Protein AF-0000000066033214 (afdb_homodimer)

Solvent-accessible surface area (backbone atoms only — not comparable to full-atom values): 78840 Å² total; per-residue (Å²): 128,80,29,61,28,39,61,48,60,82,53,61,70,78,45,40,53,41,79,67,79,58,69,64,45,51,25,54,78,68,70,62,54,50,35,68,89,70,60,80,60,87,76,46,29,15,47,36,67,36,50,36,89,42,14,23,22,37,51,79,41,75,44,51,63,64,22,57,67,35,85,60,42,78,45,71,40,45,26,82,71,43,48,89,58,37,84,34,53,70,30,59,45,70,48,73,56,42,49,69,41,69,38,54,61,28,38,65,56,50,42,35,12,32,39,43,42,37,33,43,27,30,9,65,33,57,67,52,10,50,55,29,42,71,45,44,42,77,40,72,47,78,46,82,73,37,80,52,36,82,55,23,53,75,27,71,79,56,35,36,87,91,28,64,52,12,55,42,21,40,27,40,37,55,21,65,62,39,67,59,25,56,71,67,34,69,37,75,49,71,46,38,28,33,43,44,32,36,67,63,76,40,86,52,60,53,40,35,37,13,39,30,42,76,60,72,65,30,38,39,34,40,34,55,50,28,25,42,47,55,52,40,50,46,40,25,77,46,62,64,45,54,56,46,37,43,35,27,32,24,54,54,27,50,50,37,50,34,50,24,53,49,67,53,44,68,69,56,47,32,50,53,50,5,53,75,68,60,33,26,26,33,37,66,55,54,70,47,52,40,63,36,55,38,47,26,27,72,28,32,45,33,34,41,36,41,14,14,38,88,86,56,41,48,42,14,37,42,30,36,18,36,19,54,13,10,47,39,54,33,29,65,54,20,30,49,44,37,15,42,33,19,22,74,64,29,72,53,60,58,36,59,39,63,9,37,33,27,31,24,32,19,12,29,17,15,35,50,29,14,31,48,31,66,25,60,16,40,25,61,19,38,26,46,50,39,40,48,49,44,52,49,12,60,75,67,70,49,50,68,65,52,46,47,62,68,28,41,42,84,65,65,66,35,64,49,51,83,66,45,57,40,70,63,82,58,58,55,58,38,55,52,47,52,44,59,73,63,34,53,72,60,44,55,52,49,34,54,55,31,47,75,69,74,37,30,45,12,62,8,56,19,66,44,58,42,69,21,26,58,16,31,26,36,29,44,62,72,66,27,64,56,51,34,54,35,24,12,28,28,33,47,42,50,74,45,25,24,34,34,20,30,27,47,35,53,37,77,71,50,50,55,36,51,48,29,28,52,39,20,30,52,51,12,36,58,55,86,46,42,36,60,50,50,22,42,52,67,46,43,42,44,23,74,30,52,50,58,28,14,52,72,33,36,52,37,40,4,36,45,42,11,31,40,56,40,37,52,51,49,34,44,32,42,14,53,70,67,72,50,56,51,89,39,48,44,59,47,85,36,27,37,25,37,70,98,36,75,81,53,56,46,44,42,31,57,43,32,31,31,56,64,48,29,70,89,40,50,48,89,57,51,57,63,73,40,61,34,67,24,41,14,35,49,72,48,55,45,64,16,38,32,34,33,37,30,35,30,41,44,39,76,83,70,16,48,72,47,64,63,37,39,40,39,34,42,28,30,13,38,51,51,37,53,61,54,52,51,48,40,42,52,54,23,31,50,52,10,49,22,44,26,45,52,29,41,59,44,63,48,97,70,34,44,72,69,34,58,43,64,82,62,22,36,69,72,54,78,86,69,58,54,57,75,47,79,47,81,46,70,61,58,36,92,72,38,46,70,6,40,36,15,60,70,35,51,19,32,22,26,28,31,19,8,46,52,34,8,50,31,46,30,33,44,89,49,74,29,77,80,50,52,32,36,53,29,33,66,56,42,32,36,25,63,70,65,46,73,85,76,65,75,55,75,64,61,69,60,58,60,58,67,44,70,49,78,55,52,75,73,66,83,73,78,85,118,131,82,28,62,28,40,62,48,58,81,50,61,70,78,45,39,52,41,79,69,80,59,70,64,45,51,26,55,77,68,71,61,54,48,36,67,89,73,62,81,61,86,76,44,29,16,46,35,66,36,49,35,90,43,14,25,24,37,51,78,41,76,44,51,64,63,23,58,68,35,85,58,43,77,44,73,40,43,28,82,70,42,49,85,58,37,85,34,53,71,28,61,46,71,47,72,55,41,48,69,42,68,37,55,60,27,38,64,56,52,43,35,12,31,38,44,43,36,32,44,26,30,9,65,34,58,68,52,10,50,56,30,42,73,44,43,44,78,38,69,48,78,46,81,74,37,78,54,37,83,54,23,54,75,26,73,78,57,33,34,87,91,29,63,51,13,56,42,21,40,26,41,36,53,24,65,61,37,66,58,24,54,72,67,35,69,38,74,51,72,45,38,28,34,43,44,32,34,66,62,75,39,86,51,63,54,40,35,36,14,39,30,43,75,60,71,63,29,37,40,34,39,32,50,50,29,27,40,49,56,52,42,51,46,41,25,77,46,62,64,44,54,54,47,37,43,37,26,32,25,54,53,28,50,50,38,50,33,48,24,53,49,67,54,44,68,70,56,47,32,49,52,50,5,53,74,68,59,34,26,26,34,36,68,55,53,70,45,50,42,64,36,55,37,48,25,27,72,29,31,45,33,32,43,34,41,15,14,38,88,86,57,40,47,42,14,39,41,30,36,18,39,19,53,13,10,47,39,53,32,32,67,54,21,30,49,45,37,14,41,34,20,23,74,64,30,73,53,60,60,37,61,39,63,10,37,32,29,31,24,30,18,12,29,17,15,35,52,29,15,32,46,30,65,25,60,16,40,23,61,19,38,26,46,51,40,40,48,48,42,51,49,12,60,75,67,70,48,52,68,64,54,45,47,62,68,26,40,44,87,65,65,68,35,65,49,49,82,67,47,58,39,71,62,83,56,57,54,58,39,56,53,48,52,43,59,73,64,34,55,72,60,44,54,53,49,34,54,55,31,47,76,70,75,37,30,47,11,61,8,54,17,66,43,58,43,69,21,26,57,17,34,25,37,30,43,62,72,68,27,65,58,52,34,53,35,24,12,27,28,33,48,42,51,74,45,25,24,33,34,20,30,27,49,36,53,39,78,70,50,50,55,36,50,47,28,28,52,39,19,30,52,51,12,37,58,53,87,46,43,36,61,49,49,22,42,52,68,47,42,41,43,24,73,29,52,51,56,30,14,52,72,32,35,53,37,40,4,38,46,42,12,30,39,56,40,35,54,52,49,35,44,33,42,13,53,70,66,72,50,55,50,89,40,47,44,59,48,85,36,26,36,26,35,70,99,36,76,83,54,55,47,45,41,33,58,44,33,32,30,55,64,48,30,71,90,40,51,46,90,56,52,58,63,73,39,60,34,66,24,42,14,33,66,64,43,53,46,65,14,38,32,34,33,35,30,36,30,41,44,38,74,84,69,16,48,71,45,65,63,36,39,40,37,35,41,28,28,13,37,53,51,34,52,60,55,54,51,50,42,41,53,54,23,31,50,53,10,49,22,44,26,45,51,27,41,56,46,64,50,97,72,35,43,70,67,34,57,42,63,81,61,22,36,68,73,54,77,86,70,60,53,57,76,47,79,46,81,46,69,59,58,38,92,60,38,44,68,6,41,38,14,60,68,36,51,19,34,22,23,28,32,19,7,45,51,33,8,52,31,45,32,33,44,90,50,75,28,77,80,51,52,32,38,50,28,33,66,56,43,32,36,24,63,71,63,46,74,85,75,66,74,55,75,62,62,68,60,57,61,56,65,42,70,49,78,55,49,74,73,65,83,74,80,84,121

Secondary structure (DSSP, 8-state):
---GGG-------SSTT--PPPTTHHHHHTT----GGG---TT-EEEEEEE-S-SSEEEEEEE-HHHHHSTTEEEEE-HHHHTTT---EEE--SSTTPPPEEE-SS--SEE-STT-EEEEEEESSHHHHHHHHHT-EEEEEE------HHHHTT-SS-S-TT-TT-EEEEEEEEES-HHHHHHT-SEEEEEEEEEPPEE---SS--EEEEEEETTTTEEEEEE--S-HHHHHHHIIIII---GGGEEEE--S----TTGGGS--HHHHHHHHHHHHHTS-EEEE--HHHHHHHS-EE--EEEEEEEEE-TTS-EEEEEEEEEEEEESS--TTTTTHHHHHIIIIISSSTTB--S-EEEEEEEEE-SSPPB---TTTTHHHHHHHHHHHHHHHHHHHT--HHHHHHHHB--SSSEE-TTS-EE----HHHHHHHHHHHHTHHHHHHHHHHHHHTT-EEEEEEEEEEEESS--HHHHHHTT------EEEEEEE-TTS-EEEEESPPPSSS-HHHHHHHHHHHHHT--GGGEEEEESBTTSS---S-S-TT-IIIIIHHHHHHHHHHHHHHHHHHHHHHTT--GGGEEEETTEEEETTEEEEEEEHHHHHHHHHH-GGGPPTTPPP--EEEEEE--SS--EEEEEEEEEEEE-TTT--EEEEEEEEEEE-BS-S-HHHHHHHHHHHHHHHHHHHHT----B-TTS-BS--SHHHHTPPPGGGPPPEEEEE-----SSSSS-B---TTHHHHHHHHHHHHHHHHHHGGGT----EES--HHHHHHHHTT---SPPPPPHHHHHHHH-SPPB--------/---GGG-------SSTT--PPPTTHHHHHTT----GGG---TT-EEEEEEE-S-SSEEEEEEE-HHHHHSTTEEEEE-HHHHTTT---EEE--SSTTPPPEEEPSS--SEE-STT-EEEEEEESSHHHHHHHHHT-EEEEEE------HHHHTT-SS-S-TT-TT-EEEEEEEEES-HHHHHHT-SEEEEEEEEEPPEE---SS--EEEEEEETTTTEEEEEE--S-HHHHHHHIIIII---GGGEEEE--S----TTGGGS--HHHHHHHHHHHHHTS-EEEE--HHHHHHHS-EE--EEEEEEEEE-TTS-EEEEEEEEEEEEESS--TTTTTHHHHHIIIIISSSTTB--S-EEEEEEEEE-SSPPB---TTTTHHHHHHHHHHHHHHHHHHHT--HHHHHHHHB--SSSEE-TTS-EE----HHHHHHHHHHHHTHHHHHHHHHHHHHTT-EEEEEEEEEEEESS--HHHHHHTT------EEEEEEE-TTS-EEEEESPPPSSS-HHHHHHHHHHHHHT--GGGEEEEESBTTSS---S-S-TT-IIIIIHHHHHHHHHHHHHHHHHHHHHHTT--GGGEEEETTEEEETTEEEEEEEHHHHHHHHHH-GGGPPTTPPP--EEEEEE--SS--EEEEEEEEEEEE-TTT--EEEEEEEEEEE-BS-S-HHHHHHHHHHHHHHHHHHHHT----B-TTS-BS--SHHHHTPPPGGGPPPEEEEE-----SSSSS-B---TTHHHHHHHHHHHHHHHHHHGGGT----EES--HHHHHHHHTT---SPPPPPHHHHHHHH-SPPEE-------

Sequence (1632 aa):
MDNPHYYSPPITRNVIGKRVPRTEDARLLTGRGKYLNDINVDGQLHACFVRSPAAHAQITGIDTSAASEMPGVHLVWTSADIEQYCAGIEAQYTAEGCEAMTMPLLAKDVVRYVGEPVVLVVAESRAAAEDACDLVGLELEHLEVVLDPRKSIQGGPVANGERPDNVGIRGRASFGDVDEAFSNAEHVVSALYHPGRVAAAPMETRGCLADYEWTEDRLKLWVSTQMPHYVKMCLSLFLGFDESRSEVISPDTGGGFGQKAHVFPEEMLMPLASKHLKTPVKWVEDRRENLLAGSHAHEQFVTIQYAANAEGRITGVRTHALVDGGAYHMPPQTMAVECWATAAVTPTGVYDIPAAEYVYEGAVTNKCPMGAFRGVGYTAGTLARESLMDDLARKMKVSPFEIRRRNVVREFPWTNPQGVVYEEGSFLEVIDALEEMVDYPAFLRRQDEARKAGKYLGLGISVFVESSGESTGMMQAHGATDVFHDTATVKMDSTGSVTITSGLNSQGQGHQTTLAQVAADVLGIPFESISVDAGTSTKGAYGSGTIGSRAAVIAGGCVNRAAYAIRQKLVAVAANMLESSEEDIVLEDGFASVIGAAESRVSIADVAMAVYWDSSKWPAGFEPGLEFTKAWDTSRPMFSNGGHALIVELDPVTGFVKVEKVYSVEDCGVIINPTIVEGQIRGGVVQGIGMGLFEQLAYDNAGNLSTTSFLDYQTPTMDVSPPFEIRHIETPSVMTASGVKGMGESGLISAPAAVLNAVNDALSPFGSVLYELPATPEKVVRATKGIIDLQGPQDWSELWERAGVPALDRGPMDREMDNPHYYSPPITRNVIGKRVPRTEDARLLTGRGKYLNDINVDGQLHACFVRSPAAHAQITGIDTSAASEMPGVHLVWTSADIEQYCAGIEAQYTAEGCEAMTMPLLAKDVVRYVGEPVVLVVAESRAAAEDACDLVGLELEHLEVVLDPRKSIQGGPVANGERPDNVGIRGRASFGDVDEAFSNAEHVVSALYHPGRVAAAPMETRGCLADYEWTEDRLKLWVSTQMPHYVKMCLSLFLGFDESRSEVISPDTGGGFGQKAHVFPEEMLMPLASKHLKTPVKWVEDRRENLLAGSHAHEQFVTIQYAANAEGRITGVRTHALVDGGAYHMPPQTMAVECWATAAVTPTGVYDIPAAEYVYEGAVTNKCPMGAFRGVGYTAGTLARESLMDDLARKMKVSPFEIRRRNVVREFPWTNPQGVVYEEGSFLEVIDALEEMVDYPAFLRRQDEARKAGKYLGLGISVFVESSGESTGMMQAHGATDVFHDTATVKMDSTGSVTITSGLNSQGQGHQTTLAQVAADVLGIPFESISVDAGTSTKGAYGSGTIGSRAAVIAGGCVNRAAYAIRQKLVAVAANMLESSEEDIVLEDGFASVIGAAESRVSIADVAMAVYWDSSKWPAGFEPGLEFTKAWDTSRPMFSNGGHALIVELDPVTGFVKVEKVYSVEDCGVIINPTIVEGQIRGGVVQGIGMGLFEQLAYDNAGNLSTTSFLDYQTPTMDVSPPFEIRHIETPSVMTASGVKGMGESGLISAPAAVLNAVNDALSPFGSVLYELPATPEKVVRATKGIIDLQGPQDWSELWERAGVPALDRGPMDRE

Nearest PDB structures (foldseek):
  1t3q-assembly1_B  TM=9.828E-01  e=0.000E+00  Pseudomonas putida
  8uem-assembly1_D  TM=9.370E-01  e=8.032E-95  Mycolicibacterium smegmatis MC2 155
  1ffv-assembly1_B  TM=9.420E-01  e=5.180E-92  Hydrogenophaga pseudoflava
  1n63-assembly1_E  TM=9.326E-01  e=9.628E-90  Afipia carboxidovorans OM5
  1zxi-assembly1_B  TM=9.287E-01  e=2.448E-89  Afipia carboxidovorans OM5

Structure (mmCIF, N/CA/C/O backbone):
data_AF-0000000066033214-model_v1
#
loop_
_entity.id
_entity.type
_entity.pdbx_description
1 polymer 'Nicotine 6-hydroxylase large subunit'
#
loop_
_atom_site.group_PDB
_atom_site.id
_atom_site.type_symbol
_atom_site.label_atom_id
_atom_site.label_alt_id
_atom_site.label_comp_id
_atom_site.label_asym_id
_atom_site.label_entity_id
_atom_site.label_seq_id
_atom_site.pdbx_PDB_ins_code
_atom_site.Cartn_x
_atom_site.Cartn_y
_atom_site.Cartn_z
_atom_site.occupancy
_atom_site.B_iso_or_equiv
_atom_site.auth_seq_id
_atom_site.auth_comp_id
_atom_site.auth_asym_id
_atom_site.auth_atom_id
_atom_site.pdbx_PDB_model_num
ATOM 1 N N . MET A 1 1 ? 6.09 7.277 31.469 1 45.91 1 MET A N 1
ATOM 2 C CA . MET A 1 1 ? 5.414 6.176 30.781 1 45.91 1 MET A CA 1
ATOM 3 C C . MET A 1 1 ? 6.293 5.594 29.688 1 45.91 1 MET A C 1
ATOM 5 O O . MET A 1 1 ? 6.742 6.32 28.797 1 45.91 1 MET A O 1
ATOM 9 N N . ASP A 1 2 ? 7.012 4.59 30.062 1 63.16 2 ASP A N 1
ATOM 10 C CA . ASP A 1 2 ? 8.008 3.898 29.266 1 63.16 2 ASP A CA 1
ATOM 11 C C . ASP A 1 2 ? 7.352 3.053 28.172 1 63.16 2 ASP A C 1
ATOM 13 O O . ASP A 1 2 ? 7.258 1.83 28.297 1 63.16 2 ASP A O 1
ATOM 17 N N . ASN A 1 3 ? 6.629 3.812 27.234 1 77.31 3 ASN A N 1
ATOM 18 C CA . ASN A 1 3 ? 6.051 3.068 26.125 1 77.31 3 ASN A CA 1
ATOM 19 C C . ASN A 1 3 ? 7.082 2.811 25.031 1 77.31 3 ASN A C 1
ATOM 21 O O . ASN A 1 3 ? 7.949 3.648 24.781 1 77.31 3 ASN A O 1
ATOM 25 N N . PRO A 1 4 ? 7.008 1.651 24.516 1 77.88 4 PRO A N 1
ATOM 26 C CA . PRO A 1 4 ? 8 1.267 23.5 1 77.88 4 PRO A CA 1
ATOM 27 C C . PRO A 1 4 ? 8.094 2.268 22.359 1 77.88 4 PRO A C 1
ATOM 29 O O . PRO A 1 4 ? 9.148 2.402 21.734 1 77.88 4 PRO A O 1
ATOM 32 N N . HIS A 1 5 ? 7 2.908 22.125 1 82.88 5 HIS A N 1
ATOM 33 C CA . HIS A 1 5 ? 6.984 3.812 20.969 1 82.88 5 HIS A CA 1
ATOM 34 C C . HIS A 1 5 ? 7.699 5.121 21.297 1 82.88 5 HIS A C 1
ATOM 36 O O . HIS A 1 5 ? 7.816 5.996 20.438 1 82.88 5 HIS A O 1
ATOM 42 N N . TYR A 1 6 ? 8.297 5.242 22.469 1 83.94 6 TYR A N 1
ATOM 43 C CA . TYR A 1 6 ? 9.094 6.402 22.844 1 83.94 6 TYR A CA 1
ATOM 44 C C . TYR A 1 6 ? 10.57 6.156 22.578 1 83.94 6 TYR A C 1
ATOM 46 O O . TYR A 1 6 ? 11.367 7.098 22.531 1 83.94 6 TYR A O 1
ATOM 54 N N . TYR A 1 7 ? 10.844 4.941 22.344 1 86.88 7 TYR A N 1
ATOM 55 C CA . TYR A 1 7 ? 12.25 4.602 22.125 1 86.88 7 TYR A CA 1
ATOM 56 C C . TYR A 1 7 ? 12.711 5.066 20.75 1 86.88 7 TYR A C 1
ATOM 58 O O . TYR A 1 7 ? 12.016 4.867 19.75 1 86.88 7 TYR A O 1
ATOM 66 N N . SER A 1 8 ? 13.789 5.727 20.703 1 89.69 8 SER A N 1
ATOM 67 C CA . SER A 1 8 ? 14.445 6.164 19.469 1 89.69 8 SER A CA 1
ATOM 68 C C . SER A 1 8 ? 15.844 5.578 19.359 1 89.69 8 SER A C 1
ATOM 70 O O . SER A 1 8 ? 16.766 6.031 20.031 1 89.69 8 SER A O 1
ATOM 72 N N . PRO A 1 9 ? 16 4.688 18.422 1 93.5 9 PRO A N 1
ATOM 73 C CA . PRO A 1 9 ? 17.328 4.09 18.266 1 93.5 9 PRO A CA 1
ATOM 74 C C . PRO A 1 9 ? 18.375 5.098 17.812 1 93.5 9 PRO A C 1
ATOM 76 O O . PRO A 1 9 ? 18.047 6.066 17.125 1 93.5 9 PRO A O 1
ATOM 79 N N . PRO A 1 10 ? 19.625 4.82 18.234 1 92.19 10 PRO A N 1
ATOM 80 C CA . PRO A 1 10 ? 20.688 5.727 17.781 1 92.19 10 PRO A CA 1
ATOM 81 C C . PRO A 1 10 ? 20.828 5.758 16.266 1 92.19 10 PRO A C 1
ATOM 83 O O . PRO A 1 10 ? 20.531 4.77 15.586 1 92.19 10 PRO A O 1
ATOM 86 N N . ILE A 1 11 ? 21.266 6.84 15.781 1 93.94 11 ILE A N 1
ATOM 87 C CA . ILE A 1 11 ? 21.406 7.035 14.344 1 93.94 11 ILE A CA 1
ATOM 88 C C . ILE A 1 11 ? 22.688 7.812 14.055 1 93.94 11 ILE A C 1
ATOM 90 O O . ILE A 1 11 ? 23.078 8.688 14.828 1 93.94 11 ILE A O 1
ATOM 94 N N . THR A 1 12 ? 23.344 7.48 12.969 1 90.94 12 THR A N 1
ATOM 95 C CA . THR A 1 12 ? 24.516 8.219 12.531 1 90.94 12 THR A CA 1
ATOM 96 C C . THR A 1 12 ? 24.109 9.453 11.727 1 90.94 12 THR A C 1
ATOM 98 O O . THR A 1 12 ? 22.953 9.586 11.32 1 90.94 12 THR A O 1
ATOM 101 N N . ARG A 1 13 ? 25.031 10.383 11.523 1 93.94 13 ARG A N 1
ATOM 102 C CA . ARG A 1 13 ? 24.781 11.609 10.758 1 93.94 13 ARG A CA 1
ATOM 103 C C . ARG A 1 13 ? 25.703 11.703 9.555 1 93.94 13 ARG A C 1
ATOM 105 O O . ARG A 1 13 ? 26.547 12.609 9.484 1 93.94 13 ARG A O 1
ATOM 112 N N . ASN A 1 14 ? 25.5 10.852 8.641 1 95.38 14 ASN A N 1
ATOM 113 C CA . ASN A 1 14 ? 26.297 10.875 7.422 1 95.38 14 ASN A CA 1
ATOM 114 C C . ASN A 1 14 ? 25.609 11.688 6.32 1 95.38 14 ASN A C 1
ATOM 116 O O . ASN A 1 14 ? 26.281 12.438 5.605 1 95.38 14 ASN A O 1
ATOM 120 N N . VAL A 1 15 ? 24.328 11.43 6.215 1 96.88 15 VAL A N 1
ATOM 121 C CA . VAL A 1 15 ? 23.562 12.125 5.195 1 96.88 15 VAL A CA 1
ATOM 122 C C . VAL A 1 15 ? 22.75 13.25 5.84 1 96.88 15 VAL A C 1
ATOM 124 O O . VAL A 1 15 ? 22.531 14.297 5.227 1 96.88 15 VAL A O 1
ATOM 127 N N . ILE A 1 16 ? 22.328 13.031 7.062 1 97.19 16 ILE A N 1
ATOM 128 C CA . ILE A 1 16 ? 21.672 14.086 7.832 1 97.19 16 ILE A CA 1
ATOM 129 C C . ILE A 1 16 ? 22.609 15.289 7.945 1 97.19 16 ILE A C 1
ATOM 131 O O . ILE A 1 16 ? 23.797 15.133 8.25 1 97.19 16 ILE A O 1
ATOM 135 N N . GLY A 1 17 ? 22.125 16.469 7.676 1 96.81 17 GLY A N 1
ATOM 136 C CA . GLY A 1 17 ? 22.922 17.672 7.758 1 96.81 17 GLY A CA 1
ATOM 137 C C . GLY A 1 17 ? 23.422 18.156 6.402 1 96.81 17 GLY A C 1
ATOM 138 O O . GLY A 1 17 ? 23.859 19.297 6.27 1 96.81 17 GLY A O 1
ATOM 139 N N . LYS A 1 18 ? 23.25 17.328 5.391 1 97.19 18 LYS A N 1
ATOM 140 C CA . LYS A 1 18 ? 23.766 17.672 4.066 1 97.19 18 LYS A CA 1
ATOM 141 C C . LYS A 1 18 ? 22.703 18.375 3.232 1 97.19 18 LYS A C 1
ATOM 143 O O . LYS A 1 18 ? 21.5 18.094 3.383 1 97.19 18 LYS A O 1
ATOM 148 N N . ARG A 1 19 ? 23.203 19.281 2.336 1 97.38 19 ARG A N 1
ATOM 149 C CA . ARG A 1 19 ? 22.344 19.953 1.36 1 97.38 19 ARG A CA 1
ATOM 150 C C . ARG A 1 19 ? 22.156 19.094 0.12 1 97.38 19 ARG A C 1
ATOM 152 O O . ARG A 1 19 ? 22.719 19.375 -0.938 1 97.38 19 ARG A O 1
ATOM 159 N N . VAL A 1 20 ? 21.297 18.078 0.229 1 95.94 20 VAL A N 1
ATOM 160 C CA . VAL A 1 20 ? 20.984 17.266 -0.943 1 95.94 20 VAL A CA 1
ATOM 161 C C . VAL A 1 20 ? 19.828 17.906 -1.724 1 95.94 20 VAL A C 1
ATOM 163 O O . VAL A 1 20 ? 18.953 18.547 -1.142 1 95.94 20 VAL A O 1
ATOM 166 N N . PRO A 1 21 ? 19.859 17.766 -3.055 1 94.25 21 PRO A N 1
ATOM 167 C CA . PRO A 1 21 ? 18.688 18.219 -3.797 1 94.25 21 PRO A CA 1
ATOM 168 C C . PRO A 1 21 ? 17.406 17.484 -3.389 1 94.25 21 PRO A C 1
ATOM 170 O O . PRO A 1 21 ? 17.453 16.281 -3.129 1 94.25 21 PRO A O 1
ATOM 173 N N . ARG A 1 22 ? 16.328 18.188 -3.461 1 94.62 22 ARG A N 1
ATOM 174 C CA . ARG A 1 22 ? 15.062 17.547 -3.119 1 94.62 22 ARG A CA 1
ATOM 175 C C . ARG A 1 22 ? 14.664 16.531 -4.184 1 94.62 22 ARG A C 1
ATOM 177 O O . ARG A 1 22 ? 14.711 16.828 -5.379 1 94.62 22 ARG A O 1
ATOM 184 N N . THR A 1 23 ? 14.234 15.383 -3.738 1 93.19 23 THR A N 1
ATOM 185 C CA . THR A 1 23 ? 13.805 14.32 -4.645 1 93.19 23 THR A CA 1
ATOM 186 C C . THR A 1 23 ? 12.523 14.719 -5.363 1 93.19 23 THR A C 1
ATOM 188 O O . THR A 1 23 ? 12.25 14.234 -6.465 1 93.19 23 THR A O 1
ATOM 191 N N . GLU A 1 24 ? 11.797 15.648 -4.82 1 92.75 24 GLU A N 1
ATOM 192 C CA . GLU A 1 24 ? 10.492 16.062 -5.324 1 92.75 24 GLU A CA 1
ATOM 193 C C . GLU A 1 24 ? 10.633 17.078 -6.457 1 92.75 24 GLU A C 1
ATOM 195 O O . GLU A 1 24 ? 9.688 17.297 -7.219 1 92.75 24 GLU A O 1
ATOM 200 N N . ASP A 1 25 ? 11.711 17.688 -6.621 1 93.81 25 ASP A N 1
ATOM 201 C CA . ASP A 1 25 ? 11.852 18.922 -7.402 1 93.81 25 ASP A CA 1
ATOM 202 C C . ASP A 1 25 ? 11.68 18.641 -8.898 1 93.81 25 ASP A C 1
ATOM 204 O O . ASP A 1 25 ? 11.047 19.422 -9.609 1 93.81 25 ASP A O 1
ATOM 208 N N . ALA A 1 26 ? 12.164 17.516 -9.375 1 93.56 26 ALA A N 1
ATOM 209 C CA . ALA A 1 26 ? 12.156 17.297 -10.812 1 93.56 26 ALA A CA 1
ATOM 210 C C . ALA A 1 26 ? 10.734 17.297 -11.367 1 93.56 26 ALA A C 1
ATOM 212 O O . ALA A 1 26 ? 10.453 17.953 -12.375 1 93.56 26 ALA A O 1
ATOM 213 N N . ARG A 1 27 ? 9.805 16.562 -10.711 1 93.5 27 ARG A N 1
ATOM 214 C CA . ARG A 1 27 ? 8.438 16.5 -11.211 1 93.5 27 ARG A CA 1
ATOM 215 C C . ARG A 1 27 ? 7.738 17.844 -11.047 1 93.5 27 ARG A C 1
ATOM 217 O O . ARG A 1 27 ? 6.996 18.281 -11.938 1 93.5 27 ARG A O 1
ATOM 224 N N . LEU A 1 28 ? 8.023 18.547 -9.992 1 93.75 28 LEU A N 1
ATOM 225 C CA . LEU A 1 28 ? 7.348 19.812 -9.719 1 93.75 28 LEU A CA 1
ATOM 226 C C . LEU A 1 28 ? 7.867 20.906 -10.641 1 93.75 28 LEU A C 1
ATOM 228 O O . LEU A 1 28 ? 7.09 21.719 -11.148 1 93.75 28 LEU A O 1
ATOM 232 N N . LEU A 1 29 ? 9.195 20.938 -10.938 1 94.69 29 LEU A N 1
ATOM 233 C CA . LEU A 1 29 ? 9.828 22.016 -11.688 1 94.69 29 LEU A CA 1
ATOM 234 C C . LEU A 1 29 ? 9.609 21.828 -13.188 1 94.69 29 LEU A C 1
ATOM 236 O O . LEU A 1 29 ? 9.781 22.766 -13.969 1 94.69 29 LEU A O 1
ATOM 240 N N . THR A 1 30 ? 9.172 20.625 -13.602 1 94.25 30 THR A N 1
ATOM 241 C CA . THR A 1 30 ? 9 20.375 -15.031 1 94.25 30 THR A CA 1
ATOM 242 C C . THR A 1 30 ? 7.516 20.312 -15.391 1 94.25 30 THR A C 1
ATOM 244 O O . THR A 1 30 ? 7.152 19.922 -16.5 1 94.25 30 THR A O 1
ATOM 247 N N . GLY A 1 31 ? 6.688 20.703 -14.492 1 92.06 31 GLY A N 1
ATOM 248 C CA . GLY A 1 31 ? 5.254 20.75 -14.742 1 92.06 31 GLY A CA 1
ATOM 249 C C . GLY A 1 31 ? 4.613 19.375 -14.766 1 92.06 31 GLY A C 1
ATOM 250 O O . GLY A 1 31 ? 3.521 19.203 -15.305 1 92.06 31 GLY A O 1
ATOM 251 N N . ARG A 1 32 ? 5.297 18.422 -14.188 1 91.5 32 ARG A N 1
ATOM 252 C CA . ARG A 1 32 ? 4.797 17.047 -14.195 1 91.5 32 ARG A CA 1
ATOM 253 C C . ARG A 1 32 ? 4.133 16.688 -12.875 1 91.5 32 ARG A C 1
ATOM 255 O O . ARG A 1 32 ? 3.604 15.594 -12.711 1 91.5 32 ARG A O 1
ATOM 262 N N . GLY A 1 33 ? 4.195 17.641 -11.938 1 92 33 GLY A N 1
ATOM 263 C CA . GLY A 1 33 ? 3.428 17.422 -10.719 1 92 33 GLY A CA 1
ATOM 264 C C . GLY A 1 33 ? 1.942 17.25 -10.977 1 92 33 GLY A C 1
ATOM 265 O O . GLY A 1 33 ? 1.389 17.859 -11.891 1 92 33 GLY A O 1
ATOM 266 N N . LYS A 1 34 ? 1.31 16.391 -10.203 1 93.25 34 LYS A N 1
ATOM 267 C CA . LYS A 1 34 ? -0.122 16.141 -10.344 1 93.25 34 LYS A CA 1
ATOM 268 C C . LYS A 1 34 ? -0.887 16.609 -9.109 1 93.25 34 LYS A C 1
ATOM 270 O O . LYS A 1 34 ? -1.054 15.867 -8.148 1 93.25 34 LYS A O 1
ATOM 275 N N . TYR A 1 35 ? -1.398 17.797 -9.266 1 95.88 35 TYR A N 1
ATOM 276 C CA . TYR A 1 35 ? -2.291 18.312 -8.234 1 95.88 35 TYR A CA 1
ATOM 277 C C . TYR A 1 35 ? -3.723 17.844 -8.461 1 95.88 35 TYR A C 1
ATOM 279 O O . TYR A 1 35 ? -4.016 17.203 -9.477 1 95.88 35 TYR A O 1
ATOM 287 N N . LEU A 1 36 ? -4.602 18.094 -7.547 1 96.19 36 LEU A N 1
ATOM 288 C CA . LEU A 1 36 ? -5.969 17.594 -7.598 1 96.19 36 LEU A CA 1
ATOM 289 C C . LEU A 1 36 ? -6.633 17.938 -8.93 1 96.19 36 LEU A C 1
ATOM 291 O O . LEU A 1 36 ? -7.273 17.094 -9.547 1 96.19 36 LEU A O 1
ATOM 295 N N . ASN A 1 37 ? -6.477 19.172 -9.367 1 95.56 37 ASN A N 1
ATOM 296 C CA . ASN A 1 37 ? -7.156 19.609 -10.578 1 95.56 37 ASN A CA 1
ATOM 297 C C . ASN A 1 37 ? -6.609 18.906 -11.82 1 95.56 37 ASN A C 1
ATOM 299 O O . ASN A 1 37 ? -7.277 18.844 -12.852 1 95.56 37 ASN A O 1
ATOM 303 N N . ASP A 1 38 ? -5.391 18.359 -11.766 1 94.56 38 ASP A N 1
ATOM 304 C CA . ASP A 1 38 ? -4.762 17.656 -12.875 1 94.56 38 ASP A CA 1
ATOM 305 C C . ASP A 1 38 ? -5.289 16.219 -12.992 1 94.56 38 ASP A C 1
ATOM 307 O O . ASP A 1 38 ? -5.07 15.555 -14.008 1 94.56 38 ASP A O 1
ATOM 311 N N . ILE A 1 39 ? -5.961 15.727 -12.023 1 95.5 39 ILE A N 1
ATOM 312 C CA . ILE A 1 39 ? -6.438 14.344 -11.984 1 95.5 39 ILE A CA 1
ATOM 313 C C . ILE A 1 39 ? -7.855 14.273 -12.555 1 95.5 39 ILE A C 1
ATOM 315 O O . ILE A 1 39 ? -8.75 14.984 -12.094 1 95.5 39 ILE A O 1
ATOM 319 N N . ASN A 1 40 ? -8.055 13.445 -13.539 1 94.5 40 ASN A N 1
ATOM 320 C CA . ASN A 1 40 ? -9.352 13.219 -14.164 1 94.5 40 ASN A CA 1
ATOM 321 C C . ASN A 1 40 ? -9.656 11.734 -14.312 1 94.5 40 ASN A C 1
ATOM 323 O O . ASN A 1 40 ? -8.742 10.93 -14.516 1 94.5 40 ASN A O 1
ATOM 327 N N . VAL A 1 41 ? -10.82 11.336 -14.07 1 93.5 41 VAL A N 1
ATOM 328 C CA . VAL A 1 41 ? -11.273 9.953 -14.227 1 93.5 41 VAL A CA 1
ATOM 329 C C . VAL A 1 41 ? -12.383 9.883 -15.273 1 93.5 41 VAL A C 1
ATOM 331 O O . VAL A 1 41 ? -13.117 10.852 -15.477 1 93.5 41 VAL A O 1
ATOM 334 N N . ASP A 1 42 ? -12.469 8.766 -15.953 1 90.12 42 ASP A N 1
ATOM 335 C CA . ASP A 1 42 ? -13.469 8.578 -17 1 90.12 42 ASP A CA 1
ATOM 336 C C . ASP A 1 42 ? -14.883 8.719 -16.438 1 90.12 42 ASP A C 1
ATOM 338 O O . ASP A 1 42 ? -15.188 8.18 -15.367 1 90.12 42 ASP A O 1
ATOM 342 N N . GLY A 1 43 ? -15.711 9.461 -17.094 1 94.06 43 GLY A N 1
ATOM 343 C CA . GLY A 1 43 ? -17.109 9.594 -16.719 1 94.06 43 GLY A CA 1
ATOM 344 C C . GLY A 1 43 ? -17.328 10.617 -15.625 1 94.06 43 GLY A C 1
ATOM 345 O O . GLY A 1 43 ? -18.453 10.766 -15.125 1 94.06 43 GLY A O 1
ATOM 346 N N . GLN A 1 44 ? -16.344 11.297 -15.344 1 96.5 44 GLN A N 1
ATOM 347 C CA . GLN A 1 44 ? -16.359 12.25 -14.234 1 96.5 44 GLN A CA 1
ATOM 348 C C . GLN A 1 44 ? -17.359 13.375 -14.492 1 96.5 44 GLN A C 1
ATOM 350 O O . GLN A 1 44 ? -17.438 13.891 -15.609 1 96.5 44 GLN A O 1
ATOM 355 N N . LEU A 1 45 ? -18.234 13.742 -13.492 1 98.69 45 LEU A N 1
ATOM 356 C CA . LEU A 1 45 ? -19.094 14.922 -13.453 1 98.69 45 LEU A CA 1
ATOM 357 C C . LEU A 1 45 ? -18.469 16.016 -12.594 1 98.69 45 LEU A C 1
ATOM 359 O O . LEU A 1 45 ? -17.438 15.797 -11.953 1 98.69 45 LEU A O 1
ATOM 363 N N . HIS A 1 46 ? -19.062 17.188 -12.609 1 98.75 46 HIS A N 1
ATOM 364 C CA . HIS A 1 46 ? -18.516 18.344 -11.906 1 98.75 46 HIS A CA 1
ATOM 365 C C . HIS A 1 46 ? -19.531 18.953 -10.953 1 98.75 46 HIS A C 1
ATOM 367 O O . HIS A 1 46 ? -20.719 19.031 -11.289 1 98.75 46 HIS A O 1
ATOM 373 N N . ALA A 1 47 ? -19.047 19.375 -9.773 1 98.81 47 ALA A N 1
ATOM 374 C CA . ALA A 1 47 ? -19.938 19.906 -8.75 1 98.81 47 ALA A CA 1
ATOM 375 C C . ALA A 1 47 ? -19.672 21.406 -8.523 1 98.81 47 ALA A C 1
ATOM 377 O O . ALA A 1 47 ? -18.531 21.859 -8.617 1 98.81 47 ALA A O 1
ATOM 378 N N . CYS A 1 48 ? -20.75 22.156 -8.25 1 98.62 48 CYS A N 1
ATOM 379 C CA . CYS A 1 48 ? -20.734 23.531 -7.789 1 98.62 48 CYS A CA 1
ATOM 380 C C . CYS A 1 48 ? -21.766 23.75 -6.688 1 98.62 48 CYS A C 1
ATOM 382 O O . CYS A 1 48 ? -22.625 22.906 -6.461 1 98.62 48 CYS A O 1
ATOM 384 N N . PHE A 1 49 ? -21.625 24.844 -5.977 1 98.69 49 PHE A N 1
ATOM 385 C CA . PHE A 1 49 ? -22.5 25.125 -4.848 1 98.69 49 PHE A CA 1
ATOM 386 C C . PHE A 1 49 ? -23.188 26.469 -5.008 1 98.69 49 PHE A C 1
ATOM 388 O O . PHE A 1 49 ? -22.578 27.438 -5.48 1 98.69 49 PHE A O 1
ATOM 395 N N . VAL A 1 50 ? -24.484 26.516 -4.668 1 98.56 50 VAL A N 1
ATOM 396 C CA . VAL A 1 50 ? -25.094 27.781 -4.281 1 98.56 50 VAL A CA 1
ATOM 397 C C . VAL A 1 50 ? -24.75 28.094 -2.83 1 98.56 50 VAL A C 1
ATOM 399 O O . VAL A 1 50 ? -25.062 27.312 -1.926 1 98.56 50 VAL A O 1
ATOM 402 N N . ARG A 1 51 ? -24.125 29.219 -2.584 1 98.12 51 ARG A N 1
ATOM 403 C CA . ARG A 1 51 ? -23.688 29.609 -1.248 1 98.12 51 ARG A CA 1
ATOM 404 C C . ARG A 1 51 ? -24.469 30.844 -0.771 1 98.12 51 ARG A C 1
ATOM 406 O O . ARG A 1 51 ? -24.906 31.656 -1.583 1 98.12 51 ARG A O 1
ATOM 413 N N . SER A 1 52 ? -24.609 30.984 0.471 1 98.44 52 SER A N 1
ATOM 414 C CA . SER A 1 52 ? -25.422 32.031 1.056 1 98.44 52 SER A CA 1
ATOM 415 C C . SER A 1 52 ? -24.844 33.406 0.736 1 98.44 52 SER A C 1
ATOM 417 O O . SER A 1 52 ? -23.656 33.656 0.938 1 98.44 52 SER A O 1
ATOM 419 N N . PRO A 1 53 ? -25.672 34.312 0.28 1 97.19 53 PRO A N 1
ATOM 420 C CA . PRO A 1 53 ? -25.266 35.719 0.128 1 97.19 53 PRO A CA 1
ATOM 421 C C . PRO A 1 53 ? -25.469 36.531 1.402 1 97.19 53 PRO A C 1
ATOM 423 O O . PRO A 1 53 ? -25.094 37.688 1.456 1 97.19 53 PRO A O 1
ATOM 426 N N . ALA A 1 54 ? -26.094 35.906 2.457 1 98 54 ALA A N 1
ATOM 427 C CA . ALA A 1 54 ? -26.406 36.594 3.709 1 98 54 ALA A CA 1
ATOM 428 C C . ALA A 1 54 ? -25.578 36.031 4.863 1 98 54 ALA A C 1
ATOM 430 O O . ALA A 1 54 ? -25.344 34.812 4.93 1 98 54 ALA A O 1
ATOM 431 N N . ALA A 1 55 ? -25.25 36.906 5.781 1 98.38 55 ALA A N 1
ATOM 432 C CA . ALA A 1 55 ? -24.484 36.5 6.953 1 98.38 55 ALA A CA 1
ATOM 433 C C . ALA A 1 55 ? -25.359 35.75 7.957 1 98.38 55 ALA A C 1
ATOM 435 O O . ALA A 1 55 ? -24.859 34.906 8.703 1 98.38 55 ALA A O 1
ATOM 436 N N . HIS A 1 56 ? -26.625 36.125 8.023 1 98.56 56 HIS A N 1
ATOM 437 C CA . HIS A 1 56 ? -27.578 35.531 8.961 1 98.56 56 HIS A CA 1
ATOM 438 C C . HIS A 1 56 ? -29 35.688 8.461 1 98.56 56 HIS A C 1
ATOM 440 O O . HIS A 1 56 ? -29.5 36.812 8.312 1 98.56 56 HIS A O 1
ATOM 446 N N . ALA A 1 57 ? -29.578 34.562 8.141 1 98.56 57 ALA A N 1
ATOM 447 C CA . ALA A 1 57 ? -30.938 34.625 7.586 1 98.56 57 ALA A CA 1
ATOM 448 C C . ALA A 1 57 ? -31.656 33.281 7.727 1 98.56 57 ALA A C 1
ATOM 450 O O . ALA A 1 57 ? -31.016 32.219 7.723 1 98.56 57 ALA A O 1
ATOM 451 N N . GLN A 1 58 ? -32.938 33.281 7.84 1 98.38 58 GLN A N 1
ATOM 452 C CA . GLN A 1 58 ? -33.781 32.094 7.723 1 98.38 58 GLN A CA 1
ATOM 453 C C . GLN A 1 58 ? -34.031 31.766 6.258 1 98.38 58 GLN A C 1
ATOM 455 O O . GLN A 1 58 ? -34.375 32.625 5.465 1 98.38 58 GLN A O 1
ATOM 460 N N . ILE A 1 59 ? -33.844 30.531 5.93 1 98.38 59 ILE A N 1
ATOM 461 C CA . ILE A 1 59 ? -34.188 30.078 4.594 1 98.38 59 ILE A CA 1
ATOM 462 C C . ILE A 1 59 ? -35.688 29.781 4.535 1 98.38 59 ILE A C 1
ATOM 464 O O . ILE A 1 59 ? -36.188 28.797 5.098 1 98.38 59 ILE A O 1
ATOM 468 N N . THR A 1 60 ? -36.469 30.531 3.771 1 97.81 60 THR A N 1
ATOM 469 C CA . THR A 1 60 ? -37.906 30.375 3.723 1 97.81 60 THR A CA 1
ATOM 470 C C . THR A 1 60 ? -38.312 29.594 2.484 1 97.81 60 THR A C 1
ATOM 472 O O . THR A 1 60 ? -39.438 29.094 2.408 1 97.81 60 THR A O 1
ATOM 475 N N . GLY A 1 61 ? -37.344 29.5 1.58 1 97.5 61 GLY A N 1
ATOM 476 C CA . GLY A 1 61 ? -37.656 28.719 0.393 1 97.5 61 GLY A CA 1
ATOM 477 C C . GLY A 1 61 ? -36.469 28.5 -0.507 1 97.5 61 GLY A C 1
ATOM 478 O O . GLY A 1 61 ? -35.625 29.406 -0.657 1 97.5 61 GLY A O 1
ATOM 479 N N . ILE A 1 62 ? -36.375 27.359 -1.046 1 98.31 62 ILE A N 1
ATOM 480 C CA . ILE A 1 62 ? -35.406 27.016 -2.074 1 98.31 62 ILE A CA 1
ATOM 481 C C . ILE A 1 62 ? -36.125 26.422 -3.289 1 98.31 62 ILE A C 1
ATOM 483 O O . ILE A 1 62 ? -36.781 25.406 -3.18 1 98.31 62 ILE A O 1
ATOM 487 N N . ASP A 1 63 ? -36.062 27.062 -4.434 1 98.25 63 ASP A N 1
ATOM 488 C CA . ASP A 1 63 ? -36.625 26.531 -5.68 1 98.25 63 ASP A CA 1
ATOM 489 C C . ASP A 1 63 ? -35.5 26.016 -6.598 1 98.25 63 ASP A C 1
ATOM 491 O O . ASP A 1 63 ? -34.719 26.812 -7.148 1 98.25 63 ASP A O 1
ATOM 495 N N . THR A 1 64 ? -35.438 24.734 -6.734 1 98.5 64 THR A N 1
ATOM 496 C CA . THR A 1 64 ? -34.375 24.109 -7.535 1 98.5 64 THR A CA 1
ATOM 497 C C . THR A 1 64 ? -34.938 23.641 -8.883 1 98.5 64 THR A C 1
ATOM 499 O O . THR A 1 64 ? -34.219 23 -9.656 1 98.5 64 THR A O 1
ATOM 502 N N . SER A 1 65 ? -36.125 23.922 -9.266 1 98.25 65 SER A N 1
ATOM 503 C CA . SER A 1 65 ? -36.812 23.344 -10.414 1 98.25 65 SER A CA 1
ATOM 504 C C . SER A 1 65 ? -36.094 23.672 -11.719 1 98.25 65 SER A C 1
ATOM 506 O O . SER A 1 65 ? -35.781 22.781 -12.508 1 98.25 65 SER A O 1
ATOM 508 N N . ALA A 1 66 ? -35.812 24.922 -11.922 1 98.31 66 ALA A N 1
ATOM 509 C CA . ALA A 1 66 ? -35.156 25.344 -13.148 1 98.31 66 ALA A CA 1
ATOM 510 C C . ALA A 1 66 ? -33.781 24.703 -13.273 1 98.31 66 ALA A C 1
ATOM 512 O O . ALA A 1 66 ? -33.344 24.312 -14.375 1 98.31 66 ALA A O 1
ATOM 513 N N . ALA A 1 67 ? -33.031 24.625 -12.188 1 98.62 67 ALA A N 1
ATOM 514 C CA . ALA A 1 67 ? -31.703 24.016 -12.188 1 98.62 67 ALA A CA 1
ATOM 515 C C . ALA A 1 67 ? -31.781 22.531 -12.516 1 98.62 67 ALA A C 1
ATOM 517 O O . ALA A 1 67 ? -30.969 22.031 -13.297 1 98.62 67 ALA A O 1
ATOM 518 N N . SER A 1 68 ? -32.719 21.844 -11.922 1 98.31 68 SER A N 1
ATOM 519 C CA . SER A 1 68 ? -32.875 20.406 -12.086 1 98.31 68 SER A CA 1
ATOM 520 C C . SER A 1 68 ? -33.25 20.047 -13.523 1 98.31 68 SER A C 1
ATOM 522 O O . SER A 1 68 ? -32.906 18.969 -14.008 1 98.31 68 SER A O 1
ATOM 524 N N . GLU A 1 69 ? -33.906 20.938 -14.227 1 97.75 69 GLU A N 1
ATOM 525 C CA . GLU A 1 69 ? -34.375 20.672 -15.578 1 97.75 69 GLU A CA 1
ATOM 526 C C . GLU A 1 69 ? -33.344 21.062 -16.625 1 97.75 69 GLU A C 1
ATOM 528 O O . GLU A 1 69 ? -33.469 20.734 -17.797 1 97.75 69 GLU A O 1
ATOM 533 N N . MET A 1 70 ? -32.344 21.688 -16.203 1 98.19 70 MET A N 1
ATOM 534 C CA . MET A 1 70 ? -31.328 22.156 -17.141 1 98.19 70 MET A CA 1
ATOM 535 C C . MET A 1 70 ? -30.578 20.984 -17.766 1 98.19 70 MET A C 1
ATOM 537 O O . MET A 1 70 ? -30.141 20.078 -17.047 1 98.19 70 MET A O 1
ATOM 541 N N . PRO A 1 71 ? -30.438 21 -19.109 1 97.75 71 PRO A N 1
ATOM 542 C CA . PRO A 1 71 ? -29.688 19.922 -19.75 1 97.75 71 PRO A CA 1
ATOM 543 C C . PRO A 1 71 ? -28.266 19.781 -19.203 1 97.75 71 PRO A C 1
ATOM 545 O O . PRO A 1 71 ? -27.578 20.781 -19.016 1 97.75 71 PRO A O 1
ATOM 548 N N . GLY A 1 72 ? -27.906 18.547 -18.922 1 97.88 72 GLY A N 1
ATOM 549 C CA . GLY A 1 72 ? -26.547 18.266 -18.453 1 97.88 72 GLY A CA 1
ATOM 550 C C . GLY A 1 72 ? -26.438 18.203 -16.938 1 97.88 72 GLY A C 1
ATOM 551 O O . GLY A 1 72 ? -25.422 17.766 -16.406 1 97.88 72 GLY A O 1
ATOM 552 N N . VAL A 1 73 ? -27.484 18.641 -16.234 1 98.75 73 VAL A N 1
ATOM 553 C CA . VAL A 1 73 ? -27.516 18.562 -14.781 1 98.75 73 VAL A CA 1
ATOM 554 C C . VAL A 1 73 ? -27.969 17.172 -14.352 1 98.75 73 VAL A C 1
ATOM 556 O O . VAL A 1 73 ? -28.969 16.656 -14.852 1 98.75 73 VAL A O 1
ATOM 559 N N . HIS A 1 74 ? -27.203 16.562 -13.43 1 98.69 74 HIS A N 1
ATOM 560 C CA . HIS A 1 74 ? -27.484 15.195 -13.016 1 98.69 74 HIS A CA 1
ATOM 561 C C . HIS A 1 74 ? -28.016 15.156 -11.578 1 98.69 74 HIS A C 1
ATOM 563 O O . HIS A 1 74 ? -28.641 14.18 -11.18 1 98.69 74 HIS A O 1
ATOM 569 N N . LEU A 1 75 ? -27.719 16.156 -10.828 1 98.5 75 LEU A N 1
ATOM 570 C CA . LEU A 1 75 ? -28.094 16.141 -9.422 1 98.5 75 LEU A CA 1
ATOM 571 C C . LEU A 1 75 ? -28.234 17.547 -8.875 1 98.5 75 LEU A C 1
ATOM 573 O O . LEU A 1 75 ? -27.406 18.422 -9.18 1 98.5 75 LEU A O 1
ATOM 577 N N . VAL A 1 76 ? -29.281 17.891 -8.141 1 98.81 76 VAL A N 1
ATOM 578 C CA . VAL A 1 76 ? -29.453 19.078 -7.32 1 98.81 76 VAL A CA 1
ATOM 579 C C . VAL A 1 76 ? -29.922 18.688 -5.922 1 98.81 76 VAL A C 1
ATOM 581 O O . VAL A 1 76 ? -31.031 18.172 -5.75 1 98.81 76 VAL A O 1
ATOM 584 N N . TRP A 1 77 ? -29 18.875 -4.914 1 98.62 77 TRP A N 1
ATOM 585 C CA . TRP A 1 77 ? -29.297 18.453 -3.547 1 98.62 77 TRP A CA 1
ATOM 586 C C . TRP A 1 77 ? -29.406 19.656 -2.621 1 98.62 77 TRP A C 1
ATOM 588 O O . TRP A 1 77 ? -28.641 20.609 -2.744 1 98.62 77 TRP A O 1
ATOM 598 N N . THR A 1 78 ? -30.406 19.672 -1.801 1 98.25 78 THR A N 1
ATOM 599 C CA . THR A 1 78 ? -30.531 20.547 -0.634 1 98.25 78 THR A CA 1
ATOM 600 C C . THR A 1 78 ? -30.328 19.75 0.653 1 98.25 78 THR A C 1
ATOM 602 O O . THR A 1 78 ? -30.031 18.547 0.61 1 98.25 78 THR A O 1
ATOM 605 N N . SER A 1 79 ? -30.422 20.484 1.756 1 97.62 79 SER A N 1
ATOM 606 C CA . SER A 1 79 ? -30.266 19.812 3.041 1 97.62 79 SER A CA 1
ATOM 607 C C . SER A 1 79 ? -31.281 18.688 3.201 1 97.62 79 SER A C 1
ATOM 609 O O . SER A 1 79 ? -31 17.672 3.836 1 97.62 79 SER A O 1
ATOM 611 N N . ALA A 1 80 ? -32.406 18.766 2.625 1 96.19 80 ALA A N 1
ATOM 612 C CA . ALA A 1 80 ? -33.469 17.781 2.732 1 96.19 80 ALA A CA 1
ATOM 613 C C . ALA A 1 80 ? -33.062 16.453 2.104 1 96.19 80 ALA A C 1
ATOM 615 O O . ALA A 1 80 ? -33.5 15.383 2.549 1 96.19 80 ALA A O 1
ATOM 616 N N . ASP A 1 81 ? -32.25 16.531 1.142 1 96.31 81 ASP A N 1
ATOM 617 C CA . ASP A 1 81 ? -31.812 15.336 0.422 1 96.31 81 ASP A CA 1
ATOM 618 C C . ASP A 1 81 ? -30.703 14.602 1.18 1 96.31 81 ASP A C 1
ATOM 620 O O . ASP A 1 81 ? -30.5 13.406 0.986 1 96.31 81 ASP A O 1
ATOM 624 N N . ILE A 1 82 ? -29.953 15.258 2.014 1 95.69 82 ILE A N 1
ATOM 625 C CA . ILE A 1 82 ? -28.734 14.688 2.582 1 95.69 82 ILE A CA 1
ATOM 626 C C . ILE A 1 82 ? -28.984 14.312 4.043 1 95.69 82 ILE A C 1
ATOM 628 O O . ILE A 1 82 ? -28.203 13.547 4.625 1 95.69 82 ILE A O 1
ATOM 632 N N . GLU A 1 83 ? -30 14.852 4.699 1 92.62 83 GLU A N 1
ATOM 633 C CA . GLU A 1 83 ? -30.234 14.711 6.133 1 92.62 83 GLU A CA 1
ATOM 634 C C . GLU A 1 83 ? -30.359 13.242 6.531 1 92.62 83 GLU A C 1
ATOM 636 O O . GLU A 1 83 ? -29.969 12.859 7.637 1 92.62 83 GLU A O 1
ATOM 641 N N . GLN A 1 84 ? -30.812 12.422 5.645 1 92.19 84 GLN A N 1
ATOM 642 C CA . GLN A 1 84 ? -30.969 11 5.938 1 92.19 84 GLN A CA 1
ATOM 643 C C . GLN A 1 84 ? -29.609 10.305 6.012 1 92.19 84 GLN A C 1
ATOM 645 O O . GLN A 1 84 ? -29.484 9.242 6.625 1 92.19 84 GLN A O 1
ATOM 650 N N . TYR A 1 85 ? -28.656 10.914 5.395 1 93.31 85 TYR A N 1
ATOM 651 C CA . TYR A 1 85 ? -27.344 10.281 5.324 1 93.31 85 TYR A CA 1
ATOM 652 C C . TYR A 1 85 ? -26.422 10.82 6.414 1 93.31 85 TYR A C 1
ATOM 654 O O . TYR A 1 85 ? -25.547 10.109 6.902 1 93.31 85 TYR A O 1
ATOM 662 N N . CYS A 1 86 ? -26.594 12.047 6.762 1 94.12 86 CYS A N 1
ATOM 663 C CA . CYS A 1 86 ? -25.656 12.727 7.656 1 94.12 86 CYS A CA 1
ATOM 664 C C . CYS A 1 86 ? -26.328 13.898 8.359 1 94.12 86 CYS A C 1
ATOM 666 O O . CYS A 1 86 ? -26.859 14.789 7.707 1 94.12 86 CYS A O 1
ATOM 668 N N . ALA A 1 87 ? -26.25 13.961 9.617 1 91.44 87 ALA A N 1
ATOM 669 C CA . ALA A 1 87 ? -26.844 15.047 10.391 1 91.44 87 ALA A CA 1
ATOM 670 C C . ALA A 1 87 ? -25.938 16.266 10.422 1 91.44 87 ALA A C 1
ATOM 672 O O . ALA A 1 87 ? -26.375 17.375 10.758 1 91.44 87 ALA A O 1
ATOM 673 N N . GLY A 1 88 ? -24.734 16.125 10.008 1 94.81 88 GLY A N 1
ATOM 674 C CA . GLY A 1 88 ? -23.703 17.156 10.086 1 94.81 88 GLY A CA 1
ATOM 675 C C . GLY A 1 88 ? -22.406 16.641 10.664 1 94.81 88 GLY A C 1
ATOM 676 O O . GLY A 1 88 ? -22.297 15.484 11.055 1 94.81 88 GLY A O 1
ATOM 677 N N . ILE A 1 89 ? -21.406 17.469 10.617 1 95.38 89 ILE A N 1
ATOM 678 C CA . ILE A 1 89 ? -20.109 17.141 11.18 1 95.38 89 ILE A CA 1
ATOM 679 C C . ILE A 1 89 ? -19.984 17.719 12.586 1 95.38 89 ILE A C 1
ATOM 681 O O . ILE A 1 89 ? -19.953 18.938 12.766 1 95.38 89 ILE A O 1
ATOM 685 N N . GLU A 1 90 ? -19.922 16.891 13.523 1 92.88 90 GLU A N 1
ATOM 686 C CA . GLU A 1 90 ? -19.781 17.328 14.898 1 92.88 90 GLU A CA 1
ATOM 687 C C . GLU A 1 90 ? -18.297 17.422 15.297 1 92.88 90 GLU A C 1
ATOM 689 O O . GLU A 1 90 ? -17.516 16.531 14.969 1 92.88 90 GLU A O 1
ATOM 694 N N . ALA A 1 91 ? -17.938 18.484 15.961 1 90.31 91 ALA A N 1
ATOM 695 C CA . ALA A 1 91 ? -16.547 18.641 16.422 1 90.31 91 ALA A CA 1
ATOM 696 C C . ALA A 1 91 ? -16.516 19.234 17.828 1 90.31 91 ALA A C 1
ATOM 698 O O . ALA A 1 91 ? -17.391 20.016 18.203 1 90.31 91 ALA A O 1
ATOM 699 N N . GLN A 1 92 ? -15.547 18.719 18.547 1 84.19 92 GLN A N 1
ATOM 700 C CA . GLN A 1 92 ? -15.203 19.219 19.875 1 84.19 92 GLN A CA 1
ATOM 701 C C . GLN A 1 92 ? -13.711 19.078 20.141 1 84.19 92 GLN A C 1
ATOM 703 O O . GLN A 1 92 ? -13.086 18.094 19.719 1 84.19 92 GLN A O 1
ATOM 708 N N . TYR A 1 93 ? -13.203 20.031 20.688 1 85.38 93 TYR A N 1
ATOM 709 C CA . TYR A 1 93 ? -11.82 19.984 21.141 1 85.38 93 TYR A CA 1
ATOM 710 C C . TYR A 1 93 ? -11.734 19.453 22.562 1 85.38 93 TYR A C 1
ATOM 712 O O . TYR A 1 93 ? -12.641 19.688 23.375 1 85.38 93 TYR A O 1
ATOM 720 N N . THR A 1 94 ? -10.656 18.766 22.938 1 82.5 94 THR A N 1
ATOM 721 C CA . THR A 1 94 ? -10.594 18.078 24.234 1 82.5 94 THR A CA 1
ATOM 722 C C . THR A 1 94 ? -10.211 19.031 25.344 1 82.5 94 THR A C 1
ATOM 724 O O . THR A 1 94 ? -10.25 18.672 26.516 1 82.5 94 THR A O 1
ATOM 727 N N . ALA A 1 95 ? -10 20.281 25.062 1 84.56 95 ALA A N 1
ATOM 728 C CA . ALA A 1 95 ? -9.727 21.25 26.109 1 84.56 95 ALA A CA 1
ATOM 729 C C . ALA A 1 95 ? -10.961 21.5 26.969 1 84.56 95 ALA A C 1
ATOM 731 O O . ALA A 1 95 ? -12.086 21.453 26.469 1 84.56 95 ALA A O 1
ATOM 732 N N . GLU A 1 96 ? -10.727 21.797 28.188 1 84.38 96 GLU A N 1
ATOM 733 C CA . GLU A 1 96 ? -11.812 22.016 29.141 1 84.38 96 GLU A CA 1
ATOM 734 C C . GLU A 1 96 ? -12.719 23.156 28.688 1 84.38 96 GLU A C 1
ATOM 736 O O . GLU A 1 96 ? -12.234 24.203 28.266 1 84.38 96 GLU A O 1
ATOM 741 N N . GLY A 1 97 ? -13.953 22.922 28.75 1 89.38 97 GLY A N 1
ATOM 742 C CA . GLY A 1 97 ? -14.938 23.969 28.516 1 89.38 97 GLY A CA 1
ATOM 743 C C . GLY A 1 97 ? -15.336 24.094 27.047 1 89.38 97 GLY A C 1
ATOM 744 O O . GLY A 1 97 ? -16.125 24.953 26.688 1 89.38 97 GLY A O 1
ATOM 745 N N . CYS A 1 98 ? -14.797 23.281 26.203 1 92.38 98 CYS A N 1
ATOM 746 C CA . CYS A 1 98 ? -15.195 23.328 24.812 1 92.38 98 CYS A CA 1
ATOM 747 C C . CYS A 1 98 ? -16.531 22.609 24.609 1 92.38 98 CYS A C 1
ATOM 749 O O . CYS A 1 98 ? -16.703 21.469 25.031 1 92.38 98 CYS A O 1
ATOM 751 N N . GLU A 1 99 ? -17.438 23.266 23.938 1 92.62 99 GLU A N 1
ATOM 752 C CA . GLU A 1 99 ? -18.75 22.703 23.672 1 92.62 99 GLU A CA 1
ATOM 753 C C . GLU A 1 99 ? -18.859 22.203 22.219 1 92.62 99 GLU A C 1
ATOM 755 O O . GLU A 1 99 ? -18.359 22.859 21.297 1 92.62 99 GLU A O 1
ATOM 760 N N . ALA A 1 100 ? -19.5 21.078 22.047 1 92.69 100 ALA A N 1
ATOM 761 C CA . ALA A 1 100 ? -19.656 20.516 20.703 1 92.69 100 ALA A CA 1
ATOM 762 C C . ALA A 1 100 ? -20.594 21.359 19.859 1 92.69 100 ALA A C 1
ATOM 764 O O . ALA A 1 100 ? -21.516 22 20.375 1 92.69 100 ALA A O 1
ATOM 765 N N . MET A 1 101 ? -20.375 21.422 18.656 1 93.81 101 MET A N 1
ATOM 766 C CA . MET A 1 101 ? -21.234 22.062 17.656 1 93.81 101 MET A CA 1
ATOM 767 C C . MET A 1 101 ? -21.312 21.219 16.391 1 93.81 101 MET A C 1
ATOM 769 O O . MET A 1 101 ? -20.328 20.578 16 1 93.81 101 MET A O 1
ATOM 773 N N . THR A 1 102 ? -22.453 21.188 15.781 1 95.25 102 THR A N 1
ATOM 774 C CA . THR A 1 102 ? -22.656 20.438 14.547 1 95.25 102 THR A CA 1
ATOM 775 C C . THR A 1 102 ? -22.703 21.359 13.344 1 95.25 102 THR A C 1
ATOM 777 O O . THR A 1 102 ? -23.484 22.312 13.305 1 95.25 102 THR A O 1
ATOM 780 N N . MET A 1 103 ? -21.844 21.188 12.477 1 95.75 103 MET A N 1
ATOM 781 C CA . MET A 1 103 ? -21.859 21.906 11.203 1 95.75 103 MET A CA 1
ATOM 782 C C . MET A 1 103 ? -22.594 21.125 10.133 1 95.75 103 MET A C 1
ATOM 784 O O . MET A 1 103 ? -22.219 20 9.812 1 95.75 103 MET A O 1
ATOM 788 N N . PRO A 1 104 ? -23.688 21.672 9.633 1 96.56 104 PRO A N 1
ATOM 789 C CA . PRO A 1 104 ? -24.391 20.938 8.57 1 96.56 104 PRO A CA 1
ATOM 790 C C . PRO A 1 104 ? -23.594 20.859 7.277 1 96.56 104 PRO A C 1
ATOM 792 O O . PRO A 1 104 ? -22.719 21.688 7.031 1 96.56 104 PRO A O 1
ATOM 795 N N . LEU A 1 105 ? -23.891 19.844 6.461 1 97.75 105 LEU A N 1
ATOM 796 C CA . LEU A 1 105 ? -23.234 19.766 5.156 1 97.75 105 LEU A CA 1
ATOM 797 C C . LEU A 1 105 ? -23.797 20.812 4.199 1 97.75 105 LEU A C 1
ATOM 799 O O . LEU A 1 105 ? -23.078 21.344 3.363 1 97.75 105 LEU A O 1
ATOM 803 N N . LEU A 1 106 ? -25.062 20.984 4.219 1 98.44 106 LEU A N 1
ATOM 804 C CA . LEU A 1 106 ? -25.812 22.062 3.576 1 98.44 106 LEU A CA 1
ATOM 805 C C . LEU A 1 106 ? -26.734 22.75 4.574 1 98.44 106 LEU A C 1
ATOM 807 O O . LEU A 1 106 ? -27.359 22.094 5.41 1 98.44 106 LEU A O 1
ATOM 811 N N . ALA A 1 107 ? -26.75 24.078 4.473 1 97.81 107 ALA A N 1
ATOM 812 C CA . ALA A 1 107 ? -27.594 24.812 5.395 1 97.81 107 ALA A CA 1
ATOM 813 C C . ALA A 1 107 ? -29.062 24.391 5.25 1 97.81 107 ALA A C 1
ATOM 815 O O . ALA A 1 107 ? -29.562 24.234 4.133 1 97.81 107 ALA A O 1
ATOM 816 N N . LYS A 1 108 ? -29.688 24.156 6.312 1 93.12 108 LYS A N 1
ATOM 817 C CA . LYS A 1 108 ? -31.062 23.641 6.301 1 93.12 108 LYS A CA 1
ATOM 818 C C . LYS A 1 108 ? -32.062 24.766 6.547 1 93.12 108 LYS A C 1
ATOM 820 O O . LYS A 1 108 ? -32.688 25.266 5.609 1 93.12 108 LYS A O 1
ATOM 825 N N . ASP A 1 109 ? -32.125 25.328 7.727 1 94.62 109 ASP A N 1
ATOM 826 C CA . ASP A 1 109 ? -33.125 26.297 8.125 1 94.62 109 ASP A CA 1
ATOM 827 C C . ASP A 1 109 ? -32.562 27.703 8.18 1 94.62 109 ASP A C 1
ATOM 829 O O . ASP A 1 109 ? -33.25 28.688 7.922 1 94.62 109 ASP A O 1
ATOM 833 N N . VAL A 1 110 ? -31.328 27.781 8.555 1 97.81 110 VAL A N 1
ATOM 834 C CA . VAL A 1 110 ? -30.688 29.062 8.789 1 97.81 110 VAL A CA 1
ATOM 835 C C . VAL A 1 110 ? -29.281 29.062 8.156 1 97.81 110 VAL A C 1
ATOM 837 O O . VAL A 1 110 ? -28.562 28.078 8.242 1 97.81 110 VAL A O 1
ATOM 840 N N . VAL A 1 111 ? -29.031 30.125 7.387 1 98.38 111 VAL A N 1
ATOM 841 C CA . VAL A 1 111 ? -27.641 30.375 7.008 1 98.38 111 VAL A CA 1
ATOM 842 C C . VAL A 1 111 ? -26.969 31.234 8.07 1 98.38 111 VAL A C 1
ATOM 844 O O . VAL A 1 111 ? -27.578 32.125 8.648 1 98.38 111 VAL A O 1
ATOM 847 N N . ARG A 1 112 ? -25.672 31.016 8.289 1 98.38 112 ARG A N 1
ATOM 848 C CA . ARG A 1 112 ? -25.031 31.594 9.461 1 98.38 112 ARG A CA 1
ATOM 849 C C . ARG A 1 112 ? -23.781 32.375 9.07 1 98.38 112 ARG A C 1
ATOM 851 O O . ARG A 1 112 ? -23.094 32.938 9.93 1 98.38 112 ARG A O 1
ATOM 858 N N . TYR A 1 113 ? -23.375 32.438 7.902 1 98.19 113 TYR A N 1
ATOM 859 C CA . TYR A 1 113 ? -22.312 33.312 7.359 1 98.19 113 TYR A CA 1
ATOM 860 C C . TYR A 1 113 ? -22.406 33.375 5.84 1 98.19 113 TYR A C 1
ATOM 862 O O . TYR A 1 113 ? -22.984 32.5 5.199 1 98.19 113 TYR A O 1
ATOM 870 N N . VAL A 1 114 ? -21.891 34.438 5.258 1 98.12 114 VAL A N 1
ATOM 871 C CA . VAL A 1 114 ? -21.812 34.531 3.805 1 98.12 114 VAL A CA 1
ATOM 872 C C . VAL A 1 114 ? -20.859 33.469 3.26 1 98.12 114 VAL A C 1
ATOM 874 O O . VAL A 1 114 ? -19.734 33.344 3.738 1 98.12 114 VAL A O 1
ATOM 877 N N . GLY A 1 115 ? -21.281 32.656 2.318 1 97.56 115 GLY A N 1
ATOM 878 C CA . GLY A 1 115 ? -20.453 31.609 1.748 1 97.56 115 GLY A CA 1
ATOM 879 C C . GLY A 1 115 ? -20.844 30.219 2.209 1 97.56 115 GLY A C 1
ATOM 880 O O . GLY A 1 115 ? -20.344 29.219 1.68 1 97.56 115 GLY A O 1
ATOM 881 N N . GLU A 1 116 ? -21.734 30.078 3.209 1 98.19 116 GLU A N 1
ATOM 882 C CA . GLU A 1 116 ? -22.203 28.781 3.662 1 98.19 116 GLU A CA 1
ATOM 883 C C . GLU A 1 116 ? -22.938 28.031 2.543 1 98.19 116 GLU A C 1
ATOM 885 O O . GLU A 1 116 ? -23.781 28.609 1.852 1 98.19 116 GLU A O 1
ATOM 890 N N . PRO A 1 117 ? -22.562 26.781 2.285 1 98.38 117 PRO A N 1
ATOM 891 C CA . PRO A 1 117 ? -23.219 26.062 1.188 1 98.38 117 PRO A CA 1
ATOM 892 C C . PRO A 1 117 ? -24.688 25.75 1.479 1 98.38 117 PRO A C 1
ATOM 894 O O . PRO A 1 117 ? -25.031 25.328 2.586 1 98.38 117 PRO A O 1
ATOM 897 N N . VAL A 1 118 ? -25.562 25.938 0.426 1 98.69 118 VAL A N 1
ATOM 898 C CA . VAL A 1 118 ? -27 25.766 0.586 1 98.69 118 VAL A CA 1
ATOM 899 C C . VAL A 1 118 ? -27.484 24.672 -0.37 1 98.69 118 VAL A C 1
ATOM 901 O O . VAL A 1 118 ? -28.312 23.844 0.004 1 98.69 118 VAL A O 1
ATOM 904 N N . VAL A 1 119 ? -27.047 24.688 -1.612 1 98.75 119 VAL A N 1
ATOM 905 C CA . VAL A 1 119 ? -27.469 23.734 -2.633 1 98.75 119 VAL A CA 1
ATOM 906 C C . VAL A 1 119 ? -26.25 23.172 -3.357 1 98.75 119 VAL A C 1
ATOM 908 O O . VAL A 1 119 ? -25.312 23.922 -3.682 1 98.75 119 VAL A O 1
ATOM 911 N N . LEU A 1 120 ? -26.188 21.859 -3.52 1 98.75 120 LEU A N 1
ATOM 912 C CA . LEU A 1 120 ? -25.203 21.188 -4.348 1 98.75 120 LEU A CA 1
ATOM 913 C C . LEU A 1 120 ? -25.75 20.891 -5.738 1 98.75 120 LEU A C 1
ATOM 915 O O . LEU A 1 120 ? -26.844 20.328 -5.871 1 98.75 120 LEU A O 1
ATOM 919 N N . VAL A 1 121 ? -25.031 21.312 -6.781 1 98.88 121 VAL A N 1
ATOM 920 C CA . VAL A 1 121 ? -25.406 21 -8.164 1 98.88 121 VAL A CA 1
ATOM 921 C C . VAL A 1 121 ? -24.281 20.203 -8.82 1 98.88 121 VAL A C 1
ATOM 923 O O . VAL A 1 121 ? -23.109 20.562 -8.742 1 98.88 121 VAL A O 1
ATOM 926 N N . VAL A 1 122 ? -24.562 19.078 -9.422 1 98.88 122 VAL A N 1
ATOM 927 C CA . VAL A 1 122 ? -23.625 18.25 -10.164 1 98.88 122 VAL A CA 1
ATOM 928 C C . VAL A 1 122 ? -24.047 18.172 -11.625 1 98.88 122 VAL A C 1
ATOM 930 O O . VAL A 1 122 ? -25.188 17.844 -11.938 1 98.88 122 VAL A O 1
ATOM 933 N N . ALA A 1 123 ? -23.109 18.469 -12.539 1 98.88 123 ALA A N 1
ATOM 934 C CA . ALA A 1 123 ? -23.422 18.5 -13.969 1 98.88 123 ALA A CA 1
ATOM 935 C C . ALA A 1 123 ? -22.266 17.938 -14.789 1 98.88 123 ALA A C 1
ATOM 937 O O . ALA A 1 123 ? -21.234 17.531 -14.242 1 98.88 123 ALA A O 1
ATOM 938 N N . GLU A 1 124 ? -22.391 17.938 -16.094 1 98.44 124 GLU A N 1
ATOM 939 C CA . GLU A 1 124 ? -21.453 17.328 -17.031 1 98.44 124 GLU A CA 1
ATOM 940 C C . GLU A 1 124 ? -20.188 18.156 -17.156 1 98.44 124 GLU A C 1
ATOM 942 O O . GLU A 1 124 ? -19.125 17.625 -17.516 1 98.44 124 GLU A O 1
ATOM 947 N N . SER A 1 125 ? -20.359 19.391 -16.891 1 97.88 125 SER A N 1
ATOM 948 C CA . SER A 1 125 ? -19.219 20.297 -16.906 1 97.88 125 SER A CA 1
ATOM 949 C C . SER A 1 125 ? -19.312 21.312 -15.773 1 97.88 125 SER A C 1
ATOM 951 O O . SER A 1 125 ? -20.406 21.562 -15.242 1 97.88 125 SER A O 1
ATOM 953 N N . ARG A 1 126 ? -18.203 21.844 -15.445 1 97.25 126 ARG A N 1
ATOM 954 C CA . ARG A 1 126 ? -18.203 22.875 -14.422 1 97.25 126 ARG A CA 1
ATOM 955 C C . ARG A 1 126 ? -19.062 24.062 -14.852 1 97.25 126 ARG A C 1
ATOM 957 O O . ARG A 1 126 ? -19.797 24.641 -14.039 1 97.25 126 ARG A O 1
ATOM 964 N N . ALA A 1 127 ? -18.969 24.438 -16.141 1 97.88 127 ALA A N 1
ATOM 965 C CA . ALA A 1 127 ? -19.75 25.562 -16.672 1 97.88 127 ALA A CA 1
ATOM 966 C C . ALA A 1 127 ? -21.234 25.297 -16.547 1 97.88 127 ALA A C 1
ATOM 968 O O . ALA A 1 127 ? -22 26.188 -16.156 1 97.88 127 ALA A O 1
ATOM 969 N N . ALA A 1 128 ? -21.609 24.109 -16.828 1 98.31 128 ALA A N 1
ATOM 970 C CA . ALA A 1 128 ? -23.031 23.75 -16.719 1 98.31 128 ALA A CA 1
ATOM 971 C C . ALA A 1 128 ? -23.484 23.781 -15.266 1 98.31 128 ALA A C 1
ATOM 973 O O . ALA A 1 128 ? -24.609 24.219 -14.977 1 98.31 128 ALA A O 1
ATOM 974 N N . ALA A 1 129 ? -22.688 23.281 -14.383 1 98.62 129 ALA A N 1
ATOM 975 C CA . ALA A 1 129 ? -23.016 23.297 -12.961 1 98.62 129 ALA A CA 1
ATOM 976 C C . ALA A 1 129 ? -23.156 24.719 -12.453 1 98.62 129 ALA A C 1
ATOM 978 O O . ALA A 1 129 ? -24.078 25.031 -11.688 1 98.62 129 ALA A O 1
ATOM 979 N N . GLU A 1 130 ? -22.266 25.594 -12.859 1 98.25 130 GLU A N 1
ATOM 980 C CA . GLU A 1 130 ? -22.312 27 -12.453 1 98.25 130 GLU A CA 1
ATOM 981 C C . GLU A 1 130 ? -23.562 27.688 -12.992 1 98.25 130 GLU A C 1
ATOM 983 O O . GLU A 1 130 ? -24.219 28.438 -12.273 1 98.25 130 GLU A O 1
ATOM 988 N N . ASP A 1 131 ? -23.859 27.422 -14.266 1 98.44 131 ASP A N 1
ATOM 989 C CA . ASP A 1 131 ? -25.062 27.969 -14.859 1 98.44 131 ASP A CA 1
ATOM 990 C C . ASP A 1 131 ? -26.312 27.5 -14.094 1 98.44 131 ASP A C 1
ATOM 992 O O . ASP A 1 131 ? -27.219 28.297 -13.852 1 98.44 131 ASP A O 1
ATOM 996 N N . ALA A 1 132 ? -26.328 26.281 -13.742 1 98.81 132 ALA A N 1
ATOM 997 C CA . ALA A 1 132 ? -27.469 25.734 -13.008 1 98.81 132 ALA A CA 1
ATOM 998 C C . ALA A 1 132 ? -27.578 26.359 -11.625 1 98.81 132 ALA A C 1
ATOM 1000 O O . ALA A 1 132 ? -28.688 26.578 -11.133 1 98.81 132 ALA A O 1
ATOM 1001 N N . CYS A 1 133 ? -26.531 26.609 -10.992 1 98.62 133 CYS A N 1
ATOM 1002 C CA . CYS A 1 133 ? -26.547 27.281 -9.695 1 98.62 133 CYS A CA 1
ATOM 1003 C C . CYS A 1 133 ? -27.234 28.641 -9.797 1 98.62 133 CYS A C 1
ATOM 1005 O O . CYS A 1 133 ? -27.969 29.031 -8.891 1 98.62 133 CYS A O 1
ATOM 1007 N N . ASP A 1 134 ? -27.078 29.344 -10.891 1 98.06 134 ASP A N 1
ATOM 1008 C CA . ASP A 1 134 ? -27.656 30.656 -11.094 1 98.06 134 ASP A CA 1
ATOM 1009 C C . ASP A 1 134 ? -29.172 30.578 -11.25 1 98.06 134 ASP A C 1
ATOM 1011 O O . ASP A 1 134 ? -29.859 31.594 -11.102 1 98.06 134 ASP A O 1
ATOM 1015 N N . LEU A 1 135 ? -29.609 29.406 -11.508 1 98.5 135 LEU A N 1
ATOM 1016 C CA . LEU A 1 135 ? -31.047 29.219 -11.742 1 98.5 135 LEU A CA 1
ATOM 1017 C C . LEU A 1 135 ? -31.766 28.844 -10.461 1 98.5 135 LEU A C 1
ATOM 1019 O O . LEU A 1 135 ? -33 28.766 -10.43 1 98.5 135 LEU A O 1
ATOM 1023 N N . VAL A 1 136 ? -31.062 28.609 -9.383 1 98.62 136 VAL A N 1
ATOM 1024 C CA . VAL A 1 136 ? -31.688 28.25 -8.117 1 98.62 136 VAL A CA 1
ATOM 1025 C C . VAL A 1 136 ? -32.25 29.484 -7.441 1 98.62 136 VAL A C 1
ATOM 1027 O O . VAL A 1 136 ? -31.578 30.5 -7.305 1 98.62 136 VAL A O 1
ATOM 1030 N N . GLY A 1 137 ? -33.5 29.422 -7.082 1 98.06 137 GLY A N 1
ATOM 1031 C CA . GLY A 1 137 ? -34.125 30.5 -6.309 1 98.06 137 GLY A CA 1
ATOM 1032 C C . GLY A 1 137 ? -33.969 30.297 -4.812 1 98.06 137 GLY A C 1
ATOM 1033 O O . GLY A 1 137 ? -34.406 29.281 -4.273 1 98.06 137 GLY A O 1
ATOM 1034 N N . LEU A 1 138 ? -33.375 31.281 -4.125 1 97.31 138 LEU A N 1
ATOM 1035 C CA . LEU A 1 138 ? -33.219 31.266 -2.674 1 97.31 138 LEU A CA 1
ATOM 1036 C C . LEU A 1 138 ? -34 32.406 -2.025 1 97.31 138 LEU A C 1
ATOM 1038 O O . LEU A 1 138 ? -33.781 33.562 -2.342 1 97.31 138 LEU A O 1
ATOM 1042 N N . GLU A 1 139 ? -34.938 32.031 -1.191 1 97.94 139 GLU A N 1
ATOM 1043 C CA . GLU A 1 139 ? -35.688 33 -0.408 1 97.94 139 GLU A CA 1
ATOM 1044 C C . GLU A 1 139 ? -35.188 33.062 1.028 1 97.94 139 GLU A C 1
ATOM 1046 O O . GLU A 1 139 ? -35.219 32.062 1.753 1 97.94 139 GLU A O 1
ATOM 1051 N N . LEU A 1 140 ? -34.75 34.344 1.432 1 98.19 140 LEU A N 1
ATOM 1052 C CA . LEU A 1 140 ? -34.094 34.531 2.734 1 98.19 140 LEU A CA 1
ATOM 1053 C C . LEU A 1 140 ? -34.812 35.625 3.523 1 98.19 140 LEU A C 1
ATOM 1055 O O . LEU A 1 140 ? -35.188 36.656 2.955 1 98.19 140 LEU A O 1
ATOM 1059 N N . GLU A 1 141 ? -35.062 35.375 4.762 1 98.38 141 GLU A N 1
ATOM 1060 C CA . GLU A 1 141 ? -35.469 36.406 5.727 1 98.38 141 GLU A CA 1
ATOM 1061 C C . GLU A 1 141 ? -34.281 36.781 6.645 1 98.38 141 GLU A C 1
ATOM 1063 O O . GLU A 1 141 ? -33.906 35.969 7.508 1 98.38 141 GLU A O 1
ATOM 1068 N N . HIS A 1 142 ? -33.844 37.938 6.523 1 97.62 142 HIS A N 1
ATOM 1069 C CA . HIS A 1 142 ? -32.625 38.344 7.227 1 97.62 142 HIS A CA 1
ATOM 1070 C C . HIS A 1 142 ? -32.844 38.375 8.734 1 97.62 142 HIS A C 1
ATOM 1072 O O . HIS A 1 142 ? -33.938 38.75 9.203 1 97.62 142 HIS A O 1
ATOM 1078 N N . LEU A 1 143 ? -31.891 37.906 9.445 1 97.75 143 LEU A N 1
ATOM 1079 C CA . LEU A 1 143 ? -31.844 37.938 10.906 1 97.75 143 LEU A CA 1
ATOM 1080 C C . LEU A 1 143 ? -30.766 38.906 11.406 1 97.75 143 LEU A C 1
ATOM 1082 O O . LEU A 1 143 ? -29.953 39.375 10.617 1 97.75 143 LEU A O 1
ATOM 1086 N N . GLU A 1 144 ? -30.859 39.188 12.711 1 96.75 144 GLU A N 1
ATOM 1087 C CA . GLU A 1 144 ? -29.828 40.062 13.289 1 96.75 144 GLU A CA 1
ATOM 1088 C C . GLU A 1 144 ? -28.438 39.438 13.148 1 96.75 144 GLU A C 1
ATOM 1090 O O . GLU A 1 144 ? -28.25 38.25 13.43 1 96.75 144 GLU A O 1
ATOM 1095 N N . VAL A 1 145 ? -27.5 40.219 12.688 1 97.69 145 VAL A N 1
ATOM 1096 C CA . VAL A 1 145 ? -26.141 39.75 12.43 1 97.69 145 VAL A CA 1
ATOM 1097 C C . VAL A 1 145 ? -25.266 40.062 13.641 1 97.69 145 VAL A C 1
ATOM 1099 O O . VAL A 1 145 ? -25.297 41.156 14.188 1 97.69 145 VAL A O 1
ATOM 1102 N N . VAL A 1 146 ? -24.516 39.062 14.133 1 98.06 146 VAL A N 1
ATOM 1103 C CA . VAL A 1 146 ? -23.578 39.188 15.234 1 98.06 146 VAL A CA 1
ATOM 1104 C C . VAL A 1 146 ? -22.141 39.125 14.695 1 98.06 146 VAL A C 1
ATOM 1106 O O . VAL A 1 146 ? -21.703 38.094 14.195 1 98.06 146 VAL A O 1
ATOM 1109 N N . LEU A 1 147 ? -21.391 40.25 14.82 1 97.56 147 LEU A N 1
ATOM 1110 C CA . LEU A 1 147 ? -20.094 40.281 14.133 1 97.56 147 LEU A CA 1
ATOM 1111 C C . LEU A 1 147 ? -18.969 40.562 15.125 1 97.56 147 LEU A C 1
ATOM 1113 O O . LEU A 1 147 ? -17.812 40.188 14.867 1 97.56 147 LEU A O 1
ATOM 1117 N N . ASP A 1 148 ? -19.234 41.188 16.25 1 96.38 148 ASP A N 1
ATOM 1118 C CA . ASP A 1 148 ? -18.219 41.562 17.234 1 96.38 148 ASP A CA 1
ATOM 1119 C C . ASP A 1 148 ? -18.094 40.5 18.312 1 96.38 148 ASP A C 1
ATOM 1121 O O . ASP A 1 148 ? -19.016 40.312 19.125 1 96.38 148 ASP A O 1
ATOM 1125 N N . PRO A 1 149 ? -17 39.812 18.375 1 97.25 149 PRO A N 1
ATOM 1126 C CA . PRO A 1 149 ? -16.875 38.75 19.375 1 97.25 149 PRO A CA 1
ATOM 1127 C C . PRO A 1 149 ? -16.906 39.281 20.797 1 97.25 149 PRO A C 1
ATOM 1129 O O . PRO A 1 149 ? -17.297 38.562 21.719 1 97.25 149 PRO A O 1
ATOM 1132 N N . ARG A 1 150 ? -16.453 40.469 21.094 1 95.62 150 ARG A N 1
ATOM 1133 C CA . ARG A 1 150 ? -16.453 41.062 22.438 1 95.62 150 ARG A CA 1
ATOM 1134 C C . ARG A 1 150 ? -17.875 41.25 22.953 1 95.62 150 ARG A C 1
ATOM 1136 O O . ARG A 1 150 ? -18.125 41.156 24.141 1 95.62 150 ARG A O 1
ATOM 1143 N N . LYS A 1 151 ? -18.703 41.562 22 1 95.06 151 LYS A N 1
ATOM 1144 C CA . LYS A 1 151 ? -20.125 41.688 22.359 1 95.06 151 LYS A CA 1
ATOM 1145 C C . LYS A 1 151 ? -20.797 40.312 22.375 1 95.06 151 LYS A C 1
ATOM 1147 O O . LYS A 1 151 ? -21.625 40.031 23.25 1 95.06 151 LYS A O 1
ATOM 1152 N N . SER A 1 152 ? -20.484 39.531 21.406 1 96.94 152 SER A N 1
ATOM 1153 C CA . SER A 1 152 ? -21.094 38.219 21.25 1 96.94 152 SER A CA 1
ATOM 1154 C C . SER A 1 152 ? -20.906 37.375 22.516 1 96.94 152 SER A C 1
ATOM 1156 O O . SER A 1 152 ? -21.844 36.75 22.984 1 96.94 152 SER A O 1
ATOM 1158 N N . ILE A 1 153 ? -19.719 37.344 23.062 1 95.44 153 ILE A N 1
ATOM 1159 C CA . ILE A 1 153 ? -19.344 36.469 24.172 1 95.44 153 ILE A CA 1
ATOM 1160 C C . ILE A 1 153 ? -20.141 36.844 25.422 1 95.44 153 ILE A C 1
ATOM 1162 O O . ILE A 1 153 ? -20.188 36.062 26.375 1 95.44 153 ILE A O 1
ATOM 1166 N N . GLN A 1 154 ? -20.734 38 25.422 1 92.56 154 GLN A N 1
ATOM 1167 C CA . GLN A 1 154 ? -21.516 38.5 26.547 1 92.56 154 GLN A CA 1
ATOM 1168 C C . GLN A 1 154 ? -22.984 38.094 26.422 1 92.56 154 GLN A C 1
ATOM 1170 O O . GLN A 1 154 ? -23.781 38.312 27.328 1 92.56 154 GLN A O 1
ATOM 1175 N N . GLY A 1 155 ? -23.281 37.438 25.297 1 91.62 155 GLY A N 1
ATOM 1176 C CA . GLY A 1 155 ? -24.656 37.031 25.016 1 91.62 155 GLY A CA 1
ATOM 1177 C C . GLY A 1 155 ? -25.391 38 24.109 1 91.62 155 GLY A C 1
ATOM 1178 O O . GLY A 1 155 ? -24.781 38.688 23.297 1 91.62 155 GLY A O 1
ATOM 1179 N N . GLY A 1 156 ? -26.734 38 24.125 1 94.06 156 GLY A N 1
ATOM 1180 C CA . GLY A 1 156 ? -27.547 38.812 23.219 1 94.06 156 GLY A CA 1
ATOM 1181 C C . GLY A 1 156 ? -28.047 38.031 22.016 1 94.06 156 GLY A C 1
ATOM 1182 O O . GLY A 1 156 ? -28.516 36.906 22.172 1 94.06 156 GLY A O 1
ATOM 1183 N N . PRO A 1 157 ? -27.969 38.75 20.891 1 95.94 157 PRO A N 1
ATOM 1184 C CA . PRO A 1 157 ? -28.422 38 19.703 1 95.94 157 PRO A CA 1
ATOM 1185 C C . PRO A 1 157 ? -27.641 36.719 19.469 1 95.94 157 PRO A C 1
ATOM 1187 O O . PRO A 1 157 ? -26.422 36.688 19.656 1 95.94 157 PRO A O 1
ATOM 1190 N N . VAL A 1 158 ? -28.391 35.75 19.062 1 97.06 158 VAL A N 1
ATOM 1191 C CA . VAL A 1 158 ? -27.797 34.406 18.922 1 97.06 158 VAL A CA 1
ATOM 1192 C C . VAL A 1 158 ? -27.25 34.219 17.5 1 97.06 158 VAL A C 1
ATOM 1194 O O . VAL A 1 158 ? -27.984 34.344 16.531 1 97.06 158 VAL A O 1
ATOM 1197 N N . ALA A 1 159 ? -26.016 33.938 17.406 1 97.5 159 ALA A N 1
ATOM 1198 C CA . ALA A 1 159 ? -25.359 33.75 16.125 1 97.5 159 ALA A CA 1
ATOM 1199 C C . ALA A 1 159 ? -25.609 32.312 15.594 1 97.5 159 ALA A C 1
ATOM 1201 O O . ALA A 1 159 ? -25.75 32.125 14.383 1 97.5 159 ALA A O 1
ATOM 1202 N N . ASN A 1 160 ? -25.578 31.328 16.438 1 96.19 160 ASN A N 1
ATOM 1203 C CA . ASN A 1 160 ? -25.812 29.906 16.156 1 96.19 160 ASN A CA 1
ATOM 1204 C C . ASN A 1 160 ? -26.75 29.281 17.172 1 96.19 160 ASN A C 1
ATOM 1206 O O . ASN A 1 160 ? -26.453 29.25 18.359 1 96.19 160 ASN A O 1
ATOM 1210 N N . GLY A 1 161 ? -27.812 28.656 16.75 1 94.25 161 GLY A N 1
ATOM 1211 C CA . GLY A 1 161 ? -28.859 28.125 17.594 1 94.25 161 GLY A CA 1
ATOM 1212 C C . GLY A 1 161 ? -28.391 27.016 18.516 1 94.25 161 GLY A C 1
ATOM 1213 O O . GLY A 1 161 ? -28.953 26.797 19.578 1 94.25 161 GLY A O 1
ATOM 1214 N N . GLU A 1 162 ? -27.359 26.312 18.203 1 93.94 162 GLU A N 1
ATOM 1215 C CA . GLU A 1 162 ? -26.812 25.25 19.047 1 93.94 162 GLU A CA 1
ATOM 1216 C C . GLU A 1 162 ? -26.078 25.828 20.25 1 93.94 162 GLU A C 1
ATOM 1218 O O . GLU A 1 162 ? -25.828 25.109 21.234 1 93.94 162 GLU A O 1
ATOM 1223 N N . ARG A 1 163 ? -25.734 27.078 20.141 1 94.94 163 ARG A N 1
ATOM 1224 C CA . ARG A 1 163 ? -25.047 27.797 21.203 1 94.94 163 ARG A CA 1
ATOM 1225 C C . ARG A 1 163 ? -25.766 29.078 21.562 1 94.94 163 ARG A C 1
ATOM 1227 O O . ARG A 1 163 ? -25.312 30.172 21.219 1 94.94 163 ARG A O 1
ATOM 1234 N N . PRO A 1 164 ? -26.734 29 22.375 1 95 164 PRO A N 1
ATOM 1235 C CA . PRO A 1 164 ? -27.578 30.172 22.656 1 95 164 PRO A CA 1
ATOM 1236 C C . PRO A 1 164 ? -26.812 31.266 23.422 1 95 164 PRO A C 1
ATOM 1238 O O . PRO A 1 164 ? -27.219 32.438 23.406 1 95 164 PRO A O 1
ATOM 1241 N N . ASP A 1 165 ? -25.734 30.906 24.047 1 95.06 165 ASP A N 1
ATOM 1242 C CA . ASP A 1 165 ? -24.938 31.891 24.766 1 95.06 165 ASP A CA 1
ATOM 1243 C C . ASP A 1 165 ? -23.766 32.375 23.906 1 95.06 165 ASP A C 1
ATOM 1245 O O . ASP A 1 165 ? -22.953 33.188 24.375 1 95.06 165 ASP A O 1
ATOM 1249 N N . ASN A 1 166 ? -23.625 31.875 22.672 1 97 166 ASN A N 1
ATOM 1250 C CA . ASN A 1 166 ? -22.609 32.219 21.688 1 97 166 ASN A CA 1
ATOM 1251 C C . ASN A 1 166 ? -21.219 31.844 22.172 1 97 166 ASN A C 1
ATOM 1253 O O . ASN A 1 166 ? -20.219 32.469 21.797 1 97 166 ASN A O 1
ATOM 1257 N N . VAL A 1 167 ? -21.125 30.844 23.125 1 95.81 167 VAL A N 1
ATOM 1258 C CA . VAL A 1 167 ? -19.828 30.406 23.656 1 95.81 167 VAL A CA 1
ATOM 1259 C C . VAL A 1 167 ? -19.422 29.078 23.016 1 95.81 167 VAL A C 1
ATOM 1261 O O . VAL A 1 167 ? -20.125 28.078 23.156 1 95.81 167 VAL A O 1
ATOM 1264 N N . GLY A 1 168 ? -18.359 29.125 22.312 1 95.44 168 GLY A N 1
ATOM 1265 C CA . GLY A 1 168 ? -17.781 27.906 21.797 1 95.44 168 GLY A CA 1
ATOM 1266 C C . GLY A 1 168 ? -16.844 27.219 22.766 1 95.44 168 GLY A C 1
ATOM 1267 O O . GLY A 1 168 ? -16.75 26 22.797 1 95.44 168 GLY A O 1
ATOM 1268 N N . ILE A 1 169 ? -16.125 27.969 23.547 1 94.5 169 ILE A N 1
ATOM 1269 C CA . ILE A 1 169 ? -15.227 27.453 24.578 1 94.5 169 ILE A CA 1
ATOM 1270 C C . ILE A 1 169 ? -14.992 28.531 25.625 1 94.5 169 ILE A C 1
ATOM 1272 O O . ILE A 1 169 ? -15.047 29.734 25.328 1 94.5 169 ILE A O 1
ATOM 1276 N N . ARG A 1 170 ? -14.766 28.109 26.875 1 93.88 170 ARG A N 1
ATOM 1277 C CA . ARG A 1 170 ? -14.391 29.016 27.953 1 93.88 170 ARG A CA 1
ATOM 1278 C C . ARG A 1 170 ? -13.641 28.266 29.047 1 93.88 170 ARG A C 1
ATOM 1280 O O . ARG A 1 170 ? -13.984 27.125 29.375 1 93.88 170 ARG A O 1
ATOM 1287 N N . GLY A 1 171 ? -12.57 28.875 29.516 1 92.56 171 GLY A N 1
ATOM 1288 C CA . GLY A 1 171 ? -11.82 28.281 30.609 1 92.56 171 GLY A CA 1
ATOM 1289 C C . GLY A 1 171 ? -10.812 29.219 31.234 1 92.56 171 GLY A C 1
ATOM 1290 O O . GLY A 1 171 ? -10.664 30.359 30.781 1 92.56 171 GLY A O 1
ATOM 1291 N N . ARG A 1 172 ? -10.258 28.875 32.375 1 93.56 172 ARG A N 1
ATOM 1292 C CA . ARG A 1 172 ? -9.258 29.688 33.062 1 93.56 172 ARG A CA 1
ATOM 1293 C C . ARG A 1 172 ? -8.422 28.828 34.031 1 93.56 172 ARG A C 1
ATOM 1295 O O . ARG A 1 172 ? -8.828 27.719 34.375 1 93.56 172 ARG A O 1
ATOM 1302 N N . ALA A 1 173 ? -7.316 29.281 34.344 1 92.75 173 ALA A N 1
ATOM 1303 C CA . ALA A 1 173 ? -6.445 28.641 35.312 1 92.75 173 ALA A CA 1
ATOM 1304 C C . ALA A 1 173 ? -5.469 29.625 35.938 1 92.75 173 ALA A C 1
ATOM 1306 O O . ALA A 1 173 ? -5.254 30.719 35.406 1 92.75 173 ALA A O 1
ATOM 1307 N N . SER A 1 174 ? -4.949 29.312 37.094 1 93.31 174 SER A N 1
ATOM 1308 C CA . SER A 1 174 ? -3.959 30.125 37.812 1 93.31 174 SER A CA 1
ATOM 1309 C C . SER A 1 174 ? -2.857 29.25 38.406 1 93.31 174 SER A C 1
ATOM 1311 O O . SER A 1 174 ? -3.131 28.172 38.938 1 93.31 174 SER A O 1
ATOM 1313 N N . PHE A 1 175 ? -1.649 29.703 38.219 1 93.69 175 PHE A N 1
ATOM 1314 C CA . PHE A 1 175 ? -0.466 29 38.688 1 93.69 175 PHE A CA 1
ATOM 1315 C C . PHE A 1 175 ? 0.472 29.938 39.438 1 93.69 175 PHE A C 1
ATOM 1317 O O . PHE A 1 175 ? 0.769 31.031 38.938 1 93.69 175 PHE A O 1
ATOM 1324 N N . GLY A 1 176 ? 1.007 29.578 40.562 1 93.75 176 GLY A N 1
ATOM 1325 C CA . GLY A 1 176 ? 1.79 30.469 41.375 1 93.75 176 GLY A CA 1
ATOM 1326 C C . GLY A 1 176 ? 0.95 31.531 42.062 1 93.75 176 GLY A C 1
ATOM 1327 O O . GLY A 1 176 ? -0.281 31.484 42 1 93.75 176 GLY A O 1
ATOM 1328 N N . ASP A 1 177 ? 1.637 32.5 42.781 1 94.44 177 ASP A N 1
ATOM 1329 C CA . ASP A 1 177 ? 0.925 33.562 43.5 1 94.44 177 ASP A CA 1
ATOM 1330 C C . ASP A 1 177 ? 0.843 34.844 42.656 1 94.44 177 ASP A C 1
ATOM 1332 O O . ASP A 1 177 ? 1.544 35.812 42.906 1 94.44 177 ASP A O 1
ATOM 1336 N N . VAL A 1 178 ? -0.018 34.812 41.75 1 96.06 178 VAL A N 1
ATOM 1337 C CA . VAL A 1 178 ? -0.167 35.906 40.812 1 96.06 178 VAL A CA 1
ATOM 1338 C C . VAL A 1 178 ? -0.599 37.188 41.531 1 96.06 178 VAL A C 1
ATOM 1340 O O . VAL A 1 178 ? -0.142 38.281 41.219 1 96.06 178 VAL A O 1
ATOM 1343 N N . ASP A 1 179 ? -1.432 37.094 42.531 1 94.5 179 ASP A N 1
ATOM 1344 C CA . ASP A 1 179 ? -1.903 38.25 43.281 1 94.5 179 ASP A CA 1
ATOM 1345 C C . ASP A 1 179 ? -0.749 38.906 44.031 1 94.5 179 ASP A C 1
ATOM 1347 O O . ASP A 1 179 ? -0.659 40.156 44.031 1 94.5 179 ASP A O 1
ATOM 1351 N N . GLU A 1 180 ? 0.036 38.156 44.594 1 96.31 180 GLU A N 1
ATOM 1352 C CA . GLU A 1 180 ? 1.211 38.688 45.25 1 96.31 180 GLU A CA 1
ATOM 1353 C C . GLU A 1 180 ? 2.139 39.406 44.281 1 96.31 180 GLU A C 1
ATOM 1355 O O . GLU A 1 180 ? 2.717 40.438 44.562 1 96.31 180 GLU A O 1
ATOM 1360 N N . ALA A 1 181 ? 2.348 38.781 43.125 1 97.19 181 ALA A N 1
ATOM 1361 C CA . ALA A 1 181 ? 3.205 39.375 42.125 1 97.19 181 ALA A CA 1
ATOM 1362 C C . ALA A 1 181 ? 2.715 40.781 41.719 1 97.19 181 ALA A C 1
ATOM 1364 O O . ALA A 1 181 ? 3.508 41.688 41.594 1 97.19 181 ALA A O 1
ATOM 1365 N N . PHE A 1 182 ? 1.443 40.938 41.531 1 97.06 182 PHE A N 1
ATOM 1366 C CA . PHE A 1 182 ? 0.894 42.188 41.062 1 97.06 182 PHE A CA 1
ATOM 1367 C C . PHE A 1 182 ? 0.808 43.188 42.219 1 97.06 182 PHE A C 1
ATOM 1369 O O . PHE A 1 182 ? 0.979 44.406 42.031 1 97.06 182 PHE A O 1
ATOM 1376 N N . SER A 1 183 ? 0.601 42.719 43.438 1 97 183 SER A N 1
ATOM 1377 C CA . SER A 1 183 ? 0.522 43.594 44.625 1 97 183 SER A CA 1
ATOM 1378 C C . SER A 1 183 ? 1.886 44.188 44.938 1 97 183 SER A C 1
ATOM 1380 O O . SER A 1 183 ? 1.975 45.344 45.406 1 97 183 SER A O 1
ATOM 1382 N N . ASN A 1 184 ? 2.881 43.531 44.688 1 97.12 184 ASN A N 1
ATOM 1383 C CA . ASN A 1 184 ? 4.227 43.938 45.031 1 97.12 184 ASN A CA 1
ATOM 1384 C C . ASN A 1 184 ? 4.961 44.562 43.844 1 97.12 184 ASN A C 1
ATOM 1386 O O . ASN A 1 184 ? 6.145 44.875 43.938 1 97.12 184 ASN A O 1
ATOM 1390 N N . ALA A 1 185 ? 4.355 44.719 42.75 1 97.69 185 ALA A N 1
ATOM 1391 C CA . ALA A 1 185 ? 5.008 45.156 41.531 1 97.69 185 ALA A CA 1
ATOM 1392 C C . ALA A 1 185 ? 5.43 46.625 41.625 1 97.69 185 ALA A C 1
ATOM 1394 O O . ALA A 1 185 ? 4.66 47.469 42.062 1 97.69 185 ALA A O 1
ATOM 1395 N N . GLU A 1 186 ? 6.656 46.938 41.188 1 97.56 186 GLU A N 1
ATOM 1396 C CA . GLU A 1 186 ? 7.098 48.312 41 1 97.56 186 GLU A CA 1
ATOM 1397 C C . GLU A 1 186 ? 6.609 48.875 39.656 1 97.56 186 GLU A C 1
ATOM 1399 O O . GLU A 1 186 ? 6.43 50.094 39.531 1 97.56 186 GLU A O 1
ATOM 1404 N N . HIS A 1 187 ? 6.57 48 38.656 1 97 187 HIS A N 1
ATOM 1405 C CA . HIS A 1 187 ? 6.066 48.375 37.344 1 97 187 HIS A CA 1
ATOM 1406 C C . HIS A 1 187 ? 4.992 47.406 36.875 1 97 187 HIS A C 1
ATOM 1408 O O . HIS A 1 187 ? 5.109 46.188 37.094 1 97 187 HIS A O 1
ATOM 1414 N N . VAL A 1 188 ? 3.879 47.938 36.406 1 97.06 188 VAL A N 1
ATOM 1415 C CA . VAL A 1 188 ? 2.857 47.125 35.719 1 97.06 188 VAL A CA 1
ATOM 1416 C C . VAL A 1 188 ? 2.623 47.688 34.312 1 97.06 188 VAL A C 1
ATOM 1418 O O . VAL A 1 188 ? 2.432 48.875 34.125 1 97.06 188 VAL A O 1
ATOM 1421 N N . VAL A 1 189 ? 2.783 46.875 33.312 1 96.75 189 VAL A N 1
ATOM 1422 C CA . VAL A 1 189 ? 2.426 47.219 31.922 1 96.75 189 VAL A CA 1
ATOM 1423 C C . VAL A 1 189 ? 1.305 46.312 31.438 1 96.75 189 VAL A C 1
ATOM 1425 O O . VAL A 1 189 ? 1.238 45.156 31.812 1 96.75 189 VAL A O 1
ATOM 1428 N N . SER A 1 190 ? 0.36 46.844 30.719 1 96.62 190 SER A N 1
ATOM 1429 C CA . SER A 1 190 ? -0.8 46.125 30.203 1 96.62 190 SER A CA 1
ATOM 1430 C C . SER A 1 190 ? -1.251 46.688 28.859 1 96.62 190 SER A C 1
ATOM 1432 O O . SER A 1 190 ? -1.145 47.875 28.609 1 96.62 190 SER A O 1
ATOM 1434 N N . ALA A 1 191 ? -1.687 45.812 27.969 1 96.5 191 ALA A N 1
ATOM 1435 C CA . ALA A 1 191 ? -2.232 46.25 26.688 1 96.5 191 ALA A CA 1
ATOM 1436 C C . ALA A 1 191 ? -3.215 45.219 26.125 1 96.5 191 ALA A C 1
ATOM 1438 O O . ALA A 1 191 ? -3.234 44.062 26.562 1 96.5 191 ALA A O 1
ATOM 1439 N N . LEU A 1 192 ? -4.09 45.688 25.266 1 97.44 192 LEU A N 1
ATOM 1440 C CA . LEU A 1 192 ? -4.934 44.844 24.422 1 97.44 192 LEU A CA 1
ATOM 1441 C C . LEU A 1 192 ? -4.395 44.812 23 1 97.44 192 LEU A C 1
ATOM 1443 O O . LEU A 1 192 ? -4.16 45.844 22.375 1 97.44 192 LEU A O 1
ATOM 1447 N N . TYR A 1 193 ? -4.07 43.625 22.531 1 97.06 193 TYR A N 1
ATOM 1448 C CA . TYR A 1 193 ? -3.615 43.438 21.156 1 97.06 193 TYR A CA 1
ATOM 1449 C C . TYR A 1 193 ? -4.707 42.812 20.297 1 97.06 193 TYR A C 1
ATOM 1451 O O . TYR A 1 193 ? -5.477 41.969 20.781 1 97.06 193 TYR A O 1
ATOM 1459 N N . HIS A 1 194 ? -4.762 43.188 19.016 1 97.25 194 HIS A N 1
ATOM 1460 C CA . HIS A 1 194 ? -5.754 42.656 18.094 1 97.25 194 HIS A CA 1
ATOM 1461 C C . HIS A 1 194 ? -5.121 42.281 16.75 1 97.25 194 HIS A C 1
ATOM 1463 O O . HIS A 1 194 ? -5.121 43.094 15.82 1 97.25 194 HIS A O 1
ATOM 1469 N N . PRO A 1 195 ? -4.574 41.094 16.625 1 96.25 195 PRO A N 1
ATOM 1470 C CA . PRO A 1 195 ? -4.293 40.625 15.266 1 96.25 195 PRO A CA 1
ATOM 1471 C C . PRO A 1 195 ? -5.562 40.406 14.445 1 96.25 195 PRO A C 1
ATOM 1473 O O . PRO A 1 195 ? -6.492 39.75 14.922 1 96.25 195 PRO A O 1
ATOM 1476 N N . GLY A 1 196 ? -5.586 40.906 13.25 1 94.5 196 GLY A N 1
ATOM 1477 C CA . GLY A 1 196 ? -6.758 40.812 12.398 1 94.5 196 GLY A CA 1
ATOM 1478 C C . GLY A 1 196 ? -6.949 39.438 11.805 1 94.5 196 GLY A C 1
ATOM 1479 O O . GLY A 1 196 ? -6.066 38.594 11.914 1 94.5 196 GLY A O 1
ATOM 1480 N N . ARG A 1 197 ? -8.133 39.281 11.188 1 96.38 197 ARG A N 1
ATOM 1481 C CA . ARG A 1 197 ? -8.5 38.031 10.547 1 96.38 197 ARG A CA 1
ATOM 1482 C C . ARG A 1 197 ? -7.75 37.844 9.227 1 96.38 197 ARG A C 1
ATOM 1484 O O . ARG A 1 197 ? -7.621 38.781 8.445 1 96.38 197 ARG A O 1
ATOM 1491 N N . VAL A 1 198 ? -7.211 36.656 9.055 1 96.25 198 VAL A N 1
ATOM 1492 C CA . VAL A 1 198 ? -6.449 36.375 7.836 1 96.25 198 VAL A CA 1
ATOM 1493 C C . VAL A 1 198 ? -6.887 35.062 7.223 1 96.25 198 VAL A C 1
ATOM 1495 O O . VAL A 1 198 ? -7.68 34.312 7.82 1 96.25 198 VAL A O 1
ATOM 1498 N N . ALA A 1 199 ? -6.453 34.812 5.996 1 95.44 199 ALA A N 1
ATOM 1499 C CA . ALA A 1 199 ? -6.66 33.562 5.289 1 95.44 199 ALA A CA 1
ATOM 1500 C C . ALA A 1 199 ? -5.328 32.875 4.938 1 95.44 199 ALA A C 1
ATOM 1502 O O . ALA A 1 199 ? -4.352 33.562 4.629 1 95.44 199 ALA A O 1
ATOM 1503 N N . ALA A 1 200 ? -5.285 31.562 4.973 1 93.31 200 ALA A N 1
ATOM 1504 C CA . ALA A 1 200 ? -4.086 30.844 4.547 1 93.31 200 ALA A CA 1
ATOM 1505 C C . ALA A 1 200 ? -3.787 31.109 3.072 1 93.31 200 ALA A C 1
ATOM 1507 O O . ALA A 1 200 ? -2.623 31.188 2.674 1 93.31 200 ALA A O 1
ATOM 1508 N N . ALA A 1 201 ? -4.863 31.172 2.27 1 92.5 201 ALA A N 1
ATOM 1509 C CA . ALA A 1 201 ? -4.816 31.531 0.856 1 92.5 201 ALA A CA 1
ATOM 1510 C C . ALA A 1 201 ? -3.785 30.703 0.104 1 92.5 201 ALA A C 1
ATOM 1512 O O . ALA A 1 201 ? -2.93 31.25 -0.599 1 92.5 201 ALA A O 1
ATOM 1513 N N . PRO A 1 202 ? -3.857 29.375 0.211 1 93.44 202 PRO A N 1
ATOM 1514 C CA . PRO A 1 202 ? -2.928 28.562 -0.574 1 93.44 202 PRO A CA 1
ATOM 1515 C C . PRO A 1 202 ? -3.051 28.812 -2.076 1 93.44 202 PRO A C 1
ATOM 1517 O O . PRO A 1 202 ? -4.152 29.047 -2.578 1 93.44 202 PRO A O 1
ATOM 1520 N N . MET A 1 203 ? -1.946 28.672 -2.783 1 91.62 203 MET A N 1
ATOM 1521 C CA . MET A 1 203 ? -1.997 28.859 -4.23 1 91.62 203 MET A CA 1
ATOM 1522 C C . MET A 1 203 ? -2.887 27.812 -4.887 1 91.62 203 MET A C 1
ATOM 1524 O O . MET A 1 203 ? -3.686 28.141 -5.766 1 91.62 203 MET A O 1
ATOM 1528 N N . GLU A 1 204 ? -2.629 26.594 -4.512 1 94.25 204 GLU A N 1
ATOM 1529 C CA . GLU A 1 204 ? -3.57 25.547 -4.91 1 94.25 204 GLU A CA 1
ATOM 1530 C C . GLU A 1 204 ? -4.789 25.531 -3.994 1 94.25 204 GLU A C 1
ATOM 1532 O O . GLU A 1 204 ? -4.668 25.234 -2.801 1 94.25 204 GLU A O 1
ATOM 1537 N N . THR A 1 205 ? -5.918 25.797 -4.531 1 95.06 205 THR A N 1
ATOM 1538 C CA . THR A 1 205 ? -7.121 25.828 -3.709 1 95.06 205 THR A CA 1
ATOM 1539 C C . THR A 1 205 ? -7.562 24.422 -3.332 1 95.06 205 THR A C 1
ATOM 1541 O O . THR A 1 205 ? -6.914 23.438 -3.707 1 95.06 205 THR A O 1
ATOM 1544 N N . ARG A 1 206 ? -8.586 24.328 -2.516 1 95.88 206 ARG A N 1
ATOM 1545 C CA . ARG A 1 206 ? -9.102 23.031 -2.068 1 95.88 206 ARG A CA 1
ATOM 1546 C C . ARG A 1 206 ? -9.891 22.344 -3.176 1 95.88 206 ARG A C 1
ATOM 1548 O O . ARG A 1 206 ? -10.406 23 -4.082 1 95.88 206 ARG A O 1
ATOM 1555 N N . GLY A 1 207 ? -9.953 21.078 -3.062 1 96.88 207 GLY A N 1
ATOM 1556 C CA . GLY A 1 207 ? -10.773 20.281 -3.963 1 96.88 207 GLY A CA 1
ATOM 1557 C C . GLY A 1 207 ? -10.836 18.812 -3.578 1 96.88 207 GLY A C 1
ATOM 1558 O O . GLY A 1 207 ? -10.109 18.375 -2.686 1 96.88 207 GLY A O 1
ATOM 1559 N N . CYS A 1 208 ? -11.75 18.078 -4.203 1 97.38 208 CYS A N 1
ATOM 1560 C CA . CYS A 1 208 ? -11.812 16.641 -4.031 1 97.38 208 CYS A CA 1
ATOM 1561 C C . CYS A 1 208 ? -12.484 15.977 -5.227 1 97.38 208 CYS A C 1
ATOM 1563 O O . CYS A 1 208 ? -13.273 16.609 -5.93 1 97.38 208 CYS A O 1
ATOM 1565 N N . LEU A 1 209 ? -12.07 14.844 -5.57 1 98.69 209 LEU A N 1
ATOM 1566 C CA . LEU A 1 209 ? -12.617 13.953 -6.59 1 98.69 209 LEU A CA 1
ATOM 1567 C C . LEU A 1 209 ? -12.992 12.602 -5.98 1 98.69 209 LEU A C 1
ATOM 1569 O O . LEU A 1 209 ? -12.125 11.891 -5.457 1 98.69 209 LEU A O 1
ATOM 1573 N N . ALA A 1 210 ? -14.289 12.234 -5.98 1 98.75 210 ALA A N 1
ATOM 1574 C CA . ALA A 1 210 ? -14.781 10.969 -5.441 1 98.75 210 ALA A CA 1
ATOM 1575 C C . ALA A 1 210 ? -15.156 10 -6.562 1 98.75 210 ALA A C 1
ATOM 1577 O O . ALA A 1 210 ? -15.789 10.398 -7.543 1 98.75 210 ALA A O 1
ATOM 1578 N N . ASP A 1 211 ? -14.734 8.859 -6.48 1 98.25 211 ASP A N 1
ATOM 1579 C CA . ASP A 1 211 ? -15.07 7.77 -7.398 1 98.25 211 ASP A CA 1
ATOM 1580 C C . ASP A 1 211 ? -15.562 6.543 -6.633 1 98.25 211 ASP A C 1
ATOM 1582 O O . ASP A 1 211 ? -14.758 5.793 -6.07 1 98.25 211 ASP A O 1
ATOM 1586 N N . TYR A 1 212 ? -16.859 6.301 -6.613 1 97.44 212 TYR A N 1
ATOM 1587 C CA . TYR A 1 212 ? -17.484 5.176 -5.918 1 97.44 212 TYR A CA 1
ATOM 1588 C C . TYR A 1 212 ? -17.812 4.043 -6.887 1 97.44 212 TYR A C 1
ATOM 1590 O O . TYR A 1 212 ? -18.516 4.246 -7.871 1 97.44 212 TYR A O 1
ATOM 1598 N N . GLU A 1 213 ? -17.234 2.902 -6.605 1 94.94 213 GLU A N 1
ATOM 1599 C CA . GLU A 1 213 ? -17.531 1.696 -7.371 1 94.94 213 GLU A CA 1
ATOM 1600 C C . GLU A 1 213 ? -18.547 0.821 -6.641 1 94.94 213 GLU A C 1
ATOM 1602 O O . GLU A 1 213 ? -18.188 0.108 -5.699 1 94.94 213 GLU A O 1
ATOM 1607 N N . TRP A 1 214 ? -19.703 0.701 -7.09 1 93.06 214 TRP A N 1
ATOM 1608 C CA . TRP A 1 214 ? -20.828 0.096 -6.367 1 93.06 214 TRP A CA 1
ATOM 1609 C C . TRP A 1 214 ? -20.688 -1.421 -6.32 1 93.06 214 TRP A C 1
ATOM 1611 O O . TRP A 1 214 ? -21.172 -2.066 -5.387 1 93.06 214 TRP A O 1
ATOM 1621 N N . THR A 1 215 ? -20.062 -2.055 -7.301 1 92.31 215 THR A N 1
ATOM 1622 C CA . THR A 1 215 ? -19.984 -3.512 -7.34 1 92.31 215 THR A CA 1
ATOM 1623 C C . THR A 1 215 ? -19.062 -4.023 -6.234 1 92.31 215 THR A C 1
ATOM 1625 O O . THR A 1 215 ? -19.125 -5.199 -5.863 1 92.31 215 THR A O 1
ATOM 1628 N N . GLU A 1 216 ? -18.234 -3.18 -5.695 1 91.56 216 GLU A N 1
ATOM 1629 C CA . GLU A 1 216 ? -17.312 -3.564 -4.633 1 91.56 216 GLU A CA 1
ATOM 1630 C C . GLU A 1 216 ? -17.562 -2.752 -3.365 1 91.56 216 GLU A C 1
ATOM 1632 O O . GLU A 1 216 ? -16.859 -2.934 -2.361 1 91.56 216 GLU A O 1
ATOM 1637 N N . ASP A 1 217 ? -18.469 -1.848 -3.434 1 93.94 217 ASP A N 1
ATOM 1638 C CA . ASP A 1 217 ? -18.719 -0.922 -2.332 1 93.94 217 ASP A CA 1
ATOM 1639 C C . ASP A 1 217 ? -17.438 -0.225 -1.898 1 93.94 217 ASP A C 1
ATOM 1641 O O . ASP A 1 217 ? -17.094 -0.229 -0.715 1 93.94 217 ASP A O 1
ATOM 1645 N N . ARG A 1 218 ? -16.703 0.251 -2.887 1 95.44 218 ARG A N 1
ATOM 1646 C CA . ARG A 1 218 ? -15.406 0.855 -2.627 1 95.44 218 ARG A CA 1
ATOM 1647 C C . ARG A 1 218 ? -15.383 2.316 -3.062 1 95.44 218 ARG A C 1
ATOM 1649 O O . ARG A 1 218 ? -15.906 2.66 -4.125 1 95.44 218 ARG A O 1
ATOM 1656 N N . LEU A 1 219 ? -14.781 3.15 -2.215 1 97.81 219 LEU A N 1
ATOM 1657 C CA . LEU A 1 219 ? -14.633 4.574 -2.496 1 97.81 219 LEU A CA 1
ATOM 1658 C C . LEU A 1 219 ? -13.172 4.941 -2.684 1 97.81 219 LEU A C 1
ATOM 1660 O O . LEU A 1 219 ? -12.32 4.547 -1.886 1 97.81 219 LEU A O 1
ATOM 1664 N N . LYS A 1 220 ? -12.875 5.566 -3.752 1 97.44 220 LYS A N 1
ATOM 1665 C CA . LYS A 1 220 ? -11.609 6.285 -3.914 1 97.44 220 LYS A CA 1
ATOM 1666 C C . LYS A 1 220 ? -11.828 7.797 -3.852 1 97.44 220 LYS A C 1
ATOM 1668 O O . LYS A 1 220 ? -12.641 8.344 -4.602 1 97.44 220 LYS A O 1
ATOM 1673 N N . LEU A 1 221 ? -11.203 8.461 -2.961 1 98.44 221 LEU A N 1
ATOM 1674 C CA . LEU A 1 221 ? -11.328 9.906 -2.789 1 98.44 221 LEU A CA 1
ATOM 1675 C C . LEU A 1 221 ? -9.969 10.586 -2.922 1 98.44 221 LEU A C 1
ATOM 1677 O O . LEU A 1 221 ? -9.078 10.367 -2.094 1 98.44 221 LEU A O 1
ATOM 1681 N N . TRP A 1 222 ? -9.773 11.352 -4 1 98.25 222 TRP A N 1
ATOM 1682 C CA . TRP A 1 222 ? -8.656 12.281 -4.066 1 98.25 222 TRP A CA 1
ATOM 1683 C C . TRP A 1 222 ? -8.992 13.594 -3.365 1 98.25 222 TRP A C 1
ATOM 1685 O O . TRP A 1 222 ? -10.039 14.188 -3.627 1 98.25 222 TRP A O 1
ATOM 1695 N N . VAL A 1 223 ? -8.156 14.031 -2.457 1 97.5 223 VAL A N 1
ATOM 1696 C CA . VAL A 1 223 ? -8.422 15.281 -1.74 1 97.5 223 VAL A CA 1
ATOM 1697 C C . VAL A 1 223 ? -7.102 15.969 -1.399 1 97.5 223 VAL A C 1
ATOM 1699 O O . VAL A 1 223 ? -6.125 15.305 -1.038 1 97.5 223 VAL A O 1
ATOM 1702 N N . SER A 1 224 ? -7.02 17.297 -1.654 1 95.94 224 SER A N 1
ATOM 1703 C CA . SER A 1 224 ? -5.859 18.078 -1.229 1 95.94 224 SER A CA 1
ATOM 1704 C C . SER A 1 224 ? -5.906 18.359 0.267 1 95.94 224 SER A C 1
ATOM 1706 O O . SER A 1 224 ? -6.371 19.438 0.685 1 95.94 224 SER A O 1
ATOM 1708 N N . THR A 1 225 ? -5.418 17.406 1.061 1 96.06 225 THR A N 1
ATOM 1709 C CA . THR A 1 225 ? -5.566 17.484 2.51 1 96.06 225 THR A CA 1
ATOM 1710 C C . THR A 1 225 ? -4.234 17.219 3.203 1 96.06 225 THR A C 1
ATOM 1712 O O . THR A 1 225 ? -3.332 16.625 2.615 1 96.06 225 THR A O 1
ATOM 1715 N N . GLN A 1 226 ? -4.141 17.781 4.398 1 95.38 226 GLN A N 1
ATOM 1716 C CA . GLN A 1 226 ? -3.006 17.516 5.277 1 95.38 226 GLN A CA 1
ATOM 1717 C C . GLN A 1 226 ? -3.234 16.25 6.105 1 95.38 226 GLN A C 1
ATOM 1719 O O . GLN A 1 226 ? -2.312 15.75 6.75 1 95.38 226 GLN A O 1
ATOM 1724 N N . MET A 1 227 ? -4.496 15.719 6.059 1 95.25 227 MET A N 1
ATOM 1725 C CA . MET A 1 227 ? -4.84 14.656 6.996 1 95.25 227 MET A CA 1
ATOM 1726 C C . MET A 1 227 ? -5.656 13.57 6.312 1 95.25 227 MET A C 1
ATOM 1728 O O . MET A 1 227 ? -6.816 13.344 6.66 1 95.25 227 MET A O 1
ATOM 1732 N N . PRO A 1 228 ? -5.059 12.812 5.453 1 95.56 228 PRO A N 1
ATOM 1733 C CA . PRO A 1 228 ? -5.824 11.82 4.691 1 95.56 228 PRO A CA 1
ATOM 1734 C C . PRO A 1 228 ? -6.469 10.766 5.586 1 95.56 228 PRO A C 1
ATOM 1736 O O . PRO A 1 228 ? -7.609 10.359 5.344 1 95.56 228 PRO A O 1
ATOM 1739 N N . HIS A 1 229 ? -5.809 10.289 6.641 1 95.25 229 HIS A N 1
ATOM 1740 C CA . HIS A 1 229 ? -6.352 9.242 7.5 1 95.25 229 HIS A CA 1
ATOM 1741 C C . HIS A 1 229 ? -7.516 9.773 8.336 1 95.25 229 HIS A C 1
ATOM 1743 O O . HIS A 1 229 ? -8.461 9.031 8.617 1 95.25 229 HIS A O 1
ATOM 1749 N N . TYR A 1 230 ? -7.477 11 8.758 1 95.06 230 TYR A N 1
ATOM 1750 C CA . TYR A 1 230 ? -8.586 11.602 9.492 1 95.06 230 TYR A CA 1
ATOM 1751 C C . TYR A 1 230 ? -9.82 11.742 8.602 1 95.06 230 TYR A C 1
ATOM 1753 O O . TYR A 1 230 ? -10.938 11.453 9.031 1 95.06 230 TYR A O 1
ATOM 1761 N N . VAL A 1 231 ? -9.594 12.211 7.363 1 96.62 231 VAL A N 1
ATOM 1762 C CA . VAL A 1 231 ? -10.688 12.312 6.41 1 96.62 231 VAL A CA 1
ATOM 1763 C C . VAL A 1 231 ? -11.336 10.945 6.219 1 96.62 231 VAL A C 1
ATOM 1765 O O . VAL A 1 231 ? -12.562 10.828 6.219 1 96.62 231 VAL A O 1
ATOM 1768 N N . LYS A 1 232 ? -10.484 9.953 6.062 1 96.56 232 LYS A N 1
ATOM 1769 C CA . LYS A 1 232 ? -10.977 8.586 5.891 1 96.56 232 LYS A CA 1
ATOM 1770 C C . LYS A 1 232 ? -11.852 8.164 7.062 1 96.56 232 LYS A C 1
ATOM 1772 O O . LYS A 1 232 ? -12.93 7.586 6.867 1 96.56 232 LYS A O 1
ATOM 1777 N N . MET A 1 233 ? -11.422 8.367 8.273 1 95.56 233 MET A N 1
ATOM 1778 C CA . MET A 1 233 ? -12.195 8.039 9.461 1 95.56 233 MET A CA 1
ATOM 1779 C C . MET A 1 233 ? -13.523 8.781 9.469 1 95.56 233 MET A C 1
ATOM 1781 O O . MET A 1 233 ? -14.562 8.203 9.805 1 95.56 233 MET A O 1
ATOM 1785 N N . CYS A 1 234 ? -13.508 10.055 9.07 1 96.06 234 CYS A N 1
ATOM 1786 C CA . CYS A 1 234 ? -14.719 10.875 9.078 1 96.06 234 CYS A CA 1
ATOM 1787 C C . CYS A 1 234 ? -15.734 10.352 8.07 1 96.06 234 CYS A C 1
ATOM 1789 O O . CYS A 1 234 ? -16.938 10.422 8.305 1 96.06 234 CYS A O 1
ATOM 1791 N N . LEU A 1 235 ? -15.242 9.859 6.91 1 97.19 235 LEU A N 1
ATOM 1792 C CA . LEU A 1 235 ? -16.141 9.25 5.938 1 97.19 235 LEU A CA 1
ATOM 1793 C C . LEU A 1 235 ? -16.938 8.117 6.57 1 97.19 235 LEU A C 1
ATOM 1795 O O . LEU A 1 235 ? -18.141 7.961 6.285 1 97.19 235 LEU A O 1
ATOM 1799 N N . SER A 1 236 ? -16.25 7.387 7.398 1 95.75 236 SER A N 1
ATOM 1800 C CA . SER A 1 236 ? -16.906 6.273 8.07 1 95.75 236 SER A CA 1
ATOM 1801 C C . SER A 1 236 ? -17.844 6.766 9.172 1 95.75 236 SER A C 1
ATOM 1803 O O . SER A 1 236 ? -19.016 6.367 9.227 1 95.75 236 SER A O 1
ATOM 1805 N N . LEU A 1 237 ? -17.422 7.641 10.016 1 94.19 237 LEU A N 1
ATOM 1806 C CA . LEU A 1 237 ? -18.156 8.094 11.195 1 94.19 237 LEU A CA 1
ATOM 1807 C C . LEU A 1 237 ? -19.406 8.859 10.781 1 94.19 237 LEU A C 1
ATOM 1809 O O . LEU A 1 237 ? -20.469 8.711 11.414 1 94.19 237 LEU A O 1
ATOM 1813 N N . PHE A 1 238 ? -19.281 9.633 9.719 1 95.44 238 PHE A N 1
ATOM 1814 C CA . PHE A 1 238 ? -20.375 10.555 9.43 1 95.44 238 PHE A CA 1
ATOM 1815 C C . PHE A 1 238 ? -21.219 10.031 8.273 1 95.44 238 PHE A C 1
ATOM 1817 O O . PHE A 1 238 ? -22.406 10.344 8.188 1 95.44 238 PHE A O 1
ATOM 1824 N N . LEU A 1 239 ? -20.594 9.281 7.359 1 96.62 239 LEU A N 1
ATOM 1825 C CA . LEU A 1 239 ? -21.328 8.906 6.156 1 96.62 239 LEU A CA 1
ATOM 1826 C C . LEU A 1 239 ? -21.531 7.395 6.09 1 96.62 239 LEU A C 1
ATOM 1828 O O . LEU A 1 239 ? -22.312 6.898 5.27 1 96.62 239 LEU A O 1
ATOM 1832 N N . GLY A 1 240 ? -20.812 6.633 6.863 1 95.06 240 GLY A N 1
ATOM 1833 C CA . GLY A 1 240 ? -21.016 5.195 6.922 1 95.06 240 GLY A CA 1
ATOM 1834 C C . GLY A 1 240 ? -20.172 4.426 5.922 1 95.06 240 GLY A C 1
ATOM 1835 O O . GLY A 1 240 ? -20.359 3.219 5.75 1 95.06 240 GLY A O 1
ATOM 1836 N N . PHE A 1 241 ? -19.266 5.086 5.25 1 96.5 241 PHE A N 1
ATOM 1837 C CA . PHE A 1 241 ? -18.344 4.363 4.383 1 96.5 241 PHE A CA 1
ATOM 1838 C C . PHE A 1 241 ? -17.391 3.506 5.207 1 96.5 241 PHE A C 1
ATOM 1840 O O . PHE A 1 241 ? -16.875 3.949 6.234 1 96.5 241 PHE A O 1
ATOM 1847 N N . ASP A 1 242 ? -17.156 2.281 4.805 1 95 242 ASP A N 1
ATOM 1848 C CA . ASP A 1 242 ? -16.219 1.415 5.496 1 95 242 ASP A CA 1
ATOM 1849 C C . ASP A 1 242 ? -14.773 1.871 5.258 1 95 242 ASP A C 1
ATOM 1851 O O . ASP A 1 242 ? -14.367 2.092 4.113 1 95 242 ASP A O 1
ATOM 1855 N N . GLU A 1 243 ? -13.984 2 6.32 1 95.94 243 GLU A N 1
ATOM 1856 C CA . GLU A 1 243 ? -12.609 2.471 6.156 1 95.94 243 GLU A CA 1
ATOM 1857 C C . GLU A 1 243 ? -11.805 1.516 5.285 1 95.94 243 GLU A C 1
ATOM 1859 O O . GLU A 1 243 ? -10.984 1.95 4.469 1 95.94 243 GLU A O 1
ATOM 1864 N N . SER A 1 244 ? -12.023 0.253 5.473 1 94.69 244 SER A N 1
ATOM 1865 C CA . SER A 1 244 ? -11.25 -0.743 4.734 1 94.69 244 SER A CA 1
ATOM 1866 C C . SER A 1 244 ? -11.609 -0.729 3.25 1 94.69 244 SER A C 1
ATOM 1868 O O . SER A 1 244 ? -10.883 -1.286 2.426 1 94.69 244 SER A O 1
ATOM 1870 N N . ARG A 1 245 ? -12.711 -0.138 2.871 1 96.19 245 ARG A N 1
ATOM 1871 C CA . ARG A 1 245 ? -13.148 -0.058 1.483 1 96.19 245 ARG A CA 1
ATOM 1872 C C . ARG A 1 245 ? -13.078 1.374 0.965 1 96.19 245 ARG A C 1
ATOM 1874 O O . ARG A 1 245 ? -13.641 1.691 -0.083 1 96.19 245 ARG A O 1
ATOM 1881 N N . SER A 1 246 ? -12.43 2.223 1.727 1 97.06 246 SER A N 1
ATOM 1882 C CA . SER A 1 246 ? -12.203 3.607 1.324 1 97.06 246 SER A CA 1
ATOM 1883 C C . SER A 1 246 ? -10.719 3.902 1.169 1 97.06 246 SER A C 1
ATOM 1885 O O . SER A 1 246 ? -9.914 3.561 2.041 1 97.06 246 SER A O 1
ATOM 1887 N N . GLU A 1 247 ? -10.367 4.406 0.07 1 96.5 247 GLU A N 1
ATOM 1888 C CA . GLU A 1 247 ? -9.008 4.883 -0.168 1 96.5 247 GLU A CA 1
ATOM 1889 C C . GLU A 1 247 ? -8.977 6.402 -0.324 1 96.5 247 GLU A C 1
ATOM 1891 O O . GLU A 1 247 ? -9.648 6.953 -1.197 1 96.5 247 GLU A O 1
ATOM 1896 N N . VAL A 1 248 ? -8.32 7.043 0.535 1 97.38 248 VAL A N 1
ATOM 1897 C CA . VAL A 1 248 ? -8.109 8.484 0.433 1 97.38 248 VAL A CA 1
ATOM 1898 C C . VAL A 1 248 ? -6.703 8.773 -0.085 1 97.38 248 VAL A C 1
ATOM 1900 O O . VAL A 1 248 ? -5.719 8.281 0.47 1 97.38 248 VAL A O 1
ATOM 1903 N N . ILE A 1 249 ? -6.57 9.555 -1.143 1 96.62 249 ILE A N 1
ATOM 1904 C CA . ILE A 1 249 ? -5.309 9.867 -1.806 1 96.62 249 ILE A CA 1
ATOM 1905 C C . ILE A 1 249 ? -5.074 11.375 -1.784 1 96.62 249 ILE A C 1
ATOM 1907 O O . ILE A 1 249 ? -5.887 12.141 -2.303 1 96.62 249 ILE A O 1
ATOM 1911 N N . SER A 1 250 ? -4.09 11.797 -1.09 1 96.12 250 SER A N 1
ATOM 1912 C CA . SER A 1 250 ? -3.594 13.164 -1.228 1 96.12 250 SER A CA 1
ATOM 1913 C C . SER A 1 250 ? -2.49 13.25 -2.277 1 96.12 250 SER A C 1
ATOM 1915 O O . SER A 1 250 ? -1.325 12.977 -1.983 1 96.12 250 SER A O 1
ATOM 1917 N N . PRO A 1 251 ? -2.861 13.711 -3.49 1 94.75 251 PRO A N 1
ATOM 1918 C CA . PRO A 1 251 ? -1.81 13.844 -4.5 1 94.75 251 PRO A CA 1
ATOM 1919 C C . PRO A 1 251 ? -0.809 14.945 -4.164 1 94.75 251 PRO A C 1
ATOM 1921 O O . PRO A 1 251 ? -0.588 15.25 -2.988 1 94.75 251 PRO A O 1
ATOM 1924 N N . ASP A 1 252 ? -0.068 15.438 -5.207 1 94.75 252 ASP A N 1
ATOM 1925 C CA . ASP A 1 252 ? 0.707 16.641 -4.914 1 94.75 252 ASP A CA 1
ATOM 1926 C C . ASP A 1 252 ? -0.18 17.734 -4.332 1 94.75 252 ASP A C 1
ATOM 1928 O O . ASP A 1 252 ? -1.227 18.062 -4.895 1 94.75 252 ASP A O 1
ATOM 1932 N N . THR A 1 253 ? 0.19 18.141 -3.168 1 94.81 253 THR A N 1
ATOM 1933 C CA . THR A 1 253 ? -0.593 19.141 -2.449 1 94.81 253 THR A CA 1
ATOM 1934 C C . THR A 1 253 ? 0.221 20.406 -2.232 1 94.81 253 THR A C 1
ATOM 1936 O O . THR A 1 253 ? 1.337 20.359 -1.712 1 94.81 253 THR A O 1
ATOM 1939 N N . GLY A 1 254 ? -0.363 21.516 -2.736 1 92.56 254 GLY A N 1
ATOM 1940 C CA . GLY A 1 254 ? 0.271 22.781 -2.447 1 92.56 254 GLY A CA 1
ATOM 1941 C C . GLY A 1 254 ? 0.207 23.172 -0.98 1 92.56 254 GLY A C 1
ATOM 1942 O O . GLY A 1 254 ? -0.235 22.375 -0.147 1 92.56 254 GLY A O 1
ATOM 1943 N N . GLY A 1 255 ? 0.666 24.359 -0.649 1 92.62 255 GLY A N 1
ATOM 1944 C CA . GLY A 1 255 ? 0.646 24.812 0.729 1 92.62 255 GLY A CA 1
ATOM 1945 C C . GLY A 1 255 ? -0.69 24.609 1.413 1 92.62 255 GLY A C 1
ATOM 1946 O O . GLY A 1 255 ? -1.742 24.891 0.836 1 92.62 255 GLY A O 1
ATOM 1947 N N . GLY A 1 256 ? -0.663 23.906 2.555 1 92.5 256 GLY A N 1
ATOM 1948 C CA . GLY A 1 256 ? -1.859 23.75 3.365 1 92.5 256 GLY A CA 1
ATOM 1949 C C . GLY A 1 256 ? -2.01 24.812 4.43 1 92.5 256 GLY A C 1
ATOM 1950 O O . GLY A 1 256 ? -3.096 25.375 4.609 1 92.5 256 GLY A O 1
ATOM 1951 N N . PHE A 1 257 ? -0.895 25.094 5.098 1 91.94 257 PHE A N 1
ATOM 1952 C CA . PHE A 1 257 ? -0.733 26.156 6.086 1 91.94 257 PHE A CA 1
ATOM 1953 C C . PHE A 1 257 ? -1.747 26.016 7.211 1 91.94 257 PHE A C 1
ATOM 1955 O O . PHE A 1 257 ? -2.111 27 7.863 1 91.94 257 PHE A O 1
ATOM 1962 N N . GLY A 1 258 ? -2.373 24.844 7.301 1 93.38 258 GLY A N 1
ATOM 1963 C CA . GLY A 1 258 ? -3.355 24.609 8.344 1 93.38 258 GLY A CA 1
ATOM 1964 C C . GLY A 1 258 ? -4.777 24.516 7.816 1 93.38 258 GLY A C 1
ATOM 1965 O O . GLY A 1 258 ? -5.586 23.75 8.328 1 93.38 258 GLY A O 1
ATOM 1966 N N . GLN A 1 259 ? -5.051 25.266 6.801 1 95.38 259 GLN A N 1
ATOM 1967 C CA . GLN A 1 259 ? -6.395 25.25 6.238 1 95.38 259 GLN A CA 1
ATOM 1968 C C . GLN A 1 259 ? -6.773 23.859 5.742 1 95.38 259 GLN A C 1
ATOM 1970 O O . GLN A 1 259 ? -7.934 23.453 5.84 1 95.38 259 GLN A O 1
ATOM 1975 N N . LYS A 1 260 ? -5.809 23.141 5.184 1 96 260 LYS A N 1
ATOM 1976 C CA . LYS A 1 260 ? -6.082 21.828 4.629 1 96 260 LYS A CA 1
ATOM 1977 C C . LYS A 1 260 ? -5.953 20.734 5.695 1 96 260 LYS A C 1
ATOM 1979 O O . LYS A 1 260 ? -5.859 19.547 5.371 1 96 260 LYS A O 1
ATOM 1984 N N . ALA A 1 261 ? -5.895 21.156 6.965 1 95 261 ALA A N 1
ATOM 1985 C CA . ALA A 1 261 ? -5.887 20.219 8.094 1 95 261 ALA A CA 1
ATOM 1986 C C . ALA A 1 261 ? -7.273 20.125 8.727 1 95 261 ALA A C 1
ATOM 1988 O O . ALA A 1 261 ? -7.395 19.859 9.922 1 95 261 ALA A O 1
ATOM 1989 N N . HIS A 1 262 ? -8.328 20.375 7.945 1 95.44 262 HIS A N 1
ATOM 1990 C CA . HIS A 1 262 ? -9.711 20.297 8.391 1 95.44 262 HIS A CA 1
ATOM 1991 C C . HIS A 1 262 ? -10.547 19.422 7.441 1 95.44 262 HIS A C 1
ATOM 1993 O O . HIS A 1 262 ? -10.078 19.062 6.359 1 95.44 262 HIS A O 1
ATOM 1999 N N . VAL A 1 263 ? -11.695 19.078 7.957 1 95.56 263 VAL A N 1
ATOM 2000 C CA . VAL A 1 263 ? -12.695 18.422 7.129 1 95.56 263 VAL A CA 1
ATOM 2001 C C . VAL A 1 263 ? -13.828 19.391 6.812 1 95.56 263 VAL A C 1
ATOM 2003 O O . VAL A 1 263 ? -14.406 19.984 7.719 1 95.56 263 VAL A O 1
ATOM 2006 N N . PHE A 1 264 ? -14.102 19.531 5.574 1 96.25 264 PHE A N 1
ATOM 2007 C CA . PHE A 1 264 ? -15.125 20.469 5.109 1 96.25 264 PHE A CA 1
ATOM 2008 C C . PHE A 1 264 ? -16.344 19.703 4.598 1 96.25 264 PHE A C 1
ATOM 2010 O O . PHE A 1 264 ? -16.25 18.547 4.223 1 96.25 264 PHE A O 1
ATOM 2017 N N . PRO A 1 265 ? -17.516 20.375 4.578 1 96.75 265 PRO A N 1
ATOM 2018 C CA . PRO A 1 265 ? -18.734 19.75 4.043 1 96.75 265 PRO A CA 1
ATOM 2019 C C . PRO A 1 265 ? -18.562 19.25 2.609 1 96.75 265 PRO A C 1
ATOM 2021 O O . PRO A 1 265 ? -19.094 18.219 2.242 1 96.75 265 PRO A O 1
ATOM 2024 N N . GLU A 1 266 ? -17.828 20.016 1.785 1 97.5 266 GLU A N 1
ATOM 2025 C CA . GLU A 1 266 ? -17.641 19.656 0.382 1 97.5 266 GLU A CA 1
ATOM 2026 C C . GLU A 1 266 ? -17 18.281 0.241 1 97.5 266 GLU A C 1
ATOM 2028 O O . GLU A 1 266 ? -17.375 17.5 -0.632 1 97.5 266 GLU A O 1
ATOM 2033 N N . GLU A 1 267 ? -16.062 17.969 1.142 1 96.81 267 GLU A N 1
ATOM 2034 C CA . GLU A 1 267 ? -15.297 16.734 1.104 1 96.81 267 GLU A CA 1
ATOM 2035 C C . GLU A 1 267 ? -16.156 15.547 1.547 1 96.81 267 GLU A C 1
ATOM 2037 O O . GLU A 1 267 ? -15.82 14.398 1.262 1 96.81 267 GLU A O 1
ATOM 2042 N N . MET A 1 268 ? -17.219 15.789 2.266 1 97.56 268 MET A N 1
ATOM 2043 C CA . MET A 1 268 ? -18.188 14.758 2.656 1 97.56 268 MET A CA 1
ATOM 2044 C C . MET A 1 268 ? -19.25 14.578 1.583 1 97.56 268 MET A C 1
ATOM 2046 O O . MET A 1 268 ? -19.703 13.461 1.33 1 97.56 268 MET A O 1
ATOM 2050 N N . LEU A 1 269 ? -19.609 15.641 0.875 1 98.44 269 LEU A N 1
ATOM 2051 C CA . LEU A 1 269 ? -20.719 15.633 -0.069 1 98.44 269 LEU A CA 1
ATOM 2052 C C . LEU A 1 269 ? -20.312 14.938 -1.37 1 98.44 269 LEU A C 1
ATOM 2054 O O . LEU A 1 269 ? -21.156 14.289 -2.01 1 98.44 269 LEU A O 1
ATOM 2058 N N . MET A 1 270 ? -19.031 15.023 -1.796 1 98.5 270 MET A N 1
ATOM 2059 C CA . MET A 1 270 ? -18.625 14.43 -3.064 1 98.5 270 MET A CA 1
ATOM 2060 C C . MET A 1 270 ? -18.719 12.914 -3.016 1 98.5 270 MET A C 1
ATOM 2062 O O . MET A 1 270 ? -19.25 12.289 -3.939 1 98.5 270 MET A O 1
ATOM 2066 N N . PRO A 1 271 ? -18.234 12.25 -1.956 1 98.44 271 PRO A N 1
ATOM 2067 C CA . PRO A 1 271 ? -18.422 10.805 -1.849 1 98.44 271 PRO A CA 1
ATOM 2068 C C . PRO A 1 271 ? -19.891 10.398 -1.868 1 98.44 271 PRO A C 1
ATOM 2070 O O . PRO A 1 271 ? -20.25 9.414 -2.514 1 98.44 271 PRO A O 1
ATOM 2073 N N . LEU A 1 272 ? -20.75 11.133 -1.192 1 98 272 LEU A N 1
ATOM 2074 C CA . LEU A 1 272 ? -22.188 10.836 -1.175 1 98 272 LEU A CA 1
ATOM 2075 C C . LEU A 1 272 ? -22.781 10.977 -2.568 1 98 272 LEU A C 1
ATOM 2077 O O . LEU A 1 272 ? -23.578 10.133 -2.996 1 98 272 LEU A O 1
ATOM 2081 N N . ALA A 1 273 ? -22.422 12.086 -3.23 1 98.5 273 ALA A N 1
ATOM 2082 C CA . ALA A 1 273 ? -22.938 12.32 -4.578 1 98.5 273 ALA A CA 1
ATOM 2083 C C . ALA A 1 273 ? -22.469 11.234 -5.543 1 98.5 273 ALA A C 1
ATOM 2085 O O . ALA A 1 273 ? -23.25 10.742 -6.359 1 98.5 273 ALA A O 1
ATOM 2086 N N . SER A 1 274 ? -21.188 10.906 -5.469 1 98.5 274 SER A N 1
ATOM 2087 C CA . SER A 1 274 ? -20.641 9.852 -6.316 1 98.5 274 SER A CA 1
ATOM 2088 C C . SER A 1 274 ? -21.359 8.531 -6.082 1 98.5 274 SER A C 1
ATOM 2090 O O . SER A 1 274 ? -21.672 7.812 -7.035 1 98.5 274 SER A O 1
ATOM 2092 N N . LYS A 1 275 ? -21.578 8.141 -4.836 1 97.81 275 LYS A N 1
ATOM 2093 C CA . LYS A 1 275 ? -22.281 6.914 -4.484 1 97.81 275 LYS A CA 1
ATOM 2094 C C . LYS A 1 275 ? -23.703 6.922 -5.035 1 97.81 275 LYS A C 1
ATOM 2096 O O . LYS A 1 275 ? -24.172 5.922 -5.586 1 97.81 275 LYS A O 1
ATOM 2101 N N . HIS A 1 276 ? -24.406 8.055 -4.918 1 97.44 276 HIS A N 1
ATOM 2102 C CA . HIS A 1 276 ? -25.781 8.188 -5.383 1 97.44 276 HIS A CA 1
ATOM 2103 C C . HIS A 1 276 ? -25.859 8.07 -6.902 1 97.44 276 HIS A C 1
ATOM 2105 O O . HIS A 1 276 ? -26.75 7.395 -7.43 1 97.44 276 HIS A O 1
ATOM 2111 N N . LEU A 1 277 ? -24.938 8.734 -7.586 1 97.69 277 LEU A N 1
ATOM 2112 C CA . LEU A 1 277 ? -24.969 8.812 -9.047 1 97.69 277 LEU A CA 1
ATOM 2113 C C . LEU A 1 277 ? -24.234 7.617 -9.664 1 97.69 277 LEU A C 1
ATOM 2115 O O . LEU A 1 277 ? -24.375 7.355 -10.859 1 97.69 277 LEU A O 1
ATOM 2119 N N . LYS A 1 278 ? -23.438 6.887 -8.859 1 95.94 278 LYS A N 1
ATOM 2120 C CA . LYS A 1 278 ? -22.641 5.75 -9.305 1 95.94 278 LYS A CA 1
ATOM 2121 C C . LYS A 1 278 ? -21.672 6.16 -10.414 1 95.94 278 LYS A C 1
ATOM 2123 O O . LYS A 1 278 ? -21.562 5.465 -11.43 1 95.94 278 LYS A O 1
ATOM 2128 N N . THR A 1 279 ? -21.156 7.355 -10.344 1 96.69 279 THR A N 1
ATOM 2129 C CA . THR A 1 279 ? -20.141 7.906 -11.234 1 96.69 279 THR A CA 1
ATOM 2130 C C . THR A 1 279 ? -19.219 8.867 -10.477 1 96.69 279 THR A C 1
ATOM 2132 O O . THR A 1 279 ? -19.562 9.32 -9.383 1 96.69 279 THR A O 1
ATOM 2135 N N . PRO A 1 280 ? -17.969 9.07 -10.945 1 98 280 PRO A N 1
ATOM 2136 C CA . PRO A 1 280 ? -17.078 10 -10.25 1 98 280 PRO A CA 1
ATOM 2137 C C . PRO A 1 280 ? -17.594 11.438 -10.266 1 98 280 PRO A C 1
ATOM 2139 O O . PRO A 1 280 ? -18.203 11.867 -11.242 1 98 280 PRO A O 1
ATOM 2142 N N . VAL A 1 281 ? -17.391 12.18 -9.242 1 98.81 281 VAL A N 1
ATOM 2143 C CA . VAL A 1 281 ? -17.781 13.586 -9.125 1 98.81 281 VAL A CA 1
ATOM 2144 C C . VAL A 1 281 ? -16.594 14.406 -8.625 1 98.81 281 VAL A C 1
ATOM 2146 O O . VAL A 1 281 ? -15.969 14.062 -7.613 1 98.81 281 VAL A O 1
ATOM 2149 N N . LYS A 1 282 ? -16.25 15.492 -9.367 1 98.44 282 LYS A N 1
ATOM 2150 C CA . LYS A 1 282 ? -15.133 16.359 -9.031 1 98.44 282 LYS A CA 1
ATOM 2151 C C . LYS A 1 282 ? -15.602 17.75 -8.648 1 98.44 282 LYS A C 1
ATOM 2153 O O . LYS A 1 282 ? -16.5 18.312 -9.297 1 98.44 282 LYS A O 1
ATOM 2158 N N . TRP A 1 283 ? -14.992 18.312 -7.508 1 98.56 283 TRP A N 1
ATOM 2159 C CA . TRP A 1 283 ? -15.18 19.688 -7.086 1 98.56 283 TRP A CA 1
ATOM 2160 C C . TRP A 1 283 ? -13.836 20.359 -6.832 1 98.56 283 TRP A C 1
ATOM 2162 O O . TRP A 1 283 ? -12.977 19.812 -6.145 1 98.56 283 TRP A O 1
ATOM 2172 N N . VAL A 1 284 ? -13.617 21.547 -7.371 1 97.56 284 VAL A N 1
ATOM 2173 C CA . VAL A 1 284 ? -12.469 22.406 -7.102 1 97.56 284 VAL A CA 1
ATOM 2174 C C . VAL A 1 284 ? -12.945 23.828 -6.836 1 97.56 284 VAL A C 1
ATOM 2176 O O . VAL A 1 284 ? -13.656 24.422 -7.656 1 97.56 284 VAL A O 1
ATOM 2179 N N . GLU A 1 285 ? -12.625 24.359 -5.723 1 95.81 285 GLU A N 1
ATOM 2180 C CA . GLU A 1 285 ? -13.094 25.703 -5.422 1 95.81 285 GLU A CA 1
ATOM 2181 C C . GLU A 1 285 ? -12.297 26.75 -6.203 1 95.81 285 GLU A C 1
ATOM 2183 O O . GLU A 1 285 ? -11.172 26.484 -6.633 1 95.81 285 GLU A O 1
ATOM 2188 N N . ASP A 1 286 ? -12.875 27.844 -6.508 1 95 286 ASP A N 1
ATOM 2189 C CA . ASP A 1 286 ? -12.125 28.984 -7.047 1 95 286 ASP A CA 1
ATOM 2190 C C . ASP A 1 286 ? -11.648 29.906 -5.93 1 95 286 ASP A C 1
ATOM 2192 O O . ASP A 1 286 ? -11.883 29.625 -4.75 1 95 286 ASP A O 1
ATOM 2196 N N . ARG A 1 287 ? -10.938 30.906 -6.25 1 95.19 287 ARG A N 1
ATOM 2197 C CA . ARG A 1 287 ? -10.281 31.766 -5.258 1 95.19 287 ARG A CA 1
ATOM 2198 C C . ARG A 1 287 ? -11.312 32.5 -4.41 1 95.19 287 ARG A C 1
ATOM 2200 O O . ARG A 1 287 ? -11.133 32.656 -3.199 1 95.19 287 ARG A O 1
ATOM 2207 N N . ARG A 1 288 ? -12.32 33 -4.992 1 95.19 288 ARG A N 1
ATOM 2208 C CA . ARG A 1 288 ? -13.367 33.688 -4.246 1 95.19 288 ARG A CA 1
ATOM 2209 C C . ARG A 1 288 ? -14.016 32.781 -3.219 1 95.19 288 ARG A C 1
ATOM 2211 O O . ARG A 1 288 ? -14.203 33.156 -2.062 1 95.19 288 ARG A O 1
ATOM 2218 N N . GLU A 1 289 ? -14.352 31.594 -3.672 1 95.31 289 GLU A N 1
ATOM 2219 C CA . GLU A 1 289 ? -14.914 30.594 -2.76 1 95.31 289 GLU A CA 1
ATOM 2220 C C . GLU A 1 289 ? -13.953 30.297 -1.608 1 95.31 289 GLU A C 1
ATOM 2222 O O . GLU A 1 289 ? -14.383 30.141 -0.465 1 95.31 289 GLU A O 1
ATOM 2227 N N . ASN A 1 290 ? -12.711 30.234 -1.949 1 96.06 290 ASN A N 1
ATOM 2228 C CA . ASN A 1 290 ? -11.719 29.953 -0.92 1 96.06 290 ASN A CA 1
ATOM 2229 C C . ASN A 1 290 ? -11.688 31.047 0.143 1 96.06 290 ASN A C 1
ATOM 2231 O O . ASN A 1 290 ? -11.586 30.75 1.336 1 96.06 290 ASN A O 1
ATOM 2235 N N . LEU A 1 291 ? -11.742 32.281 -0.25 1 96.25 291 LEU A N 1
ATOM 2236 C CA . LEU A 1 291 ? -11.703 33.406 0.683 1 96.25 291 LEU A CA 1
ATOM 2237 C C . LEU A 1 291 ? -13 33.469 1.491 1 96.25 291 LEU A C 1
ATOM 2239 O O . LEU A 1 291 ? -12.977 33.875 2.662 1 96.25 291 LEU A O 1
ATOM 2243 N N . LEU A 1 292 ? -14.109 33 0.88 1 95.5 292 LEU A N 1
ATOM 2244 C CA . LEU A 1 292 ? -15.414 33.125 1.517 1 95.5 292 LEU A CA 1
ATOM 2245 C C . LEU A 1 292 ? -15.648 31.953 2.473 1 95.5 292 LEU A C 1
ATOM 2247 O O . LEU A 1 292 ? -16.281 32.125 3.516 1 95.5 292 LEU A O 1
ATOM 2251 N N . ALA A 1 293 ? -15.148 30.812 1.996 1 94.75 293 ALA A N 1
ATOM 2252 C CA . ALA A 1 293 ? -15.656 29.625 2.658 1 94.75 293 ALA A CA 1
ATOM 2253 C C . ALA A 1 293 ? -14.516 28.734 3.141 1 94.75 293 ALA A C 1
ATOM 2255 O O . ALA A 1 293 ? -14.75 27.734 3.826 1 94.75 293 ALA A O 1
ATOM 2256 N N . GLY A 1 294 ? -13.328 29.094 2.768 1 94.94 294 GLY A N 1
ATOM 2257 C CA . GLY A 1 294 ? -12.203 28.438 3.414 1 94.94 294 GLY A CA 1
ATOM 2258 C C . GLY A 1 294 ? -11.945 28.953 4.82 1 94.94 294 GLY A C 1
ATOM 2259 O O . GLY A 1 294 ? -12.156 30.125 5.109 1 94.94 294 GLY A O 1
ATOM 2260 N N . SER A 1 295 ? -11.633 28.125 5.762 1 95.12 295 SER A N 1
ATOM 2261 C CA . SER A 1 295 ? -11.453 28.516 7.152 1 95.12 295 SER A CA 1
ATOM 2262 C C . SER A 1 295 ? -10.539 29.734 7.27 1 95.12 295 SER A C 1
ATOM 2264 O O . SER A 1 295 ? -9.547 29.828 6.547 1 95.12 295 SER A O 1
ATOM 2266 N N . HIS A 1 296 ? -10.938 30.719 8.07 1 96.62 296 HIS A N 1
ATOM 2267 C CA . HIS A 1 296 ? -10.117 31.859 8.422 1 96.62 296 HIS A CA 1
ATOM 2268 C C . HIS A 1 296 ? -9.281 31.578 9.672 1 96.62 296 HIS A C 1
ATOM 2270 O O . HIS A 1 296 ? -9.328 30.484 10.219 1 96.62 296 HIS A O 1
ATOM 2276 N N . ALA A 1 297 ? -8.438 32.688 10.094 1 95.38 297 ALA A N 1
ATOM 2277 C CA . ALA A 1 297 ? -7.586 32.406 11.25 1 95.38 297 ALA A CA 1
ATOM 2278 C C . ALA A 1 297 ? -7.145 33.688 11.938 1 95.38 297 ALA A C 1
ATOM 2280 O O . ALA A 1 297 ? -7.301 34.781 11.391 1 95.38 297 ALA A O 1
ATOM 2281 N N . HIS A 1 298 ? -6.668 33.531 13.227 1 93.5 298 HIS A N 1
ATOM 2282 C CA . HIS A 1 298 ? -5.785 34.406 14.008 1 93.5 298 HIS A CA 1
ATOM 2283 C C . HIS A 1 298 ? -6.551 35.562 14.609 1 93.5 298 HIS A C 1
ATOM 2285 O O . HIS A 1 298 ? -6.023 36.281 15.461 1 93.5 298 HIS A O 1
ATOM 2291 N N . GLU A 1 299 ? -7.758 35.844 14.25 1 96.94 299 GLU A N 1
ATOM 2292 C CA . GLU A 1 299 ? -8.414 37.031 14.82 1 96.94 299 GLU A CA 1
ATOM 2293 C C . GLU A 1 299 ? -8.719 36.812 16.297 1 96.94 299 GLU A C 1
ATOM 2295 O O . GLU A 1 299 ? -9.539 35.969 16.656 1 96.94 299 GLU A O 1
ATOM 2300 N N . GLN A 1 300 ? -8.047 37.625 17.062 1 97 300 GLN A N 1
ATOM 2301 C CA . GLN A 1 300 ? -8.18 37.531 18.516 1 97 300 GLN A CA 1
ATOM 2302 C C . GLN A 1 300 ? -8.031 38.906 19.172 1 97 300 GLN A C 1
ATOM 2304 O O . GLN A 1 300 ? -7.484 39.812 18.562 1 97 300 GLN A O 1
ATOM 2309 N N . PHE A 1 301 ? -8.609 38.969 20.312 1 97.19 301 PHE A N 1
ATOM 2310 C CA . PHE A 1 301 ? -8.32 40.031 21.266 1 97.19 301 PHE A CA 1
ATOM 2311 C C . PHE A 1 301 ? -7.555 39.5 22.469 1 97.19 301 PHE A C 1
ATOM 2313 O O . PHE A 1 301 ? -8.086 38.688 23.234 1 97.19 301 PHE A O 1
ATOM 2320 N N . VAL A 1 302 ? -6.328 39.906 22.578 1 97.44 302 VAL A N 1
ATOM 2321 C CA . VAL A 1 302 ? -5.461 39.375 23.625 1 97.44 302 VAL A CA 1
ATOM 2322 C C . VAL A 1 302 ? -5.078 40.469 24.609 1 97.44 302 VAL A C 1
ATOM 2324 O O . VAL A 1 302 ? -4.355 41.406 24.25 1 97.44 302 VAL A O 1
ATOM 2327 N N . THR A 1 303 ? -5.543 40.344 25.781 1 97.12 303 THR A N 1
ATOM 2328 C CA . THR A 1 303 ? -5.102 41.219 26.875 1 97.12 303 THR A CA 1
ATOM 2329 C C . THR A 1 303 ? -3.973 40.562 27.656 1 97.12 303 THR A C 1
ATOM 2331 O O . THR A 1 303 ? -4.102 39.406 28.094 1 97.12 303 THR A O 1
ATOM 2334 N N . ILE A 1 304 ? -2.93 41.25 27.844 1 97.25 304 ILE A N 1
ATOM 2335 C CA . ILE A 1 304 ? -1.815 40.719 28.625 1 97.25 304 ILE A CA 1
ATOM 2336 C C . ILE A 1 304 ? -1.313 41.781 29.594 1 97.25 304 ILE A C 1
ATOM 2338 O O . ILE A 1 304 ? -1.339 42.969 29.281 1 97.25 304 ILE A O 1
ATOM 2342 N N . GLN A 1 305 ? -0.918 41.375 30.812 1 97.69 305 GLN A N 1
ATOM 2343 C CA . GLN A 1 305 ? -0.366 42.219 31.844 1 97.69 305 GLN A CA 1
ATOM 2344 C C . GLN A 1 305 ? 0.876 41.594 32.469 1 97.69 305 GLN A C 1
ATOM 2346 O O . GLN A 1 305 ? 0.888 40.406 32.781 1 97.69 305 GLN A O 1
ATOM 2351 N N . TYR A 1 306 ? 1.937 42.438 32.625 1 97.75 306 TYR A N 1
ATOM 2352 C CA . TYR A 1 306 ? 3.135 42.031 33.344 1 97.75 306 TYR A CA 1
ATOM 2353 C C . TYR A 1 306 ? 3.277 42.781 34.656 1 97.75 306 TYR A C 1
ATOM 2355 O O . TYR A 1 306 ? 3.1 44 34.688 1 97.75 306 TYR A O 1
ATOM 2363 N N . ALA A 1 307 ? 3.512 42.125 35.75 1 98.31 307 ALA A N 1
ATOM 2364 C CA . ALA A 1 307 ? 4.055 42.688 36.969 1 98.31 307 ALA A CA 1
ATOM 2365 C C . ALA A 1 307 ? 5.574 42.562 37.031 1 98.31 307 ALA A C 1
ATOM 2367 O O . ALA A 1 307 ? 6.117 41.469 36.781 1 98.31 307 ALA A O 1
ATOM 2368 N N . ALA A 1 308 ? 6.277 43.656 37.219 1 98.38 308 ALA A N 1
ATOM 2369 C CA . ALA A 1 308 ? 7.738 43.625 37.25 1 98.38 308 ALA A CA 1
ATOM 2370 C C . ALA A 1 308 ? 8.273 44.375 38.469 1 98.38 308 ALA A C 1
ATOM 2372 O O . ALA A 1 308 ? 7.641 45.312 38.938 1 98.38 308 ALA A O 1
ATOM 2373 N N . ASN A 1 309 ? 9.438 44 38.938 1 97.88 309 ASN A N 1
ATOM 2374 C CA . ASN A 1 309 ? 10.094 44.688 40.031 1 97.88 309 ASN A CA 1
ATOM 2375 C C . ASN A 1 309 ? 10.898 45.906 39.531 1 97.88 309 ASN A C 1
ATOM 2377 O O . ASN A 1 309 ? 10.805 46.25 38.344 1 97.88 309 ASN A O 1
ATOM 2381 N N . ALA A 1 310 ? 11.664 46.469 40.375 1 96.75 310 ALA A N 1
ATOM 2382 C CA . ALA A 1 310 ? 12.367 47.688 40.094 1 96.75 310 ALA A CA 1
ATOM 2383 C C . ALA A 1 310 ? 13.445 47.469 39.031 1 96.75 310 ALA A C 1
ATOM 2385 O O . ALA A 1 310 ? 13.766 48.375 38.25 1 96.75 310 ALA A O 1
ATOM 2386 N N . GLU A 1 311 ? 13.914 46.281 38.938 1 96.31 311 GLU A N 1
ATOM 2387 C CA . GLU A 1 311 ? 14.984 45.938 37.969 1 96.31 311 GLU A CA 1
ATOM 2388 C C . GLU A 1 311 ? 14.414 45.5 36.625 1 96.31 311 GLU A C 1
ATOM 2390 O O . GLU A 1 311 ? 15.164 45.25 35.688 1 96.31 311 GLU A O 1
ATOM 2395 N N . GLY A 1 312 ? 13.148 45.438 36.531 1 97.06 312 GLY A N 1
ATOM 2396 C CA . GLY A 1 312 ? 12.523 45.031 35.281 1 97.06 312 GLY A CA 1
ATOM 2397 C C . GLY A 1 312 ? 12.352 43.531 35.156 1 97.06 312 GLY A C 1
ATOM 2398 O O . GLY A 1 312 ? 12.07 43.031 34.062 1 97.06 312 GLY A O 1
ATOM 2399 N N . ARG A 1 313 ? 12.555 42.844 36.219 1 97.81 313 ARG A N 1
ATOM 2400 C CA . ARG A 1 313 ? 12.289 41.406 36.219 1 97.81 313 ARG A CA 1
ATOM 2401 C C . ARG A 1 313 ? 10.797 41.125 36.406 1 97.81 313 ARG A C 1
ATOM 2403 O O . ARG A 1 313 ? 10.172 41.594 37.344 1 97.81 313 ARG A O 1
ATOM 2410 N N . ILE A 1 314 ? 10.25 40.406 35.531 1 98.44 314 ILE A N 1
ATOM 2411 C CA . ILE A 1 314 ? 8.82 40.094 35.531 1 98.44 314 ILE A CA 1
ATOM 2412 C C . ILE A 1 314 ? 8.523 39.031 36.594 1 98.44 314 ILE A C 1
ATOM 2414 O O . ILE A 1 314 ? 9.156 37.969 36.594 1 98.44 314 ILE A O 1
ATOM 2418 N N . THR A 1 315 ? 7.512 39.25 37.438 1 98 315 THR A N 1
ATOM 2419 C CA . THR A 1 315 ? 7.203 38.375 38.562 1 98 315 THR A CA 1
ATOM 2420 C C . THR A 1 315 ? 5.871 37.656 38.312 1 98 315 THR A C 1
ATOM 2422 O O . THR A 1 315 ? 5.574 36.656 38.969 1 98 315 THR A O 1
ATOM 2425 N N . GLY A 1 316 ? 5.102 38.125 37.438 1 97.81 316 GLY A N 1
ATOM 2426 C CA . GLY A 1 316 ? 3.816 37.531 37.156 1 97.81 316 GLY A CA 1
ATOM 2427 C C . GLY A 1 316 ? 3.227 38 35.812 1 97.81 316 GLY A C 1
ATOM 2428 O O . GLY A 1 316 ? 3.52 39.094 35.375 1 97.81 316 GLY A O 1
ATOM 2429 N N . VAL A 1 317 ? 2.35 37.125 35.25 1 98 317 VAL A N 1
ATOM 2430 C CA . VAL A 1 317 ? 1.706 37.469 34 1 98 317 VAL A CA 1
ATOM 2431 C C . VAL A 1 317 ? 0.241 37.031 34.031 1 98 317 VAL A C 1
ATOM 2433 O O . VAL A 1 317 ? -0.09 36 34.562 1 98 317 VAL A O 1
ATOM 2436 N N . ARG A 1 318 ? -0.674 37.906 33.562 1 97.25 318 ARG A N 1
ATOM 2437 C CA . ARG A 1 318 ? -2.076 37.625 33.281 1 97.25 318 ARG A CA 1
ATOM 2438 C C . ARG A 1 318 ? -2.379 37.719 31.797 1 97.25 318 ARG A C 1
ATOM 2440 O O . ARG A 1 318 ? -2.023 38.719 31.156 1 97.25 318 ARG A O 1
ATOM 2447 N N . THR A 1 319 ? -2.99 36.656 31.266 1 97.44 319 THR A N 1
ATOM 2448 C CA . THR A 1 319 ? -3.305 36.688 29.844 1 97.44 319 THR A CA 1
ATOM 2449 C C . THR A 1 319 ? -4.762 36.312 29.609 1 97.44 319 THR A C 1
ATOM 2451 O O . THR A 1 319 ? -5.234 35.281 30.094 1 97.44 319 THR A O 1
ATOM 2454 N N . HIS A 1 320 ? -5.527 37.094 28.922 1 97.25 320 HIS A N 1
ATOM 2455 C CA . HIS A 1 320 ? -6.863 36.812 28.406 1 97.25 320 HIS A CA 1
ATOM 2456 C C . HIS A 1 320 ? -6.871 36.75 26.891 1 97.25 320 HIS A C 1
ATOM 2458 O O . HIS A 1 320 ? -6.371 37.656 26.219 1 97.25 320 HIS A O 1
ATOM 2464 N N . ALA A 1 321 ? -7.336 35.656 26.344 1 97.44 321 ALA A N 1
ATOM 2465 C CA . ALA A 1 321 ? -7.434 35.5 24.891 1 97.44 321 ALA A CA 1
ATOM 2466 C C . ALA A 1 321 ? -8.875 35.219 24.469 1 97.44 321 ALA A C 1
ATOM 2468 O O . ALA A 1 321 ? -9.484 34.25 24.906 1 97.44 321 ALA A O 1
ATOM 2469 N N . LEU A 1 322 ? -9.445 36.094 23.656 1 97.12 322 LEU A N 1
ATOM 2470 C CA . LEU A 1 322 ? -10.766 35.938 23.062 1 97.12 322 LEU A CA 1
ATOM 2471 C C . LEU A 1 322 ? -10.672 35.781 21.547 1 97.12 322 LEU A C 1
ATOM 2473 O O . LEU A 1 322 ? -10.172 36.688 20.844 1 97.12 322 LEU A O 1
ATOM 2477 N N . VAL A 1 323 ? -11.125 34.656 21.047 1 97.38 323 VAL A N 1
ATOM 2478 C CA . VAL A 1 323 ? -11.078 34.406 19.609 1 97.38 323 VAL A CA 1
ATOM 2479 C C . VAL A 1 323 ? -12.445 34.688 19 1 97.38 323 VAL A C 1
ATOM 2481 O O . VAL A 1 323 ? -13.477 34.406 19.625 1 97.38 323 VAL A O 1
ATOM 2484 N N . ASP A 1 324 ? -12.43 35.281 17.797 1 97.56 324 ASP A N 1
ATOM 2485 C CA . ASP A 1 324 ? -13.625 35.281 16.953 1 97.56 324 ASP A CA 1
ATOM 2486 C C . ASP A 1 324 ? -13.742 34 16.172 1 97.56 324 ASP A C 1
ATOM 2488 O O . ASP A 1 324 ? -13.18 33.844 15.078 1 97.56 324 ASP A O 1
ATOM 2492 N N . GLY A 1 325 ? -14.57 33.125 16.641 1 96.69 325 GLY A N 1
ATOM 2493 C CA . GLY A 1 325 ? -14.578 31.75 16.141 1 96.69 325 GLY A CA 1
ATOM 2494 C C . GLY A 1 325 ? -15.367 31.594 14.852 1 96.69 325 GLY A C 1
ATOM 2495 O O . GLY A 1 325 ? -15.18 30.625 14.117 1 96.69 325 GLY A O 1
ATOM 2496 N N . GLY A 1 326 ? -16.219 32.5 14.531 1 97.38 326 GLY A N 1
ATOM 2497 C CA . GLY A 1 326 ? -17.125 32.344 13.406 1 97.38 326 GLY A CA 1
ATOM 2498 C C . GLY A 1 326 ? -18.312 31.438 13.734 1 97.38 326 GLY A C 1
ATOM 2499 O O . GLY A 1 326 ? -18.672 31.281 14.898 1 97.38 326 GLY A O 1
ATOM 2500 N N . ALA A 1 327 ? -18.875 30.891 12.727 1 97.25 327 ALA A N 1
ATOM 2501 C CA . ALA A 1 327 ? -20.219 30.297 12.836 1 97.25 327 ALA A CA 1
ATOM 2502 C C . ALA A 1 327 ? -20.156 28.906 13.445 1 97.25 327 ALA A C 1
ATOM 2504 O O . ALA A 1 327 ? -21.109 28.438 14.07 1 97.25 327 ALA A O 1
ATOM 2505 N N . TYR A 1 328 ? -19.047 28.188 13.203 1 96.31 328 TYR A N 1
ATOM 2506 C CA . TYR A 1 328 ? -18.953 26.781 13.602 1 96.31 328 TYR A CA 1
ATOM 2507 C C . TYR A 1 328 ? -17.531 26.438 14.023 1 96.31 328 TYR A C 1
ATOM 2509 O O . TYR A 1 328 ? -16.594 27.203 13.797 1 96.31 328 TYR A O 1
ATOM 2517 N N . HIS A 1 329 ? -17.422 25.25 14.742 1 95.31 329 HIS A N 1
ATOM 2518 C CA . HIS A 1 329 ? -16.109 24.609 14.859 1 95.31 329 HIS A CA 1
ATOM 2519 C C . HIS A 1 329 ? -15.672 24.016 13.523 1 95.31 329 HIS A C 1
ATOM 2521 O O . HIS A 1 329 ? -16.5 23.469 12.781 1 95.31 329 HIS A O 1
ATOM 2527 N N . MET A 1 330 ? -14.43 24.172 13.227 1 93.25 330 MET A N 1
ATOM 2528 C CA . MET A 1 330 ? -13.836 23.469 12.102 1 93.25 330 MET A CA 1
ATOM 2529 C C . MET A 1 330 ? -13.125 22.203 12.57 1 93.25 330 MET A C 1
ATOM 2531 O O . MET A 1 330 ? -12.086 22.281 13.227 1 93.25 330 MET A O 1
ATOM 2535 N N . PRO A 1 331 ? -13.633 21 12.32 1 90.25 331 PRO A N 1
ATOM 2536 C CA . PRO A 1 331 ? -12.961 19.797 12.797 1 90.25 331 PRO A CA 1
ATOM 2537 C C . PRO A 1 331 ? -11.602 19.562 12.133 1 90.25 331 PRO A C 1
ATOM 2539 O O . PRO A 1 331 ? -11.438 19.859 10.945 1 90.25 331 PRO A O 1
ATOM 2542 N N . PRO A 1 332 ? -10.492 19.047 12.797 1 83.94 332 PRO A N 1
ATOM 2543 C CA . PRO A 1 332 ? -10.523 18.625 14.203 1 83.94 332 PRO A CA 1
ATOM 2544 C C . PRO A 1 332 ? -10.164 19.766 15.164 1 83.94 332 PRO A C 1
ATOM 2546 O O . PRO A 1 332 ? -10.422 19.656 16.359 1 83.94 332 PRO A O 1
ATOM 2549 N N . GLN A 1 333 ? -9.438 20.859 14.82 1 67.94 333 GLN A N 1
ATOM 2550 C CA . GLN A 1 333 ? -8.797 21.859 15.672 1 67.94 333 GLN A CA 1
ATOM 2551 C C . GLN A 1 333 ? -9.789 22.922 16.109 1 67.94 333 GLN A C 1
ATOM 2553 O O . GLN A 1 333 ? -9.68 23.469 17.203 1 67.94 333 GLN A O 1
ATOM 2558 N N . THR A 1 334 ? -10.875 23.062 15.836 1 74.88 334 THR A N 1
ATOM 2559 C CA . THR A 1 334 ? -11.992 23.922 16.203 1 74.88 334 THR A CA 1
ATOM 2560 C C . THR A 1 334 ? -11.516 25.344 16.484 1 74.88 334 THR A C 1
ATOM 2562 O O . THR A 1 334 ? -10.32 25.625 16.438 1 74.88 334 THR A O 1
ATOM 2565 N N . MET A 1 335 ? -12.43 26.328 16.625 1 88.31 335 MET A N 1
ATOM 2566 C CA . MET A 1 335 ? -12.164 27.703 17.047 1 88.31 335 MET A CA 1
ATOM 2567 C C . MET A 1 335 ? -11.469 27.734 18.406 1 88.31 335 MET A C 1
ATOM 2569 O O . MET A 1 335 ? -10.812 28.719 18.75 1 88.31 335 MET A O 1
ATOM 2573 N N . ALA A 1 336 ? -11.422 26.578 19.062 1 87.5 336 ALA A N 1
ATOM 2574 C CA . ALA A 1 336 ? -10.953 26.469 20.453 1 87.5 336 ALA A CA 1
ATOM 2575 C C . ALA A 1 336 ? -9.43 26.5 20.516 1 87.5 336 ALA A C 1
ATOM 2577 O O . ALA A 1 336 ? -8.859 27.047 21.453 1 87.5 336 ALA A O 1
ATOM 2578 N N . VAL A 1 337 ? -8.781 26.031 19.516 1 89.94 337 VAL A N 1
ATOM 2579 C CA . VAL A 1 337 ? -7.344 25.812 19.594 1 89.94 337 VAL A CA 1
ATOM 2580 C C . VAL A 1 337 ? -6.613 27.141 19.672 1 89.94 337 VAL A C 1
ATOM 2582 O O . VAL A 1 337 ? -5.629 27.281 20.406 1 89.94 337 VAL A O 1
ATOM 2585 N N . GLU A 1 338 ? -7.086 28.141 19 1 92.69 338 GLU A N 1
ATOM 2586 C CA . GLU A 1 338 ? -6.387 29.422 18.906 1 92.69 338 GLU A CA 1
ATOM 2587 C C . GLU A 1 338 ? -6.324 30.125 20.266 1 92.69 338 GLU A C 1
ATOM 2589 O O . GLU A 1 338 ? -5.242 30.469 20.75 1 92.69 338 GLU A O 1
ATOM 2594 N N . CYS A 1 339 ? -7.484 30.297 20.875 1 94.19 339 CYS A N 1
ATOM 2595 C CA . CYS A 1 339 ? -7.5 31.031 22.125 1 94.19 339 CYS A CA 1
ATOM 2596 C C . CYS A 1 339 ? -6.871 30.203 23.25 1 94.19 339 CYS A C 1
ATOM 2598 O O . CYS A 1 339 ? -6.207 30.75 24.125 1 94.19 339 CYS A O 1
ATOM 2600 N N . TRP A 1 340 ? -7.074 28.906 23.188 1 93.25 340 TRP A N 1
ATOM 2601 C CA . TRP A 1 340 ? -6.469 28.031 24.172 1 93.25 340 TRP A CA 1
ATOM 2602 C C . TRP A 1 340 ? -4.949 28.078 24.109 1 93.25 340 TRP A C 1
ATOM 2604 O O . TRP A 1 340 ? -4.277 28.281 25.125 1 93.25 340 TRP A O 1
ATOM 2614 N N . ALA A 1 341 ? -4.379 27.922 22.938 1 92.56 341 ALA A N 1
ATOM 2615 C CA . ALA A 1 341 ? -2.928 27.953 22.781 1 92.56 341 ALA A CA 1
ATOM 2616 C C . ALA A 1 341 ? -2.363 29.312 23.188 1 92.56 341 ALA A C 1
ATOM 2618 O O . ALA A 1 341 ? -1.31 29.391 23.812 1 92.56 341 ALA A O 1
ATOM 2619 N N . THR A 1 342 ? -3.027 30.344 22.797 1 95.44 342 THR A N 1
ATOM 2620 C CA . THR A 1 342 ? -2.582 31.703 23.125 1 95.44 342 THR A CA 1
ATOM 2621 C C . THR A 1 342 ? -2.521 31.906 24.625 1 95.44 342 THR A C 1
ATOM 2623 O O . THR A 1 342 ? -1.529 32.406 25.156 1 95.44 342 THR A O 1
ATOM 2626 N N . ALA A 1 343 ? -3.533 31.469 25.312 1 94.75 343 ALA A N 1
ATOM 2627 C CA . ALA A 1 343 ? -3.656 31.766 26.734 1 94.75 343 ALA A CA 1
ATOM 2628 C C . ALA A 1 343 ? -2.918 30.734 27.578 1 94.75 343 ALA A C 1
ATOM 2630 O O . ALA A 1 343 ? -2.252 31.078 28.562 1 94.75 343 ALA A O 1
ATOM 2631 N N . ALA A 1 344 ? -3.008 29.516 27.203 1 91.12 344 ALA A N 1
ATOM 2632 C CA . ALA A 1 344 ? -2.551 28.438 28.062 1 91.12 344 ALA A CA 1
ATOM 2633 C C . ALA A 1 344 ? -1.118 28.031 27.734 1 91.12 344 ALA A C 1
ATOM 2635 O O . ALA A 1 344 ? -0.378 27.578 28.609 1 91.12 344 ALA A O 1
ATOM 2636 N N . VAL A 1 345 ? -0.718 28.328 26.531 1 89.25 345 VAL A N 1
ATOM 2637 C CA . VAL A 1 345 ? 0.532 27.719 26.094 1 89.25 345 VAL A CA 1
ATOM 2638 C C . VAL A 1 345 ? 1.627 28.781 26.016 1 89.25 345 VAL A C 1
ATOM 2640 O O . VAL A 1 345 ? 2.795 28.5 26.297 1 89.25 345 VAL A O 1
ATOM 2643 N N . THR A 1 346 ? 1.337 30.031 25.75 1 91.19 346 THR A N 1
ATOM 2644 C CA . THR A 1 346 ? 2.359 30.969 25.281 1 91.19 346 THR A CA 1
ATOM 2645 C C . THR A 1 346 ? 2.703 31.984 26.359 1 91.19 346 THR A C 1
ATOM 2647 O O . THR A 1 346 ? 3.625 32.781 26.203 1 91.19 346 THR A O 1
ATOM 2650 N N . PRO A 1 347 ? 2.021 32.094 27.484 1 86.94 347 PRO A N 1
ATOM 2651 C CA . PRO A 1 347 ? 2.158 33.312 28.328 1 86.94 347 PRO A CA 1
ATOM 2652 C C . PRO A 1 347 ? 3.588 33.531 28.812 1 86.94 347 PRO A C 1
ATOM 2654 O O . PRO A 1 347 ? 4.059 34.656 28.859 1 86.94 347 PRO A O 1
ATOM 2657 N N . THR A 1 348 ? 4.355 32.406 29.125 1 93 348 THR A N 1
ATOM 2658 C CA . THR A 1 348 ? 5.699 32.625 29.641 1 93 348 THR A CA 1
ATOM 2659 C C . THR A 1 348 ? 6.719 32.656 28.516 1 93 348 THR A C 1
ATOM 2661 O O . THR A 1 348 ? 7.711 33.406 28.578 1 93 348 THR A O 1
ATOM 2664 N N . GLY A 1 349 ? 6.441 31.828 27.5 1 95.19 349 GLY A N 1
ATOM 2665 C CA . GLY A 1 349 ? 7.371 31.75 26.375 1 95.19 349 GLY A CA 1
ATOM 2666 C C . GLY A 1 349 ? 8.773 31.344 26.797 1 95.19 349 GLY A C 1
ATOM 2667 O O . GLY A 1 349 ? 8.961 30.328 27.469 1 95.19 349 GLY A O 1
ATOM 2668 N N . VAL A 1 350 ? 9.75 32.281 26.516 1 97.44 350 VAL A N 1
ATOM 2669 C CA . VAL A 1 350 ? 11.156 31.984 26.797 1 97.44 350 VAL A CA 1
ATOM 2670 C C . VAL A 1 350 ? 11.57 32.625 28.109 1 97.44 350 VAL A C 1
ATOM 2672 O O . VAL A 1 350 ? 12.734 32.562 28.516 1 97.44 350 VAL A O 1
ATOM 2675 N N . TYR A 1 351 ? 10.688 33.188 28.828 1 98.25 351 TYR A N 1
ATOM 2676 C CA . TYR A 1 351 ? 11.023 34.031 29.984 1 98.25 351 TYR A CA 1
ATOM 2677 C C . TYR A 1 351 ? 10.742 33.281 31.297 1 98.25 351 TYR A C 1
ATOM 2679 O O . TYR A 1 351 ? 9.773 32.531 31.391 1 98.25 351 TYR A O 1
ATOM 2687 N N . ASP A 1 352 ? 11.586 33.562 32.25 1 97.75 352 ASP A N 1
ATOM 2688 C CA . ASP A 1 352 ? 11.484 32.969 33.562 1 97.75 352 ASP A CA 1
ATOM 2689 C C . ASP A 1 352 ? 10.484 33.719 34.438 1 97.75 352 ASP A C 1
ATOM 2691 O O . ASP A 1 352 ? 10.875 34.562 35.25 1 97.75 352 ASP A O 1
ATOM 2695 N N . ILE A 1 353 ? 9.25 33.469 34.312 1 97.81 353 ILE A N 1
ATOM 2696 C CA . ILE A 1 353 ? 8.164 34.094 35.062 1 97.81 353 ILE A CA 1
ATOM 2697 C C . ILE A 1 353 ? 7.539 33.094 36.031 1 97.81 353 ILE A C 1
ATOM 2699 O O . ILE A 1 353 ? 6.973 32.094 35.594 1 97.81 353 ILE A O 1
ATOM 2703 N N . PRO A 1 354 ? 7.527 33.312 37.25 1 96.06 354 PRO A N 1
ATOM 2704 C CA . PRO A 1 354 ? 7.18 32.281 38.25 1 96.06 354 PRO A CA 1
ATOM 2705 C C . PRO A 1 354 ? 5.672 32.125 38.438 1 96.06 354 PRO A C 1
ATOM 2707 O O . PRO A 1 354 ? 5.211 31.109 38.969 1 96.06 354 PRO A O 1
ATOM 2710 N N . ALA A 1 355 ? 4.859 33.156 38.062 1 96.5 355 ALA A N 1
ATOM 2711 C CA . ALA A 1 355 ? 3.414 33.125 38.281 1 96.5 355 ALA A CA 1
ATOM 2712 C C . ALA A 1 355 ? 2.658 33.469 37 1 96.5 355 ALA A C 1
ATOM 2714 O O . ALA A 1 355 ? 3.016 34.438 36.312 1 96.5 355 ALA A O 1
ATOM 2715 N N . ALA A 1 356 ? 1.667 32.656 36.719 1 96.38 356 ALA A N 1
ATOM 2716 C CA . ALA A 1 356 ? 0.889 32.906 35.531 1 96.38 356 ALA A CA 1
ATOM 2717 C C . ALA A 1 356 ? -0.588 32.594 35.75 1 96.38 356 ALA A C 1
ATOM 2719 O O . ALA A 1 356 ? -0.928 31.625 36.438 1 96.38 356 ALA A O 1
ATOM 2720 N N . GLU A 1 357 ? -1.421 33.438 35.25 1 95.19 357 GLU A N 1
ATOM 2721 C CA . GLU A 1 357 ? -2.871 33.281 35.25 1 95.19 357 GLU A CA 1
ATOM 2722 C C . GLU A 1 357 ? -3.449 33.562 33.875 1 95.19 357 GLU A C 1
ATOM 2724 O O . GLU A 1 357 ? -2.969 34.469 33.156 1 95.19 357 GLU A O 1
ATOM 2729 N N . TYR A 1 358 ? -4.48 32.75 33.438 1 95.62 358 TYR A N 1
ATOM 2730 C CA . TYR A 1 358 ? -4.996 33.031 32.094 1 95.62 358 TYR A CA 1
ATOM 2731 C C . TYR A 1 358 ? -6.492 32.719 32.031 1 95.62 358 TYR A C 1
ATOM 2733 O O . TYR A 1 358 ? -7.031 32 32.844 1 95.62 358 TYR A O 1
ATOM 2741 N N . VAL A 1 359 ? -7.18 33.312 31.062 1 95.44 359 VAL A N 1
ATOM 2742 C CA . VAL A 1 359 ? -8.555 33.062 30.641 1 95.44 359 VAL A CA 1
ATOM 2743 C C . VAL A 1 359 ? -8.594 32.906 29.109 1 95.44 359 VAL A C 1
ATOM 2745 O O . VAL A 1 359 ? -7.965 33.688 28.391 1 95.44 359 VAL A O 1
ATOM 2748 N N . TYR A 1 360 ? -9.211 31.875 28.625 1 95.44 360 TYR A N 1
ATOM 2749 C CA . TYR A 1 360 ? -9.445 31.75 27.203 1 95.44 360 TYR A CA 1
ATOM 2750 C C . TYR A 1 360 ? -10.938 31.625 26.906 1 95.44 360 TYR A C 1
ATOM 2752 O O . TYR A 1 360 ? -11.68 31 27.672 1 95.44 360 TYR A O 1
ATOM 2760 N N . GLU A 1 361 ? -11.375 32.281 25.844 1 95.81 361 GLU A N 1
ATOM 2761 C CA . GLU A 1 361 ? -12.758 32.281 25.391 1 95.81 361 GLU A CA 1
ATOM 2762 C C . GLU A 1 361 ? -12.836 32.219 23.875 1 95.81 361 GLU A C 1
ATOM 2764 O O . GLU A 1 361 ? -12.023 32.812 23.172 1 95.81 361 GLU A O 1
ATOM 2769 N N . GLY A 1 362 ? -13.797 31.469 23.391 1 96.19 362 GLY A N 1
ATOM 2770 C CA . GLY A 1 362 ? -14.164 31.484 21.984 1 96.19 362 GLY A CA 1
ATOM 2771 C C . GLY A 1 362 ? -15.609 31.875 21.75 1 96.19 362 GLY A C 1
ATOM 2772 O O . GLY A 1 362 ? -16.531 31.25 22.281 1 96.19 362 GLY A O 1
ATOM 2773 N N . ALA A 1 363 ? -15.805 32.906 20.922 1 97.25 363 ALA A N 1
ATOM 2774 C CA . ALA A 1 363 ? -17.141 33.406 20.641 1 97.25 363 ALA A CA 1
ATOM 2775 C C . ALA A 1 363 ? -17.641 32.938 19.297 1 97.25 363 ALA A C 1
ATOM 2777 O O . ALA A 1 363 ? -16.875 32.875 18.328 1 97.25 363 ALA A O 1
ATOM 2778 N N . VAL A 1 364 ? -18.922 32.594 19.234 1 97.56 364 VAL A N 1
ATOM 2779 C CA . VAL A 1 364 ? -19.594 32.281 17.984 1 97.56 364 VAL A CA 1
ATOM 2780 C C . VAL A 1 364 ? -20.109 33.594 17.344 1 97.56 364 VAL A C 1
ATOM 2782 O O . VAL A 1 364 ? -20.688 34.438 18.016 1 97.56 364 VAL A O 1
ATOM 2785 N N . THR A 1 365 ? -19.812 33.781 16.094 1 98.25 365 THR A N 1
ATOM 2786 C CA . THR A 1 365 ? -20.266 34.938 15.328 1 98.25 365 THR A CA 1
ATOM 2787 C C . THR A 1 365 ? -20.781 34.531 13.953 1 98.25 365 THR A C 1
ATOM 2789 O O . THR A 1 365 ? -20.75 33.344 13.617 1 98.25 365 THR A O 1
ATOM 2792 N N . ASN A 1 366 ? -21.344 35.469 13.188 1 98.44 366 ASN A N 1
ATOM 2793 C CA . ASN A 1 366 ? -21.828 35.219 11.844 1 98.44 366 ASN A CA 1
ATOM 2794 C C . ASN A 1 366 ? -20.781 35.5 10.781 1 98.44 366 ASN A C 1
ATOM 2796 O O . ASN A 1 366 ? -21.047 36.219 9.812 1 98.44 366 ASN A O 1
ATOM 2800 N N . LYS A 1 367 ? -19.594 35.062 10.992 1 98.06 367 LYS A N 1
ATOM 2801 C CA . LYS A 1 367 ? -18.469 35.062 10.055 1 98.06 367 LYS A CA 1
ATOM 2802 C C . LYS A 1 367 ? -18.062 33.656 9.664 1 98.06 367 LYS A C 1
ATOM 2804 O O . LYS A 1 367 ? -18.516 32.688 10.273 1 98.06 367 LYS A O 1
ATOM 2809 N N . CYS A 1 368 ? -17.297 33.594 8.586 1 97.56 368 CYS A N 1
ATOM 2810 C CA . CYS A 1 368 ? -16.719 32.312 8.203 1 97.56 368 CYS A CA 1
ATOM 2811 C C . CYS A 1 368 ? -15.977 31.672 9.383 1 97.56 368 CYS A C 1
ATOM 2813 O O . CYS A 1 368 ? -15.289 32.375 10.133 1 97.56 368 CYS A O 1
ATOM 2815 N N . PRO A 1 369 ? -16.109 30.359 9.602 1 96.69 369 PRO A N 1
ATOM 2816 C CA . PRO A 1 369 ? -15.477 29.688 10.734 1 96.69 369 PRO A CA 1
ATOM 2817 C C . PRO A 1 369 ? -13.953 29.812 10.727 1 96.69 369 PRO A C 1
ATOM 2819 O O . PRO A 1 369 ? -13.352 29.891 9.656 1 96.69 369 PRO A O 1
ATOM 2822 N N . MET A 1 370 ? -13.422 29.797 11.914 1 95.38 370 MET A N 1
ATOM 2823 C CA . MET A 1 370 ? -11.977 29.875 12.086 1 95.38 370 MET A CA 1
ATOM 2824 C C . MET A 1 370 ? -11.367 28.484 12.258 1 95.38 370 MET A C 1
ATOM 2826 O O . MET A 1 370 ? -11.953 27.641 12.922 1 95.38 370 MET A O 1
ATOM 2830 N N . GLY A 1 371 ? -10.258 28.281 11.586 1 93.88 371 GLY A N 1
ATOM 2831 C CA . GLY A 1 371 ? -9.5 27.047 11.727 1 93.88 371 GLY A CA 1
ATOM 2832 C C . GLY A 1 371 ? -8.016 27.266 11.922 1 93.88 371 GLY A C 1
ATOM 2833 O O . GLY A 1 371 ? -7.594 28.359 12.305 1 93.88 371 GLY A O 1
ATOM 2834 N N . ALA A 1 372 ? -7.254 26.234 11.734 1 93.31 372 ALA A N 1
ATOM 2835 C CA . ALA A 1 372 ? -5.809 26.266 11.938 1 93.31 372 ALA A CA 1
ATOM 2836 C C . ALA A 1 372 ? -5.113 27 10.797 1 93.31 372 ALA A C 1
ATOM 2838 O O . ALA A 1 372 ? -5.508 26.875 9.633 1 93.31 372 ALA A O 1
ATOM 2839 N N . PHE A 1 373 ? -4.215 27.781 11.148 1 93.69 373 PHE A N 1
ATOM 2840 C CA . PHE A 1 373 ? -3.24 28.422 10.266 1 93.69 373 PHE A CA 1
ATOM 2841 C C . PHE A 1 373 ? -1.855 28.422 10.898 1 93.69 373 PHE A C 1
ATOM 2843 O O . PHE A 1 373 ? -1.729 28.359 12.125 1 93.69 373 PHE A O 1
ATOM 2850 N N . ARG A 1 374 ? -0.861 28.359 10.023 1 93 374 ARG A N 1
ATOM 2851 C CA . ARG A 1 374 ? 0.52 28.328 10.5 1 93 374 ARG A CA 1
ATOM 2852 C C . ARG A 1 374 ? 0.686 29.172 11.758 1 93 374 ARG A C 1
ATOM 2854 O O . ARG A 1 374 ? 0.281 30.344 11.789 1 93 374 ARG A O 1
ATOM 2861 N N . GLY A 1 375 ? 1.313 28.516 12.82 1 93.19 375 GLY A N 1
ATOM 2862 C CA . GLY A 1 375 ? 1.514 29.203 14.086 1 93.19 375 GLY A CA 1
ATOM 2863 C C . GLY A 1 375 ? 0.246 29.312 14.914 1 93.19 375 GLY A C 1
ATOM 2864 O O . GLY A 1 375 ? 0.091 30.25 15.695 1 93.19 375 GLY A O 1
ATOM 2865 N N . VAL A 1 376 ? -0.604 28.375 14.852 1 89.31 376 VAL A N 1
ATOM 2866 C CA . VAL A 1 376 ? -1.929 28.406 15.461 1 89.31 376 VAL A CA 1
ATOM 2867 C C . VAL A 1 376 ? -1.805 28.75 16.953 1 89.31 376 VAL A C 1
ATOM 2869 O O . VAL A 1 376 ? -1.167 28.016 17.703 1 89.31 376 VAL A O 1
ATOM 2872 N N . GLY A 1 377 ? -2.363 29.828 17.266 1 89.88 377 GLY A N 1
ATOM 2873 C CA . GLY A 1 377 ? -2.4 30.297 18.641 1 89.88 377 GLY A CA 1
ATOM 2874 C C . GLY A 1 377 ? -1.077 30.875 19.109 1 89.88 377 GLY A C 1
ATOM 2875 O O . GLY A 1 377 ? -1.05 31.781 19.938 1 89.88 377 GLY A O 1
ATOM 2876 N N . TYR A 1 378 ? 0.002 30.391 18.625 1 94.56 378 TYR A N 1
ATOM 2877 C CA . TYR A 1 378 ? 1.322 30.859 19.031 1 94.56 378 TYR A CA 1
ATOM 2878 C C . TYR A 1 378 ? 1.589 32.25 18.516 1 94.56 378 TYR A C 1
ATOM 2880 O O . TYR A 1 378 ? 2.25 33.062 19.188 1 94.56 378 TYR A O 1
ATOM 2888 N N . THR A 1 379 ? 1.08 32.5 17.391 1 96.25 379 THR A N 1
ATOM 2889 C CA . THR A 1 379 ? 1.342 33.812 16.766 1 96.25 379 THR A CA 1
ATOM 2890 C C . THR A 1 379 ? 0.746 34.938 17.594 1 96.25 379 THR A C 1
ATOM 2892 O O . THR A 1 379 ? 1.438 35.906 17.922 1 96.25 379 THR A O 1
ATOM 2895 N N . ALA A 1 380 ? -0.502 34.844 17.969 1 96.62 380 ALA A N 1
ATOM 2896 C CA . ALA A 1 380 ? -1.172 35.875 18.734 1 96.62 380 ALA A CA 1
ATOM 2897 C C . ALA A 1 380 ? -0.547 36 20.125 1 96.62 380 ALA A C 1
ATOM 2899 O O . ALA A 1 380 ? -0.399 37.125 20.641 1 96.62 380 ALA A O 1
ATOM 2900 N N . GLY A 1 381 ? -0.244 34.875 20.703 1 96.81 381 GLY A N 1
ATOM 2901 C CA . GLY A 1 381 ? 0.393 34.875 22 1 96.81 381 GLY A CA 1
ATOM 2902 C C . GLY A 1 381 ? 1.77 35.531 21.984 1 96.81 381 GLY A C 1
ATOM 2903 O O . GLY A 1 381 ? 2.117 36.281 22.875 1 96.81 381 GLY A O 1
ATOM 2904 N N . THR A 1 382 ? 2.562 35.188 21.016 1 97.69 382 THR A N 1
ATOM 2905 C CA . THR A 1 382 ? 3.896 35.75 20.875 1 97.69 382 THR A CA 1
ATOM 2906 C C . THR A 1 382 ? 3.818 37.25 20.562 1 97.69 382 THR A C 1
ATOM 2908 O O . THR A 1 382 ? 4.613 38.031 21.094 1 97.69 382 THR A O 1
ATOM 2911 N N . LEU A 1 383 ? 2.879 37.625 19.719 1 97.75 383 LEU A N 1
ATOM 2912 C CA . LEU A 1 383 ? 2.674 39.031 19.406 1 97.75 383 LEU A CA 1
ATOM 2913 C C . LEU A 1 383 ? 2.455 39.844 20.688 1 97.75 383 LEU A C 1
ATOM 2915 O O . LEU A 1 383 ? 3.139 40.844 20.906 1 97.75 383 LEU A O 1
ATOM 2919 N N . ALA A 1 384 ? 1.514 39.375 21.516 1 97.44 384 ALA A N 1
ATOM 2920 C CA . ALA A 1 384 ? 1.173 40.094 22.75 1 97.44 384 ALA A CA 1
ATOM 2921 C C . ALA A 1 384 ? 2.355 40.125 23.703 1 97.44 384 ALA A C 1
ATOM 2923 O O . ALA A 1 384 ? 2.695 41.188 24.25 1 97.44 384 ALA A O 1
ATOM 2924 N N . ARG A 1 385 ? 2.977 39 23.891 1 97.88 385 ARG A N 1
ATOM 2925 C CA . ARG A 1 385 ? 4.074 38.875 24.828 1 97.88 385 ARG A CA 1
ATOM 2926 C C . ARG A 1 385 ? 5.266 39.75 24.422 1 97.88 385 ARG A C 1
ATOM 2928 O O . ARG A 1 385 ? 5.746 40.562 25.203 1 97.88 385 ARG A O 1
ATOM 2935 N N . GLU A 1 386 ? 5.719 39.625 23.219 1 98.38 386 GLU A N 1
ATOM 2936 C CA . GLU A 1 386 ? 6.945 40.281 22.766 1 98.38 386 GLU A CA 1
ATOM 2937 C C . GLU A 1 386 ? 6.746 41.781 22.562 1 98.38 386 GLU A C 1
ATOM 2939 O O . GLU A 1 386 ? 7.664 42.562 22.781 1 98.38 386 GLU A O 1
ATOM 2944 N N . SER A 1 387 ? 5.566 42.188 22.156 1 97.69 387 SER A N 1
ATOM 2945 C CA . SER A 1 387 ? 5.293 43.625 22.031 1 97.69 387 SER A CA 1
ATOM 2946 C C . SER A 1 387 ? 5.23 44.281 23.391 1 97.69 387 SER A C 1
ATOM 2948 O O . SER A 1 387 ? 5.715 45.406 23.562 1 97.69 387 SER A O 1
ATOM 2950 N N . LEU A 1 388 ? 4.582 43.562 24.344 1 97.56 388 LEU A N 1
ATOM 2951 C CA . LEU A 1 388 ? 4.508 44.156 25.672 1 97.56 388 LEU A CA 1
ATOM 2952 C C . LEU A 1 388 ? 5.891 44.219 26.312 1 97.56 388 LEU A C 1
ATOM 2954 O O . LEU A 1 388 ? 6.172 45.156 27.094 1 97.56 388 LEU A O 1
ATOM 2958 N N . MET A 1 389 ? 6.754 43.312 26.047 1 97.94 389 MET A N 1
ATOM 2959 C CA . MET A 1 389 ? 8.141 43.344 26.5 1 97.94 389 MET A CA 1
ATOM 2960 C C . MET A 1 389 ? 8.805 44.656 26.062 1 97.94 389 MET A C 1
ATOM 2962 O O . MET A 1 389 ? 9.562 45.25 26.812 1 97.94 389 MET A O 1
ATOM 2966 N N . ASP A 1 390 ? 8.578 45.031 24.812 1 97.88 390 ASP A N 1
ATOM 2967 C CA . ASP A 1 390 ? 9.125 46.312 24.312 1 97.88 390 ASP A CA 1
ATOM 2968 C C . ASP A 1 390 ? 8.531 47.5 25.078 1 97.88 390 ASP A C 1
ATOM 2970 O O . ASP A 1 390 ? 9.219 48.5 25.312 1 97.88 390 ASP A O 1
ATOM 2974 N N . ASP A 1 391 ? 7.246 47.406 25.422 1 96.75 391 ASP A N 1
ATOM 2975 C CA . ASP A 1 391 ? 6.637 48.469 26.219 1 96.75 391 ASP A CA 1
ATOM 2976 C C . ASP A 1 391 ? 7.336 48.594 27.578 1 96.75 391 ASP A C 1
ATOM 2978 O O . ASP A 1 391 ? 7.582 49.688 28.047 1 96.75 391 ASP A O 1
ATOM 2982 N N . LEU A 1 392 ? 7.562 47.469 28.172 1 97.88 392 LEU A N 1
ATOM 2983 C CA . LEU A 1 392 ? 8.273 47.469 29.453 1 97.88 392 LEU A CA 1
ATOM 2984 C C . LEU A 1 392 ? 9.672 48.062 29.281 1 97.88 392 LEU A C 1
ATOM 2986 O O . LEU A 1 392 ? 10.125 48.844 30.141 1 97.88 392 LEU A O 1
ATOM 2990 N N . ALA A 1 393 ? 10.359 47.719 28.234 1 97.94 393 ALA A N 1
ATOM 2991 C CA . ALA A 1 393 ? 11.688 48.25 27.953 1 97.94 393 ALA A CA 1
ATOM 2992 C C . ALA A 1 393 ? 11.648 49.781 27.844 1 97.94 393 ALA A C 1
ATOM 2994 O O . ALA A 1 393 ? 12.516 50.469 28.391 1 97.94 393 ALA A O 1
ATOM 2995 N N . ARG A 1 394 ? 10.719 50.281 27.109 1 94.88 394 ARG A N 1
ATOM 2996 C CA . ARG A 1 394 ? 10.57 51.75 26.953 1 94.88 394 ARG A CA 1
ATOM 2997 C C . ARG A 1 394 ? 10.312 52.406 28.297 1 94.88 394 ARG A C 1
ATOM 2999 O O . ARG A 1 394 ? 10.891 53.469 28.594 1 94.88 394 ARG A O 1
ATOM 3006 N N . LYS A 1 395 ? 9.43 51.781 29.047 1 94.94 395 LYS A N 1
ATOM 3007 C CA . LYS A 1 395 ? 9.109 52.312 30.359 1 94.94 395 LYS A CA 1
ATOM 3008 C C . LYS A 1 395 ? 10.344 52.375 31.25 1 94.94 395 LYS A C 1
ATOM 3010 O O . LYS A 1 395 ? 10.555 53.344 31.984 1 94.94 395 LYS A O 1
ATOM 3015 N N . MET A 1 396 ? 11.133 51.375 31.125 1 96.19 396 MET A N 1
ATOM 3016 C CA . MET A 1 396 ? 12.32 51.25 31.969 1 96.19 396 MET A CA 1
ATOM 3017 C C . MET A 1 396 ? 13.516 51.969 31.344 1 96.19 396 MET A C 1
ATOM 3019 O O . MET A 1 396 ? 14.555 52.094 31.984 1 96.19 396 MET A O 1
ATOM 3023 N N . LYS A 1 397 ? 13.391 52.375 30.141 1 95.12 397 LYS A N 1
ATOM 3024 C CA . LYS A 1 397 ? 14.445 53.062 29.375 1 95.12 397 LYS A CA 1
ATOM 3025 C C . LYS A 1 397 ? 15.672 52.156 29.234 1 95.12 397 LYS A C 1
ATOM 3027 O O . LYS A 1 397 ? 16.797 52.594 29.5 1 95.12 397 LYS A O 1
ATOM 3032 N N . VAL A 1 398 ? 15.43 50.938 28.906 1 96.75 398 VAL A N 1
ATOM 3033 C CA . VAL A 1 398 ? 16.484 50 28.547 1 96.75 398 VAL A CA 1
ATOM 3034 C C . VAL A 1 398 ? 16.266 49.469 27.141 1 96.75 398 VAL A C 1
ATOM 3036 O O . VAL A 1 398 ? 15.188 49.688 26.547 1 96.75 398 VAL A O 1
ATOM 3039 N N . SER A 1 399 ? 17.312 48.875 26.531 1 97.31 399 SER A N 1
ATOM 3040 C CA . SER A 1 399 ? 17.188 48.375 25.172 1 97.31 399 SER A CA 1
ATOM 3041 C C . SER A 1 399 ? 16.234 47.188 25.094 1 97.31 399 SER A C 1
ATOM 3043 O O . SER A 1 399 ? 16.031 46.5 26.094 1 97.31 399 SER A O 1
ATOM 3045 N N . PRO A 1 400 ? 15.648 47.031 23.906 1 98.19 400 PRO A N 1
ATOM 3046 C CA . PRO A 1 400 ? 14.781 45.875 23.75 1 98.19 400 PRO A CA 1
ATOM 3047 C C . PRO A 1 400 ? 15.523 44.562 23.938 1 98.19 400 PRO A C 1
ATOM 3049 O O . PRO A 1 400 ? 14.914 43.531 24.312 1 98.19 400 PRO A O 1
ATOM 3052 N N . PHE A 1 401 ? 16.812 44.438 23.734 1 98.56 401 PHE A N 1
ATOM 3053 C CA . PHE A 1 401 ? 17.609 43.25 23.953 1 98.56 401 PHE A CA 1
ATOM 3054 C C . PHE A 1 401 ? 17.859 43.031 25.453 1 98.56 401 PHE A C 1
ATOM 3056 O O . PHE A 1 401 ? 17.75 41.906 25.953 1 98.56 401 PHE A O 1
ATOM 3063 N N . GLU A 1 402 ? 18.125 44.094 26.125 1 98.12 402 GLU A N 1
ATOM 3064 C CA . GLU A 1 402 ? 18.484 44 27.547 1 98.12 402 GLU A CA 1
ATOM 3065 C C . GLU A 1 402 ? 17.312 43.562 28.391 1 98.12 402 GLU A C 1
ATOM 3067 O O . GLU A 1 402 ? 17.469 42.75 29.312 1 98.12 402 GLU A O 1
ATOM 3072 N N . ILE A 1 403 ? 16.109 44.125 28.188 1 98.38 403 ILE A N 1
ATOM 3073 C CA . ILE A 1 403 ? 14.938 43.719 28.969 1 98.38 403 ILE A CA 1
ATOM 3074 C C . ILE A 1 403 ? 14.688 42.219 28.812 1 98.38 403 ILE A C 1
ATOM 3076 O O . ILE A 1 403 ? 14.266 41.562 29.766 1 98.38 403 ILE A O 1
ATOM 3080 N N . ARG A 1 404 ? 14.844 41.719 27.594 1 98.62 404 ARG A N 1
ATOM 3081 C CA . ARG A 1 404 ? 14.68 40.312 27.344 1 98.62 404 ARG A CA 1
ATOM 3082 C C . ARG A 1 404 ? 15.781 39.5 28.031 1 98.62 404 ARG A C 1
ATOM 3084 O O . ARG A 1 404 ? 15.508 38.438 28.609 1 98.62 404 ARG A O 1
ATOM 3091 N N . ARG A 1 405 ? 17 39.906 27.938 1 98 405 ARG A N 1
ATOM 3092 C CA . ARG A 1 405 ? 18.141 39.25 28.594 1 98 405 ARG A CA 1
ATOM 3093 C C . ARG A 1 405 ? 17.906 39.125 30.094 1 98 405 ARG A C 1
ATOM 3095 O O . ARG A 1 405 ? 18.25 38.125 30.688 1 98 405 ARG A O 1
ATOM 3102 N N . ARG A 1 406 ? 17.344 40.125 30.703 1 97.5 406 ARG A N 1
ATOM 3103 C CA . ARG A 1 406 ? 17.094 40.156 32.156 1 97.5 406 ARG A CA 1
ATOM 3104 C C . ARG A 1 406 ? 16.078 39.094 32.531 1 97.5 406 ARG A C 1
ATOM 3106 O O . ARG A 1 406 ? 16.094 38.594 33.688 1 97.5 406 ARG A O 1
ATOM 3113 N N . ASN A 1 407 ? 15.273 38.719 31.656 1 98.38 407 ASN A N 1
ATOM 3114 C CA . ASN A 1 407 ? 14.117 37.906 32.031 1 98.38 407 ASN A CA 1
ATOM 3115 C C . ASN A 1 407 ? 14.195 36.5 31.438 1 98.38 407 ASN A C 1
ATOM 3117 O O . ASN A 1 407 ? 13.445 35.625 31.844 1 98.38 407 ASN A O 1
ATOM 3121 N N . VAL A 1 408 ? 15.07 36.219 30.547 1 98.06 408 VAL A N 1
ATOM 3122 C CA . VAL A 1 408 ? 15.094 34.969 29.781 1 98.06 408 VAL A CA 1
ATOM 3123 C C . VAL A 1 408 ? 15.555 33.812 30.672 1 98.06 408 VAL A C 1
ATOM 3125 O O . VAL A 1 408 ? 16.359 34.031 31.578 1 98.06 408 VAL A O 1
ATOM 3128 N N . VAL A 1 409 ? 15.055 32.625 30.391 1 97.75 409 VAL A N 1
ATOM 3129 C CA . VAL A 1 409 ? 15.5 31.391 31.031 1 97.75 409 VAL A CA 1
ATOM 3130 C C . VAL A 1 409 ? 16.922 31.062 30.609 1 97.75 409 VAL A C 1
ATOM 3132 O O . VAL A 1 409 ? 17.25 31.141 29.406 1 97.75 409 VAL A O 1
ATOM 3135 N N . ARG A 1 410 ? 17.797 30.609 31.516 1 96 410 ARG A N 1
ATOM 3136 C CA . ARG A 1 410 ? 19.203 30.438 31.188 1 96 410 ARG A CA 1
ATOM 3137 C C . ARG A 1 410 ? 19.656 29.016 31.469 1 96 410 ARG A C 1
ATOM 3139 O O . ARG A 1 410 ? 20.641 28.547 30.891 1 96 410 ARG A O 1
ATOM 3146 N N . GLU A 1 411 ? 19 28.344 32.344 1 96.56 411 GLU A N 1
ATOM 3147 C CA . GLU A 1 411 ? 19.391 27 32.75 1 96.56 411 GLU A CA 1
ATOM 3148 C C . GLU A 1 411 ? 18.297 25.984 32.438 1 96.56 411 GLU A C 1
ATOM 3150 O O . GLU A 1 411 ? 17.109 26.281 32.594 1 96.56 411 GLU A O 1
ATOM 3155 N N . PHE A 1 412 ? 18.75 24.875 31.969 1 96.06 412 PHE A N 1
ATOM 3156 C CA . PHE A 1 412 ? 17.844 23.797 31.594 1 96.06 412 PHE A CA 1
ATOM 3157 C C . PHE A 1 412 ? 18.234 22.484 32.281 1 96.06 412 PHE A C 1
ATOM 3159 O O . PHE A 1 412 ? 19.422 22.266 32.562 1 96.06 412 PHE A O 1
ATOM 3166 N N . PRO A 1 413 ? 17.359 21.594 32.562 1 95.69 413 PRO A N 1
ATOM 3167 C CA . PRO A 1 413 ? 15.93 21.719 32.281 1 95.69 413 PRO A CA 1
ATOM 3168 C C . PRO A 1 413 ? 15.25 22.781 33.125 1 95.69 413 PRO A C 1
ATOM 3170 O O . PRO A 1 413 ? 15.68 23.031 34.25 1 95.69 413 PRO A O 1
ATOM 3173 N N . TRP A 1 414 ? 14.25 23.422 32.531 1 95.88 414 TRP A N 1
ATOM 3174 C CA . TRP A 1 414 ? 13.453 24.438 33.219 1 95.88 414 TRP A CA 1
ATOM 3175 C C . TRP A 1 414 ? 11.969 24.109 33.156 1 95.88 414 TRP A C 1
ATOM 3177 O O . TRP A 1 414 ? 11.477 23.656 32.125 1 95.88 414 TRP A O 1
ATOM 3187 N N . THR A 1 415 ? 11.281 24.312 34.281 1 95.12 415 THR A N 1
ATOM 3188 C CA . THR A 1 415 ? 9.844 24.047 34.344 1 95.12 415 THR A CA 1
ATOM 3189 C C . THR A 1 415 ? 9.07 25.359 34.5 1 95.12 415 THR A C 1
ATOM 3191 O O . THR A 1 415 ? 9.336 26.141 35.406 1 95.12 415 THR A O 1
ATOM 3194 N N . ASN A 1 416 ? 8.164 25.672 33.656 1 93.38 416 ASN A N 1
ATOM 3195 C CA . ASN A 1 416 ? 7.34 26.875 33.812 1 93.38 416 ASN A CA 1
ATOM 3196 C C . ASN A 1 416 ? 6.289 26.719 34.906 1 93.38 416 ASN A C 1
ATOM 3198 O O . ASN A 1 416 ? 6.18 25.641 35.5 1 93.38 416 ASN A O 1
ATOM 3202 N N . PRO A 1 417 ? 5.535 27.75 35.219 1 92.12 417 PRO A N 1
ATOM 3203 C CA . PRO A 1 417 ? 4.578 27.672 36.312 1 92.12 417 PRO A CA 1
ATOM 3204 C C . PRO A 1 417 ? 3.498 26.609 36.094 1 92.12 417 PRO A C 1
ATOM 3206 O O . PRO A 1 417 ? 2.953 26.062 37.031 1 92.12 417 PRO A O 1
ATOM 3209 N N . GLN A 1 418 ? 3.229 26.297 34.875 1 89.56 418 GLN A N 1
ATOM 3210 C CA . GLN A 1 418 ? 2.201 25.312 34.531 1 89.56 418 GLN A CA 1
ATOM 3211 C C . GLN A 1 418 ? 2.725 23.891 34.688 1 89.56 418 GLN A C 1
ATOM 3213 O O . GLN A 1 418 ? 1.962 22.938 34.594 1 89.56 418 GLN A O 1
ATOM 3218 N N . GLY A 1 419 ? 3.936 23.703 34.875 1 90.56 419 GLY A N 1
ATOM 3219 C CA . GLY A 1 419 ? 4.52 22.391 35.062 1 90.56 419 GLY A CA 1
ATOM 3220 C C . GLY A 1 419 ? 5.098 21.797 33.781 1 90.56 419 GLY A C 1
ATOM 3221 O O . GLY A 1 419 ? 5.473 20.625 33.75 1 90.56 419 GLY A O 1
ATOM 3222 N N . VAL A 1 420 ? 5.223 22.547 32.781 1 92.12 420 VAL A N 1
ATOM 3223 C CA . VAL A 1 420 ? 5.777 22.078 31.516 1 92.12 420 VAL A CA 1
ATOM 3224 C C . VAL A 1 420 ? 7.297 22.234 31.531 1 92.12 420 VAL A C 1
ATOM 3226 O O . VAL A 1 420 ? 7.816 23.312 31.812 1 92.12 420 VAL A O 1
ATOM 3229 N N . VAL A 1 421 ? 7.992 21.188 31.141 1 93.12 421 VAL A N 1
ATOM 3230 C CA . VAL A 1 421 ? 9.445 21.156 31.25 1 93.12 421 VAL A CA 1
ATOM 3231 C C . VAL A 1 421 ? 10.062 21.5 29.891 1 93.12 421 VAL A C 1
ATOM 3233 O O . VAL A 1 421 ? 9.695 20.906 28.875 1 93.12 421 VAL A O 1
ATOM 3236 N N . TYR A 1 422 ? 10.906 22.484 29.844 1 94.81 422 TYR A N 1
ATOM 3237 C CA . TYR A 1 422 ? 11.844 22.688 28.75 1 94.81 422 TYR A CA 1
ATOM 3238 C C . TYR A 1 422 ? 13.156 21.969 29 1 94.81 422 TYR A C 1
ATOM 3240 O O . TYR A 1 422 ? 13.969 22.406 29.828 1 94.81 422 TYR A O 1
ATOM 3248 N N . GLU A 1 423 ? 13.422 20.953 28.25 1 93.88 423 GLU A N 1
ATOM 3249 C CA . GLU A 1 423 ? 14.586 20.094 28.484 1 93.88 423 GLU A CA 1
ATOM 3250 C C . GLU A 1 423 ? 15.875 20.781 28.047 1 93.88 423 GLU A C 1
ATOM 3252 O O . GLU A 1 423 ? 16.938 20.562 28.641 1 93.88 423 GLU A O 1
ATOM 3257 N N . GLU A 1 424 ? 15.781 21.516 27.078 1 95.06 424 GLU A N 1
ATOM 3258 C CA . GLU A 1 424 ? 16.906 22.219 26.484 1 95.06 424 GLU A CA 1
ATOM 3259 C C . GLU A 1 424 ? 16.453 23.516 25.828 1 95.06 424 GLU A C 1
ATOM 3261 O O . GLU A 1 424 ? 15.258 23.703 25.562 1 95.06 424 GLU A O 1
ATOM 3266 N N . GLY A 1 425 ? 17.438 24.422 25.609 1 95.62 425 GLY A N 1
ATOM 3267 C CA . GLY A 1 425 ? 17.141 25.672 24.938 1 95.62 425 GLY A CA 1
ATOM 3268 C C . GLY A 1 425 ? 18.359 26.562 24.781 1 95.62 425 GLY A C 1
ATOM 3269 O O . GLY A 1 425 ? 19.391 26.344 25.406 1 95.62 425 GLY A O 1
ATOM 3270 N N . SER A 1 426 ? 18.219 27.453 23.844 1 98 426 SER A N 1
ATOM 3271 C CA . SER A 1 426 ? 19.266 28.438 23.562 1 98 426 SER A CA 1
ATOM 3272 C C . SER A 1 426 ? 18.703 29.859 23.547 1 98 426 SER A C 1
ATOM 3274 O O . SER A 1 426 ? 19 30.641 22.641 1 98 426 SER A O 1
ATOM 3276 N N . PHE A 1 427 ? 17.938 30.172 24.562 1 98.12 427 PHE A N 1
ATOM 3277 C CA . PHE A 1 427 ? 17.156 31.406 24.562 1 98.12 427 PHE A CA 1
ATOM 3278 C C . PHE A 1 427 ? 18.062 32.625 24.625 1 98.12 427 PHE A C 1
ATOM 3280 O O . PHE A 1 427 ? 17.922 33.562 23.828 1 98.12 427 PHE A O 1
ATOM 3287 N N . LEU A 1 428 ? 18.984 32.625 25.562 1 98.38 428 LEU A N 1
ATOM 3288 C CA . LEU A 1 428 ? 19.922 33.75 25.703 1 98.38 428 LEU A CA 1
ATOM 3289 C C . LEU A 1 428 ? 20.828 33.844 24.484 1 98.38 428 LEU A C 1
ATOM 3291 O O . LEU A 1 428 ? 21.094 34.969 24 1 98.38 428 LEU A O 1
ATOM 3295 N N . GLU A 1 429 ? 21.25 32.719 23.969 1 98.44 429 GLU A N 1
ATOM 3296 C CA . GLU A 1 429 ? 22.109 32.688 22.797 1 98.44 429 GLU A CA 1
ATOM 3297 C C . GLU A 1 429 ? 21.422 33.312 21.594 1 98.44 429 GLU A C 1
ATOM 3299 O O . GLU A 1 429 ? 22.062 33.969 20.766 1 98.44 429 GLU A O 1
ATOM 3304 N N . VAL A 1 430 ? 20.172 33.062 21.5 1 98.5 430 VAL A N 1
ATOM 3305 C CA . VAL A 1 430 ? 19.391 33.625 20.391 1 98.5 430 VAL A CA 1
ATOM 3306 C C . VAL A 1 430 ? 19.344 35.125 20.484 1 98.5 430 VAL A C 1
ATOM 3308 O O . VAL A 1 430 ? 19.562 35.844 19.484 1 98.5 430 VAL A O 1
ATOM 3311 N N . ILE A 1 431 ? 19.062 35.656 21.656 1 98.56 431 ILE A N 1
ATOM 3312 C CA . ILE A 1 431 ? 18.984 37.094 21.875 1 98.56 431 ILE A CA 1
ATOM 3313 C C . ILE A 1 431 ? 20.328 37.75 21.578 1 98.56 431 ILE A C 1
ATOM 3315 O O . ILE A 1 431 ? 20.391 38.75 20.875 1 98.56 431 ILE A O 1
ATOM 3319 N N . ASP A 1 432 ? 21.375 37.125 22.062 1 98.62 432 ASP A N 1
ATOM 3320 C CA . ASP A 1 432 ? 22.719 37.656 21.844 1 98.62 432 ASP A CA 1
ATOM 3321 C C . ASP A 1 432 ? 23.094 37.625 20.359 1 98.62 432 ASP A C 1
ATOM 3323 O O . ASP A 1 432 ? 23.688 38.562 19.844 1 98.62 432 ASP A O 1
ATOM 3327 N N . ALA A 1 433 ? 22.75 36.562 19.734 1 98.69 433 ALA A N 1
ATOM 3328 C CA . ALA A 1 433 ? 23.047 36.406 18.312 1 98.69 433 ALA A CA 1
ATOM 3329 C C . ALA A 1 433 ? 22.328 37.5 17.484 1 98.69 433 ALA A C 1
ATOM 3331 O O . ALA A 1 433 ? 22.906 38.062 16.562 1 98.69 433 ALA A O 1
ATOM 3332 N N . LEU A 1 434 ? 21.078 37.719 17.766 1 98.69 434 LEU A N 1
ATOM 3333 C CA . LEU A 1 434 ? 20.312 38.719 17.047 1 98.69 434 LEU A CA 1
ATOM 3334 C C . LEU A 1 434 ? 20.906 40.094 17.25 1 98.69 434 LEU A C 1
ATOM 3336 O O . LEU A 1 434 ? 20.984 40.875 16.297 1 98.69 434 LEU A O 1
ATOM 3340 N N . GLU A 1 435 ? 21.281 40.406 18.453 1 98.75 435 GLU A N 1
ATOM 3341 C CA . GLU A 1 435 ? 21.891 41.719 18.734 1 98.75 435 GLU A CA 1
ATOM 3342 C C . GLU A 1 435 ? 23.188 41.875 17.938 1 98.75 435 GLU A C 1
ATOM 3344 O O . GLU A 1 435 ? 23.438 42.969 17.391 1 98.75 435 GLU A O 1
ATOM 3349 N N . GLU A 1 436 ? 23.953 40.844 17.938 1 98.62 436 GLU A N 1
ATOM 3350 C CA . GLU A 1 436 ? 25.203 40.844 17.188 1 98.62 436 GLU A CA 1
ATOM 3351 C C . GLU A 1 436 ? 24.953 41.031 15.688 1 98.62 436 GLU A C 1
ATOM 3353 O O . GLU A 1 436 ? 25.594 41.844 15.031 1 98.62 436 GLU A O 1
ATOM 3358 N N . MET A 1 437 ? 24.031 40.281 15.172 1 98.62 437 MET A N 1
ATOM 3359 C CA . MET A 1 437 ? 23.734 40.312 13.742 1 98.62 437 MET A CA 1
ATOM 3360 C C . MET A 1 437 ? 23.234 41.688 13.32 1 98.62 437 MET A C 1
ATOM 3362 O O . MET A 1 437 ? 23.578 42.188 12.25 1 98.62 437 MET A O 1
ATOM 3366 N N . VAL A 1 438 ? 22.406 42.312 14.133 1 98.38 438 VAL A N 1
ATOM 3367 C CA . VAL A 1 438 ? 21.844 43.625 13.859 1 98.38 438 VAL A CA 1
ATOM 3368 C C . VAL A 1 438 ? 22.922 44.688 14 1 98.38 438 VAL A C 1
ATOM 3370 O O . VAL A 1 438 ? 22.891 45.719 13.328 1 98.38 438 VAL A O 1
ATOM 3373 N N . ASP A 1 439 ? 23.953 44.406 14.789 1 98.38 439 ASP A N 1
ATOM 3374 C CA . ASP A 1 439 ? 24.859 45.469 15.25 1 98.38 439 ASP A CA 1
ATOM 3375 C C . ASP A 1 439 ? 24.094 46.656 15.82 1 98.38 439 ASP A C 1
ATOM 3377 O O . ASP A 1 439 ? 24.094 47.75 15.242 1 98.38 439 ASP A O 1
ATOM 3381 N N . TYR A 1 440 ? 23.609 46.469 17.062 1 97.88 440 TYR A N 1
ATOM 3382 C CA . TYR A 1 440 ? 22.625 47.375 17.656 1 97.88 440 TYR A CA 1
ATOM 3383 C C . TYR A 1 440 ? 23.203 48.75 17.828 1 97.88 440 TYR A C 1
ATOM 3385 O O . TYR A 1 440 ? 22.562 49.75 17.469 1 97.88 440 TYR A O 1
ATOM 3393 N N . PRO A 1 441 ? 24.453 48.906 18.25 1 97.88 441 PRO A N 1
ATOM 3394 C CA . PRO A 1 441 ? 25 50.281 18.344 1 97.88 441 PRO A CA 1
ATOM 3395 C C . PRO A 1 441 ? 25.078 50.969 16.984 1 97.88 441 PRO A C 1
ATOM 3397 O O . PRO A 1 441 ? 24.766 52.156 16.875 1 97.88 441 PRO A O 1
ATOM 3400 N N . ALA A 1 442 ? 25.453 50.188 16.094 1 98.25 442 ALA A N 1
ATOM 3401 C CA . ALA A 1 442 ? 25.516 50.781 14.75 1 98.25 442 ALA A CA 1
ATOM 3402 C C . ALA A 1 442 ? 24.125 51.188 14.25 1 98.25 442 ALA A C 1
ATOM 3404 O O . ALA A 1 442 ? 23.969 52.188 13.555 1 98.25 442 ALA A O 1
ATOM 3405 N N . PHE A 1 443 ? 23.203 50.438 14.508 1 97.88 443 PHE A N 1
ATOM 3406 C CA . PHE A 1 443 ? 21.828 50.719 14.102 1 97.88 443 PHE A CA 1
ATOM 3407 C C . PHE A 1 443 ? 21.344 52.031 14.766 1 97.88 443 PHE A C 1
ATOM 3409 O O . PHE A 1 443 ? 20.719 52.844 14.117 1 97.88 443 PHE A O 1
ATOM 3416 N N . LEU A 1 444 ? 21.625 52.188 16.094 1 97.88 444 LEU A N 1
ATOM 3417 C CA . LEU A 1 444 ? 21.188 53.406 16.812 1 97.88 444 LEU A CA 1
ATOM 3418 C C . LEU A 1 444 ? 21.766 54.656 16.156 1 97.88 444 LEU A C 1
ATOM 3420 O O . LEU A 1 444 ? 21.062 55.656 16.047 1 97.88 444 LEU A O 1
ATOM 3424 N N . ARG A 1 445 ? 22.984 54.562 15.711 1 98.12 445 ARG A N 1
ATOM 3425 C CA . ARG A 1 445 ? 23.594 55.688 15.023 1 98.12 445 ARG A CA 1
ATOM 3426 C C . ARG A 1 445 ? 22.906 55.969 13.688 1 98.12 445 ARG A C 1
ATOM 3428 O O . ARG A 1 445 ? 22.625 57.094 13.352 1 98.12 445 ARG A O 1
ATOM 3435 N N . ARG A 1 446 ? 22.672 54.906 13.109 1 98.25 446 ARG A N 1
ATOM 3436 C CA . ARG A 1 446 ? 22 55 11.82 1 98.25 446 ARG A CA 1
ATOM 3437 C C . ARG A 1 446 ? 20.609 55.594 11.977 1 98.25 446 ARG A C 1
ATOM 3439 O O . ARG A 1 446 ? 20.172 56.406 11.172 1 98.25 446 ARG A O 1
ATOM 3446 N N . GLN A 1 447 ? 19.906 55.188 12.914 1 98.12 447 GLN A N 1
ATOM 3447 C CA . GLN A 1 447 ? 18.547 55.656 13.188 1 98.12 447 GLN A CA 1
ATOM 3448 C C . GLN A 1 447 ? 18.547 57.156 13.5 1 98.12 447 GLN A C 1
ATOM 3450 O O . GLN A 1 447 ? 17.672 57.875 13.023 1 98.12 447 GLN A O 1
ATOM 3455 N N . ASP A 1 448 ? 19.516 57.594 14.273 1 97.19 448 ASP A N 1
ATOM 3456 C CA . ASP A 1 448 ? 19.625 59 14.641 1 97.19 448 ASP A CA 1
ATOM 3457 C C . ASP A 1 448 ? 19.922 59.875 13.414 1 97.19 448 ASP A C 1
ATOM 3459 O O . ASP A 1 448 ? 19.312 60.938 13.234 1 97.19 448 ASP A O 1
ATOM 3463 N N . GLU A 1 449 ? 20.797 59.344 12.633 1 97.81 449 GLU A N 1
ATOM 3464 C CA . GLU A 1 449 ? 21.156 60.062 11.414 1 97.81 449 GLU A CA 1
ATOM 3465 C C . GLU A 1 449 ? 19.969 60.125 10.445 1 97.81 449 GLU A C 1
ATOM 3467 O O . GLU A 1 449 ? 19.734 61.156 9.82 1 97.81 449 GLU A O 1
ATOM 3472 N N . ALA A 1 450 ? 19.297 59.094 10.367 1 97.12 450 ALA A N 1
ATOM 3473 C CA . ALA A 1 450 ? 18.125 59.031 9.492 1 97.12 450 ALA A CA 1
ATOM 3474 C C . ALA A 1 450 ? 17.047 60 9.953 1 97.12 450 ALA A C 1
ATOM 3476 O O . ALA A 1 450 ? 16.422 60.688 9.133 1 97.12 450 ALA A O 1
ATOM 3477 N N . ARG A 1 451 ? 16.812 60.094 11.211 1 95.5 451 ARG A N 1
ATOM 3478 C CA . ARG A 1 451 ? 15.805 60.969 11.773 1 95.5 451 ARG A CA 1
ATOM 3479 C C . ARG A 1 451 ? 16.109 62.438 11.445 1 95.5 451 ARG A C 1
ATOM 3481 O O . ARG A 1 451 ? 15.211 63.219 11.141 1 95.5 451 ARG A O 1
ATOM 3488 N N . LYS A 1 452 ? 17.344 62.75 11.477 1 95.56 452 LYS A N 1
ATOM 3489 C CA . LYS A 1 452 ? 17.781 64.125 11.133 1 95.56 452 LYS A CA 1
ATOM 3490 C C . LYS A 1 452 ? 17.5 64.438 9.664 1 95.56 452 LYS A C 1
ATOM 3492 O O . LYS A 1 452 ? 17.266 65.562 9.305 1 95.56 452 LYS A O 1
ATOM 3497 N N . ALA A 1 453 ? 17.516 63.406 8.922 1 95.12 453 ALA A N 1
ATOM 3498 C CA . ALA A 1 453 ? 17.281 63.562 7.492 1 95.12 453 ALA A CA 1
ATOM 3499 C C . ALA A 1 453 ? 15.805 63.406 7.152 1 95.12 453 ALA A C 1
ATOM 3501 O O . ALA A 1 453 ? 15.43 63.406 5.98 1 95.12 453 ALA A O 1
ATOM 3502 N N . GLY A 1 454 ? 14.953 63.188 8.062 1 91.81 454 GLY A N 1
ATOM 3503 C CA . GLY A 1 454 ? 13.516 63.094 7.867 1 91.81 454 GLY A CA 1
ATOM 3504 C C . GLY A 1 454 ? 13.07 61.656 7.543 1 91.81 454 GLY A C 1
ATOM 3505 O O . GLY A 1 454 ? 11.961 61.469 7.062 1 91.81 454 GLY A O 1
ATOM 3506 N N . LYS A 1 455 ? 13.945 60.781 7.742 1 95.75 455 LYS A N 1
ATOM 3507 C CA . LYS A 1 455 ? 13.633 59.375 7.559 1 95.75 455 LYS A CA 1
ATOM 3508 C C . LYS A 1 455 ? 13.453 58.656 8.898 1 95.75 455 LYS A C 1
ATOM 3510 O O . LYS A 1 455 ? 14.164 58.969 9.859 1 95.75 455 LYS A O 1
ATOM 3515 N N . TYR A 1 456 ? 12.508 57.719 8.977 1 98 456 TYR A N 1
ATOM 3516 C CA . TYR A 1 456 ? 12.195 57.094 10.25 1 98 456 TYR A CA 1
ATOM 3517 C C . TYR A 1 456 ? 12.43 55.594 10.188 1 98 456 TYR A C 1
ATOM 3519 O O . TYR A 1 456 ? 11.586 54.844 9.695 1 98 456 TYR A O 1
ATOM 3527 N N . LEU A 1 457 ? 13.555 55.219 10.688 1 98.38 457 LEU A N 1
ATOM 3528 C CA . LEU A 1 457 ? 13.922 53.812 10.781 1 98.38 457 LEU A CA 1
ATOM 3529 C C . LEU A 1 457 ? 13.469 53.219 12.109 1 98.38 457 LEU A C 1
ATOM 3531 O O . LEU A 1 457 ? 13.484 53.906 13.133 1 98.38 457 LEU A O 1
ATOM 3535 N N . GLY A 1 458 ? 13 51.969 12.023 1 98.56 458 GLY A N 1
ATOM 3536 C CA . GLY A 1 458 ? 12.633 51.25 13.234 1 98.56 458 GLY A CA 1
ATOM 3537 C C . GLY A 1 458 ? 13.203 49.844 13.281 1 98.56 458 GLY A C 1
ATOM 3538 O O . GLY A 1 458 ? 13.328 49.188 12.25 1 98.56 458 GLY A O 1
ATOM 3539 N N . LEU A 1 459 ? 13.578 49.438 14.477 1 98.69 459 LEU A N 1
ATOM 3540 C CA . LEU A 1 459 ? 14.023 48.062 14.758 1 98.69 459 LEU A CA 1
ATOM 3541 C C . LEU A 1 459 ? 13 47.312 15.609 1 98.69 459 LEU A C 1
ATOM 3543 O O . LEU A 1 459 ? 12.492 47.875 16.594 1 98.69 459 LEU A O 1
ATOM 3547 N N . GLY A 1 460 ? 12.648 46.156 15.133 1 98.62 460 GLY A N 1
ATOM 3548 C CA . GLY A 1 460 ? 11.797 45.281 15.922 1 98.62 460 GLY A CA 1
ATOM 3549 C C . GLY A 1 460 ? 12.383 43.906 16.125 1 98.62 460 GLY A C 1
ATOM 3550 O O . GLY A 1 460 ? 13 43.344 15.227 1 98.62 460 GLY A O 1
ATOM 3551 N N . ILE A 1 461 ? 12.25 43.375 17.359 1 98.06 461 ILE A N 1
ATOM 3552 C CA . ILE A 1 461 ? 12.766 42.062 17.688 1 98.06 461 ILE A CA 1
ATOM 3553 C C . ILE A 1 461 ? 11.664 41.219 18.328 1 98.06 461 ILE A C 1
ATOM 3555 O O . ILE A 1 461 ? 10.781 41.75 19 1 98.06 461 ILE A O 1
ATOM 3559 N N . SER A 1 462 ? 11.664 39.938 18.062 1 98.25 462 SER A N 1
ATOM 3560 C CA . SER A 1 462 ? 10.789 38.969 18.703 1 98.25 462 SER A CA 1
ATOM 3561 C C . SER A 1 462 ? 11.5 37.625 18.859 1 98.25 462 SER A C 1
ATOM 3563 O O . SER A 1 462 ? 12.219 37.188 17.953 1 98.25 462 SER A O 1
ATOM 3565 N N . VAL A 1 463 ? 11.406 37.031 20.016 1 98.12 463 VAL A N 1
ATOM 3566 C CA . VAL A 1 463 ? 11.93 35.688 20.281 1 98.12 463 VAL A CA 1
ATOM 3567 C C . VAL A 1 463 ? 10.773 34.75 20.609 1 98.12 463 VAL A C 1
ATOM 3569 O O . VAL A 1 463 ? 9.703 35.188 21.016 1 98.12 463 VAL A O 1
ATOM 3572 N N . PHE A 1 464 ? 10.992 33.5 20.359 1 96.38 464 PHE A N 1
ATOM 3573 C CA . PHE A 1 464 ? 9.867 32.594 20.5 1 96.38 464 PHE A CA 1
ATOM 3574 C C . PHE A 1 464 ? 10.344 31.203 20.906 1 96.38 464 PHE A C 1
ATOM 3576 O O . PHE A 1 464 ? 11.539 30.891 20.797 1 96.38 464 PHE A O 1
ATOM 3583 N N . VAL A 1 465 ? 9.438 30.453 21.469 1 94.62 465 VAL A N 1
ATOM 3584 C CA . VAL A 1 465 ? 9.484 29 21.578 1 94.62 465 VAL A CA 1
ATOM 3585 C C . VAL A 1 465 ? 8.266 28.375 20.891 1 94.62 465 VAL A C 1
ATOM 3587 O O . VAL A 1 465 ? 7.199 29 20.828 1 94.62 465 VAL A O 1
ATOM 3590 N N . GLU A 1 466 ? 8.406 27.344 20.281 1 92.62 466 GLU A N 1
ATOM 3591 C CA . GLU A 1 466 ? 7.293 26.641 19.641 1 92.62 466 GLU A CA 1
ATOM 3592 C C . GLU A 1 466 ? 7.297 25.156 20 1 92.62 466 GLU A C 1
ATOM 3594 O O . GLU A 1 466 ? 8.352 24.578 20.297 1 92.62 466 GLU A O 1
ATOM 3599 N N . SER A 1 467 ? 6.09 24.609 20.031 1 89 467 SER A N 1
ATOM 3600 C CA . SER A 1 467 ? 5.992 23.156 20.141 1 89 467 SER A CA 1
ATOM 3601 C C . SER A 1 467 ? 6.699 22.469 18.984 1 89 467 SER A C 1
ATOM 3603 O O . SER A 1 467 ? 6.434 22.766 17.812 1 89 467 SER A O 1
ATOM 3605 N N . SER A 1 468 ? 7.719 21.641 19.328 1 89.5 468 SER A N 1
ATOM 3606 C CA . SER A 1 468 ? 8.469 20.906 18.312 1 89.5 468 SER A CA 1
ATOM 3607 C C . SER A 1 468 ? 7.945 19.484 18.172 1 89.5 468 SER A C 1
ATOM 3609 O O . SER A 1 468 ? 8.453 18.562 18.812 1 89.5 468 SER A O 1
ATOM 3611 N N . GLY A 1 469 ? 6.844 19.312 17.266 1 88.06 469 GLY A N 1
ATOM 3612 C CA . GLY A 1 469 ? 6.293 17.984 17.109 1 88.06 469 GLY A CA 1
ATOM 3613 C C . GLY A 1 469 ? 5.043 17.75 17.938 1 88.06 469 GLY A C 1
ATOM 3614 O O . GLY A 1 469 ? 5.078 17.031 18.938 1 88.06 469 GLY A O 1
ATOM 3615 N N . GLU A 1 470 ? 4.008 18.25 17.531 1 87.06 470 GLU A N 1
ATOM 3616 C CA . GLU A 1 470 ? 2.744 17.984 18.219 1 87.06 470 GLU A CA 1
ATOM 3617 C C . GLU A 1 470 ? 2.521 16.484 18.391 1 87.06 470 GLU A C 1
ATOM 3619 O O . GLU A 1 470 ? 2.535 15.719 17.422 1 87.06 470 GLU A O 1
ATOM 3624 N N . SER A 1 471 ? 2.512 16.062 19.688 1 88.94 471 SER A N 1
ATOM 3625 C CA . SER A 1 471 ? 2.459 14.656 20.062 1 88.94 471 SER A CA 1
ATOM 3626 C C . SER A 1 471 ? 1.465 14.43 21.203 1 88.94 471 SER A C 1
ATOM 3628 O O . SER A 1 471 ? 0.928 15.383 21.766 1 88.94 471 SER A O 1
ATOM 3630 N N . THR A 1 472 ? 1.303 13.172 21.531 1 88.44 472 THR A N 1
ATOM 3631 C CA . THR A 1 472 ? 0.459 12.805 22.656 1 88.44 472 THR A CA 1
ATOM 3632 C C . THR A 1 472 ? 1.011 13.391 23.953 1 88.44 472 THR A C 1
ATOM 3634 O O . THR A 1 472 ? 0.257 13.93 24.781 1 88.44 472 THR A O 1
ATOM 3637 N N . GLY A 1 473 ? 2.309 13.336 24.094 1 84.06 473 GLY A N 1
ATOM 3638 C CA . GLY A 1 473 ? 2.941 13.891 25.281 1 84.06 473 GLY A CA 1
ATOM 3639 C C . GLY A 1 473 ? 2.773 15.391 25.406 1 84.06 473 GLY A C 1
ATOM 3640 O O . GLY A 1 473 ? 2.588 15.914 26.5 1 84.06 473 GLY A O 1
ATOM 3641 N N . MET A 1 474 ? 2.846 16.062 24.266 1 87 474 MET A N 1
ATOM 3642 C CA . MET A 1 474 ? 2.654 17.516 24.266 1 87 474 MET A CA 1
ATOM 3643 C C . MET A 1 474 ? 1.234 17.875 24.688 1 87 474 MET A C 1
ATOM 3645 O O . MET A 1 474 ? 1.039 18.766 25.516 1 87 474 MET A O 1
ATOM 3649 N N . MET A 1 475 ? 0.319 17.141 24.172 1 85.5 475 MET A N 1
ATOM 3650 C CA . MET A 1 475 ? -1.082 17.391 24.484 1 85.5 475 MET A CA 1
ATOM 3651 C C . MET A 1 475 ? -1.362 17.109 25.953 1 85.5 475 MET A C 1
ATOM 3653 O O . MET A 1 475 ? -2.012 17.906 26.641 1 85.5 475 MET A O 1
ATOM 3657 N N . GLN A 1 476 ? -0.851 16.125 26.453 1 83.88 476 GLN A N 1
ATOM 3658 C CA . GLN A 1 476 ? -1.066 15.734 27.828 1 83.88 476 GLN A CA 1
ATOM 3659 C C . GLN A 1 476 ? -0.43 16.734 28.797 1 83.88 476 GLN A C 1
ATOM 3661 O O . GLN A 1 476 ? -0.998 17.047 29.844 1 83.88 476 GLN A O 1
ATOM 3666 N N . ALA A 1 477 ? 0.657 17.219 28.391 1 84.31 477 ALA A N 1
ATOM 3667 C CA . ALA A 1 477 ? 1.356 18.203 29.219 1 84.31 477 ALA A CA 1
ATOM 3668 C C . ALA A 1 477 ? 0.533 19.469 29.391 1 84.31 477 ALA A C 1
ATOM 3670 O O . ALA A 1 477 ? 0.623 20.156 30.406 1 84.31 477 ALA A O 1
ATOM 3671 N N . HIS A 1 478 ? -0.266 19.719 28.453 1 81 478 HIS A N 1
ATOM 3672 C CA . HIS A 1 478 ? -1.056 20.953 28.5 1 81 478 HIS A CA 1
ATOM 3673 C C . HIS A 1 478 ? -2.488 20.672 28.938 1 81 478 HIS A C 1
ATOM 3675 O O . HIS A 1 478 ? -3.363 21.516 28.797 1 81 478 HIS A O 1
ATOM 3681 N N . GLY A 1 479 ? -2.719 19.484 29.344 1 77.31 479 GLY A N 1
ATOM 3682 C CA . GLY A 1 479 ? -4 19.141 29.938 1 77.31 479 GLY A CA 1
ATOM 3683 C C . GLY A 1 479 ? -5.023 18.656 28.938 1 77.31 479 GLY A C 1
ATOM 3684 O O . GLY A 1 479 ? -6.211 18.547 29.25 1 77.31 479 GLY A O 1
ATOM 3685 N N . ALA A 1 480 ? -4.637 18.422 27.75 1 81.12 480 ALA A N 1
ATOM 3686 C CA . ALA A 1 480 ? -5.512 17.844 26.734 1 81.12 480 ALA A CA 1
ATOM 3687 C C . ALA A 1 480 ? -5.312 16.344 26.625 1 81.12 480 ALA A C 1
ATOM 3689 O O . ALA A 1 480 ? -4.363 15.789 27.188 1 81.12 480 ALA A O 1
ATOM 3690 N N . THR A 1 481 ? -6.227 15.578 26 1 80.62 481 THR A N 1
ATOM 3691 C CA . THR A 1 481 ? -6.18 14.117 25.984 1 80.62 481 THR A CA 1
ATOM 3692 C C . THR A 1 481 ? -6.086 13.594 24.547 1 80.62 481 THR A C 1
ATOM 3694 O O . THR A 1 481 ? -6.168 12.391 24.312 1 80.62 481 THR A O 1
ATOM 3697 N N . ASP A 1 482 ? -5.883 14.469 23.594 1 84.69 482 ASP A N 1
ATOM 3698 C CA . ASP A 1 482 ? -5.777 14.062 22.203 1 84.69 482 ASP A CA 1
ATOM 3699 C C . ASP A 1 482 ? -4.551 13.18 21.984 1 84.69 482 ASP A C 1
ATOM 3701 O O . ASP A 1 482 ? -3.531 13.352 22.656 1 84.69 482 ASP A O 1
ATOM 3705 N N . VAL A 1 483 ? -4.66 12.188 21.141 1 88 483 VAL A N 1
ATOM 3706 C CA . VAL A 1 483 ? -3.57 11.289 20.781 1 88 483 VAL A CA 1
ATOM 3707 C C . VAL A 1 483 ? -3.053 11.648 19.391 1 88 483 VAL A C 1
ATOM 3709 O O . VAL A 1 483 ? -3.828 11.742 18.438 1 88 483 VAL A O 1
ATOM 3712 N N . PHE A 1 484 ? -1.715 11.914 19.297 1 89.25 484 PHE A N 1
ATOM 3713 C CA . PHE A 1 484 ? -1.105 12.273 18.031 1 89.25 484 PHE A CA 1
ATOM 3714 C C . PHE A 1 484 ? 0.129 11.422 17.75 1 89.25 484 PHE A C 1
ATOM 3716 O O . PHE A 1 484 ? 1.234 11.953 17.609 1 89.25 484 PHE A O 1
ATOM 3723 N N . HIS A 1 485 ? -0.008 10.148 17.609 1 89.5 485 HIS A N 1
ATOM 3724 C CA . HIS A 1 485 ? 1.083 9.289 17.172 1 89.5 485 HIS A CA 1
ATOM 3725 C C . HIS A 1 485 ? 0.988 8.992 15.68 1 89.5 485 HIS A C 1
ATOM 3727 O O . HIS A 1 485 ? -0.062 9.203 15.07 1 89.5 485 HIS A O 1
ATOM 3733 N N . ASP A 1 486 ? 2.094 8.625 15.055 1 94.12 486 ASP A N 1
ATOM 3734 C CA . ASP A 1 486 ? 2.137 8.18 13.664 1 94.12 486 ASP A CA 1
ATOM 3735 C C . ASP A 1 486 ? 2.848 6.832 13.539 1 94.12 486 ASP A C 1
ATOM 3737 O O . ASP A 1 486 ? 3.383 6.312 14.523 1 94.12 486 ASP A O 1
ATOM 3741 N N . THR A 1 487 ? 2.707 6.219 12.461 1 95.62 487 THR A N 1
ATOM 3742 C CA . THR A 1 487 ? 3.529 5.074 12.086 1 95.62 487 THR A CA 1
ATOM 3743 C C . THR A 1 487 ? 4.188 5.297 10.727 1 95.62 487 THR A C 1
ATOM 3745 O O . THR A 1 487 ? 3.791 6.191 9.984 1 95.62 487 THR A O 1
ATOM 3748 N N . ALA A 1 488 ? 5.234 4.605 10.477 1 96.25 488 ALA A N 1
ATOM 3749 C CA . ALA A 1 488 ? 5.84 4.473 9.156 1 96.25 488 ALA A CA 1
ATOM 3750 C C . ALA A 1 488 ? 6.176 3.014 8.852 1 96.25 488 ALA A C 1
ATOM 3752 O O . ALA A 1 488 ? 6.426 2.225 9.766 1 96.25 488 ALA A O 1
ATOM 3753 N N . THR A 1 489 ? 6.055 2.643 7.625 1 97 489 THR A N 1
ATOM 3754 C CA . THR A 1 489 ? 6.516 1.343 7.156 1 97 489 THR A CA 1
ATOM 3755 C C . THR A 1 489 ? 7.773 1.493 6.305 1 97 489 THR A C 1
ATOM 3757 O O . THR A 1 489 ? 7.824 2.332 5.402 1 97 489 THR A O 1
ATOM 3760 N N . VAL A 1 490 ? 8.805 0.79 6.66 1 97.75 490 VAL A N 1
ATOM 3761 C CA . VAL A 1 490 ? 10.008 0.707 5.84 1 97.75 490 VAL A CA 1
ATOM 3762 C C . VAL A 1 490 ? 10.156 -0.706 5.277 1 97.75 490 VAL A C 1
ATOM 3764 O O . VAL A 1 490 ? 10.031 -1.688 6.012 1 97.75 490 VAL A O 1
ATOM 3767 N N . LYS A 1 491 ? 10.312 -0.793 3.994 1 97.38 491 LYS A N 1
ATOM 3768 C CA . LYS A 1 491 ? 10.484 -2.068 3.307 1 97.38 491 LYS A CA 1
ATOM 3769 C C . LYS A 1 491 ? 11.75 -2.064 2.451 1 97.38 491 LYS A C 1
ATOM 3771 O O . LYS A 1 491 ? 11.961 -1.153 1.648 1 97.38 491 LYS A O 1
ATOM 3776 N N . MET A 1 492 ? 12.578 -2.992 2.67 1 97.81 492 MET A N 1
ATOM 3777 C CA . MET A 1 492 ? 13.703 -3.225 1.769 1 97.81 492 MET A CA 1
ATOM 3778 C C . MET A 1 492 ? 13.422 -4.398 0.835 1 97.81 492 MET A C 1
ATOM 3780 O O . MET A 1 492 ? 13.086 -5.488 1.291 1 97.81 492 MET A O 1
ATOM 3784 N N . ASP A 1 493 ? 13.516 -4.152 -0.454 1 96.5 493 ASP A N 1
ATOM 3785 C CA . ASP A 1 493 ? 13.305 -5.191 -1.46 1 96.5 493 ASP A CA 1
ATOM 3786 C C . ASP A 1 493 ? 14.531 -6.094 -1.586 1 96.5 493 ASP A C 1
ATOM 3788 O O . ASP A 1 493 ? 15.562 -5.832 -0.969 1 96.5 493 ASP A O 1
ATOM 3792 N N . SER A 1 494 ? 14.383 -7.148 -2.354 1 95.12 494 SER A N 1
ATOM 3793 C CA . SER A 1 494 ? 15.414 -8.18 -2.459 1 95.12 494 SER A CA 1
ATOM 3794 C C . SER A 1 494 ? 16.703 -7.625 -3.059 1 95.12 494 SER A C 1
ATOM 3796 O O . SER A 1 494 ? 17.781 -8.148 -2.807 1 95.12 494 SER A O 1
ATOM 3798 N N . THR A 1 495 ? 16.609 -6.531 -3.791 1 95.44 495 THR A N 1
ATOM 3799 C CA . THR A 1 495 ? 17.797 -5.973 -4.434 1 95.44 495 THR A CA 1
ATOM 3800 C C . THR A 1 495 ? 18.422 -4.898 -3.561 1 95.44 495 THR A C 1
ATOM 3802 O O . THR A 1 495 ? 19.391 -4.242 -3.975 1 95.44 495 THR A O 1
ATOM 3805 N N . GLY A 1 496 ? 17.859 -4.645 -2.428 1 96.62 496 GLY A N 1
ATOM 3806 C CA . GLY A 1 496 ? 18.453 -3.732 -1.469 1 96.62 496 GLY A CA 1
ATOM 3807 C C . GLY A 1 496 ? 17.859 -2.34 -1.513 1 96.62 496 GLY A C 1
ATOM 3808 O O . GLY A 1 496 ? 18.188 -1.491 -0.679 1 96.62 496 GLY A O 1
ATOM 3809 N N . SER A 1 497 ? 17 -2.072 -2.43 1 96.44 497 SER A N 1
ATOM 3810 C CA . SER A 1 497 ? 16.344 -0.767 -2.477 1 96.44 497 SER A CA 1
ATOM 3811 C C . SER A 1 497 ? 15.227 -0.669 -1.444 1 96.44 497 SER A C 1
ATOM 3813 O O . SER A 1 497 ? 14.695 -1.688 -1.002 1 96.44 497 SER A O 1
ATOM 3815 N N . VAL A 1 498 ? 14.898 0.579 -1.031 1 97.75 498 VAL A N 1
ATOM 3816 C CA . VAL A 1 498 ? 14.039 0.756 0.131 1 97.75 498 VAL A CA 1
ATOM 3817 C C . VAL A 1 498 ? 12.867 1.673 -0.227 1 97.75 498 VAL A C 1
ATOM 3819 O O . VAL A 1 498 ? 13.047 2.674 -0.925 1 97.75 498 VAL A O 1
ATOM 3822 N N . THR A 1 499 ? 11.672 1.3 0.179 1 96.94 499 THR A N 1
ATOM 3823 C CA . THR A 1 499 ? 10.477 2.133 0.121 1 96.94 499 THR A CA 1
ATOM 3824 C C . THR A 1 499 ? 10 2.494 1.525 1 96.94 499 THR A C 1
ATOM 3826 O O . THR A 1 499 ? 9.875 1.623 2.387 1 96.94 499 THR A O 1
ATOM 3829 N N . ILE A 1 500 ? 9.812 3.75 1.753 1 97.25 500 ILE A N 1
ATOM 3830 C CA . ILE A 1 500 ? 9.242 4.254 2.996 1 97.25 500 ILE A CA 1
ATOM 3831 C C . ILE A 1 500 ? 7.809 4.723 2.754 1 97.25 500 ILE A C 1
ATOM 3833 O O . ILE A 1 500 ? 7.547 5.488 1.825 1 97.25 500 ILE A O 1
ATOM 3837 N N . THR A 1 501 ? 6.895 4.199 3.529 1 95.81 501 THR A N 1
ATOM 3838 C CA . THR A 1 501 ? 5.535 4.727 3.547 1 95.81 501 THR A CA 1
ATOM 3839 C C . THR A 1 501 ? 5.262 5.469 4.852 1 95.81 501 THR A C 1
ATOM 3841 O O . THR A 1 501 ? 5.547 4.957 5.938 1 95.81 501 THR A O 1
ATOM 3844 N N . SER A 1 502 ? 4.785 6.641 4.711 1 93.56 502 SER A N 1
ATOM 3845 C CA . SER A 1 502 ? 4.484 7.469 5.871 1 93.56 502 SER A CA 1
ATOM 3846 C C . SER A 1 502 ? 3.035 7.938 5.855 1 93.56 502 SER A C 1
ATOM 3848 O O . SER A 1 502 ? 2.471 8.195 4.789 1 93.56 502 SER A O 1
ATOM 3850 N N . GLY A 1 503 ? 2.447 8.039 7.074 1 88 503 GLY A N 1
ATOM 3851 C CA . GLY A 1 503 ? 1.105 8.586 7.203 1 88 503 GLY A CA 1
ATOM 3852 C C . GLY A 1 503 ? 1.061 10.094 7.074 1 88 503 GLY A C 1
ATOM 3853 O O . GLY A 1 503 ? -0.02 10.688 7.02 1 88 503 GLY A O 1
ATOM 3854 N N . LEU A 1 504 ? 2.189 10.75 7 1 90.75 504 LEU A N 1
ATOM 3855 C CA . LEU A 1 504 ? 2.283 12.195 6.84 1 90.75 504 LEU A CA 1
ATOM 3856 C C . LEU A 1 504 ? 2.633 12.562 5.402 1 90.75 504 LEU A C 1
ATOM 3858 O O . LEU A 1 504 ? 3.553 11.984 4.816 1 90.75 504 LEU A O 1
ATOM 3862 N N . ASN A 1 505 ? 1.798 13.383 4.852 1 88.69 505 ASN A N 1
ATOM 3863 C CA . ASN A 1 505 ? 2.055 13.797 3.475 1 88.69 505 ASN A CA 1
ATOM 3864 C C . ASN A 1 505 ? 2.639 15.211 3.416 1 88.69 505 ASN A C 1
ATOM 3866 O O . ASN A 1 505 ? 2.461 16 4.344 1 88.69 505 ASN A O 1
ATOM 3870 N N . SER A 1 506 ? 3.289 15.43 2.33 1 90.06 506 SER A N 1
ATOM 3871 C CA . SER A 1 506 ? 3.961 16.703 2.129 1 90.06 506 SER A CA 1
ATOM 3872 C C . SER A 1 506 ? 3.047 17.703 1.426 1 90.06 506 SER A C 1
ATOM 3874 O O . SER A 1 506 ? 2.211 17.328 0.607 1 90.06 506 SER A O 1
ATOM 3876 N N . GLN A 1 507 ? 3.195 18.938 1.816 1 91.5 507 GLN A N 1
ATOM 3877 C CA . GLN A 1 507 ? 2.58 20.062 1.129 1 91.5 507 GLN A CA 1
ATOM 3878 C C . GLN A 1 507 ? 3.625 21.109 0.741 1 91.5 507 GLN A C 1
ATOM 3880 O O . GLN A 1 507 ? 3.406 22.312 0.916 1 91.5 507 GLN A O 1
ATOM 3885 N N . GLY A 1 508 ? 4.785 20.641 0.408 1 87.38 508 GLY A N 1
ATOM 3886 C CA . GLY A 1 508 ? 5.871 21.516 -0.011 1 87.38 508 GLY A CA 1
ATOM 3887 C C . GLY A 1 508 ? 7.055 21.484 0.936 1 87.38 508 GLY A C 1
ATOM 3888 O O . GLY A 1 508 ? 8.094 22.094 0.656 1 87.38 508 GLY A O 1
ATOM 3889 N N . GLN A 1 509 ? 7.047 20.688 1.966 1 90.44 509 GLN A N 1
ATOM 3890 C CA . GLN A 1 509 ? 8.062 20.734 3.014 1 90.44 509 GLN A CA 1
ATOM 3891 C C . GLN A 1 509 ? 9.242 19.844 2.674 1 90.44 509 GLN A C 1
ATOM 3893 O O . GLN A 1 509 ? 10.219 19.781 3.424 1 90.44 509 GLN A O 1
ATOM 3898 N N . GLY A 1 510 ? 9.156 19.078 1.618 1 93.31 510 GLY A N 1
ATOM 3899 C CA . GLY A 1 510 ? 10.281 18.25 1.228 1 93.31 510 GLY A CA 1
ATOM 3900 C C . GLY A 1 510 ? 10.43 17.016 2.086 1 93.31 510 GLY A C 1
ATOM 3901 O O . GLY A 1 510 ? 11.555 16.578 2.371 1 93.31 510 GLY A O 1
ATOM 3902 N N . HIS A 1 511 ? 9.336 16.391 2.512 1 94.06 511 HIS A N 1
ATOM 3903 C CA . HIS A 1 511 ? 9.359 15.266 3.432 1 94.06 511 HIS A CA 1
ATOM 3904 C C . HIS A 1 511 ? 9.938 14.023 2.76 1 94.06 511 HIS A C 1
ATOM 3906 O O . HIS A 1 511 ? 10.555 13.188 3.42 1 94.06 511 HIS A O 1
ATOM 3912 N N . GLN A 1 512 ? 9.742 13.906 1.445 1 95.31 512 GLN A N 1
ATOM 3913 C CA . GLN A 1 512 ? 10.32 12.758 0.762 1 95.31 512 GLN A CA 1
ATOM 3914 C C . GLN A 1 512 ? 11.844 12.766 0.866 1 95.31 512 GLN A C 1
ATOM 3916 O O . GLN A 1 512 ? 12.469 11.719 1.039 1 95.31 512 GLN A O 1
ATOM 3921 N N . THR A 1 513 ? 12.391 13.93 0.808 1 96.88 513 THR A N 1
ATOM 3922 C CA . THR A 1 513 ? 13.844 14.094 0.873 1 96.88 513 THR A CA 1
ATOM 3923 C C . THR A 1 513 ? 14.352 13.852 2.291 1 96.88 513 THR A C 1
ATOM 3925 O O . THR A 1 513 ? 15.273 13.055 2.496 1 96.88 513 THR A O 1
ATOM 3928 N N . THR A 1 514 ? 13.75 14.469 3.277 1 96.88 514 THR A N 1
ATOM 3929 C CA . THR A 1 514 ? 14.273 14.422 4.637 1 96.88 514 THR A CA 1
ATOM 3930 C C . THR A 1 514 ? 14.102 13.031 5.238 1 96.88 514 THR A C 1
ATOM 3932 O O . THR A 1 514 ? 14.984 12.539 5.945 1 96.88 514 THR A O 1
ATOM 3935 N N . LEU A 1 515 ? 12.984 12.336 5.02 1 97.19 515 LEU A N 1
ATOM 3936 C CA . LEU A 1 515 ? 12.781 10.984 5.535 1 97.19 515 LEU A CA 1
ATOM 3937 C C . LEU A 1 515 ? 13.758 10.008 4.887 1 97.19 515 LEU A C 1
ATOM 3939 O O . LEU A 1 515 ? 14.227 9.07 5.535 1 97.19 515 LEU A O 1
ATOM 3943 N N . ALA A 1 516 ? 14 10.242 3.578 1 97.88 516 ALA A N 1
ATOM 3944 C CA . ALA A 1 516 ? 14.984 9.406 2.904 1 97.88 516 ALA A CA 1
ATOM 3945 C C . ALA A 1 516 ? 16.375 9.594 3.52 1 97.88 516 ALA A C 1
ATOM 3947 O O . ALA A 1 516 ? 17.141 8.633 3.645 1 97.88 516 ALA A O 1
ATOM 3948 N N . GLN A 1 517 ? 16.734 10.844 3.893 1 98.06 517 GLN A N 1
ATOM 3949 C CA . GLN A 1 517 ? 18.016 11.102 4.539 1 98.06 517 GLN A CA 1
ATOM 3950 C C . GLN A 1 517 ? 18.125 10.352 5.863 1 98.06 517 GLN A C 1
ATOM 3952 O O . GLN A 1 517 ? 19.188 9.789 6.18 1 98.06 517 GLN A O 1
ATOM 3957 N N . VAL A 1 518 ? 17.047 10.336 6.633 1 97.75 518 VAL A N 1
ATOM 3958 C CA . VAL A 1 518 ? 17.031 9.625 7.91 1 97.75 518 VAL A CA 1
ATOM 3959 C C . VAL A 1 518 ? 17.234 8.133 7.676 1 97.75 518 VAL A C 1
ATOM 3961 O O . VAL A 1 518 ? 18.109 7.516 8.305 1 97.75 518 VAL A O 1
ATOM 3964 N N . ALA A 1 519 ? 16.5 7.547 6.773 1 98.12 519 ALA A N 1
ATOM 3965 C CA . ALA A 1 519 ? 16.594 6.113 6.512 1 98.12 519 ALA A CA 1
ATOM 3966 C C . ALA A 1 519 ? 17.969 5.734 5.977 1 98.12 519 ALA A C 1
ATOM 3968 O O . ALA A 1 519 ? 18.484 4.66 6.285 1 98.12 519 ALA A O 1
ATOM 3969 N N . ALA A 1 520 ? 18.516 6.574 5.078 1 98.31 520 ALA A N 1
ATOM 3970 C CA . ALA A 1 520 ? 19.844 6.324 4.52 1 98.31 520 ALA A CA 1
ATOM 3971 C C . ALA A 1 520 ? 20.891 6.164 5.625 1 98.31 520 ALA A C 1
ATOM 3973 O O . ALA A 1 520 ? 21.719 5.258 5.578 1 98.31 520 ALA A O 1
ATOM 3974 N N . ASP A 1 521 ? 20.828 7.039 6.629 1 98.06 521 ASP A N 1
ATOM 3975 C CA . ASP A 1 521 ? 21.797 7.016 7.723 1 98.06 521 ASP A CA 1
ATOM 3976 C C . ASP A 1 521 ? 21.578 5.801 8.617 1 98.06 521 ASP A C 1
ATOM 3978 O O . ASP A 1 521 ? 22.531 5.23 9.141 1 98.06 521 ASP A O 1
ATOM 3982 N N . VAL A 1 522 ? 20.312 5.375 8.836 1 97.94 522 VAL A N 1
ATOM 3983 C CA . VAL A 1 522 ? 20.016 4.223 9.68 1 97.94 522 VAL A CA 1
ATOM 3984 C C . VAL A 1 522 ? 20.5 2.945 8.992 1 97.94 522 VAL A C 1
ATOM 3986 O O . VAL A 1 522 ? 21.109 2.08 9.633 1 97.94 522 VAL A O 1
ATOM 3989 N N . LEU A 1 523 ? 20.266 2.789 7.672 1 98.38 523 LEU A N 1
ATOM 3990 C CA . LEU A 1 523 ? 20.438 1.53 6.957 1 98.38 523 LEU A CA 1
ATOM 3991 C C . LEU A 1 523 ? 21.828 1.455 6.332 1 98.38 523 LEU A C 1
ATOM 3993 O O . LEU A 1 523 ? 22.266 0.38 5.922 1 98.38 523 LEU A O 1
ATOM 3997 N N . GLY A 1 524 ? 22.547 2.592 6.262 1 97.88 524 GLY A N 1
ATOM 3998 C CA . GLY A 1 524 ? 23.875 2.621 5.652 1 97.88 524 GLY A CA 1
ATOM 3999 C C . GLY A 1 524 ? 23.844 2.398 4.152 1 97.88 524 GLY A C 1
ATOM 4000 O O . GLY A 1 524 ? 24.719 1.731 3.604 1 97.88 524 GLY A O 1
ATOM 4001 N N . ILE A 1 525 ? 22.812 2.848 3.498 1 97.69 525 ILE A N 1
ATOM 4002 C CA . ILE A 1 525 ? 22.703 2.703 2.051 1 97.69 525 ILE A CA 1
ATOM 4003 C C . ILE A 1 525 ? 22.625 4.082 1.398 1 97.69 525 ILE A C 1
ATOM 4005 O O . ILE A 1 525 ? 22.391 5.086 2.078 1 97.69 525 ILE A O 1
ATOM 4009 N N . PRO A 1 526 ? 22.844 4.184 0.1 1 96.5 526 PRO A N 1
ATOM 4010 C CA . PRO A 1 526 ? 22.781 5.477 -0.583 1 96.5 526 PRO A CA 1
ATOM 4011 C C . PRO A 1 526 ? 21.391 6.102 -0.54 1 96.5 526 PRO A C 1
ATOM 4013 O O . PRO A 1 526 ? 20.391 5.395 -0.659 1 96.5 526 PRO A O 1
ATOM 4016 N N . PHE A 1 527 ? 21.391 7.441 -0.429 1 95.25 527 PHE A N 1
ATOM 4017 C CA . PHE A 1 527 ? 20.188 8.258 -0.406 1 95.25 527 PHE A CA 1
ATOM 4018 C C . PHE A 1 527 ? 19.344 8 -1.644 1 95.25 527 PHE A C 1
ATOM 4020 O O . PHE A 1 527 ? 18.109 7.953 -1.558 1 95.25 527 PHE A O 1
ATOM 4027 N N . GLU A 1 528 ? 19.906 7.719 -2.744 1 94.62 528 GLU A N 1
ATOM 4028 C CA . GLU A 1 528 ? 19.25 7.582 -4.035 1 94.62 528 GLU A CA 1
ATOM 4029 C C . GLU A 1 528 ? 18.484 6.262 -4.125 1 94.62 528 GLU A C 1
ATOM 4031 O O . GLU A 1 528 ? 17.625 6.094 -4.996 1 94.62 528 GLU A O 1
ATOM 4036 N N . SER A 1 529 ? 18.781 5.285 -3.248 1 95.25 529 SER A N 1
ATOM 4037 C CA . SER A 1 529 ? 18.156 3.971 -3.283 1 95.25 529 SER A CA 1
ATOM 4038 C C . SER A 1 529 ? 16.859 3.955 -2.467 1 95.25 529 SER A C 1
ATOM 4040 O O . SER A 1 529 ? 16.234 2.908 -2.322 1 95.25 529 SER A O 1
ATOM 4042 N N . ILE A 1 530 ? 16.469 5.109 -1.98 1 97.06 530 ILE A N 1
ATOM 4043 C CA . ILE A 1 530 ? 15.328 5.172 -1.07 1 97.06 530 ILE A CA 1
ATOM 4044 C C . ILE A 1 530 ? 14.211 5.992 -1.701 1 97.06 530 ILE A C 1
ATOM 4046 O O . ILE A 1 530 ? 14.438 7.113 -2.166 1 97.06 530 ILE A O 1
ATOM 4050 N N . SER A 1 531 ? 13.062 5.387 -1.776 1 95.94 531 SER A N 1
ATOM 4051 C CA . SER A 1 531 ? 11.852 6.07 -2.223 1 95.94 531 SER A CA 1
ATOM 4052 C C . SER A 1 531 ? 10.875 6.266 -1.07 1 95.94 531 SER A C 1
ATOM 4054 O O . SER A 1 531 ? 10.75 5.406 -0.198 1 95.94 531 SER A O 1
ATOM 4056 N N . VAL A 1 532 ? 10.219 7.406 -1.075 1 95.88 532 VAL A N 1
ATOM 4057 C CA . VAL A 1 532 ? 9.227 7.707 -0.046 1 95.88 532 VAL A CA 1
ATOM 4058 C C . VAL A 1 532 ? 7.852 7.891 -0.688 1 95.88 532 VAL A C 1
ATOM 4060 O O . VAL A 1 532 ? 7.707 8.648 -1.651 1 95.88 532 VAL A O 1
ATOM 4063 N N . ASP A 1 533 ? 6.93 7.09 -0.18 1 92.38 533 ASP A N 1
ATOM 4064 C CA . ASP A 1 533 ? 5.539 7.129 -0.62 1 92.38 533 ASP A CA 1
ATOM 4065 C C . ASP A 1 533 ? 4.617 7.582 0.51 1 92.38 533 ASP A C 1
ATOM 4067 O O . ASP A 1 533 ? 4.512 6.91 1.538 1 92.38 533 ASP A O 1
ATOM 4071 N N . ALA A 1 534 ? 3.986 8.75 0.333 1 89.88 534 ALA A N 1
ATOM 4072 C CA . ALA A 1 534 ? 3.078 9.297 1.337 1 89.88 534 ALA A CA 1
ATOM 4073 C C . ALA A 1 534 ? 1.806 9.836 0.689 1 89.88 534 ALA A C 1
ATOM 4075 O O . ALA A 1 534 ? 1.766 10.055 -0.523 1 89.88 534 ALA A O 1
ATOM 4076 N N . GLY A 1 535 ? 0.763 9.906 1.473 1 88.81 535 GLY A N 1
ATOM 4077 C CA . GLY A 1 535 ? -0.439 10.586 1.011 1 88.81 535 GLY A CA 1
ATOM 4078 C C . GLY A 1 535 ? -1.55 9.625 0.623 1 88.81 535 GLY A C 1
ATOM 4079 O O . GLY A 1 535 ? -2.646 10.055 0.257 1 88.81 535 GLY A O 1
ATOM 4080 N N . THR A 1 536 ? -1.279 8.336 0.67 1 91.25 536 THR A N 1
ATOM 4081 C CA . THR A 1 536 ? -2.303 7.352 0.35 1 91.25 536 THR A CA 1
ATOM 4082 C C . THR A 1 536 ? -2.648 6.512 1.578 1 91.25 536 THR A C 1
ATOM 4084 O O . THR A 1 536 ? -1.781 5.844 2.145 1 91.25 536 THR A O 1
ATOM 4087 N N . SER A 1 537 ? -3.873 6.426 1.856 1 92.19 537 SER A N 1
ATOM 4088 C CA . SER A 1 537 ? -4.32 5.887 3.137 1 92.19 537 SER A CA 1
ATOM 4089 C C . SER A 1 537 ? -4.254 4.363 3.148 1 92.19 537 SER A C 1
ATOM 4091 O O . SER A 1 537 ? -4.379 3.738 4.203 1 92.19 537 SER A O 1
ATOM 4093 N N . THR A 1 538 ? -3.992 3.727 1.992 1 88.56 538 THR A N 1
ATOM 4094 C CA . THR A 1 538 ? -4.07 2.271 1.924 1 88.56 538 THR A CA 1
ATOM 4095 C C . THR A 1 538 ? -2.686 1.664 1.71 1 88.56 538 THR A C 1
ATOM 4097 O O . THR A 1 538 ? -2.557 0.458 1.493 1 88.56 538 THR A O 1
ATOM 4100 N N . LYS A 1 539 ? -1.606 2.402 1.608 1 86 539 LYS A N 1
ATOM 4101 C CA . LYS A 1 539 ? -0.268 1.883 1.343 1 86 539 LYS A CA 1
ATOM 4102 C C . LYS A 1 539 ? 0.507 1.672 2.641 1 86 539 LYS A C 1
ATOM 4104 O O . LYS A 1 539 ? 1.734 1.554 2.625 1 86 539 LYS A O 1
ATOM 4109 N N . GLY A 1 540 ? -0.168 1.562 3.654 1 85.88 540 GLY A N 1
ATOM 4110 C CA . GLY A 1 540 ? 0.52 1.314 4.91 1 85.88 540 GLY A CA 1
ATOM 4111 C C . GLY A 1 540 ? 0.74 2.572 5.73 1 85.88 540 GLY A C 1
ATOM 4112 O O . GLY A 1 540 ? 0.603 3.686 5.215 1 85.88 540 GLY A O 1
ATOM 4113 N N . ALA A 1 541 ? 0.987 2.355 6.949 1 91 541 ALA A N 1
ATOM 4114 C CA . ALA A 1 541 ? 1.267 3.434 7.895 1 91 541 ALA A CA 1
ATOM 4115 C C . ALA A 1 541 ? -0.001 4.215 8.227 1 91 541 ALA A C 1
ATOM 4117 O O . ALA A 1 541 ? -1.003 4.117 7.516 1 91 541 ALA A O 1
ATOM 4118 N N . TYR A 1 542 ? -0.053 4.777 9.289 1 93 542 TYR A N 1
ATOM 4119 C CA . TYR A 1 542 ? -1.071 5.676 9.82 1 93 542 TYR A CA 1
ATOM 4120 C C . TYR A 1 542 ? -0.458 7.008 10.234 1 93 542 TYR A C 1
ATOM 4122 O O . TYR A 1 542 ? 0.689 7.055 10.688 1 93 542 TYR A O 1
ATOM 4130 N N . GLY A 1 543 ? -1.241 8.062 10.008 1 93.06 543 GLY A N 1
ATOM 4131 C CA . GLY A 1 543 ? -0.764 9.359 10.469 1 93.06 543 GLY A CA 1
ATOM 4132 C C . GLY A 1 543 ? -1.881 10.273 10.922 1 93.06 543 GLY A C 1
ATOM 4133 O O . GLY A 1 543 ? -2.965 10.281 10.336 1 93.06 543 GLY A O 1
ATOM 4134 N N . SER A 1 544 ? -1.533 11.062 11.914 1 91.94 544 SER A N 1
ATOM 4135 C CA . SER A 1 544 ? -2.473 12.047 12.453 1 91.94 544 SER A CA 1
ATOM 4136 C C . SER A 1 544 ? -2.486 13.32 11.609 1 91.94 544 SER A C 1
ATOM 4138 O O . SER A 1 544 ? -3.199 14.273 11.93 1 91.94 544 SER A O 1
ATOM 4140 N N . GLY A 1 545 ? -1.709 13.359 10.57 1 92.12 545 GLY A N 1
ATOM 4141 C CA . GLY A 1 545 ? -1.682 14.516 9.688 1 92.12 545 GLY A CA 1
ATOM 4142 C C . GLY A 1 545 ? -0.409 15.328 9.812 1 92.12 545 GLY A C 1
ATOM 4143 O O . GLY A 1 545 ? 0.324 15.203 10.797 1 92.12 545 GLY A O 1
ATOM 4144 N N . THR A 1 546 ? -0.081 16.031 8.789 1 93.5 546 THR A N 1
ATOM 4145 C CA . THR A 1 546 ? 1.046 16.953 8.805 1 93.5 546 THR A CA 1
ATOM 4146 C C . THR A 1 546 ? 0.641 18.297 9.414 1 93.5 546 THR A C 1
ATOM 4148 O O . THR A 1 546 ? 0.167 19.188 8.711 1 93.5 546 THR A O 1
ATOM 4151 N N . ILE A 1 547 ? 0.843 18.422 10.727 1 91.5 547 ILE A N 1
ATOM 4152 C CA . ILE A 1 547 ? 0.433 19.562 11.523 1 91.5 547 ILE A CA 1
ATOM 4153 C C . ILE A 1 547 ? 1.445 19.812 12.641 1 91.5 547 ILE A C 1
ATOM 4155 O O . ILE A 1 547 ? 2.215 18.906 12.992 1 91.5 547 ILE A O 1
ATOM 4159 N N . GLY A 1 548 ? 1.536 20.984 13.078 1 90 548 GLY A N 1
ATOM 4160 C CA . GLY A 1 548 ? 2.23 21.281 14.32 1 90 548 GLY A CA 1
ATOM 4161 C C . GLY A 1 548 ? 3.705 20.922 14.273 1 90 548 GLY A C 1
ATOM 4162 O O . GLY A 1 548 ? 4.246 20.375 15.234 1 90 548 GLY A O 1
ATOM 4163 N N . SER A 1 549 ? 4.355 21.109 13.188 1 91.38 549 SER A N 1
ATOM 4164 C CA . SER A 1 549 ? 5.789 20.891 13.039 1 91.38 549 SER A CA 1
ATOM 4165 C C . SER A 1 549 ? 6.176 19.484 13.477 1 91.38 549 SER A C 1
ATOM 4167 O O . SER A 1 549 ? 7.199 19.297 14.141 1 91.38 549 SER A O 1
ATOM 4169 N N . ARG A 1 550 ? 5.449 18.516 13.078 1 91.75 550 ARG A N 1
ATOM 4170 C CA . ARG A 1 550 ? 5.656 17.203 13.664 1 91.75 550 ARG A CA 1
ATOM 4171 C C . ARG A 1 550 ? 6.336 16.266 12.672 1 91.75 550 ARG A C 1
ATOM 4173 O O . ARG A 1 550 ? 6.867 15.219 13.055 1 91.75 550 ARG A O 1
ATOM 4180 N N . ALA A 1 551 ? 6.422 16.594 11.375 1 92.06 551 ALA A N 1
ATOM 4181 C CA . ALA A 1 551 ? 6.816 15.602 10.375 1 92.06 551 ALA A CA 1
ATOM 4182 C C . ALA A 1 551 ? 8.266 15.164 10.578 1 92.06 551 ALA A C 1
ATOM 4184 O O . ALA A 1 551 ? 8.547 13.969 10.703 1 92.06 551 ALA A O 1
ATOM 4185 N N . ALA A 1 552 ? 9.18 16.094 10.688 1 93 552 ALA A N 1
ATOM 4186 C CA . ALA A 1 552 ? 10.586 15.727 10.844 1 93 552 ALA A CA 1
ATOM 4187 C C . ALA A 1 552 ? 10.812 14.969 12.156 1 93 552 ALA A C 1
ATOM 4189 O O . ALA A 1 552 ? 11.664 14.078 12.227 1 93 552 ALA A O 1
ATOM 4190 N N . VAL A 1 553 ? 10.023 15.305 13.133 1 94.38 553 VAL A N 1
ATOM 4191 C CA . VAL A 1 553 ? 10.219 14.734 14.461 1 94.38 553 VAL A CA 1
ATOM 4192 C C . VAL A 1 553 ? 9.516 13.383 14.547 1 94.38 553 VAL A C 1
ATOM 4194 O O . VAL A 1 553 ? 10.164 12.352 14.742 1 94.38 553 VAL A O 1
ATOM 4197 N N . ILE A 1 554 ? 8.195 13.391 14.367 1 94.56 554 ILE A N 1
ATOM 4198 C CA . ILE A 1 554 ? 7.398 12.203 14.609 1 94.56 554 ILE A CA 1
ATOM 4199 C C . ILE A 1 554 ? 7.625 11.188 13.492 1 94.56 554 ILE A C 1
ATOM 4201 O O . ILE A 1 554 ? 7.98 10.031 13.75 1 94.56 554 ILE A O 1
ATOM 4205 N N . ALA A 1 555 ? 7.469 11.594 12.227 1 95.06 555 ALA A N 1
ATOM 4206 C CA . ALA A 1 555 ? 7.695 10.68 11.109 1 95.06 555 ALA A CA 1
ATOM 4207 C C . ALA A 1 555 ? 9.156 10.234 11.055 1 95.06 555 ALA A C 1
ATOM 4209 O O . ALA A 1 555 ? 9.445 9.094 10.711 1 95.06 555 ALA A O 1
ATOM 4210 N N . GLY A 1 556 ? 10.062 11.203 11.352 1 95.5 556 GLY A N 1
ATOM 4211 C CA . GLY A 1 556 ? 11.461 10.82 11.43 1 95.5 556 GLY A CA 1
ATOM 4212 C C . GLY A 1 556 ? 11.734 9.734 12.445 1 95.5 556 GLY A C 1
ATOM 4213 O O . GLY A 1 556 ? 12.531 8.828 12.203 1 95.5 556 GLY A O 1
ATOM 4214 N N . GLY A 1 557 ? 11.07 9.875 13.609 1 95.44 557 GLY A N 1
ATOM 4215 C CA . GLY A 1 557 ? 11.195 8.859 14.633 1 95.44 557 GLY A CA 1
ATOM 4216 C C . GLY A 1 557 ? 10.617 7.516 14.219 1 95.44 557 GLY A C 1
ATOM 4217 O O . GLY A 1 557 ? 11.195 6.469 14.516 1 95.44 557 GLY A O 1
ATOM 4218 N N . CYS A 1 558 ? 9.461 7.492 13.562 1 96.25 558 CYS A N 1
ATOM 4219 C CA . CYS A 1 558 ? 8.852 6.266 13.062 1 96.25 558 CYS A CA 1
ATOM 4220 C C . CYS A 1 558 ? 9.766 5.562 12.07 1 96.25 558 CYS A C 1
ATOM 4222 O O . CYS A 1 558 ? 9.969 4.352 12.156 1 96.25 558 CYS A O 1
ATOM 4224 N N . VAL A 1 559 ? 10.312 6.324 11.102 1 97.31 559 VAL A N 1
ATOM 4225 C CA . VAL A 1 559 ? 11.203 5.789 10.07 1 97.31 559 VAL A CA 1
ATOM 4226 C C . VAL A 1 559 ? 12.461 5.227 10.719 1 97.31 559 VAL A C 1
ATOM 4228 O O . VAL A 1 559 ? 12.938 4.152 10.336 1 97.31 559 VAL A O 1
ATOM 4231 N N . ASN A 1 560 ? 13.008 5.961 11.688 1 97.5 560 ASN A N 1
ATOM 4232 C CA . ASN A 1 560 ? 14.195 5.488 12.406 1 97.5 560 ASN A CA 1
ATOM 4233 C C . ASN A 1 560 ? 13.953 4.129 13.055 1 97.5 560 ASN A C 1
ATOM 4235 O O . ASN A 1 560 ? 14.758 3.211 12.898 1 97.5 560 ASN A O 1
ATOM 4239 N N . ARG A 1 561 ? 12.852 4.004 13.703 1 97 561 ARG A N 1
ATOM 4240 C CA . ARG A 1 561 ? 12.547 2.756 14.398 1 97 561 ARG A CA 1
ATOM 4241 C C . ARG A 1 561 ? 12.328 1.617 13.406 1 97 561 ARG A C 1
ATOM 4243 O O . ARG A 1 561 ? 12.844 0.515 13.594 1 97 561 ARG A O 1
ATOM 4250 N N . ALA A 1 562 ? 11.531 1.863 12.398 1 97.31 562 ALA A N 1
ATOM 4251 C CA . ALA A 1 562 ? 11.234 0.833 11.406 1 97.31 562 ALA A CA 1
ATOM 4252 C C . ALA A 1 562 ? 12.492 0.419 10.648 1 97.31 562 ALA A C 1
ATOM 4254 O O . ALA A 1 562 ? 12.734 -0.771 10.43 1 97.31 562 ALA A O 1
ATOM 4255 N N . ALA A 1 563 ? 13.266 1.396 10.188 1 98.25 563 ALA A N 1
ATOM 4256 C CA . ALA A 1 563 ? 14.516 1.112 9.484 1 98.25 563 ALA A CA 1
ATOM 4257 C C . ALA A 1 563 ? 15.5 0.382 10.391 1 98.25 563 ALA A C 1
ATOM 4259 O O . ALA A 1 563 ? 16.266 -0.467 9.93 1 98.25 563 ALA A O 1
ATOM 4260 N N . TYR A 1 564 ? 15.508 0.77 11.641 1 98 564 TYR A N 1
ATOM 4261 C CA . TYR A 1 564 ? 16.406 0.118 12.586 1 98 564 TYR A CA 1
ATOM 4262 C C . TYR A 1 564 ? 16.078 -1.363 12.727 1 98 564 TYR A C 1
ATOM 4264 O O . TYR A 1 564 ? 16.969 -2.197 12.859 1 98 564 TYR A O 1
ATOM 4272 N N . ALA A 1 565 ? 14.812 -1.703 12.758 1 97.44 565 ALA A N 1
ATOM 4273 C CA . ALA A 1 565 ? 14.414 -3.107 12.781 1 97.44 565 ALA A CA 1
ATOM 4274 C C . ALA A 1 565 ? 14.984 -3.861 11.586 1 97.44 565 ALA A C 1
ATOM 4276 O O . ALA A 1 565 ? 15.43 -5.004 11.719 1 97.44 565 ALA A O 1
ATOM 4277 N N . ILE A 1 566 ? 14.938 -3.264 10.406 1 98.31 566 ILE A N 1
ATOM 4278 C CA . ILE A 1 566 ? 15.531 -3.855 9.211 1 98.31 566 ILE A CA 1
ATOM 4279 C C . ILE A 1 566 ? 17.047 -3.992 9.406 1 98.31 566 ILE A C 1
ATOM 4281 O O . ILE A 1 566 ? 17.625 -5.027 9.07 1 98.31 566 ILE A O 1
ATOM 4285 N N . ARG A 1 567 ? 17.656 -2.906 9.922 1 98.31 567 ARG A N 1
ATOM 4286 C CA . ARG A 1 567 ? 19.094 -2.908 10.172 1 98.31 567 ARG A CA 1
ATOM 4287 C C . ARG A 1 567 ? 19.5 -4.113 11.016 1 98.31 567 ARG A C 1
ATOM 4289 O O . ARG A 1 567 ? 20.5 -4.777 10.719 1 98.31 567 ARG A O 1
ATOM 4296 N N . GLN A 1 568 ? 18.781 -4.402 12.047 1 97.94 568 GLN A N 1
ATOM 4297 C CA . GLN A 1 568 ? 19.078 -5.52 12.93 1 97.94 568 GLN A CA 1
ATOM 4298 C C . GLN A 1 568 ? 19.062 -6.844 12.18 1 97.94 568 GLN A C 1
ATOM 4300 O O . GLN A 1 568 ? 19.906 -7.707 12.398 1 97.94 568 GLN A O 1
ATOM 4305 N N . LYS A 1 569 ? 18.125 -7.02 11.328 1 97.88 569 LYS A N 1
ATOM 4306 C CA . LYS A 1 569 ? 18.031 -8.242 10.531 1 97.88 569 LYS A CA 1
ATOM 4307 C C . LYS A 1 569 ? 19.188 -8.344 9.539 1 97.88 569 LYS A C 1
ATOM 4309 O O . LYS A 1 569 ? 19.734 -9.422 9.328 1 97.88 569 LYS A O 1
ATOM 4314 N N . LEU A 1 570 ? 19.484 -7.199 8.852 1 98.5 570 LEU A N 1
ATOM 4315 C CA . LEU A 1 570 ? 20.625 -7.18 7.93 1 98.5 570 LEU A CA 1
ATOM 4316 C C . LEU A 1 570 ? 21.906 -7.559 8.641 1 98.5 570 LEU A C 1
ATOM 4318 O O . LEU A 1 570 ? 22.719 -8.336 8.109 1 98.5 570 LEU A O 1
ATOM 4322 N N . VAL A 1 571 ? 22.078 -6.98 9.852 1 98.44 571 VAL A N 1
ATOM 4323 C CA . VAL A 1 571 ? 23.281 -7.246 10.641 1 98.44 571 VAL A CA 1
ATOM 4324 C C . VAL A 1 571 ? 23.344 -8.734 10.984 1 98.44 571 VAL A C 1
ATOM 4326 O O . VAL A 1 571 ? 24.406 -9.352 10.867 1 98.44 571 VAL A O 1
ATOM 4329 N N . ALA A 1 572 ? 22.25 -9.352 11.398 1 98.06 572 ALA A N 1
ATOM 4330 C CA . ALA A 1 572 ? 22.203 -10.766 11.773 1 98.06 572 ALA A CA 1
ATOM 4331 C C . ALA A 1 572 ? 22.578 -11.656 10.602 1 98.06 572 ALA A C 1
ATOM 4333 O O . ALA A 1 572 ? 23.391 -12.578 10.75 1 98.06 572 ALA A O 1
ATOM 4334 N N . VAL A 1 573 ? 22.031 -11.43 9.438 1 98.06 573 VAL A N 1
ATOM 4335 C CA . VAL A 1 573 ? 22.297 -12.25 8.258 1 98.06 573 VAL A CA 1
ATOM 4336 C C . VAL A 1 573 ? 23.719 -12.016 7.762 1 98.06 573 VAL A C 1
ATOM 4338 O O . VAL A 1 573 ? 24.422 -12.961 7.395 1 98.06 573 VAL A O 1
ATOM 4341 N N . ALA A 1 574 ? 24.141 -10.734 7.742 1 98.56 574 ALA A N 1
ATOM 4342 C CA . ALA A 1 574 ? 25.5 -10.422 7.332 1 98.56 574 ALA A CA 1
ATOM 4343 C C . ALA A 1 574 ? 26.531 -11.094 8.242 1 98.56 574 ALA A C 1
ATOM 4345 O O . ALA A 1 574 ? 27.562 -11.578 7.777 1 98.56 574 ALA A O 1
ATOM 4346 N N . ALA A 1 575 ? 26.25 -11.047 9.547 1 98.19 575 ALA A N 1
ATOM 4347 C CA . ALA A 1 575 ? 27.141 -11.695 10.508 1 98.19 575 ALA A CA 1
ATOM 4348 C C . ALA A 1 575 ? 27.312 -13.18 10.18 1 98.19 575 ALA A C 1
ATOM 4350 O O . ALA A 1 575 ? 28.422 -13.719 10.227 1 98.19 575 ALA A O 1
ATOM 4351 N N . ASN A 1 576 ? 26.203 -13.844 9.891 1 97.25 576 ASN A N 1
ATOM 4352 C CA . ASN A 1 576 ? 26.25 -15.25 9.516 1 97.25 576 ASN A CA 1
ATOM 4353 C C . ASN A 1 576 ? 27.016 -15.469 8.219 1 97.25 576 ASN A C 1
ATOM 4355 O O . ASN A 1 576 ? 27.797 -16.406 8.102 1 97.25 576 ASN A O 1
ATOM 4359 N N . MET A 1 577 ? 26.844 -14.625 7.203 1 97.31 577 MET A N 1
ATOM 4360 C CA . MET A 1 577 ? 27.5 -14.719 5.902 1 97.31 577 MET A CA 1
ATOM 4361 C C . MET A 1 577 ? 29 -14.523 6.043 1 97.31 577 MET A C 1
ATOM 4363 O O . MET A 1 577 ? 29.781 -15.141 5.312 1 97.31 577 MET A O 1
ATOM 4367 N N . LEU A 1 578 ? 29.359 -13.625 6.953 1 97.44 578 LEU A N 1
ATOM 4368 C CA . LEU A 1 578 ? 30.766 -13.258 7.109 1 97.44 578 LEU A CA 1
ATOM 4369 C C . LEU A 1 578 ? 31.406 -14.039 8.258 1 97.44 578 LEU A C 1
ATOM 4371 O O . LEU A 1 578 ? 32.562 -13.797 8.602 1 97.44 578 LEU A O 1
ATOM 4375 N N . GLU A 1 579 ? 30.641 -14.914 8.883 1 95.56 579 GLU A N 1
ATOM 4376 C CA . GLU A 1 579 ? 31.109 -15.727 9.992 1 95.56 579 GLU A CA 1
ATOM 4377 C C . GLU A 1 579 ? 31.703 -14.859 11.102 1 95.56 579 GLU A C 1
ATOM 4379 O O . GLU A 1 579 ? 32.844 -15.086 11.523 1 95.56 579 GLU A O 1
ATOM 4384 N N . SER A 1 580 ? 30.953 -13.891 11.484 1 96.5 580 SER A N 1
ATOM 4385 C CA . SER A 1 580 ? 31.344 -12.945 12.531 1 96.5 580 SER A CA 1
ATOM 4386 C C . SER A 1 580 ? 30.203 -12.75 13.531 1 96.5 580 SER A C 1
ATOM 4388 O O . SER A 1 580 ? 29.125 -13.344 13.391 1 96.5 580 SER A O 1
ATOM 4390 N N . SER A 1 581 ? 30.516 -12.023 14.594 1 96.56 581 SER A N 1
ATOM 4391 C CA . SER A 1 581 ? 29.469 -11.672 15.547 1 96.56 581 SER A CA 1
ATOM 4392 C C . SER A 1 581 ? 28.672 -10.461 15.078 1 96.56 581 SER A C 1
ATOM 4394 O O . SER A 1 581 ? 29.203 -9.609 14.359 1 96.56 581 SER A O 1
ATOM 4396 N N . GLU A 1 582 ? 27.422 -10.398 15.492 1 97.25 582 GLU A N 1
ATOM 4397 C CA . GLU A 1 582 ? 26.562 -9.281 15.117 1 97.25 582 GLU A CA 1
ATOM 4398 C C . GLU A 1 582 ? 27.141 -7.953 15.594 1 97.25 582 GLU A C 1
ATOM 4400 O O . GLU A 1 582 ? 27.031 -6.941 14.898 1 97.25 582 GLU A O 1
ATOM 4405 N N . GLU A 1 583 ? 27.75 -7.887 16.719 1 96.94 583 GLU A N 1
ATOM 4406 C CA . GLU A 1 583 ? 28.281 -6.668 17.328 1 96.94 583 GLU A CA 1
ATOM 4407 C C . GLU A 1 583 ? 29.453 -6.113 16.5 1 96.94 583 GLU A C 1
ATOM 4409 O O . GLU A 1 583 ? 29.797 -4.938 16.625 1 96.94 583 GLU A O 1
ATOM 4414 N N . ASP A 1 584 ? 30.016 -6.93 15.672 1 97.31 584 ASP A N 1
ATOM 4415 C CA . ASP A 1 584 ? 31.188 -6.535 14.906 1 97.31 584 ASP A CA 1
ATOM 4416 C C . ASP A 1 584 ? 30.797 -6.062 13.508 1 97.31 584 ASP A C 1
ATOM 4418 O O . ASP A 1 584 ? 31.656 -5.727 12.695 1 97.31 584 ASP A O 1
ATOM 4422 N N . ILE A 1 585 ? 29.5 -6.02 13.211 1 97.94 585 ILE A N 1
ATOM 4423 C CA . ILE A 1 585 ? 29.062 -5.668 11.867 1 97.94 585 ILE A CA 1
ATOM 4424 C C . ILE A 1 585 ? 28.688 -4.184 11.82 1 97.94 585 ILE A C 1
ATOM 4426 O O . ILE A 1 585 ? 27.969 -3.688 12.68 1 97.94 585 ILE A O 1
ATOM 4430 N N . VAL A 1 586 ? 29.203 -3.494 10.812 1 96.44 586 VAL A N 1
ATOM 4431 C CA . VAL A 1 586 ? 28.844 -2.104 10.57 1 96.44 586 VAL A CA 1
ATOM 4432 C C . VAL A 1 586 ? 28.234 -1.963 9.172 1 96.44 586 VAL A C 1
ATOM 4434 O O . VAL A 1 586 ? 28.719 -2.586 8.219 1 96.44 586 VAL A O 1
ATOM 4437 N N . LEU A 1 587 ? 27.172 -1.256 9.047 1 97.31 587 LEU A N 1
ATOM 4438 C CA . LEU A 1 587 ? 26.562 -0.927 7.766 1 97.31 587 LEU A CA 1
ATOM 4439 C C . LEU A 1 587 ? 26.953 0.482 7.324 1 97.31 587 LEU A C 1
ATOM 4441 O O . LEU A 1 587 ? 26.594 1.461 7.984 1 97.31 587 LEU A O 1
ATOM 4445 N N . GLU A 1 588 ? 27.609 0.627 6.211 1 95.12 588 GLU A N 1
ATOM 4446 C CA . GLU A 1 588 ? 28.047 1.927 5.707 1 95.12 588 GLU A CA 1
ATOM 4447 C C . GLU A 1 588 ? 28.297 1.884 4.203 1 95.12 588 GLU A C 1
ATOM 4449 O O . GLU A 1 588 ? 28.844 0.909 3.682 1 95.12 588 GLU A O 1
ATOM 4454 N N . ASP A 1 589 ? 27.812 2.865 3.541 1 94.44 589 ASP A N 1
ATOM 4455 C CA . ASP A 1 589 ? 28.078 3.094 2.123 1 94.44 589 ASP A CA 1
ATOM 4456 C C . ASP A 1 589 ? 27.656 1.891 1.284 1 94.44 589 ASP A C 1
ATOM 4458 O O . ASP A 1 589 ? 28.375 1.479 0.373 1 94.44 589 ASP A O 1
ATOM 4462 N N . GLY A 1 590 ? 26.594 1.264 1.674 1 96.88 590 GLY A N 1
ATOM 4463 C CA . GLY A 1 590 ? 26.016 0.184 0.891 1 96.88 590 GLY A CA 1
ATOM 4464 C C . GLY A 1 590 ? 26.609 -1.171 1.2 1 96.88 590 GLY A C 1
ATOM 4465 O O . GLY A 1 590 ? 26.312 -2.16 0.528 1 96.88 590 GLY A O 1
ATOM 4466 N N . PHE A 1 591 ? 27.484 -1.249 2.256 1 97.81 591 PHE A N 1
ATOM 4467 C CA . PHE A 1 591 ? 28.156 -2.502 2.58 1 97.81 591 PHE A CA 1
ATOM 4468 C C . PHE A 1 591 ? 27.984 -2.838 4.059 1 97.81 591 PHE A C 1
ATOM 4470 O O . PHE A 1 591 ? 27.859 -1.939 4.891 1 97.81 591 PHE A O 1
ATOM 4477 N N . ALA A 1 592 ? 27.875 -4.082 4.367 1 98.25 592 ALA A N 1
ATOM 4478 C CA . ALA A 1 592 ? 28.094 -4.633 5.699 1 98.25 592 ALA A CA 1
ATOM 4479 C C . ALA A 1 592 ? 29.531 -5.141 5.844 1 98.25 592 ALA A C 1
ATOM 4481 O O . ALA A 1 592 ? 29.984 -5.973 5.055 1 98.25 592 ALA A O 1
ATOM 4482 N N . SER A 1 593 ? 30.25 -4.621 6.801 1 97.88 593 SER A N 1
ATOM 4483 C CA . SER A 1 593 ? 31.641 -4.992 6.969 1 97.88 593 SER A CA 1
ATOM 4484 C C . SER A 1 593 ? 31.953 -5.336 8.422 1 97.88 593 SER A C 1
ATOM 4486 O O . SER A 1 593 ? 31.234 -4.926 9.328 1 97.88 593 SER A O 1
ATOM 4488 N N . VAL A 1 594 ? 32.969 -6.117 8.617 1 97.69 594 VAL A N 1
ATOM 4489 C CA . VAL A 1 594 ? 33.438 -6.461 9.953 1 97.69 594 VAL A CA 1
ATOM 4490 C C . VAL A 1 594 ? 34.375 -5.355 10.477 1 97.69 594 VAL A C 1
ATOM 4492 O O . VAL A 1 594 ? 35.312 -4.938 9.789 1 97.69 594 VAL A O 1
ATOM 4495 N N . ILE A 1 595 ? 34.062 -4.91 11.641 1 95.44 595 ILE A N 1
ATOM 4496 C CA . ILE A 1 595 ? 34.875 -3.863 12.266 1 95.44 595 ILE A CA 1
ATOM 4497 C C . ILE A 1 595 ? 36.344 -4.301 12.328 1 95.44 595 ILE A C 1
ATOM 4499 O O . ILE A 1 595 ? 36.656 -5.41 12.773 1 95.44 595 ILE A O 1
ATOM 4503 N N . GLY A 1 596 ? 37.281 -3.48 11.914 1 92.69 596 GLY A N 1
ATOM 4504 C CA . GLY A 1 596 ? 38.688 -3.775 11.969 1 92.69 596 GLY A CA 1
ATOM 4505 C C . GLY A 1 596 ? 39.156 -4.617 10.797 1 92.69 596 GLY A C 1
ATOM 4506 O O . GLY A 1 596 ? 40.375 -4.863 10.648 1 92.69 596 GLY A O 1
ATOM 4507 N N . ALA A 1 597 ? 38.281 -5.141 9.93 1 92.31 597 ALA A N 1
ATOM 4508 C CA . ALA A 1 597 ? 38.625 -5.934 8.75 1 92.31 597 ALA A CA 1
ATOM 4509 C C . ALA A 1 597 ? 37.781 -5.504 7.551 1 92.31 597 ALA A C 1
ATOM 4511 O O . ALA A 1 597 ? 36.938 -6.262 7.074 1 92.31 597 ALA A O 1
ATOM 4512 N N . ALA A 1 598 ? 38.125 -4.484 6.941 1 85.25 598 ALA A N 1
ATOM 4513 C CA . ALA A 1 598 ? 37.312 -3.834 5.922 1 85.25 598 ALA A CA 1
ATOM 4514 C C . ALA A 1 598 ? 37.219 -4.703 4.668 1 85.25 598 ALA A C 1
ATOM 4516 O O . ALA A 1 598 ? 36.25 -4.59 3.908 1 85.25 598 ALA A O 1
ATOM 4517 N N . GLU A 1 599 ? 38.094 -5.617 4.535 1 91.06 599 GLU A N 1
ATOM 4518 C CA . GLU A 1 599 ? 38.062 -6.48 3.359 1 91.06 599 GLU A CA 1
ATOM 4519 C C . GLU A 1 599 ? 37 -7.582 3.504 1 91.06 599 GLU A C 1
ATOM 4521 O O . GLU A 1 599 ? 36.562 -8.156 2.508 1 91.06 599 GLU A O 1
ATOM 4526 N N . SER A 1 600 ? 36.75 -7.816 4.664 1 95.88 600 SER A N 1
ATOM 4527 C CA . SER A 1 600 ? 35.656 -8.758 4.938 1 95.88 600 SER A CA 1
ATOM 4528 C C . SER A 1 600 ? 34.312 -8.062 4.898 1 95.88 600 SER A C 1
ATOM 4530 O O . SER A 1 600 ? 33.812 -7.617 5.93 1 95.88 600 SER A O 1
ATOM 4532 N N . ARG A 1 601 ? 33.719 -7.973 3.674 1 97.44 601 ARG A N 1
ATOM 4533 C CA . ARG A 1 601 ? 32.469 -7.23 3.525 1 97.44 601 ARG A CA 1
ATOM 4534 C C . ARG A 1 601 ? 31.578 -7.871 2.477 1 97.44 601 ARG A C 1
ATOM 4536 O O . ARG A 1 601 ? 32.031 -8.664 1.653 1 97.44 601 ARG A O 1
ATOM 4543 N N . VAL A 1 602 ? 30.344 -7.723 2.529 1 98.19 602 VAL A N 1
ATOM 4544 C CA . VAL A 1 602 ? 29.297 -8.102 1.585 1 98.19 602 VAL A CA 1
ATOM 4545 C C . VAL A 1 602 ? 28.375 -6.914 1.328 1 98.19 602 VAL A C 1
ATOM 4547 O O . VAL A 1 602 ? 28.203 -6.055 2.197 1 98.19 602 VAL A O 1
ATOM 4550 N N . SER A 1 603 ? 27.891 -6.758 0.142 1 98.19 603 SER A N 1
ATOM 4551 C CA . SER A 1 603 ? 26.984 -5.645 -0.122 1 98.19 603 SER A CA 1
ATOM 4552 C C . SER A 1 603 ? 25.656 -5.828 0.612 1 98.19 603 SER A C 1
ATOM 4554 O O . SER A 1 603 ? 25.203 -6.957 0.815 1 98.19 603 SER A O 1
ATOM 4556 N N . ILE A 1 604 ? 25.078 -4.758 1.021 1 98.31 604 ILE A N 1
ATOM 4557 C CA . ILE A 1 604 ? 23.766 -4.812 1.673 1 98.31 604 ILE A CA 1
ATOM 4558 C C . ILE A 1 604 ? 22.734 -5.406 0.717 1 98.31 604 ILE A C 1
ATOM 4560 O O . ILE A 1 604 ? 21.844 -6.148 1.139 1 98.31 604 ILE A O 1
ATOM 4564 N N . ALA A 1 605 ? 22.906 -5.184 -0.59 1 97.56 605 ALA A N 1
ATOM 4565 C CA . ALA A 1 605 ? 22.047 -5.785 -1.604 1 97.56 605 ALA A CA 1
ATOM 4566 C C . ALA A 1 605 ? 22.141 -7.309 -1.568 1 97.56 605 ALA A C 1
ATOM 4568 O O . ALA A 1 605 ? 21.109 -8 -1.671 1 97.56 605 ALA A O 1
ATOM 4569 N N . ASP A 1 606 ? 23.344 -7.859 -1.428 1 97.88 606 ASP A N 1
ATOM 4570 C CA . ASP A 1 606 ? 23.531 -9.305 -1.353 1 97.88 606 ASP A CA 1
ATOM 4571 C C . ASP A 1 606 ? 22.906 -9.875 -0.085 1 97.88 606 ASP A C 1
ATOM 4573 O O . ASP A 1 606 ? 22.359 -10.984 -0.1 1 97.88 606 ASP A O 1
ATOM 4577 N N . VAL A 1 607 ? 23.047 -9.125 0.982 1 98.38 607 VAL A N 1
ATOM 4578 C CA . VAL A 1 607 ? 22.453 -9.547 2.24 1 98.38 607 VAL A CA 1
ATOM 4579 C C . VAL A 1 607 ? 20.922 -9.586 2.094 1 98.38 607 VAL A C 1
ATOM 4581 O O . VAL A 1 607 ? 20.281 -10.547 2.523 1 98.38 607 VAL A O 1
ATOM 4584 N N . ALA A 1 608 ? 20.328 -8.523 1.516 1 97.81 608 ALA A N 1
ATOM 4585 C CA . ALA A 1 608 ? 18.891 -8.484 1.281 1 97.81 608 ALA A CA 1
ATOM 4586 C C . ALA A 1 608 ? 18.438 -9.656 0.412 1 97.81 608 ALA A C 1
ATOM 4588 O O . ALA A 1 608 ? 17.422 -10.289 0.693 1 97.81 608 ALA A O 1
ATOM 4589 N N . MET A 1 609 ? 19.203 -9.961 -0.618 1 96.62 609 MET A N 1
ATOM 4590 C CA . MET A 1 609 ? 18.906 -11.086 -1.495 1 96.62 609 MET A CA 1
ATOM 4591 C C . MET A 1 609 ? 18.875 -12.398 -0.708 1 96.62 609 MET A C 1
ATOM 4593 O O . MET A 1 609 ? 18 -13.227 -0.916 1 96.62 609 MET A O 1
ATOM 4597 N N . ALA A 1 610 ? 19.812 -12.562 0.155 1 96.19 610 ALA A N 1
ATOM 4598 C CA . ALA A 1 610 ? 19.891 -13.781 0.959 1 96.19 610 ALA A CA 1
ATOM 4599 C C . ALA A 1 610 ? 18.672 -13.914 1.876 1 96.19 610 ALA A C 1
ATOM 4601 O O . ALA A 1 610 ? 18.156 -15.016 2.08 1 96.19 610 ALA A O 1
ATOM 4602 N N . VAL A 1 611 ? 18.203 -12.828 2.426 1 95.5 611 VAL A N 1
ATOM 4603 C CA . VAL A 1 611 ? 17.047 -12.844 3.312 1 95.5 611 VAL A CA 1
ATOM 4604 C C . VAL A 1 611 ? 15.844 -13.414 2.576 1 95.5 611 VAL A C 1
ATOM 4606 O O . VAL A 1 611 ? 15.078 -14.203 3.139 1 95.5 611 VAL A O 1
ATOM 4609 N N . TYR A 1 612 ? 15.719 -13.094 1.315 1 93.69 612 TYR A N 1
ATOM 4610 C CA . TYR A 1 612 ? 14.508 -13.461 0.581 1 93.69 612 TYR A CA 1
ATOM 4611 C C . TYR A 1 612 ? 14.68 -14.805 -0.111 1 93.69 612 TYR A C 1
ATOM 4613 O O . TYR A 1 612 ? 13.703 -15.531 -0.312 1 93.69 612 TYR A O 1
ATOM 4621 N N . TRP A 1 613 ? 15.953 -15.172 -0.41 1 91.62 613 TRP A N 1
ATOM 4622 C CA . TRP A 1 613 ? 16.047 -16.234 -1.41 1 91.62 613 TRP A CA 1
ATOM 4623 C C . TRP A 1 613 ? 17.031 -17.297 -0.976 1 91.62 613 TRP A C 1
ATOM 4625 O O . TRP A 1 613 ? 17.219 -18.312 -1.664 1 91.62 613 TRP A O 1
ATOM 4635 N N . ASP A 1 614 ? 17.734 -17.141 0.155 1 91.88 614 ASP A N 1
ATOM 4636 C CA . ASP A 1 614 ? 18.75 -18.109 0.533 1 91.88 614 ASP A CA 1
ATOM 4637 C C . ASP A 1 614 ? 18.703 -18.422 2.027 1 91.88 614 ASP A C 1
ATOM 4639 O O . ASP A 1 614 ? 19.422 -17.828 2.818 1 91.88 614 ASP A O 1
ATOM 4643 N N . SER A 1 615 ? 17.969 -19.422 2.371 1 90 615 SER A N 1
ATOM 4644 C CA . SER A 1 615 ? 17.75 -19.766 3.773 1 90 615 SER A CA 1
ATOM 4645 C C . SER A 1 615 ? 19.016 -20.312 4.414 1 90 615 SER A C 1
ATOM 4647 O O . SER A 1 615 ? 19.141 -20.344 5.641 1 90 615 SER A O 1
ATOM 4649 N N . SER A 1 616 ? 20.016 -20.719 3.627 1 89.19 616 SER A N 1
ATOM 4650 C CA . SER A 1 616 ? 21.266 -21.234 4.168 1 89.19 616 SER A CA 1
ATOM 4651 C C . SER A 1 616 ? 22.062 -20.141 4.863 1 89.19 616 SER A C 1
ATOM 4653 O O . SER A 1 616 ? 22.969 -20.422 5.652 1 89.19 616 SER A O 1
ATOM 4655 N N . LYS A 1 617 ? 21.656 -18.875 4.578 1 94.19 617 LYS A N 1
ATOM 4656 C CA . LYS A 1 617 ? 22.391 -17.734 5.152 1 94.19 617 LYS A CA 1
ATOM 4657 C C . LYS A 1 617 ? 21.656 -17.188 6.375 1 94.19 617 LYS A C 1
ATOM 4659 O O . LYS A 1 617 ? 22.156 -16.266 7.039 1 94.19 617 LYS A O 1
ATOM 4664 N N . TRP A 1 618 ? 20.516 -17.75 6.703 1 92.75 618 TRP A N 1
ATOM 4665 C CA . TRP A 1 618 ? 19.75 -17.281 7.848 1 92.75 618 TRP A CA 1
ATOM 4666 C C . TRP A 1 618 ? 20.359 -17.766 9.156 1 92.75 618 TRP A C 1
ATOM 4668 O O . TRP A 1 618 ? 20.828 -18.906 9.242 1 92.75 618 TRP A O 1
ATOM 4678 N N . PRO A 1 619 ? 20.422 -16.891 10.141 1 93.38 619 PRO A N 1
ATOM 4679 C CA . PRO A 1 619 ? 20.719 -17.422 11.477 1 93.38 619 PRO A CA 1
ATOM 4680 C C . PRO A 1 619 ? 19.578 -18.25 12.055 1 93.38 619 PRO A C 1
ATOM 4682 O O . PRO A 1 619 ? 18.469 -18.234 11.516 1 93.38 619 PRO A O 1
ATOM 4685 N N . ALA A 1 620 ? 19.828 -19 13.109 1 88.56 620 ALA A N 1
ATOM 4686 C CA . ALA A 1 620 ? 18.812 -19.797 13.781 1 88.56 620 ALA A CA 1
ATOM 4687 C C . ALA A 1 620 ? 17.672 -18.922 14.289 1 88.56 620 ALA A C 1
ATOM 4689 O O . ALA A 1 620 ? 17.906 -17.844 14.828 1 88.56 620 ALA A O 1
ATOM 4690 N N . GLY A 1 621 ? 16.547 -19.344 14.008 1 88.75 621 GLY A N 1
ATOM 4691 C CA . GLY A 1 621 ? 15.391 -18.641 14.516 1 88.75 621 GLY A CA 1
ATOM 4692 C C . GLY A 1 621 ? 15.039 -17.406 13.703 1 88.75 621 GLY A C 1
ATOM 4693 O O . GLY A 1 621 ? 14.219 -16.578 14.125 1 88.75 621 GLY A O 1
ATOM 4694 N N . PHE A 1 622 ? 15.57 -17.312 12.531 1 91.88 622 PHE A N 1
ATOM 4695 C CA . PHE A 1 622 ? 15.391 -16.125 11.703 1 91.88 622 PHE A CA 1
ATOM 4696 C C . PHE A 1 622 ? 14.016 -16.125 11.055 1 91.88 622 PHE A C 1
ATOM 4698 O O . PHE A 1 622 ? 13.562 -17.156 10.539 1 91.88 622 PHE A O 1
ATOM 4705 N N . GLU A 1 623 ? 13.273 -15.039 11.133 1 90.75 623 GLU A N 1
ATOM 4706 C CA . GLU A 1 623 ? 12.047 -14.812 10.383 1 90.75 623 GLU A CA 1
ATOM 4707 C C . GLU A 1 623 ? 12.312 -13.984 9.133 1 90.75 623 GLU A C 1
ATOM 4709 O O . GLU A 1 623 ? 12.734 -12.828 9.227 1 90.75 623 GLU A O 1
ATOM 4714 N N . PRO A 1 624 ? 12.047 -14.555 8.023 1 91.06 624 PRO A N 1
ATOM 4715 C CA . PRO A 1 624 ? 12.359 -13.805 6.801 1 91.06 624 PRO A CA 1
ATOM 4716 C C . PRO A 1 624 ? 11.469 -12.578 6.617 1 91.06 624 PRO A C 1
ATOM 4718 O O . PRO A 1 624 ? 10.414 -12.484 7.25 1 91.06 624 PRO A O 1
ATOM 4721 N N . GLY A 1 625 ? 11.93 -11.648 5.703 1 92.19 625 GLY A N 1
ATOM 4722 C CA . GLY A 1 625 ? 11.227 -10.414 5.406 1 92.19 625 GLY A CA 1
ATOM 4723 C C . GLY A 1 625 ? 11.938 -9.18 5.934 1 92.19 625 GLY A C 1
ATOM 4724 O O . GLY A 1 625 ? 12.562 -9.227 6.992 1 92.19 625 GLY A O 1
ATOM 4725 N N . LEU A 1 626 ? 11.898 -8.109 5.223 1 97.44 626 LEU A N 1
ATOM 4726 C CA . LEU A 1 626 ? 12.516 -6.832 5.574 1 97.44 626 LEU A CA 1
ATOM 4727 C C . LEU A 1 626 ? 11.508 -5.691 5.465 1 97.44 626 LEU A C 1
ATOM 4729 O O . LEU A 1 626 ? 11.781 -4.672 4.828 1 97.44 626 LEU A O 1
ATOM 4733 N N . GLU A 1 627 ? 10.344 -5.859 6.105 1 96.56 627 GLU A N 1
ATOM 4734 C CA . GLU A 1 627 ? 9.273 -4.867 6.148 1 96.56 627 GLU A CA 1
ATOM 4735 C C . GLU A 1 627 ? 8.734 -4.695 7.566 1 96.56 627 GLU A C 1
ATOM 4737 O O . GLU A 1 627 ? 8.266 -5.656 8.18 1 96.56 627 GLU A O 1
ATOM 4742 N N . PHE A 1 628 ? 8.82 -3.484 8.07 1 97 628 PHE A N 1
ATOM 4743 C CA . PHE A 1 628 ? 8.383 -3.215 9.438 1 97 628 PHE A CA 1
ATOM 4744 C C . PHE A 1 628 ? 7.574 -1.926 9.5 1 97 628 PHE A C 1
ATOM 4746 O O . PHE A 1 628 ? 7.895 -0.949 8.82 1 97 628 PHE A O 1
ATOM 4753 N N . THR A 1 629 ? 6.48 -1.943 10.234 1 96.25 629 THR A N 1
ATOM 4754 C CA . THR A 1 629 ? 5.711 -0.765 10.625 1 96.25 629 THR A CA 1
ATOM 4755 C C . THR A 1 629 ? 5.922 -0.444 12.102 1 96.25 629 THR A C 1
ATOM 4757 O O . THR A 1 629 ? 5.707 -1.298 12.961 1 96.25 629 THR A O 1
ATOM 4760 N N . LYS A 1 630 ? 6.375 0.744 12.383 1 96.56 630 LYS A N 1
ATOM 4761 C CA . LYS A 1 630 ? 6.629 1.13 13.773 1 96.56 630 LYS A CA 1
ATOM 4762 C C . LYS A 1 630 ? 6 2.484 14.086 1 96.56 630 LYS A C 1
ATOM 4764 O O . LYS A 1 630 ? 5.953 3.369 13.227 1 96.56 630 LYS A O 1
ATOM 4769 N N . ALA A 1 631 ? 5.496 2.617 15.297 1 95.19 631 ALA A N 1
ATOM 4770 C CA . ALA A 1 631 ? 4.965 3.875 15.812 1 95.19 631 ALA A CA 1
ATOM 4771 C C . ALA A 1 631 ? 6.027 4.641 16.594 1 95.19 631 ALA A C 1
ATOM 4773 O O . ALA A 1 631 ? 6.977 4.043 17.109 1 95.19 631 ALA A O 1
ATOM 4774 N N . TRP A 1 632 ? 5.883 5.898 16.625 1 92.88 632 TRP A N 1
ATOM 4775 C CA . TRP A 1 632 ? 6.734 6.719 17.484 1 92.88 632 TRP A CA 1
ATOM 4776 C C . TRP A 1 632 ? 6 7.98 17.922 1 92.88 632 TRP A C 1
ATOM 4778 O O . TRP A 1 632 ? 5.172 8.516 17.188 1 92.88 632 TRP A O 1
ATOM 4788 N N . ASP A 1 633 ? 6.156 8.398 19.062 1 88.56 633 ASP A N 1
ATOM 4789 C CA . ASP A 1 633 ? 5.699 9.633 19.672 1 88.56 633 ASP A CA 1
ATOM 4790 C C . ASP A 1 633 ? 6.762 10.211 20.609 1 88.56 633 ASP A C 1
ATOM 4792 O O . ASP A 1 633 ? 7.625 9.477 21.094 1 88.56 633 ASP A O 1
ATOM 4796 N N . THR A 1 634 ? 6.496 11.578 20.797 1 85.19 634 THR A N 1
ATOM 4797 C CA . THR A 1 634 ? 7.453 12.148 21.75 1 85.19 634 THR A CA 1
ATOM 4798 C C . THR A 1 634 ? 7.09 11.758 23.172 1 85.19 634 THR A C 1
ATOM 4800 O O . THR A 1 634 ? 5.926 11.492 23.484 1 85.19 634 THR A O 1
ATOM 4803 N N . SER A 1 635 ? 7.719 11.016 23.906 1 79.06 635 SER A N 1
ATOM 4804 C CA . SER A 1 635 ? 7.461 10.617 25.281 1 79.06 635 SER A CA 1
ATOM 4805 C C . SER A 1 635 ? 7.16 11.82 26.172 1 79.06 635 SER A C 1
ATOM 4807 O O . SER A 1 635 ? 6.559 11.68 27.234 1 79.06 635 SER A O 1
ATOM 4809 N N . ARG A 1 636 ? 7.477 13.086 25.781 1 86.38 636 ARG A N 1
ATOM 4810 C CA . ARG A 1 636 ? 7.402 14.32 26.562 1 86.38 636 ARG A CA 1
ATOM 4811 C C . ARG A 1 636 ? 7.258 15.539 25.641 1 86.38 636 ARG A C 1
ATOM 4813 O O . ARG A 1 636 ? 7.402 15.43 24.422 1 86.38 636 ARG A O 1
ATOM 4820 N N . PRO A 1 637 ? 6.84 16.703 26.297 1 90.75 637 PRO A N 1
ATOM 4821 C CA . PRO A 1 637 ? 6.82 17.922 25.484 1 90.75 637 PRO A CA 1
ATOM 4822 C C . PRO A 1 637 ? 8.203 18.312 24.984 1 90.75 637 PRO A C 1
ATOM 4824 O O . PRO A 1 637 ? 9.195 18.172 25.703 1 90.75 637 PRO A O 1
ATOM 4827 N N . MET A 1 638 ? 8.25 18.703 23.75 1 92.19 638 MET A N 1
ATOM 4828 C CA . MET A 1 638 ? 9.492 19.172 23.125 1 92.19 638 MET A CA 1
ATOM 4829 C C . MET A 1 638 ? 9.297 20.516 22.453 1 92.19 638 MET A C 1
ATOM 4831 O O . MET A 1 638 ? 8.219 20.812 21.922 1 92.19 638 MET A O 1
ATOM 4835 N N . PHE A 1 639 ? 10.406 21.312 22.484 1 94.25 639 PHE A N 1
ATOM 4836 C CA . PHE A 1 639 ? 10.266 22.688 22 1 94.25 639 PHE A CA 1
ATOM 4837 C C . PHE A 1 639 ? 11.469 23.078 21.141 1 94.25 639 PHE A C 1
ATOM 4839 O O . PHE A 1 639 ? 12.594 22.672 21.422 1 94.25 639 PHE A O 1
ATOM 4846 N N . SER A 1 640 ? 11.211 23.812 20.094 1 96 640 SER A N 1
ATOM 4847 C CA . SER A 1 640 ? 12.211 24.578 19.375 1 96 640 SER A CA 1
ATOM 4848 C C . SER A 1 640 ? 12.094 26.062 19.672 1 96 640 SER A C 1
ATOM 4850 O O . SER A 1 640 ? 11.133 26.5 20.312 1 96 640 SER A O 1
ATOM 4852 N N . ASN A 1 641 ? 13.172 26.781 19.359 1 97.5 641 ASN A N 1
ATOM 4853 C CA . ASN A 1 641 ? 13.141 28.203 19.672 1 97.5 641 ASN A CA 1
ATOM 4854 C C . ASN A 1 641 ? 13.945 29.016 18.656 1 97.5 641 ASN A C 1
ATOM 4856 O O . ASN A 1 641 ? 14.609 28.453 17.781 1 97.5 641 ASN A O 1
ATOM 4860 N N . GLY A 1 642 ? 13.789 30.266 18.734 1 97.88 642 GLY A N 1
ATOM 4861 C CA . GLY A 1 642 ? 14.477 31.203 17.844 1 97.88 642 GLY A CA 1
ATOM 4862 C C . GLY A 1 642 ? 14.016 32.625 18.016 1 97.88 642 GLY A C 1
ATOM 4863 O O . GLY A 1 642 ? 13.469 33 19.062 1 97.88 642 GLY A O 1
ATOM 4864 N N . GLY A 1 643 ? 14.391 33.406 17 1 98.12 643 GLY A N 1
ATOM 4865 C CA . GLY A 1 643 ? 13.992 34.812 17 1 98.12 643 GLY A CA 1
ATOM 4866 C C . GLY A 1 643 ? 14.266 35.531 15.688 1 98.12 643 GLY A C 1
ATOM 4867 O O . GLY A 1 643 ? 15.023 35 14.859 1 98.12 643 GLY A O 1
ATOM 4868 N N . HIS A 1 644 ? 13.594 36.625 15.57 1 98.5 644 HIS A N 1
ATOM 4869 C CA . HIS A 1 644 ? 13.742 37.469 14.383 1 98.5 644 HIS A CA 1
ATOM 4870 C C . HIS A 1 644 ? 13.914 38.938 14.758 1 98.5 644 HIS A C 1
ATOM 4872 O O . HIS A 1 644 ? 13.336 39.406 15.742 1 98.5 644 HIS A O 1
ATOM 4878 N N . ALA A 1 645 ? 14.727 39.594 14.008 1 98.69 645 ALA A N 1
ATOM 4879 C CA . ALA A 1 645 ? 14.852 41.031 14.023 1 98.69 645 ALA A CA 1
ATOM 4880 C C . ALA A 1 645 ? 14.625 41.625 12.641 1 98.69 645 ALA A C 1
ATOM 4882 O O . ALA A 1 645 ? 15.07 41.062 11.633 1 98.69 645 ALA A O 1
ATOM 4883 N N . LEU A 1 646 ? 13.867 42.75 12.672 1 98.19 646 LEU A N 1
ATOM 4884 C CA . LEU A 1 646 ? 13.57 43.406 11.414 1 98.19 646 LEU A CA 1
ATOM 4885 C C . LEU A 1 646 ? 13.891 44.906 11.508 1 98.19 646 LEU A C 1
ATOM 4887 O O . LEU A 1 646 ? 13.641 45.531 12.539 1 98.19 646 LEU A O 1
ATOM 4891 N N . ILE A 1 647 ? 14.438 45.375 10.383 1 98.62 647 ILE A N 1
ATOM 4892 C CA . ILE A 1 647 ? 14.586 46.812 10.219 1 98.62 647 ILE A CA 1
ATOM 4893 C C . ILE A 1 647 ? 13.594 47.344 9.172 1 98.62 647 ILE A C 1
ATOM 4895 O O . ILE A 1 647 ? 13.516 46.781 8.07 1 98.62 647 ILE A O 1
ATOM 4899 N N . VAL A 1 648 ? 12.859 48.406 9.594 1 98.19 648 VAL A N 1
ATOM 4900 C CA . VAL A 1 648 ? 11.891 48.938 8.656 1 98.19 648 VAL A CA 1
ATOM 4901 C C . VAL A 1 648 ? 12.156 50.438 8.461 1 98.19 648 VAL A C 1
ATOM 4903 O O . VAL A 1 648 ? 12.859 51.062 9.258 1 98.19 648 VAL A O 1
ATOM 4906 N N . GLU A 1 649 ? 11.703 50.906 7.32 1 97.88 649 GLU A N 1
ATOM 4907 C CA . GLU A 1 649 ? 11.594 52.344 7.074 1 97.88 649 GLU A CA 1
ATOM 4908 C C . GLU A 1 649 ? 10.133 52.781 6.93 1 97.88 649 GLU A C 1
ATOM 4910 O O . GLU A 1 649 ? 9.383 52.188 6.145 1 97.88 649 GLU A O 1
ATOM 4915 N N . LEU A 1 650 ? 9.797 53.75 7.828 1 97.31 650 LEU A N 1
ATOM 4916 C CA . LEU A 1 650 ? 8.422 54.25 7.848 1 97.31 650 LEU A CA 1
ATOM 4917 C C . LEU A 1 650 ? 8.336 55.625 7.199 1 97.31 650 LEU A C 1
ATOM 4919 O O . LEU A 1 650 ? 9.125 56.5 7.516 1 97.31 650 LEU A O 1
ATOM 4923 N N . ASP A 1 651 ? 7.418 55.781 6.188 1 95.94 651 ASP A N 1
ATOM 4924 C CA . ASP A 1 651 ? 7.09 57.094 5.625 1 95.94 651 ASP A CA 1
ATOM 4925 C C . ASP A 1 651 ? 5.902 57.719 6.355 1 95.94 651 ASP A C 1
ATOM 4927 O O . ASP A 1 651 ? 4.766 57.281 6.195 1 95.94 651 ASP A O 1
ATOM 4931 N N . PRO A 1 652 ? 6.133 58.75 7.055 1 93.94 652 PRO A N 1
ATOM 4932 C CA . PRO A 1 652 ? 5.062 59.281 7.895 1 93.94 652 PRO A CA 1
ATOM 4933 C C . PRO A 1 652 ? 3.971 59.969 7.09 1 93.94 652 PRO A C 1
ATOM 4935 O O . PRO A 1 652 ? 2.883 60.25 7.609 1 93.94 652 PRO A O 1
ATOM 4938 N N . VAL A 1 653 ? 4.238 60.312 5.844 1 94.88 653 VAL A N 1
ATOM 4939 C CA . VAL A 1 653 ? 3.27 61 5.008 1 94.88 653 VAL A CA 1
ATOM 4940 C C . VAL A 1 653 ? 2.301 60 4.387 1 94.88 653 VAL A C 1
ATOM 4942 O O . VAL A 1 653 ? 1.084 60.188 4.41 1 94.88 653 VAL A O 1
ATOM 4945 N N . THR A 1 654 ? 2.818 58.969 3.926 1 95.69 654 THR A N 1
ATOM 4946 C CA . THR A 1 654 ? 1.994 58 3.223 1 95.69 654 THR A CA 1
ATOM 4947 C C . THR A 1 654 ? 1.577 56.875 4.156 1 95.69 654 THR A C 1
ATOM 4949 O O . THR A 1 654 ? 0.623 56.156 3.875 1 95.69 654 THR A O 1
ATOM 4952 N N . GLY A 1 655 ? 2.303 56.688 5.199 1 95.56 655 GLY A N 1
ATOM 4953 C CA . GLY A 1 655 ? 2.051 55.594 6.133 1 95.56 655 GLY A CA 1
ATOM 4954 C C . GLY A 1 655 ? 2.639 54.281 5.684 1 95.56 655 GLY A C 1
ATOM 4955 O O . GLY A 1 655 ? 2.539 53.281 6.395 1 95.56 655 GLY A O 1
ATOM 4956 N N . PHE A 1 656 ? 3.342 54.281 4.508 1 95.25 656 PHE A N 1
ATOM 4957 C CA . PHE A 1 656 ? 3.918 53.031 3.994 1 95.25 656 PHE A CA 1
ATOM 4958 C C . PHE A 1 656 ? 5.133 52.625 4.812 1 95.25 656 PHE A C 1
ATOM 4960 O O . PHE A 1 656 ? 5.926 53.469 5.23 1 95.25 656 PHE A O 1
ATOM 4967 N N . VAL A 1 657 ? 5.207 51.312 5.059 1 96.44 657 VAL A N 1
ATOM 4968 C CA . VAL A 1 657 ? 6.336 50.75 5.77 1 96.44 657 VAL A CA 1
ATOM 4969 C C . VAL A 1 657 ? 7.09 49.781 4.848 1 96.44 657 VAL A C 1
ATOM 4971 O O . VAL A 1 657 ? 6.496 48.875 4.258 1 96.44 657 VAL A O 1
ATOM 4974 N N . LYS A 1 658 ? 8.344 49.969 4.621 1 95.62 658 LYS A N 1
ATOM 4975 C CA . LYS A 1 658 ? 9.219 49.094 3.852 1 95.62 658 LYS A CA 1
ATOM 4976 C C . LYS A 1 658 ? 10.141 48.281 4.77 1 95.62 658 LYS A C 1
ATOM 4978 O O . LYS A 1 658 ? 10.836 48.875 5.613 1 95.62 658 LYS A O 1
ATOM 4983 N N . VAL A 1 659 ? 10.125 46.969 4.633 1 97.12 659 VAL A N 1
ATOM 4984 C CA . VAL A 1 659 ? 11.062 46.125 5.375 1 97.12 659 VAL A CA 1
ATOM 4985 C C . VAL A 1 659 ? 12.414 46.125 4.664 1 97.12 659 VAL A C 1
ATOM 4987 O O . VAL A 1 659 ? 12.516 45.625 3.533 1 97.12 659 VAL A O 1
ATOM 4990 N N . GLU A 1 660 ? 13.414 46.531 5.301 1 96.81 660 GLU A N 1
ATOM 4991 C CA . GLU A 1 660 ? 14.742 46.656 4.707 1 96.81 660 GLU A CA 1
ATOM 4992 C C . GLU A 1 660 ? 15.531 45.375 4.836 1 96.81 660 GLU A C 1
ATOM 4994 O O . GLU A 1 660 ? 16.25 44.969 3.908 1 96.81 660 GLU A O 1
ATOM 4999 N N . LYS A 1 661 ? 15.469 44.781 5.945 1 97.5 661 LYS A N 1
ATOM 5000 C CA . LYS A 1 661 ? 16.312 43.625 6.234 1 97.5 661 LYS A CA 1
ATOM 5001 C C . LYS A 1 661 ? 15.695 42.781 7.328 1 97.5 661 LYS A C 1
ATOM 5003 O O . LYS A 1 661 ? 15.031 43.281 8.227 1 97.5 661 LYS A O 1
ATOM 5008 N N . VAL A 1 662 ? 15.891 41.438 7.152 1 98.19 662 VAL A N 1
ATOM 5009 C CA . VAL A 1 662 ? 15.445 40.469 8.156 1 98.19 662 VAL A CA 1
ATOM 5010 C C . VAL A 1 662 ? 16.641 39.688 8.688 1 98.19 662 VAL A C 1
ATOM 5012 O O . VAL A 1 662 ? 17.484 39.219 7.91 1 98.19 662 VAL A O 1
ATOM 5015 N N . TYR A 1 663 ? 16.781 39.625 9.969 1 98.69 663 TYR A N 1
ATOM 5016 C CA . TYR A 1 663 ? 17.719 38.75 10.664 1 98.69 663 TYR A CA 1
ATOM 5017 C C . TYR A 1 663 ? 16.969 37.625 11.375 1 98.69 663 TYR A C 1
ATOM 5019 O O . TYR A 1 663 ? 16 37.844 12.102 1 98.69 663 TYR A O 1
ATOM 5027 N N . SER A 1 664 ? 17.344 36.375 11.055 1 98.38 664 SER A N 1
ATOM 5028 C CA . SER A 1 664 ? 16.688 35.219 11.664 1 98.38 664 SER A CA 1
ATOM 5029 C C . SER A 1 664 ? 17.703 34.312 12.328 1 98.38 664 SER A C 1
ATOM 5031 O O . SER A 1 664 ? 18.75 34 11.75 1 98.38 664 SER A O 1
ATOM 5033 N N . VAL A 1 665 ? 17.438 33.938 13.578 1 98.31 665 VAL A N 1
ATOM 5034 C CA . VAL A 1 665 ? 18.172 32.906 14.305 1 98.31 665 VAL A CA 1
ATOM 5035 C C . VAL A 1 665 ? 17.234 31.781 14.719 1 98.31 665 VAL A C 1
ATOM 5037 O O . VAL A 1 665 ? 16.188 32.031 15.344 1 98.31 665 VAL A O 1
ATOM 5040 N N . GLU A 1 666 ? 17.531 30.609 14.336 1 96.81 666 GLU A N 1
ATOM 5041 C CA . GLU A 1 666 ? 16.656 29.484 14.625 1 96.81 666 GLU A CA 1
ATOM 5042 C C . GLU A 1 666 ? 17.438 28.328 15.25 1 96.81 666 GLU A C 1
ATOM 5044 O O . GLU A 1 666 ? 18.578 28.062 14.875 1 96.81 666 GLU A O 1
ATOM 5049 N N . ASP A 1 667 ? 16.844 27.656 16.234 1 97.75 667 ASP A N 1
ATOM 5050 C CA . ASP A 1 667 ? 17.359 26.453 16.859 1 97.75 667 ASP A CA 1
ATOM 5051 C C . ASP A 1 667 ? 16.359 25.297 16.766 1 97.75 667 ASP A C 1
ATOM 5053 O O . ASP A 1 667 ? 15.531 25.125 17.672 1 97.75 667 ASP A O 1
ATOM 5057 N N . CYS A 1 668 ? 16.5 24.562 15.695 1 96.38 668 CYS A N 1
ATOM 5058 C CA . CYS A 1 668 ? 15.641 23.391 15.531 1 96.38 668 CYS A CA 1
ATOM 5059 C C . CYS A 1 668 ? 16.438 22.109 15.773 1 96.38 668 CYS A C 1
ATOM 5061 O O . CYS A 1 668 ? 16.188 21.094 15.109 1 96.38 668 CYS A O 1
ATOM 5063 N N . GLY A 1 669 ? 17.312 22.141 16.703 1 96.69 669 GLY A N 1
ATOM 5064 C CA . GLY A 1 669 ? 18.156 20.984 16.906 1 96.69 669 GLY A CA 1
ATOM 5065 C C . GLY A 1 669 ? 19 20.625 15.695 1 96.69 669 GLY A C 1
ATOM 5066 O O . GLY A 1 669 ? 19.438 21.516 14.961 1 96.69 669 GLY A O 1
ATOM 5067 N N . VAL A 1 670 ? 19.25 19.359 15.57 1 96.5 670 VAL A N 1
ATOM 5068 C CA . VAL A 1 670 ? 20.016 18.891 14.414 1 96.5 670 VAL A CA 1
ATOM 5069 C C . VAL A 1 670 ? 19.203 19.125 13.141 1 96.5 670 VAL A C 1
ATOM 5071 O O . VAL A 1 670 ? 18.031 18.75 13.062 1 96.5 670 VAL A O 1
ATOM 5074 N N . ILE A 1 671 ? 19.844 19.781 12.203 1 97 671 ILE A N 1
ATOM 5075 C CA . ILE A 1 671 ? 19.188 20.078 10.93 1 97 671 ILE A CA 1
ATOM 5076 C C . ILE A 1 671 ? 19.344 18.891 9.977 1 97 671 ILE A C 1
ATOM 5078 O O . ILE A 1 671 ? 20.469 18.484 9.664 1 97 671 ILE A O 1
ATOM 5082 N N . ILE A 1 672 ? 18.219 18.391 9.492 1 97.06 672 ILE A N 1
ATOM 5083 C CA . ILE A 1 672 ? 18.297 17.281 8.562 1 97.06 672 ILE A CA 1
ATOM 5084 C C . ILE A 1 672 ? 18.75 17.766 7.188 1 97.06 672 ILE A C 1
ATOM 5086 O O . ILE A 1 672 ? 19.641 17.172 6.57 1 97.06 672 ILE A O 1
ATOM 5090 N N . ASN A 1 673 ? 18.172 18.844 6.754 1 97.31 673 ASN A N 1
ATOM 5091 C CA . ASN A 1 673 ? 18.484 19.453 5.469 1 97.31 673 ASN A CA 1
ATOM 5092 C C . ASN A 1 673 ? 18.438 20.984 5.555 1 97.31 673 ASN A C 1
ATOM 5094 O O . ASN A 1 673 ? 17.375 21.578 5.578 1 97.31 673 ASN A O 1
ATOM 5098 N N . PRO A 1 674 ? 19.578 21.609 5.52 1 97.12 674 PRO A N 1
ATOM 5099 C CA . PRO A 1 674 ? 19.641 23.062 5.719 1 97.12 674 PRO A CA 1
ATOM 5100 C C . PRO A 1 674 ? 18.859 23.844 4.656 1 97.12 674 PRO A C 1
ATOM 5102 O O . PRO A 1 674 ? 18.234 24.859 4.965 1 97.12 674 PRO A O 1
ATOM 5105 N N . THR A 1 675 ? 18.875 23.359 3.432 1 96.31 675 THR A N 1
ATOM 5106 C CA . THR A 1 675 ? 18.156 24.047 2.363 1 96.31 675 THR A CA 1
ATOM 5107 C C . THR A 1 675 ? 16.656 24.109 2.662 1 96.31 675 THR A C 1
ATOM 5109 O O . THR A 1 675 ? 16.031 25.156 2.482 1 96.31 675 THR A O 1
ATOM 5112 N N . ILE A 1 676 ? 16.172 23.078 3.1 1 95.81 676 ILE A N 1
ATOM 5113 C CA . ILE A 1 676 ? 14.742 22.969 3.385 1 95.81 676 ILE A CA 1
ATOM 5114 C C . ILE A 1 676 ? 14.391 23.844 4.594 1 95.81 676 ILE A C 1
ATOM 5116 O O . ILE A 1 676 ? 13.398 24.562 4.582 1 95.81 676 ILE A O 1
ATOM 5120 N N . VAL A 1 677 ? 15.219 23.812 5.625 1 96.69 677 VAL A N 1
ATOM 5121 C CA . VAL A 1 677 ? 14.992 24.594 6.832 1 96.69 677 VAL A CA 1
ATOM 5122 C C . VAL A 1 677 ? 15.008 26.078 6.488 1 96.69 677 VAL A C 1
ATOM 5124 O O . VAL A 1 677 ? 14.125 26.828 6.906 1 96.69 677 VAL A O 1
ATOM 5127 N N . GLU A 1 678 ? 15.938 26.516 5.715 1 96.88 678 GLU A N 1
ATOM 5128 C CA . GLU A 1 678 ? 16.062 27.922 5.328 1 96.88 678 GLU A CA 1
ATOM 5129 C C . GLU A 1 678 ? 14.875 28.359 4.484 1 96.88 678 GLU A C 1
ATOM 5131 O O . GLU A 1 678 ? 14.398 29.5 4.613 1 96.88 678 GLU A O 1
ATOM 5136 N N . GLY A 1 679 ? 14.492 27.438 3.619 1 94.81 679 GLY A N 1
ATOM 5137 C CA . GLY A 1 679 ? 13.289 27.734 2.85 1 94.81 679 GLY A CA 1
ATOM 5138 C C . GLY A 1 679 ? 12.062 27.953 3.715 1 94.81 679 GLY A C 1
ATOM 5139 O O . GLY A 1 679 ? 11.258 28.844 3.453 1 94.81 679 GLY A O 1
ATOM 5140 N N . GLN A 1 680 ? 11.906 27.172 4.723 1 94.81 680 GLN A N 1
ATOM 5141 C CA . GLN A 1 680 ? 10.773 27.281 5.641 1 94.81 680 GLN A CA 1
ATOM 5142 C C . GLN A 1 680 ? 10.836 28.578 6.434 1 94.81 680 GLN A C 1
ATOM 5144 O O . GLN A 1 680 ? 9.805 29.219 6.668 1 94.81 680 GLN A O 1
ATOM 5149 N N . ILE A 1 681 ? 12.008 28.953 6.848 1 95.94 681 ILE A N 1
ATOM 5150 C CA . ILE A 1 681 ? 12.195 30.203 7.594 1 95.94 681 ILE A CA 1
ATOM 5151 C C . ILE A 1 681 ? 11.805 31.391 6.723 1 95.94 681 ILE A C 1
ATOM 5153 O O . ILE A 1 681 ? 10.992 32.219 7.133 1 95.94 681 ILE A O 1
ATOM 5157 N N . ARG A 1 682 ? 12.297 31.453 5.508 1 95.56 682 ARG A N 1
ATOM 5158 C CA . ARG A 1 682 ? 12.023 32.562 4.598 1 95.56 682 ARG A CA 1
ATOM 5159 C C . ARG A 1 682 ? 10.531 32.656 4.293 1 95.56 682 ARG A C 1
ATOM 5161 O O . ARG A 1 682 ? 9.953 33.75 4.363 1 95.56 682 ARG A O 1
ATOM 5168 N N . GLY A 1 683 ? 10.008 31.516 3.957 1 93.62 683 GLY A N 1
ATOM 5169 C CA . GLY A 1 683 ? 8.586 31.516 3.645 1 93.62 683 GLY A CA 1
ATOM 5170 C C . GLY A 1 683 ? 7.719 31.953 4.809 1 93.62 683 GLY A C 1
ATOM 5171 O O . GLY A 1 683 ? 6.773 32.719 4.633 1 93.62 683 GLY A O 1
ATOM 5172 N N . GLY A 1 684 ? 8.031 31.422 6.016 1 94.69 684 GLY A N 1
ATOM 5173 C CA . GLY A 1 684 ? 7.262 31.781 7.199 1 94.69 684 GLY A CA 1
ATOM 5174 C C . GLY A 1 684 ? 7.379 33.25 7.582 1 94.69 684 GLY A C 1
ATOM 5175 O O . GLY A 1 684 ? 6.395 33.875 7.984 1 94.69 684 GLY A O 1
ATOM 5176 N N . VAL A 1 685 ? 8.562 33.812 7.469 1 96.5 685 VAL A N 1
ATOM 5177 C CA . VAL A 1 685 ? 8.797 35.188 7.844 1 96.5 685 VAL A CA 1
ATOM 5178 C C . VAL A 1 685 ? 8.07 36.125 6.863 1 96.5 685 VAL A C 1
ATOM 5180 O O . VAL A 1 685 ? 7.469 37.125 7.27 1 96.5 685 VAL A O 1
ATOM 5183 N N . VAL A 1 686 ? 8.109 35.781 5.582 1 96 686 VAL A N 1
ATOM 5184 C CA . VAL A 1 686 ? 7.43 36.594 4.582 1 96 686 VAL A CA 1
ATOM 5185 C C . VAL A 1 686 ? 5.922 36.562 4.824 1 96 686 VAL A C 1
ATOM 5187 O O . VAL A 1 686 ? 5.242 37.594 4.684 1 96 686 VAL A O 1
ATOM 5190 N N . GLN A 1 687 ? 5.422 35.469 5.152 1 94.62 687 GLN A N 1
ATOM 5191 C CA . GLN A 1 687 ? 4.016 35.344 5.527 1 94.62 687 GLN A CA 1
ATOM 5192 C C . GLN A 1 687 ? 3.705 36.25 6.73 1 94.62 687 GLN A C 1
ATOM 5194 O O . GLN A 1 687 ? 2.619 36.812 6.82 1 94.62 687 GLN A O 1
ATOM 5199 N N . GLY A 1 688 ? 4.645 36.25 7.684 1 95.75 688 GLY A N 1
ATOM 5200 C CA . GLY A 1 688 ? 4.484 37.094 8.852 1 95.75 688 GLY A CA 1
ATOM 5201 C C . GLY A 1 688 ? 4.504 38.562 8.516 1 95.75 688 GLY A C 1
ATOM 5202 O O . GLY A 1 688 ? 3.775 39.375 9.125 1 95.75 688 GLY A O 1
ATOM 5203 N N . ILE A 1 689 ? 5.363 38.969 7.598 1 96.38 689 ILE A N 1
ATOM 5204 C CA . ILE A 1 689 ? 5.398 40.344 7.121 1 96.38 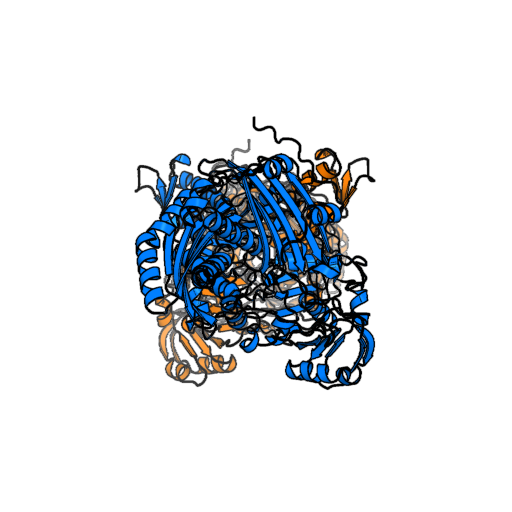689 ILE A CA 1
ATOM 5205 C C . ILE A 1 689 ? 4.062 40.688 6.473 1 96.38 689 ILE A C 1
ATOM 5207 O O . ILE A 1 689 ? 3.516 41.781 6.715 1 96.38 689 ILE A O 1
ATOM 5211 N N . GLY A 1 690 ? 3.533 39.781 5.691 1 95.19 690 GLY A N 1
ATOM 5212 C CA . GLY A 1 690 ? 2.23 39.969 5.078 1 95.19 690 GLY A CA 1
ATOM 5213 C C . GLY A 1 690 ? 1.122 40.188 6.094 1 95.19 690 GLY A C 1
ATOM 5214 O O . GLY A 1 690 ? 0.333 41.125 5.965 1 95.19 690 GLY A O 1
ATOM 5215 N N . MET A 1 691 ? 1.088 39.406 7.094 1 95.69 691 MET A N 1
ATOM 5216 C CA . MET A 1 691 ? 0.1 39.5 8.164 1 95.69 691 MET A CA 1
ATOM 5217 C C . MET A 1 691 ? 0.275 40.812 8.93 1 95.69 691 MET A C 1
ATOM 5219 O O . MET A 1 691 ? -0.704 41.406 9.391 1 95.69 691 MET A O 1
ATOM 5223 N N . GLY A 1 692 ? 1.462 41.25 9.055 1 96.56 692 GLY A N 1
ATOM 5224 C CA . GLY A 1 692 ? 1.798 42.438 9.859 1 96.56 692 GLY A CA 1
ATOM 5225 C C . GLY A 1 692 ? 1.487 43.75 9.164 1 96.56 692 GLY A C 1
ATOM 5226 O O . GLY A 1 692 ? 1.194 44.75 9.82 1 96.56 692 GLY A O 1
ATOM 5227 N N . LEU A 1 693 ? 1.502 43.719 7.801 1 95.69 693 LEU A N 1
ATOM 5228 C CA . LEU A 1 693 ? 1.472 45 7.133 1 95.69 693 LEU A CA 1
ATOM 5229 C C . LEU A 1 693 ? 0.338 45.062 6.117 1 95.69 693 LEU A C 1
ATOM 5231 O O . LEU A 1 693 ? -0.11 46.156 5.746 1 95.69 693 LEU A O 1
ATOM 5235 N N . PHE A 1 694 ? -0.095 43.875 5.578 1 91.88 694 PHE A N 1
ATOM 5236 C CA . PHE A 1 694 ? -0.909 43.938 4.367 1 91.88 694 PHE A CA 1
ATOM 5237 C C . PHE A 1 694 ? -2.223 43.188 4.562 1 91.88 694 PHE A C 1
ATOM 5239 O O . PHE A 1 694 ? -3.299 43.75 4.344 1 91.88 694 PHE A O 1
ATOM 5246 N N . GLU A 1 695 ? -2.178 42 5.008 1 94.44 695 GLU A N 1
ATOM 5247 C CA . GLU A 1 695 ? -3.244 41.031 4.859 1 94.44 695 GLU A CA 1
ATOM 5248 C C . GLU A 1 695 ? -4.344 41.25 5.895 1 94.44 695 GLU A C 1
ATOM 5250 O O . GLU A 1 695 ? -4.066 41.281 7.098 1 94.44 695 GLU A O 1
ATOM 5255 N N . GLN A 1 696 ? -5.551 41.25 5.426 1 94.56 696 GLN A N 1
ATOM 5256 C CA . GLN A 1 696 ? -6.695 41.344 6.32 1 94.56 696 GLN A CA 1
ATOM 5257 C C . GLN A 1 696 ? -7.984 40.938 5.605 1 94.56 696 GLN A C 1
ATOM 5259 O O . GLN A 1 696 ? -8.211 41.344 4.461 1 94.56 696 GLN A O 1
ATOM 5264 N N . LEU A 1 697 ? -8.734 40.125 6.234 1 96.38 697 LEU A N 1
ATOM 5265 C CA . LEU A 1 697 ? -10.117 39.875 5.828 1 96.38 697 LEU A CA 1
ATOM 5266 C C . LEU A 1 697 ? -11.062 40.844 6.512 1 96.38 697 LEU A C 1
ATOM 5268 O O . LEU A 1 697 ? -11.289 40.781 7.723 1 96.38 697 LEU A O 1
ATOM 5272 N N . ALA A 1 698 ? -11.641 41.688 5.727 1 95.12 698 ALA A N 1
ATOM 5273 C CA . ALA A 1 698 ? -12.484 42.75 6.27 1 95.12 698 ALA A CA 1
ATOM 5274 C C . ALA A 1 698 ? -13.961 42.469 6.008 1 95.12 698 ALA A C 1
ATOM 5276 O O . ALA A 1 698 ? -14.336 42.062 4.906 1 95.12 698 ALA A O 1
ATOM 5277 N N . TYR A 1 699 ? -14.75 42.625 7.066 1 96.44 699 TYR A N 1
ATOM 5278 C CA . TYR A 1 699 ? -16.188 42.469 6.98 1 96.44 699 TYR A CA 1
ATOM 5279 C C . TYR A 1 699 ? -16.906 43.812 7.094 1 96.44 699 TYR A C 1
ATOM 5281 O O . TYR A 1 699 ? -16.484 44.656 7.867 1 96.44 699 TYR A O 1
ATOM 5289 N N . ASP A 1 700 ? -17.984 43.969 6.352 1 96.19 700 ASP A N 1
ATOM 5290 C CA . ASP A 1 700 ? -18.797 45.156 6.523 1 96.19 700 ASP A CA 1
ATOM 5291 C C . ASP A 1 700 ? -19.844 44.969 7.621 1 96.19 700 ASP A C 1
ATOM 5293 O O . ASP A 1 700 ? -19.875 43.906 8.266 1 96.19 700 ASP A O 1
ATOM 5297 N N . ASN A 1 701 ? -20.656 45.938 7.824 1 95 701 ASN A N 1
ATOM 5298 C CA . ASN A 1 701 ? -21.578 45.938 8.945 1 95 701 ASN A CA 1
ATOM 5299 C C . ASN A 1 701 ? -22.719 44.938 8.727 1 95 701 ASN A C 1
ATOM 5301 O O . ASN A 1 701 ? -23.422 44.562 9.672 1 95 701 ASN A O 1
ATOM 5305 N N . ALA A 1 702 ? -22.828 44.469 7.508 1 96 702 ALA A N 1
ATOM 5306 C CA . ALA A 1 702 ? -23.859 43.5 7.191 1 96 702 ALA A CA 1
ATOM 5307 C C . ALA A 1 702 ? -23.297 42.062 7.238 1 96 702 ALA A C 1
ATOM 5309 O O . ALA A 1 702 ? -24.047 41.125 7.043 1 96 702 ALA A O 1
ATOM 5310 N N . GLY A 1 703 ? -22.078 41.969 7.547 1 96.62 703 GLY A N 1
ATOM 5311 C CA . GLY A 1 703 ? -21.453 40.656 7.656 1 96.62 703 GLY A CA 1
ATOM 5312 C C . GLY A 1 703 ? -20.922 40.125 6.332 1 96.62 703 GLY A C 1
ATOM 5313 O O . GLY A 1 703 ? -20.547 38.969 6.223 1 96.62 703 GLY A O 1
ATOM 5314 N N . ASN A 1 704 ? -20.891 41 5.344 1 96.38 704 ASN A N 1
ATOM 5315 C CA . ASN A 1 704 ? -20.297 40.625 4.066 1 96.38 704 ASN A CA 1
ATOM 5316 C C . ASN A 1 704 ? -18.781 40.781 4.086 1 96.38 704 ASN A C 1
ATOM 5318 O O . ASN A 1 704 ? -18.266 41.781 4.605 1 96.38 704 ASN A O 1
ATOM 5322 N N . LEU A 1 705 ? -18.109 39.781 3.58 1 95.81 705 LEU A N 1
ATOM 5323 C CA . LEU A 1 705 ? -16.672 39.906 3.402 1 95.81 705 LEU A CA 1
ATOM 5324 C C . LEU A 1 705 ? -16.344 40.875 2.266 1 95.81 705 LEU A C 1
ATOM 5326 O O . LEU A 1 705 ? -16.75 40.656 1.123 1 95.81 705 LEU A O 1
ATOM 5330 N N . SER A 1 706 ? -15.609 41.844 2.529 1 93.19 706 SER A N 1
ATOM 5331 C CA . SER A 1 706 ? -15.281 42.844 1.522 1 93.19 706 SER A CA 1
ATOM 5332 C C . SER A 1 706 ? -14 42.5 0.778 1 93.19 706 SER A C 1
ATOM 5334 O O . SER A 1 706 ? -13.75 43 -0.319 1 93.19 706 SER A O 1
ATOM 5336 N N . THR A 1 707 ? -13.164 41.719 1.279 1 92.75 707 THR A N 1
ATOM 5337 C CA . THR A 1 707 ? -11.914 41.281 0.682 1 92.75 707 THR A CA 1
ATOM 5338 C C . THR A 1 707 ? -12.094 39.938 -0.02 1 92.75 707 THR A C 1
ATOM 5340 O O . THR A 1 707 ? -11.727 38.906 0.522 1 92.75 707 THR A O 1
ATOM 5343 N N . THR A 1 708 ? -12.539 39.938 -1.271 1 92.19 708 THR A N 1
ATOM 5344 C CA . THR A 1 708 ? -12.93 38.688 -1.927 1 92.19 708 THR A CA 1
ATOM 5345 C C . THR A 1 708 ? -12.008 38.406 -3.104 1 92.19 708 THR A C 1
ATOM 5347 O O . THR A 1 708 ? -12.305 37.531 -3.93 1 92.19 708 THR A O 1
ATOM 5350 N N . SER A 1 709 ? -10.875 39.188 -3.203 1 92.12 709 SER A N 1
ATOM 5351 C CA . SER A 1 709 ? -9.836 38.938 -4.203 1 92.12 709 SER A CA 1
ATOM 5352 C C . SER A 1 709 ? -8.453 39.219 -3.629 1 92.12 709 SER A C 1
ATOM 5354 O O . SER A 1 709 ? -8.312 39.812 -2.568 1 92.12 709 SER A O 1
ATOM 5356 N N . PHE A 1 710 ? -7.48 38.75 -4.406 1 90.75 710 PHE A N 1
ATOM 5357 C CA . PHE A 1 710 ? -6.109 38.969 -3.963 1 90.75 710 PHE A CA 1
ATOM 5358 C C . PHE A 1 710 ? -5.73 40.438 -4.09 1 90.75 710 PHE A C 1
ATOM 5360 O O . PHE A 1 710 ? -4.777 40.906 -3.457 1 90.75 710 PHE A O 1
ATOM 5367 N N . LEU A 1 711 ? -6.434 41.125 -4.887 1 86.56 711 LEU A N 1
ATOM 5368 C CA . LEU A 1 711 ? -6.219 42.562 -4.973 1 86.56 711 LEU A CA 1
ATOM 5369 C C . LEU A 1 711 ? -6.602 43.25 -3.668 1 86.56 711 LEU A C 1
ATOM 5371 O O . LEU A 1 711 ? -5.891 44.125 -3.201 1 86.56 711 LEU A O 1
ATOM 5375 N N . ASP A 1 712 ? -7.703 42.781 -3.113 1 87.81 712 ASP A N 1
ATOM 5376 C CA . ASP A 1 712 ? -8.195 43.375 -1.869 1 87.81 712 ASP A CA 1
ATOM 5377 C C . ASP A 1 712 ? -7.453 42.812 -0.664 1 87.81 712 ASP A C 1
ATOM 5379 O O . ASP A 1 712 ? -7.172 43.531 0.3 1 87.81 712 ASP A O 1
ATOM 5383 N N . TYR A 1 713 ? -7.16 41.594 -0.668 1 89.12 713 TYR A N 1
ATOM 5384 C CA . TYR A 1 713 ? -6.523 40.906 0.443 1 89.12 713 TYR A CA 1
ATOM 5385 C C . TYR A 1 713 ? -5.039 41.25 0.525 1 89.12 713 TYR A C 1
ATOM 5387 O O . TYR A 1 713 ? -4.453 41.25 1.61 1 89.12 713 TYR A O 1
ATOM 5395 N N . GLN A 1 714 ? -4.383 41.5 -0.555 1 86.81 714 GLN A N 1
ATOM 5396 C CA . GLN A 1 714 ? -3.01 41.969 -0.699 1 86.81 714 GLN A CA 1
ATOM 5397 C C . GLN A 1 714 ? -2.012 40.938 -0.185 1 86.81 714 GLN A C 1
ATOM 5399 O O . GLN A 1 714 ? -1.145 41.281 0.632 1 86.81 714 GLN A O 1
ATOM 5404 N N . THR A 1 715 ? -2.045 39.781 -0.713 1 84.62 715 THR A N 1
ATOM 5405 C CA . THR A 1 715 ? -1.019 38.781 -0.421 1 84.62 715 THR A CA 1
ATOM 5406 C C . THR A 1 715 ? 0.347 39.25 -0.913 1 84.62 715 THR A C 1
ATOM 5408 O O . THR A 1 715 ? 0.476 39.719 -2.043 1 84.62 715 THR A O 1
ATOM 5411 N N . PRO A 1 716 ? 1.304 39.062 -0.055 1 83.88 716 PRO A N 1
ATOM 5412 C CA . PRO A 1 716 ? 2.625 39.531 -0.481 1 83.88 716 PRO A CA 1
ATOM 5413 C C . PRO A 1 716 ? 3.119 38.812 -1.743 1 83.88 716 PRO A C 1
ATOM 5415 O O . PRO A 1 716 ? 2.918 37.625 -1.901 1 83.88 716 PRO A O 1
ATOM 5418 N N . THR A 1 717 ? 3.699 39.594 -2.607 1 81 717 THR A N 1
ATOM 5419 C CA . THR A 1 717 ? 4.379 39.062 -3.785 1 81 717 THR A CA 1
ATOM 5420 C C . THR A 1 717 ? 5.895 39.062 -3.592 1 81 717 THR A C 1
ATOM 5422 O O . THR A 1 717 ? 6.387 39.594 -2.586 1 81 717 THR A O 1
ATOM 5425 N N . MET A 1 718 ? 6.562 38.469 -4.449 1 78.19 718 MET A N 1
ATOM 5426 C CA . MET A 1 718 ? 8.008 38.281 -4.316 1 78.19 718 MET A CA 1
ATOM 5427 C C . MET A 1 718 ? 8.727 39.625 -4.254 1 78.19 718 MET A C 1
ATOM 5429 O O . MET A 1 718 ? 9.812 39.719 -3.689 1 78.19 718 MET A O 1
ATOM 5433 N N . ASP A 1 719 ? 8.172 40.594 -4.688 1 76.75 719 ASP A N 1
ATOM 5434 C CA . ASP A 1 719 ? 8.82 41.906 -4.734 1 76.75 719 ASP A CA 1
ATOM 5435 C C . ASP A 1 719 ? 8.914 42.5 -3.342 1 76.75 719 ASP A C 1
ATOM 5437 O O . ASP A 1 719 ? 9.719 43.406 -3.107 1 76.75 719 ASP A O 1
ATOM 5441 N N . VAL A 1 720 ? 8.164 42 -2.473 1 79.5 720 VAL A N 1
ATOM 5442 C CA . VAL A 1 720 ? 8.18 42.594 -1.134 1 79.5 720 VAL A CA 1
ATOM 5443 C C . VAL A 1 720 ? 9.102 41.781 -0.23 1 79.5 720 VAL A C 1
ATOM 5445 O O . VAL A 1 720 ? 9.359 42.156 0.914 1 79.5 720 VAL A O 1
ATOM 5448 N N . SER A 1 721 ? 9.633 40.75 -0.756 1 86.31 721 SER A N 1
ATOM 5449 C CA . SER A 1 721 ? 10.516 39.906 0.073 1 86.31 721 SER A CA 1
ATOM 5450 C C . SER A 1 721 ? 11.859 40.594 0.293 1 86.31 721 SER A C 1
ATOM 5452 O O . SER A 1 721 ? 12.578 40.906 -0.666 1 86.31 721 SER A O 1
ATOM 5454 N N . PRO A 1 722 ? 12.203 40.75 1.508 1 93.88 722 PRO A N 1
ATOM 5455 C CA . PRO A 1 722 ? 13.453 41.438 1.824 1 93.88 722 PRO A CA 1
ATOM 5456 C C . PRO A 1 722 ? 14.656 40.5 1.869 1 93.88 722 PRO A C 1
ATOM 5458 O O . PRO A 1 722 ? 14.492 39.25 1.811 1 93.88 722 PRO A O 1
ATOM 5461 N N . PRO A 1 723 ? 15.891 41.062 1.886 1 96.06 723 PRO A N 1
ATOM 5462 C CA . PRO A 1 723 ? 17.078 40.219 2.115 1 96.06 723 PRO A CA 1
ATOM 5463 C C . PRO A 1 723 ? 17.094 39.594 3.514 1 96.06 723 PRO A C 1
ATOM 5465 O O . PRO A 1 723 ? 16.703 40.25 4.484 1 96.06 723 PRO A O 1
ATOM 5468 N N . PHE A 1 724 ? 17.562 38.344 3.562 1 97.12 724 PHE A N 1
ATOM 5469 C CA . PHE A 1 724 ? 17.641 37.594 4.816 1 97.12 724 PHE A CA 1
ATOM 5470 C C . PHE A 1 724 ? 19.078 37.344 5.219 1 97.12 724 PHE A C 1
ATOM 5472 O O . PHE A 1 724 ? 19.938 37.094 4.363 1 97.12 724 PHE A O 1
ATOM 5479 N N . GLU A 1 725 ? 19.406 37.469 6.418 1 98.19 725 GLU A N 1
ATOM 5480 C CA . GLU A 1 725 ? 20.547 36.844 7.062 1 98.19 725 GLU A CA 1
ATOM 5481 C C . GLU A 1 725 ? 20.094 35.812 8.094 1 98.19 725 GLU A C 1
ATOM 5483 O O . GLU A 1 725 ? 19.344 36.125 9.016 1 98.19 725 GLU A O 1
ATOM 5488 N N . ILE A 1 726 ? 20.422 34.531 7.855 1 98.19 726 ILE A N 1
ATOM 5489 C CA . ILE A 1 726 ? 19.953 33.438 8.703 1 98.19 726 ILE A CA 1
ATOM 5490 C C . ILE A 1 726 ? 21.141 32.781 9.422 1 98.19 726 ILE A C 1
ATOM 5492 O O . ILE A 1 726 ? 22.156 32.469 8.805 1 98.19 726 ILE A O 1
ATOM 5496 N N . ARG A 1 727 ? 21.062 32.688 10.703 1 98.06 727 ARG A N 1
ATOM 5497 C CA . ARG A 1 727 ? 22.016 31.938 11.523 1 98.06 727 ARG A CA 1
ATOM 5498 C C . ARG A 1 727 ? 21.344 30.781 12.242 1 98.06 727 ARG A C 1
ATOM 5500 O O . ARG A 1 727 ? 20.219 30.906 12.727 1 98.06 727 ARG A O 1
ATOM 5507 N N . HIS A 1 728 ? 22.047 29.641 12.219 1 97.5 728 HIS A N 1
ATOM 5508 C CA . HIS A 1 728 ? 21.516 28.453 12.883 1 97.5 728 HIS A CA 1
ATOM 5509 C C . HIS A 1 728 ? 22.25 28.172 14.188 1 97.5 728 HIS A C 1
ATOM 5511 O O . HIS A 1 728 ? 23.469 28.344 14.258 1 97.5 728 HIS A O 1
ATOM 5517 N N . ILE A 1 729 ? 21.516 27.859 15.219 1 97.44 729 ILE A N 1
ATOM 5518 C CA . ILE A 1 729 ? 22.016 27.281 16.453 1 97.44 729 ILE A CA 1
ATOM 5519 C C . ILE A 1 729 ? 21.5 25.844 16.594 1 97.44 729 ILE A C 1
ATOM 5521 O O . ILE A 1 729 ? 20.344 25.578 16.297 1 97.44 729 ILE A O 1
ATOM 5525 N N . GLU A 1 730 ? 22.328 24.922 16.953 1 96.5 730 GLU A N 1
ATOM 5526 C CA . GLU A 1 730 ? 21.906 23.531 17.125 1 96.5 730 GLU A CA 1
ATOM 5527 C C . GLU A 1 730 ? 22.016 23.109 18.594 1 96.5 730 GLU A C 1
ATOM 5529 O O . GLU A 1 730 ? 23.125 22.906 19.094 1 96.5 730 GLU A O 1
ATOM 5534 N N . THR A 1 731 ? 20.953 23.016 19.203 1 97.25 731 THR A N 1
ATOM 5535 C CA . THR A 1 731 ? 20.812 22.328 20.5 1 97.25 731 THR A CA 1
ATOM 5536 C C . THR A 1 731 ? 20.078 21.016 20.328 1 97.25 731 THR A C 1
ATOM 5538 O O . THR A 1 731 ? 18.844 20.984 20.391 1 97.25 731 THR A O 1
ATOM 5541 N N . PRO A 1 732 ? 20.812 19.906 20.172 1 95.94 732 PRO A N 1
ATOM 5542 C CA . PRO A 1 732 ? 20.156 18.609 19.891 1 95.94 732 PRO A CA 1
ATOM 5543 C C . PRO A 1 732 ? 19.141 18.219 20.953 1 95.94 732 PRO A C 1
ATOM 5545 O O . PRO A 1 732 ? 19.391 18.391 22.141 1 95.94 732 PRO A O 1
ATOM 5548 N N . SER A 1 733 ? 18.016 17.734 20.531 1 94.81 733 SER A N 1
ATOM 5549 C CA . SER A 1 733 ? 17.016 17.219 21.469 1 94.81 733 SER A CA 1
ATOM 5550 C C . SER A 1 733 ? 17.484 15.93 22.125 1 94.81 733 SER A C 1
ATOM 5552 O O . SER A 1 733 ? 18.094 15.07 21.484 1 94.81 733 SER A O 1
ATOM 5554 N N . VAL A 1 734 ? 17.141 15.727 23.391 1 91.12 734 VAL A N 1
ATOM 5555 C CA . VAL A 1 734 ? 17.516 14.516 24.109 1 91.12 734 VAL A CA 1
ATOM 5556 C C . VAL A 1 734 ? 16.484 13.414 23.828 1 91.12 734 VAL A C 1
ATOM 5558 O O . VAL A 1 734 ? 16.75 12.234 24.078 1 91.12 734 VAL A O 1
ATOM 5561 N N . MET A 1 735 ? 15.398 13.773 23.172 1 89.88 735 MET A N 1
ATOM 5562 C CA . MET A 1 735 ? 14.305 12.828 22.984 1 89.88 735 MET A CA 1
ATOM 5563 C C . MET A 1 735 ? 14.422 12.125 21.641 1 89.88 735 MET A C 1
ATOM 5565 O O . MET A 1 735 ? 14.008 10.969 21.5 1 89.88 735 MET A O 1
ATOM 5569 N N . THR A 1 736 ? 14.953 12.781 20.641 1 91.62 736 THR A N 1
ATOM 5570 C CA . THR A 1 736 ? 15.039 12.227 19.297 1 91.62 736 THR A CA 1
ATOM 5571 C C . THR A 1 736 ? 16.438 11.68 19.016 1 91.62 736 THR A C 1
ATOM 5573 O O . THR A 1 736 ? 17.422 12.188 19.547 1 91.62 736 THR A O 1
ATOM 5576 N N . ALA A 1 737 ? 16.531 10.68 18.219 1 82.81 737 ALA A N 1
ATOM 5577 C CA . ALA A 1 737 ? 17.812 10 18.016 1 82.81 737 ALA A CA 1
ATOM 5578 C C . ALA A 1 737 ? 18.828 10.938 17.375 1 82.81 737 ALA A C 1
ATOM 5580 O O . ALA A 1 737 ? 20.016 10.898 17.734 1 82.81 737 ALA A O 1
ATOM 5581 N N . SER A 1 738 ? 18.453 11.719 16.438 1 86.25 738 SER A N 1
ATOM 5582 C CA . SER A 1 738 ? 19.406 12.609 15.789 1 86.25 738 SER A CA 1
ATOM 5583 C C . SER A 1 738 ? 19.406 13.992 16.438 1 86.25 738 SER A C 1
ATOM 5585 O O . SER A 1 738 ? 20.219 14.852 16.078 1 86.25 738 SER A O 1
ATOM 5587 N N . GLY A 1 739 ? 18.594 14.172 17.422 1 94.38 739 GLY A N 1
ATOM 5588 C CA . GLY A 1 739 ? 18.5 15.477 18.062 1 94.38 739 GLY A CA 1
ATOM 5589 C C . GLY A 1 739 ? 17.625 16.453 17.297 1 94.38 739 GLY A C 1
ATOM 5590 O O . GLY A 1 739 ? 17.641 17.656 17.562 1 94.38 739 GLY A O 1
ATOM 5591 N N . VAL A 1 740 ? 16.859 15.945 16.422 1 94.94 740 VAL A N 1
ATOM 5592 C CA . VAL A 1 740 ? 16.062 16.781 15.523 1 94.94 740 VAL A CA 1
ATOM 5593 C C . VAL A 1 740 ? 14.891 17.391 16.297 1 94.94 740 VAL A C 1
ATOM 5595 O O . VAL A 1 740 ? 14.305 16.75 17.156 1 94.94 740 VAL A O 1
ATOM 5598 N N . LYS A 1 741 ? 14.617 18.672 16.062 1 95.44 741 LYS A N 1
ATOM 5599 C CA . LYS A 1 741 ? 13.414 19.359 16.516 1 95.44 741 LYS A CA 1
ATOM 5600 C C . LYS A 1 741 ? 12.633 19.922 15.32 1 95.44 741 LYS A C 1
ATOM 5602 O O . LYS A 1 741 ? 13.141 19.953 14.195 1 95.44 741 LYS A O 1
ATOM 5607 N N . GLY A 1 742 ? 11.375 20.266 15.555 1 93.38 742 GLY A N 1
ATOM 5608 C CA . GLY A 1 742 ? 10.539 20.828 14.508 1 93.38 742 GLY A CA 1
ATOM 5609 C C . GLY A 1 742 ? 10.68 22.328 14.383 1 93.38 742 GLY A C 1
ATOM 5610 O O . GLY A 1 742 ? 10.961 23.016 15.367 1 93.38 742 GLY A O 1
ATOM 5611 N N . MET A 1 743 ? 10.484 22.859 13.133 1 89.62 743 MET A N 1
ATOM 5612 C CA . MET A 1 743 ? 10.641 24.312 12.984 1 89.62 743 MET A CA 1
ATOM 5613 C C . MET A 1 743 ? 9.703 24.844 11.906 1 89.62 743 MET A C 1
ATOM 5615 O O . MET A 1 743 ? 9.93 25.938 11.375 1 89.62 743 MET A O 1
ATOM 5619 N N . GLY A 1 744 ? 8.664 24.141 11.539 1 90.12 744 GLY A N 1
ATOM 5620 C CA . GLY A 1 744 ? 7.832 24.516 10.406 1 90.12 744 GLY A CA 1
ATOM 5621 C C . GLY A 1 744 ? 6.969 25.734 10.664 1 90.12 744 GLY A C 1
ATOM 5622 O O . GLY A 1 744 ? 6.496 26.375 9.727 1 90.12 744 GLY A O 1
ATOM 5623 N N . GLU A 1 745 ? 6.844 26.188 11.922 1 91.75 745 GLU A N 1
ATOM 5624 C CA . GLU A 1 745 ? 5.879 27.234 12.25 1 91.75 745 GLU A CA 1
ATOM 5625 C C . GLU A 1 745 ? 6.586 28.531 12.664 1 91.75 745 GLU A C 1
ATOM 5627 O O . GLU A 1 745 ? 5.949 29.578 12.805 1 91.75 745 GLU A O 1
ATOM 5632 N N . SER A 1 746 ? 7.883 28.531 12.766 1 90.12 746 SER A N 1
ATOM 5633 C CA . SER A 1 746 ? 8.688 29.547 13.445 1 90.12 746 SER A CA 1
ATOM 5634 C C . SER A 1 746 ? 8.508 30.922 12.812 1 90.12 746 SER A C 1
ATOM 5636 O O . SER A 1 746 ? 8.281 31.906 13.516 1 90.12 746 SER A O 1
ATOM 5638 N N . GLY A 1 747 ? 8.539 30.953 11.531 1 92.19 747 GLY A N 1
ATOM 5639 C CA . GLY A 1 747 ? 8.508 32.219 10.836 1 92.19 747 GLY A CA 1
ATOM 5640 C C . GLY A 1 747 ? 7.258 33.031 11.133 1 92.19 747 GLY A C 1
ATOM 5641 O O . GLY A 1 747 ? 7.344 34.219 11.492 1 92.19 747 GLY A O 1
ATOM 5642 N N . LEU A 1 748 ? 6.168 32.344 11.078 1 94.62 748 LEU A N 1
ATOM 5643 C CA . LEU A 1 748 ? 4.918 33.062 11.281 1 94.62 748 LEU A CA 1
ATOM 5644 C C . LEU A 1 748 ? 4.668 33.312 12.766 1 94.62 748 LEU A C 1
ATOM 5646 O O . LEU A 1 748 ? 3.988 34.281 13.133 1 94.62 748 LEU A O 1
ATOM 5650 N N . ILE A 1 749 ? 5.23 32.531 13.609 1 96.25 749 ILE A N 1
ATOM 5651 C CA . ILE A 1 749 ? 5.043 32.688 15.047 1 96.25 749 ILE A CA 1
ATOM 5652 C C . ILE A 1 749 ? 5.703 33.969 15.516 1 96.25 749 ILE A C 1
ATOM 5654 O O . ILE A 1 749 ? 5.125 34.719 16.297 1 96.25 749 ILE A O 1
ATOM 5658 N N . SER A 1 750 ? 6.781 34.344 15.016 1 96.62 750 SER A N 1
ATOM 5659 C CA . SER A 1 750 ? 7.621 35.375 15.594 1 96.62 750 SER A CA 1
ATOM 5660 C C . SER A 1 750 ? 7.559 36.656 14.766 1 96.62 750 SER A C 1
ATOM 5662 O O . SER A 1 750 ? 7.602 37.781 15.312 1 96.62 750 SER A O 1
ATOM 5664 N N . ALA A 1 751 ? 7.461 36.594 13.492 1 97.25 751 ALA A N 1
ATOM 5665 C CA . ALA A 1 751 ? 7.688 37.719 12.578 1 97.25 751 ALA A CA 1
ATOM 5666 C C . ALA A 1 751 ? 6.652 38.812 12.797 1 97.25 751 ALA A C 1
ATOM 5668 O O . ALA A 1 751 ? 6.984 40 12.758 1 97.25 751 ALA A O 1
ATOM 5669 N N . PRO A 1 752 ? 5.414 38.531 13 1 97.88 752 PRO A N 1
ATOM 5670 C CA . PRO A 1 752 ? 4.441 39.594 13.18 1 97.88 752 PRO A CA 1
ATOM 5671 C C . PRO A 1 752 ? 4.773 40.5 14.359 1 97.88 752 PRO A C 1
ATOM 5673 O O . PRO A 1 752 ? 4.625 41.719 14.258 1 97.88 752 PRO A O 1
ATOM 5676 N N . ALA A 1 753 ? 5.191 39.938 15.469 1 98.31 753 ALA A N 1
ATOM 5677 C CA . ALA A 1 753 ? 5.598 40.75 16.625 1 98.31 753 ALA A CA 1
ATOM 5678 C C . ALA A 1 753 ? 6.797 41.625 16.281 1 98.31 753 ALA A C 1
ATOM 5680 O O . ALA A 1 753 ? 6.859 42.781 16.703 1 98.31 753 ALA A O 1
ATOM 5681 N N . ALA A 1 754 ? 7.75 41.062 15.562 1 98.62 754 ALA A N 1
ATOM 5682 C CA . ALA A 1 754 ? 8.922 41.812 15.148 1 98.62 754 ALA A CA 1
ATOM 5683 C C . ALA A 1 754 ? 8.523 43 14.258 1 98.62 754 ALA A C 1
ATOM 5685 O O . ALA A 1 754 ? 9.094 44.094 14.367 1 98.62 754 ALA A O 1
ATOM 5686 N N . VAL A 1 755 ? 7.598 42.781 13.406 1 98.25 755 VAL A N 1
ATOM 5687 C CA . VAL A 1 755 ? 7.113 43.844 12.508 1 98.25 755 VAL A CA 1
ATOM 5688 C C . VAL A 1 755 ? 6.477 44.969 13.32 1 98.25 755 VAL A C 1
ATOM 5690 O O . VAL A 1 755 ? 6.805 46.125 13.133 1 98.25 755 VAL A O 1
ATOM 5693 N N . LEU A 1 756 ? 5.547 44.594 14.203 1 98.5 756 LEU A N 1
ATOM 5694 C CA . LEU A 1 756 ? 4.855 45.594 14.992 1 98.5 756 LEU A CA 1
ATOM 5695 C C . LEU A 1 756 ? 5.84 46.406 15.836 1 98.5 756 LEU A C 1
ATOM 5697 O O . LEU A 1 756 ? 5.727 47.625 15.945 1 98.5 756 LEU A O 1
ATOM 5701 N N . ASN A 1 757 ? 6.773 45.719 16.469 1 98.69 757 ASN A N 1
ATOM 5702 C CA . ASN A 1 757 ? 7.789 46.375 17.281 1 98.69 757 ASN A CA 1
ATOM 5703 C C . ASN A 1 757 ? 8.633 47.344 16.453 1 98.69 757 ASN A C 1
ATOM 5705 O O . ASN A 1 757 ? 9.016 48.406 16.922 1 98.69 757 ASN A O 1
ATOM 5709 N N . ALA A 1 758 ? 8.984 46.906 15.234 1 98.69 758 ALA A N 1
ATOM 5710 C CA . ALA A 1 758 ? 9.75 47.781 14.344 1 98.69 758 ALA A CA 1
ATOM 5711 C C . ALA A 1 758 ? 8.961 49.031 13.977 1 98.69 758 ALA A C 1
ATOM 5713 O O . ALA A 1 758 ? 9.508 50.125 13.961 1 98.69 758 ALA A O 1
ATOM 5714 N N . VAL A 1 759 ? 7.73 48.844 13.648 1 98.38 759 VAL A N 1
ATOM 5715 C CA . VAL A 1 759 ? 6.859 49.969 13.312 1 98.38 759 VAL A CA 1
ATOM 5716 C C . VAL A 1 759 ? 6.75 50.938 14.508 1 98.38 759 VAL A C 1
ATOM 5718 O O . VAL A 1 759 ? 6.863 52.156 14.352 1 98.38 759 VAL A O 1
ATOM 5721 N N . ASN A 1 760 ? 6.504 50.406 15.703 1 98.06 760 ASN A N 1
ATOM 5722 C CA . ASN A 1 760 ? 6.367 51.219 16.906 1 98.06 760 ASN A CA 1
ATOM 5723 C C . ASN A 1 760 ? 7.656 51.969 17.234 1 98.06 760 ASN A C 1
ATOM 5725 O O . ASN A 1 760 ? 7.617 53.094 17.734 1 98.06 760 ASN A O 1
ATOM 5729 N N . ASP A 1 761 ? 8.773 51.312 17 1 98.25 761 ASP A N 1
ATOM 5730 C CA . ASP A 1 761 ? 10.055 52 17.156 1 98.25 761 ASP A CA 1
ATOM 5731 C C . ASP A 1 761 ? 10.18 53.188 16.203 1 98.25 761 ASP A C 1
ATOM 5733 O O . ASP A 1 761 ? 10.633 54.25 16.594 1 98.25 761 ASP A O 1
ATOM 5737 N N . ALA A 1 762 ? 9.797 52.969 14.984 1 97.94 762 ALA A N 1
ATOM 5738 C CA . ALA A 1 762 ? 9.82 54.031 13.992 1 97.94 762 ALA A CA 1
ATOM 5739 C C . ALA A 1 762 ? 8.844 55.156 14.359 1 97.94 762 ALA A C 1
ATOM 5741 O O . ALA A 1 762 ? 9.086 56.312 14.047 1 97.94 762 ALA A O 1
ATOM 5742 N N . LEU A 1 763 ? 7.809 54.844 15.055 1 96.81 763 LEU A N 1
ATOM 5743 C CA . LEU A 1 763 ? 6.766 55.781 15.43 1 96.81 763 LEU A CA 1
ATOM 5744 C C . LEU A 1 763 ? 7.141 56.531 16.719 1 96.81 763 LEU A C 1
ATOM 5746 O O . LEU A 1 763 ? 6.5 57.531 17.078 1 96.81 763 LEU A O 1
ATOM 5750 N N . SER A 1 764 ? 8.164 56.125 17.391 1 95.38 764 SER A N 1
ATOM 5751 C CA . SER A 1 764 ? 8.5 56.625 18.719 1 95.38 764 SER A CA 1
ATOM 5752 C C . SER A 1 764 ? 8.625 58.125 18.719 1 95.38 764 SER A C 1
ATOM 5754 O O . SER A 1 764 ? 8.211 58.781 19.688 1 95.38 764 SER A O 1
ATOM 5756 N N . PRO A 1 765 ? 9.219 58.812 17.672 1 94.75 765 PRO A N 1
ATOM 5757 C CA . PRO A 1 765 ? 9.336 60.281 17.672 1 94.75 765 PRO A CA 1
ATOM 5758 C C . PRO A 1 765 ? 7.973 60.969 17.688 1 94.75 765 PRO A C 1
ATOM 5760 O O . PRO A 1 765 ? 7.883 62.156 18.031 1 94.75 765 PRO A O 1
ATOM 5763 N N . PHE A 1 766 ? 7.004 60.25 17.328 1 95.38 766 PHE A N 1
ATOM 5764 C CA . PHE A 1 766 ? 5.668 60.812 17.266 1 95.38 766 PHE A CA 1
ATOM 5765 C C . PHE A 1 766 ? 4.898 60.531 18.547 1 95.38 766 PHE A C 1
ATOM 5767 O O . PHE A 1 766 ? 3.762 61 18.703 1 95.38 766 PHE A O 1
ATOM 5774 N N . GLY A 1 767 ? 5.434 59.781 19.484 1 93.5 767 GLY A N 1
ATOM 5775 C CA . GLY A 1 767 ? 4.836 59.5 20.781 1 93.5 767 GLY A CA 1
ATOM 5776 C C . GLY A 1 767 ? 3.646 58.562 20.703 1 93.5 767 GLY A C 1
ATOM 5777 O O . GLY A 1 767 ? 2.74 58.625 21.531 1 93.5 767 GLY A O 1
ATOM 5778 N N . SER A 1 768 ? 3.611 57.781 19.688 1 94.56 768 SER A N 1
ATOM 5779 C CA . SER A 1 768 ? 2.484 56.875 19.484 1 94.56 768 SER A CA 1
ATOM 5780 C C . SER A 1 768 ? 2.936 55.406 19.5 1 94.56 768 SER A C 1
ATOM 5782 O O . SER A 1 768 ? 4.066 55.094 19.109 1 94.56 768 SER A O 1
ATOM 5784 N N . VAL A 1 769 ? 2.02 54.5 19.938 1 95.5 769 VAL A N 1
ATOM 5785 C CA . VAL A 1 769 ? 2.248 53.062 19.938 1 95.5 769 VAL A CA 1
ATOM 5786 C C . VAL A 1 769 ? 1.021 52.344 19.375 1 95.5 769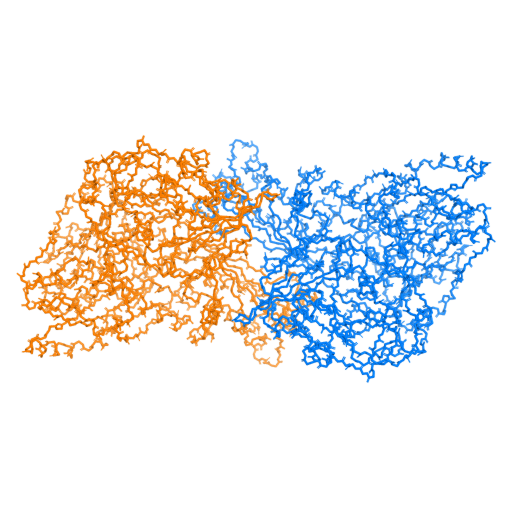 VAL A C 1
ATOM 5788 O O . VAL A 1 769 ? -0.1 52.562 19.844 1 95.5 769 VAL A O 1
ATOM 5791 N N . LEU A 1 770 ? 1.226 51.5 18.359 1 96.19 770 LEU A N 1
ATOM 5792 C CA . LEU A 1 770 ? 0.162 50.688 17.766 1 96.19 770 LEU A CA 1
ATOM 5793 C C . LEU A 1 770 ? 0.075 49.344 18.453 1 96.19 770 LEU A C 1
ATOM 5795 O O . LEU A 1 770 ? 1.099 48.75 18.828 1 96.19 770 LEU A O 1
ATOM 5799 N N . TYR A 1 771 ? -1.163 48.75 18.578 1 96.69 771 TYR A N 1
ATOM 5800 C CA . TYR A 1 771 ? -1.384 47.469 19.234 1 96.69 771 TYR A CA 1
ATOM 5801 C C . TYR A 1 771 ? -2.217 46.562 18.344 1 96.69 771 TYR A C 1
ATOM 5803 O O . TYR A 1 771 ? -2.686 45.5 18.797 1 96.69 771 TYR A O 1
ATOM 5811 N N . GLU A 1 772 ? -2.408 46.906 17.125 1 95.75 772 GLU A N 1
ATOM 5812 C CA . GLU A 1 772 ? -3.248 46.125 16.234 1 95.75 772 GLU A CA 1
ATOM 5813 C C . GLU A 1 772 ? -2.533 45.844 14.914 1 95.75 772 GLU A C 1
ATOM 5815 O O . GLU A 1 772 ? -1.735 46.656 14.445 1 95.75 772 GLU A O 1
ATOM 5820 N N . LEU A 1 773 ? -2.74 44.719 14.391 1 96.44 773 LEU A N 1
ATOM 5821 C CA . LEU A 1 773 ? -2.273 44.344 13.062 1 96.44 773 LEU A CA 1
ATOM 5822 C C . LEU A 1 773 ? -3.447 44.125 12.117 1 96.44 773 LEU A C 1
ATOM 5824 O O . LEU A 1 773 ? -4.547 43.781 12.547 1 96.44 773 LEU A O 1
ATOM 5828 N N . PRO A 1 774 ? -3.246 44.25 10.797 1 96.69 774 PRO A N 1
ATOM 5829 C CA . PRO A 1 774 ? -2.018 44.812 10.211 1 96.69 774 PRO A CA 1
ATOM 5830 C C . PRO A 1 774 ? -1.84 46.281 10.492 1 96.69 774 PRO A C 1
ATOM 5832 O O . PRO A 1 774 ? -2.826 47 10.648 1 96.69 774 PRO A O 1
ATOM 5835 N N . ALA A 1 775 ? -0.59 46.625 10.578 1 97.06 775 ALA A N 1
ATOM 5836 C CA . ALA A 1 775 ? -0.268 48.062 10.617 1 97.06 775 ALA A CA 1
ATOM 5837 C C . ALA A 1 775 ? -0.399 48.688 9.234 1 97.06 775 ALA A C 1
ATOM 5839 O O . ALA A 1 775 ? 0.605 49 8.586 1 97.06 775 ALA A O 1
ATOM 5840 N N . THR A 1 776 ? -1.658 49 8.859 1 94.81 776 THR A N 1
ATOM 5841 C CA . THR A 1 776 ? -1.924 49.531 7.531 1 94.81 776 THR A CA 1
ATOM 5842 C C . THR A 1 776 ? -1.422 50.969 7.43 1 94.81 776 THR A C 1
ATOM 5844 O O . THR A 1 776 ? -1.243 51.656 8.445 1 94.81 776 THR A O 1
ATOM 5847 N N . PRO A 1 777 ? -1.233 51.406 6.156 1 95.62 777 PRO A N 1
ATOM 5848 C CA . PRO A 1 777 ? -0.819 52.781 5.984 1 95.62 777 PRO A CA 1
ATOM 5849 C C . PRO A 1 777 ? -1.763 53.781 6.672 1 95.62 777 PRO A C 1
ATOM 5851 O O . PRO A 1 777 ? -1.31 54.75 7.266 1 95.62 777 PRO A O 1
ATOM 5854 N N . GLU A 1 778 ? -2.98 53.5 6.609 1 95.5 778 GLU A N 1
ATOM 5855 C CA . GLU A 1 778 ? -3.963 54.375 7.25 1 95.5 778 GLU A CA 1
ATOM 5856 C C . GLU A 1 778 ? -3.75 54.406 8.758 1 95.5 778 GLU A C 1
ATOM 5858 O O . GLU A 1 778 ? -3.762 55.5 9.352 1 95.5 778 GLU A O 1
ATOM 5863 N N . LYS A 1 779 ? -3.59 53.312 9.375 1 96 779 LYS A N 1
ATOM 5864 C CA . LYS A 1 779 ? -3.367 53.25 10.812 1 96 779 LYS A CA 1
ATOM 5865 C C . LYS A 1 779 ? -2.07 53.969 11.203 1 96 779 LYS A C 1
ATOM 5867 O O . LYS A 1 779 ? -2.008 54.625 12.227 1 96 779 LYS A O 1
ATOM 5872 N N . VAL A 1 780 ? -1.072 53.812 10.391 1 96.69 780 VAL A N 1
ATOM 5873 C CA . VAL A 1 780 ? 0.231 54.406 10.648 1 96.69 780 VAL A CA 1
ATOM 5874 C C . VAL A 1 780 ? 0.116 55.938 10.57 1 96.69 780 VAL A C 1
ATOM 5876 O O . VAL A 1 780 ? 0.617 56.625 11.445 1 96.69 780 VAL A O 1
ATOM 5879 N N . VAL A 1 781 ? -0.549 56.406 9.531 1 97.06 781 VAL A N 1
ATOM 5880 C CA . VAL A 1 781 ? -0.722 57.844 9.375 1 97.06 781 VAL A CA 1
ATOM 5881 C C . VAL A 1 781 ? -1.501 58.406 10.562 1 97.06 781 VAL A C 1
ATOM 5883 O O . VAL A 1 781 ? -1.152 59.469 11.102 1 97.06 781 VAL A O 1
ATOM 5886 N N . ARG A 1 782 ? -2.52 57.719 10.922 1 96.75 782 ARG A N 1
ATOM 5887 C CA . ARG A 1 782 ? -3.309 58.156 12.07 1 96.75 782 ARG A CA 1
ATOM 5888 C C . ARG A 1 782 ? -2.467 58.156 13.336 1 96.75 782 ARG A C 1
ATOM 5890 O O . ARG A 1 782 ? -2.566 59.094 14.148 1 96.75 782 ARG A O 1
ATOM 5897 N N . ALA A 1 783 ? -1.687 57.219 13.508 1 95.94 783 ALA A N 1
ATOM 5898 C CA . ALA A 1 783 ? -0.824 57.125 14.688 1 95.94 783 ALA A CA 1
ATOM 5899 C C . ALA A 1 783 ? 0.146 58.281 14.742 1 95.94 783 ALA A C 1
ATOM 5901 O O . ALA A 1 783 ? 0.464 58.781 15.828 1 95.94 783 ALA A O 1
ATOM 5902 N N . THR A 1 784 ? 0.684 58.75 13.586 1 95.44 784 THR A N 1
ATOM 5903 C CA . THR A 1 784 ? 1.612 59.875 13.562 1 95.44 784 THR A CA 1
ATOM 5904 C C . THR A 1 784 ? 0.923 61.156 14.023 1 95.44 784 THR A C 1
ATOM 5906 O O . THR A 1 784 ? 1.588 62.125 14.406 1 95.44 784 THR A O 1
ATOM 5909 N N . LYS A 1 785 ? -0.367 61.062 14.016 1 95.5 785 LYS A N 1
ATOM 5910 C CA . LYS A 1 785 ? -1.146 62.219 14.453 1 95.5 785 LYS A CA 1
ATOM 5911 C C . LYS A 1 785 ? -1.683 62.031 15.867 1 95.5 785 LYS A C 1
ATOM 5913 O O . LYS A 1 785 ? -2.51 62.812 16.344 1 95.5 785 LYS A O 1
ATOM 5918 N N . GLY A 1 786 ? -1.366 60.938 16.453 1 92.5 786 GLY A N 1
ATOM 5919 C CA . GLY A 1 786 ? -1.746 60.656 17.828 1 92.5 786 GLY A CA 1
ATOM 5920 C C . GLY A 1 786 ? -3.084 59.969 17.938 1 92.5 786 GLY A C 1
ATOM 5921 O O . GLY A 1 786 ? -3.646 59.875 19.031 1 92.5 786 GLY A O 1
ATOM 5922 N N . ILE A 1 787 ? -3.525 59.406 16.875 1 91.88 787 ILE A N 1
ATOM 5923 C CA . ILE A 1 787 ? -4.828 58.781 16.859 1 91.88 787 ILE A CA 1
ATOM 5924 C C . ILE A 1 787 ? -4.645 57.25 16.844 1 91.88 787 ILE A C 1
ATOM 5926 O O . ILE A 1 787 ? -4.086 56.688 15.898 1 91.88 787 ILE A O 1
ATOM 5930 N N . ILE A 1 788 ? -5.141 56.625 17.922 1 86.44 788 ILE A N 1
ATOM 5931 C CA . ILE A 1 788 ? -5.121 55.156 18.062 1 86.44 788 ILE A CA 1
ATOM 5932 C C . ILE A 1 788 ? -6.539 54.656 18.266 1 86.44 788 ILE A C 1
ATOM 5934 O O . ILE A 1 788 ? -7.219 55.031 19.219 1 86.44 788 ILE A O 1
ATOM 5938 N N . ASP A 1 789 ? -6.996 53.719 17.516 1 81.31 789 ASP A N 1
ATOM 5939 C CA . ASP A 1 789 ? -8.391 53.312 17.469 1 81.31 789 ASP A CA 1
ATOM 5940 C C . ASP A 1 789 ? -8.672 52.219 18.484 1 81.31 789 ASP A C 1
ATOM 5942 O O . ASP A 1 789 ? -9.789 52.094 19 1 81.31 789 ASP A O 1
ATOM 5946 N N . LEU A 1 790 ? -7.777 51.375 18.781 1 85.06 790 LEU A N 1
ATOM 5947 C CA . LEU A 1 790 ? -8.016 50.219 19.641 1 85.06 790 LEU A CA 1
ATOM 5948 C C . LEU A 1 790 ? -8.156 50.656 21.094 1 85.06 790 LEU A C 1
ATOM 5950 O O . LEU A 1 790 ? -7.285 51.344 21.625 1 85.06 790 LEU A O 1
ATOM 5954 N N . GLN A 1 791 ? -9.289 50.219 21.688 1 82.88 791 GLN A N 1
ATOM 5955 C CA . GLN A 1 791 ? -9.547 50.562 23.078 1 82.88 791 GLN A CA 1
ATOM 5956 C C . GLN A 1 791 ? -8.555 49.875 24 1 82.88 791 GLN A C 1
ATOM 5958 O O . GLN A 1 791 ? -7.945 48.875 23.641 1 82.88 791 GLN A O 1
ATOM 5963 N N . GLY A 1 792 ? -8.375 50.406 25.109 1 85.62 792 GLY A N 1
ATOM 5964 C CA . GLY A 1 792 ? -7.496 49.812 26.109 1 85.62 792 GLY A CA 1
ATOM 5965 C C . GLY A 1 792 ? -8.039 48.531 26.703 1 85.62 792 GLY A C 1
ATOM 5966 O O . GLY A 1 792 ? -9.172 48.125 26.422 1 85.62 792 GLY A O 1
ATOM 5967 N N . PRO A 1 793 ? -7.281 47.812 27.422 1 90.5 793 PRO A N 1
ATOM 5968 C CA . PRO A 1 793 ? -7.699 46.531 28.016 1 90.5 793 PRO A CA 1
ATOM 5969 C C . PRO A 1 793 ? -8.805 46.688 29.047 1 90.5 793 PRO A C 1
ATOM 5971 O O . PRO A 1 793 ? -8.859 47.688 29.75 1 90.5 793 PRO A O 1
ATOM 5974 N N . GLN A 1 794 ? -9.625 45.719 29.109 1 89.06 794 GLN A N 1
ATOM 5975 C CA . GLN A 1 794 ? -10.609 45.625 30.172 1 89.06 794 GLN A CA 1
ATOM 5976 C C . GLN A 1 794 ? -9.945 45.281 31.516 1 89.06 794 GLN A C 1
ATOM 5978 O O . GLN A 1 794 ? -8.828 44.75 31.531 1 89.06 794 GLN A O 1
ATOM 5983 N N . ASP A 1 795 ? -10.789 45.594 32.562 1 91.38 795 ASP A N 1
ATOM 5984 C CA . ASP A 1 795 ? -10.305 45.25 33.906 1 91.38 795 ASP A CA 1
ATOM 5985 C C . ASP A 1 795 ? -10.164 43.719 34.062 1 91.38 795 ASP A C 1
ATOM 5987 O O . ASP A 1 795 ? -11.062 42.969 33.656 1 91.38 795 ASP A O 1
ATOM 5991 N N . TRP A 1 796 ? -9.094 43.281 34.625 1 92.06 796 TRP A N 1
ATOM 5992 C CA . TRP A 1 796 ? -8.789 41.875 34.75 1 92.06 796 TRP A CA 1
ATOM 5993 C C . TRP A 1 796 ? -9.867 41.156 35.531 1 92.06 796 TRP A C 1
ATOM 5995 O O . TRP A 1 796 ? -10.25 40.031 35.219 1 92.06 796 TRP A O 1
ATOM 6005 N N . SER A 1 797 ? -10.297 41.781 36.625 1 90.38 797 SER A N 1
ATOM 6006 C CA . SER A 1 797 ? -11.289 41.125 37.469 1 90.38 797 SER A CA 1
ATOM 6007 C C . SER A 1 797 ? -12.562 40.812 36.719 1 90.38 797 SER A C 1
ATOM 6009 O O . SER A 1 797 ? -13.188 39.781 36.938 1 90.38 797 SER A O 1
ATOM 6011 N N . GLU A 1 798 ? -12.867 41.594 35.844 1 89.56 798 GLU A N 1
ATOM 6012 C CA . GLU A 1 798 ? -14.055 41.375 35.031 1 89.56 798 GLU A CA 1
ATOM 6013 C C . GLU A 1 798 ? -13.852 40.188 34.062 1 89.56 798 GLU A C 1
ATOM 6015 O O . GLU A 1 798 ? -14.758 39.375 33.906 1 89.56 798 GLU A O 1
ATOM 6020 N N . LEU A 1 799 ? -12.703 40.188 33.5 1 91.44 799 LEU A N 1
ATOM 6021 C CA . LEU A 1 799 ? -12.375 39.094 32.594 1 91.44 799 LEU A CA 1
ATOM 6022 C C . LEU A 1 799 ? -12.328 37.75 33.312 1 91.44 799 LEU A C 1
ATOM 6024 O O . LEU A 1 799 ? -12.852 36.75 32.844 1 91.44 799 LEU A O 1
ATOM 6028 N N . TRP A 1 800 ? -11.75 37.719 34.5 1 91.31 800 TRP A N 1
ATOM 6029 C CA . TRP A 1 800 ? -11.594 36.531 35.344 1 91.31 800 TRP A CA 1
ATOM 6030 C C . TRP A 1 800 ? -12.953 36.031 35.812 1 91.31 800 TRP A C 1
ATOM 6032 O O . TRP A 1 800 ? -13.211 34.812 35.781 1 91.31 800 TRP A O 1
ATOM 6042 N N . GLU A 1 801 ? -13.82 36.875 36.219 1 86.06 801 GLU A N 1
ATOM 6043 C CA . GLU A 1 801 ? -15.133 36.531 36.75 1 86.06 801 GLU A CA 1
ATOM 6044 C C . GLU A 1 801 ? -16.047 35.969 35.656 1 86.06 801 GLU A C 1
ATOM 6046 O O . GLU A 1 801 ? -16.828 35.031 35.875 1 86.06 801 GLU A O 1
ATOM 6051 N N . ARG A 1 802 ? -15.898 36.469 34.594 1 82.56 802 ARG A N 1
ATOM 6052 C CA . ARG A 1 802 ? -16.75 36.031 33.469 1 82.56 802 ARG A CA 1
ATOM 6053 C C . ARG A 1 802 ? -16.422 34.594 33.062 1 82.56 802 ARG A C 1
ATOM 6055 O O . ARG A 1 802 ? -17.312 33.875 32.625 1 82.56 802 ARG A O 1
ATOM 6062 N N . ALA A 1 803 ? -15.242 34.281 33.156 1 78.25 803 ALA A N 1
ATOM 6063 C CA . ALA A 1 803 ? -14.852 32.938 32.75 1 78.25 803 ALA A CA 1
ATOM 6064 C C . ALA A 1 803 ? -15.562 31.875 33.594 1 78.25 803 ALA A C 1
ATOM 6066 O O . ALA A 1 803 ? -15.859 30.781 33.125 1 78.25 803 ALA A O 1
ATOM 6067 N N . GLY A 1 804 ? -16.062 32.156 34.781 1 65.19 804 GLY A N 1
ATOM 6068 C CA . GLY A 1 804 ? -16.984 31.406 35.625 1 65.19 804 GLY A CA 1
ATOM 6069 C C . GLY A 1 804 ? -16.5 30 35.938 1 65.19 804 GLY A C 1
ATOM 6070 O O . GLY A 1 804 ? -17.266 29.156 36.375 1 65.19 804 GLY A O 1
ATOM 6071 N N . VAL A 1 805 ? -15.492 29.422 35.281 1 59.84 805 VAL A N 1
ATOM 6072 C CA . VAL A 1 805 ? -15.141 28.031 35.531 1 59.84 805 VAL A CA 1
ATOM 6073 C C . VAL A 1 805 ? -14.172 27.953 36.688 1 59.84 805 VAL A C 1
ATOM 6075 O O . VAL A 1 805 ? -13.438 28.906 36.969 1 59.84 805 VAL A O 1
ATOM 6078 N N . PRO A 1 806 ? -14.43 26.891 37.531 1 54.81 806 PRO A N 1
ATOM 6079 C CA . PRO A 1 806 ? -13.461 26.703 38.625 1 54.81 806 PRO A CA 1
ATOM 6080 C C . PRO A 1 806 ? -12.016 26.672 38.125 1 54.81 806 PRO A C 1
ATOM 6082 O O . PRO A 1 806 ? -11.742 26.094 37.062 1 54.81 806 PRO A O 1
ATOM 6085 N N . ALA A 1 807 ? -11.227 27.547 38.594 1 54.62 807 ALA A N 1
ATOM 6086 C CA . ALA A 1 807 ? -9.812 27.578 38.219 1 54.62 807 ALA A CA 1
ATOM 6087 C C . ALA A 1 807 ? -9.164 26.219 38.438 1 54.62 807 ALA A C 1
ATOM 6089 O O . ALA A 1 807 ? -9.453 25.516 39.406 1 54.62 807 ALA A O 1
ATOM 6090 N N . LEU A 1 808 ? -8.531 25.609 37.375 1 54.88 808 LEU A N 1
ATOM 6091 C CA . LEU A 1 808 ? -7.77 24.375 37.531 1 54.88 808 LEU A CA 1
ATOM 6092 C C . LEU A 1 808 ? -6.73 24.516 38.625 1 54.88 808 LEU A C 1
ATOM 6094 O O . LEU A 1 808 ? -5.992 25.5 38.688 1 54.88 808 LEU A O 1
ATOM 6098 N N . ASP A 1 809 ? -7.008 24.203 39.938 1 45.91 809 ASP A N 1
ATOM 6099 C CA . ASP A 1 809 ? -5.992 24.188 41 1 45.91 809 ASP A CA 1
ATOM 6100 C C . ASP A 1 809 ? -5 23.047 40.781 1 45.91 809 ASP A C 1
ATOM 6102 O O . ASP A 1 809 ? -5.316 21.875 41.031 1 45.91 809 ASP A O 1
ATOM 6106 N N . ARG A 1 810 ? -4.051 23.172 39.812 1 50.06 810 ARG A N 1
ATOM 6107 C CA . ARG A 1 810 ? -3.057 22.109 39.844 1 50.06 810 ARG A CA 1
ATOM 6108 C C . ARG A 1 810 ? -2.105 22.266 41.031 1 50.06 810 ARG A C 1
ATOM 6110 O O . ARG A 1 810 ? -1.509 23.328 41.188 1 50.06 810 ARG A O 1
ATOM 6117 N N . GLY A 1 811 ? -2.475 21.75 42.219 1 44.34 811 GLY A N 1
ATOM 6118 C CA . GLY A 1 811 ? -1.646 21.656 43.438 1 44.34 811 GLY A CA 1
ATOM 6119 C C . GLY A 1 811 ? -0.183 21.969 43.156 1 44.34 811 GLY A C 1
ATOM 6120 O O . GLY A 1 811 ? 0.244 22.016 42 1 44.34 811 GLY A O 1
ATOM 6121 N N . PRO A 1 812 ? 0.582 22.469 44.094 1 38.75 812 PRO A N 1
ATOM 6122 C CA . PRO A 1 812 ? 2.021 22.703 43.969 1 38.75 812 PRO A CA 1
ATOM 6123 C C . PRO A 1 812 ? 2.748 21.531 43.312 1 38.75 812 PRO A C 1
ATOM 6125 O O . PRO A 1 812 ? 2.471 20.375 43.625 1 38.75 812 PRO A O 1
ATOM 6128 N N . MET A 1 813 ? 2.957 21.516 42.062 1 37.78 813 MET A N 1
ATOM 6129 C CA . MET A 1 813 ? 3.83 20.469 41.562 1 37.78 813 MET A CA 1
ATOM 6130 C C . MET A 1 813 ? 5.035 20.281 42.5 1 37.78 813 MET A C 1
ATOM 6132 O O . MET A 1 813 ? 5.652 21.25 42.906 1 37.78 813 MET A O 1
ATOM 6136 N N . ASP A 1 814 ? 5.125 19.234 43.312 1 32.97 814 ASP A N 1
ATOM 6137 C CA . ASP A 1 814 ? 6.289 18.938 44.125 1 32.97 814 ASP A CA 1
ATOM 6138 C C . ASP A 1 814 ? 7.586 19.109 43.344 1 32.97 814 ASP A C 1
ATOM 6140 O O . ASP A 1 814 ? 7.77 18.516 42.281 1 32.97 814 ASP A O 1
ATOM 6144 N N . ARG A 1 815 ? 8.297 20.219 43.312 1 36.38 815 ARG A N 1
ATOM 6145 C CA . ARG A 1 815 ? 9.672 20.469 42.875 1 36.38 815 ARG A CA 1
ATOM 6146 C C . ARG A 1 815 ? 10.625 19.453 43.469 1 36.38 815 ARG A C 1
ATOM 6148 O O . ARG A 1 815 ? 11.391 19.766 44.375 1 36.38 815 ARG A O 1
ATOM 6155 N N . GLU A 1 816 ? 10.297 18.266 44.094 1 29.25 816 GLU A N 1
ATOM 6156 C CA . GLU A 1 816 ? 11.445 17.453 44.469 1 29.25 816 GLU A CA 1
ATOM 6157 C C . GLU A 1 816 ? 12.188 16.906 43.25 1 29.25 816 GLU A C 1
ATOM 6159 O O . GLU A 1 816 ? 11.562 16.438 42.312 1 29.25 816 GLU A O 1
ATOM 6164 N N . MET B 1 1 ? 14.25 -27.078 12.328 1 46.19 1 MET B N 1
ATOM 6165 C CA . MET B 1 1 ? 14.594 -25.672 12.477 1 46.19 1 MET B CA 1
ATOM 6166 C C . MET B 1 1 ? 13.375 -24.844 12.875 1 46.19 1 MET B C 1
ATOM 6168 O O . MET B 1 1 ? 12.336 -24.906 12.211 1 46.19 1 MET B O 1
ATOM 6172 N N . ASP B 1 2 ? 13.273 -24.625 14.148 1 63.09 2 ASP B N 1
ATOM 6173 C CA . ASP B 1 2 ? 12.172 -23.938 14.812 1 63.09 2 ASP B CA 1
ATOM 6174 C C . ASP B 1 2 ? 12.18 -22.453 14.492 1 63.09 2 ASP B C 1
ATOM 6176 O O . ASP B 1 2 ? 12.648 -21.641 15.297 1 63.09 2 ASP B O 1
ATOM 6180 N N . ASN B 1 3 ? 11.922 -22.172 13.141 1 77.25 3 ASN B N 1
ATOM 6181 C CA . ASN B 1 3 ? 11.836 -20.75 12.797 1 77.25 3 ASN B CA 1
ATOM 6182 C C . ASN B 1 3 ? 10.469 -20.172 13.133 1 77.25 3 ASN B C 1
ATOM 6184 O O . ASN B 1 3 ? 9.453 -20.875 13.031 1 77.25 3 ASN B O 1
ATOM 6188 N N . PRO B 1 4 ? 10.492 -19 13.602 1 78.31 4 PRO B N 1
ATOM 6189 C CA . PRO B 1 4 ? 9.242 -18.375 14.047 1 78.31 4 PRO B CA 1
ATOM 6190 C C . PRO B 1 4 ? 8.164 -18.391 12.961 1 78.31 4 PRO B C 1
ATOM 6192 O O . PRO B 1 4 ? 6.973 -18.391 13.273 1 78.31 4 PRO B O 1
ATOM 6195 N N . HIS B 1 5 ? 8.617 -18.406 11.766 1 81.81 5 HIS B N 1
ATOM 6196 C CA . HIS B 1 5 ? 7.645 -18.312 10.68 1 81.81 5 HIS B CA 1
ATOM 6197 C C . HIS B 1 5 ? 6.969 -19.656 10.43 1 81.81 5 HIS B C 1
ATOM 6199 O O . HIS B 1 5 ? 6.098 -19.766 9.562 1 81.81 5 HIS B O 1
ATOM 6205 N N . TYR B 1 6 ? 7.273 -20.656 11.25 1 83.56 6 TYR B N 1
ATOM 6206 C CA . TYR B 1 6 ? 6.621 -21.953 11.156 1 83.56 6 TYR B CA 1
ATOM 6207 C C . TYR B 1 6 ? 5.457 -22.047 12.141 1 83.56 6 TYR B C 1
ATOM 6209 O O . TYR B 1 6 ? 4.613 -22.938 12.023 1 83.56 6 TYR B O 1
ATOM 6217 N N . TYR B 1 7 ? 5.422 -21.125 12.992 1 86.62 7 TYR B N 1
ATOM 6218 C CA . TYR B 1 7 ? 4.379 -21.172 14.008 1 86.62 7 TYR B CA 1
ATOM 6219 C C . TYR B 1 7 ? 3.043 -20.703 13.445 1 86.62 7 TYR B C 1
ATOM 6221 O O . TYR B 1 7 ? 2.973 -19.703 12.742 1 86.62 7 TYR B O 1
ATOM 6229 N N . SER B 1 8 ? 2.053 -21.453 13.664 1 89.56 8 SER B N 1
ATOM 6230 C CA . SER B 1 8 ? 0.681 -21.125 13.297 1 89.56 8 SER B CA 1
ATOM 6231 C C . SER B 1 8 ? -0.218 -21.031 14.523 1 89.56 8 SER B C 1
ATOM 6233 O O . SER B 1 8 ? -0.521 -22.062 15.148 1 89.56 8 SER B O 1
ATOM 6235 N N . PRO B 1 9 ? -0.695 -19.844 14.789 1 93.44 9 PRO B N 1
ATOM 6236 C CA . PRO B 1 9 ? -1.568 -19.719 15.953 1 93.44 9 PRO B CA 1
ATOM 6237 C C . PRO B 1 9 ? -2.891 -20.469 15.789 1 93.44 9 PRO B C 1
ATOM 6239 O O . PRO B 1 9 ? -3.371 -20.641 14.664 1 93.44 9 PRO B O 1
ATOM 6242 N N . PRO B 1 10 ? -3.436 -20.891 16.922 1 91.88 10 PRO B N 1
ATOM 6243 C CA . PRO B 1 10 ? -4.738 -21.547 16.828 1 91.88 10 PRO B CA 1
ATOM 6244 C C . PRO B 1 10 ? -5.824 -20.641 16.266 1 91.88 10 PRO B C 1
ATOM 6246 O O . PRO B 1 10 ? -5.758 -19.422 16.438 1 91.88 10 PRO B O 1
ATOM 6249 N N . ILE B 1 11 ? -6.758 -21.219 15.648 1 93.75 11 ILE B N 1
ATOM 6250 C CA . ILE B 1 11 ? -7.832 -20.469 15.008 1 93.75 11 ILE B CA 1
ATOM 6251 C C . ILE B 1 11 ? -9.156 -21.219 15.188 1 93.75 11 ILE B C 1
ATOM 6253 O O . ILE B 1 11 ? -9.195 -22.453 15.156 1 93.75 11 ILE B O 1
ATOM 6257 N N . THR B 1 12 ? -10.219 -20.469 15.375 1 90.75 12 THR B N 1
ATOM 6258 C CA . THR B 1 12 ? -11.547 -21.047 15.461 1 90.75 12 THR B CA 1
ATOM 6259 C C . THR B 1 12 ? -12.133 -21.297 14.07 1 90.75 12 THR B C 1
ATOM 6261 O O . THR B 1 12 ? -11.609 -20.781 13.078 1 90.75 12 THR B O 1
ATOM 6264 N N . ARG B 1 13 ? -13.188 -22.078 13.984 1 94 13 ARG B N 1
ATOM 6265 C CA . ARG B 1 13 ? -13.859 -22.375 12.727 1 94 13 ARG B CA 1
ATOM 6266 C C . ARG B 1 13 ? -15.312 -21.922 12.758 1 94 13 ARG B C 1
ATOM 6268 O O . ARG B 1 13 ? -16.219 -22.75 12.664 1 94 13 ARG B O 1
ATOM 6275 N N . ASN B 1 14 ? -15.484 -20.672 12.789 1 95.44 14 ASN B N 1
ATOM 6276 C CA . ASN B 1 14 ? -16.844 -20.109 12.773 1 95.44 14 ASN B CA 1
ATOM 6277 C C . ASN B 1 14 ? -17.297 -19.781 11.352 1 95.44 14 ASN B C 1
ATOM 6279 O O . ASN B 1 14 ? -18.438 -20.031 10.992 1 95.44 14 ASN B O 1
ATOM 6283 N N . VAL B 1 15 ? -16.359 -19.188 10.648 1 96.88 15 VAL B N 1
ATOM 6284 C CA . VAL B 1 15 ? -16.656 -18.797 9.273 1 96.88 15 VAL B CA 1
ATOM 6285 C C . VAL B 1 15 ? -15.992 -19.781 8.312 1 96.88 15 VAL B C 1
ATOM 6287 O O . VAL B 1 15 ? -16.531 -20.062 7.238 1 96.88 15 VAL B O 1
ATOM 6290 N N . ILE B 1 16 ? -14.844 -20.281 8.703 1 97.19 16 ILE B N 1
ATOM 6291 C CA . ILE B 1 16 ? -14.195 -21.344 7.938 1 97.19 16 ILE B CA 1
ATOM 6292 C C . ILE B 1 16 ? -15.141 -22.547 7.812 1 97.19 16 ILE B C 1
ATOM 6294 O O . ILE B 1 16 ? -15.758 -22.969 8.797 1 97.19 16 ILE B O 1
ATOM 6298 N N . GLY B 1 17 ? -15.289 -23.062 6.633 1 96.75 17 GLY B N 1
ATOM 6299 C CA . GLY B 1 17 ? -16.156 -24.203 6.398 1 96.75 17 GLY B CA 1
ATOM 6300 C C . GLY B 1 17 ? -17.516 -23.828 5.832 1 96.75 17 GLY B C 1
ATOM 6301 O O . GLY B 1 17 ? -18.25 -24.688 5.328 1 96.75 17 GLY B O 1
ATOM 6302 N N . LYS B 1 18 ? -17.812 -22.531 5.836 1 97.19 18 LYS B N 1
ATOM 6303 C CA . LYS B 1 18 ? -19.125 -22.078 5.375 1 97.19 18 LYS B CA 1
ATOM 6304 C C . LYS B 1 18 ? -19.094 -21.734 3.889 1 97.19 18 LYS B C 1
ATOM 6306 O O . LYS B 1 18 ? -18.062 -21.297 3.365 1 97.19 18 LYS B O 1
ATOM 6311 N N . ARG B 1 19 ? -20.297 -21.953 3.229 1 97.38 19 ARG B N 1
ATOM 6312 C CA . ARG B 1 19 ? -20.484 -21.562 1.837 1 97.38 19 ARG B CA 1
ATOM 6313 C C . ARG B 1 19 ? -20.891 -20.094 1.73 1 97.38 19 ARG B C 1
ATOM 6315 O O . ARG B 1 19 ? -22.031 -19.781 1.402 1 97.38 19 ARG B O 1
ATOM 6322 N N . VAL B 1 20 ? -19.922 -19.203 1.918 1 96 20 VAL B N 1
ATOM 6323 C CA . VAL B 1 20 ? -20.219 -17.781 1.751 1 96 20 VAL B CA 1
ATOM 6324 C C . VAL B 1 20 ? -20.078 -17.391 0.281 1 96 20 VAL B C 1
ATOM 6326 O O . VAL B 1 20 ? -19.266 -17.969 -0.446 1 96 20 VAL B O 1
ATOM 6329 N N . PRO B 1 21 ? -20.906 -16.453 -0.179 1 94.19 21 PRO B N 1
ATOM 6330 C CA . PRO B 1 21 ? -20.672 -15.961 -1.537 1 94.19 21 PRO B CA 1
ATOM 6331 C C . PRO B 1 21 ? -19.297 -15.336 -1.707 1 94.19 21 PRO B C 1
ATOM 6333 O O . PRO B 1 21 ? -18.812 -14.648 -0.801 1 94.19 21 PRO B O 1
ATOM 6336 N N . ARG B 1 22 ? -18.781 -15.484 -2.891 1 94.62 22 ARG B N 1
ATOM 6337 C CA . ARG B 1 22 ? -17.469 -14.883 -3.143 1 94.62 22 ARG B CA 1
ATOM 6338 C C . ARG B 1 22 ? -17.562 -13.367 -3.199 1 94.62 22 ARG B C 1
ATOM 6340 O O . ARG B 1 22 ? -18.453 -12.812 -3.859 1 94.62 22 ARG B O 1
ATOM 6347 N N . THR B 1 23 ? -16.641 -12.695 -2.549 1 93.19 23 THR B N 1
ATOM 6348 C CA . THR B 1 23 ? -16.609 -11.242 -2.529 1 93.19 23 THR B CA 1
ATOM 6349 C C . THR B 1 23 ? -16.25 -10.695 -3.908 1 93.19 23 THR B C 1
ATOM 6351 O O . THR B 1 23 ? -16.609 -9.562 -4.242 1 93.19 23 THR B O 1
ATOM 6354 N N . GLU B 1 24 ? -15.656 -11.508 -4.742 1 92.69 24 GLU B N 1
ATOM 6355 C CA . GLU B 1 24 ? -15.164 -11.109 -6.055 1 92.69 24 GLU B CA 1
ATOM 6356 C C . GLU B 1 24 ? -16.281 -11.133 -7.098 1 92.69 24 GLU B C 1
ATOM 6358 O O . GLU B 1 24 ? -16.141 -10.531 -8.164 1 92.69 24 GLU B O 1
ATOM 6363 N N . ASP B 1 25 ? -17.328 -11.773 -6.883 1 93.81 25 ASP B N 1
ATOM 6364 C CA . ASP B 1 25 ? -18.281 -12.18 -7.918 1 93.81 25 ASP B CA 1
ATOM 6365 C C . ASP B 1 25 ? -19.031 -10.969 -8.469 1 93.81 25 ASP B C 1
ATOM 6367 O O . ASP B 1 25 ? -19.266 -10.883 -9.68 1 93.81 25 ASP B O 1
ATOM 6371 N N . ALA B 1 26 ? -19.359 -10.016 -7.641 1 93.5 26 ALA B N 1
ATOM 6372 C CA . ALA B 1 26 ? -20.203 -8.922 -8.102 1 93.5 26 ALA B CA 1
ATOM 6373 C C . ALA B 1 26 ? -19.547 -8.164 -9.258 1 93.5 26 ALA B C 1
ATOM 6375 O O . ALA B 1 26 ? -20.188 -7.906 -10.281 1 93.5 26 ALA B O 1
ATOM 6376 N N . ARG B 1 27 ? -18.25 -7.785 -9.102 1 93.44 27 ARG B N 1
ATOM 6377 C CA . ARG B 1 27 ? -17.594 -7.023 -10.156 1 93.44 27 ARG B CA 1
ATOM 6378 C C . ARG B 1 27 ? -17.375 -7.883 -11.398 1 93.44 27 ARG B C 1
ATOM 6380 O O . ARG B 1 27 ? -17.547 -7.406 -12.523 1 93.44 27 ARG B O 1
ATOM 6387 N N . LEU B 1 28 ? -17.109 -9.148 -11.227 1 93.75 28 LEU B N 1
ATOM 6388 C CA . LEU B 1 28 ? -16.844 -10.031 -12.352 1 93.75 28 LEU B CA 1
ATOM 6389 C C . LEU B 1 28 ? -18.125 -10.359 -13.117 1 93.75 28 LEU B C 1
ATOM 6391 O O . LEU B 1 28 ? -18.125 -10.375 -14.344 1 93.75 28 LEU B O 1
ATOM 6395 N N . LEU B 1 29 ? -19.25 -10.57 -12.406 1 94.62 29 LEU B N 1
ATOM 6396 C CA . LEU B 1 29 ? -20.5 -11.023 -13.008 1 94.62 29 LEU B CA 1
ATOM 6397 C C . LEU B 1 29 ? -21.25 -9.867 -13.664 1 94.62 29 LEU B C 1
ATOM 6399 O O . LEU B 1 29 ? -22.141 -10.078 -14.492 1 94.62 29 LEU B O 1
ATOM 6403 N N . THR B 1 30 ? -20.859 -8.625 -13.328 1 94.25 30 THR B N 1
ATOM 6404 C CA . THR B 1 30 ? -21.562 -7.473 -13.883 1 94.25 30 THR B CA 1
ATOM 6405 C C . THR B 1 30 ? -20.719 -6.785 -14.945 1 94.25 30 THR B C 1
ATOM 6407 O O . THR B 1 30 ? -21.047 -5.688 -15.406 1 94.25 30 THR B O 1
ATOM 6410 N N . GLY B 1 31 ? -19.656 -7.406 -15.352 1 92.06 31 GLY B N 1
ATOM 6411 C CA . GLY B 1 31 ? -18.812 -6.867 -16.406 1 92.06 31 GLY B CA 1
ATOM 6412 C C . GLY B 1 31 ? -17.969 -5.691 -15.945 1 92.06 31 GLY B C 1
ATOM 6413 O O . GLY B 1 31 ? -17.484 -4.914 -16.766 1 92.06 31 GLY B O 1
ATOM 6414 N N . ARG B 1 32 ? -17.812 -5.582 -14.641 1 91.44 32 ARG B N 1
ATOM 6415 C CA . ARG B 1 32 ? -17.062 -4.457 -14.094 1 91.44 32 ARG B CA 1
ATOM 6416 C C . ARG B 1 32 ? -15.641 -4.867 -13.727 1 91.44 32 ARG B C 1
ATOM 6418 O O . ARG B 1 32 ? -14.836 -4.035 -13.305 1 91.44 32 ARG B O 1
ATOM 6425 N N . GLY B 1 33 ? -15.359 -6.152 -13.891 1 91.94 33 GLY B N 1
ATOM 6426 C CA . GLY B 1 33 ? -13.977 -6.566 -13.727 1 91.94 33 GLY B CA 1
ATOM 6427 C C . GLY B 1 33 ? -13.031 -5.859 -14.68 1 91.94 33 GLY B C 1
ATOM 6428 O O . GLY B 1 33 ? -13.391 -5.551 -15.82 1 91.94 33 GLY B O 1
ATOM 6429 N N . LYS B 1 34 ? -11.836 -5.555 -14.203 1 93.19 34 LYS B N 1
ATOM 6430 C CA . LYS B 1 34 ? -10.836 -4.879 -15.023 1 93.19 34 LYS B CA 1
ATOM 6431 C C . LYS B 1 34 ? -9.641 -5.789 -15.289 1 93.19 34 LYS B C 1
ATOM 6433 O O . LYS B 1 34 ? -8.695 -5.836 -14.5 1 93.19 34 LYS B O 1
ATOM 6438 N N . TYR B 1 35 ? -9.703 -6.379 -16.438 1 95.81 35 TYR B N 1
ATOM 6439 C CA . TYR B 1 35 ? -8.562 -7.156 -16.906 1 95.81 35 TYR B CA 1
ATOM 6440 C C . TYR B 1 35 ? -7.551 -6.262 -17.625 1 95.81 35 TYR B C 1
ATOM 6442 O O . TYR B 1 35 ? -7.801 -5.074 -17.828 1 95.81 35 TYR B O 1
ATOM 6450 N N . LEU B 1 36 ? -6.406 -6.777 -17.953 1 96.19 36 LEU B N 1
ATOM 6451 C CA . LEU B 1 36 ? -5.312 -5.996 -18.516 1 96.19 36 LEU B CA 1
ATOM 6452 C C . LEU B 1 36 ? -5.785 -5.199 -19.734 1 96.19 36 LEU B C 1
ATOM 6454 O O . LEU B 1 36 ? -5.477 -4.016 -19.859 1 96.19 36 LEU B O 1
ATOM 6458 N N . ASN B 1 37 ? -6.531 -5.824 -20.609 1 95.56 37 ASN B N 1
ATOM 6459 C CA . ASN B 1 37 ? -6.941 -5.168 -21.844 1 95.56 37 ASN B CA 1
ATOM 6460 C C . ASN B 1 37 ? -7.918 -4.023 -21.562 1 95.56 37 ASN B C 1
ATOM 6462 O O . ASN B 1 37 ? -8.086 -3.131 -22.406 1 95.56 37 ASN B O 1
ATOM 6466 N N . ASP B 1 38 ? -8.602 -4.023 -20.422 1 94.5 38 ASP B N 1
ATOM 6467 C CA . ASP B 1 38 ? -9.562 -2.99 -20.031 1 94.5 38 ASP B CA 1
ATOM 6468 C C . ASP B 1 38 ? -8.844 -1.747 -19.516 1 94.5 38 ASP B C 1
ATOM 6470 O O . ASP B 1 38 ? -9.453 -0.685 -19.375 1 94.5 38 ASP B O 1
ATOM 6474 N N . ILE B 1 39 ? -7.598 -1.827 -19.203 1 95.56 39 ILE B N 1
ATOM 6475 C CA . ILE B 1 39 ? -6.836 -0.735 -18.609 1 95.56 39 ILE B CA 1
ATOM 6476 C C . ILE B 1 39 ? -6.164 0.087 -19.703 1 95.56 39 ILE B C 1
ATOM 6478 O O . ILE B 1 39 ? -5.438 -0.456 -20.531 1 95.56 39 ILE B O 1
ATOM 6482 N N . ASN B 1 40 ? -6.422 1.367 -19.719 1 94.5 40 ASN B N 1
ATOM 6483 C CA . ASN B 1 40 ? -5.824 2.303 -20.672 1 94.5 40 ASN B CA 1
ATOM 6484 C C . ASN B 1 40 ? -5.277 3.541 -19.969 1 94.5 40 ASN B C 1
ATOM 6486 O O . ASN B 1 40 ? -5.832 3.98 -18.953 1 94.5 40 ASN B O 1
ATOM 6490 N N . VAL B 1 41 ? -4.172 4.012 -20.359 1 93.56 41 VAL B N 1
ATOM 6491 C CA . VAL B 1 41 ? -3.549 5.219 -19.828 1 93.56 41 VAL B CA 1
ATOM 6492 C C . VAL B 1 41 ? -3.41 6.262 -20.922 1 93.56 41 VAL B C 1
ATOM 6494 O O . VAL B 1 41 ? -3.287 5.914 -22.109 1 93.56 41 VAL B O 1
ATOM 6497 N N . ASP B 1 42 ? -3.455 7.52 -20.547 1 90.25 42 ASP B N 1
ATOM 6498 C CA . ASP B 1 42 ? -3.352 8.609 -21.516 1 90.25 42 ASP B CA 1
ATOM 6499 C C . ASP B 1 42 ? -2.02 8.555 -22.266 1 90.25 42 ASP B C 1
ATOM 6501 O O . ASP B 1 42 ? -0.969 8.344 -21.656 1 90.25 42 ASP B O 1
ATOM 6505 N N . GLY B 1 43 ? -2.068 8.703 -23.547 1 94.12 43 GLY B N 1
ATOM 6506 C CA . GLY B 1 43 ? -0.863 8.766 -24.359 1 94.12 43 GLY B CA 1
ATOM 6507 C C . GLY B 1 43 ? -0.299 7.398 -24.688 1 94.12 43 GLY B C 1
ATOM 6508 O O . GLY B 1 43 ? 0.778 7.293 -25.281 1 94.12 43 GLY B O 1
ATOM 6509 N N . GLN B 1 44 ? -1.027 6.438 -24.391 1 96.56 44 GLN B N 1
ATOM 6510 C CA . GLN B 1 44 ? -0.58 5.059 -24.531 1 96.56 44 GLN B CA 1
ATOM 6511 C C . GLN B 1 44 ? -0.362 4.703 -26 1 96.56 44 GLN B C 1
ATOM 6513 O O . GLN B 1 44 ? -1.161 5.082 -26.859 1 96.56 44 GLN B O 1
ATOM 6518 N N . LEU B 1 45 ? 0.801 4.055 -26.375 1 98.69 45 LEU B N 1
ATOM 6519 C CA . LEU B 1 45 ? 1.094 3.441 -27.656 1 98.69 45 LEU B CA 1
ATOM 6520 C C . LEU B 1 45 ? 0.886 1.932 -27.609 1 98.69 45 LEU B C 1
ATOM 6522 O O . LEU B 1 45 ? 0.624 1.377 -26.531 1 98.69 45 LEU B O 1
ATOM 6526 N N . HIS B 1 46 ? 0.956 1.275 -28.75 1 98.75 46 HIS B N 1
ATOM 6527 C CA . HIS B 1 46 ? 0.683 -0.154 -28.844 1 98.75 46 HIS B CA 1
ATOM 6528 C C . HIS B 1 46 ? 1.849 -0.897 -29.484 1 98.75 46 HIS B C 1
ATOM 6530 O O . HIS B 1 46 ? 2.457 -0.404 -30.438 1 98.75 46 HIS B O 1
ATOM 6536 N N . ALA B 1 47 ? 2.123 -2.098 -28.938 1 98.81 47 ALA B N 1
ATOM 6537 C CA . ALA B 1 47 ? 3.258 -2.885 -29.406 1 98.81 47 ALA B CA 1
ATOM 6538 C C . ALA B 1 47 ? 2.789 -4.156 -30.109 1 98.81 47 ALA B C 1
ATOM 6540 O O . ALA B 1 47 ? 1.781 -4.75 -29.719 1 98.81 47 ALA B O 1
ATOM 6541 N N . CYS B 1 48 ? 3.521 -4.562 -31.141 1 98.62 48 CYS B N 1
ATOM 6542 C CA . CYS B 1 48 ? 3.404 -5.844 -31.828 1 98.62 48 CYS B CA 1
ATOM 6543 C C . CYS B 1 48 ? 4.777 -6.414 -32.156 1 98.62 48 CYS B C 1
ATOM 6545 O O . CYS B 1 48 ? 5.785 -5.707 -32.094 1 98.62 48 CYS B O 1
ATOM 6547 N N . PHE B 1 49 ? 4.816 -7.688 -32.469 1 98.69 49 PHE B N 1
ATOM 6548 C CA . PHE B 1 49 ? 6.09 -8.352 -32.719 1 98.69 49 PHE B CA 1
ATOM 6549 C C . PHE B 1 49 ? 6.082 -9.016 -34.094 1 98.69 49 PHE B C 1
ATOM 6551 O O . PHE B 1 49 ? 5.066 -9.57 -34.531 1 98.69 49 PHE B O 1
ATOM 6558 N N . VAL B 1 50 ? 7.215 -8.875 -34.812 1 98.5 50 VAL B N 1
ATOM 6559 C CA . VAL B 1 50 ? 7.531 -9.852 -35.844 1 98.5 50 VAL B CA 1
ATOM 6560 C C . VAL B 1 50 ? 8.125 -11.109 -35.219 1 98.5 50 VAL B C 1
ATOM 6562 O O . VAL B 1 50 ? 9.148 -11.047 -34.531 1 98.5 50 VAL B O 1
ATOM 6565 N N . ARG B 1 51 ? 7.5 -12.25 -35.438 1 98.12 51 ARG B N 1
ATOM 6566 C CA . ARG B 1 51 ? 7.934 -13.516 -34.844 1 98.12 51 ARG B CA 1
ATOM 6567 C C . ARG B 1 51 ? 8.438 -14.469 -35.938 1 98.12 51 ARG B C 1
ATOM 6569 O O . ARG B 1 51 ? 8.008 -14.398 -37.094 1 98.12 51 ARG B O 1
ATOM 6576 N N . SER B 1 52 ? 9.289 -15.328 -35.562 1 98.44 52 SER B N 1
ATOM 6577 C CA . SER B 1 52 ? 9.938 -16.219 -36.531 1 98.44 52 SER B CA 1
ATOM 6578 C C . SER B 1 52 ? 8.938 -17.156 -37.188 1 98.44 52 SER B C 1
ATOM 6580 O O . SER B 1 52 ? 8.141 -17.812 -36.5 1 98.44 52 SER B O 1
ATOM 6582 N N . PRO B 1 53 ? 8.977 -17.266 -38.469 1 97.12 53 PRO B N 1
ATOM 6583 C CA . PRO B 1 53 ? 8.188 -18.281 -39.188 1 97.12 53 PRO B CA 1
ATOM 6584 C C . PRO B 1 53 ? 8.906 -19.609 -39.281 1 97.12 53 PRO B C 1
ATOM 6586 O O . PRO B 1 53 ? 8.328 -20.594 -39.781 1 97.12 53 PRO B O 1
ATOM 6589 N N . ALA B 1 54 ? 10.203 -19.672 -38.844 1 98 54 ALA B N 1
ATOM 6590 C CA . ALA B 1 54 ? 11.023 -20.875 -38.969 1 98 54 ALA B CA 1
ATOM 6591 C C . ALA B 1 54 ? 11.328 -21.453 -37.562 1 98 54 ALA B C 1
ATOM 6593 O O . ALA B 1 54 ? 11.547 -20.719 -36.625 1 98 54 ALA B O 1
ATOM 6594 N N . ALA B 1 55 ? 11.438 -22.781 -37.562 1 98.38 55 ALA B N 1
ATOM 6595 C CA . ALA B 1 55 ? 11.75 -23.469 -36.281 1 98.38 55 ALA B CA 1
ATOM 6596 C C . ALA B 1 55 ? 13.227 -23.312 -35.938 1 98.38 55 ALA B C 1
ATOM 6598 O O . ALA B 1 55 ? 13.602 -23.344 -34.781 1 98.38 55 ALA B O 1
ATOM 6599 N N . HIS B 1 56 ? 14.062 -23.266 -36.969 1 98.56 56 HIS B N 1
ATOM 6600 C CA . HIS B 1 56 ? 15.508 -23.172 -36.812 1 98.56 56 HIS B CA 1
ATOM 6601 C C . HIS B 1 56 ? 16.172 -22.547 -38.031 1 98.56 56 HIS B C 1
ATOM 6603 O O . HIS B 1 56 ? 16.109 -23.109 -39.125 1 98.56 56 HIS B O 1
ATOM 6609 N N . ALA B 1 57 ? 16.719 -21.359 -37.781 1 98.56 57 ALA B N 1
ATOM 6610 C CA . ALA B 1 57 ? 17.312 -20.672 -38.938 1 98.56 57 ALA B CA 1
ATOM 6611 C C . ALA B 1 57 ? 18.297 -19.594 -38.469 1 98.56 57 ALA B C 1
ATOM 6613 O O . ALA B 1 57 ? 18.156 -19.031 -37.406 1 98.56 57 ALA B O 1
ATOM 6614 N N . GLN B 1 58 ? 19.297 -19.312 -39.25 1 98.38 58 GLN B N 1
ATOM 6615 C CA . GLN B 1 58 ? 20.156 -18.156 -39.062 1 98.38 58 GLN B CA 1
ATOM 6616 C C . GLN B 1 58 ? 19.516 -16.891 -39.625 1 98.38 58 GLN B C 1
ATOM 6618 O O . GLN B 1 58 ? 19 -16.906 -40.75 1 98.38 58 GLN B O 1
ATOM 6623 N N . ILE B 1 59 ? 19.5 -15.875 -38.875 1 98.38 59 ILE B N 1
ATOM 6624 C CA . ILE B 1 59 ? 19.047 -14.586 -39.375 1 98.38 59 ILE B CA 1
ATOM 6625 C C . ILE B 1 59 ? 20.156 -13.914 -40.156 1 98.38 59 ILE B C 1
ATOM 6627 O O . ILE B 1 59 ? 21.141 -13.438 -39.594 1 98.38 59 ILE B O 1
ATOM 6631 N N . THR B 1 60 ? 20 -13.742 -41.438 1 97.81 60 THR B N 1
ATOM 6632 C CA . THR B 1 60 ? 21.047 -13.18 -42.281 1 97.81 60 THR B CA 1
ATOM 6633 C C . THR B 1 60 ? 20.781 -11.703 -42.594 1 97.81 60 THR B C 1
ATOM 6635 O O . THR B 1 60 ? 21.688 -10.977 -43 1 97.81 60 THR B O 1
ATOM 6638 N N . GLY B 1 61 ? 19.547 -11.336 -42.281 1 97.44 61 GLY B N 1
ATOM 6639 C CA . GLY B 1 61 ? 19.234 -9.93 -42.5 1 97.44 61 GLY B CA 1
ATOM 6640 C C . GLY B 1 61 ? 17.859 -9.547 -41.969 1 97.44 61 GLY B C 1
ATOM 6641 O O . GLY B 1 61 ? 16.906 -10.32 -42.062 1 97.44 61 GLY B O 1
ATOM 6642 N N . ILE B 1 62 ? 17.781 -8.391 -41.406 1 98.31 62 ILE B N 1
ATOM 6643 C CA . ILE B 1 62 ? 16.531 -7.773 -41 1 98.31 62 ILE B CA 1
ATOM 6644 C C . ILE B 1 62 ? 16.438 -6.367 -41.594 1 98.31 62 ILE B C 1
ATOM 6646 O O . ILE B 1 62 ? 17.281 -5.516 -41.312 1 98.31 62 ILE B O 1
ATOM 6650 N N . ASP B 1 63 ? 15.477 -6.102 -42.438 1 98.25 63 ASP B N 1
ATOM 6651 C CA . ASP B 1 63 ? 15.227 -4.77 -43 1 98.25 63 ASP B CA 1
ATOM 6652 C C . ASP B 1 63 ? 14 -4.133 -42.344 1 98.25 63 ASP B C 1
ATOM 6654 O O . ASP B 1 63 ? 12.867 -4.562 -42.594 1 98.25 63 ASP B O 1
ATOM 6658 N N . THR B 1 64 ? 14.242 -3.145 -41.531 1 98.5 64 THR B N 1
ATOM 6659 C CA . THR B 1 64 ? 13.156 -2.492 -40.812 1 98.5 64 THR B CA 1
ATOM 6660 C C . THR B 1 64 ? 12.82 -1.143 -41.438 1 98.5 64 THR B C 1
ATOM 6662 O O . THR B 1 64 ? 12 -0.391 -40.906 1 98.5 64 THR B O 1
ATOM 6665 N N . SER B 1 65 ? 13.367 -0.733 -42.531 1 98.25 65 SER B N 1
ATOM 6666 C CA . SER B 1 65 ? 13.289 0.614 -43.094 1 98.25 65 SER B CA 1
ATOM 6667 C C . SER B 1 65 ? 11.852 1.006 -43.406 1 98.25 65 SER B C 1
ATOM 6669 O O . SER B 1 65 ? 11.383 2.062 -42.969 1 98.25 65 SER B O 1
ATOM 6671 N N . ALA B 1 66 ? 11.148 0.166 -44.094 1 98.31 66 ALA B N 1
ATOM 6672 C CA . ALA B 1 66 ? 9.766 0.467 -44.469 1 98.31 66 ALA B CA 1
ATOM 6673 C C . ALA B 1 66 ? 8.883 0.605 -43.219 1 98.31 66 ALA B C 1
ATOM 6675 O O . ALA B 1 66 ? 8 1.469 -43.188 1 98.31 66 ALA B O 1
ATOM 6676 N N . ALA B 1 67 ? 9.078 -0.245 -42.25 1 98.62 67 ALA B N 1
ATOM 6677 C CA . ALA B 1 67 ? 8.305 -0.202 -41 1 98.62 67 ALA B CA 1
ATOM 6678 C C . ALA B 1 67 ? 8.57 1.09 -40.25 1 98.62 67 ALA B C 1
ATOM 6680 O O . ALA B 1 67 ? 7.637 1.721 -39.75 1 98.62 67 ALA B O 1
ATOM 6681 N N . SER B 1 68 ? 9.82 1.455 -40.156 1 98.31 68 SER B N 1
ATOM 6682 C CA . SER B 1 68 ? 10.234 2.629 -39.375 1 98.31 68 SER B CA 1
ATOM 6683 C C . SER B 1 68 ? 9.688 3.91 -40 1 98.31 68 SER B C 1
ATOM 6685 O O . SER B 1 68 ? 9.445 4.891 -39.312 1 98.31 68 SER B O 1
ATOM 6687 N N . GLU B 1 69 ? 9.453 3.924 -41.312 1 97.75 69 GLU B N 1
ATOM 6688 C CA . GLU B 1 69 ? 9.016 5.121 -42 1 97.75 69 GLU B CA 1
ATOM 6689 C C . GLU B 1 69 ? 7.492 5.215 -42.031 1 97.75 69 GLU B C 1
ATOM 6691 O O . GLU B 1 69 ? 6.934 6.25 -42.406 1 97.75 69 GLU B O 1
ATOM 6696 N N . MET B 1 70 ? 6.867 4.215 -41.625 1 98.12 70 MET B N 1
ATOM 6697 C CA . MET B 1 70 ? 5.41 4.207 -41.688 1 98.12 70 MET B CA 1
ATOM 6698 C C . MET B 1 70 ? 4.82 5.227 -40.719 1 98.12 70 MET B C 1
ATOM 6700 O O . MET B 1 70 ? 5.215 5.285 -39.531 1 98.12 70 MET B O 1
ATOM 6704 N N . PRO B 1 71 ? 3.852 6.035 -41.219 1 97.75 71 PRO B N 1
ATOM 6705 C CA . PRO B 1 71 ? 3.219 7 -40.312 1 97.75 71 PRO B CA 1
ATOM 6706 C C . PRO B 1 71 ? 2.596 6.336 -39.062 1 97.75 71 PRO B C 1
ATOM 6708 O O . PRO B 1 71 ? 1.934 5.301 -39.188 1 97.75 71 PRO B O 1
ATOM 6711 N N . GLY B 1 72 ? 2.863 6.922 -37.906 1 97.88 72 GLY B N 1
ATOM 6712 C CA . GLY B 1 72 ? 2.273 6.43 -36.688 1 97.88 72 GLY B CA 1
ATOM 6713 C C . GLY B 1 72 ? 3.178 5.469 -35.938 1 97.88 72 GLY B C 1
ATOM 6714 O O . GLY B 1 72 ? 2.916 5.137 -34.781 1 97.88 72 GLY B O 1
ATOM 6715 N N . VAL B 1 73 ? 4.25 5.004 -36.594 1 98.75 73 VAL B N 1
ATOM 6716 C CA . VAL B 1 73 ? 5.219 4.129 -35.938 1 98.75 73 VAL B CA 1
ATOM 6717 C C . VAL B 1 73 ? 6.223 4.973 -35.156 1 98.75 73 VAL B C 1
ATOM 6719 O O . VAL B 1 73 ? 6.766 5.945 -35.656 1 98.75 73 VAL B O 1
ATOM 6722 N N . HIS B 1 74 ? 6.43 4.59 -33.875 1 98.62 74 HIS B N 1
ATOM 6723 C CA . HIS B 1 74 ? 7.297 5.379 -33 1 98.62 74 HIS B CA 1
ATOM 6724 C C . HIS B 1 74 ? 8.594 4.641 -32.719 1 98.62 74 HIS B C 1
ATOM 6726 O O . HIS B 1 74 ? 9.594 5.258 -32.312 1 98.62 74 HIS B O 1
ATOM 6732 N N . LEU B 1 75 ? 8.578 3.359 -32.844 1 98.5 75 LEU B N 1
ATOM 6733 C CA . LEU B 1 75 ? 9.758 2.578 -32.469 1 98.5 75 LEU B CA 1
ATOM 6734 C C . LEU B 1 75 ? 9.797 1.26 -33.25 1 98.5 75 LEU B C 1
ATOM 6736 O O . LEU B 1 75 ? 8.766 0.602 -33.406 1 98.5 75 LEU B O 1
ATOM 6740 N N . VAL B 1 76 ? 10.906 0.849 -33.812 1 98.81 76 VAL B N 1
ATOM 6741 C CA . VAL B 1 76 ? 11.211 -0.473 -34.344 1 98.81 76 VAL B CA 1
ATOM 6742 C C . VAL B 1 76 ? 12.555 -0.955 -33.781 1 98.81 76 VAL B C 1
ATOM 6744 O O . VAL B 1 76 ? 13.602 -0.391 -34.094 1 98.81 76 VAL B O 1
ATOM 6747 N N . TRP B 1 77 ? 12.484 -1.999 -32.906 1 98.62 77 TRP B N 1
ATOM 6748 C CA . TRP B 1 77 ? 13.688 -2.494 -32.219 1 98.62 77 TRP B CA 1
ATOM 6749 C C . TRP B 1 77 ? 14.016 -3.916 -32.688 1 98.62 77 TRP B C 1
ATOM 6751 O O . TRP B 1 77 ? 13.109 -4.738 -32.844 1 98.62 77 TRP B O 1
ATOM 6761 N N . THR B 1 78 ? 15.242 -4.168 -32.969 1 98.31 78 THR B N 1
ATOM 6762 C CA . THR B 1 78 ? 15.82 -5.5 -33.125 1 98.31 78 THR B CA 1
ATOM 6763 C C . THR B 1 78 ? 16.719 -5.82 -31.938 1 98.31 78 THR B C 1
ATOM 6765 O O . THR B 1 78 ? 16.828 -5.027 -31 1 98.31 78 THR B O 1
ATOM 6768 N N . SER B 1 79 ? 17.281 -7.027 -32 1 97.62 79 SER B N 1
ATOM 6769 C CA . SER B 1 79 ? 18.188 -7.418 -30.922 1 97.62 79 SER B CA 1
ATOM 6770 C C . SER B 1 79 ? 19.344 -6.434 -30.797 1 97.62 79 SER B C 1
ATOM 6772 O O . SER B 1 79 ? 19.828 -6.195 -29.688 1 97.62 79 SER B O 1
ATOM 6774 N N . ALA B 1 80 ? 19.766 -5.797 -31.812 1 96.19 80 ALA B N 1
ATOM 6775 C CA . ALA B 1 80 ? 20.875 -4.852 -31.812 1 96.19 80 ALA B CA 1
ATOM 6776 C C . ALA B 1 80 ? 20.562 -3.627 -30.953 1 96.19 80 ALA B C 1
ATOM 6778 O O . ALA B 1 80 ? 21.453 -3.029 -30.359 1 96.19 80 ALA B O 1
ATOM 6779 N N . ASP B 1 81 ? 19.328 -3.301 -30.875 1 96.31 81 ASP B N 1
ATOM 6780 C CA . ASP B 1 81 ? 18.906 -2.113 -30.141 1 96.31 81 ASP B CA 1
ATOM 6781 C C . ASP B 1 81 ? 18.812 -2.398 -28.656 1 96.31 81 ASP B C 1
ATOM 6783 O O . ASP B 1 81 ? 18.891 -1.48 -27.828 1 96.31 81 ASP B O 1
ATOM 6787 N N . ILE B 1 82 ? 18.609 -3.615 -28.25 1 95.69 82 ILE B N 1
ATOM 6788 C CA . ILE B 1 82 ? 18.281 -3.92 -26.859 1 95.69 82 ILE B CA 1
ATOM 6789 C C . ILE B 1 82 ? 19.484 -4.52 -26.156 1 95.69 82 ILE B C 1
ATOM 6791 O O . ILE B 1 82 ? 19.531 -4.566 -24.922 1 95.69 82 ILE B O 1
ATOM 6795 N N . GLU B 1 83 ? 20.484 -5.031 -26.859 1 92.69 83 GLU B N 1
ATOM 6796 C CA . GLU B 1 83 ? 21.609 -5.781 -26.312 1 92.69 83 GLU B CA 1
ATOM 6797 C C . GLU B 1 83 ? 22.375 -4.957 -25.281 1 92.69 83 GLU B C 1
ATOM 6799 O O . GLU B 1 83 ? 22.906 -5.504 -24.312 1 92.69 83 GLU B O 1
ATOM 6804 N N . GLN B 1 84 ? 22.359 -3.672 -25.422 1 92.25 84 GLN B N 1
ATOM 6805 C CA . GLN B 1 84 ? 23.078 -2.801 -24.484 1 92.25 84 GLN B CA 1
ATOM 6806 C C . GLN B 1 84 ? 22.359 -2.746 -23.141 1 92.25 84 GLN B C 1
ATOM 6808 O O . GLN B 1 84 ? 22.969 -2.426 -22.125 1 92.25 84 GLN B O 1
ATOM 6813 N N . TYR B 1 85 ? 21.094 -3.053 -23.188 1 93.12 85 TYR B N 1
ATOM 6814 C CA . TYR B 1 85 ? 20.297 -2.943 -21.969 1 93.12 85 TYR B CA 1
ATOM 6815 C C . TYR B 1 85 ? 20.188 -4.293 -21.266 1 93.12 85 TYR B C 1
ATOM 6817 O O . TYR B 1 85 ? 20.078 -4.352 -20.031 1 93.12 85 TYR B O 1
ATOM 6825 N N . CYS B 1 86 ? 20.156 -5.348 -22.016 1 94.06 86 CYS B N 1
ATOM 6826 C CA . CYS B 1 86 ? 19.875 -6.672 -21.484 1 94.06 86 CYS B CA 1
ATOM 6827 C C . CYS B 1 86 ? 20.453 -7.762 -22.375 1 94.06 86 CYS B C 1
ATOM 6829 O O . CYS B 1 86 ? 20.156 -7.82 -23.562 1 94.06 86 CYS B O 1
ATOM 6831 N N . ALA B 1 87 ? 21.219 -8.625 -21.828 1 91.38 87 ALA B N 1
ATOM 6832 C CA . ALA B 1 87 ? 21.812 -9.719 -22.578 1 91.38 87 ALA B CA 1
ATOM 6833 C C . ALA B 1 87 ? 20.828 -10.875 -22.766 1 91.38 87 ALA B C 1
ATOM 6835 O O . ALA B 1 87 ? 21.031 -11.742 -23.625 1 91.38 87 ALA B O 1
ATOM 6836 N N . GLY B 1 88 ? 19.75 -10.867 -22.094 1 94.75 88 GLY B N 1
ATOM 6837 C CA . GLY B 1 88 ? 18.781 -11.938 -22.062 1 94.75 88 GLY B CA 1
ATOM 6838 C C . GLY B 1 88 ? 18.359 -12.328 -20.656 1 94.75 88 GLY B C 1
ATOM 6839 O O . GLY B 1 88 ? 18.891 -11.789 -19.672 1 94.75 88 GLY B O 1
ATOM 6840 N N . ILE B 1 89 ? 17.375 -13.164 -20.594 1 95.38 89 ILE B N 1
ATOM 6841 C CA . ILE B 1 89 ? 16.891 -13.672 -19.312 1 95.38 89 ILE B CA 1
ATOM 6842 C C . ILE B 1 89 ? 17.547 -15.016 -19 1 95.38 89 ILE B C 1
ATOM 6844 O O . ILE B 1 89 ? 17.297 -16 -19.688 1 95.38 89 ILE B O 1
ATOM 6848 N N . GLU B 1 90 ? 18.344 -15.031 -18.031 1 92.75 90 GLU B N 1
ATOM 6849 C CA . GLU B 1 90 ? 18.984 -16.281 -17.625 1 92.75 90 GLU B CA 1
ATOM 6850 C C . GLU B 1 90 ? 18.172 -17.016 -16.578 1 92.75 90 GLU B C 1
ATOM 6852 O O . GLU B 1 90 ? 17.641 -16.391 -15.641 1 92.75 90 GLU B O 1
ATOM 6857 N N . ALA B 1 91 ? 18.016 -18.312 -16.75 1 90.31 91 ALA B N 1
ATOM 6858 C CA . ALA B 1 91 ? 17.266 -19.125 -15.781 1 90.31 91 ALA B CA 1
ATOM 6859 C C . ALA B 1 91 ? 17.969 -20.453 -15.531 1 90.31 91 ALA B C 1
ATOM 6861 O O . ALA B 1 91 ? 18.609 -21 -16.422 1 90.31 91 ALA B O 1
ATOM 6862 N N . GLN B 1 92 ? 17.891 -20.812 -14.273 1 84 92 GLN B N 1
ATOM 6863 C CA . GLN B 1 92 ? 18.344 -22.125 -13.82 1 84 92 GLN B CA 1
ATOM 6864 C C . GLN B 1 92 ? 17.5 -22.625 -12.656 1 84 92 GLN B C 1
ATOM 6866 O O . GLN B 1 92 ? 17.047 -21.844 -11.812 1 84 92 GLN B O 1
ATOM 6871 N N . TYR B 1 93 ? 17.203 -23.828 -12.719 1 85.06 93 TYR B N 1
ATOM 6872 C CA . TYR B 1 93 ? 16.516 -24.469 -11.602 1 85.06 93 TYR B CA 1
ATOM 6873 C C . TYR B 1 93 ? 17.531 -25.031 -10.602 1 85.06 93 TYR B C 1
ATOM 6875 O O . TYR B 1 93 ? 18.625 -25.453 -10.984 1 85.06 93 TYR B O 1
ATOM 6883 N N . THR B 1 94 ? 17.203 -25.078 -9.305 1 81.94 94 THR B N 1
ATOM 6884 C CA . THR B 1 94 ? 18.172 -25.438 -8.273 1 81.94 94 THR B CA 1
ATOM 6885 C C . THR B 1 94 ? 18.328 -26.953 -8.18 1 81.94 94 THR B C 1
ATOM 6887 O O . THR B 1 94 ? 19.219 -27.438 -7.477 1 81.94 94 THR B O 1
ATOM 6890 N N . ALA B 1 95 ? 17.656 -27.719 -8.969 1 83.88 95 ALA B N 1
ATOM 6891 C CA . ALA B 1 95 ? 17.859 -29.156 -8.977 1 83.88 95 ALA B CA 1
ATOM 6892 C C . ALA B 1 95 ? 19.219 -29.531 -9.555 1 83.88 95 ALA B C 1
ATOM 6894 O O . ALA B 1 95 ? 19.703 -28.844 -10.461 1 83.88 95 ALA B O 1
ATOM 6895 N N . GLU B 1 96 ? 19.75 -30.578 -9.078 1 83.69 96 GLU B N 1
ATOM 6896 C CA . GLU B 1 96 ? 21.062 -31.016 -9.508 1 83.69 96 GLU B CA 1
ATOM 6897 C C . GLU B 1 96 ? 21.094 -31.281 -11.008 1 83.69 96 GLU B C 1
ATOM 6899 O O . GLU B 1 96 ? 20.172 -31.891 -11.555 1 83.69 96 GLU B O 1
ATOM 6904 N N . GLY B 1 97 ? 22.078 -30.828 -11.633 1 89.25 97 GLY B N 1
ATOM 6905 C CA . GLY B 1 97 ? 22.328 -31.125 -13.031 1 89.25 97 GLY B CA 1
ATOM 6906 C C . GLY B 1 97 ? 21.641 -30.156 -13.977 1 89.25 97 GLY B C 1
ATOM 6907 O O . GLY B 1 97 ? 21.719 -30.312 -15.195 1 89.25 97 GLY B O 1
ATOM 6908 N N . CYS B 1 98 ? 20.938 -29.203 -13.469 1 92.31 98 CYS B N 1
ATOM 6909 C CA . CYS B 1 98 ? 20.312 -28.219 -14.344 1 92.31 98 CYS B CA 1
ATOM 6910 C C . CYS B 1 98 ? 21.344 -27.188 -14.82 1 92.31 98 CYS B C 1
ATOM 6912 O O . CYS B 1 98 ? 22.062 -26.609 -14.016 1 92.31 98 CYS B O 1
ATOM 6914 N N . GLU B 1 99 ? 21.375 -26.969 -16.109 1 92.62 99 GLU B N 1
ATOM 6915 C CA . GLU B 1 99 ? 22.312 -26.016 -16.703 1 92.62 99 GLU B CA 1
ATOM 6916 C C . GLU B 1 99 ? 21.609 -24.719 -17.078 1 92.62 99 GLU B C 1
ATOM 6918 O O . GLU B 1 99 ? 20.469 -24.734 -17.562 1 92.62 99 GLU B O 1
ATOM 6923 N N . ALA B 1 100 ? 22.281 -23.609 -16.828 1 92.62 100 ALA B N 1
ATOM 6924 C CA . ALA B 1 100 ? 21.703 -22.312 -17.141 1 92.62 100 ALA B CA 1
ATOM 6925 C C . ALA B 1 100 ? 21.578 -22.094 -18.641 1 92.62 100 ALA B C 1
ATOM 6927 O O . ALA B 1 100 ? 22.375 -22.625 -19.422 1 92.62 100 ALA B O 1
ATOM 6928 N N . MET B 1 101 ? 20.641 -21.422 -19.062 1 93.81 101 MET B N 1
ATOM 6929 C CA . MET B 1 101 ? 20.422 -21 -20.438 1 93.81 101 MET B CA 1
ATOM 6930 C C . MET B 1 101 ? 19.906 -19.562 -20.484 1 93.81 101 MET B C 1
ATOM 6932 O O . MET B 1 101 ? 19.141 -19.141 -19.609 1 93.81 101 MET B O 1
ATOM 6936 N N . THR B 1 102 ? 20.344 -18.828 -21.438 1 95.25 102 THR B N 1
ATOM 6937 C CA . THR B 1 102 ? 19.922 -17.438 -21.609 1 95.25 102 THR B CA 1
ATOM 6938 C C . THR B 1 102 ? 18.906 -17.312 -22.75 1 95.25 102 THR B C 1
ATOM 6940 O O . THR B 1 102 ? 19.172 -17.734 -23.875 1 95.25 102 THR B O 1
ATOM 6943 N N . MET B 1 103 ? 17.812 -16.875 -22.453 1 95.75 103 MET B N 1
ATOM 6944 C CA . MET B 1 103 ? 16.797 -16.562 -23.453 1 95.75 103 MET B CA 1
ATOM 6945 C C . MET B 1 103 ? 16.875 -15.102 -23.875 1 95.75 103 MET B C 1
ATOM 6947 O O . MET B 1 103 ? 16.703 -14.203 -23.047 1 95.75 103 MET B O 1
ATOM 6951 N N . PRO B 1 104 ? 17.172 -14.852 -25.141 1 96.56 104 PRO B N 1
ATOM 6952 C CA . PRO B 1 104 ? 17.203 -13.453 -25.578 1 96.56 104 PRO B CA 1
ATOM 6953 C C . PRO B 1 104 ? 15.836 -12.789 -25.547 1 96.56 104 PRO B C 1
ATOM 6955 O O . PRO B 1 104 ? 14.812 -13.477 -25.641 1 96.56 104 PRO B O 1
ATOM 6958 N N . LEU B 1 105 ? 15.812 -11.469 -25.438 1 97.75 105 LEU B N 1
ATOM 6959 C CA . LEU B 1 105 ? 14.539 -10.758 -25.531 1 97.75 105 LEU B CA 1
ATOM 6960 C C . LEU B 1 105 ? 14.031 -10.727 -26.969 1 97.75 105 LEU B C 1
ATOM 6962 O O . LEU B 1 105 ? 12.82 -10.797 -27.203 1 97.75 105 LEU B O 1
ATOM 6966 N N . LEU B 1 106 ? 14.891 -10.492 -27.875 1 98.44 106 LEU B N 1
ATOM 6967 C CA . LEU B 1 106 ? 14.703 -10.633 -29.312 1 98.44 106 LEU B CA 1
ATOM 6968 C C . LEU B 1 106 ? 15.797 -11.5 -29.922 1 98.44 106 LEU B C 1
ATOM 6970 O O . LEU B 1 106 ? 16.969 -11.391 -29.547 1 98.44 106 LEU B O 1
ATOM 6974 N N . ALA B 1 107 ? 15.359 -12.375 -30.828 1 97.81 107 ALA B N 1
ATOM 6975 C CA . ALA B 1 107 ? 16.344 -13.25 -31.453 1 97.81 107 ALA B CA 1
ATOM 6976 C C . ALA B 1 107 ? 17.422 -12.445 -32.188 1 97.81 107 ALA B C 1
ATOM 6978 O O . ALA B 1 107 ? 17.109 -11.469 -32.875 1 97.81 107 ALA B O 1
ATOM 6979 N N . LYS B 1 108 ? 18.609 -12.773 -31.969 1 93.06 108 LYS B N 1
ATOM 6980 C CA . LYS B 1 108 ? 19.719 -12.008 -32.5 1 93.06 108 LYS B CA 1
ATOM 6981 C C . LYS B 1 108 ? 20.281 -12.672 -33.781 1 93.06 108 LYS B C 1
ATOM 6983 O O . LYS B 1 108 ? 19.984 -12.242 -34.875 1 93.06 108 LYS B O 1
ATOM 6988 N N . ASP B 1 109 ? 20.922 -13.812 -33.656 1 94.62 109 ASP B N 1
ATOM 6989 C CA . ASP B 1 109 ? 21.625 -14.469 -34.781 1 94.62 109 ASP B CA 1
ATOM 6990 C C . ASP B 1 109 ? 20.844 -15.68 -35.281 1 94.62 109 ASP B C 1
ATOM 6992 O O . ASP B 1 109 ? 20.891 -16 -36.469 1 94.62 109 ASP B O 1
ATOM 6996 N N . VAL B 1 110 ? 20.172 -16.312 -34.375 1 97.81 110 VAL B N 1
ATOM 6997 C CA . VAL B 1 110 ? 19.5 -17.562 -34.688 1 97.81 110 VAL B CA 1
ATOM 6998 C C . VAL B 1 110 ? 18.094 -17.562 -34.094 1 97.81 110 VAL B C 1
ATOM 7000 O O . VAL B 1 110 ? 17.922 -17.125 -32.938 1 97.81 110 VAL B O 1
ATOM 7003 N N . VAL B 1 111 ? 17.125 -17.891 -34.938 1 98.38 111 VAL B N 1
ATOM 7004 C CA . VAL B 1 111 ? 15.812 -18.219 -34.375 1 98.38 111 VAL B CA 1
ATOM 7005 C C . VAL B 1 111 ? 15.758 -19.719 -34.031 1 98.38 111 VAL B C 1
ATOM 7007 O O . VAL B 1 111 ? 16.312 -20.547 -34.75 1 98.38 111 VAL B O 1
ATOM 7010 N N . ARG B 1 112 ? 15.031 -20.062 -32.969 1 98.38 112 ARG B N 1
ATOM 7011 C CA . ARG B 1 112 ? 15.156 -21.422 -32.438 1 98.38 112 ARG B CA 1
ATOM 7012 C C . ARG B 1 112 ? 13.789 -22.094 -32.281 1 98.38 112 ARG B C 1
ATOM 7014 O O . ARG B 1 112 ? 13.688 -23.234 -31.859 1 98.38 112 ARG B O 1
ATOM 7021 N N . TYR B 1 113 ? 12.727 -21.5 -32.594 1 98.19 113 TYR B N 1
ATOM 7022 C CA . TYR B 1 113 ? 11.383 -22.062 -32.688 1 98.19 113 TYR B CA 1
ATOM 7023 C C . TYR B 1 113 ? 10.461 -21.125 -33.438 1 98.19 113 TYR B C 1
ATOM 7025 O O . TYR B 1 113 ? 10.719 -19.922 -33.531 1 98.19 113 TYR B O 1
ATOM 7033 N N . VAL B 1 114 ? 9.422 -21.641 -34.031 1 98.12 114 VAL B N 1
ATOM 7034 C CA . VAL B 1 114 ? 8.398 -20.812 -34.656 1 98.12 114 VAL B CA 1
ATOM 7035 C C . VAL B 1 114 ? 7.68 -19.984 -33.625 1 98.12 114 VAL B C 1
ATOM 7037 O O . VAL B 1 114 ? 7.223 -20.516 -32.594 1 98.12 114 VAL B O 1
ATOM 7040 N N . GLY B 1 115 ? 7.613 -18.672 -33.75 1 97.56 115 GLY B N 1
ATOM 7041 C CA . GLY B 1 115 ? 6.953 -17.812 -32.812 1 97.56 115 GLY B CA 1
ATOM 7042 C C . GLY B 1 115 ? 7.922 -17 -31.953 1 97.56 115 GLY B C 1
ATOM 7043 O O . GLY B 1 115 ? 7.516 -16.094 -31.219 1 97.56 115 GLY B O 1
ATOM 7044 N N . GLU B 1 116 ? 9.25 -17.281 -32.031 1 98.19 116 GLU B N 1
ATOM 7045 C CA . GLU B 1 116 ? 10.25 -16.516 -31.281 1 98.19 116 GLU B CA 1
ATOM 7046 C C . GLU B 1 116 ? 10.266 -15.055 -31.75 1 98.19 116 GLU B C 1
ATOM 7048 O O . GLU B 1 116 ? 10.266 -14.773 -32.938 1 98.19 116 GLU B O 1
ATOM 7053 N N . PRO B 1 117 ? 10.203 -14.102 -30.812 1 98.44 117 PRO B N 1
ATOM 7054 C CA . PRO B 1 117 ? 10.18 -12.703 -31.234 1 98.44 117 PRO B CA 1
ATOM 7055 C C . PRO B 1 117 ? 11.5 -12.242 -31.844 1 98.44 117 PRO B C 1
ATOM 7057 O O . PRO B 1 117 ? 12.57 -12.555 -31.312 1 98.44 117 PRO B O 1
ATOM 7060 N N . VAL B 1 118 ? 11.398 -11.445 -32.969 1 98.69 118 VAL B N 1
ATOM 7061 C CA . VAL B 1 118 ? 12.578 -11.008 -33.688 1 98.69 118 VAL B CA 1
ATOM 7062 C C . VAL B 1 118 ? 12.641 -9.484 -33.719 1 98.69 118 VAL B C 1
ATOM 7064 O O . VAL B 1 118 ? 13.703 -8.891 -33.562 1 98.69 118 VAL B O 1
ATOM 7067 N N . VAL B 1 119 ? 11.523 -8.82 -33.969 1 98.75 119 VAL B N 1
ATOM 7068 C CA . VAL B 1 119 ? 11.453 -7.367 -34.062 1 98.75 119 VAL B CA 1
ATOM 7069 C C . VAL B 1 119 ? 10.281 -6.855 -33.25 1 98.75 119 VAL B C 1
ATOM 7071 O O . VAL B 1 119 ? 9.195 -7.438 -33.25 1 98.75 119 VAL B O 1
ATOM 7074 N N . LEU B 1 120 ? 10.508 -5.824 -32.406 1 98.81 120 LEU B N 1
ATOM 7075 C CA . LEU B 1 120 ? 9.461 -5.102 -31.703 1 98.81 120 LEU B CA 1
ATOM 7076 C C . LEU B 1 120 ? 9.055 -3.842 -32.469 1 98.81 120 LEU B C 1
ATOM 7078 O O . LEU B 1 120 ? 9.906 -3.039 -32.844 1 98.81 120 LEU B O 1
ATOM 7082 N N . VAL B 1 121 ? 7.766 -3.672 -32.719 1 98.88 121 VAL B N 1
ATOM 7083 C CA . VAL B 1 121 ? 7.23 -2.463 -33.344 1 98.88 121 VAL B CA 1
ATOM 7084 C C . VAL B 1 121 ? 6.242 -1.788 -32.375 1 98.88 121 VAL B C 1
ATOM 7086 O O . VAL B 1 121 ? 5.352 -2.441 -31.844 1 98.88 121 VAL B O 1
ATOM 7089 N N . VAL B 1 122 ? 6.387 -0.524 -32.094 1 98.88 122 VAL B N 1
ATOM 7090 C CA . VAL B 1 122 ? 5.473 0.265 -31.281 1 98.88 122 VAL B CA 1
ATOM 7091 C C . VAL B 1 122 ? 4.863 1.383 -32.125 1 98.88 122 VAL B C 1
ATOM 7093 O O . VAL B 1 122 ? 5.582 2.143 -32.781 1 98.88 122 VAL B O 1
ATOM 7096 N N . ALA B 1 123 ? 3.527 1.493 -32.094 1 98.88 123 ALA B N 1
ATOM 7097 C CA . ALA B 1 123 ? 2.828 2.471 -32.938 1 98.88 123 ALA B CA 1
ATOM 7098 C C . ALA B 1 123 ? 1.645 3.078 -32.188 1 98.88 123 ALA B C 1
ATOM 7100 O O . ALA B 1 123 ? 1.377 2.719 -31.047 1 98.88 123 ALA B O 1
ATOM 7101 N N . GLU B 1 124 ? 0.906 3.943 -32.844 1 98.44 124 GLU B N 1
ATOM 7102 C CA . GLU B 1 124 ? -0.183 4.711 -32.25 1 98.44 124 GLU B CA 1
ATOM 7103 C C . GLU B 1 124 ? -1.417 3.842 -32 1 98.44 124 GLU B C 1
ATOM 7105 O O . GLU B 1 124 ? -2.254 4.148 -31.156 1 98.44 124 GLU B O 1
ATOM 7110 N N . SER B 1 125 ? -1.485 2.854 -32.812 1 97.88 125 SER B N 1
ATOM 7111 C CA . SER B 1 125 ? -2.566 1.882 -32.656 1 97.88 125 SER B CA 1
ATOM 7112 C C . SER B 1 125 ? -2.068 0.461 -32.906 1 97.88 125 SER B C 1
ATOM 7114 O O . SER B 1 125 ? -1.017 0.262 -33.531 1 97.88 125 SER B O 1
ATOM 7116 N N . ARG B 1 126 ? -2.809 -0.443 -32.406 1 97.19 126 ARG B N 1
ATOM 7117 C CA . ARG B 1 126 ? -2.453 -1.839 -32.625 1 97.19 126 ARG B CA 1
ATOM 7118 C C . ARG B 1 126 ? -2.451 -2.158 -34.125 1 97.19 126 ARG B C 1
ATOM 7120 O O . ARG B 1 126 ? -1.574 -2.875 -34.594 1 97.19 126 ARG B O 1
ATOM 7127 N N . ALA B 1 127 ? -3.447 -1.621 -34.844 1 97.81 127 ALA B N 1
ATOM 7128 C CA . ALA B 1 127 ? -3.553 -1.856 -36.281 1 97.81 127 ALA B CA 1
ATOM 7129 C C . ALA B 1 127 ? -2.326 -1.324 -37.031 1 97.81 127 ALA B C 1
ATOM 7131 O O . ALA B 1 127 ? -1.786 -1.991 -37.906 1 97.81 127 ALA B O 1
ATOM 7132 N N . ALA B 1 128 ? -1.899 -0.182 -36.625 1 98.31 128 ALA B N 1
ATOM 7133 C CA . ALA B 1 128 ? -0.716 0.404 -37.25 1 98.31 128 ALA B CA 1
ATOM 7134 C C . ALA B 1 128 ? 0.531 -0.421 -36.938 1 98.31 128 ALA B C 1
ATOM 7136 O O . ALA B 1 128 ? 1.396 -0.594 -37.781 1 98.31 128 ALA B O 1
ATOM 7137 N N . ALA B 1 129 ? 0.668 -0.852 -35.719 1 98.62 129 ALA B N 1
ATOM 7138 C CA . ALA B 1 129 ? 1.805 -1.685 -35.312 1 98.62 129 ALA B CA 1
ATOM 7139 C C . ALA B 1 129 ? 1.825 -2.986 -36.125 1 98.62 129 ALA B C 1
ATOM 7141 O O . ALA B 1 129 ? 2.885 -3.426 -36.562 1 98.62 129 ALA B O 1
ATOM 7142 N N . GLU B 1 130 ? 0.669 -3.604 -36.281 1 98.19 130 GLU B N 1
ATOM 7143 C CA . GLU B 1 130 ? 0.562 -4.844 -37.062 1 98.19 130 GLU B CA 1
ATOM 7144 C C . GLU B 1 130 ? 0.918 -4.625 -38.531 1 98.19 130 GLU B C 1
ATOM 7146 O O . GLU B 1 130 ? 1.63 -5.434 -39.125 1 98.19 130 GLU B O 1
ATOM 7151 N N . ASP B 1 131 ? 0.386 -3.539 -39.062 1 98.44 131 ASP B N 1
ATOM 7152 C CA . ASP B 1 131 ? 0.717 -3.201 -40.438 1 98.44 131 ASP B CA 1
ATOM 7153 C C . ASP B 1 131 ? 2.223 -3.006 -40.625 1 98.44 131 ASP B C 1
ATOM 7155 O O . ASP B 1 131 ? 2.803 -3.459 -41.594 1 98.44 131 ASP B O 1
ATOM 7159 N N . ALA B 1 132 ? 2.814 -2.359 -39.688 1 98.75 132 ALA B N 1
ATOM 7160 C CA . ALA B 1 132 ? 4.254 -2.111 -39.75 1 98.75 132 ALA B CA 1
ATOM 7161 C C . ALA B 1 132 ? 5.039 -3.414 -39.656 1 98.75 132 ALA B C 1
ATOM 7163 O O . ALA B 1 132 ? 6.082 -3.566 -40.281 1 98.75 132 ALA B O 1
ATOM 7164 N N . CYS B 1 133 ? 4.617 -4.305 -38.875 1 98.62 133 CYS B N 1
ATOM 7165 C CA . CYS B 1 133 ? 5.266 -5.605 -38.75 1 98.62 133 CYS B CA 1
ATOM 7166 C C . CYS B 1 133 ? 5.309 -6.309 -40.125 1 98.62 133 CYS B C 1
ATOM 7168 O O . CYS B 1 133 ? 6.301 -6.953 -40.438 1 98.62 133 CYS B O 1
ATOM 7170 N N . ASP B 1 134 ? 4.281 -6.145 -40.938 1 98.06 134 ASP B N 1
ATOM 7171 C CA . ASP B 1 134 ? 4.184 -6.789 -42.219 1 98.06 134 ASP B CA 1
ATOM 7172 C C . ASP B 1 134 ? 5.191 -6.199 -43.219 1 98.06 134 ASP B C 1
ATOM 7174 O O . ASP B 1 134 ? 5.492 -6.809 -44.25 1 98.06 134 ASP B O 1
ATOM 7178 N N . LEU B 1 135 ? 5.684 -5.07 -42.844 1 98.44 135 LEU B N 1
ATOM 7179 C CA . LEU B 1 135 ? 6.605 -4.375 -43.75 1 98.44 135 LEU B CA 1
ATOM 7180 C C . LEU B 1 135 ? 8.055 -4.727 -43.406 1 98.44 135 LEU B C 1
ATOM 7182 O O . LEU B 1 135 ? 8.977 -4.336 -44.125 1 98.44 135 LEU B O 1
ATOM 7186 N N . VAL B 1 136 ? 8.312 -5.453 -42.344 1 98.62 136 VAL B N 1
ATOM 7187 C CA . VAL B 1 136 ? 9.664 -5.832 -41.969 1 98.62 136 VAL B CA 1
ATOM 7188 C C . VAL B 1 136 ? 10.148 -6.98 -42.844 1 98.62 136 VAL B C 1
ATOM 7190 O O . VAL B 1 136 ? 9.453 -7.988 -43 1 98.62 136 VAL B O 1
ATOM 7193 N N . GLY B 1 137 ? 11.281 -6.812 -43.469 1 98.06 137 GLY B N 1
ATOM 7194 C CA . GLY B 1 137 ? 11.898 -7.891 -44.219 1 98.06 137 GLY B CA 1
ATOM 7195 C C . GLY B 1 137 ? 12.82 -8.75 -43.375 1 98.06 137 GLY B C 1
ATOM 7196 O O . GLY B 1 137 ? 13.75 -8.242 -42.75 1 98.06 137 GLY B O 1
ATOM 7197 N N . LEU B 1 138 ? 12.547 -10.078 -43.312 1 97.31 138 LEU B N 1
ATOM 7198 C CA . LEU B 1 138 ? 13.367 -11.039 -42.594 1 97.31 138 LEU B CA 1
ATOM 7199 C C . LEU B 1 138 ? 14.016 -12.039 -43.562 1 97.31 138 LEU B C 1
ATOM 7201 O O . LEU B 1 138 ? 13.32 -12.734 -44.281 1 97.31 138 LEU B O 1
ATOM 7205 N N . GLU B 1 139 ? 15.312 -12.047 -43.562 1 97.94 139 GLU B N 1
ATOM 7206 C CA . GLU B 1 139 ? 16.078 -13.023 -44.344 1 97.94 139 GLU B CA 1
ATOM 7207 C C . GLU B 1 139 ? 16.609 -14.141 -43.438 1 97.94 139 GLU B C 1
ATOM 7209 O O . GLU B 1 139 ? 17.375 -13.891 -42.531 1 97.94 139 GLU B O 1
ATOM 7214 N N . LEU B 1 140 ? 16.188 -15.43 -43.781 1 98.25 140 LEU B N 1
ATOM 7215 C CA . LEU B 1 140 ? 16.516 -16.578 -42.969 1 98.25 140 LEU B CA 1
ATOM 7216 C C . LEU B 1 140 ? 17.188 -17.672 -43.781 1 98.25 140 LEU B C 1
ATOM 7218 O O . LEU B 1 140 ? 16.812 -17.922 -44.906 1 98.25 140 LEU B O 1
ATOM 7222 N N . GLU B 1 141 ? 18.234 -18.219 -43.25 1 98.38 141 GLU B N 1
ATOM 7223 C CA . GLU B 1 141 ? 18.844 -19.453 -43.75 1 98.38 141 GLU B CA 1
ATOM 7224 C C . GLU B 1 141 ? 18.5 -20.625 -42.875 1 98.38 141 GLU B C 1
ATOM 7226 O O . GLU B 1 141 ? 19 -20.734 -41.75 1 98.38 141 GLU B O 1
ATOM 7231 N N . HIS B 1 142 ? 17.75 -21.516 -43.375 1 97.69 142 HIS B N 1
ATOM 7232 C CA . HIS B 1 142 ? 17.219 -22.609 -42.594 1 97.69 142 HIS B CA 1
ATOM 7233 C C . HIS B 1 142 ? 18.328 -23.531 -42.094 1 97.69 142 HIS B C 1
ATOM 7235 O O . HIS B 1 142 ? 19.281 -23.797 -42.812 1 97.69 142 HIS B O 1
ATOM 7241 N N . LEU B 1 143 ? 18.234 -23.938 -40.875 1 97.75 143 LEU B N 1
ATOM 7242 C CA . LEU B 1 143 ? 19.125 -24.906 -40.219 1 97.75 143 LEU B CA 1
ATOM 7243 C C . LEU B 1 143 ? 18.391 -26.219 -39.938 1 97.75 143 LEU B C 1
ATOM 7245 O O . LEU B 1 143 ? 17.172 -26.297 -40.094 1 97.75 143 LEU B O 1
ATOM 7249 N N . GLU B 1 144 ? 19.203 -27.234 -39.656 1 96.75 144 GLU B N 1
ATOM 7250 C CA . GLU B 1 144 ? 18.594 -28.516 -39.312 1 96.75 144 GLU B CA 1
ATOM 7251 C C . GLU B 1 144 ? 17.688 -28.391 -38.062 1 96.75 144 GLU B C 1
ATOM 7253 O O . GLU B 1 144 ? 18.078 -27.781 -37.062 1 96.75 144 GLU B O 1
ATOM 7258 N N . VAL B 1 145 ? 16.5 -28.922 -38.188 1 97.69 145 VAL B N 1
ATOM 7259 C CA . VAL B 1 145 ? 15.5 -28.812 -37.125 1 97.69 145 VAL B CA 1
ATOM 7260 C C . VAL B 1 145 ? 15.562 -30.062 -36.219 1 97.69 145 VAL B C 1
ATOM 7262 O O . VAL B 1 145 ? 15.609 -31.188 -36.719 1 97.69 145 VAL B O 1
ATOM 7265 N N . VAL B 1 146 ? 15.625 -29.891 -34.938 1 98.06 146 VAL B N 1
ATOM 7266 C CA . VAL B 1 146 ? 15.617 -30.938 -33.906 1 98.06 146 VAL B CA 1
ATOM 7267 C C . VAL B 1 146 ? 14.266 -30.969 -33.188 1 98.06 146 VAL B C 1
ATOM 7269 O O . VAL B 1 146 ? 13.938 -30.047 -32.469 1 98.06 146 VAL B O 1
ATOM 7272 N N . LEU B 1 147 ? 13.484 -32.062 -33.375 1 97.56 147 LEU B N 1
ATOM 7273 C CA . LEU B 1 147 ? 12.117 -32.031 -32.875 1 97.56 147 LEU B CA 1
ATOM 7274 C C . LEU B 1 147 ? 11.859 -33.156 -31.906 1 97.56 147 LEU B C 1
ATOM 7276 O O . LEU B 1 147 ? 10.969 -33.094 -31.047 1 97.56 147 LEU B O 1
ATOM 7280 N N . ASP B 1 148 ? 12.586 -34.281 -32.031 1 96.38 148 ASP B N 1
ATOM 7281 C CA . ASP B 1 148 ? 12.375 -35.438 -31.188 1 96.38 148 ASP B CA 1
ATOM 7282 C C . ASP B 1 148 ? 13.297 -35.438 -29.969 1 96.38 148 ASP B C 1
ATOM 7284 O O . ASP B 1 148 ? 14.516 -35.562 -30.094 1 96.38 148 ASP B O 1
ATOM 7288 N N . PRO B 1 149 ? 12.734 -35.312 -28.812 1 97.25 149 PRO B N 1
ATOM 7289 C CA . PRO B 1 149 ? 13.594 -35.219 -27.625 1 97.25 149 PRO B CA 1
ATOM 7290 C C . PRO B 1 149 ? 14.375 -36.5 -27.375 1 97.25 149 PRO B C 1
ATOM 7292 O O . PRO B 1 149 ? 15.453 -36.469 -26.766 1 97.25 149 PRO B O 1
ATOM 7295 N N . ARG B 1 150 ? 13.898 -37.656 -27.703 1 95.56 150 ARG B N 1
ATOM 7296 C CA . ARG B 1 150 ? 14.578 -38.938 -27.516 1 95.56 150 ARG B CA 1
ATOM 7297 C C . ARG B 1 150 ? 15.867 -39 -28.328 1 95.56 150 ARG B C 1
ATOM 7299 O O . ARG B 1 150 ? 16.844 -39.625 -27.922 1 95.56 150 ARG B O 1
ATOM 7306 N N . LYS B 1 151 ? 15.781 -38.375 -29.469 1 95.06 151 LYS B N 1
ATOM 7307 C CA . LYS B 1 151 ? 16.969 -38.281 -30.297 1 95.06 151 LYS B CA 1
ATOM 7308 C C . LYS B 1 151 ? 17.859 -37.125 -29.859 1 95.06 151 LYS B C 1
ATOM 7310 O O . LYS B 1 151 ? 19.094 -37.25 -29.812 1 95.06 151 LYS B O 1
ATOM 7315 N N . SER B 1 152 ? 17.234 -36.031 -29.547 1 96.94 152 SER B N 1
ATOM 7316 C CA . SER B 1 152 ? 17.953 -34.844 -29.156 1 96.94 152 SER B CA 1
ATOM 7317 C C . SER B 1 152 ? 18.859 -35.094 -27.953 1 96.94 152 SER B C 1
ATOM 7319 O O . SER B 1 152 ? 20.031 -34.688 -27.969 1 96.94 152 SER B O 1
ATOM 7321 N N . ILE B 1 153 ? 18.391 -35.781 -26.953 1 95.38 153 ILE B N 1
ATOM 7322 C CA . ILE B 1 153 ? 19.078 -35.969 -25.688 1 95.38 153 ILE B CA 1
ATOM 7323 C C . ILE B 1 153 ? 20.328 -36.812 -25.891 1 95.38 153 ILE B C 1
ATOM 7325 O O . ILE B 1 153 ? 21.203 -36.844 -25.031 1 95.38 153 ILE B O 1
ATOM 7329 N N . GLN B 1 154 ? 20.422 -37.469 -27.031 1 92.5 154 GLN B N 1
ATOM 7330 C CA . GLN B 1 154 ? 21.562 -38.312 -27.359 1 92.5 154 GLN B CA 1
ATOM 7331 C C . GLN B 1 154 ? 22.641 -37.5 -28.094 1 92.5 154 GLN B C 1
ATOM 7333 O O . GLN B 1 154 ? 23.734 -38.031 -28.375 1 92.5 154 GLN B O 1
ATOM 7338 N N . GLY B 1 155 ? 22.328 -36.25 -28.359 1 91.69 155 GLY B N 1
ATOM 7339 C CA . GLY B 1 155 ? 23.25 -35.406 -29.078 1 91.69 155 GLY B CA 1
ATOM 7340 C C . GLY B 1 155 ? 22.922 -35.281 -30.562 1 91.69 155 GLY B C 1
ATOM 7341 O O . GLY B 1 155 ? 21.75 -35.406 -30.953 1 91.69 155 GLY B O 1
ATOM 7342 N N . GLY B 1 156 ? 23.875 -34.906 -31.422 1 94.12 156 GLY B N 1
ATOM 7343 C CA . GLY B 1 156 ? 23.641 -34.656 -32.844 1 94.12 156 GLY B CA 1
ATOM 7344 C C . GLY B 1 156 ? 23.469 -33.188 -33.156 1 94.12 156 GLY B C 1
ATOM 7345 O O . GLY B 1 156 ? 24.219 -32.344 -32.688 1 94.12 156 GLY B O 1
ATOM 7346 N N . PRO B 1 157 ? 22.484 -32.969 -34.062 1 95.94 157 PRO B N 1
ATOM 7347 C CA . PRO B 1 157 ? 22.266 -31.562 -34.375 1 95.94 157 PRO B CA 1
ATOM 7348 C C . PRO B 1 157 ? 21.938 -30.719 -33.156 1 95.94 157 PRO B C 1
ATOM 7350 O O . PRO B 1 157 ? 21.188 -31.156 -32.281 1 95.94 157 PRO B O 1
ATOM 7353 N N . VAL B 1 158 ? 22.484 -29.531 -33.188 1 97.12 158 VAL B N 1
ATOM 7354 C CA . VAL B 1 158 ? 22.359 -28.672 -32 1 97.12 158 VAL B CA 1
ATOM 7355 C C . VAL B 1 158 ? 21.125 -27.797 -32.125 1 97.12 158 VAL B C 1
ATOM 7357 O O . VAL B 1 158 ? 20.984 -27.031 -33.094 1 97.12 158 VAL B O 1
ATOM 7360 N N . ALA B 1 159 ? 20.266 -27.906 -31.203 1 97.5 159 ALA B N 1
ATOM 7361 C CA . ALA B 1 159 ? 19.031 -27.125 -31.203 1 97.5 159 ALA B CA 1
ATOM 7362 C C . ALA B 1 159 ? 19.266 -25.703 -30.688 1 97.5 159 ALA B C 1
ATOM 7364 O O . ALA B 1 159 ? 18.641 -24.75 -31.141 1 97.5 159 ALA B O 1
ATOM 7365 N N . ASN B 1 160 ? 20.078 -25.531 -29.656 1 96.38 160 ASN B N 1
ATOM 7366 C CA . ASN B 1 160 ? 20.469 -24.281 -29.031 1 96.38 160 ASN B CA 1
ATOM 7367 C C . ASN B 1 160 ? 21.969 -24.219 -28.781 1 96.38 160 ASN B C 1
ATOM 7369 O O . ASN B 1 160 ? 22.531 -25.047 -28.062 1 96.38 160 ASN B O 1
ATOM 7373 N N . GLY B 1 161 ? 22.625 -23.203 -29.234 1 94.56 161 GLY B N 1
ATOM 7374 C CA . GLY B 1 161 ? 24.078 -23.062 -29.203 1 94.56 161 GLY B CA 1
ATOM 7375 C C . GLY B 1 161 ? 24.641 -23 -27.797 1 94.56 161 GLY B C 1
ATOM 7376 O O . GLY B 1 161 ? 25.797 -23.359 -27.578 1 94.56 161 GLY B O 1
ATOM 7377 N N . GLU B 1 162 ? 23.906 -22.594 -26.812 1 94.12 162 GLU B N 1
ATOM 7378 C CA . GLU B 1 162 ? 24.375 -22.547 -25.438 1 94.12 162 GLU B CA 1
ATOM 7379 C C . GLU B 1 162 ? 24.438 -23.938 -24.812 1 94.12 162 GLU B C 1
ATOM 7381 O O . GLU B 1 162 ? 25.094 -24.141 -23.797 1 94.12 162 GLU B O 1
ATOM 7386 N N . ARG B 1 163 ? 23.766 -24.859 -25.453 1 95.06 163 ARG B N 1
ATOM 7387 C CA . ARG B 1 163 ? 23.734 -26.25 -25.016 1 95.06 163 ARG B CA 1
ATOM 7388 C C . ARG B 1 163 ? 24.109 -27.188 -26.156 1 95.06 163 ARG B C 1
ATOM 7390 O O . ARG B 1 163 ? 23.25 -27.875 -26.719 1 95.06 163 ARG B O 1
ATOM 7397 N N . PRO B 1 164 ? 25.344 -27.375 -26.391 1 95.12 164 PRO B N 1
ATOM 7398 C CA . PRO B 1 164 ? 25.781 -28.156 -27.562 1 95.12 164 PRO B CA 1
ATOM 7399 C C . PRO B 1 164 ? 25.422 -29.625 -27.453 1 95.12 164 PRO B C 1
ATOM 7401 O O . PRO B 1 164 ? 25.359 -30.328 -28.469 1 95.12 164 PRO B O 1
ATOM 7404 N N . ASP B 1 165 ? 25.156 -30.094 -26.266 1 95.12 165 ASP B N 1
ATOM 7405 C CA . ASP B 1 165 ? 24.766 -31.484 -26.062 1 95.12 165 ASP B CA 1
ATOM 7406 C C . ASP B 1 165 ? 23.25 -31.625 -26 1 95.12 165 ASP B C 1
ATOM 7408 O O . ASP B 1 165 ? 22.719 -32.719 -25.797 1 95.12 165 ASP B O 1
ATOM 7412 N N . ASN B 1 166 ? 22.5 -30.516 -26.141 1 97 166 ASN B N 1
ATOM 7413 C CA . ASN B 1 166 ? 21.047 -30.422 -26.125 1 97 166 ASN B CA 1
ATOM 7414 C C . ASN B 1 166 ? 20.469 -30.859 -24.781 1 97 166 ASN B C 1
ATOM 7416 O O . ASN B 1 166 ? 19.344 -31.359 -24.703 1 97 166 ASN B O 1
ATOM 7420 N N . VAL B 1 167 ? 21.297 -30.781 -23.656 1 95.81 167 VAL B N 1
ATOM 7421 C CA . VAL B 1 167 ? 20.844 -31.188 -22.328 1 95.81 167 VAL B CA 1
ATOM 7422 C C . VAL B 1 167 ? 20.531 -29.953 -21.5 1 95.81 167 VAL B C 1
ATOM 7424 O O . VAL B 1 167 ? 21.422 -29.125 -21.234 1 95.81 167 VAL B O 1
ATOM 7427 N N . GLY B 1 168 ? 19.297 -29.844 -21.156 1 95.44 168 GLY B N 1
ATOM 7428 C CA . GLY B 1 168 ? 18.922 -28.797 -20.219 1 95.44 168 GLY B CA 1
ATOM 7429 C C . GLY B 1 168 ? 19.062 -29.203 -18.766 1 95.44 168 GLY B C 1
ATOM 7430 O O . GLY B 1 168 ? 19.375 -28.375 -17.906 1 95.44 168 GLY B O 1
ATOM 7431 N N . ILE B 1 169 ? 18.844 -30.438 -18.453 1 94.5 169 ILE B N 1
ATOM 7432 C CA . ILE B 1 169 ? 19 -31 -17.109 1 94.5 169 ILE B CA 1
ATOM 7433 C C . ILE B 1 169 ? 19.188 -32.5 -17.203 1 94.5 169 ILE B C 1
ATOM 7435 O O . ILE B 1 169 ? 18.688 -33.156 -18.125 1 94.5 169 ILE B O 1
ATOM 7439 N N . ARG B 1 170 ? 19.938 -33.062 -16.266 1 93.88 170 ARG B N 1
ATOM 7440 C CA . ARG B 1 170 ? 20.109 -34.5 -16.141 1 93.88 170 ARG B CA 1
ATOM 7441 C C . ARG B 1 170 ? 20.484 -34.906 -14.719 1 93.88 170 ARG B C 1
ATOM 7443 O O . ARG B 1 170 ? 21.281 -34.219 -14.07 1 93.88 170 ARG B O 1
ATOM 7450 N N . GLY B 1 171 ? 19.844 -35.938 -14.227 1 92.44 171 GLY B N 1
ATOM 7451 C CA . GLY B 1 171 ? 20.188 -36.438 -12.898 1 92.44 171 GLY B CA 1
ATOM 7452 C C . GLY B 1 171 ? 19.594 -37.812 -12.602 1 92.44 171 GLY B C 1
ATOM 7453 O O . GLY B 1 171 ? 18.875 -38.375 -13.43 1 92.44 171 GLY B O 1
ATOM 7454 N N . ARG B 1 172 ? 20.031 -38.438 -11.539 1 93.5 172 ARG B N 1
ATOM 7455 C CA . ARG B 1 172 ? 19.531 -39.75 -11.117 1 93.5 172 ARG B CA 1
ATOM 7456 C C . ARG B 1 172 ? 19.781 -40 -9.633 1 93.5 172 ARG B C 1
ATOM 7458 O O . ARG B 1 172 ? 20.625 -39.312 -9.031 1 93.5 172 ARG B O 1
ATOM 7465 N N . ALA B 1 173 ? 19.078 -40.844 -9.086 1 92.69 173 ALA B N 1
ATOM 7466 C CA . ALA B 1 173 ? 19.266 -41.25 -7.699 1 92.69 173 ALA B CA 1
ATOM 7467 C C . ALA B 1 173 ? 18.672 -42.625 -7.453 1 92.69 173 ALA B C 1
ATOM 7469 O O . ALA B 1 173 ? 17.859 -43.125 -8.242 1 92.69 173 ALA B O 1
ATOM 7470 N N . SER B 1 174 ? 19.141 -43.312 -6.418 1 93.31 174 SER B N 1
ATOM 7471 C CA . SER B 1 174 ? 18.641 -44.625 -6 1 93.31 174 SER B CA 1
ATOM 7472 C C . SER B 1 174 ? 18.484 -44.688 -4.484 1 93.31 174 SER B C 1
ATOM 7474 O O . SER B 1 174 ? 19.328 -44.188 -3.742 1 93.31 174 SER B O 1
ATOM 7476 N N . PHE B 1 175 ? 17.391 -45.25 -4.086 1 93.69 175 PHE B N 1
ATOM 7477 C CA . PHE B 1 175 ? 17.062 -45.375 -2.672 1 93.69 175 PHE B CA 1
ATOM 7478 C C . PHE B 1 175 ? 16.578 -46.812 -2.365 1 93.69 175 PHE B C 1
ATOM 7480 O O . PHE B 1 175 ? 15.734 -47.344 -3.082 1 93.69 175 PHE B O 1
ATOM 7487 N N . GLY B 1 176 ? 17.016 -47.406 -1.302 1 93.69 176 GLY B N 1
ATOM 7488 C CA . GLY B 1 176 ? 16.719 -48.781 -1.022 1 93.69 176 GLY B CA 1
ATOM 7489 C C . GLY B 1 176 ? 17.453 -49.75 -1.945 1 93.69 176 GLY B C 1
ATOM 7490 O O . GLY B 1 176 ? 18.328 -49.344 -2.717 1 93.69 176 GLY B O 1
ATOM 7491 N N . ASP B 1 177 ? 17.125 -51.094 -1.828 1 94.44 177 ASP B N 1
ATOM 7492 C CA . ASP B 1 177 ? 17.781 -52.094 -2.652 1 94.44 177 ASP B CA 1
ATOM 7493 C C . ASP B 1 177 ? 16.938 -52.438 -3.877 1 94.44 177 ASP B C 1
ATOM 7495 O O . ASP B 1 177 ? 16.344 -53.531 -3.943 1 94.44 177 ASP B O 1
ATOM 7499 N N . VAL B 1 178 ? 16.984 -51.625 -4.797 1 96.06 178 VAL B N 1
ATOM 7500 C CA . VAL B 1 178 ? 16.172 -51.75 -6 1 96.06 178 VAL B CA 1
ATOM 7501 C C . VAL B 1 178 ? 16.594 -53 -6.77 1 96.06 178 VAL B C 1
ATOM 7503 O O . VAL B 1 178 ? 15.742 -53.719 -7.316 1 96.06 178 VAL B O 1
ATOM 7506 N N . ASP B 1 179 ? 17.844 -53.312 -6.824 1 94.44 179 ASP B N 1
ATOM 7507 C CA . ASP B 1 179 ? 18.344 -54.5 -7.531 1 94.44 179 ASP B CA 1
ATOM 7508 C C . ASP B 1 179 ? 17.781 -55.781 -6.922 1 94.44 179 ASP B C 1
ATOM 7510 O O . ASP B 1 179 ? 17.375 -56.688 -7.645 1 94.44 179 ASP B O 1
ATOM 7514 N N . GLU B 1 180 ? 17.797 -55.812 -5.695 1 96.31 180 GLU B N 1
ATOM 7515 C CA . GLU B 1 180 ? 17.234 -56.969 -5.008 1 96.31 180 GLU B CA 1
ATOM 7516 C C . GLU B 1 180 ? 15.734 -57.094 -5.285 1 96.31 180 GLU B C 1
ATOM 7518 O O . GLU B 1 180 ? 15.219 -58.219 -5.453 1 96.31 180 GLU B O 1
ATOM 7523 N N . ALA B 1 181 ? 15.039 -56 -5.242 1 97.19 181 ALA B N 1
ATOM 7524 C CA . ALA B 1 181 ? 13.602 -56 -5.508 1 97.19 181 ALA B CA 1
ATOM 7525 C C . ALA B 1 181 ? 13.297 -56.594 -6.879 1 97.19 181 ALA B C 1
ATOM 7527 O O . ALA B 1 181 ? 12.383 -57.406 -7.02 1 97.19 181 ALA B O 1
ATOM 7528 N N . PHE B 1 182 ? 14.031 -56.219 -7.879 1 97.06 182 PHE B N 1
ATOM 7529 C CA . PHE B 1 182 ? 13.766 -56.688 -9.242 1 97.06 182 PHE B CA 1
ATOM 7530 C C . PHE B 1 182 ? 14.273 -58.094 -9.445 1 97.06 182 PHE B C 1
ATOM 7532 O O . PHE B 1 182 ? 13.672 -58.875 -10.195 1 97.06 182 PHE B O 1
ATOM 7539 N N . SER B 1 183 ? 15.352 -58.5 -8.75 1 97 183 SER B N 1
ATOM 7540 C CA . SER B 1 183 ? 15.891 -59.844 -8.875 1 97 183 SER B CA 1
ATOM 7541 C C . SER B 1 183 ? 14.961 -60.875 -8.242 1 97 183 SER B C 1
ATOM 7543 O O . SER B 1 183 ? 14.859 -62 -8.719 1 97 183 SER B O 1
ATOM 7545 N N . ASN B 1 184 ? 14.281 -60.5 -7.281 1 97.12 184 ASN B N 1
ATOM 7546 C CA . ASN B 1 184 ? 13.422 -61.438 -6.539 1 97.12 184 ASN B CA 1
ATOM 7547 C C . ASN B 1 184 ? 11.961 -61.312 -6.965 1 97.12 184 ASN B C 1
ATOM 7549 O O . ASN B 1 184 ? 11.086 -61.938 -6.375 1 97.12 184 ASN B O 1
ATOM 7553 N N . ALA B 1 185 ? 11.648 -60.562 -7.926 1 97.75 185 ALA B N 1
ATOM 7554 C CA . ALA B 1 185 ? 10.273 -60.25 -8.305 1 97.75 185 ALA B CA 1
ATOM 7555 C C . ALA B 1 185 ? 9.602 -61.469 -8.938 1 97.75 185 ALA B C 1
ATOM 7557 O O . ALA B 1 185 ? 10.195 -62.125 -9.789 1 97.75 185 ALA B O 1
ATOM 7558 N N . GLU B 1 186 ? 8.367 -61.781 -8.555 1 97.62 186 GLU B N 1
ATOM 7559 C CA . GLU B 1 186 ? 7.535 -62.781 -9.227 1 97.62 186 GLU B CA 1
ATOM 7560 C C . GLU B 1 186 ? 6.871 -62.188 -10.469 1 97.62 186 GLU B C 1
ATOM 7562 O O . GLU B 1 186 ? 6.566 -62.906 -11.422 1 97.62 186 GLU B O 1
ATOM 7567 N N . HIS B 1 187 ? 6.504 -60.906 -10.359 1 97.06 187 HIS B N 1
ATOM 7568 C CA . HIS B 1 187 ? 5.914 -60.188 -11.477 1 97.06 187 HIS B CA 1
ATOM 7569 C C . HIS B 1 187 ? 6.664 -58.875 -11.742 1 97.06 187 HIS B C 1
ATOM 7571 O O . HIS B 1 187 ? 7.055 -58.156 -10.805 1 97.06 187 HIS B O 1
ATOM 7577 N N . VAL B 1 188 ? 7.008 -58.625 -12.992 1 97.06 188 VAL B N 1
ATOM 7578 C CA . VAL B 1 188 ? 7.539 -57.344 -13.422 1 97.06 188 VAL B CA 1
ATOM 7579 C C . VAL B 1 188 ? 6.648 -56.75 -14.516 1 97.06 188 VAL B C 1
ATOM 7581 O O . VAL B 1 188 ? 6.32 -57.438 -15.492 1 97.06 188 VAL B O 1
ATOM 7584 N N . VAL B 1 189 ? 6.117 -55.562 -14.328 1 96.81 189 VAL B N 1
ATOM 7585 C CA . VAL B 1 189 ? 5.395 -54.844 -15.367 1 96.81 189 VAL B CA 1
ATOM 7586 C C . VAL B 1 189 ? 6.141 -53.562 -15.711 1 96.81 189 VAL B C 1
ATOM 7588 O O . VAL B 1 189 ? 6.766 -52.938 -14.836 1 96.81 189 VAL B O 1
ATOM 7591 N N . SER B 1 190 ? 6.203 -53.188 -16.953 1 96.62 190 SER B N 1
ATOM 7592 C CA . SER B 1 190 ? 6.91 -52 -17.453 1 96.62 190 SER B CA 1
ATOM 7593 C C . SER B 1 190 ? 6.211 -51.406 -18.672 1 96.62 190 SER B C 1
ATOM 7595 O O . SER B 1 190 ? 5.633 -52.156 -19.469 1 96.62 190 SER B O 1
ATOM 7597 N N . ALA B 1 191 ? 6.203 -50.094 -18.766 1 96.5 191 ALA B N 1
ATOM 7598 C CA . ALA B 1 191 ? 5.645 -49.438 -19.938 1 96.5 191 ALA B CA 1
ATOM 7599 C C . ALA B 1 191 ? 6.273 -48.062 -20.141 1 96.5 191 ALA B C 1
ATOM 7601 O O . ALA B 1 191 ? 6.898 -47.531 -19.234 1 96.5 191 ALA B O 1
ATOM 7602 N N . LEU B 1 192 ? 6.223 -47.594 -21.359 1 97.44 192 LEU B N 1
ATOM 7603 C CA . LEU B 1 192 ? 6.52 -46.219 -21.734 1 97.44 192 LEU B CA 1
ATOM 7604 C C . LEU B 1 192 ? 5.238 -45.438 -21.953 1 97.44 192 LEU B C 1
ATOM 7606 O O . LEU B 1 192 ? 4.375 -45.844 -22.734 1 97.44 192 LEU B O 1
ATOM 7610 N N . TYR B 1 193 ? 5.047 -44.375 -21.203 1 97.06 193 TYR B N 1
ATOM 7611 C CA . TYR B 1 193 ? 3.898 -43.5 -21.375 1 97.06 193 TYR B CA 1
ATOM 7612 C C . TYR B 1 193 ? 4.312 -42.188 -22.016 1 97.06 193 TYR B C 1
ATOM 7614 O O . TYR B 1 193 ? 5.414 -41.688 -21.781 1 97.06 193 TYR B O 1
ATOM 7622 N N . HIS B 1 194 ? 3.434 -41.625 -22.844 1 97.25 194 HIS B N 1
ATOM 7623 C CA . HIS B 1 194 ? 3.705 -40.344 -23.531 1 97.25 194 HIS B CA 1
ATOM 7624 C C . HIS B 1 194 ? 2.498 -39.438 -23.469 1 97.25 194 HIS B C 1
ATOM 7626 O O . HIS B 1 194 ? 1.68 -39.406 -24.391 1 97.25 194 HIS B O 1
ATOM 7632 N N . PRO B 1 195 ? 2.371 -38.656 -22.406 1 96.31 195 PRO B N 1
ATOM 7633 C CA . PRO B 1 195 ? 1.438 -37.531 -22.516 1 96.31 195 PRO B CA 1
ATOM 7634 C C . PRO B 1 195 ? 1.886 -36.469 -23.516 1 96.31 195 PRO B C 1
ATOM 7636 O O . PRO B 1 195 ? 3.039 -36.031 -23.484 1 96.31 195 PRO B O 1
ATOM 7639 N N . GLY B 1 196 ? 0.985 -36.062 -24.375 1 94.5 196 GLY B N 1
ATOM 7640 C CA . GLY B 1 196 ? 1.308 -35.125 -25.422 1 94.5 196 GLY B CA 1
ATOM 7641 C C . GLY B 1 196 ? 1.464 -33.688 -24.906 1 94.5 196 GLY B C 1
ATOM 7642 O O . GLY B 1 196 ? 1.146 -33.406 -23.766 1 94.5 196 GLY B O 1
ATOM 7643 N N . ARG B 1 197 ? 1.968 -32.844 -25.828 1 96.38 197 ARG B N 1
ATOM 7644 C CA . ARG B 1 197 ? 2.186 -31.438 -25.531 1 96.38 197 ARG B CA 1
ATOM 7645 C C . ARG B 1 197 ? 0.865 -30.672 -25.5 1 96.38 197 ARG B C 1
ATOM 7647 O O . ARG B 1 197 ? 0.001 -30.891 -26.359 1 96.38 197 ARG B O 1
ATOM 7654 N N . VAL B 1 198 ? 0.709 -29.859 -24.469 1 96.19 198 VAL B N 1
ATOM 7655 C CA . VAL B 1 198 ? -0.536 -29.109 -24.328 1 96.19 198 VAL B CA 1
ATOM 7656 C C . VAL B 1 198 ? -0.229 -27.656 -24.016 1 96.19 198 VAL B C 1
ATOM 7658 O O . VAL B 1 198 ? 0.929 -27.281 -23.812 1 96.19 198 VAL B O 1
ATOM 7661 N N . ALA B 1 199 ? -1.249 -26.812 -24.109 1 95.38 199 ALA B N 1
ATOM 7662 C CA . ALA B 1 199 ? -1.188 -25.406 -23.734 1 95.38 199 ALA B CA 1
ATOM 7663 C C . ALA B 1 199 ? -2.174 -25.078 -22.625 1 95.38 199 ALA B C 1
ATOM 7665 O O . ALA B 1 199 ? -3.27 -25.656 -22.578 1 95.38 199 ALA B O 1
ATOM 7666 N N . ALA B 1 200 ? -1.802 -24.188 -21.719 1 93.25 200 ALA B N 1
ATOM 7667 C CA . ALA B 1 200 ? -2.727 -23.75 -20.672 1 93.25 200 ALA B CA 1
ATOM 7668 C C . ALA B 1 200 ? -3.951 -23.062 -21.266 1 93.25 200 ALA B C 1
ATOM 7670 O O . ALA B 1 200 ? -5.062 -23.203 -20.75 1 93.25 200 ALA B O 1
ATOM 7671 N N . ALA B 1 201 ? -3.715 -22.281 -22.344 1 92.38 201 ALA B N 1
ATOM 7672 C CA . ALA B 1 201 ? -4.75 -21.641 -23.141 1 92.38 201 ALA B CA 1
ATOM 7673 C C . ALA B 1 201 ? -5.727 -20.875 -22.266 1 92.38 201 ALA B C 1
ATOM 7675 O O . ALA B 1 201 ? -6.945 -21.047 -22.375 1 92.38 201 ALA B O 1
ATOM 7676 N N . PRO B 1 202 ? -5.234 -19.984 -21.422 1 93.25 202 PRO B N 1
ATOM 7677 C CA . PRO B 1 202 ? -6.168 -19.172 -20.641 1 93.25 202 PRO B CA 1
ATOM 7678 C C . PRO B 1 202 ? -7.109 -18.344 -21.516 1 93.25 202 PRO B C 1
ATOM 7680 O O . PRO B 1 202 ? -6.711 -17.859 -22.578 1 93.25 202 PRO B O 1
ATOM 7683 N N . MET B 1 203 ? -8.312 -18.109 -21 1 91.56 203 MET B N 1
ATOM 7684 C CA . MET B 1 203 ? -9.258 -17.297 -21.766 1 91.56 203 MET B CA 1
ATOM 7685 C C . MET B 1 203 ? -8.734 -15.875 -21.938 1 91.56 203 MET B C 1
ATOM 7687 O O . MET B 1 203 ? -8.82 -15.305 -23.031 1 91.56 203 MET B O 1
ATOM 7691 N N . GLU B 1 204 ? -8.305 -15.312 -20.844 1 94.25 204 GLU B N 1
ATOM 7692 C CA . GLU B 1 204 ? -7.582 -14.047 -20.953 1 94.25 204 GLU B CA 1
ATOM 7693 C C . GLU B 1 204 ? -6.121 -14.273 -21.328 1 94.25 204 GLU B C 1
ATOM 7695 O O . GLU B 1 204 ? -5.363 -14.875 -20.578 1 94.25 204 GLU B O 1
ATOM 7700 N N . THR B 1 205 ? -5.742 -13.797 -22.453 1 95 205 THR B N 1
ATOM 7701 C CA . THR B 1 205 ? -4.367 -14 -22.891 1 95 205 THR B CA 1
ATOM 7702 C C . THR B 1 205 ? -3.404 -13.117 -22.109 1 95 205 THR B C 1
ATOM 7704 O O . THR B 1 205 ? -3.824 -12.359 -21.234 1 95 205 THR B O 1
ATOM 7707 N N . ARG B 1 206 ? -2.123 -13.289 -22.359 1 95.81 206 ARG B N 1
ATOM 7708 C CA . ARG B 1 206 ? -1.096 -12.508 -21.672 1 95.81 206 ARG B CA 1
ATOM 7709 C C . ARG B 1 206 ? -1.039 -11.086 -22.203 1 95.81 206 ARG B C 1
ATOM 7711 O O . ARG B 1 206 ? -1.436 -10.828 -23.344 1 95.81 206 ARG B O 1
ATOM 7718 N N . GLY B 1 207 ? -0.557 -10.242 -21.375 1 96.81 207 GLY B N 1
ATOM 7719 C CA . GLY B 1 207 ? -0.318 -8.859 -21.781 1 96.81 207 GLY B CA 1
ATOM 7720 C C . GLY B 1 207 ? 0.387 -8.047 -20.703 1 96.81 207 GLY B C 1
ATOM 7721 O O . GLY B 1 207 ? 0.565 -8.516 -19.578 1 96.81 207 GLY B O 1
ATOM 7722 N N . CYS B 1 208 ? 0.846 -6.855 -21.094 1 97.38 208 CYS B N 1
ATOM 7723 C CA . CYS B 1 208 ? 1.41 -5.918 -20.125 1 97.38 208 CYS B CA 1
ATOM 7724 C C . CYS B 1 208 ? 1.321 -4.484 -20.625 1 97.38 208 CYS B C 1
ATOM 7726 O O . CYS B 1 208 ? 1.251 -4.258 -21.844 1 97.38 208 CYS B O 1
ATOM 7728 N N . LEU B 1 209 ? 1.127 -3.582 -19.797 1 98.69 209 LEU B N 1
ATOM 7729 C CA . LEU B 1 209 ? 1.125 -2.139 -20 1 98.69 209 LEU B CA 1
ATOM 7730 C C . LEU B 1 209 ? 2.166 -1.463 -19.109 1 98.69 209 LEU B C 1
ATOM 7732 O O . LEU B 1 209 ? 2.086 -1.542 -17.875 1 98.69 209 LEU B O 1
ATOM 7736 N N . ALA B 1 210 ? 3.205 -0.831 -19.703 1 98.75 210 ALA B N 1
ATOM 7737 C CA . ALA B 1 210 ? 4.266 -0.137 -18.984 1 98.75 210 ALA B CA 1
ATOM 7738 C C . ALA B 1 210 ? 4.098 1.376 -19.078 1 98.75 210 ALA B C 1
ATOM 7740 O O . ALA B 1 210 ? 3.809 1.907 -20.156 1 98.75 210 ALA B O 1
ATOM 7741 N N . ASP B 1 211 ? 4.172 2.014 -18.031 1 98.25 211 ASP B N 1
ATOM 7742 C CA . ASP B 1 211 ? 4.141 3.469 -17.938 1 98.25 211 ASP B CA 1
ATOM 7743 C C . ASP B 1 211 ? 5.332 3.994 -17.141 1 98.25 211 ASP B C 1
ATOM 7745 O O . ASP B 1 211 ? 5.336 3.932 -15.906 1 98.25 211 ASP B O 1
ATOM 7749 N N . TYR B 1 212 ? 6.348 4.527 -17.797 1 97.44 212 TYR B N 1
ATOM 7750 C CA . TYR B 1 212 ? 7.555 5.059 -17.172 1 97.44 212 TYR B CA 1
ATOM 7751 C C . TYR B 1 212 ? 7.492 6.574 -17.062 1 97.44 212 TYR B C 1
ATOM 7753 O O . TYR B 1 212 ? 7.32 7.273 -18.062 1 97.44 212 TYR B O 1
ATOM 7761 N N . GLU B 1 213 ? 7.59 7.051 -15.852 1 95 213 GLU B N 1
ATOM 7762 C CA . GLU B 1 213 ? 7.664 8.484 -15.594 1 95 213 GLU B CA 1
ATOM 7763 C C . GLU B 1 213 ? 9.102 8.93 -15.367 1 95 213 GLU B C 1
ATOM 7765 O O . GLU B 1 213 ? 9.656 8.734 -14.281 1 95 213 GLU B O 1
ATOM 7770 N N . TRP B 1 214 ? 9.688 9.641 -16.219 1 93.06 214 TRP B N 1
ATOM 7771 C CA . TRP B 1 214 ? 11.117 9.93 -16.234 1 93.06 214 TRP B CA 1
ATOM 7772 C C . TRP B 1 214 ? 11.477 10.938 -15.141 1 93.06 214 TRP B C 1
ATOM 7774 O O . TRP B 1 214 ? 12.602 10.945 -14.641 1 93.06 214 TRP B O 1
ATOM 7784 N N . THR B 1 215 ? 10.594 11.844 -14.766 1 92.38 215 THR B N 1
ATOM 7785 C CA . THR B 1 215 ? 10.914 12.875 -13.789 1 92.38 215 THR B CA 1
ATOM 7786 C C . THR B 1 215 ? 11.102 12.266 -12.398 1 92.38 215 THR B C 1
ATOM 7788 O O . THR B 1 215 ? 11.711 12.883 -11.523 1 92.38 215 THR B O 1
ATOM 7791 N N . GLU B 1 216 ? 10.625 11.078 -12.195 1 91.62 216 GLU B N 1
ATOM 7792 C CA . GLU B 1 216 ? 10.75 10.406 -10.906 1 91.62 216 GLU B CA 1
ATOM 7793 C C . GLU B 1 216 ? 11.508 9.086 -11.055 1 91.62 216 GLU B C 1
ATOM 7795 O O . GLU B 1 216 ? 11.695 8.367 -10.07 1 91.62 216 GLU B O 1
ATOM 7800 N N . ASP B 1 217 ? 11.867 8.758 -12.242 1 94 217 ASP B N 1
ATOM 7801 C CA . ASP B 1 217 ? 12.484 7.469 -12.531 1 94 217 ASP B CA 1
ATOM 7802 C C . ASP B 1 217 ? 11.641 6.32 -11.977 1 94 217 ASP B C 1
ATOM 7804 O O . ASP B 1 217 ? 12.156 5.461 -11.258 1 94 217 ASP B O 1
ATOM 7808 N N . ARG B 1 218 ? 10.352 6.398 -12.242 1 95.5 218 ARG B N 1
ATOM 7809 C CA . ARG B 1 218 ? 9.422 5.426 -11.688 1 95.5 218 ARG B CA 1
ATOM 7810 C C . ARG B 1 218 ? 8.703 4.66 -12.797 1 95.5 218 ARG B C 1
ATOM 7812 O O . ARG B 1 218 ? 8.297 5.25 -13.797 1 95.5 218 ARG B O 1
ATOM 7819 N N . LEU B 1 219 ? 8.578 3.352 -12.586 1 97.81 219 LEU B N 1
ATOM 7820 C CA . LEU B 1 219 ? 7.887 2.479 -13.523 1 97.81 219 LEU B CA 1
ATOM 7821 C C . LEU B 1 219 ? 6.613 1.917 -12.906 1 97.81 219 LEU B C 1
ATOM 7823 O O . LEU B 1 219 ? 6.629 1.441 -11.766 1 97.81 219 LEU B O 1
ATOM 7827 N N . LYS B 1 220 ? 5.535 2.064 -13.578 1 97.38 220 LYS B N 1
ATOM 7828 C CA . LYS B 1 220 ? 4.324 1.297 -13.305 1 97.38 220 LYS B CA 1
ATOM 7829 C C . LYS B 1 220 ? 4.078 0.248 -14.383 1 97.38 220 LYS B C 1
ATOM 7831 O O . LYS B 1 220 ? 4.02 0.575 -15.57 1 97.38 220 LYS B O 1
ATOM 7836 N N . LEU B 1 221 ? 4.016 -0.979 -14.031 1 98.44 221 LEU B N 1
ATOM 7837 C CA . LEU B 1 221 ? 3.795 -2.08 -14.961 1 98.44 221 LEU B CA 1
ATOM 7838 C C . LEU B 1 221 ? 2.545 -2.869 -14.586 1 98.44 221 LEU B C 1
ATOM 7840 O O . LEU B 1 221 ? 2.5 -3.506 -13.531 1 98.44 221 LEU B O 1
ATOM 7844 N N . TRP B 1 222 ? 1.496 -2.777 -15.422 1 98.25 222 TRP B N 1
ATOM 7845 C CA . TRP B 1 222 ? 0.385 -3.719 -15.328 1 98.25 222 TRP B CA 1
ATOM 7846 C C . TRP B 1 222 ? 0.696 -5.004 -16.094 1 98.25 222 TRP B C 1
ATOM 7848 O O . TRP B 1 222 ? 1.1 -4.957 -17.25 1 98.25 222 TRP B O 1
ATOM 7858 N N . VAL B 1 223 ? 0.552 -6.133 -15.453 1 97.5 223 VAL B N 1
ATOM 7859 C CA . VAL B 1 223 ? 0.837 -7.402 -16.109 1 97.5 223 VAL B CA 1
ATOM 7860 C C . VAL B 1 223 ? -0.085 -8.492 -15.57 1 97.5 223 VAL B C 1
ATOM 7862 O O . VAL B 1 223 ? -0.362 -8.531 -14.367 1 97.5 223 VAL B O 1
ATOM 7865 N N . SER B 1 224 ? -0.684 -9.297 -16.484 1 95.88 224 SER B N 1
ATOM 7866 C CA . SER B 1 224 ? -1.469 -10.453 -16.062 1 95.88 224 SER B CA 1
ATOM 7867 C C . SER B 1 224 ? -0.568 -11.609 -15.641 1 95.88 224 SER B C 1
ATOM 7869 O O . SER B 1 224 ? -0.298 -12.516 -16.438 1 95.88 224 SER B O 1
ATOM 7871 N N . THR B 1 225 ? -0.115 -11.57 -14.383 1 96 225 THR B N 1
ATOM 7872 C CA . THR B 1 225 ? 0.891 -12.516 -13.914 1 96 225 THR B CA 1
ATOM 7873 C C . THR B 1 225 ? 0.456 -13.156 -12.594 1 96 225 THR B C 1
ATOM 7875 O O . THR B 1 225 ? -0.393 -12.609 -11.891 1 96 225 THR B O 1
ATOM 7878 N N . GLN B 1 226 ? 0.987 -14.352 -12.383 1 95.31 226 GLN B N 1
ATOM 7879 C CA . GLN B 1 226 ? 0.812 -15.055 -11.117 1 95.31 226 GLN B CA 1
ATOM 7880 C C . GLN B 1 226 ? 1.863 -14.617 -10.102 1 95.31 226 GLN B C 1
ATOM 7882 O O . GLN B 1 226 ? 1.759 -14.945 -8.914 1 95.31 226 GLN B O 1
ATOM 7887 N N . MET B 1 227 ? 2.889 -13.852 -10.578 1 95.19 227 MET B N 1
ATOM 7888 C CA . MET B 1 227 ? 4.035 -13.594 -9.711 1 95.19 227 MET B CA 1
ATOM 7889 C C . MET B 1 227 ? 4.492 -12.148 -9.828 1 95.19 227 MET B C 1
ATOM 7891 O O . MET B 1 227 ? 5.609 -11.875 -10.273 1 95.19 227 MET B O 1
ATOM 7895 N N . PRO B 1 228 ? 3.732 -11.227 -9.328 1 95.56 228 PRO B N 1
ATOM 7896 C CA . PRO B 1 228 ? 4.078 -9.812 -9.5 1 95.56 228 PRO B CA 1
ATOM 7897 C C . PRO B 1 228 ? 5.414 -9.453 -8.852 1 95.56 228 PRO B C 1
ATOM 7899 O O . PRO B 1 228 ? 6.188 -8.68 -9.422 1 95.56 228 PRO B O 1
ATOM 7902 N N . HIS B 1 229 ? 5.746 -9.984 -7.676 1 95.25 229 HIS B N 1
ATOM 7903 C CA . HIS B 1 229 ? 6.984 -9.641 -6.988 1 95.25 229 HIS B CA 1
ATOM 7904 C C . HIS B 1 229 ? 8.195 -10.219 -7.711 1 95.25 229 HIS B C 1
ATOM 7906 O O . HIS B 1 229 ? 9.266 -9.609 -7.723 1 95.25 229 HIS B O 1
ATOM 7912 N N . TYR B 1 230 ? 8.078 -11.375 -8.297 1 95.06 230 TYR B N 1
ATOM 7913 C CA . TYR B 1 230 ? 9.172 -11.953 -9.078 1 95.06 230 TYR B CA 1
ATOM 7914 C C . TYR B 1 230 ? 9.445 -11.125 -10.328 1 95.06 230 TYR B C 1
ATOM 7916 O O . TYR B 1 230 ? 10.602 -10.883 -10.68 1 95.06 230 TYR B O 1
ATOM 7924 N N . VAL B 1 231 ? 8.359 -10.734 -11.016 1 96.62 231 VAL B N 1
ATOM 7925 C CA . VAL B 1 231 ? 8.508 -9.875 -12.188 1 96.62 231 VAL B CA 1
ATOM 7926 C C . VAL B 1 231 ? 9.242 -8.594 -11.805 1 96.62 231 VAL B C 1
ATOM 7928 O O . VAL B 1 231 ? 10.156 -8.156 -12.508 1 96.62 231 VAL B O 1
ATOM 7931 N N . LYS B 1 232 ? 8.82 -8.039 -10.695 1 96.56 232 LYS B N 1
ATOM 7932 C CA . LYS B 1 232 ? 9.453 -6.816 -10.203 1 96.56 232 LYS B CA 1
ATOM 7933 C C . LYS B 1 232 ? 10.953 -7.02 -9.992 1 96.56 232 LYS B C 1
ATOM 7935 O O . LYS B 1 232 ? 11.758 -6.176 -10.391 1 96.56 232 LYS B O 1
ATOM 7940 N N . MET B 1 233 ? 11.352 -8.062 -9.328 1 95.56 233 MET B N 1
ATOM 7941 C CA . MET B 1 233 ? 12.758 -8.375 -9.102 1 95.56 233 MET B CA 1
ATOM 7942 C C . MET B 1 233 ? 13.5 -8.523 -10.43 1 95.56 233 MET B C 1
ATOM 7944 O O . MET B 1 233 ? 14.625 -8.031 -10.57 1 95.56 233 MET B O 1
ATOM 7948 N N . CYS B 1 234 ? 12.875 -9.172 -11.398 1 96 234 CYS B N 1
ATOM 7949 C CA . CYS B 1 234 ? 13.508 -9.414 -12.695 1 96 234 CYS B CA 1
ATOM 7950 C C . CYS B 1 234 ? 13.742 -8.102 -13.438 1 96 234 CYS B C 1
ATOM 7952 O O . CYS B 1 234 ? 14.727 -7.957 -14.156 1 96 234 CYS B O 1
ATOM 7954 N N . LEU B 1 235 ? 12.789 -7.148 -13.305 1 97.19 235 LEU B N 1
ATOM 7955 C CA . LEU B 1 235 ? 12.984 -5.832 -13.906 1 97.19 235 LEU B CA 1
ATOM 7956 C C . LEU B 1 235 ? 14.289 -5.203 -13.414 1 97.19 235 LEU B C 1
ATOM 7958 O O . LEU B 1 235 ? 15 -4.562 -14.195 1 97.19 235 LEU B O 1
ATOM 7962 N N . SER B 1 236 ? 14.531 -5.418 -12.148 1 95.75 236 SER B N 1
ATOM 7963 C CA . SER B 1 236 ? 15.75 -4.867 -11.57 1 95.75 236 SER B CA 1
ATOM 7964 C C . SER B 1 236 ? 16.984 -5.66 -12.016 1 95.75 236 SER B C 1
ATOM 7966 O O . SER B 1 236 ? 17.953 -5.078 -12.484 1 95.75 236 SER B O 1
ATOM 7968 N N . LEU B 1 237 ? 16.969 -6.945 -11.945 1 94.12 237 LEU B N 1
ATOM 7969 C CA . LEU B 1 237 ? 18.109 -7.809 -12.203 1 94.12 237 LEU B CA 1
ATOM 7970 C C . LEU B 1 237 ? 18.531 -7.73 -13.664 1 94.12 237 LEU B C 1
ATOM 7972 O O . LEU B 1 237 ? 19.719 -7.727 -13.977 1 94.12 237 LEU B O 1
ATOM 7976 N N . PHE B 1 238 ? 17.531 -7.648 -14.539 1 95.38 238 PHE B N 1
ATOM 7977 C CA . PHE B 1 238 ? 17.859 -7.801 -15.945 1 95.38 238 PHE B CA 1
ATOM 7978 C C . PHE B 1 238 ? 17.891 -6.445 -16.641 1 95.38 238 PHE B C 1
ATOM 7980 O O . PHE B 1 238 ? 18.594 -6.266 -17.641 1 95.38 238 PHE B O 1
ATOM 7987 N N . LEU B 1 239 ? 17.078 -5.496 -16.172 1 96.62 239 LEU B N 1
ATOM 7988 C CA . LEU B 1 239 ? 16.938 -4.246 -16.906 1 96.62 239 LEU B CA 1
ATOM 7989 C C . LEU B 1 239 ? 17.484 -3.074 -16.094 1 96.62 239 LEU B C 1
ATOM 7991 O O . LEU B 1 239 ? 17.656 -1.971 -16.609 1 96.62 239 LEU B O 1
ATOM 7995 N N . GLY B 1 240 ? 17.672 -3.232 -14.805 1 95.06 240 GLY B N 1
ATOM 7996 C CA . GLY B 1 240 ? 18.281 -2.189 -13.992 1 95.06 240 GLY B CA 1
ATOM 7997 C C . GLY B 1 240 ? 17.266 -1.244 -13.383 1 95.06 240 GLY B C 1
ATOM 7998 O O . GLY B 1 240 ? 17.625 -0.221 -12.797 1 95.06 240 GLY B O 1
ATOM 7999 N N . PHE B 1 241 ? 15.984 -1.545 -13.516 1 96.5 241 PHE B N 1
ATOM 8000 C CA . PHE B 1 241 ? 14.977 -0.739 -12.828 1 96.5 241 PHE B CA 1
ATOM 8001 C C . PHE B 1 241 ? 15.07 -0.932 -11.32 1 96.5 241 PHE B C 1
ATOM 8003 O O . PHE B 1 241 ? 15.219 -2.059 -10.836 1 96.5 241 PHE B O 1
ATOM 8010 N N . ASP B 1 242 ? 15 0.145 -10.555 1 95 242 ASP B N 1
ATOM 8011 C CA . ASP B 1 242 ? 15.016 0.037 -9.102 1 95 242 ASP B CA 1
ATOM 8012 C C . ASP B 1 242 ? 13.703 -0.542 -8.578 1 95 242 ASP B C 1
ATOM 8014 O O . ASP B 1 242 ? 12.625 -0.078 -8.953 1 95 242 ASP B O 1
ATOM 8018 N N . GLU B 1 243 ? 13.773 -1.546 -7.699 1 95.94 243 GLU B N 1
ATOM 8019 C CA . GLU B 1 243 ? 12.547 -2.162 -7.199 1 95.94 243 GLU B CA 1
ATOM 8020 C C . GLU B 1 243 ? 11.695 -1.151 -6.441 1 95.94 243 GLU B C 1
ATOM 8022 O O . GLU B 1 243 ? 10.469 -1.166 -6.547 1 95.94 243 GLU B O 1
ATOM 8027 N N . SER B 1 244 ? 12.344 -0.302 -5.703 1 94.62 244 SER B N 1
ATOM 8028 C CA . SER B 1 244 ? 11.609 0.663 -4.887 1 94.62 244 SER B CA 1
ATOM 8029 C C . SER B 1 244 ? 10.914 1.707 -5.758 1 94.62 244 SER B C 1
ATOM 8031 O O . SER B 1 244 ? 10.031 2.428 -5.285 1 94.62 244 SER B O 1
ATOM 8033 N N . ARG B 1 245 ? 11.281 1.835 -6.992 1 96.19 245 ARG B N 1
ATOM 8034 C CA . ARG B 1 245 ? 10.695 2.795 -7.918 1 96.19 245 ARG B CA 1
ATOM 8035 C C . ARG B 1 245 ? 9.898 2.086 -9.008 1 96.19 245 ARG B C 1
ATOM 8037 O O . ARG B 1 245 ? 9.539 2.693 -10.016 1 96.19 245 ARG B O 1
ATOM 8044 N N . SER B 1 246 ? 9.672 0.81 -8.812 1 97.06 246 SER B N 1
ATOM 8045 C CA . SER B 1 246 ? 8.859 0.019 -9.727 1 97.06 246 SER B CA 1
ATOM 8046 C C . SER B 1 246 ? 7.613 -0.521 -9.031 1 97.06 246 SER B C 1
ATOM 8048 O O . SER B 1 246 ? 7.699 -1.067 -7.93 1 97.06 246 SER B O 1
ATOM 8050 N N . GLU B 1 247 ? 6.512 -0.284 -9.602 1 96.44 247 GLU B N 1
ATOM 8051 C CA . GLU B 1 247 ? 5.254 -0.865 -9.141 1 96.44 247 GLU B CA 1
ATOM 8052 C C . GLU B 1 247 ? 4.695 -1.85 -10.164 1 96.44 247 GLU B C 1
ATOM 8054 O O . GLU B 1 247 ? 4.457 -1.485 -11.32 1 96.44 247 GLU B O 1
ATOM 8059 N N . VAL B 1 248 ? 4.586 -3.053 -9.797 1 97.38 248 VAL B N 1
ATOM 8060 C CA . VAL B 1 248 ? 3.963 -4.07 -10.633 1 97.38 248 VAL B CA 1
ATOM 8061 C C . VAL B 1 248 ? 2.545 -4.348 -10.141 1 97.38 248 VAL B C 1
ATOM 8063 O O . VAL B 1 248 ? 2.34 -4.645 -8.961 1 97.38 248 VAL B O 1
ATOM 8066 N N . ILE B 1 249 ? 1.547 -4.258 -11.016 1 96.56 249 ILE B N 1
ATOM 8067 C CA . ILE B 1 249 ? 0.134 -4.422 -10.688 1 96.56 249 ILE B CA 1
ATOM 8068 C C . ILE B 1 249 ? -0.455 -5.57 -11.5 1 96.56 249 ILE B C 1
ATOM 8070 O O . ILE B 1 249 ? -0.426 -5.551 -12.734 1 96.56 249 ILE B O 1
ATOM 8074 N N . SER B 1 250 ? -0.846 -6.602 -10.836 1 96.06 250 SER B N 1
ATOM 8075 C CA . SER B 1 250 ? -1.682 -7.625 -11.461 1 96.06 250 SER B CA 1
ATOM 8076 C C . SER B 1 250 ? -3.164 -7.328 -11.25 1 96.06 250 SER B C 1
ATOM 8078 O O . SER B 1 250 ? -3.729 -7.652 -10.203 1 96.06 250 SER B O 1
ATOM 8080 N N . PRO B 1 251 ? -3.805 -6.77 -12.297 1 94.69 251 PRO B N 1
ATOM 8081 C CA . PRO B 1 251 ? -5.238 -6.523 -12.141 1 94.69 251 PRO B CA 1
ATOM 8082 C C . PRO B 1 251 ? -6.055 -7.809 -12.07 1 94.69 251 PRO B C 1
ATOM 8084 O O . PRO B 1 251 ? -5.547 -8.844 -11.633 1 94.69 251 PRO B O 1
ATOM 8087 N N . ASP B 1 252 ? -7.391 -7.703 -12.344 1 94.69 252 ASP B N 1
ATOM 8088 C CA . ASP B 1 252 ? -8.102 -8.969 -12.5 1 94.69 252 ASP B CA 1
ATOM 8089 C C . ASP B 1 252 ? -7.41 -9.859 -13.531 1 94.69 252 ASP B C 1
ATOM 8091 O O . ASP B 1 252 ? -7.113 -9.422 -14.641 1 94.69 252 ASP B O 1
ATOM 8095 N N . THR B 1 253 ? -7.055 -11.008 -13.07 1 94.69 253 THR B N 1
ATOM 8096 C CA . THR B 1 253 ? -6.32 -11.945 -13.914 1 94.69 253 THR B CA 1
ATOM 8097 C C . THR B 1 253 ? -7.129 -13.227 -14.125 1 94.69 253 THR B C 1
ATOM 8099 O O . THR B 1 253 ? -7.582 -13.844 -13.156 1 94.69 253 THR B O 1
ATOM 8102 N N . GLY B 1 254 ? -7.348 -13.508 -15.406 1 92.31 254 GLY B N 1
ATOM 8103 C CA . GLY B 1 254 ? -7.977 -14.781 -15.711 1 92.31 254 GLY B CA 1
ATOM 8104 C C . GLY B 1 254 ? -7.102 -15.977 -15.375 1 92.31 254 GLY B C 1
ATOM 8105 O O . GLY B 1 254 ? -6.023 -15.812 -14.797 1 92.31 254 GLY B O 1
ATOM 8106 N N . GLY B 1 255 ? -7.559 -17.172 -15.695 1 92.31 255 GLY B N 1
ATOM 8107 C CA . GLY B 1 255 ? -6.797 -18.375 -15.422 1 92.31 255 GLY B CA 1
ATOM 8108 C C . GLY B 1 255 ? -5.344 -18.281 -15.844 1 92.31 255 GLY B C 1
ATOM 8109 O O . GLY B 1 255 ? -5.043 -17.812 -16.938 1 92.31 255 GLY B O 1
ATOM 8110 N N . GLY B 1 256 ? -4.438 -18.531 -14.898 1 92.06 256 GLY B N 1
ATOM 8111 C CA . GLY B 1 256 ? -3.018 -18.594 -15.211 1 92.06 256 GLY B CA 1
ATOM 8112 C C . GLY B 1 256 ? -2.539 -20 -15.539 1 92.06 256 GLY B C 1
ATOM 8113 O O . GLY B 1 256 ? -1.819 -20.203 -16.516 1 92.06 256 GLY B O 1
ATOM 8114 N N . PHE B 1 257 ? -3.006 -20.938 -14.711 1 91.56 257 PHE B N 1
ATOM 8115 C CA . PHE B 1 257 ? -2.797 -22.375 -14.867 1 91.56 257 PHE B CA 1
ATOM 8116 C C . PHE B 1 257 ? -1.31 -22.703 -14.93 1 91.56 257 PHE B C 1
ATOM 8118 O O . PHE B 1 257 ? -0.918 -23.719 -15.508 1 91.56 257 PHE B O 1
ATOM 8125 N N . GLY B 1 258 ? -0.462 -21.75 -14.562 1 93.25 258 GLY B N 1
ATOM 8126 C CA . GLY B 1 258 ? 0.977 -21.969 -14.594 1 93.25 258 GLY B CA 1
ATOM 8127 C C . GLY B 1 258 ? 1.678 -21.156 -15.664 1 93.25 258 GLY B C 1
ATOM 8128 O O . GLY B 1 258 ? 2.807 -20.703 -15.469 1 93.25 258 GLY B O 1
ATOM 8129 N N . GLN B 1 259 ? 1.006 -20.953 -16.75 1 95.25 259 GLN B N 1
ATOM 8130 C CA . GLN B 1 259 ? 1.609 -20.203 -17.844 1 95.25 259 GLN B CA 1
ATOM 8131 C C . GLN B 1 259 ? 1.968 -18.781 -17.406 1 95.25 259 GLN B C 1
ATOM 8133 O O . GLN B 1 259 ? 2.975 -18.219 -17.844 1 95.25 259 GLN B O 1
ATOM 8138 N N . LYS B 1 260 ? 1.136 -18.188 -16.562 1 95.94 260 LYS B N 1
ATOM 8139 C CA . LYS B 1 260 ? 1.356 -16.812 -16.125 1 95.94 260 LYS B CA 1
ATOM 8140 C C . LYS B 1 260 ? 2.258 -16.766 -14.891 1 95.94 260 LYS B C 1
ATOM 8142 O O . LYS B 1 260 ? 2.332 -15.75 -14.203 1 95.94 260 LYS B O 1
ATOM 8147 N N . ALA B 1 261 ? 2.904 -17.906 -14.578 1 95 261 ALA B N 1
ATOM 8148 C CA . ALA B 1 261 ? 3.887 -17.984 -13.5 1 95 261 ALA B CA 1
ATOM 8149 C C . ALA B 1 261 ? 5.309 -17.906 -14.047 1 95 261 ALA B C 1
ATOM 8151 O O . ALA B 1 261 ? 6.234 -18.484 -13.461 1 95 261 ALA B O 1
ATOM 8152 N N . HIS B 1 262 ? 5.5 -17.266 -15.211 1 95.31 262 HIS B N 1
ATOM 8153 C CA . HIS B 1 262 ? 6.797 -17.094 -15.859 1 95.31 262 HIS B CA 1
ATOM 8154 C C . HIS B 1 262 ? 7.035 -15.633 -16.234 1 95.31 262 HIS B C 1
ATOM 8156 O O . HIS B 1 262 ? 6.117 -14.812 -16.172 1 95.31 262 HIS B O 1
ATOM 8162 N N . VAL B 1 263 ? 8.281 -15.398 -16.516 1 95.5 263 VAL B N 1
ATOM 8163 C CA . VAL B 1 263 ? 8.656 -14.102 -17.078 1 95.5 263 VAL B CA 1
ATOM 8164 C C . VAL B 1 263 ? 8.984 -14.266 -18.562 1 95.5 263 VAL B C 1
ATOM 8166 O O . VAL B 1 263 ? 9.805 -15.109 -18.938 1 95.5 263 VAL B O 1
ATOM 8169 N N . PHE B 1 264 ? 8.352 -13.484 -19.359 1 96.25 264 PHE B N 1
ATOM 8170 C CA . PHE B 1 264 ? 8.516 -13.555 -20.812 1 96.25 264 PHE B CA 1
ATOM 8171 C C . PHE B 1 264 ? 9.281 -12.344 -21.328 1 96.25 264 PHE B C 1
ATOM 8173 O O . PHE B 1 264 ? 9.312 -11.297 -20.672 1 96.25 264 PHE B O 1
ATOM 8180 N N . PRO B 1 265 ? 9.906 -12.469 -22.5 1 96.75 265 PRO B N 1
ATOM 8181 C CA . PRO B 1 265 ? 10.609 -11.336 -23.109 1 96.75 265 PRO B CA 1
ATOM 8182 C C . PRO B 1 265 ? 9.711 -10.109 -23.297 1 96.75 265 PRO B C 1
ATOM 8184 O O . PRO B 1 265 ? 10.164 -8.977 -23.125 1 96.75 265 PRO B O 1
ATOM 8187 N N . GLU B 1 266 ? 8.461 -10.336 -23.672 1 97.5 266 GLU B N 1
ATOM 8188 C CA . GLU B 1 266 ? 7.531 -9.234 -23.922 1 97.5 266 GLU B CA 1
ATOM 8189 C C . GLU B 1 266 ? 7.367 -8.352 -22.688 1 97.5 266 GLU B C 1
ATOM 8191 O O . GLU B 1 266 ? 7.305 -7.129 -22.797 1 97.5 266 GLU B O 1
ATOM 8196 N N . GLU B 1 267 ? 7.359 -8.984 -21.5 1 96.75 267 GLU B N 1
ATOM 8197 C CA . GLU B 1 267 ? 7.148 -8.289 -20.234 1 96.75 267 GLU B CA 1
ATOM 8198 C C . GLU B 1 267 ? 8.383 -7.484 -19.828 1 96.75 267 GLU B C 1
ATOM 8200 O O . GLU B 1 267 ? 8.289 -6.574 -19 1 96.75 267 GLU B O 1
ATOM 8205 N N . MET B 1 268 ? 9.539 -7.805 -20.359 1 97.62 268 MET B N 1
ATOM 8206 C CA . MET B 1 268 ? 10.773 -7.051 -20.141 1 97.62 268 MET B CA 1
ATOM 8207 C C . MET B 1 268 ? 10.906 -5.926 -21.172 1 97.62 268 MET B C 1
ATOM 8209 O O . MET B 1 268 ? 11.391 -4.84 -20.844 1 97.62 268 MET B O 1
ATOM 8213 N N . LEU B 1 269 ? 10.398 -6.125 -22.375 1 98.44 269 LEU B N 1
ATOM 8214 C CA . LEU B 1 269 ? 10.586 -5.191 -23.484 1 98.44 269 LEU B CA 1
ATOM 8215 C C . LEU B 1 269 ? 9.672 -3.98 -23.328 1 98.44 269 LEU B C 1
ATOM 8217 O O . LEU B 1 269 ? 10.047 -2.869 -23.719 1 98.44 269 LEU B O 1
ATOM 8221 N N . MET B 1 270 ? 8.469 -4.141 -22.734 1 98.5 270 MET B N 1
ATOM 8222 C CA . MET B 1 270 ? 7.531 -3.023 -22.641 1 98.5 270 MET B CA 1
ATOM 8223 C C . MET B 1 270 ? 8.07 -1.946 -21.703 1 98.5 270 MET B C 1
ATOM 8225 O O . MET B 1 270 ? 8.031 -0.759 -22.031 1 98.5 270 MET B O 1
ATOM 8229 N N . PRO B 1 271 ? 8.586 -2.301 -20.516 1 98.44 271 PRO B N 1
ATOM 8230 C CA . PRO B 1 271 ? 9.211 -1.288 -19.656 1 98.44 271 PRO B CA 1
ATOM 8231 C C . PRO B 1 271 ? 10.367 -0.562 -20.344 1 98.44 271 PRO B C 1
ATOM 8233 O O . PRO B 1 271 ? 10.492 0.657 -20.219 1 98.44 271 PRO B O 1
ATOM 8236 N N . LEU B 1 272 ? 11.203 -1.264 -21.094 1 98 272 LEU B N 1
ATOM 8237 C CA . LEU B 1 272 ? 12.32 -0.651 -21.797 1 98 272 LEU B CA 1
ATOM 8238 C C . LEU B 1 272 ? 11.82 0.319 -22.875 1 98 272 LEU B C 1
ATOM 8240 O O . LEU B 1 272 ? 12.352 1.423 -23.016 1 98 272 LEU B O 1
ATOM 8244 N N . ALA B 1 273 ? 10.82 -0.15 -23.625 1 98.5 273 ALA B N 1
ATOM 8245 C CA . ALA B 1 273 ? 10.258 0.693 -24.672 1 98.5 273 ALA B CA 1
ATOM 8246 C C . ALA B 1 273 ? 9.617 1.948 -24.094 1 98.5 273 ALA B C 1
ATOM 8248 O O . ALA B 1 273 ? 9.789 3.049 -24.609 1 98.5 273 ALA B O 1
ATOM 8249 N N . SER B 1 274 ? 8.852 1.764 -23.031 1 98.56 274 SER B N 1
ATOM 8250 C CA . SER B 1 274 ? 8.219 2.9 -22.359 1 98.56 274 SER B CA 1
ATOM 8251 C C . SER B 1 274 ? 9.266 3.898 -21.875 1 98.56 274 SER B C 1
ATOM 8253 O O . SER B 1 274 ? 9.086 5.109 -22.016 1 98.56 274 SER B O 1
ATOM 8255 N N . LYS B 1 275 ? 10.32 3.432 -21.234 1 97.81 275 LYS B N 1
ATOM 8256 C CA . LYS B 1 275 ? 11.398 4.281 -20.734 1 97.81 275 LYS B CA 1
ATOM 8257 C C . LYS B 1 275 ? 12.062 5.039 -21.891 1 97.81 275 LYS B C 1
ATOM 8259 O O . LYS B 1 275 ? 12.328 6.238 -21.766 1 97.81 275 LYS B O 1
ATOM 8264 N N . HIS B 1 276 ? 12.32 4.363 -23.016 1 97.44 276 HIS B N 1
ATOM 8265 C CA . HIS B 1 276 ? 12.961 4.965 -24.172 1 97.44 276 HIS B CA 1
ATOM 8266 C C . HIS B 1 276 ? 12.086 6.047 -24.797 1 97.44 276 HIS B C 1
ATOM 8268 O O . HIS B 1 276 ? 12.578 7.121 -25.156 1 97.44 276 HIS B O 1
ATOM 8274 N N . LEU B 1 277 ? 10.797 5.75 -24.922 1 97.69 277 LEU B N 1
ATOM 8275 C CA . LEU B 1 277 ? 9.867 6.645 -25.594 1 97.69 277 LEU B CA 1
ATOM 8276 C C . LEU B 1 277 ? 9.297 7.68 -24.625 1 97.69 277 LEU B C 1
ATOM 8278 O O . LEU B 1 277 ? 8.703 8.672 -25.062 1 97.69 277 LEU B O 1
ATOM 8282 N N . LYS B 1 278 ? 9.453 7.453 -23.312 1 95.94 278 LYS B N 1
ATOM 8283 C CA . LYS B 1 278 ? 8.922 8.312 -22.266 1 95.94 278 LYS B CA 1
ATOM 8284 C C . LYS B 1 278 ? 7.406 8.461 -22.391 1 95.94 278 LYS B C 1
ATOM 8286 O O . LYS B 1 278 ? 6.875 9.57 -22.297 1 95.94 278 LYS B O 1
ATOM 8291 N N . THR B 1 279 ? 6.734 7.418 -22.797 1 96.75 279 THR B N 1
ATOM 8292 C CA . THR B 1 279 ? 5.285 7.305 -22.875 1 96.75 279 THR B CA 1
ATOM 8293 C C . THR B 1 279 ? 4.832 5.879 -22.594 1 96.75 279 THR B C 1
ATOM 8295 O O . THR B 1 279 ? 5.637 4.945 -22.641 1 96.75 279 THR B O 1
ATOM 8298 N N . PRO B 1 280 ? 3.576 5.656 -22.125 1 98.06 280 PRO B N 1
ATOM 8299 C CA . PRO B 1 280 ? 3.115 4.293 -21.859 1 98.06 280 PRO B CA 1
ATOM 8300 C C . PRO B 1 280 ? 3.059 3.432 -23.109 1 98.06 280 PRO B C 1
ATOM 8302 O O . PRO B 1 280 ? 2.758 3.938 -24.203 1 98.06 280 PRO B O 1
ATOM 8305 N N . VAL B 1 281 ? 3.357 2.197 -23.031 1 98.81 281 VAL B N 1
ATOM 8306 C CA . VAL B 1 281 ? 3.305 1.232 -24.125 1 98.81 281 VAL B CA 1
ATOM 8307 C C . VAL B 1 281 ? 2.537 -0.01 -23.688 1 98.81 281 VAL B C 1
ATOM 8309 O O . VAL B 1 281 ? 2.836 -0.59 -22.641 1 98.81 281 VAL B O 1
ATOM 8312 N N . LYS B 1 282 ? 1.511 -0.409 -24.5 1 98.44 282 LYS B N 1
ATOM 8313 C CA . LYS B 1 282 ? 0.671 -1.563 -24.188 1 98.44 282 LYS B CA 1
ATOM 8314 C C . LYS B 1 282 ? 0.852 -2.668 -25.234 1 98.44 282 LYS B C 1
ATOM 8316 O O . LYS B 1 282 ? 0.918 -2.395 -26.438 1 98.44 282 LYS B O 1
ATOM 8321 N N . TRP B 1 283 ? 0.993 -3.955 -24.688 1 98.56 283 TRP B N 1
ATOM 8322 C CA . TRP B 1 283 ? 0.998 -5.156 -25.516 1 98.56 283 TRP B CA 1
ATOM 8323 C C . TRP B 1 283 ? 0.013 -6.191 -24.984 1 98.56 283 TRP B C 1
ATOM 8325 O O . TRP B 1 283 ? 0.005 -6.488 -23.797 1 98.56 283 TRP B O 1
ATOM 8335 N N . VAL B 1 284 ? -0.842 -6.75 -25.844 1 97.56 284 VAL B N 1
ATOM 8336 C CA . VAL B 1 284 ? -1.732 -7.867 -25.547 1 97.56 284 VAL B CA 1
ATOM 8337 C C . VAL B 1 284 ? -1.634 -8.914 -26.656 1 97.56 284 VAL B C 1
ATOM 8339 O O . VAL B 1 284 ? -1.83 -8.594 -27.828 1 97.56 284 VAL B O 1
ATOM 8342 N N . GLU B 1 285 ? -1.313 -10.086 -26.312 1 95.81 285 GLU B N 1
ATOM 8343 C CA . GLU B 1 285 ? -1.179 -11.102 -27.359 1 95.81 285 GLU B CA 1
ATOM 8344 C C . GLU B 1 285 ? -2.543 -11.57 -27.844 1 95.81 285 GLU B C 1
ATOM 8346 O O . GLU B 1 285 ? -3.547 -11.43 -27.141 1 95.81 285 GLU B O 1
ATOM 8351 N N . ASP B 1 286 ? -2.645 -12 -29.062 1 94.94 286 ASP B N 1
ATOM 8352 C CA . ASP B 1 286 ? -3.85 -12.672 -29.531 1 94.94 286 ASP B CA 1
ATOM 8353 C C . ASP B 1 286 ? -3.742 -14.188 -29.344 1 94.94 286 ASP B C 1
ATOM 8355 O O . ASP B 1 286 ? -2.742 -14.68 -28.828 1 94.94 286 ASP B O 1
ATOM 8359 N N . ARG B 1 287 ? -4.75 -14.906 -29.672 1 95.12 287 ARG B N 1
ATOM 8360 C CA . ARG B 1 287 ? -4.824 -16.328 -29.375 1 95.12 287 ARG B CA 1
ATOM 8361 C C . ARG B 1 287 ? -3.76 -17.109 -30.141 1 95.12 287 ARG B C 1
ATOM 8363 O O . ARG B 1 287 ? -3.158 -18.047 -29.625 1 95.12 287 ARG B O 1
ATOM 8370 N N . ARG B 1 288 ? -3.557 -16.797 -31.359 1 95.12 288 ARG B N 1
ATOM 8371 C CA . ARG B 1 288 ? -2.537 -17.469 -32.156 1 95.12 288 ARG B CA 1
ATOM 8372 C C . ARG B 1 288 ? -1.152 -17.281 -31.547 1 95.12 288 ARG B C 1
ATOM 8374 O O . ARG B 1 288 ? -0.39 -18.25 -31.422 1 95.12 288 ARG B O 1
ATOM 8381 N N . GLU B 1 289 ? -0.855 -16.047 -31.203 1 95.25 289 GLU B N 1
ATOM 8382 C CA . GLU B 1 289 ? 0.414 -15.766 -30.531 1 95.25 289 GLU B CA 1
ATOM 8383 C C . GLU B 1 289 ? 0.554 -16.562 -29.25 1 95.25 289 GLU B C 1
ATOM 8385 O O . GLU B 1 289 ? 1.641 -17.047 -28.922 1 95.25 289 GLU B O 1
ATOM 8390 N N . ASN B 1 290 ? -0.528 -16.656 -28.547 1 96 290 ASN B N 1
ATOM 8391 C CA . ASN B 1 290 ? -0.499 -17.406 -27.297 1 96 290 ASN B CA 1
ATOM 8392 C C . ASN B 1 290 ? -0.153 -18.875 -27.531 1 96 290 ASN B C 1
ATOM 8394 O O . ASN B 1 290 ? 0.625 -19.469 -26.781 1 96 290 ASN B O 1
ATOM 8398 N N . LEU B 1 291 ? -0.725 -19.5 -28.516 1 96.19 291 LEU B N 1
ATOM 8399 C CA . LEU B 1 291 ? -0.48 -20.906 -28.812 1 96.19 291 LEU B CA 1
ATOM 8400 C C . LEU B 1 291 ? 0.935 -21.109 -29.344 1 96.19 291 LEU B C 1
ATOM 8402 O O . LEU B 1 291 ? 1.554 -22.141 -29.094 1 96.19 291 LEU B O 1
ATOM 8406 N N . LEU B 1 292 ? 1.467 -20.062 -30.016 1 95.44 292 LEU B N 1
ATOM 8407 C CA . LEU B 1 292 ? 2.777 -20.172 -30.656 1 95.44 292 LEU B CA 1
ATOM 8408 C C . LEU B 1 292 ? 3.891 -19.875 -29.656 1 95.44 292 LEU B C 1
ATOM 8410 O O . LEU B 1 292 ? 4.961 -20.484 -29.719 1 95.44 292 LEU B O 1
ATOM 8414 N N . ALA B 1 293 ? 3.551 -18.906 -28.812 1 94.62 293 ALA B N 1
ATOM 8415 C CA . ALA B 1 293 ? 4.684 -18.328 -28.078 1 94.62 293 ALA B CA 1
ATOM 8416 C C . ALA B 1 293 ? 4.434 -18.328 -26.578 1 94.62 293 ALA B C 1
ATOM 8418 O O . ALA B 1 293 ? 5.324 -17.984 -25.797 1 94.62 293 ALA B O 1
ATOM 8419 N N . GLY B 1 294 ? 3.238 -18.703 -26.234 1 94.75 294 GLY B N 1
ATOM 8420 C CA . GLY B 1 294 ? 3.043 -18.984 -24.812 1 94.75 294 GLY B CA 1
ATOM 8421 C C . GLY B 1 294 ? 3.629 -20.312 -24.375 1 94.75 294 GLY B C 1
ATOM 8422 O O . GLY B 1 294 ? 3.678 -21.266 -25.156 1 94.75 294 GLY B O 1
ATOM 8423 N N . SER B 1 295 ? 4.227 -20.422 -23.234 1 95.06 295 SER B N 1
ATOM 8424 C CA . SER B 1 295 ? 4.875 -21.641 -22.781 1 95.06 295 SER B CA 1
ATOM 8425 C C . SER B 1 295 ? 3.947 -22.844 -22.922 1 95.06 295 SER B C 1
ATOM 8427 O O . SER B 1 295 ? 2.746 -22.75 -22.656 1 95.06 295 SER B O 1
ATOM 8429 N N . HIS B 1 296 ? 4.465 -23.938 -23.469 1 96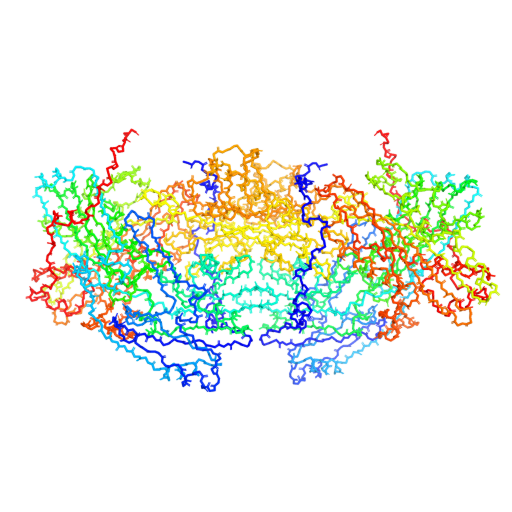.56 296 HIS B N 1
ATOM 8430 C CA . HIS B 1 296 ? 3.768 -25.219 -23.531 1 96.56 296 HIS B CA 1
ATOM 8431 C C . HIS B 1 296 ? 4.051 -26.062 -22.297 1 96.56 296 HIS B C 1
ATOM 8433 O O . HIS B 1 296 ? 4.754 -25.625 -21.375 1 96.56 296 HIS B O 1
ATOM 8439 N N . ALA B 1 297 ? 3.395 -27.375 -22.281 1 95.31 297 ALA B N 1
ATOM 8440 C CA . ALA B 1 297 ? 3.604 -28.141 -21.062 1 95.31 297 ALA B CA 1
ATOM 8441 C C . ALA B 1 297 ? 3.359 -29.625 -21.297 1 95.31 297 ALA B C 1
ATOM 8443 O O . ALA B 1 297 ? 2.805 -30.016 -22.328 1 95.31 297 ALA B O 1
ATOM 8444 N N . HIS B 1 298 ? 3.889 -30.484 -20.359 1 93.44 298 HIS B N 1
ATOM 8445 C CA . HIS B 1 298 ? 3.506 -31.859 -20.016 1 93.44 298 HIS B CA 1
ATOM 8446 C C . HIS B 1 298 ? 4.09 -32.844 -21 1 93.44 298 HIS B C 1
ATOM 8448 O O . HIS B 1 298 ? 4.031 -34.062 -20.766 1 93.44 298 HIS B O 1
ATOM 8454 N N . GLU B 1 299 ? 4.641 -32.469 -22.094 1 96.94 299 GLU B N 1
ATOM 8455 C CA . GLU B 1 299 ? 5.133 -33.5 -23.031 1 96.94 299 GLU B CA 1
ATOM 8456 C C . GLU B 1 299 ? 6.355 -34.219 -22.453 1 96.94 299 GLU B C 1
ATOM 8458 O O . GLU B 1 299 ? 7.414 -33.594 -22.281 1 96.94 299 GLU B O 1
ATOM 8463 N N . GLN B 1 300 ? 6.141 -35.469 -22.219 1 96.94 300 GLN B N 1
ATOM 8464 C CA . GLN B 1 300 ? 7.188 -36.281 -21.625 1 96.94 300 GLN B CA 1
ATOM 8465 C C . GLN B 1 300 ? 7.102 -37.719 -22.125 1 96.94 300 GLN B C 1
ATOM 8467 O O . GLN B 1 300 ? 6.059 -38.156 -22.625 1 96.94 300 GLN B O 1
ATOM 8472 N N . PHE B 1 301 ? 8.227 -38.344 -22.062 1 97.19 301 PHE B N 1
ATOM 8473 C CA . PHE B 1 301 ? 8.32 -39.781 -22.156 1 97.19 301 PHE B CA 1
ATOM 8474 C C . PHE B 1 301 ? 8.695 -40.406 -20.812 1 97.19 301 PHE B C 1
ATOM 8476 O O . PHE B 1 301 ? 9.805 -40.188 -20.312 1 97.19 301 PHE B O 1
ATOM 8483 N N . VAL B 1 302 ? 7.766 -41.125 -20.25 1 97.44 302 VAL B N 1
ATOM 8484 C CA . VAL B 1 302 ? 7.969 -41.656 -18.891 1 97.44 302 VAL B CA 1
ATOM 8485 C C . VAL B 1 302 ? 8.008 -43.188 -18.938 1 97.44 302 VAL B C 1
ATOM 8487 O O . VAL B 1 302 ? 6.996 -43.812 -19.203 1 97.44 302 VAL B O 1
ATOM 8490 N N . THR B 1 303 ? 9.133 -43.719 -18.672 1 97.12 303 THR B N 1
ATOM 8491 C CA . THR B 1 303 ? 9.258 -45.156 -18.469 1 97.12 303 THR B CA 1
ATOM 8492 C C . THR B 1 303 ? 9.148 -45.5 -17 1 97.12 303 THR B C 1
ATOM 8494 O O . THR B 1 303 ? 9.859 -44.938 -16.156 1 97.12 303 THR B O 1
ATOM 8497 N N . ILE B 1 304 ? 8.32 -46.438 -16.688 1 97.25 304 ILE B N 1
ATOM 8498 C CA . ILE B 1 304 ? 8.18 -46.875 -15.312 1 97.25 304 ILE B CA 1
ATOM 8499 C C . ILE B 1 304 ? 8.133 -48.406 -15.258 1 97.25 304 ILE B C 1
ATOM 8501 O O . ILE B 1 304 ? 7.605 -49.031 -16.172 1 97.25 304 ILE B O 1
ATOM 8505 N N . GLN B 1 305 ? 8.742 -48.969 -14.219 1 97.75 305 GLN B N 1
ATOM 8506 C CA . GLN B 1 305 ? 8.766 -50.438 -13.984 1 97.75 305 GLN B CA 1
ATOM 8507 C C . GLN B 1 305 ? 8.461 -50.75 -12.523 1 97.75 305 GLN B C 1
ATOM 8509 O O . GLN B 1 305 ? 9 -50.094 -11.617 1 97.75 305 GLN B O 1
ATOM 8514 N N . TYR B 1 306 ? 7.566 -51.75 -12.305 1 97.81 306 TYR B N 1
ATOM 8515 C CA . TYR B 1 306 ? 7.293 -52.25 -10.969 1 97.81 306 TYR B CA 1
ATOM 8516 C C . TYR B 1 306 ? 7.812 -53.688 -10.82 1 97.81 306 TYR B C 1
ATOM 8518 O O . TYR B 1 306 ? 7.605 -54.531 -11.703 1 97.81 306 TYR B O 1
ATOM 8526 N N . ALA B 1 307 ? 8.547 -53.969 -9.773 1 98.31 307 ALA B N 1
ATOM 8527 C CA . ALA B 1 307 ? 8.781 -55.312 -9.273 1 98.31 307 ALA B CA 1
ATOM 8528 C C . ALA B 1 307 ? 7.758 -55.688 -8.195 1 98.31 307 ALA B C 1
ATOM 8530 O O . ALA B 1 307 ? 7.523 -54.906 -7.266 1 98.31 307 ALA B O 1
ATOM 8531 N N . ALA B 1 308 ? 7.047 -56.781 -8.383 1 98.44 308 ALA B N 1
ATOM 8532 C CA . ALA B 1 308 ? 6.035 -57.219 -7.414 1 98.44 308 ALA B CA 1
ATOM 8533 C C . ALA B 1 308 ? 6.211 -58.688 -7.027 1 98.44 308 ALA B C 1
ATOM 8535 O O . ALA B 1 308 ? 6.711 -59.469 -7.82 1 98.44 308 ALA B O 1
ATOM 8536 N N . ASN B 1 309 ? 5.797 -59.031 -5.836 1 97.88 309 ASN B N 1
ATOM 8537 C CA . ASN B 1 309 ? 5.816 -60.438 -5.398 1 97.88 309 ASN B CA 1
ATOM 8538 C C . ASN B 1 309 ? 4.574 -61.188 -5.867 1 97.88 309 ASN B C 1
ATOM 8540 O O . ASN B 1 309 ? 3.787 -60.656 -6.656 1 97.88 309 ASN B O 1
ATOM 8544 N N . ALA B 1 310 ? 4.422 -62.375 -5.375 1 96.81 310 ALA B N 1
ATOM 8545 C CA . ALA B 1 310 ? 3.367 -63.25 -5.859 1 96.81 310 ALA B CA 1
ATOM 8546 C C . ALA B 1 310 ? 1.987 -62.719 -5.469 1 96.81 310 ALA B C 1
ATOM 8548 O O . ALA B 1 310 ? 1.005 -62.969 -6.176 1 96.81 310 ALA B O 1
ATOM 8549 N N . GLU B 1 311 ? 1.939 -61.938 -4.438 1 96.38 311 GLU B N 1
ATOM 8550 C CA . GLU B 1 311 ? 0.67 -61.406 -3.951 1 96.38 311 GLU B CA 1
ATOM 8551 C C . GLU B 1 311 ? 0.341 -60.062 -4.609 1 96.38 311 GLU B C 1
ATOM 8553 O O . GLU B 1 311 ? -0.724 -59.5 -4.367 1 96.38 311 GLU B O 1
ATOM 8558 N N . GLY B 1 312 ? 1.197 -59.562 -5.418 1 97.12 312 GLY B N 1
ATOM 8559 C CA . GLY B 1 312 ? 0.96 -58.312 -6.098 1 97.12 312 GLY B CA 1
ATOM 8560 C C . GLY B 1 312 ? 1.427 -57.094 -5.301 1 97.12 312 GLY B C 1
ATOM 8561 O O . GLY B 1 312 ? 1.074 -55.969 -5.621 1 97.12 312 GLY B O 1
ATOM 8562 N N . ARG B 1 313 ? 2.176 -57.375 -4.254 1 97.88 313 ARG B N 1
ATOM 8563 C CA . ARG B 1 313 ? 2.783 -56.281 -3.508 1 97.88 313 ARG B CA 1
ATOM 8564 C C . ARG B 1 313 ? 4.035 -55.75 -4.215 1 97.88 313 ARG B C 1
ATOM 8566 O O . ARG B 1 313 ? 4.945 -56.531 -4.516 1 97.88 313 ARG B O 1
ATOM 8573 N N . ILE B 1 314 ? 4.078 -54.5 -4.477 1 98.44 314 ILE B N 1
ATOM 8574 C CA . ILE B 1 314 ? 5.191 -53.906 -5.199 1 98.44 314 ILE B CA 1
ATOM 8575 C C . ILE B 1 314 ? 6.379 -53.719 -4.254 1 98.44 314 ILE B C 1
ATOM 8577 O O . ILE B 1 314 ? 6.242 -53.156 -3.176 1 98.44 314 ILE B O 1
ATOM 8581 N N . THR B 1 315 ? 7.582 -54.156 -4.676 1 98.06 315 THR B N 1
ATOM 8582 C CA . THR B 1 315 ? 8.766 -54.156 -3.822 1 98.06 315 THR B CA 1
ATOM 8583 C C . THR B 1 315 ? 9.773 -53.125 -4.32 1 98.06 315 THR B C 1
ATOM 8585 O O . THR B 1 315 ? 10.695 -52.75 -3.59 1 98.06 315 THR B O 1
ATOM 8588 N N . GLY B 1 316 ? 9.617 -52.688 -5.496 1 97.88 316 GLY B N 1
ATOM 8589 C CA . GLY B 1 316 ? 10.523 -51.688 -6.059 1 97.88 316 GLY B CA 1
ATOM 8590 C C . GLY B 1 316 ? 9.969 -51 -7.293 1 97.88 316 GLY B C 1
ATOM 8591 O O . GLY B 1 316 ? 9.148 -51.594 -8.008 1 97.88 316 GLY B O 1
ATOM 8592 N N . VAL B 1 317 ? 10.477 -49.781 -7.535 1 98 317 VAL B N 1
ATOM 8593 C CA . VAL B 1 317 ? 10.031 -49.031 -8.695 1 98 317 VAL B CA 1
ATOM 8594 C C . VAL B 1 317 ? 11.219 -48.312 -9.344 1 98 317 VAL B C 1
ATOM 8596 O O . VAL B 1 317 ? 12.109 -47.812 -8.648 1 98 317 VAL B O 1
ATOM 8599 N N . ARG B 1 318 ? 11.336 -48.375 -10.688 1 97.25 318 ARG B N 1
ATOM 8600 C CA . ARG B 1 318 ? 12.25 -47.594 -11.508 1 97.25 318 ARG B CA 1
ATOM 8601 C C . ARG B 1 318 ? 11.484 -46.625 -12.406 1 97.25 318 ARG B C 1
ATOM 8603 O O . ARG B 1 318 ? 10.531 -47.031 -13.086 1 97.25 318 ARG B O 1
ATOM 8610 N N . THR B 1 319 ? 11.883 -45.344 -12.336 1 97.44 319 THR B N 1
ATOM 8611 C CA . THR B 1 319 ? 11.188 -44.375 -13.156 1 97.44 319 THR B CA 1
ATOM 8612 C C . THR B 1 319 ? 12.188 -43.531 -13.953 1 97.44 319 THR B C 1
ATOM 8614 O O . THR B 1 319 ? 13.133 -42.969 -13.391 1 97.44 319 THR B O 1
ATOM 8617 N N . HIS B 1 320 ? 12.062 -43.438 -15.25 1 97.25 320 HIS B N 1
ATOM 8618 C CA . HIS B 1 320 ? 12.773 -42.531 -16.141 1 97.25 320 HIS B CA 1
ATOM 8619 C C . HIS B 1 320 ? 11.82 -41.5 -16.75 1 97.25 320 HIS B C 1
ATOM 8621 O O . HIS B 1 320 ? 10.781 -41.875 -17.297 1 97.25 320 HIS B O 1
ATOM 8627 N N . ALA B 1 321 ? 12.117 -40.25 -16.578 1 97.44 321 ALA B N 1
ATOM 8628 C CA . ALA B 1 321 ? 11.312 -39.156 -17.156 1 97.44 321 ALA B CA 1
ATOM 8629 C C . ALA B 1 321 ? 12.148 -38.281 -18.078 1 97.44 321 ALA B C 1
ATOM 8631 O O . ALA B 1 321 ? 13.133 -37.688 -17.656 1 97.44 321 ALA B O 1
ATOM 8632 N N . LEU B 1 322 ? 11.781 -38.219 -19.344 1 97.12 322 LEU B N 1
ATOM 8633 C CA . LEU B 1 322 ? 12.391 -37.344 -20.344 1 97.12 322 LEU B CA 1
ATOM 8634 C C . LEU B 1 322 ? 11.398 -36.281 -20.828 1 97.12 322 LEU B C 1
ATOM 8636 O O . LEU B 1 322 ? 10.352 -36.625 -21.391 1 97.12 322 LEU B O 1
ATOM 8640 N N . VAL B 1 323 ? 11.734 -35.031 -20.594 1 97.38 323 VAL B N 1
ATOM 8641 C CA . VAL B 1 323 ? 10.859 -33.969 -21.016 1 97.38 323 VAL B CA 1
ATOM 8642 C C . VAL B 1 323 ? 11.367 -33.344 -22.328 1 97.38 323 VAL B C 1
ATOM 8644 O O . VAL B 1 323 ? 12.578 -33.25 -22.547 1 97.38 323 VAL B O 1
ATOM 8647 N N . ASP B 1 324 ? 10.414 -33 -23.219 1 97.5 324 ASP B N 1
ATOM 8648 C CA . ASP B 1 324 ? 10.727 -32.125 -24.344 1 97.5 324 ASP B CA 1
ATOM 8649 C C . ASP B 1 324 ? 10.688 -30.656 -23.906 1 97.5 324 ASP B C 1
ATOM 8651 O O . ASP B 1 324 ? 9.625 -30.031 -23.938 1 97.5 324 ASP B O 1
ATOM 8655 N N . GLY B 1 325 ? 11.828 -30.109 -23.688 1 96.62 325 GLY B N 1
ATOM 8656 C CA . GLY B 1 325 ? 11.906 -28.812 -23.031 1 96.62 325 GLY B CA 1
ATOM 8657 C C . GLY B 1 325 ? 11.695 -27.656 -23.969 1 96.62 325 GLY B C 1
ATOM 8658 O O . GLY B 1 325 ? 11.383 -26.531 -23.547 1 96.62 325 GLY B O 1
ATOM 8659 N N . GLY B 1 326 ? 11.836 -27.844 -25.25 1 97.38 326 GLY B N 1
ATOM 8660 C CA . GLY B 1 326 ? 11.82 -26.75 -26.203 1 97.38 326 GLY B CA 1
ATOM 8661 C C . GLY B 1 326 ? 13.133 -25.984 -26.25 1 97.38 326 GLY B C 1
ATOM 8662 O O . GLY B 1 326 ? 14.18 -26.516 -25.891 1 97.38 326 GLY B O 1
ATOM 8663 N N . ALA B 1 327 ? 13.055 -24.781 -26.672 1 97.25 327 ALA B N 1
ATOM 8664 C CA . ALA B 1 327 ? 14.25 -24.047 -27.094 1 97.25 327 ALA B CA 1
ATOM 8665 C C . ALA B 1 327 ? 14.992 -23.469 -25.891 1 97.25 327 ALA B C 1
ATOM 8667 O O . ALA B 1 327 ? 16.203 -23.25 -25.953 1 97.25 327 ALA B O 1
ATOM 8668 N N . TYR B 1 328 ? 14.258 -23.125 -24.828 1 96.31 328 TYR B N 1
ATOM 8669 C CA . TYR B 1 328 ? 14.852 -22.406 -23.703 1 96.31 328 TYR B CA 1
ATOM 8670 C C . TYR B 1 328 ? 14.211 -22.844 -22.391 1 96.31 328 TYR B C 1
ATOM 8672 O O . TYR B 1 328 ? 13.18 -23.516 -22.391 1 96.31 328 TYR B O 1
ATOM 8680 N N . HIS B 1 329 ? 14.93 -22.484 -21.25 1 95.31 329 HIS B N 1
ATOM 8681 C CA . HIS B 1 329 ? 14.25 -22.484 -19.953 1 95.31 329 HIS B CA 1
ATOM 8682 C C . HIS B 1 329 ? 13.266 -21.328 -19.859 1 95.31 329 HIS B C 1
ATOM 8684 O O . HIS B 1 329 ? 13.531 -20.219 -20.344 1 95.31 329 HIS B O 1
ATOM 8690 N N . MET B 1 330 ? 12.133 -21.609 -19.297 1 93.12 330 MET B N 1
ATOM 8691 C CA . MET B 1 330 ? 11.195 -20.547 -18.938 1 93.12 330 MET B CA 1
ATOM 8692 C C . MET B 1 330 ? 11.359 -20.156 -17.469 1 93.12 330 MET B C 1
ATOM 8694 O O . MET B 1 330 ? 11.016 -20.938 -16.578 1 93.12 330 MET B O 1
ATOM 8698 N N . PRO B 1 331 ? 11.891 -19 -17.125 1 90.06 331 PRO B N 1
ATOM 8699 C CA . PRO B 1 331 ? 12.062 -18.641 -15.711 1 90.06 331 PRO B CA 1
ATOM 8700 C C . PRO B 1 331 ? 10.727 -18.438 -14.992 1 90.06 331 PRO B C 1
ATOM 8702 O O . PRO B 1 331 ? 9.781 -17.906 -15.57 1 90.06 331 PRO B O 1
ATOM 8705 N N . PRO B 1 332 ? 10.508 -18.812 -13.672 1 83.88 332 PRO B N 1
ATOM 8706 C CA . PRO B 1 332 ? 11.531 -19.422 -12.828 1 83.88 332 PRO B CA 1
ATOM 8707 C C . PRO B 1 332 ? 11.539 -20.953 -12.922 1 83.88 332 PRO B C 1
ATOM 8709 O O . PRO B 1 332 ? 12.5 -21.594 -12.484 1 83.88 332 PRO B O 1
ATOM 8712 N N . GLN B 1 333 ? 10.438 -21.719 -13.305 1 66.94 333 GLN B N 1
ATOM 8713 C CA . GLN B 1 333 ? 10.219 -23.156 -13.203 1 66.94 333 GLN B CA 1
ATOM 8714 C C . GLN B 1 333 ? 10.906 -23.891 -14.344 1 66.94 333 GLN B C 1
ATOM 8716 O O . GLN B 1 333 ? 11.359 -25.031 -14.172 1 66.94 333 GLN B O 1
ATOM 8721 N N . THR B 1 334 ? 11.617 -23.594 -15.156 1 74.19 334 THR B N 1
ATOM 8722 C CA . THR B 1 334 ? 12.391 -24.109 -16.281 1 74.19 334 THR B CA 1
ATOM 8723 C C . THR B 1 334 ? 11.82 -25.438 -16.766 1 74.19 334 THR B C 1
ATOM 8725 O O . THR B 1 334 ? 10.914 -26 -16.156 1 74.19 334 THR B O 1
ATOM 8728 N N . MET B 1 335 ? 12.234 -25.938 -17.969 1 87.81 335 MET B N 1
ATOM 8729 C CA . MET B 1 335 ? 11.922 -27.266 -18.5 1 87.81 335 MET B CA 1
ATOM 8730 C C . MET B 1 335 ? 12.297 -28.344 -17.484 1 87.81 335 MET B C 1
ATOM 8732 O O . MET B 1 335 ? 11.766 -29.453 -17.531 1 87.81 335 MET B O 1
ATOM 8736 N N . ALA B 1 336 ? 13.016 -27.953 -16.453 1 87.12 336 ALA B N 1
ATOM 8737 C CA . ALA B 1 336 ? 13.602 -28.875 -15.484 1 87.12 336 ALA B CA 1
ATOM 8738 C C . ALA B 1 336 ? 12.555 -29.375 -14.5 1 87.12 336 ALA B C 1
ATOM 8740 O O . ALA B 1 336 ? 12.586 -30.531 -14.086 1 87.12 336 ALA B O 1
ATOM 8741 N N . VAL B 1 337 ? 11.586 -28.594 -14.203 1 89.62 337 VAL B N 1
ATOM 8742 C CA . VAL B 1 337 ? 10.672 -28.891 -13.102 1 89.62 337 VAL B CA 1
ATOM 8743 C C . VAL B 1 337 ? 9.812 -30.109 -13.469 1 89.62 337 VAL B C 1
ATOM 8745 O O . VAL B 1 337 ? 9.539 -30.953 -12.617 1 89.62 337 VAL B O 1
ATOM 8748 N N . GLU B 1 338 ? 9.43 -30.25 -14.688 1 92.56 338 GLU B N 1
ATOM 8749 C CA . GLU B 1 338 ? 8.5 -31.297 -15.102 1 92.56 338 GLU B CA 1
ATOM 8750 C C . GLU B 1 338 ? 9.125 -32.688 -14.945 1 92.56 338 GLU B C 1
ATOM 8752 O O . GLU B 1 338 ? 8.555 -33.562 -14.273 1 92.56 338 GLU B O 1
ATOM 8757 N N . CYS B 1 339 ? 10.297 -32.844 -15.539 1 94.06 339 CYS B N 1
ATOM 8758 C CA . CYS B 1 339 ? 10.906 -34.188 -15.492 1 94.06 339 CYS B CA 1
ATOM 8759 C C . CYS B 1 339 ? 11.406 -34.5 -14.086 1 94.06 339 CYS B C 1
ATOM 8761 O O . CYS B 1 339 ? 11.344 -35.656 -13.648 1 94.06 339 CYS B O 1
ATOM 8763 N N . TRP B 1 340 ? 11.883 -33.5 -13.406 1 93.25 340 TRP B N 1
ATOM 8764 C CA . TRP B 1 340 ? 12.344 -33.688 -12.039 1 93.25 340 TRP B CA 1
ATOM 8765 C C . TRP B 1 340 ? 11.195 -34.125 -11.133 1 93.25 340 TRP B C 1
ATOM 8767 O O . TRP B 1 340 ? 11.305 -35.125 -10.406 1 93.25 340 TRP B O 1
ATOM 8777 N N . ALA B 1 341 ? 10.094 -33.406 -11.148 1 92.44 341 ALA B N 1
ATOM 8778 C CA . ALA B 1 341 ? 8.938 -33.75 -10.32 1 92.44 341 ALA B CA 1
ATOM 8779 C C . ALA B 1 341 ? 8.398 -35.125 -10.664 1 92.44 341 ALA B C 1
ATOM 8781 O O . ALA B 1 341 ? 8.031 -35.906 -9.766 1 92.44 341 ALA B O 1
ATOM 8782 N N . THR B 1 342 ? 8.328 -35.438 -11.914 1 95.44 342 THR B N 1
ATOM 8783 C CA . THR B 1 342 ? 7.816 -36.719 -12.367 1 95.44 342 THR B CA 1
ATOM 8784 C C . THR B 1 342 ? 8.672 -37.844 -11.82 1 95.44 342 THR B C 1
ATOM 8786 O O . THR B 1 342 ? 8.141 -38.844 -11.297 1 95.44 342 THR B O 1
ATOM 8789 N N . ALA B 1 343 ? 9.961 -37.688 -11.898 1 94.75 343 ALA B N 1
ATOM 8790 C CA . ALA B 1 343 ? 10.867 -38.781 -11.57 1 94.75 343 ALA B CA 1
ATOM 8791 C C . ALA B 1 343 ? 11.18 -38.812 -10.078 1 94.75 343 ALA B C 1
ATOM 8793 O O . ALA B 1 343 ? 11.219 -39.875 -9.461 1 94.75 343 ALA B O 1
ATOM 8794 N N . ALA B 1 344 ? 11.352 -37.688 -9.523 1 91 344 ALA B N 1
ATOM 8795 C CA . ALA B 1 344 ? 11.898 -37.625 -8.164 1 91 344 ALA B CA 1
ATOM 8796 C C . ALA B 1 344 ? 10.781 -37.531 -7.129 1 91 344 ALA B C 1
ATOM 8798 O O . ALA B 1 344 ? 10.945 -37.969 -5.992 1 91 344 ALA B O 1
ATOM 8799 N N . VAL B 1 345 ? 9.648 -37.062 -7.566 1 89.06 345 VAL B N 1
ATOM 8800 C CA . VAL B 1 345 ? 8.656 -36.719 -6.559 1 89.06 345 VAL B CA 1
ATOM 8801 C C . VAL B 1 345 ? 7.508 -37.719 -6.57 1 89.06 345 VAL B C 1
ATOM 8803 O O . VAL B 1 345 ? 6.945 -38.031 -5.523 1 89.06 345 VAL B O 1
ATOM 8806 N N . THR B 1 346 ? 7.18 -38.344 -7.68 1 91 346 THR B N 1
ATOM 8807 C CA . THR B 1 346 ? 5.875 -39 -7.816 1 91 346 THR B CA 1
ATOM 8808 C C . THR B 1 346 ? 6.016 -40.5 -7.793 1 91 346 THR B C 1
ATOM 8810 O O . THR B 1 346 ? 5.02 -41.219 -7.777 1 91 346 THR B O 1
ATOM 8813 N N . PRO B 1 347 ? 7.176 -41.125 -7.836 1 86.88 347 PRO B N 1
ATOM 8814 C CA . PRO B 1 347 ? 7.258 -42.562 -8.156 1 86.88 347 PRO B CA 1
ATOM 8815 C C . PRO B 1 347 ? 6.492 -43.438 -7.164 1 86.88 347 PRO B C 1
ATOM 8817 O O . PRO B 1 347 ? 5.859 -44.406 -7.562 1 86.88 347 PRO B O 1
ATOM 8820 N N . THR B 1 348 ? 6.496 -43.062 -5.832 1 92.88 348 THR B N 1
ATOM 8821 C CA . THR B 1 348 ? 5.816 -43.906 -4.875 1 92.88 348 THR B CA 1
ATOM 8822 C C . THR B 1 348 ? 4.352 -43.5 -4.723 1 92.88 348 THR B C 1
ATOM 8824 O O . THR B 1 348 ? 3.484 -44.375 -4.52 1 92.88 348 THR B O 1
ATOM 8827 N N . GLY B 1 349 ? 4.137 -42.188 -4.793 1 95.12 349 GLY B N 1
ATOM 8828 C CA . GLY B 1 349 ? 2.785 -41.688 -4.617 1 95.12 349 GLY B CA 1
ATOM 8829 C C . GLY B 1 349 ? 2.17 -42.062 -3.287 1 95.12 349 GLY B C 1
ATOM 8830 O O . GLY B 1 349 ? 2.756 -41.844 -2.23 1 95.12 349 GLY B O 1
ATOM 8831 N N . VAL B 1 350 ? 1.034 -42.844 -3.379 1 97.38 350 VAL B N 1
ATOM 8832 C CA . VAL B 1 350 ? 0.293 -43.219 -2.18 1 97.38 350 VAL B CA 1
ATOM 8833 C C . VAL B 1 350 ? 0.654 -44.625 -1.774 1 97.38 350 VAL B C 1
ATOM 8835 O O . VAL B 1 350 ? 0.088 -45.188 -0.824 1 97.38 350 VAL B O 1
ATOM 8838 N N . TYR B 1 351 ? 1.576 -45.25 -2.396 1 98.25 351 TYR B N 1
ATOM 8839 C CA . TYR B 1 351 ? 1.832 -46.656 -2.225 1 98.25 351 TYR B CA 1
ATOM 8840 C C . TYR B 1 351 ? 3.08 -46.906 -1.38 1 98.25 351 TYR B C 1
ATOM 8842 O O . TYR B 1 351 ? 4.051 -46.156 -1.479 1 98.25 351 TYR B O 1
ATOM 8850 N N . ASP B 1 352 ? 3.01 -47.938 -0.615 1 97.69 352 ASP B N 1
ATOM 8851 C CA . ASP B 1 352 ? 4.105 -48.344 0.263 1 97.69 352 ASP B CA 1
ATOM 8852 C C . ASP B 1 352 ? 5.152 -49.156 -0.498 1 97.69 352 ASP B C 1
ATOM 8854 O O . ASP B 1 352 ? 5.16 -50.375 -0.43 1 97.69 352 ASP B O 1
ATOM 8858 N N . ILE B 1 353 ? 6.027 -48.531 -1.182 1 97.75 353 ILE B N 1
ATOM 8859 C CA . ILE B 1 353 ? 7.09 -49.156 -1.973 1 97.75 353 ILE B CA 1
ATOM 8860 C C . ILE B 1 353 ? 8.445 -48.875 -1.314 1 97.75 353 ILE B C 1
ATOM 8862 O O . ILE B 1 353 ? 8.875 -47.719 -1.211 1 97.75 353 ILE B O 1
ATOM 8866 N N . PRO B 1 354 ? 9.18 -49.812 -0.925 1 96.06 354 PRO B N 1
ATOM 8867 C CA . PRO B 1 354 ? 10.352 -49.625 -0.069 1 96.06 354 PRO B CA 1
ATOM 8868 C C . PRO B 1 354 ? 11.594 -49.188 -0.855 1 96.06 354 PRO B C 1
ATOM 8870 O O . PRO B 1 354 ? 12.562 -48.719 -0.27 1 96.06 354 PRO B O 1
ATOM 8873 N N . ALA B 1 355 ? 11.625 -49.469 -2.207 1 96.56 355 ALA B N 1
ATOM 8874 C CA . ALA B 1 355 ? 12.812 -49.156 -3.002 1 96.56 355 ALA B CA 1
ATOM 8875 C C . ALA B 1 355 ? 12.43 -48.375 -4.266 1 96.56 355 ALA B C 1
ATOM 8877 O O . ALA B 1 355 ? 11.469 -48.719 -4.945 1 96.56 355 ALA B O 1
ATOM 8878 N N . ALA B 1 356 ? 13.203 -47.344 -4.488 1 96.31 356 ALA B N 1
ATOM 8879 C CA . ALA B 1 356 ? 12.922 -46.5 -5.648 1 96.31 356 ALA B CA 1
ATOM 8880 C C . ALA B 1 356 ? 14.211 -46.031 -6.301 1 96.31 356 ALA B C 1
ATOM 8882 O O . ALA B 1 356 ? 15.172 -45.688 -5.609 1 96.31 356 ALA B O 1
ATOM 8883 N N . GLU B 1 357 ? 14.242 -46.094 -7.598 1 95.19 357 GLU B N 1
ATOM 8884 C CA . GLU B 1 357 ? 15.312 -45.562 -8.422 1 95.19 357 GLU B CA 1
ATOM 8885 C C . GLU B 1 357 ? 14.758 -44.719 -9.578 1 95.19 357 GLU B C 1
ATOM 8887 O O . GLU B 1 357 ? 13.719 -45.031 -10.141 1 95.19 357 GLU B O 1
ATOM 8892 N N . TYR B 1 358 ? 15.469 -43.562 -9.883 1 95.62 358 TYR B N 1
ATOM 8893 C CA . TYR B 1 358 ? 14.906 -42.719 -10.945 1 95.62 358 TYR B CA 1
ATOM 8894 C C . TYR B 1 358 ? 16 -42.031 -11.75 1 95.62 358 TYR B C 1
ATOM 8896 O O . TYR B 1 358 ? 17.141 -41.906 -11.273 1 95.62 358 TYR B O 1
ATOM 8904 N N . VAL B 1 359 ? 15.719 -41.656 -12.969 1 95.38 359 VAL B N 1
ATOM 8905 C CA . VAL B 1 359 ? 16.484 -40.812 -13.875 1 95.38 359 VAL B CA 1
ATOM 8906 C C . VAL B 1 359 ? 15.594 -39.719 -14.445 1 95.38 359 VAL B C 1
ATOM 8908 O O . VAL B 1 359 ? 14.461 -39.969 -14.852 1 95.38 359 VAL B O 1
ATOM 8911 N N . TYR B 1 360 ? 16.016 -38.5 -14.375 1 95.44 360 TYR B N 1
ATOM 8912 C CA . TYR B 1 360 ? 15.305 -37.406 -15.047 1 95.44 360 TYR B CA 1
ATOM 8913 C C . TYR B 1 360 ? 16.203 -36.688 -16.047 1 95.44 360 TYR B C 1
ATOM 8915 O O . TYR B 1 360 ? 17.406 -36.531 -15.805 1 95.44 360 TYR B O 1
ATOM 8923 N N . GLU B 1 361 ? 15.664 -36.375 -17.203 1 95.81 361 GLU B N 1
ATOM 8924 C CA . GLU B 1 361 ? 16.359 -35.656 -18.266 1 95.81 361 GLU B CA 1
ATOM 8925 C C . GLU B 1 361 ? 15.461 -34.625 -18.922 1 95.81 361 GLU B C 1
ATOM 8927 O O . GLU B 1 361 ? 14.258 -34.844 -19.078 1 95.81 361 GLU B O 1
ATOM 8932 N N . GLY B 1 362 ? 16.047 -33.5 -19.266 1 96.19 362 GLY B N 1
ATOM 8933 C CA . GLY B 1 362 ? 15.406 -32.5 -20.109 1 96.19 362 GLY B CA 1
ATOM 8934 C C . GLY B 1 362 ? 16.172 -32.219 -21.375 1 96.19 362 GLY B C 1
ATOM 8935 O O . GLY B 1 362 ? 17.344 -31.844 -21.344 1 96.19 362 GLY B O 1
ATOM 8936 N N . ALA B 1 363 ? 15.492 -32.375 -22.516 1 97.25 363 ALA B N 1
ATOM 8937 C CA . ALA B 1 363 ? 16.125 -32.156 -23.812 1 97.25 363 ALA B CA 1
ATOM 8938 C C . ALA B 1 363 ? 15.758 -30.812 -24.391 1 97.25 363 ALA B C 1
ATOM 8940 O O . ALA B 1 363 ? 14.617 -30.359 -24.281 1 97.25 363 ALA B O 1
ATOM 8941 N N . VAL B 1 364 ? 16.734 -30.172 -25.031 1 97.62 364 VAL B N 1
ATOM 8942 C CA . VAL B 1 364 ? 16.516 -28.953 -25.797 1 97.62 364 VAL B CA 1
ATOM 8943 C C . VAL B 1 364 ? 16.094 -29.312 -27.219 1 97.62 364 VAL B C 1
ATOM 8945 O O . VAL B 1 364 ? 16.703 -30.172 -27.844 1 97.62 364 VAL B O 1
ATOM 8948 N N . THR B 1 365 ? 15.031 -28.734 -27.703 1 98.25 365 THR B N 1
ATOM 8949 C CA . THR B 1 365 ? 14.539 -28.938 -29.062 1 98.25 365 THR B CA 1
ATOM 8950 C C . THR B 1 365 ? 14.141 -27.609 -29.688 1 98.25 365 THR B C 1
ATOM 8952 O O . THR B 1 365 ? 14.25 -26.547 -29.062 1 98.25 365 THR B O 1
ATOM 8955 N N . ASN B 1 366 ? 13.789 -27.641 -31 1 98.44 366 ASN B N 1
ATOM 8956 C CA . ASN B 1 366 ? 13.359 -26.438 -31.703 1 98.44 366 ASN B CA 1
ATOM 8957 C C . ASN B 1 366 ? 11.844 -26.281 -31.672 1 98.44 366 ASN B C 1
ATOM 8959 O O . ASN B 1 366 ? 11.219 -26.062 -32.719 1 98.44 366 ASN B O 1
ATOM 8963 N N . LYS B 1 367 ? 11.258 -26.438 -30.516 1 98.06 367 LYS B N 1
ATOM 8964 C CA . LYS B 1 367 ? 9.852 -26.156 -30.219 1 98.06 367 LYS B CA 1
ATOM 8965 C C . LYS B 1 367 ? 9.719 -25.031 -29.203 1 98.06 367 LYS B C 1
ATOM 8967 O O . LYS B 1 367 ? 10.711 -24.594 -28.609 1 98.06 367 LYS B O 1
ATOM 8972 N N . CYS B 1 368 ? 8.5 -24.516 -29.156 1 97.56 368 CYS B N 1
ATOM 8973 C CA . CYS B 1 368 ? 8.211 -23.516 -28.125 1 97.56 368 CYS B CA 1
ATOM 8974 C C . CYS B 1 368 ? 8.617 -24.031 -26.75 1 97.56 368 CYS B C 1
ATOM 8976 O O . CYS B 1 368 ? 8.414 -25.203 -26.438 1 97.56 368 CYS B O 1
ATOM 8978 N N . PRO B 1 369 ? 9.242 -23.188 -25.891 1 96.69 369 PRO B N 1
ATOM 8979 C CA . PRO B 1 369 ? 9.703 -23.625 -24.562 1 96.69 369 PRO B CA 1
ATOM 8980 C C . PRO B 1 369 ? 8.57 -24.156 -23.688 1 96.69 369 PRO B C 1
ATOM 8982 O O . PRO B 1 369 ? 7.434 -23.688 -23.797 1 96.69 369 PRO B O 1
ATOM 8985 N N . MET B 1 370 ? 8.953 -25.062 -22.844 1 95.31 370 MET B N 1
ATOM 8986 C CA . MET B 1 370 ? 8.008 -25.656 -21.891 1 95.31 370 MET B CA 1
ATOM 8987 C C . MET B 1 370 ? 8.086 -24.938 -20.547 1 95.31 370 MET B C 1
ATOM 8989 O O . MET B 1 370 ? 9.172 -24.594 -20.078 1 95.31 370 MET B O 1
ATOM 8993 N N . GLY B 1 371 ? 6.922 -24.688 -19.984 1 93.81 371 GLY B N 1
ATOM 8994 C CA . GLY B 1 371 ? 6.828 -24.109 -18.656 1 93.81 371 GLY B CA 1
ATOM 8995 C C . GLY B 1 371 ? 5.824 -24.812 -17.766 1 93.81 371 GLY B C 1
ATOM 8996 O O . GLY B 1 371 ? 5.449 -25.953 -18.031 1 93.81 371 GLY B O 1
ATOM 8997 N N . ALA B 1 372 ? 5.457 -24.172 -16.688 1 93.25 372 ALA B N 1
ATOM 8998 C CA . ALA B 1 372 ? 4.547 -24.75 -15.703 1 93.25 372 ALA B CA 1
ATOM 8999 C C . ALA B 1 372 ? 3.107 -24.734 -16.203 1 93.25 372 ALA B C 1
ATOM 9001 O O . ALA B 1 372 ? 2.688 -23.781 -16.875 1 93.25 372 ALA B O 1
ATOM 9002 N N . PHE B 1 373 ? 2.465 -25.766 -15.984 1 93.62 373 PHE B N 1
ATOM 9003 C CA . PHE B 1 373 ? 1.024 -25.938 -16.141 1 93.62 373 PHE B CA 1
ATOM 9004 C C . PHE B 1 373 ? 0.44 -26.734 -14.992 1 93.62 373 PHE B C 1
ATOM 9006 O O . PHE B 1 373 ? 1.145 -27.531 -14.367 1 93.62 373 PHE B O 1
ATOM 9013 N N . ARG B 1 374 ? -0.798 -26.422 -14.68 1 93.06 374 ARG B N 1
ATOM 9014 C CA . ARG B 1 374 ? -1.477 -27.109 -13.578 1 93.06 374 ARG B CA 1
ATOM 9015 C C . ARG B 1 374 ? -1.036 -28.562 -13.477 1 93.06 374 ARG B C 1
ATOM 901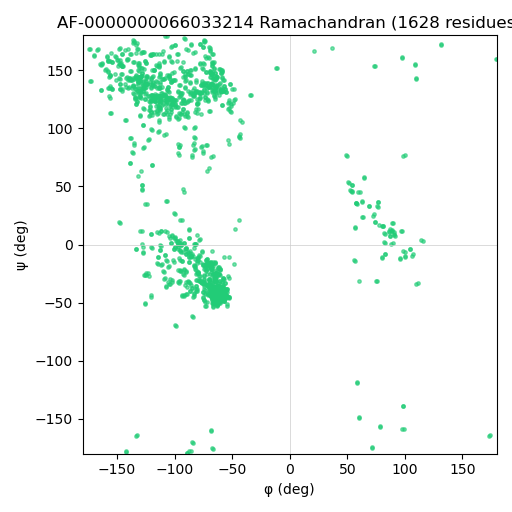7 O O . ARG B 1 374 ? -1.055 -29.297 -14.461 1 93.06 374 ARG B O 1
ATOM 9024 N N . GLY B 1 375 ? -0.612 -28.953 -12.188 1 93.12 375 GLY B N 1
ATOM 9025 C CA . GLY B 1 375 ? -0.148 -30.312 -11.961 1 93.12 375 GLY B CA 1
ATOM 9026 C C . GLY B 1 375 ? 1.251 -30.562 -12.484 1 93.12 375 GLY B C 1
ATOM 9027 O O . GLY B 1 375 ? 1.59 -31.688 -12.852 1 93.12 375 GLY B O 1
ATOM 9028 N N . VAL B 1 376 ? 2.084 -29.609 -12.461 1 89.31 376 VAL B N 1
ATOM 9029 C CA . VAL B 1 376 ? 3.41 -29.641 -13.07 1 89.31 376 VAL B CA 1
ATOM 9030 C C . VAL B 1 376 ? 4.168 -30.875 -12.57 1 89.31 376 VAL B C 1
ATOM 9032 O O . VAL B 1 376 ? 4.406 -31.016 -11.367 1 89.31 376 VAL B O 1
ATOM 9035 N N . GLY B 1 377 ? 4.469 -31.688 -13.484 1 89.94 377 GLY B N 1
ATOM 9036 C CA . GLY B 1 377 ? 5.23 -32.906 -13.219 1 89.94 377 GLY B CA 1
ATOM 9037 C C . GLY B 1 377 ? 4.414 -33.969 -12.547 1 89.94 377 GLY B C 1
ATOM 9038 O O . GLY B 1 377 ? 4.66 -35.156 -12.758 1 89.94 377 GLY B O 1
ATOM 9039 N N . TYR B 1 378 ? 3.473 -33.656 -11.758 1 94.56 378 TYR B N 1
ATOM 9040 C CA . TYR B 1 378 ? 2.652 -34.625 -11.039 1 94.56 378 TYR B CA 1
ATOM 9041 C C . TYR B 1 378 ? 1.723 -35.344 -11.992 1 94.56 378 TYR B C 1
ATOM 9043 O O . TYR B 1 378 ? 1.44 -36.531 -11.797 1 94.56 378 TYR B O 1
ATOM 9051 N N . THR B 1 379 ? 1.3 -34.656 -12.953 1 96.25 379 THR B N 1
ATOM 9052 C CA . THR B 1 379 ? 0.343 -35.25 -13.883 1 96.25 379 THR B CA 1
ATOM 9053 C C . THR B 1 379 ? 0.972 -36.438 -14.641 1 96.25 379 THR B C 1
ATOM 9055 O O . THR B 1 379 ? 0.412 -37.531 -14.672 1 96.25 379 THR B O 1
ATOM 9058 N N . ALA B 1 380 ? 2.133 -36.219 -15.211 1 96.69 380 ALA B N 1
ATOM 9059 C CA . ALA B 1 380 ? 2.805 -37.281 -15.984 1 96.69 380 ALA B CA 1
ATOM 9060 C C . ALA B 1 380 ? 3.203 -38.438 -15.086 1 96.69 380 ALA B C 1
ATOM 9062 O O . ALA B 1 380 ? 3.104 -39.594 -15.484 1 96.69 380 ALA B O 1
ATOM 9063 N N . GLY B 1 381 ? 3.691 -38.062 -13.914 1 96.88 381 GLY B N 1
ATOM 9064 C CA . GLY B 1 381 ? 4.066 -39.125 -12.969 1 96.88 381 GLY B CA 1
ATOM 9065 C C . GLY B 1 381 ? 2.889 -39.938 -12.5 1 96.88 381 GLY B C 1
ATOM 9066 O O . GLY B 1 381 ? 2.992 -41.188 -12.391 1 96.88 381 GLY B O 1
ATOM 9067 N N . THR B 1 382 ? 1.804 -39.312 -12.18 1 97.75 382 THR B N 1
ATOM 9068 C CA . THR B 1 382 ? 0.595 -40 -11.758 1 97.75 382 THR B CA 1
ATOM 9069 C C . THR B 1 382 ? 0.026 -40.844 -12.891 1 97.75 382 THR B C 1
ATOM 9071 O O . THR B 1 382 ? -0.437 -41.969 -12.672 1 97.75 382 THR B O 1
ATOM 9074 N N . LEU B 1 383 ? 0.051 -40.312 -14.094 1 97.81 383 LEU B N 1
ATOM 9075 C CA . LEU B 1 383 ? -0.408 -41.031 -15.258 1 97.81 383 LEU B CA 1
ATOM 9076 C C . LEU B 1 383 ? 0.326 -42.375 -15.375 1 97.81 383 LEU B C 1
ATOM 9078 O O . LEU B 1 383 ? -0.304 -43.438 -15.484 1 97.81 383 LEU B O 1
ATOM 9082 N N . ALA B 1 384 ? 1.665 -42.312 -15.336 1 97.44 384 ALA B N 1
ATOM 9083 C CA . ALA B 1 384 ? 2.484 -43.5 -15.492 1 97.44 384 ALA B CA 1
ATOM 9084 C C . ALA B 1 384 ? 2.246 -44.5 -14.352 1 97.44 384 ALA B C 1
ATOM 9086 O O . ALA B 1 384 ? 2.041 -45.688 -14.578 1 97.44 384 ALA B O 1
ATOM 9087 N N . ARG B 1 385 ? 2.234 -44 -13.156 1 97.94 385 ARG B N 1
ATOM 9088 C CA . ARG B 1 385 ? 2.098 -44.844 -11.961 1 97.94 385 ARG B CA 1
ATOM 9089 C C . ARG B 1 385 ? 0.737 -45.531 -11.922 1 97.94 385 ARG B C 1
ATOM 9091 O O . ARG B 1 385 ? 0.658 -46.75 -11.812 1 97.94 385 ARG B O 1
ATOM 9098 N N . GLU B 1 386 ? -0.333 -44.812 -12.094 1 98.38 386 GLU B N 1
ATOM 9099 C CA . GLU B 1 386 ? -1.683 -45.312 -11.914 1 98.38 386 GLU B CA 1
ATOM 9100 C C . GLU B 1 386 ? -2.094 -46.219 -13.086 1 98.38 386 GLU B C 1
ATOM 9102 O O . GLU B 1 386 ? -2.842 -47.156 -12.914 1 98.38 386 GLU B O 1
ATOM 9107 N N . SER B 1 387 ? -1.631 -45.875 -14.281 1 97.75 387 SER B N 1
ATOM 9108 C CA . SER B 1 387 ? -1.928 -46.75 -15.422 1 97.75 387 SER B CA 1
ATOM 9109 C C . SER B 1 387 ? -1.199 -48.094 -15.312 1 97.75 387 SER B C 1
ATOM 9111 O O . SER B 1 387 ? -1.757 -49.125 -15.648 1 97.75 387 SER B O 1
ATOM 9113 N N . LEU B 1 388 ? 0.079 -48 -14.867 1 97.62 388 LEU B N 1
ATOM 9114 C CA . LEU B 1 388 ? 0.82 -49.25 -14.719 1 97.62 388 LEU B CA 1
ATOM 9115 C C . LEU B 1 388 ? 0.218 -50.094 -13.609 1 97.62 388 LEU B C 1
ATOM 9117 O O . LEU B 1 388 ? 0.251 -51.312 -13.68 1 97.62 388 LEU B O 1
ATOM 9121 N N . MET B 1 389 ? -0.305 -49.5 -12.578 1 98 389 MET B N 1
ATOM 9122 C CA . MET B 1 389 ? -1.025 -50.219 -11.531 1 98 389 MET B CA 1
ATOM 9123 C C . MET B 1 389 ? -2.148 -51.062 -12.133 1 98 389 MET B C 1
ATOM 9125 O O . MET B 1 389 ? -2.371 -52.219 -11.711 1 98 389 MET B O 1
ATOM 9129 N N . ASP B 1 390 ? -2.891 -50.5 -13.055 1 97.88 390 ASP B N 1
ATOM 9130 C CA . ASP B 1 390 ? -3.957 -51.219 -13.727 1 97.88 390 ASP B CA 1
ATOM 9131 C C . ASP B 1 390 ? -3.395 -52.375 -14.539 1 97.88 390 ASP B C 1
ATOM 9133 O O . ASP B 1 390 ? -4.02 -53.438 -14.633 1 97.88 390 ASP B O 1
ATOM 9137 N N . ASP B 1 391 ? -2.23 -52.188 -15.164 1 96.81 391 ASP B N 1
ATOM 9138 C CA . ASP B 1 391 ? -1.58 -53.281 -15.875 1 96.81 391 ASP B CA 1
ATOM 9139 C C . ASP B 1 391 ? -1.254 -54.438 -14.938 1 96.81 391 ASP B C 1
ATOM 9141 O O . ASP B 1 391 ? -1.447 -55.594 -15.289 1 96.81 391 ASP B O 1
ATOM 9145 N N . LEU B 1 392 ? -0.715 -54.062 -13.805 1 97.94 392 LEU B N 1
ATOM 9146 C CA . LEU B 1 392 ? -0.417 -55.094 -12.812 1 97.94 392 LEU B CA 1
ATOM 9147 C C . LEU B 1 392 ? -1.688 -55.812 -12.375 1 97.94 392 LEU B C 1
ATOM 9149 O O . LEU B 1 392 ? -1.69 -57.031 -12.211 1 97.94 392 LEU B O 1
ATOM 9153 N N . ALA B 1 393 ? -2.744 -55.094 -12.156 1 97.94 393 ALA B N 1
ATOM 9154 C CA . ALA B 1 393 ? -4.027 -55.656 -11.773 1 97.94 393 ALA B CA 1
ATOM 9155 C C . ALA B 1 393 ? -4.508 -56.688 -12.82 1 97.94 393 ALA B C 1
ATOM 9157 O O . ALA B 1 393 ? -4.973 -57.75 -12.477 1 97.94 393 ALA B O 1
ATOM 9158 N N . ARG B 1 394 ? -4.461 -56.312 -14.062 1 95 394 ARG B N 1
ATOM 9159 C CA . ARG B 1 394 ? -4.867 -57.188 -15.148 1 95 394 ARG B CA 1
ATOM 9160 C C . ARG B 1 394 ? -4.023 -58.469 -15.172 1 95 394 ARG B C 1
ATOM 9162 O O . ARG B 1 394 ? -4.551 -59.562 -15.344 1 95 394 ARG B O 1
ATOM 9169 N N . LYS B 1 395 ? -2.723 -58.219 -15.016 1 95.06 395 LYS B N 1
ATOM 9170 C CA . LYS B 1 395 ? -1.809 -59.375 -15 1 95.06 395 LYS B CA 1
ATOM 9171 C C . LYS B 1 395 ? -2.143 -60.312 -13.859 1 95.06 395 LYS B C 1
ATOM 9173 O O . LYS B 1 395 ? -2.104 -61.531 -14.031 1 95.06 395 LYS B O 1
ATOM 9178 N N . MET B 1 396 ? -2.504 -59.75 -12.773 1 96.19 396 MET B N 1
ATOM 9179 C CA . MET B 1 396 ? -2.781 -60.531 -11.57 1 96.19 396 MET B CA 1
ATOM 9180 C C . MET B 1 396 ? -4.234 -61 -11.547 1 96.19 396 MET B C 1
ATOM 9182 O O . MET B 1 396 ? -4.621 -61.812 -10.703 1 96.19 396 MET B O 1
ATOM 9186 N N . LYS B 1 397 ? -5.035 -60.5 -12.406 1 95.25 397 LYS B N 1
ATOM 9187 C CA . LYS B 1 397 ? -6.465 -60.781 -12.5 1 95.25 397 LYS B CA 1
ATOM 9188 C C . LYS B 1 397 ? -7.184 -60.406 -11.211 1 95.25 397 LYS B C 1
ATOM 9190 O O . LYS B 1 397 ? -7.934 -61.219 -10.648 1 95.25 397 LYS B O 1
ATOM 9195 N N . VAL B 1 398 ? -6.875 -59.281 -10.727 1 96.75 398 VAL B N 1
ATOM 9196 C CA . VAL B 1 398 ? -7.578 -58.688 -9.594 1 96.75 398 VAL B CA 1
ATOM 9197 C C . VAL B 1 398 ? -8.172 -57.344 -10 1 96.75 398 VAL B C 1
ATOM 9199 O O . VAL B 1 398 ? -7.84 -56.781 -11.062 1 96.75 398 VAL B O 1
ATOM 9202 N N . SER B 1 399 ? -9.148 -56.812 -9.211 1 97.31 399 SER B N 1
ATOM 9203 C CA . SER B 1 399 ? -9.781 -55.562 -9.547 1 97.31 399 SER B CA 1
ATOM 9204 C C . SER B 1 399 ? -8.805 -54.406 -9.43 1 97.31 399 SER B C 1
ATOM 9206 O O . SER B 1 399 ? -7.824 -54.469 -8.68 1 97.31 399 SER B O 1
ATOM 9208 N N . PRO B 1 400 ? -9.109 -53.344 -10.203 1 98.19 400 PRO B N 1
ATOM 9209 C CA . PRO B 1 400 ? -8.258 -52.156 -10.078 1 98.19 400 PRO B CA 1
ATOM 9210 C C . PRO B 1 400 ? -8.273 -51.562 -8.672 1 98.19 400 PRO B C 1
ATOM 9212 O O . PRO B 1 400 ? -7.312 -50.906 -8.258 1 98.19 400 PRO B O 1
ATOM 9215 N N . PHE B 1 401 ? -9.305 -51.719 -7.855 1 98.62 401 PHE B N 1
ATOM 9216 C CA . PHE B 1 401 ? -9.383 -51.25 -6.477 1 98.62 401 PHE B CA 1
ATOM 9217 C C . PHE B 1 401 ? -8.547 -52.125 -5.559 1 98.62 401 PHE B C 1
ATOM 9219 O O . PHE B 1 401 ? -7.824 -51.625 -4.695 1 98.62 401 PHE B O 1
ATOM 9226 N N . GLU B 1 402 ? -8.602 -53.406 -5.785 1 98.12 402 GLU B N 1
ATOM 9227 C CA . GLU B 1 402 ? -7.941 -54.344 -4.902 1 98.12 402 GLU B CA 1
ATOM 9228 C C . GLU B 1 402 ? -6.422 -54.25 -5.004 1 98.12 402 GLU B C 1
ATOM 9230 O O . GLU B 1 402 ? -5.719 -54.312 -3.994 1 98.12 402 GLU B O 1
ATOM 9235 N N . ILE B 1 403 ? -5.859 -54.156 -6.215 1 98.38 403 ILE B N 1
ATOM 9236 C CA . ILE B 1 403 ? -4.414 -54.062 -6.391 1 98.38 403 ILE B CA 1
ATOM 9237 C C . ILE B 1 403 ? -3.902 -52.812 -5.652 1 98.38 403 ILE B C 1
ATOM 9239 O O . ILE B 1 403 ? -2.807 -52.844 -5.082 1 98.38 403 ILE B O 1
ATOM 9243 N N . ARG B 1 404 ? -4.652 -51.719 -5.738 1 98.62 404 ARG B N 1
ATOM 9244 C CA . ARG B 1 404 ? -4.289 -50.5 -5.035 1 98.62 404 ARG B CA 1
ATOM 9245 C C . ARG B 1 404 ? -4.398 -50.688 -3.523 1 98.62 404 ARG B C 1
ATOM 9247 O O . ARG B 1 404 ? -3.527 -50.219 -2.773 1 98.62 404 ARG B O 1
ATOM 9254 N N . ARG B 1 405 ? -5.438 -51.281 -3.057 1 98.06 405 ARG B N 1
ATOM 9255 C CA . ARG B 1 405 ? -5.637 -51.562 -1.636 1 98.06 405 ARG B CA 1
ATOM 9256 C C . ARG B 1 405 ? -4.484 -52.375 -1.061 1 98.06 405 ARG B C 1
ATOM 9258 O O . ARG B 1 405 ? -4.051 -52.125 0.068 1 98.06 405 ARG B O 1
ATOM 9265 N N . ARG B 1 406 ? -3.971 -53.312 -1.806 1 97.56 406 ARG B N 1
ATOM 9266 C CA . ARG B 1 406 ? -2.879 -54.156 -1.366 1 97.56 406 ARG B CA 1
ATOM 9267 C C . ARG B 1 406 ? -1.597 -53.375 -1.16 1 97.56 406 ARG B C 1
ATOM 9269 O O . ARG B 1 406 ? -0.741 -53.75 -0.361 1 97.56 406 ARG B O 1
ATOM 9276 N N . ASN B 1 407 ? -1.495 -52.312 -1.813 1 98.38 407 ASN B N 1
ATOM 9277 C CA . ASN B 1 407 ? -0.196 -51.656 -1.878 1 98.38 407 ASN B CA 1
ATOM 9278 C C . ASN B 1 407 ? -0.222 -50.281 -1.177 1 98.38 407 ASN B C 1
ATOM 9280 O O . ASN B 1 407 ? 0.828 -49.688 -0.916 1 98.38 407 ASN B O 1
ATOM 9284 N N . VAL B 1 408 ? -1.338 -49.75 -0.815 1 98.06 408 VAL B N 1
ATOM 9285 C CA . VAL B 1 408 ? -1.481 -48.375 -0.33 1 98.06 408 VAL B CA 1
ATOM 9286 C C . VAL B 1 408 ? -0.911 -48.25 1.083 1 98.06 408 VAL B C 1
ATOM 9288 O O . VAL B 1 408 ? -0.956 -49.219 1.854 1 98.06 408 VAL B O 1
ATOM 9291 N N . VAL B 1 409 ? -0.379 -47.094 1.423 1 97.69 409 VAL B N 1
ATOM 9292 C CA . VAL B 1 409 ? 0.072 -46.75 2.773 1 97.69 409 VAL B CA 1
ATOM 9293 C C . VAL B 1 409 ? -1.129 -46.656 3.709 1 97.69 409 VAL B C 1
ATOM 9295 O O . VAL B 1 409 ? -2.141 -46.031 3.371 1 97.69 409 VAL B O 1
ATOM 9298 N N . ARG B 1 410 ? -1.035 -47.156 4.945 1 96.06 410 ARG B N 1
ATOM 9299 C CA . ARG B 1 410 ? -2.197 -47.25 5.828 1 96.06 410 ARG B CA 1
ATOM 9300 C C . ARG B 1 410 ? -1.925 -46.531 7.152 1 96.06 410 ARG B C 1
ATOM 9302 O O . ARG B 1 410 ? -2.857 -46.125 7.848 1 96.06 410 ARG B O 1
ATOM 9309 N N . GLU B 1 411 ? -0.694 -46.438 7.516 1 96.56 411 GLU B N 1
ATOM 9310 C CA . GLU B 1 411 ? -0.325 -45.844 8.805 1 96.56 411 GLU B CA 1
ATOM 9311 C C . GLU B 1 411 ? 0.548 -44.625 8.617 1 96.56 411 GLU B C 1
ATOM 9313 O O . GLU B 1 411 ? 1.407 -44.562 7.738 1 96.56 411 GLU B O 1
ATOM 9318 N N . PHE B 1 412 ? 0.251 -43.656 9.438 1 96 412 PHE B N 1
ATOM 9319 C CA . PHE B 1 412 ? 0.974 -42.406 9.383 1 96 412 PHE B CA 1
ATOM 9320 C C . PHE B 1 412 ? 1.501 -42 10.758 1 96 412 PHE B C 1
ATOM 9322 O O . PHE B 1 412 ? 0.916 -42.375 11.781 1 96 412 PHE B O 1
ATOM 9329 N N . PRO B 1 413 ? 2.559 -41.281 10.883 1 95.56 413 PRO B N 1
ATOM 9330 C CA . PRO B 1 413 ? 3.369 -40.781 9.766 1 95.56 413 PRO B CA 1
ATOM 9331 C C . PRO B 1 413 ? 4.086 -41.906 9.008 1 95.56 413 PRO B C 1
ATOM 9333 O O . PRO B 1 413 ? 4.43 -42.938 9.594 1 95.56 413 PRO B O 1
ATOM 9336 N N . TRP B 1 414 ? 4.238 -41.688 7.711 1 95.81 414 TRP B N 1
ATOM 9337 C CA . TRP B 1 414 ? 4.93 -42.625 6.82 1 95.81 414 TRP B CA 1
ATOM 9338 C C . TRP B 1 414 ? 6.043 -41.906 6.055 1 95.81 414 TRP B C 1
ATOM 9340 O O . TRP B 1 414 ? 5.871 -40.781 5.598 1 95.81 414 TRP B O 1
ATOM 9350 N N . THR B 1 415 ? 7.199 -42.594 5.961 1 95.06 415 THR B N 1
ATOM 9351 C CA . THR B 1 415 ? 8.344 -42.031 5.242 1 95.06 415 THR B CA 1
ATOM 9352 C C . THR B 1 415 ? 8.625 -42.844 3.977 1 95.06 415 THR B C 1
ATOM 9354 O O . THR B 1 415 ? 8.805 -44.062 4.035 1 95.06 415 THR B O 1
ATOM 9357 N N . ASN B 1 416 ? 8.648 -42.281 2.832 1 93.31 416 ASN B N 1
ATOM 9358 C CA . ASN B 1 416 ? 8.977 -42.969 1.598 1 93.31 416 ASN B CA 1
ATOM 9359 C C . ASN B 1 416 ? 10.477 -43.25 1.495 1 93.31 416 ASN B C 1
ATOM 9361 O O . ASN B 1 416 ? 11.25 -42.844 2.365 1 93.31 416 ASN B O 1
ATOM 9365 N N . PRO B 1 417 ? 10.914 -43.969 0.483 1 92 417 PRO B N 1
ATOM 9366 C CA . PRO B 1 417 ? 12.328 -44.344 0.388 1 92 417 PRO B CA 1
ATOM 9367 C C . PRO B 1 417 ? 13.25 -43.125 0.278 1 92 417 PRO B C 1
ATOM 9369 O O . PRO B 1 417 ? 14.414 -43.188 0.689 1 92 417 PRO B O 1
ATOM 9372 N N . GLN B 1 418 ? 12.773 -42.062 -0.206 1 89.38 418 GLN B N 1
ATOM 9373 C CA . GLN B 1 418 ? 13.562 -40.844 -0.382 1 89.38 418 GLN B CA 1
ATOM 9374 C C . GLN B 1 418 ? 13.688 -40.094 0.93 1 89.38 418 GLN B C 1
ATOM 9376 O O . GLN B 1 418 ? 14.438 -39.094 1.014 1 89.38 418 GLN B O 1
ATOM 9381 N N . GLY B 1 419 ? 13 -40.406 1.903 1 90.25 419 GLY B N 1
ATOM 9382 C CA . GLY B 1 419 ? 13.078 -39.75 3.203 1 90.25 419 GLY B CA 1
ATOM 9383 C C . GLY B 1 419 ? 12.016 -38.688 3.408 1 90.25 419 GLY B C 1
ATOM 9384 O O . GLY B 1 419 ? 12.062 -37.938 4.383 1 90.25 419 GLY B O 1
ATOM 9385 N N . VAL B 1 420 ? 11.062 -38.625 2.572 1 91.69 420 VAL B N 1
ATOM 9386 C CA . VAL B 1 420 ? 9.984 -37.656 2.695 1 91.69 420 VAL B CA 1
ATOM 9387 C C . VAL B 1 420 ? 8.875 -38.188 3.582 1 91.69 420 VAL B C 1
ATOM 9389 O O . VAL B 1 420 ? 8.383 -39.312 3.348 1 91.69 420 VAL B O 1
ATOM 9392 N N . VAL B 1 421 ? 8.438 -37.406 4.531 1 92.88 421 VAL B N 1
ATOM 9393 C CA . VAL B 1 421 ? 7.473 -37.875 5.527 1 92.88 421 VAL B CA 1
ATOM 9394 C C . VAL B 1 421 ? 6.066 -37.406 5.141 1 92.88 421 VAL B C 1
ATOM 9396 O O . VAL B 1 421 ? 5.844 -36.219 4.855 1 92.88 421 VAL B O 1
ATOM 9399 N N . TYR B 1 422 ? 5.152 -38.344 5.031 1 94.69 422 TYR B N 1
ATOM 9400 C CA . TYR B 1 422 ? 3.721 -38.062 5.031 1 94.69 422 TYR B CA 1
ATOM 9401 C C . TYR B 1 422 ? 3.158 -38.062 6.445 1 94.69 422 TYR B C 1
ATOM 9403 O O . TYR B 1 422 ? 2.986 -39.156 7.035 1 94.69 422 TYR B O 1
ATOM 9411 N N . GLU B 1 423 ? 2.783 -36.938 6.953 1 93.56 423 GLU B N 1
ATOM 9412 C CA . GLU B 1 423 ? 2.355 -36.812 8.344 1 93.56 423 GLU B CA 1
ATOM 9413 C C . GLU B 1 423 ? 0.96 -37.406 8.539 1 93.56 423 GLU B C 1
ATOM 9415 O O . GLU B 1 423 ? 0.649 -37.938 9.617 1 93.56 423 GLU B O 1
ATOM 9420 N N . GLU B 1 424 ? 0.19 -37.281 7.598 1 95 424 GLU B N 1
ATOM 9421 C CA . GLU B 1 424 ? -1.197 -37.75 7.613 1 95 424 GLU B CA 1
ATOM 9422 C C . GLU B 1 424 ? -1.673 -38.094 6.211 1 95 424 GLU B C 1
ATOM 9424 O O . GLU B 1 424 ? -1.043 -37.719 5.219 1 95 424 GLU B O 1
ATOM 9429 N N . GLY B 1 425 ? -2.775 -38.875 6.172 1 95.5 425 GLY B N 1
ATOM 9430 C CA . GLY B 1 425 ? -3.355 -39.25 4.891 1 95.5 425 GLY B CA 1
ATOM 9431 C C . GLY B 1 425 ? -4.578 -40.156 5.023 1 95.5 425 GLY B C 1
ATOM 9432 O O . GLY B 1 425 ? -4.836 -40.688 6.098 1 95.5 425 GLY B O 1
ATOM 9433 N N . SER B 1 426 ? -5.344 -40.156 3.975 1 97.94 426 SER B N 1
ATOM 9434 C CA . SER B 1 426 ? -6.543 -40.969 3.895 1 97.94 426 SER B CA 1
ATOM 9435 C C . SER B 1 426 ? -6.555 -41.812 2.615 1 97.94 426 SER B C 1
ATOM 9437 O O . SER B 1 426 ? -7.574 -41.875 1.925 1 97.94 426 SER B O 1
ATOM 9439 N N . PHE B 1 427 ? -5.453 -42.438 2.363 1 98.12 427 PHE B N 1
ATOM 9440 C CA . PHE B 1 427 ? -5.25 -43.094 1.073 1 98.12 427 PHE B CA 1
ATOM 9441 C C . PHE B 1 427 ? -6.211 -44.281 0.901 1 98.12 427 PHE B C 1
ATOM 9443 O O . PHE B 1 427 ? -6.879 -44.375 -0.127 1 98.12 427 PHE B O 1
ATOM 9450 N N . LEU B 1 428 ? -6.27 -45.125 1.885 1 98.38 428 LEU B N 1
ATOM 9451 C CA . LEU B 1 428 ? -7.164 -46.281 1.825 1 98.38 428 LEU B CA 1
ATOM 9452 C C . LEU B 1 428 ? -8.625 -45.844 1.814 1 98.38 428 LEU B C 1
ATOM 9454 O O . LEU B 1 428 ? -9.438 -46.406 1.066 1 98.38 428 LEU B O 1
ATOM 9458 N N . GLU B 1 429 ? -8.922 -44.844 2.6 1 98.44 429 GLU B N 1
ATOM 9459 C CA . GLU B 1 429 ? -10.281 -44.312 2.672 1 98.44 429 GLU B CA 1
ATOM 9460 C C . GLU B 1 429 ? -10.734 -43.781 1.321 1 98.44 429 GLU B C 1
ATOM 9462 O O . GLU B 1 429 ? -11.906 -43.906 0.958 1 98.44 429 GLU B O 1
ATOM 9467 N N . VAL B 1 430 ? -9.836 -43.188 0.627 1 98.5 430 VAL B N 1
ATOM 9468 C CA . VAL B 1 430 ? -10.148 -42.656 -0.685 1 98.5 430 VAL B CA 1
ATOM 9469 C C . VAL B 1 430 ? -10.492 -43.781 -1.656 1 98.5 430 VAL B C 1
ATOM 9471 O O . VAL B 1 430 ? -11.484 -43.688 -2.389 1 98.5 430 VAL B O 1
ATOM 9474 N N . ILE B 1 431 ? -9.695 -44.812 -1.672 1 98.62 431 ILE B N 1
ATOM 9475 C CA . ILE B 1 431 ? -9.914 -45.969 -2.559 1 98.62 431 ILE B CA 1
ATOM 9476 C C . ILE B 1 431 ? -11.258 -46.594 -2.242 1 98.62 431 ILE B C 1
ATOM 9478 O O . ILE B 1 431 ? -12.047 -46.906 -3.146 1 98.62 431 ILE B O 1
ATOM 9482 N N . ASP B 1 432 ? -11.508 -46.781 -0.97 1 98.62 432 ASP B N 1
ATOM 9483 C CA . ASP B 1 432 ? -12.758 -47.406 -0.543 1 98.62 432 ASP B CA 1
ATOM 9484 C C . ASP B 1 432 ? -13.961 -46.531 -0.903 1 98.62 432 ASP B C 1
ATOM 9486 O O . ASP B 1 432 ? -14.992 -47.031 -1.349 1 98.62 432 ASP B O 1
ATOM 9490 N N . ALA B 1 433 ? -13.805 -45.281 -0.708 1 98.69 433 ALA B N 1
ATOM 9491 C CA . ALA B 1 433 ? -14.891 -44.344 -1.033 1 98.69 433 ALA B CA 1
ATOM 9492 C C . ALA B 1 433 ? -15.195 -44.375 -2.527 1 98.69 433 ALA B C 1
ATOM 9494 O O . ALA B 1 433 ? -16.359 -44.344 -2.924 1 98.69 433 ALA B O 1
ATOM 9495 N N . LEU B 1 434 ? -14.195 -44.344 -3.357 1 98.69 434 LEU B N 1
ATOM 9496 C CA . LEU B 1 434 ? -14.398 -44.375 -4.801 1 98.69 434 LEU B CA 1
ATOM 9497 C C . LEU B 1 434 ? -15.109 -45.656 -5.219 1 98.69 434 LEU B C 1
ATOM 9499 O O . LEU B 1 434 ? -16 -45.625 -6.07 1 98.69 434 LEU B O 1
ATOM 9503 N N . GLU B 1 435 ? -14.688 -46.75 -4.656 1 98.75 435 GLU B N 1
ATOM 9504 C CA . GLU B 1 435 ? -15.32 -48.031 -4.988 1 98.75 435 GLU B CA 1
ATOM 9505 C C . GLU B 1 435 ? -16.797 -48.031 -4.613 1 98.75 435 GLU B C 1
ATOM 9507 O O . GLU B 1 435 ? -17.641 -48.5 -5.375 1 98.75 435 GLU B O 1
ATOM 9512 N N . GLU B 1 436 ? -17.047 -47.5 -3.447 1 98.62 436 GLU B N 1
ATOM 9513 C CA . GLU B 1 436 ? -18.422 -47.375 -2.977 1 98.62 436 GLU B CA 1
ATOM 9514 C C . GLU B 1 436 ? -19.25 -46.469 -3.881 1 98.62 436 GLU B C 1
ATOM 9516 O O . GLU B 1 436 ? -20.359 -46.812 -4.27 1 98.62 436 GLU B O 1
ATOM 9521 N N . MET B 1 437 ? -18.719 -45.344 -4.211 1 98.62 437 MET B N 1
ATOM 9522 C CA . MET B 1 437 ? -19.422 -44.375 -5.031 1 98.62 437 MET B CA 1
ATOM 9523 C C . MET B 1 437 ? -19.719 -44.938 -6.414 1 98.62 437 MET B C 1
ATOM 9525 O O . MET B 1 437 ? -20.812 -44.688 -6.957 1 98.62 437 MET B O 1
ATOM 9529 N N . VAL B 1 438 ? -18.797 -45.625 -6.988 1 98.38 438 VAL B N 1
ATOM 9530 C CA . VAL B 1 438 ? -18.953 -46.25 -8.305 1 98.38 438 VAL B CA 1
ATOM 9531 C C . VAL B 1 438 ? -19.938 -47.406 -8.234 1 98.38 438 VAL B C 1
ATOM 9533 O O . VAL B 1 438 ? -20.641 -47.688 -9.211 1 98.38 438 VAL B O 1
ATOM 9536 N N . ASP B 1 439 ? -20.109 -48.031 -7.066 1 98.38 439 ASP B N 1
ATOM 9537 C CA . ASP B 1 439 ? -20.766 -49.312 -6.961 1 98.38 439 ASP B CA 1
ATOM 9538 C C . ASP B 1 439 ? -20.188 -50.312 -7.973 1 98.38 439 ASP B C 1
ATOM 9540 O O . ASP B 1 439 ? -20.875 -50.719 -8.906 1 98.38 439 ASP B O 1
ATOM 9544 N N . TYR B 1 440 ? -18.984 -50.812 -7.633 1 98 440 TYR B N 1
ATOM 9545 C CA . TYR B 1 440 ? -18.172 -51.562 -8.578 1 98 440 TYR B CA 1
ATOM 9546 C C . TYR B 1 440 ? -18.875 -52.812 -9.039 1 98 440 TYR B C 1
ATOM 9548 O O . TYR B 1 440 ? -18.938 -53.125 -10.242 1 98 440 TYR B O 1
ATOM 9556 N N . PRO B 1 441 ? -19.547 -53.562 -8.172 1 97.88 441 PRO B N 1
ATOM 9557 C CA . PRO B 1 441 ? -20.281 -54.75 -8.648 1 97.88 441 PRO B CA 1
ATOM 9558 C C . PRO B 1 441 ? -21.391 -54.406 -9.625 1 97.88 441 PRO B C 1
ATOM 9560 O O . PRO B 1 441 ? -21.578 -55.094 -10.633 1 97.88 441 PRO B O 1
ATOM 9563 N N . ALA B 1 442 ? -22 -53.375 -9.273 1 98.25 442 ALA B N 1
ATOM 9564 C CA . ALA B 1 442 ? -23.062 -52.938 -10.172 1 98.25 442 ALA B CA 1
ATOM 9565 C C . ALA B 1 442 ? -22.516 -52.531 -11.523 1 98.25 442 ALA B C 1
ATOM 9567 O O . ALA B 1 442 ? -23.125 -52.75 -12.562 1 98.25 442 ALA B O 1
ATOM 9568 N N . PHE B 1 443 ? -21.469 -51.906 -11.523 1 97.88 443 PHE B N 1
ATOM 9569 C CA . PHE B 1 443 ? -20.844 -51.469 -12.766 1 97.88 443 PHE B CA 1
ATOM 9570 C C . PHE B 1 443 ? -20.453 -52.656 -13.617 1 97.88 443 PHE B C 1
ATOM 9572 O O . PHE B 1 443 ? -20.656 -52.656 -14.836 1 97.88 443 PHE B O 1
ATOM 9579 N N . LEU B 1 444 ? -19.844 -53.719 -12.992 1 97.88 444 LEU B N 1
ATOM 9580 C CA . LEU B 1 444 ? -19.438 -54.906 -13.742 1 97.88 444 LEU B CA 1
ATOM 9581 C C . LEU B 1 444 ? -20.609 -55.531 -14.453 1 97.88 444 LEU B C 1
ATOM 9583 O O . LEU B 1 444 ? -20.484 -55.969 -15.602 1 97.88 444 LEU B O 1
ATOM 9587 N N . ARG B 1 445 ? -21.734 -55.531 -13.805 1 98.12 445 ARG B N 1
ATOM 9588 C CA . ARG B 1 445 ? -22.953 -56.062 -14.43 1 98.12 445 ARG B CA 1
ATOM 9589 C C . ARG B 1 445 ? -23.391 -55.219 -15.602 1 98.12 445 ARG B C 1
ATOM 9591 O O . ARG B 1 445 ? -23.719 -55.719 -16.672 1 98.12 445 ARG B O 1
ATOM 9598 N N . ARG B 1 446 ? -23.281 -54.031 -15.32 1 98.25 446 ARG B N 1
ATOM 9599 C CA . ARG B 1 446 ? -23.656 -53.062 -16.359 1 98.25 446 ARG B CA 1
ATOM 9600 C C . ARG B 1 446 ? -22.734 -53.188 -17.562 1 98.25 446 ARG B C 1
ATOM 9602 O O . ARG B 1 446 ? -23.172 -53.125 -18.719 1 98.25 446 ARG B O 1
ATOM 9609 N N . GLN B 1 447 ? -21.516 -53.281 -17.359 1 98.19 447 GLN B N 1
ATOM 9610 C CA . GLN B 1 447 ? -20.5 -53.406 -18.406 1 98.19 447 GLN B CA 1
ATOM 9611 C C . GLN B 1 447 ? -20.734 -54.688 -19.234 1 98.19 447 GLN B C 1
ATOM 9613 O O . GLN B 1 447 ? -20.641 -54.656 -20.469 1 98.19 447 GLN B O 1
ATOM 9618 N N . ASP B 1 448 ? -21.062 -55.781 -18.578 1 97.19 448 ASP B N 1
ATOM 9619 C CA . ASP B 1 448 ? -21.312 -57.031 -19.25 1 97.19 448 ASP B CA 1
ATOM 9620 C C . ASP B 1 448 ? -22.562 -56.969 -20.141 1 97.19 448 ASP B C 1
ATOM 9622 O O . ASP B 1 448 ? -22.531 -57.406 -21.281 1 97.19 448 ASP B O 1
ATOM 9626 N N . GLU B 1 449 ? -23.531 -56.344 -19.578 1 97.88 449 GLU B N 1
ATOM 9627 C CA . GLU B 1 449 ? -24.766 -56.156 -20.328 1 97.88 449 GLU B CA 1
ATOM 9628 C C . GLU B 1 449 ? -24.562 -55.25 -21.531 1 97.88 449 GLU B C 1
ATOM 9630 O O . GLU B 1 449 ? -25.094 -55.531 -22.609 1 97.88 449 GLU B O 1
ATOM 9635 N N . ALA B 1 450 ? -23.828 -54.281 -21.344 1 97.19 450 ALA B N 1
ATOM 9636 C CA . ALA B 1 450 ? -23.531 -53.344 -22.422 1 97.19 450 ALA B CA 1
ATOM 9637 C C . ALA B 1 450 ? -22.75 -54.031 -23.531 1 97.19 450 ALA B C 1
ATOM 9639 O O . ALA B 1 450 ? -23.031 -53.812 -24.719 1 97.19 450 ALA B O 1
ATOM 9640 N N . ARG B 1 451 ? -21.797 -54.781 -23.203 1 95.5 451 ARG B N 1
ATOM 9641 C CA . ARG B 1 451 ? -20.969 -55.5 -24.172 1 95.5 451 ARG B CA 1
ATOM 9642 C C . ARG B 1 451 ? -21.828 -56.406 -25.047 1 95.5 451 ARG B C 1
ATOM 9644 O O . ARG B 1 451 ? -21.594 -56.531 -26.25 1 95.5 451 ARG B O 1
ATOM 9651 N N . LYS B 1 452 ? -22.781 -57.031 -24.453 1 95.62 452 LYS B N 1
ATOM 9652 C CA . LYS B 1 452 ? -23.688 -57.906 -25.188 1 95.62 452 LYS B CA 1
ATOM 9653 C C . LYS B 1 452 ? -24.531 -57.094 -26.188 1 95.62 452 LYS B C 1
ATOM 9655 O O . LYS B 1 452 ? -24.922 -57.625 -27.234 1 95.62 452 LYS B O 1
ATOM 9660 N N . ALA B 1 453 ? -24.719 -55.906 -25.844 1 95.12 453 ALA B N 1
ATOM 9661 C CA . ALA B 1 453 ? -25.531 -55.031 -26.703 1 95.12 453 ALA B CA 1
ATOM 9662 C C . ALA B 1 453 ? -24.641 -54.281 -27.688 1 95.12 453 ALA B C 1
ATOM 9664 O O . ALA B 1 453 ? -25.109 -53.406 -28.422 1 95.12 453 ALA B O 1
ATOM 9665 N N . GLY B 1 454 ? -23.391 -54.469 -27.719 1 91.81 454 GLY B N 1
ATOM 9666 C CA . GLY B 1 454 ? -22.453 -53.844 -28.656 1 91.81 454 GLY B CA 1
ATOM 9667 C C . GLY B 1 454 ? -21.938 -52.5 -28.172 1 91.81 454 GLY B C 1
ATOM 9668 O O . GLY B 1 454 ? -21.391 -51.719 -28.953 1 91.81 454 GLY B O 1
ATOM 9669 N N . LYS B 1 455 ? -22.172 -52.25 -26.953 1 95.75 455 LYS B N 1
ATOM 9670 C CA . LYS B 1 455 ? -21.656 -51.031 -26.328 1 95.75 455 LYS B CA 1
ATOM 9671 C C . LYS B 1 455 ? -20.469 -51.344 -25.422 1 95.75 455 LYS B C 1
ATOM 9673 O O . LYS B 1 455 ? -20.453 -52.375 -24.734 1 95.75 455 LYS B O 1
ATOM 9678 N N . TYR B 1 456 ? -19.484 -50.469 -25.391 1 97.94 456 TYR B N 1
ATOM 9679 C CA . TYR B 1 456 ? -18.25 -50.75 -24.641 1 97.94 456 TYR B CA 1
ATOM 9680 C C . TYR B 1 456 ? -18.031 -49.688 -23.562 1 97.94 456 TYR B C 1
ATOM 9682 O O . TYR B 1 456 ? -17.531 -48.594 -23.828 1 97.94 456 TYR B O 1
ATOM 9690 N N . LEU B 1 457 ? -18.406 -50.062 -22.391 1 98.38 457 LEU B N 1
ATOM 9691 C CA . LEU B 1 457 ? -18.203 -49.219 -21.203 1 98.38 457 LEU B CA 1
ATOM 9692 C C . LEU B 1 457 ? -16.875 -49.531 -20.547 1 98.38 457 LEU B C 1
ATOM 9694 O O . LEU B 1 457 ? -16.422 -50.688 -20.547 1 98.38 457 LEU B O 1
ATOM 9698 N N . GLY B 1 458 ? -16.234 -48.469 -20.094 1 98.56 458 GLY B N 1
ATOM 9699 C CA . GLY B 1 458 ? -14.984 -48.625 -19.359 1 98.56 458 GLY B CA 1
ATOM 9700 C C . GLY B 1 458 ? -14.953 -47.812 -18.078 1 98.56 458 GLY B C 1
ATOM 9701 O O . GLY B 1 458 ? -15.516 -46.719 -18 1 98.56 458 GLY B O 1
ATOM 9702 N N . LEU B 1 459 ? -14.336 -48.406 -17.047 1 98.69 459 LEU B N 1
ATOM 9703 C CA . LEU B 1 459 ? -14.086 -47.75 -15.773 1 98.69 459 LEU B CA 1
ATOM 9704 C C . LEU B 1 459 ? -12.602 -47.469 -15.586 1 98.69 459 LEU B C 1
ATOM 9706 O O . LEU B 1 459 ? -11.766 -48.344 -15.844 1 98.69 459 LEU B O 1
ATOM 9710 N N . GLY B 1 460 ? -12.305 -46.219 -15.266 1 98.62 460 GLY B N 1
ATOM 9711 C CA . GLY B 1 460 ? -10.938 -45.875 -14.922 1 98.62 460 GLY B CA 1
ATOM 9712 C C . GLY B 1 460 ? -10.828 -45.188 -13.57 1 98.62 460 GLY B C 1
ATOM 9713 O O . GLY B 1 460 ? -11.68 -44.375 -13.203 1 98.62 460 GLY B O 1
ATOM 9714 N N . ILE B 1 461 ? -9.805 -45.562 -12.797 1 98.06 461 ILE B N 1
ATOM 9715 C CA . ILE B 1 461 ? -9.578 -44.969 -11.477 1 98.06 461 ILE B CA 1
ATOM 9716 C C . ILE B 1 461 ? -8.141 -44.5 -11.367 1 98.06 461 ILE B C 1
ATOM 9718 O O . ILE B 1 461 ? -7.234 -45.031 -12 1 98.06 461 ILE B O 1
ATOM 9722 N N . SER B 1 462 ? -7.945 -43.438 -10.68 1 98.25 462 SER B N 1
ATOM 9723 C CA . SER B 1 462 ? -6.637 -42.875 -10.336 1 98.25 462 SER B CA 1
ATOM 9724 C C . SER B 1 462 ? -6.652 -42.219 -8.953 1 98.25 462 SER B C 1
ATOM 9726 O O . SER B 1 462 ? -7.613 -41.531 -8.602 1 98.25 462 SER B O 1
ATOM 9728 N N . VAL B 1 463 ? -5.676 -42.531 -8.141 1 98.12 463 VAL B N 1
ATOM 9729 C CA . VAL B 1 463 ? -5.496 -41.906 -6.836 1 98.12 463 VAL B CA 1
ATOM 9730 C C . VAL B 1 463 ? -4.191 -41.125 -6.816 1 98.12 463 VAL B C 1
ATOM 9732 O O . VAL B 1 463 ? -3.287 -41.375 -7.613 1 98.12 463 VAL B O 1
ATOM 9735 N N . PHE B 1 464 ? -4.152 -40.125 -5.988 1 96.44 464 PHE B N 1
ATOM 9736 C CA . PHE B 1 464 ? -2.996 -39.25 -6.059 1 96.44 464 PHE B CA 1
ATOM 9737 C C . PHE B 1 464 ? -2.678 -38.656 -4.688 1 96.44 464 PHE B C 1
ATOM 9739 O O . PHE B 1 464 ? -3.5 -38.719 -3.771 1 96.44 464 PHE B O 1
ATOM 9746 N N . VAL B 1 465 ? -1.45 -38.219 -4.555 1 94.62 465 VAL B N 1
ATOM 9747 C CA . VAL B 1 465 ? -0.996 -37.25 -3.549 1 94.62 465 VAL B CA 1
ATOM 9748 C C . VAL B 1 465 ? -0.408 -36.031 -4.234 1 94.62 465 VAL B C 1
ATOM 9750 O O . VAL B 1 465 ? 0.111 -36.125 -5.348 1 94.62 465 VAL B O 1
ATOM 9753 N N . GLU B 1 466 ? -0.604 -34.938 -3.73 1 92.69 466 GLU B N 1
ATOM 9754 C CA . GLU B 1 466 ? -0.016 -33.719 -4.27 1 92.69 466 GLU B CA 1
ATOM 9755 C C . GLU B 1 466 ? 0.646 -32.875 -3.17 1 92.69 466 GLU B C 1
ATOM 9757 O O . GLU B 1 466 ? 0.262 -32.969 -2.002 1 92.69 466 GLU B O 1
ATOM 9762 N N . SER B 1 467 ? 1.677 -32.156 -3.57 1 89 467 SER B N 1
ATOM 9763 C CA . SER B 1 467 ? 2.234 -31.172 -2.656 1 89 467 SER B CA 1
ATOM 9764 C C . SER B 1 467 ? 1.187 -30.141 -2.256 1 89 467 SER B C 1
ATOM 9766 O O . SER B 1 467 ? 0.55 -29.516 -3.117 1 89 467 SER B O 1
ATOM 9768 N N . SER B 1 468 ? 0.907 -30.062 -0.936 1 89.44 468 SER B N 1
ATOM 9769 C CA . SER B 1 468 ? -0.066 -29.109 -0.411 1 89.44 468 SER B CA 1
ATOM 9770 C C . SER B 1 468 ? 0.618 -27.844 0.1 1 89.44 468 SER B C 1
ATOM 9772 O O . SER B 1 468 ? 0.893 -27.734 1.296 1 89.44 468 SER B O 1
ATOM 9774 N N . GLY B 1 469 ? 0.903 -26.859 -0.909 1 88.12 469 GLY B N 1
ATOM 9775 C CA . GLY B 1 469 ? 1.575 -25.641 -0.48 1 88.12 469 GLY B CA 1
ATOM 9776 C C . GLY B 1 469 ? 3.064 -25.656 -0.77 1 88.12 469 GLY B C 1
ATOM 9777 O O . GLY B 1 469 ? 3.879 -25.781 0.144 1 88.12 469 GLY B O 1
ATOM 9778 N N . GLU B 1 470 ? 3.408 -25.453 -1.919 1 86.94 470 GLU B N 1
ATOM 9779 C CA . GLU B 1 470 ? 4.824 -25.328 -2.262 1 86.94 470 GLU B CA 1
ATOM 9780 C C . GLU B 1 470 ? 5.523 -24.312 -1.353 1 86.94 470 GLU B C 1
ATOM 9782 O O . GLU B 1 470 ? 5.109 -23.156 -1.264 1 86.94 470 GLU B O 1
ATOM 9787 N N . SER B 1 471 ? 6.461 -24.859 -0.538 1 88.56 471 SER B N 1
ATOM 9788 C CA . SER B 1 471 ? 7.141 -24.094 0.505 1 88.56 471 SER B CA 1
ATOM 9789 C C . SER B 1 471 ? 8.641 -24.375 0.501 1 88.56 471 SER B C 1
ATOM 9791 O O . SER B 1 471 ? 9.109 -25.25 -0.215 1 88.56 471 SER B O 1
ATOM 9793 N N . THR B 1 472 ? 9.32 -23.641 1.341 1 88.06 472 THR B N 1
ATOM 9794 C CA . THR B 1 472 ? 10.75 -23.859 1.52 1 88.06 472 THR B CA 1
ATOM 9795 C C . THR B 1 472 ? 11.023 -25.266 2.043 1 88.06 472 THR B C 1
ATOM 9797 O O . THR B 1 472 ? 11.93 -25.953 1.563 1 88.06 472 THR B O 1
ATOM 9800 N N . GLY B 1 473 ? 10.203 -25.688 2.963 1 83.62 473 GLY B N 1
ATOM 9801 C CA . GLY B 1 473 ? 10.352 -27.031 3.514 1 83.62 473 GLY B CA 1
ATOM 9802 C C . GLY B 1 473 ? 10.117 -28.125 2.49 1 83.62 473 GLY B C 1
ATOM 9803 O O . GLY B 1 473 ? 10.805 -29.141 2.498 1 83.62 473 GLY B O 1
ATOM 9804 N N . MET B 1 474 ? 9.156 -27.891 1.618 1 86.44 474 MET B N 1
ATOM 9805 C CA . MET B 1 474 ? 8.867 -28.859 0.564 1 86.44 474 MET B CA 1
ATOM 9806 C C . MET B 1 474 ? 10.047 -28.984 -0.395 1 86.44 474 MET B C 1
ATOM 9808 O O . MET B 1 474 ? 10.461 -30.094 -0.744 1 86.44 474 MET B O 1
ATOM 9812 N N . MET B 1 475 ? 10.578 -27.859 -0.725 1 85 475 MET B N 1
ATOM 9813 C CA . MET B 1 475 ? 11.711 -27.844 -1.647 1 85 475 MET B CA 1
ATOM 9814 C C . MET B 1 475 ? 12.93 -28.5 -1.021 1 85 475 MET B C 1
ATOM 9816 O O . MET B 1 475 ? 13.594 -29.328 -1.66 1 85 475 MET B O 1
ATOM 9820 N N . GLN B 1 476 ? 13.156 -28.266 0.147 1 83.5 476 GLN B N 1
ATOM 9821 C CA . GLN B 1 476 ? 14.312 -28.812 0.848 1 83.5 476 GLN B CA 1
ATOM 9822 C C . GLN B 1 476 ? 14.18 -30.328 1.018 1 83.5 476 GLN B C 1
ATOM 9824 O O . GLN B 1 476 ? 15.164 -31.062 0.905 1 83.5 476 GLN B O 1
ATOM 9829 N N . ALA B 1 477 ? 13.008 -30.734 1.236 1 83.75 477 ALA B N 1
ATOM 9830 C CA . ALA B 1 477 ? 12.766 -32.156 1.411 1 83.75 477 ALA B CA 1
ATOM 9831 C C . ALA B 1 477 ? 13.078 -32.938 0.134 1 83.75 477 ALA B C 1
ATOM 9833 O O . ALA B 1 477 ? 13.469 -34.094 0.188 1 83.75 477 ALA B O 1
ATOM 9834 N N . HIS B 1 478 ? 12.992 -32.281 -0.928 1 80.56 478 HIS B N 1
ATOM 9835 C CA . HIS B 1 478 ? 13.227 -32.938 -2.203 1 80.56 478 HIS B CA 1
ATOM 9836 C C . HIS B 1 478 ? 14.609 -32.625 -2.75 1 80.56 478 HIS B C 1
ATOM 9838 O O . HIS B 1 478 ? 14.898 -32.875 -3.92 1 80.56 478 HIS B O 1
ATOM 9844 N N . GLY B 1 479 ? 15.391 -31.969 -1.948 1 76.75 479 GLY B N 1
ATOM 9845 C CA . GLY B 1 479 ? 16.781 -31.75 -2.295 1 76.75 479 GLY B CA 1
ATOM 9846 C C . GLY B 1 479 ? 17 -30.469 -3.064 1 76.75 479 GLY B C 1
ATOM 9847 O O . GLY B 1 479 ? 18.078 -30.234 -3.617 1 76.75 479 GLY B O 1
ATOM 9848 N N . ALA B 1 480 ? 16.047 -29.641 -3.148 1 80.56 480 ALA B N 1
ATOM 9849 C CA . ALA B 1 480 ? 16.188 -28.328 -3.771 1 80.56 480 ALA B CA 1
ATOM 9850 C C . ALA B 1 480 ? 16.422 -27.25 -2.723 1 80.56 480 ALA B C 1
ATOM 9852 O O . ALA B 1 480 ? 16.25 -27.5 -1.524 1 80.56 480 ALA B O 1
ATOM 9853 N N . THR B 1 481 ? 16.891 -26.047 -3.086 1 79.81 481 THR B N 1
ATOM 9854 C CA . THR B 1 481 ? 17.266 -25.016 -2.131 1 79.81 481 THR B CA 1
ATOM 9855 C C . THR B 1 481 ? 16.438 -23.75 -2.344 1 79.81 481 THR B C 1
ATOM 9857 O O . THR B 1 481 ? 16.703 -22.719 -1.725 1 79.81 481 THR B O 1
ATOM 9860 N N . ASP B 1 482 ? 15.43 -23.828 -3.174 1 84 482 ASP B N 1
ATOM 9861 C CA . ASP B 1 482 ? 14.57 -22.672 -3.439 1 84 482 ASP B CA 1
ATOM 9862 C C . ASP B 1 482 ? 13.805 -22.25 -2.189 1 84 482 ASP B C 1
ATOM 9864 O O . ASP B 1 482 ? 13.461 -23.094 -1.356 1 84 482 ASP B O 1
ATOM 9868 N N . VAL B 1 483 ? 13.633 -20.969 -1.972 1 87.5 483 VAL B N 1
ATOM 9869 C CA . VAL B 1 483 ? 12.875 -20.422 -0.86 1 87.5 483 VAL B CA 1
ATOM 9870 C C . VAL B 1 483 ? 11.516 -19.922 -1.358 1 87.5 483 VAL B C 1
ATOM 9872 O O . VAL B 1 483 ? 11.438 -19.172 -2.328 1 87.5 483 VAL B O 1
ATOM 9875 N N . PHE B 1 484 ? 10.422 -20.422 -0.698 1 89.12 484 PHE B N 1
ATOM 9876 C CA . PHE B 1 484 ? 9.078 -20.031 -1.102 1 89.12 484 PHE B CA 1
ATOM 9877 C C . PHE B 1 484 ? 8.25 -19.609 0.105 1 89.12 484 PHE B C 1
ATOM 9879 O O . PHE B 1 484 ? 7.168 -20.141 0.346 1 89.12 484 PHE B O 1
ATOM 9886 N N . HIS B 1 485 ? 8.68 -18.625 0.821 1 89.44 485 HIS B N 1
ATOM 9887 C CA . HIS B 1 485 ? 7.859 -18.031 1.876 1 89.44 485 HIS B CA 1
ATOM 9888 C C . HIS B 1 485 ? 7.062 -16.844 1.357 1 89.44 485 HIS B C 1
ATOM 9890 O O . HIS B 1 485 ? 7.375 -16.297 0.298 1 89.44 485 HIS B O 1
ATOM 9896 N N . ASP B 1 486 ? 5.961 -16.5 2.021 1 94 486 ASP B N 1
ATOM 9897 C CA . ASP B 1 486 ? 5.18 -15.297 1.735 1 94 486 ASP B CA 1
ATOM 9898 C C . ASP B 1 486 ? 4.98 -14.453 2.994 1 94 486 ASP B C 1
ATOM 9900 O O . ASP B 1 486 ? 5.371 -14.867 4.09 1 94 486 ASP B O 1
ATOM 9904 N N . THR B 1 487 ? 4.566 -13.281 2.824 1 95.5 487 THR B N 1
ATOM 9905 C CA . THR B 1 487 ? 4.078 -12.461 3.926 1 95.5 487 THR B CA 1
ATOM 9906 C C . THR B 1 487 ? 2.674 -11.938 3.627 1 95.5 487 THR B C 1
ATOM 9908 O O . THR B 1 487 ? 2.223 -11.977 2.48 1 95.5 487 THR B O 1
ATOM 9911 N N . ALA B 1 488 ? 1.96 -11.586 4.633 1 96.19 488 ALA B N 1
ATOM 9912 C CA . ALA B 1 488 ? 0.724 -10.812 4.547 1 96.19 488 ALA B CA 1
ATOM 9913 C C . ALA B 1 488 ? 0.709 -9.68 5.57 1 96.19 488 ALA B C 1
ATOM 9915 O O . ALA B 1 488 ? 1.341 -9.781 6.625 1 96.19 488 ALA B O 1
ATOM 9916 N N . THR B 1 489 ? 0.126 -8.594 5.207 1 97 489 THR B N 1
ATOM 9917 C CA . THR B 1 489 ? -0.133 -7.5 6.137 1 97 489 THR B CA 1
ATOM 9918 C C . THR B 1 489 ? -1.617 -7.422 6.48 1 97 489 THR B C 1
ATOM 9920 O O . THR B 1 489 ? -2.469 -7.457 5.59 1 97 489 THR B O 1
ATOM 9923 N N . VAL B 1 490 ? -1.927 -7.445 7.738 1 97.75 490 VAL B N 1
ATOM 9924 C CA . VAL B 1 490 ? -3.287 -7.207 8.211 1 97.75 490 VAL B CA 1
ATOM 9925 C C . VAL B 1 490 ? -3.344 -5.883 8.977 1 97.75 490 VAL B C 1
ATOM 9927 O O . VAL B 1 490 ? -2.502 -5.621 9.836 1 97.75 490 VAL B O 1
ATOM 9930 N N . LYS B 1 491 ? -4.25 -5.047 8.586 1 97.38 491 LYS B N 1
ATOM 9931 C CA . LYS B 1 491 ? -4.445 -3.75 9.227 1 97.38 491 LYS B CA 1
ATOM 9932 C C . LYS B 1 491 ? -5.895 -3.568 9.672 1 97.38 491 LYS B C 1
ATOM 9934 O O . LYS B 1 491 ? -6.82 -3.762 8.875 1 97.38 491 LYS B O 1
ATOM 9939 N N . MET B 1 492 ? -6.082 -3.287 10.891 1 97.88 492 MET B N 1
ATOM 9940 C CA . MET B 1 492 ? -7.395 -2.871 11.375 1 97.88 492 MET B CA 1
ATOM 9941 C C . MET B 1 492 ? -7.457 -1.357 11.547 1 97.88 492 MET B C 1
ATOM 9943 O O . MET B 1 492 ? -6.605 -0.773 12.227 1 97.88 492 MET B O 1
ATOM 9947 N N . ASP B 1 493 ? -8.414 -0.736 10.906 1 96.5 493 ASP B N 1
ATOM 9948 C CA . ASP B 1 493 ? -8.609 0.707 11.008 1 96.5 493 ASP B CA 1
ATOM 9949 C C . ASP B 1 493 ? -9.305 1.076 12.32 1 96.5 493 ASP B C 1
ATOM 9951 O O . ASP B 1 493 ? -9.727 0.197 13.07 1 96.5 493 ASP B O 1
ATOM 9955 N N . SER B 1 494 ? -9.383 2.359 12.57 1 95.19 494 SER B N 1
ATOM 9956 C CA . SER B 1 494 ? -9.875 2.863 13.844 1 95.19 494 SER B CA 1
ATOM 9957 C C . SER B 1 494 ? -11.344 2.49 14.055 1 95.19 494 SER B C 1
ATOM 9959 O O . SER B 1 494 ? -11.805 2.396 15.195 1 95.19 494 SER B O 1
ATOM 9961 N N . THR B 1 495 ? -12.055 2.209 12.992 1 95.44 495 THR B N 1
ATOM 9962 C CA . THR B 1 495 ? -13.477 1.889 13.117 1 95.44 495 THR B CA 1
ATOM 9963 C C . THR B 1 495 ? -13.68 0.379 13.211 1 95.44 495 THR B C 1
ATOM 9965 O O . THR B 1 495 ? -14.82 -0.097 13.227 1 95.44 495 THR B O 1
ATOM 9968 N N . GLY B 1 496 ? -12.625 -0.362 13.156 1 96.69 496 GLY B N 1
ATOM 9969 C CA . GLY B 1 496 ? -12.703 -1.799 13.367 1 96.69 496 GLY B CA 1
ATOM 9970 C C . GLY B 1 496 ? -12.703 -2.59 12.07 1 96.69 496 GLY B C 1
ATOM 9971 O O . GLY B 1 496 ? -12.641 -3.822 12.094 1 96.69 496 GLY B O 1
ATOM 9972 N N . SER B 1 497 ? -12.758 -1.949 10.961 1 96.44 497 SER B N 1
ATOM 9973 C CA . SER B 1 497 ? -12.695 -2.662 9.688 1 96.44 497 SER B CA 1
ATOM 9974 C C . SER B 1 497 ? -11.266 -3.068 9.352 1 96.44 497 SER B C 1
ATOM 9976 O O . SER B 1 497 ? -10.312 -2.473 9.852 1 96.44 497 SER B O 1
ATOM 9978 N N . VAL B 1 498 ? -11.125 -4.117 8.516 1 97.75 498 VAL B N 1
ATOM 9979 C CA . VAL B 1 498 ? -9.82 -4.738 8.344 1 97.75 498 VAL B CA 1
ATOM 9980 C C . VAL B 1 498 ? -9.477 -4.824 6.855 1 97.75 498 VAL B C 1
ATOM 9982 O O . VAL B 1 498 ? -10.336 -5.145 6.031 1 97.75 498 VAL B O 1
ATOM 9985 N N . THR B 1 499 ? -8.258 -4.48 6.496 1 96.94 499 THR B N 1
ATOM 9986 C CA . THR B 1 499 ? -7.684 -4.691 5.172 1 96.94 499 THR B CA 1
ATOM 9987 C C . THR B 1 499 ? -6.555 -5.715 5.234 1 96.94 499 THR B C 1
ATOM 9989 O O . THR B 1 499 ? -5.66 -5.609 6.078 1 96.94 499 THR B O 1
ATOM 9992 N N . ILE B 1 500 ? -6.633 -6.691 4.406 1 97.25 500 ILE B N 1
ATOM 9993 C CA . ILE B 1 500 ? -5.578 -7.688 4.242 1 97.25 500 ILE B CA 1
ATOM 9994 C C . ILE B 1 500 ? -4.844 -7.453 2.926 1 97.25 500 ILE B C 1
ATOM 9996 O O . ILE B 1 500 ? -5.473 -7.32 1.873 1 97.25 500 ILE B O 1
ATOM 10000 N N . THR B 1 501 ? -3.551 -7.324 3.006 1 95.75 501 THR B N 1
ATOM 10001 C CA . THR B 1 501 ? -2.723 -7.32 1.805 1 95.75 501 THR B CA 1
ATOM 10002 C C . THR B 1 501 ? -1.905 -8.602 1.703 1 95.75 501 THR B C 1
ATOM 10004 O O . THR B 1 501 ? -1.26 -9.016 2.67 1 95.75 501 THR B O 1
ATOM 10007 N N . SER B 1 502 ? -2.004 -9.203 0.591 1 93.56 502 SER B N 1
ATOM 10008 C CA . SER B 1 502 ? -1.29 -10.453 0.355 1 93.56 502 SER B CA 1
ATOM 10009 C C . SER B 1 502 ? -0.406 -10.359 -0.884 1 93.56 502 SER B C 1
ATOM 10011 O O . SER B 1 502 ? -0.762 -9.695 -1.857 1 93.56 502 SER B O 1
ATOM 10013 N N . GLY B 1 503 ? 0.763 -11.047 -0.806 1 87.81 503 GLY B N 1
ATOM 10014 C CA . GLY B 1 503 ? 1.641 -11.133 -1.963 1 87.81 503 GLY B CA 1
ATOM 10015 C C . GLY B 1 503 ? 1.153 -12.117 -3.01 1 87.81 503 GLY B C 1
ATOM 10016 O O . GLY B 1 503 ? 1.72 -12.195 -4.102 1 87.81 503 GLY B O 1
ATOM 10017 N N . LEU B 1 504 ? 0.116 -12.844 -2.734 1 90.56 504 LEU B N 1
ATOM 10018 C CA . LEU B 1 504 ? -0.469 -13.805 -3.664 1 90.56 504 LEU B CA 1
ATOM 10019 C C . LEU B 1 504 ? -1.743 -13.25 -4.289 1 90.56 504 LEU B C 1
ATOM 10021 O O . LEU B 1 504 ? -2.617 -12.742 -3.584 1 90.56 504 LEU B O 1
ATOM 10025 N N . ASN B 1 505 ? -1.727 -13.234 -5.582 1 88.31 505 ASN B N 1
ATOM 10026 C CA . ASN B 1 505 ? -2.906 -12.734 -6.273 1 88.31 505 ASN B CA 1
ATOM 10027 C C . ASN B 1 505 ? -3.76 -13.867 -6.832 1 88.31 505 ASN B C 1
ATOM 10029 O O . ASN B 1 505 ? -3.262 -14.969 -7.055 1 88.31 505 ASN B O 1
ATOM 10033 N N . SER B 1 506 ? -4.98 -13.523 -7.02 1 89.88 506 SER B N 1
ATOM 10034 C CA . SER B 1 506 ? -5.953 -14.5 -7.488 1 89.88 506 SER B CA 1
ATOM 10035 C C . SER B 1 506 ? -6.066 -14.492 -9.008 1 89.88 506 SER B C 1
ATOM 10037 O O . SER B 1 506 ? -5.91 -13.438 -9.641 1 89.88 506 SER B O 1
ATOM 10039 N N . GLN B 1 507 ? -6.27 -15.672 -9.547 1 91.62 507 GLN B N 1
ATOM 10040 C CA . GLN B 1 507 ? -6.609 -15.852 -10.953 1 91.62 507 GLN B CA 1
ATOM 10041 C C . GLN B 1 507 ? -7.91 -16.625 -11.109 1 91.62 507 GLN B C 1
ATOM 10043 O O . GLN B 1 507 ? -8.008 -17.531 -11.945 1 91.62 507 GLN B O 1
ATOM 10048 N N . GLY B 1 508 ? -8.805 -16.391 -10.203 1 87.44 508 GLY B N 1
ATOM 10049 C CA . GLY B 1 508 ? -10.094 -17.047 -10.242 1 87.44 508 GLY B CA 1
ATOM 10050 C C . GLY B 1 508 ? -10.32 -18 -9.07 1 87.44 508 GLY B C 1
ATOM 10051 O O . GLY B 1 508 ? -11.414 -18.531 -8.906 1 87.44 508 GLY B O 1
ATOM 10052 N N . GLN B 1 509 ? -9.422 -18.094 -8.133 1 90.56 509 GLN B N 1
ATOM 10053 C CA . GLN B 1 509 ? -9.477 -19.094 -7.07 1 90.56 509 GLN B CA 1
ATOM 10054 C C . GLN B 1 509 ? -10.281 -18.578 -5.879 1 90.56 509 GLN B C 1
ATOM 10056 O O . GLN B 1 509 ? -10.484 -19.297 -4.898 1 90.56 509 GLN B O 1
ATOM 10061 N N . GLY B 1 510 ? -10.672 -17.328 -5.898 1 93.38 510 GLY B N 1
ATOM 10062 C CA . GLY B 1 510 ? -11.484 -16.812 -4.809 1 93.38 510 GLY B CA 1
ATOM 10063 C C . GLY B 1 510 ? -10.68 -16.531 -3.553 1 93.38 510 GLY B C 1
ATOM 10064 O O . GLY B 1 510 ? -11.164 -16.734 -2.438 1 93.38 510 GLY B O 1
ATOM 10065 N N . HIS B 1 511 ? -9.453 -16.047 -3.686 1 94 511 HIS B N 1
ATOM 10066 C CA . HIS B 1 511 ? -8.555 -15.844 -2.555 1 94 511 HIS B CA 1
ATOM 10067 C C . HIS B 1 511 ? -9.023 -14.688 -1.677 1 94 511 HIS B C 1
ATOM 10069 O O . HIS B 1 511 ? -8.797 -14.688 -0.465 1 94 511 HIS B O 1
ATOM 10075 N N . GLN B 1 512 ? -9.695 -13.703 -2.295 1 95.31 512 GLN B N 1
ATOM 10076 C CA . GLN B 1 512 ? -10.211 -12.617 -1.474 1 95.31 512 GLN B CA 1
ATOM 10077 C C . GLN B 1 512 ? -11.227 -13.133 -0.461 1 95.31 512 GLN B C 1
ATOM 10079 O O . GLN B 1 512 ? -11.25 -12.688 0.689 1 95.31 512 GLN B O 1
ATOM 10084 N N . THR B 1 513 ? -12 -14.07 -0.881 1 96.88 513 THR B N 1
ATOM 10085 C CA . THR B 1 513 ? -13.047 -14.648 -0.037 1 96.88 513 THR B CA 1
ATOM 10086 C C . THR B 1 513 ? -12.43 -15.523 1.049 1 96.88 513 THR B C 1
ATOM 10088 O O . THR B 1 513 ? -12.734 -15.359 2.232 1 96.88 513 THR B O 1
ATOM 10091 N N . THR B 1 514 ? -11.547 -16.406 0.688 1 96.88 514 THR B N 1
ATOM 10092 C CA . THR B 1 514 ? -11.039 -17.406 1.629 1 96.88 514 THR B CA 1
ATOM 10093 C C . THR B 1 514 ? -10.133 -16.75 2.67 1 96.88 514 THR B C 1
ATOM 10095 O O . THR B 1 514 ? -10.18 -17.109 3.85 1 96.88 514 THR B O 1
ATOM 10098 N N . LEU B 1 515 ? -9.281 -15.805 2.305 1 97.25 515 LEU B N 1
ATOM 10099 C CA . LEU B 1 515 ? -8.422 -15.117 3.262 1 97.25 515 LEU B CA 1
ATOM 10100 C C . LEU B 1 515 ? -9.25 -14.289 4.238 1 97.25 515 LEU B C 1
ATOM 10102 O O . LEU B 1 515 ? -8.898 -14.172 5.414 1 97.25 515 LEU B O 1
ATOM 10106 N N . ALA B 1 516 ? -10.32 -13.688 3.686 1 97.88 516 ALA B N 1
ATOM 10107 C CA . ALA B 1 516 ? -11.219 -12.945 4.57 1 97.88 516 ALA B CA 1
ATOM 10108 C C . ALA B 1 516 ? -11.867 -13.875 5.594 1 97.88 516 ALA B C 1
ATOM 10110 O O . ALA B 1 516 ? -12.055 -13.492 6.754 1 97.88 516 ALA B O 1
ATOM 10111 N N . GLN B 1 517 ? -12.25 -15.102 5.188 1 98.06 517 GLN B N 1
ATOM 10112 C CA . GLN B 1 517 ? -12.82 -16.062 6.113 1 98.06 517 GLN B CA 1
ATOM 10113 C C . GLN B 1 517 ? -11.844 -16.422 7.227 1 98.06 517 GLN B C 1
ATOM 10115 O O . GLN B 1 517 ? -12.227 -16.516 8.391 1 98.06 517 GLN B O 1
ATOM 10120 N N . VAL B 1 518 ? -10.57 -16.594 6.875 1 97.81 518 VAL B N 1
ATOM 10121 C CA . VAL B 1 518 ? -9.539 -16.891 7.855 1 97.81 518 VAL B CA 1
ATOM 10122 C C . VAL B 1 518 ? -9.406 -15.75 8.852 1 97.81 518 VAL B C 1
ATOM 10124 O O . VAL B 1 518 ? -9.445 -15.961 10.062 1 97.81 518 VAL B O 1
ATOM 10127 N N . ALA B 1 519 ? -9.289 -14.539 8.375 1 98.19 519 ALA B N 1
ATOM 10128 C CA . ALA B 1 519 ? -9.109 -13.375 9.234 1 98.19 519 ALA B CA 1
ATOM 10129 C C . ALA B 1 519 ? -10.328 -13.164 10.133 1 98.19 519 ALA B C 1
ATOM 10131 O O . ALA B 1 519 ? -10.195 -12.75 11.289 1 98.19 519 ALA B O 1
ATOM 10132 N N . ALA B 1 520 ? -11.539 -13.352 9.57 1 98.31 520 ALA B N 1
ATOM 10133 C CA . ALA B 1 520 ? -12.766 -13.195 10.344 1 98.31 520 ALA B CA 1
ATOM 10134 C C . ALA B 1 520 ? -12.758 -14.086 11.578 1 98.31 520 ALA B C 1
ATOM 10136 O O . ALA B 1 520 ? -13.125 -13.648 12.672 1 98.31 520 ALA B O 1
ATOM 10137 N N . ASP B 1 521 ? -12.32 -15.328 11.398 1 98.06 521 ASP B N 1
ATOM 10138 C CA . ASP B 1 521 ? -12.312 -16.297 12.492 1 98.06 521 ASP B CA 1
ATOM 10139 C C . ASP B 1 521 ? -11.234 -15.945 13.516 1 98.06 521 ASP B C 1
ATOM 10141 O O . ASP B 1 521 ? -11.422 -16.156 14.719 1 98.06 521 ASP B O 1
ATOM 10145 N N . VAL B 1 522 ? -10.07 -15.422 13.078 1 98 522 VAL B N 1
ATOM 10146 C CA . VAL B 1 522 ? -8.992 -15.055 13.992 1 98 522 VAL B CA 1
ATOM 10147 C C . VAL B 1 522 ? -9.398 -13.844 14.828 1 98 522 VAL B C 1
ATOM 10149 O O . VAL B 1 522 ? -9.18 -13.82 16.031 1 98 522 VAL B O 1
ATOM 10152 N N . LEU B 1 523 ? -10.031 -12.812 14.203 1 98.38 523 LEU B N 1
ATOM 10153 C CA . LEU B 1 523 ? -10.258 -11.516 14.828 1 98.38 523 LEU B CA 1
ATOM 10154 C C . LEU B 1 523 ? -11.625 -11.461 15.5 1 98.38 523 LEU B C 1
ATOM 10156 O O . LEU B 1 523 ? -11.898 -10.555 16.297 1 98.38 523 LEU B O 1
ATOM 10160 N N . GLY B 1 524 ? -12.516 -12.43 15.188 1 97.81 524 GLY B N 1
ATOM 10161 C CA . GLY B 1 524 ? -13.859 -12.438 15.758 1 97.81 524 GLY B CA 1
ATOM 10162 C C . GLY B 1 524 ? -14.727 -11.305 15.242 1 97.81 524 GLY B C 1
ATOM 10163 O O . GLY B 1 524 ? -15.516 -10.734 16 1 97.81 524 GLY B O 1
ATOM 10164 N N . ILE B 1 525 ? -14.531 -10.914 14.016 1 97.69 525 ILE B N 1
ATOM 10165 C CA . ILE B 1 525 ? -15.336 -9.852 13.43 1 97.69 525 ILE B CA 1
ATOM 10166 C C . ILE B 1 525 ? -16.094 -10.391 12.219 1 97.69 525 ILE B C 1
ATOM 10168 O O . ILE B 1 525 ? -15.773 -11.469 11.711 1 97.69 525 ILE B O 1
ATOM 10172 N N . PRO B 1 526 ? -17.109 -9.688 11.75 1 96.44 526 PRO B N 1
ATOM 10173 C CA . PRO B 1 526 ? -17.875 -10.156 10.586 1 96.44 526 PRO B CA 1
ATOM 10174 C C . PRO B 1 526 ? -17.031 -10.227 9.312 1 96.44 526 PRO B C 1
ATOM 10176 O O . PRO B 1 526 ? -16.203 -9.352 9.078 1 96.44 526 PRO B O 1
ATOM 10179 N N . PHE B 1 527 ? -17.359 -11.25 8.508 1 95.25 527 PHE B N 1
ATOM 10180 C CA . PHE B 1 527 ? -16.719 -11.5 7.223 1 95.25 527 PHE B CA 1
ATOM 10181 C C . PHE B 1 527 ? -16.828 -10.281 6.316 1 95.25 527 PHE B C 1
ATOM 10183 O O . PHE B 1 527 ? -15.875 -9.945 5.598 1 95.25 527 PHE B O 1
ATOM 10190 N N . GLU B 1 528 ? -17.859 -9.539 6.398 1 94.62 528 GLU B N 1
ATOM 10191 C CA . GLU B 1 528 ? -18.172 -8.422 5.512 1 94.62 528 GLU B CA 1
ATOM 10192 C C . GLU B 1 528 ? -17.297 -7.207 5.832 1 94.62 528 GLU B C 1
ATOM 10194 O O . GLU B 1 528 ? -17.188 -6.281 5.023 1 94.62 528 GLU B O 1
ATOM 10199 N N . SER B 1 529 ? -16.672 -7.164 7.023 1 95.25 529 SER B N 1
ATOM 10200 C CA . SER B 1 529 ? -15.859 -6.023 7.453 1 95.25 529 SER B CA 1
ATOM 10201 C C . SER B 1 529 ? -14.414 -6.164 6.988 1 95.25 529 SER B C 1
ATOM 10203 O O . SER B 1 529 ? -13.57 -5.332 7.324 1 95.25 529 SER B O 1
ATOM 10205 N N . ILE B 1 530 ? -14.164 -7.184 6.203 1 97.06 530 ILE B N 1
ATOM 10206 C CA . ILE B 1 530 ? -12.781 -7.484 5.824 1 97.06 530 ILE B CA 1
ATOM 10207 C C . ILE B 1 530 ? -12.625 -7.34 4.312 1 97.06 530 ILE B C 1
ATOM 10209 O O . ILE B 1 530 ? -13.406 -7.902 3.541 1 97.06 530 ILE B O 1
ATOM 10213 N N . SER B 1 531 ? -11.688 -6.527 3.932 1 95.88 531 SER B N 1
ATOM 10214 C CA . SER B 1 531 ? -11.305 -6.379 2.531 1 95.88 531 SER B CA 1
ATOM 10215 C C . SER B 1 531 ? -9.922 -6.977 2.266 1 95.88 531 SER B C 1
ATOM 10217 O O . SER B 1 531 ? -9.031 -6.887 3.111 1 95.88 531 SER B O 1
ATOM 10219 N N . VAL B 1 532 ? -9.789 -7.594 1.113 1 95.88 532 VAL B N 1
ATOM 10220 C CA . VAL B 1 532 ? -8.508 -8.188 0.727 1 95.88 532 VAL B CA 1
ATOM 10221 C C . VAL B 1 532 ? -7.992 -7.516 -0.543 1 95.88 532 VAL B C 1
ATOM 10223 O O . VAL B 1 532 ? -8.719 -7.395 -1.53 1 95.88 532 VAL B O 1
ATOM 10226 N N . ASP B 1 533 ? -6.773 -7.016 -0.406 1 92.38 533 ASP B N 1
ATOM 10227 C CA . ASP B 1 533 ? -6.07 -6.367 -1.511 1 92.38 533 ASP B CA 1
ATOM 10228 C C . ASP B 1 533 ? -4.824 -7.156 -1.907 1 92.38 533 ASP B C 1
ATOM 10230 O O . ASP B 1 533 ? -3.906 -7.316 -1.103 1 92.38 533 ASP B O 1
ATOM 10234 N N . ALA B 1 534 ? -4.82 -7.684 -3.133 1 89.94 534 ALA B N 1
ATOM 10235 C CA . ALA B 1 534 ? -3.691 -8.453 -3.641 1 89.94 534 ALA B CA 1
ATOM 10236 C C . ALA B 1 534 ? -3.35 -8.055 -5.07 1 89.94 534 ALA B C 1
ATOM 10238 O O . ALA B 1 534 ? -4.16 -7.426 -5.758 1 89.94 534 ALA B O 1
ATOM 10239 N N . GLY B 1 535 ? -2.129 -8.305 -5.449 1 88.69 535 GLY B N 1
ATOM 10240 C CA . GLY B 1 535 ? -1.762 -8.141 -6.848 1 88.69 535 GLY B CA 1
ATOM 10241 C C . GLY B 1 535 ? -0.94 -6.891 -7.105 1 88.69 535 GLY B C 1
ATOM 10242 O O . GLY B 1 535 ? -0.513 -6.641 -8.234 1 88.69 535 GLY B O 1
ATOM 10243 N N . THR B 1 536 ? -0.728 -6.082 -6.078 1 91.31 536 THR B N 1
ATOM 10244 C CA . THR B 1 536 ? 0.081 -4.879 -6.227 1 91.31 536 THR B CA 1
ATOM 10245 C C . THR B 1 536 ? 1.355 -4.973 -5.391 1 91.31 536 THR B C 1
ATOM 10247 O O . THR B 1 536 ? 1.294 -5.117 -4.168 1 91.31 536 THR B O 1
ATOM 10250 N N . SER B 1 537 ? 2.434 -4.746 -6.004 1 92.31 537 SER B N 1
ATOM 10251 C CA . SER B 1 537 ? 3.727 -5.055 -5.402 1 92.31 537 SER B CA 1
ATOM 10252 C C . SER B 1 537 ? 4.125 -4.004 -4.371 1 92.31 537 SER B C 1
ATOM 10254 O O . SER B 1 537 ? 5.066 -4.207 -3.602 1 92.31 537 SER B O 1
ATOM 10256 N N . THR B 1 538 ? 3.385 -2.881 -4.293 1 88.75 538 THR B N 1
ATOM 10257 C CA . THR B 1 538 ? 3.816 -1.785 -3.434 1 88.75 538 THR B CA 1
ATOM 10258 C C . THR B 1 538 ? 2.871 -1.622 -2.246 1 88.75 538 THR B C 1
ATOM 10260 O O . THR B 1 538 ? 3.002 -0.677 -1.466 1 88.75 538 THR B O 1
ATOM 10263 N N . LYS B 1 539 ? 1.801 -2.389 -2.088 1 85.94 539 LYS B N 1
ATOM 10264 C CA . LYS B 1 539 ? 0.825 -2.234 -1.013 1 85.94 539 LYS B CA 1
ATOM 10265 C C . LYS B 1 539 ? 1.166 -3.135 0.172 1 85.94 539 LYS B C 1
ATOM 10267 O O . LYS B 1 539 ? 0.328 -3.363 1.047 1 85.94 539 LYS B O 1
ATOM 10272 N N . GLY B 1 540 ? 2.314 -3.508 0.235 1 85.25 540 GLY B N 1
ATOM 10273 C CA . GLY B 1 540 ? 2.697 -4.332 1.371 1 85.25 540 GLY B CA 1
ATOM 10274 C C . GLY B 1 540 ? 2.697 -5.816 1.061 1 85.25 540 GLY B C 1
ATOM 10275 O O . GLY B 1 540 ? 2.156 -6.242 0.038 1 85.25 540 GLY B O 1
ATOM 10276 N N . ALA B 1 541 ? 3.373 -6.512 1.865 1 90.81 541 ALA B N 1
ATOM 10277 C CA . ALA B 1 541 ? 3.465 -7.969 1.755 1 90.81 541 ALA B CA 1
ATOM 10278 C C . ALA B 1 541 ? 4.363 -8.375 0.591 1 90.81 541 ALA B C 1
ATOM 10280 O O . ALA B 1 541 ? 4.652 -7.562 -0.291 1 90.81 541 ALA B O 1
ATOM 10281 N N . TYR B 1 542 ? 4.914 -9.438 0.641 1 92.81 542 TYR B N 1
ATOM 10282 C CA . TYR B 1 542 ? 5.719 -10.125 -0.359 1 92.81 542 TYR B CA 1
ATOM 10283 C C . TYR B 1 542 ? 5.168 -11.516 -0.642 1 92.81 542 TYR B C 1
ATOM 10285 O O . TYR B 1 542 ? 4.629 -12.172 0.254 1 92.81 542 TYR B O 1
ATOM 10293 N N . GLY B 1 543 ? 5.266 -11.898 -1.913 1 92.94 543 GLY B N 1
ATOM 10294 C CA . GLY B 1 543 ? 4.844 -13.25 -2.244 1 92.94 543 GLY B CA 1
ATOM 10295 C C . GLY B 1 543 ? 5.668 -13.875 -3.354 1 92.94 543 GLY B C 1
ATOM 10296 O O . GLY B 1 543 ? 6.066 -13.188 -4.297 1 92.94 543 GLY B O 1
ATOM 10297 N N . SER B 1 544 ? 5.816 -15.172 -3.219 1 91.69 544 SER B N 1
ATOM 10298 C CA . SER B 1 544 ? 6.555 -15.938 -4.219 1 91.69 544 SER B CA 1
ATOM 10299 C C . SER B 1 544 ? 5.664 -16.297 -5.406 1 91.69 544 SER B C 1
ATOM 10301 O O . SER B 1 544 ? 6.109 -16.969 -6.34 1 91.69 544 SER B O 1
ATOM 10303 N N . GLY B 1 545 ? 4.438 -15.883 -5.375 1 92 545 GLY B N 1
ATOM 10304 C CA . GLY B 1 545 ? 3.523 -16.141 -6.477 1 92 545 GLY B CA 1
ATOM 10305 C C . GLY B 1 545 ? 2.457 -17.172 -6.137 1 92 545 GLY B C 1
ATOM 10306 O O . GLY B 1 545 ? 2.598 -17.922 -5.172 1 92 545 GLY B O 1
ATOM 10307 N N . THR B 1 546 ? 1.364 -17.094 -6.809 1 93.44 546 THR B N 1
ATOM 10308 C CA . THR B 1 546 ? 0.3 -18.094 -6.68 1 93.44 546 THR B CA 1
ATOM 10309 C C . THR B 1 546 ? 0.598 -19.312 -7.535 1 93.44 546 THR B C 1
ATOM 10311 O O . THR B 1 546 ? 0.224 -19.359 -8.711 1 93.44 546 THR B O 1
ATOM 10314 N N . ILE B 1 547 ? 1.267 -20.297 -6.926 1 91.38 547 ILE B N 1
ATOM 10315 C CA . ILE B 1 547 ? 1.738 -21.516 -7.582 1 91.38 547 ILE B CA 1
ATOM 10316 C C . ILE B 1 547 ? 1.664 -22.688 -6.609 1 91.38 547 ILE B C 1
ATOM 10318 O O . ILE B 1 547 ? 1.607 -22.484 -5.395 1 91.38 547 ILE B O 1
ATOM 10322 N N . GLY B 1 548 ? 1.53 -23.828 -7.121 1 89.88 548 GLY B N 1
ATOM 10323 C CA . GLY B 1 548 ? 1.738 -25.031 -6.336 1 89.88 548 GLY B CA 1
ATOM 10324 C C . GLY B 1 548 ? 0.759 -25.172 -5.184 1 89.88 548 GLY B C 1
ATOM 10325 O O . GLY B 1 548 ? 1.145 -25.547 -4.074 1 89.88 548 GLY B O 1
ATOM 10326 N N . SER B 1 549 ? -0.447 -24.781 -5.352 1 91.25 549 SER B N 1
ATOM 10327 C CA . SER B 1 549 ? -1.504 -24.922 -4.355 1 91.25 549 SER B CA 1
ATOM 10328 C C . SER B 1 549 ? -1.093 -24.312 -3.02 1 91.25 549 SER B C 1
ATOM 10330 O O . SER B 1 549 ? -1.347 -24.891 -1.962 1 91.25 549 SER B O 1
ATOM 10332 N N . ARG B 1 550 ? -0.552 -23.156 -3.049 1 91.56 550 ARG B N 1
ATOM 10333 C CA . ARG B 1 550 ? 0.058 -22.641 -1.829 1 91.56 550 ARG B CA 1
ATOM 10334 C C . ARG B 1 550 ? -0.805 -21.547 -1.211 1 91.56 550 ARG B C 1
ATOM 10336 O O . ARG B 1 550 ? -0.638 -21.203 -0.038 1 91.56 550 ARG B O 1
ATOM 10343 N N . ALA B 1 551 ? -1.798 -20.984 -1.908 1 91.81 551 ALA B N 1
ATOM 10344 C CA . ALA B 1 551 ? -2.441 -19.766 -1.446 1 91.81 551 ALA B CA 1
ATOM 10345 C C . ALA B 1 551 ? -3.219 -20 -0.155 1 91.81 551 ALA B C 1
ATOM 10347 O O . ALA B 1 551 ? -3 -19.312 0.845 1 91.81 551 ALA B O 1
ATOM 10348 N N . ALA B 1 552 ? -4.051 -21 -0.119 1 92.88 552 ALA B N 1
ATOM 10349 C CA . ALA B 1 552 ? -4.844 -21.25 1.081 1 92.88 552 ALA B CA 1
ATOM 10350 C C . ALA B 1 552 ? -3.949 -21.625 2.26 1 92.88 552 ALA B C 1
ATOM 10352 O O . ALA B 1 552 ? -4.25 -21.281 3.406 1 92.88 552 ALA B O 1
ATOM 10353 N N . VAL B 1 553 ? -2.869 -22.266 1.961 1 94.25 553 VAL B N 1
ATOM 10354 C CA . VAL B 1 553 ? -1.988 -22.766 3.006 1 94.25 553 VAL B CA 1
ATOM 10355 C C . VAL B 1 553 ? -1.04 -21.656 3.467 1 94.25 553 VAL B C 1
ATOM 10357 O O . VAL B 1 553 ? -1.081 -21.25 4.625 1 94.25 553 VAL B O 1
ATOM 10360 N N . ILE B 1 554 ? -0.216 -21.188 2.535 1 94.44 554 ILE B N 1
ATOM 10361 C CA . ILE B 1 554 ? 0.856 -20.266 2.896 1 94.44 554 ILE B CA 1
ATOM 10362 C C . ILE B 1 554 ? 0.272 -18.891 3.211 1 94.44 554 ILE B C 1
ATOM 10364 O O . ILE B 1 554 ? 0.515 -18.328 4.285 1 94.44 554 ILE B O 1
ATOM 10368 N N . ALA B 1 555 ? -0.539 -18.312 2.307 1 95.06 555 ALA B N 1
ATOM 10369 C CA . ALA B 1 555 ? -1.147 -17.016 2.564 1 95.06 555 ALA B CA 1
ATOM 10370 C C . ALA B 1 555 ? -2.098 -17.078 3.756 1 95.06 555 ALA B C 1
ATOM 10372 O O . ALA B 1 555 ? -2.197 -16.125 4.531 1 95.06 555 ALA B O 1
ATOM 10373 N N . GLY B 1 556 ? -2.83 -18.203 3.844 1 95.5 556 GLY B N 1
ATOM 10374 C CA . GLY B 1 556 ? -3.678 -18.391 5.012 1 95.5 556 GLY B CA 1
ATOM 10375 C C . GLY B 1 556 ? -2.906 -18.344 6.316 1 95.5 556 GLY B C 1
ATOM 10376 O O . GLY B 1 556 ? -3.373 -17.781 7.305 1 95.5 556 GLY B O 1
ATOM 10377 N N . GLY B 1 557 ? -1.73 -19 6.297 1 95.38 557 GLY B N 1
ATOM 10378 C CA . GLY B 1 557 ? -0.873 -18.969 7.473 1 95.38 557 GLY B CA 1
ATOM 10379 C C . GLY B 1 557 ? -0.338 -17.594 7.789 1 95.38 557 GLY B C 1
ATOM 10380 O O . GLY B 1 557 ? -0.259 -17.203 8.953 1 95.38 557 GLY B O 1
ATOM 10381 N N . CYS B 1 558 ? 0.069 -16.828 6.781 1 96.25 558 CYS B N 1
ATOM 10382 C CA . CYS B 1 558 ? 0.545 -15.461 6.965 1 96.25 558 CYS B CA 1
ATOM 10383 C C . CYS B 1 558 ? -0.54 -14.586 7.578 1 96.25 558 CYS B C 1
ATOM 10385 O O . CYS B 1 558 ? -0.281 -13.844 8.523 1 96.25 558 CYS B O 1
ATOM 10387 N N . VAL B 1 559 ? -1.765 -14.664 7.031 1 97.31 559 VAL B N 1
ATOM 10388 C CA . VAL B 1 559 ? -2.898 -13.875 7.508 1 97.31 559 VAL B CA 1
ATOM 10389 C C . VAL B 1 559 ? -3.227 -14.266 8.945 1 97.31 559 VAL B C 1
ATOM 10391 O O . VAL B 1 559 ? -3.498 -13.398 9.781 1 97.31 559 VAL B O 1
ATOM 10394 N N . ASN B 1 560 ? -3.207 -15.555 9.234 1 97.56 560 ASN B N 1
ATOM 10395 C CA . ASN B 1 560 ? -3.457 -16.031 10.594 1 97.56 560 ASN B CA 1
ATOM 10396 C C . ASN B 1 560 ? -2.479 -15.406 11.594 1 97.56 560 ASN B C 1
ATOM 10398 O O . ASN B 1 560 ? -2.891 -14.891 12.633 1 97.56 560 ASN B O 1
ATOM 10402 N N . ARG B 1 561 ? -1.244 -15.414 11.242 1 97 561 ARG B N 1
ATOM 10403 C CA . ARG B 1 561 ? -0.221 -14.891 12.141 1 97 561 ARG B CA 1
ATOM 10404 C C . ARG B 1 561 ? -0.368 -13.383 12.312 1 97 561 ARG B C 1
ATOM 10406 O O . ARG B 1 561 ? -0.298 -12.867 13.43 1 97 561 ARG B O 1
ATOM 10413 N N . ALA B 1 562 ? -0.527 -12.688 11.227 1 97.25 562 ALA B N 1
ATOM 10414 C CA . ALA B 1 562 ? -0.648 -11.234 11.273 1 97.25 562 ALA B CA 1
ATOM 10415 C C . ALA B 1 562 ? -1.911 -10.812 12.023 1 97.25 562 ALA B C 1
ATOM 10417 O O . ALA B 1 562 ? -1.876 -9.898 12.852 1 97.25 562 ALA B O 1
ATOM 10418 N N . ALA B 1 563 ? -3.035 -11.438 11.703 1 98.25 563 ALA B N 1
ATOM 10419 C CA . ALA B 1 563 ? -4.293 -11.141 12.383 1 98.25 563 ALA B CA 1
ATOM 10420 C C . ALA B 1 563 ? -4.211 -11.492 13.867 1 98.25 563 ALA B C 1
ATOM 10422 O O . ALA B 1 563 ? -4.805 -10.812 14.703 1 98.25 563 ALA B O 1
ATOM 10423 N N . TYR B 1 564 ? -3.518 -12.562 14.148 1 97.94 564 TYR B N 1
ATOM 10424 C CA . TYR B 1 564 ? -3.367 -12.969 15.539 1 97.94 564 TYR B CA 1
ATOM 10425 C C . TYR B 1 564 ? -2.613 -11.906 16.328 1 97.94 564 TYR B C 1
ATOM 10427 O O . TYR B 1 564 ? -2.928 -11.664 17.5 1 97.94 564 TYR B O 1
ATOM 10435 N N . ALA B 1 565 ? -1.6 -11.336 15.766 1 97.44 565 ALA B N 1
ATOM 10436 C CA . ALA B 1 565 ? -0.893 -10.234 16.422 1 97.44 565 ALA B CA 1
ATOM 10437 C C . ALA B 1 565 ? -1.846 -9.094 16.766 1 97.44 565 ALA B C 1
ATOM 10439 O O . ALA B 1 565 ? -1.749 -8.5 17.828 1 97.44 565 ALA B O 1
ATOM 10440 N N . ILE B 1 566 ? -2.742 -8.758 15.852 1 98.31 566 ILE B N 1
ATOM 10441 C CA . ILE B 1 566 ? -3.758 -7.738 16.109 1 98.31 566 ILE B CA 1
ATOM 10442 C C . ILE B 1 566 ? -4.676 -8.195 17.234 1 98.31 566 ILE B C 1
ATOM 10444 O O . ILE B 1 566 ? -5.004 -7.414 18.125 1 98.31 566 ILE B O 1
ATOM 10448 N N . ARG B 1 567 ? -5.086 -9.469 17.156 1 98.31 567 ARG B N 1
ATOM 10449 C CA . ARG B 1 567 ? -5.953 -10.047 18.172 1 98.31 567 ARG B CA 1
ATOM 10450 C C . ARG B 1 567 ? -5.359 -9.852 19.562 1 98.31 567 ARG B C 1
ATOM 10452 O O . ARG B 1 567 ? -6.066 -9.477 20.5 1 98.31 567 ARG B O 1
ATOM 10459 N N . GLN B 1 568 ? -4.109 -10.094 19.719 1 97.94 568 GLN B N 1
ATOM 10460 C CA . GLN B 1 568 ? -3.436 -9.961 21.016 1 97.94 568 GLN B CA 1
ATOM 10461 C C . GLN B 1 568 ? -3.514 -8.523 21.531 1 97.94 568 GLN B C 1
ATOM 10463 O O . GLN B 1 568 ? -3.732 -8.297 22.719 1 97.94 568 GLN B O 1
ATOM 10468 N N . LYS B 1 569 ? -3.346 -7.59 20.688 1 97.88 569 LYS B N 1
ATOM 10469 C CA . LYS B 1 569 ? -3.436 -6.184 21.062 1 97.88 569 LYS B CA 1
ATOM 10470 C C . LYS B 1 569 ? -4.863 -5.812 21.453 1 97.88 569 LYS B C 1
ATOM 10472 O O . LYS B 1 569 ? -5.078 -5.066 22.406 1 97.88 569 LYS B O 1
ATOM 10477 N N . LEU B 1 570 ? -5.84 -6.27 20.641 1 98.5 570 LEU B N 1
ATOM 10478 C CA . LEU B 1 570 ? -7.242 -6.016 20.953 1 98.5 570 LEU B CA 1
ATOM 10479 C C . LEU B 1 570 ? -7.602 -6.578 22.312 1 98.5 570 LEU B C 1
ATOM 10481 O O . LEU B 1 570 ? -8.289 -5.918 23.109 1 98.5 570 LEU B O 1
ATOM 10485 N N . VAL B 1 571 ? -7.121 -7.812 22.562 1 98.44 571 VAL B N 1
ATOM 10486 C CA . VAL B 1 571 ? -7.395 -8.477 23.828 1 98.44 571 VAL B CA 1
ATOM 10487 C C . VAL B 1 571 ? -6.801 -7.664 24.984 1 98.44 571 VAL B C 1
ATOM 10489 O O . VAL B 1 571 ? -7.453 -7.453 26 1 98.44 571 VAL B O 1
ATOM 10492 N N . ALA B 1 572 ? -5.57 -7.168 24.844 1 98.06 572 ALA B N 1
ATOM 10493 C CA . ALA B 1 572 ? -4.891 -6.398 25.891 1 98.06 572 ALA B CA 1
ATOM 10494 C C . ALA B 1 572 ? -5.66 -5.117 26.203 1 98.06 572 ALA B C 1
ATOM 10496 O O . ALA B 1 572 ? -5.871 -4.789 27.375 1 98.06 572 ALA B O 1
ATOM 10497 N N . VAL B 1 573 ? -6.074 -4.379 25.219 1 98.06 573 VAL B N 1
ATOM 10498 C CA . VAL B 1 573 ? -6.773 -3.113 25.406 1 98.06 573 VAL B CA 1
ATOM 10499 C C . VAL B 1 573 ? -8.172 -3.373 25.953 1 98.06 573 VAL B C 1
ATOM 10501 O O . VAL B 1 573 ? -8.641 -2.668 26.844 1 98.06 573 VAL B O 1
ATOM 10504 N N . ALA B 1 574 ? -8.859 -4.391 25.406 1 98.56 574 ALA B N 1
ATOM 10505 C CA . ALA B 1 574 ? -10.188 -4.746 25.891 1 98.56 574 ALA B CA 1
ATOM 10506 C C . ALA B 1 574 ? -10.141 -5.148 27.359 1 98.56 574 ALA B C 1
ATOM 10508 O O . ALA B 1 574 ? -11.031 -4.797 28.141 1 98.56 574 ALA B O 1
ATOM 10509 N N . ALA B 1 575 ? -9.133 -5.941 27.703 1 98.25 575 ALA B N 1
ATOM 10510 C CA . ALA B 1 575 ? -8.961 -6.348 29.094 1 98.25 575 ALA B CA 1
ATOM 10511 C C . ALA B 1 575 ? -8.859 -5.133 30.016 1 98.25 575 ALA B C 1
ATOM 10513 O O . ALA B 1 575 ? -9.469 -5.102 31.094 1 98.25 575 ALA B O 1
ATOM 10514 N N . ASN B 1 576 ? -8.07 -4.16 29.625 1 97.31 576 ASN B N 1
ATOM 10515 C CA . ASN B 1 576 ? -7.93 -2.93 30.391 1 97.31 576 ASN B CA 1
ATOM 10516 C C . ASN B 1 576 ? -9.242 -2.162 30.469 1 97.31 576 ASN B C 1
ATOM 10518 O O . ASN B 1 576 ? -9.609 -1.644 31.516 1 97.31 576 ASN B O 1
ATOM 10522 N N . MET B 1 577 ? -10.008 -2.057 29.391 1 97.38 577 MET B N 1
ATOM 10523 C CA . MET B 1 577 ? -11.289 -1.349 29.328 1 97.38 577 MET B CA 1
ATOM 10524 C C . MET B 1 577 ? -12.328 -2.01 30.219 1 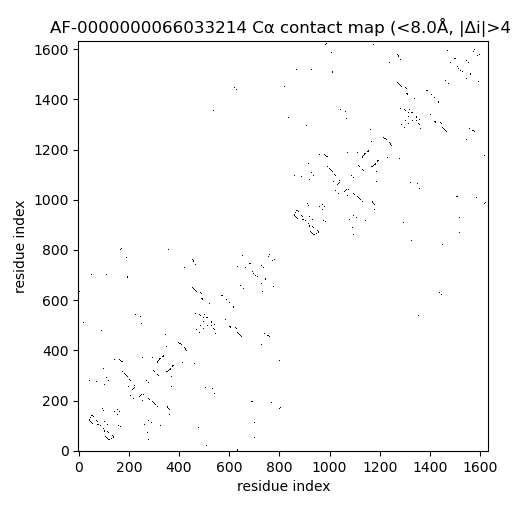97.38 577 MET B C 1
ATOM 10526 O O . MET B 1 577 ? -13.172 -1.328 30.797 1 97.38 577 MET B O 1
ATOM 10530 N N . LEU B 1 578 ? -12.258 -3.33 30.25 1 97.44 578 LEU B N 1
ATOM 10531 C CA . LEU B 1 578 ? -13.266 -4.094 30.969 1 97.44 578 LEU B CA 1
ATOM 10532 C C . LEU B 1 578 ? -12.766 -4.465 32.375 1 97.44 578 LEU B C 1
ATOM 10534 O O . LEU B 1 578 ? -13.445 -5.195 33.094 1 97.44 578 LEU B O 1
ATOM 10538 N N . GLU B 1 579 ? -11.57 -4.027 32.688 1 95.62 579 GLU B N 1
ATOM 10539 C CA . GLU B 1 579 ? -10.961 -4.297 34 1 95.62 579 GLU B CA 1
ATOM 10540 C C . GLU B 1 579 ? -10.938 -5.797 34.312 1 95.62 579 GLU B C 1
ATOM 10542 O O . GLU B 1 579 ? -11.406 -6.234 35.344 1 95.62 579 GLU B O 1
ATOM 10547 N N . SER B 1 580 ? -10.43 -6.523 33.375 1 96.5 580 SER B N 1
ATOM 10548 C CA . SER B 1 580 ? -10.305 -7.977 33.438 1 96.5 580 SER B CA 1
ATOM 10549 C C . SER B 1 580 ? -8.914 -8.438 33 1 96.5 580 SER B C 1
ATOM 10551 O O . SER B 1 580 ? -8.07 -7.613 32.656 1 96.5 580 SER B O 1
ATOM 10553 N N . SER B 1 581 ? -8.664 -9.711 33.188 1 96.62 581 SER B N 1
ATOM 10554 C CA . SER B 1 581 ? -7.414 -10.273 32.719 1 96.62 581 SER B CA 1
ATOM 10555 C C . SER B 1 581 ? -7.492 -10.609 31.234 1 96.62 581 SER B C 1
ATOM 10557 O O . SER B 1 581 ? -8.578 -10.891 30.703 1 96.62 581 SER B O 1
ATOM 10559 N N . GLU B 1 582 ? -6.359 -10.555 30.547 1 97.25 582 GLU B N 1
ATOM 10560 C CA . GLU B 1 582 ? -6.301 -10.859 29.125 1 97.25 582 GLU B CA 1
ATOM 10561 C C . GLU B 1 582 ? -6.793 -12.273 28.844 1 97.25 582 GLU B C 1
ATOM 10563 O O . GLU B 1 582 ? -7.453 -12.516 27.828 1 97.25 582 GLU B O 1
ATOM 10568 N N . GLU B 1 583 ? -6.531 -13.227 29.672 1 97 583 GLU B N 1
ATOM 10569 C CA . GLU B 1 583 ? -6.883 -14.633 29.484 1 97 583 GLU B CA 1
ATOM 10570 C C . GLU B 1 583 ? -8.398 -14.836 29.531 1 97 583 GLU B C 1
ATOM 10572 O O . GLU B 1 583 ? -8.906 -15.844 29.047 1 97 583 GLU B O 1
ATOM 10577 N N . ASP B 1 584 ? -9.086 -13.875 30.047 1 97.31 584 ASP B N 1
ATOM 10578 C CA . ASP B 1 584 ? -10.523 -14 30.219 1 97.31 584 ASP B CA 1
ATOM 10579 C C . ASP B 1 584 ? -11.273 -13.328 29.078 1 97.31 584 ASP B C 1
ATOM 10581 O O . ASP B 1 584 ? -12.508 -13.297 29.062 1 97.31 584 ASP B O 1
ATOM 10585 N N . ILE B 1 585 ? -10.555 -12.797 28.094 1 97.94 585 ILE B N 1
ATOM 10586 C CA . ILE B 1 585 ? -11.195 -12.055 27.016 1 97.94 585 ILE B CA 1
ATOM 10587 C C . ILE B 1 585 ? -11.391 -12.969 25.812 1 97.94 585 ILE B C 1
ATOM 10589 O O . ILE B 1 585 ? -10.469 -13.664 25.391 1 97.94 585 ILE B O 1
ATOM 10593 N N . VAL B 1 586 ? -12.602 -12.969 25.266 1 96.44 586 VAL B N 1
ATOM 10594 C CA . VAL B 1 586 ? -12.891 -13.688 24.031 1 96.44 586 VAL B CA 1
ATOM 10595 C C . VAL B 1 586 ? -13.398 -12.719 22.969 1 96.44 586 VAL B C 1
ATOM 10597 O O . VAL B 1 586 ? -14.172 -11.805 23.281 1 96.44 586 VAL B O 1
ATOM 10600 N N . LEU B 1 587 ? -12.93 -12.836 21.797 1 97.31 587 LEU B N 1
ATOM 10601 C CA . LEU B 1 587 ? -13.406 -12.062 20.656 1 97.31 587 LEU B CA 1
ATOM 10602 C C . LEU B 1 587 ? -14.367 -12.891 19.812 1 97.31 587 LEU B C 1
ATOM 10604 O O . LEU B 1 587 ? -13.977 -13.906 19.234 1 97.31 587 LEU B O 1
ATOM 10608 N N . GLU B 1 588 ? -15.594 -12.469 19.672 1 95.12 588 GLU B N 1
ATOM 10609 C CA . GLU B 1 588 ? -16.609 -13.195 18.906 1 95.12 588 GLU B CA 1
ATOM 10610 C C . GLU B 1 588 ? -17.719 -12.258 18.438 1 95.12 588 GLU B C 1
ATOM 10612 O O . GLU B 1 588 ? -18.156 -11.391 19.188 1 95.12 588 GLU B O 1
ATOM 10617 N N . ASP B 1 589 ? -18.078 -12.391 17.219 1 94.5 589 ASP B N 1
ATOM 10618 C CA . ASP B 1 589 ? -19.234 -11.719 16.641 1 94.5 589 ASP B CA 1
ATOM 10619 C C . ASP B 1 589 ? -19.125 -10.203 16.781 1 94.5 589 ASP B C 1
ATOM 10621 O O . ASP B 1 589 ? -20.094 -9.531 17.125 1 94.5 589 ASP B O 1
ATOM 10625 N N . GLY B 1 590 ? -17.938 -9.703 16.672 1 96.88 590 GLY B N 1
ATOM 10626 C CA . GLY B 1 590 ? -17.719 -8.266 16.672 1 96.88 590 GLY B CA 1
ATOM 10627 C C . GLY B 1 590 ? -17.562 -7.684 18.062 1 96.88 590 GLY B C 1
ATOM 10628 O O . GLY B 1 590 ? -17.484 -6.461 18.219 1 96.88 590 GLY B O 1
ATOM 10629 N N . PHE B 1 591 ? -17.484 -8.555 19.109 1 97.81 591 PHE B N 1
ATOM 10630 C CA . PHE B 1 591 ? -17.391 -8.07 20.469 1 97.81 591 PHE B CA 1
ATOM 10631 C C . PHE B 1 591 ? -16.234 -8.742 21.219 1 97.81 591 PHE B C 1
ATOM 10633 O O . PHE B 1 591 ? -15.867 -9.875 20.906 1 97.81 591 PHE B O 1
ATOM 10640 N N . ALA B 1 592 ? -15.594 -8.023 22.062 1 98.25 592 ALA B N 1
ATOM 10641 C CA . ALA B 1 592 ? -14.742 -8.555 23.125 1 98.25 592 ALA B CA 1
ATOM 10642 C C . ALA B 1 592 ? -15.523 -8.703 24.438 1 98.25 592 ALA B C 1
ATOM 10644 O O . ALA B 1 592 ? -16.109 -7.734 24.922 1 98.25 592 ALA B O 1
ATOM 10645 N N . SER B 1 593 ? -15.578 -9.883 24.953 1 97.88 593 SER B N 1
ATOM 10646 C CA . SER B 1 593 ? -16.359 -10.133 26.156 1 97.88 593 SER B CA 1
ATOM 10647 C C . SER B 1 593 ? -15.555 -10.906 27.203 1 97.88 593 SER B C 1
ATOM 10649 O O . SER B 1 593 ? -14.578 -11.578 26.859 1 97.88 593 SER B O 1
ATOM 10651 N N . VAL B 1 594 ? -15.938 -10.766 28.438 1 97.69 594 VAL B N 1
ATOM 10652 C CA . VAL B 1 594 ? -15.328 -11.523 29.531 1 97.69 594 VAL B CA 1
ATOM 10653 C C . VAL B 1 594 ? -15.969 -12.906 29.625 1 97.69 594 VAL B C 1
ATOM 10655 O O . VAL B 1 594 ? -17.188 -13.023 29.656 1 97.69 594 VAL B O 1
ATOM 10658 N N . ILE B 1 595 ? -15.141 -13.898 29.641 1 95.56 595 ILE B N 1
ATOM 10659 C CA . ILE B 1 595 ? -15.617 -15.273 29.75 1 95.56 595 ILE B CA 1
ATOM 10660 C C . ILE B 1 595 ? -16.484 -15.422 30.984 1 95.56 595 ILE B C 1
ATOM 10662 O O . ILE B 1 595 ? -16.094 -15.008 32.094 1 95.56 595 ILE B O 1
ATOM 10666 N N . GLY B 1 596 ? -17.656 -16.016 30.875 1 92.94 596 GLY B N 1
ATOM 10667 C CA . GLY B 1 596 ? -18.547 -16.25 32 1 92.94 596 GLY B CA 1
ATOM 10668 C C . GLY B 1 596 ? -19.391 -15.031 32.344 1 92.94 596 GLY B C 1
ATOM 10669 O O . GLY B 1 596 ? -20.266 -15.102 33.219 1 92.94 596 GLY B O 1
ATOM 10670 N N . ALA B 1 597 ? -19.172 -13.844 31.75 1 92.5 597 ALA B N 1
ATOM 10671 C CA . ALA B 1 597 ? -19.922 -12.617 31.984 1 92.5 597 ALA B CA 1
ATOM 10672 C C . ALA B 1 597 ? -20.234 -11.906 30.656 1 92.5 597 ALA B C 1
ATOM 10674 O O . ALA B 1 597 ? -19.703 -10.828 30.391 1 92.5 597 ALA B O 1
ATOM 10675 N N . ALA B 1 598 ? -21.172 -12.344 29.969 1 85.5 598 ALA B N 1
ATOM 10676 C CA . ALA B 1 598 ? -21.438 -11.914 28.609 1 85.5 598 ALA B CA 1
ATOM 10677 C C . ALA B 1 598 ? -21.906 -10.461 28.562 1 85.5 598 ALA B C 1
ATOM 10679 O O . ALA B 1 598 ? -21.75 -9.781 27.562 1 85.5 598 ALA B O 1
ATOM 10680 N N . GLU B 1 599 ? -22.344 -9.969 29.656 1 91.12 599 GLU B N 1
ATOM 10681 C CA . GLU B 1 599 ? -22.812 -8.594 29.703 1 91.12 599 GLU B CA 1
ATOM 10682 C C . GLU B 1 599 ? -21.656 -7.605 29.797 1 91.12 599 GLU B C 1
ATOM 10684 O O . GLU B 1 599 ? -21.812 -6.43 29.469 1 91.12 599 GLU B O 1
ATOM 10689 N N . SER B 1 600 ? -20.656 -8.109 30.266 1 95.94 600 SER B N 1
ATOM 10690 C CA . SER B 1 600 ? -19.438 -7.312 30.297 1 95.94 600 SER B CA 1
ATOM 10691 C C . SER B 1 600 ? -18.688 -7.387 28.953 1 95.94 600 SER B C 1
ATOM 10693 O O . SER B 1 600 ? -17.797 -8.227 28.781 1 95.94 600 SER B O 1
ATOM 10695 N N . ARG B 1 601 ? -19.094 -6.5 28.016 1 97.44 601 ARG B N 1
ATOM 10696 C CA . ARG B 1 601 ? -18.516 -6.574 26.672 1 97.44 601 ARG B CA 1
ATOM 10697 C C . ARG B 1 601 ? -18.359 -5.184 26.062 1 97.44 601 ARG B C 1
ATOM 10699 O O . ARG B 1 601 ? -18.984 -4.23 26.516 1 97.44 601 ARG B O 1
ATOM 10706 N N . VAL B 1 602 ? -17.484 -4.965 25.203 1 98.19 602 VAL B N 1
ATOM 10707 C CA . VAL B 1 602 ? -17.234 -3.787 24.391 1 98.19 602 VAL B CA 1
ATOM 10708 C C . VAL B 1 602 ? -17.078 -4.199 22.922 1 98.19 602 VAL B C 1
ATOM 10710 O O . VAL B 1 602 ? -16.641 -5.32 22.625 1 98.19 602 VAL B O 1
ATOM 10713 N N . SER B 1 603 ? -17.531 -3.414 22.016 1 98.19 603 SER B N 1
ATOM 10714 C CA . SER B 1 603 ? -17.375 -3.771 20.609 1 98.19 603 SER B CA 1
ATOM 10715 C C . SER B 1 603 ? -15.906 -3.73 20.188 1 98.19 603 SER B C 1
ATOM 10717 O O . SER B 1 603 ? -15.133 -2.932 20.719 1 98.19 603 SER B O 1
ATOM 10719 N N . ILE B 1 604 ? -15.539 -4.582 19.297 1 98.31 604 ILE B N 1
ATOM 10720 C CA . ILE B 1 604 ? -14.172 -4.586 18.781 1 98.31 604 ILE B CA 1
ATOM 10721 C C . ILE B 1 604 ? -13.875 -3.252 18.094 1 98.31 604 ILE B C 1
ATOM 10723 O O . ILE B 1 604 ? -12.758 -2.74 18.172 1 98.31 604 ILE B O 1
ATOM 10727 N N . ALA B 1 605 ? -14.898 -2.623 17.5 1 97.62 605 ALA B N 1
ATOM 10728 C CA . ALA B 1 605 ? -14.758 -1.297 16.906 1 97.62 605 ALA B CA 1
ATOM 10729 C C . ALA B 1 605 ? -14.359 -0.263 17.969 1 97.62 605 ALA B C 1
ATOM 10731 O O . ALA B 1 605 ? -13.508 0.588 17.719 1 97.62 605 ALA B O 1
ATOM 10732 N N . ASP B 1 606 ? -14.977 -0.307 19.141 1 97.94 606 ASP B N 1
ATOM 10733 C CA . ASP B 1 606 ? -14.656 0.617 20.219 1 97.94 606 ASP B CA 1
ATOM 10734 C C . ASP B 1 606 ? -13.227 0.393 20.734 1 97.94 606 ASP B C 1
ATOM 10736 O O . ASP B 1 606 ? -12.531 1.347 21.078 1 97.94 606 ASP B O 1
ATOM 10740 N N . VAL B 1 607 ? -12.867 -0.873 20.797 1 98.44 607 VAL B N 1
ATOM 10741 C CA . VAL B 1 607 ? -11.508 -1.2 21.219 1 98.44 607 VAL B CA 1
ATOM 10742 C C . VAL B 1 607 ? -10.508 -0.641 20.203 1 98.44 607 VAL B C 1
ATOM 10744 O O . VAL B 1 607 ? -9.492 -0.046 20.594 1 98.44 607 VAL B O 1
ATOM 10747 N N . ALA B 1 608 ? -10.758 -0.858 18.891 1 97.88 608 ALA B N 1
ATOM 10748 C CA . ALA B 1 608 ? -9.891 -0.321 17.844 1 97.88 608 ALA B CA 1
ATOM 10749 C C . ALA B 1 608 ? -9.789 1.199 17.953 1 97.88 608 ALA B C 1
ATOM 10751 O O . ALA B 1 608 ? -8.703 1.767 17.812 1 97.88 608 ALA B O 1
ATOM 10752 N N . MET B 1 609 ? -10.906 1.857 18.203 1 96.69 609 MET B N 1
ATOM 10753 C CA . MET B 1 609 ? -10.938 3.307 18.375 1 96.69 609 MET B CA 1
ATOM 10754 C C . MET B 1 609 ? -10.039 3.742 19.531 1 96.69 609 MET B C 1
ATOM 10756 O O . MET B 1 609 ? -9.305 4.723 19.406 1 96.69 609 MET B O 1
ATOM 10760 N N . ALA B 1 610 ? -10.102 3.049 20.578 1 96.31 610 ALA B N 1
ATOM 10761 C CA . ALA B 1 610 ? -9.289 3.375 21.75 1 96.31 610 ALA B CA 1
ATOM 10762 C C . ALA B 1 610 ? -7.805 3.23 21.453 1 96.31 610 ALA B C 1
ATOM 10764 O O . ALA B 1 610 ? -6.988 4.031 21.922 1 96.31 610 ALA B O 1
ATOM 10765 N N . VAL B 1 611 ? -7.438 2.234 20.688 1 95.69 611 VAL B N 1
ATOM 10766 C CA . VAL B 1 611 ? -6.039 2.01 20.344 1 95.69 611 VAL B CA 1
ATOM 10767 C C . VAL B 1 611 ? -5.484 3.236 19.625 1 95.69 611 VAL B C 1
ATOM 10769 O O . VAL B 1 611 ? -4.352 3.654 19.875 1 95.69 611 VAL B O 1
ATOM 10772 N N . TYR B 1 612 ? -6.297 3.852 18.812 1 93.94 612 TYR B N 1
ATOM 10773 C CA . TYR B 1 612 ? -5.805 4.93 17.953 1 93.94 612 TYR B CA 1
ATOM 10774 C C . TYR B 1 612 ? -5.977 6.281 18.641 1 93.94 612 TYR B C 1
ATOM 10776 O O . TYR B 1 612 ? -5.195 7.207 18.406 1 93.94 612 TYR B O 1
ATOM 10784 N N . TRP B 1 613 ? -6.969 6.367 19.562 1 91.88 613 TRP B N 1
ATOM 10785 C CA . TRP B 1 613 ? -7.367 7.734 19.875 1 91.88 613 TRP B CA 1
ATOM 10786 C C . TRP B 1 613 ? -7.484 7.934 21.391 1 91.88 613 TRP B C 1
ATOM 10788 O O . TRP B 1 613 ? -7.758 9.039 21.859 1 91.88 613 TRP B O 1
ATOM 10798 N N . ASP B 1 614 ? -7.301 6.898 22.203 1 92.19 614 ASP B N 1
ATOM 10799 C CA . ASP B 1 614 ? -7.508 7.051 23.641 1 92.19 614 ASP B CA 1
ATOM 10800 C C . ASP B 1 614 ? -6.426 6.328 24.438 1 92.19 614 ASP B C 1
ATOM 10802 O O . ASP B 1 614 ? -6.613 5.184 24.859 1 92.19 614 ASP B O 1
ATOM 10806 N N . SER B 1 615 ? -5.395 7.031 24.75 1 90.31 615 SER B N 1
ATOM 10807 C CA . SER B 1 615 ? -4.242 6.438 25.422 1 90.31 615 SER B CA 1
ATOM 10808 C C . SER B 1 615 ? -4.578 6.047 26.859 1 90.31 615 SER B C 1
ATOM 10810 O O . SER B 1 615 ? -3.861 5.258 27.484 1 90.31 615 SER B O 1
ATOM 10812 N N . SER B 1 616 ? -5.68 6.555 27.422 1 89.5 616 SER B N 1
ATOM 10813 C CA . SER B 1 616 ? -6.074 6.211 28.797 1 89.5 616 SER B CA 1
ATOM 10814 C C . SER B 1 616 ? -6.52 4.754 28.891 1 89.5 616 SER B C 1
ATOM 10816 O O . SER B 1 616 ? -6.57 4.184 29.984 1 89.5 616 SER B O 1
ATOM 10818 N N . LYS B 1 617 ? -6.777 4.152 27.688 1 94.31 617 LYS B N 1
ATOM 10819 C CA . LYS B 1 617 ? -7.25 2.77 27.672 1 94.31 617 LYS B CA 1
ATOM 10820 C C . LYS B 1 617 ? -6.109 1.802 27.375 1 94.31 617 LYS B C 1
ATOM 10822 O O . LYS B 1 617 ? -6.301 0.584 27.375 1 94.31 617 LYS B O 1
ATOM 10827 N N . TRP B 1 618 ? -4.926 2.324 27.141 1 92.88 618 TRP B N 1
ATOM 10828 C CA . TRP B 1 618 ? -3.779 1.479 26.828 1 92.88 618 TRP B CA 1
ATOM 10829 C C . TRP B 1 618 ? -3.232 0.815 28.094 1 92.88 618 TRP B C 1
ATOM 10831 O O . TRP B 1 618 ? -3.182 1.437 29.156 1 92.88 618 TRP B O 1
ATOM 10841 N N . PRO B 1 619 ? -2.908 -0.459 28 1 93.44 619 PRO B N 1
ATOM 10842 C CA . PRO B 1 619 ? -2.123 -1.017 29.109 1 93.44 619 PRO B CA 1
ATOM 10843 C C . PRO B 1 619 ? -0.698 -0.469 29.156 1 93.44 619 PRO B C 1
ATOM 10845 O O . PRO B 1 619 ? -0.251 0.179 28.203 1 93.44 619 PRO B O 1
ATOM 10848 N N . ALA B 1 620 ? 0.007 -0.699 30.25 1 88.62 620 ALA B N 1
ATOM 10849 C CA . ALA B 1 620 ? 1.395 -0.267 30.391 1 88.62 620 ALA B CA 1
ATOM 10850 C C . ALA B 1 620 ? 2.275 -0.889 29.312 1 88.62 620 ALA B C 1
ATOM 10852 O O . ALA B 1 620 ? 2.139 -2.074 28.984 1 88.62 620 ALA B O 1
ATOM 10853 N N . GLY B 1 621 ? 3.006 -0.084 28.75 1 89 621 GLY B N 1
ATOM 10854 C CA . GLY B 1 621 ? 3.957 -0.581 27.766 1 89 621 GLY B CA 1
ATOM 10855 C C . GLY B 1 621 ? 3.332 -0.834 26.406 1 89 621 GLY B C 1
ATOM 10856 O O . GLY B 1 621 ? 3.957 -1.438 25.531 1 89 621 GLY B O 1
ATOM 10857 N N . PHE B 1 622 ? 2.178 -0.309 26.188 1 92.06 622 PHE B N 1
ATOM 10858 C CA . PHE B 1 622 ? 1.436 -0.564 24.969 1 92.06 622 PHE B CA 1
ATOM 10859 C C . PHE B 1 622 ? 2.002 0.254 23.812 1 92.06 622 PHE B C 1
ATOM 10861 O O . PHE B 1 622 ? 2.297 1.44 23.969 1 92.06 622 PHE B O 1
ATOM 10868 N N . GLU B 1 623 ? 2.268 -0.351 22.672 1 90.94 623 GLU B N 1
ATOM 10869 C CA . GLU B 1 623 ? 2.6 0.334 21.422 1 90.94 623 GLU B CA 1
ATOM 10870 C C . GLU B 1 623 ? 1.376 0.467 20.516 1 90.94 623 GLU B C 1
ATOM 10872 O O . GLU B 1 623 ? 0.802 -0.537 20.094 1 90.94 623 GLU B O 1
ATOM 10877 N N . PRO B 1 624 ? 1.024 1.658 20.25 1 91.19 624 PRO B N 1
ATOM 10878 C CA . PRO B 1 624 ? -0.186 1.821 19.438 1 91.19 624 PRO B CA 1
ATOM 10879 C C . PRO B 1 624 ? -0.012 1.315 18.016 1 91.19 624 PRO B C 1
ATOM 10881 O O . PRO B 1 624 ? 1.117 1.131 17.547 1 91.19 624 PRO B O 1
ATOM 10884 N N . GLY B 1 625 ? -1.194 1.114 17.312 1 92.38 625 GLY B N 1
ATOM 10885 C CA . GLY B 1 625 ? -1.227 0.624 15.945 1 92.38 625 GLY B CA 1
ATOM 10886 C C . GLY B 1 625 ? -1.756 -0.793 15.828 1 92.38 625 GLY B C 1
ATOM 10887 O O . GLY B 1 625 ? -1.516 -1.623 16.703 1 92.38 625 GLY B O 1
ATOM 10888 N N . LEU B 1 626 ? -2.49 -1.094 14.82 1 97.44 626 LEU B N 1
ATOM 10889 C CA . LEU B 1 626 ? -3.074 -2.402 14.539 1 97.44 626 LEU B CA 1
ATOM 10890 C C . LEU B 1 626 ? -2.752 -2.852 13.117 1 97.44 626 LEU B C 1
ATOM 10892 O O . LEU B 1 626 ? -3.648 -3.244 12.367 1 97.44 626 LEU B O 1
ATOM 10896 N N . GLU B 1 627 ? -1.471 -2.805 12.75 1 96.62 627 GLU B N 1
ATOM 10897 C CA . GLU B 1 627 ? -0.967 -3.234 11.453 1 96.62 627 GLU B CA 1
ATOM 10898 C C . GLU B 1 627 ? 0.27 -4.113 11.602 1 96.62 627 GLU B C 1
ATOM 10900 O O . GLU B 1 627 ? 1.272 -3.693 12.18 1 96.62 627 GLU B O 1
ATOM 10905 N N . PHE B 1 628 ? 0.193 -5.316 11.102 1 97 628 PHE B N 1
ATOM 10906 C CA . PHE B 1 628 ? 1.297 -6.258 11.227 1 97 628 PHE B CA 1
ATOM 10907 C C . PHE B 1 628 ? 1.548 -6.984 9.914 1 97 628 PHE B C 1
ATOM 10909 O O . PHE B 1 628 ? 0.604 -7.332 9.195 1 97 628 PHE B O 1
ATOM 10916 N N . THR B 1 629 ? 2.801 -7.145 9.539 1 96.25 629 THR B N 1
ATOM 10917 C CA . THR B 1 629 ? 3.256 -8.016 8.461 1 96.25 629 THR B CA 1
ATOM 10918 C C . THR B 1 629 ? 3.953 -9.25 9.016 1 96.25 629 THR B C 1
ATOM 10920 O O . THR B 1 629 ? 4.898 -9.133 9.805 1 96.25 629 THR B O 1
ATOM 10923 N N . LYS B 1 630 ? 3.479 -10.398 8.664 1 96.5 630 LYS B N 1
ATOM 10924 C CA . LYS B 1 630 ? 4.07 -11.641 9.164 1 96.5 630 LYS B CA 1
ATOM 10925 C C . LYS B 1 630 ? 4.336 -12.617 8.023 1 96.5 630 LYS B C 1
ATOM 10927 O O . LYS B 1 630 ? 3.572 -12.68 7.059 1 96.5 630 LYS B O 1
ATOM 10932 N N . ALA B 1 631 ? 5.434 -13.352 8.141 1 95.06 631 ALA B N 1
ATOM 10933 C CA . ALA B 1 631 ? 5.789 -14.414 7.211 1 95.06 631 ALA B CA 1
ATOM 10934 C C . ALA B 1 631 ? 5.312 -15.773 7.727 1 95.06 631 ALA B C 1
ATOM 10936 O O . ALA B 1 631 ? 5.148 -15.961 8.93 1 95.06 631 ALA B O 1
ATOM 10937 N N . TRP B 1 632 ? 5.062 -16.641 6.828 1 92.81 632 TRP B N 1
ATOM 10938 C CA . TRP B 1 632 ? 4.766 -18.016 7.211 1 92.81 632 TRP B CA 1
ATOM 10939 C C . TRP B 1 632 ? 5.164 -18.984 6.105 1 92.81 632 TRP B C 1
ATOM 10941 O O . TRP B 1 632 ? 5.094 -18.656 4.922 1 92.81 632 TRP B O 1
ATOM 10951 N N . ASP B 1 633 ? 5.574 -20.109 6.504 1 88.62 633 ASP B N 1
ATOM 10952 C CA . ASP B 1 633 ? 5.844 -21.266 5.656 1 88.62 633 ASP B CA 1
ATOM 10953 C C . ASP B 1 633 ? 5.586 -22.578 6.41 1 88.62 633 ASP B C 1
ATOM 10955 O O . ASP B 1 633 ? 5.574 -22.594 7.645 1 88.62 633 ASP B O 1
ATOM 10959 N N . THR B 1 634 ? 5.23 -23.844 5.82 1 85.75 634 THR B N 1
ATOM 10960 C CA . THR B 1 634 ? 4.824 -25.094 6.461 1 85.75 634 THR B CA 1
ATOM 10961 C C . THR B 1 634 ? 5.984 -25.703 7.238 1 85.75 634 THR B C 1
ATOM 10963 O O . THR B 1 634 ? 5.781 -26.594 8.07 1 85.75 634 THR B O 1
ATOM 10966 N N . SER B 1 635 ? 7.223 -25.172 7.191 1 77.94 635 SER B N 1
ATOM 10967 C CA . SER B 1 635 ? 8.438 -25.672 7.832 1 77.94 635 SER B CA 1
ATOM 10968 C C . SER B 1 635 ? 8.781 -27.078 7.344 1 77.94 635 SER B C 1
ATOM 10970 O O . SER B 1 635 ? 9.938 -27.5 7.41 1 77.94 635 SER B O 1
ATOM 10972 N N . ARG B 1 636 ? 7.766 -27.953 6.965 1 86 636 ARG B N 1
ATOM 10973 C CA . ARG B 1 636 ? 7.914 -29.344 6.512 1 86 636 ARG B CA 1
ATOM 10974 C C . ARG B 1 636 ? 7.074 -29.594 5.266 1 86 636 ARG B C 1
ATOM 10976 O O . ARG B 1 636 ? 6.215 -28.797 4.906 1 86 636 ARG B O 1
ATOM 10983 N N . PRO B 1 637 ? 7.43 -30.766 4.598 1 90.5 637 PRO B N 1
ATOM 10984 C CA . PRO B 1 637 ? 6.57 -31.109 3.465 1 90.5 637 PRO B CA 1
ATOM 10985 C C . PRO B 1 637 ? 5.148 -31.484 3.893 1 90.5 637 PRO B C 1
ATOM 10987 O O . PRO B 1 637 ? 4.957 -32.125 4.93 1 90.5 637 PRO B O 1
ATOM 10990 N N . MET B 1 638 ? 4.211 -30.984 3.166 1 92 638 MET B N 1
ATOM 10991 C CA . MET B 1 638 ? 2.801 -31.281 3.402 1 92 638 MET B CA 1
ATOM 10992 C C . MET B 1 638 ? 2.119 -31.75 2.123 1 92 638 MET B C 1
ATOM 10994 O O . MET B 1 638 ? 2.453 -31.297 1.03 1 92 638 MET B O 1
ATOM 10998 N N . PHE B 1 639 ? 1.111 -32.656 2.338 1 94.12 639 PHE B N 1
ATOM 10999 C CA . PHE B 1 639 ? 0.507 -33.281 1.163 1 94.12 639 PHE B CA 1
ATOM 11000 C C . PHE B 1 639 ? -1.006 -33.344 1.315 1 94.12 639 PHE B C 1
ATOM 11002 O O . PHE B 1 639 ? -1.512 -33.594 2.416 1 94.12 639 PHE B O 1
ATOM 11009 N N . SER B 1 640 ? -1.697 -33.125 0.242 1 95.94 640 SER B N 1
ATOM 11010 C CA . SER B 1 640 ? -3.1 -33.5 0.076 1 95.94 640 SER B CA 1
ATOM 11011 C C . SER B 1 640 ? -3.244 -34.719 -0.816 1 95.94 640 SER B C 1
ATOM 11013 O O . SER B 1 640 ? -2.279 -35.156 -1.453 1 95.94 640 SER B O 1
ATOM 11015 N N . ASN B 1 641 ? -4.418 -35.344 -0.711 1 97.44 641 ASN B N 1
ATOM 11016 C CA . ASN B 1 641 ? -4.605 -36.531 -1.515 1 97.44 641 ASN B CA 1
ATOM 11017 C C . ASN B 1 641 ? -6.059 -36.719 -1.946 1 97.44 641 ASN B C 1
ATOM 11019 O O . ASN B 1 641 ? -6.93 -35.938 -1.521 1 97.44 641 ASN B O 1
ATOM 11023 N N . GLY B 1 642 ? -6.258 -37.594 -2.822 1 97.94 642 GLY B N 1
ATOM 11024 C CA . GLY B 1 642 ? -7.578 -37.875 -3.354 1 97.94 642 GLY B CA 1
ATOM 11025 C C . GLY B 1 642 ? -7.555 -38.875 -4.504 1 97.94 642 GLY B C 1
ATOM 11026 O O . GLY B 1 642 ? -6.602 -39.625 -4.648 1 97.94 642 GLY B O 1
ATOM 11027 N N . GLY B 1 643 ? -8.688 -38.875 -5.195 1 98.19 643 GLY B N 1
ATOM 11028 C CA . GLY B 1 643 ? -8.805 -39.75 -6.352 1 98.19 643 GLY B CA 1
ATOM 11029 C C . GLY B 1 643 ? -10.039 -39.5 -7.188 1 98.19 643 GLY B C 1
ATOM 11030 O O . GLY B 1 643 ? -10.961 -38.812 -6.742 1 98.19 643 GLY B O 1
ATOM 11031 N N . HIS B 1 644 ? -9.953 -40.031 -8.383 1 98.5 644 HIS B N 1
ATOM 11032 C CA . HIS B 1 644 ? -11.062 -39.875 -9.328 1 98.5 644 HIS B CA 1
ATOM 11033 C C . HIS B 1 644 ? -11.367 -41.219 -10 1 98.5 644 HIS B C 1
ATOM 11035 O O . HIS B 1 644 ? -10.461 -42.031 -10.25 1 98.5 644 HIS B O 1
ATOM 11041 N N . ALA B 1 645 ? -12.609 -41.438 -10.234 1 98.69 645 ALA B N 1
ATOM 11042 C CA . ALA B 1 645 ? -13.109 -42.531 -11.07 1 98.69 645 ALA B CA 1
ATOM 11043 C C . ALA B 1 645 ? -14.008 -42 -12.188 1 98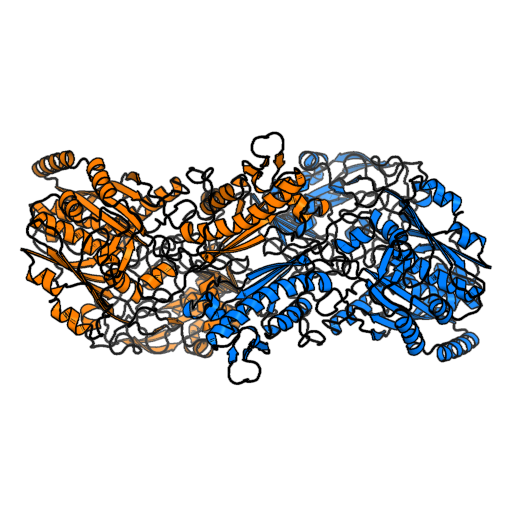.69 645 ALA B C 1
ATOM 11045 O O . ALA B 1 645 ? -14.805 -41.062 -11.961 1 98.69 645 ALA B O 1
ATOM 11046 N N . LEU B 1 646 ? -13.758 -42.562 -13.367 1 98.25 646 LEU B N 1
ATOM 11047 C CA . LEU B 1 646 ? -14.547 -42.156 -14.523 1 98.25 646 LEU B CA 1
ATOM 11048 C C . LEU B 1 646 ? -15.148 -43.375 -15.227 1 98.25 646 LEU B C 1
ATOM 11050 O O . LEU B 1 646 ? -14.492 -44.406 -15.352 1 98.25 646 LEU B O 1
ATOM 11054 N N . ILE B 1 647 ? -16.391 -43.156 -15.656 1 98.62 647 ILE B N 1
ATOM 11055 C CA . ILE B 1 647 ? -17.016 -44.125 -16.547 1 98.62 647 ILE B CA 1
ATOM 11056 C C . ILE B 1 647 ? -17.125 -43.531 -17.953 1 98.62 647 ILE B C 1
ATOM 11058 O O . ILE B 1 647 ? -17.625 -42.406 -18.125 1 98.62 647 ILE B O 1
ATOM 11062 N N . VAL B 1 648 ? -16.641 -44.344 -18.922 1 98.19 648 VAL B N 1
ATOM 11063 C CA . VAL B 1 648 ? -16.719 -43.844 -20.297 1 98.19 648 VAL B CA 1
ATOM 11064 C C . VAL B 1 648 ? -17.453 -44.844 -21.172 1 98.19 648 VAL B C 1
ATOM 11066 O O . VAL B 1 648 ? -17.625 -46 -20.781 1 98.19 648 VAL B O 1
ATOM 11069 N N . GLU B 1 649 ? -18 -44.344 -22.25 1 97.88 649 GLU B N 1
ATOM 11070 C CA . GLU B 1 649 ? -18.484 -45.156 -23.344 1 97.88 649 GLU B CA 1
ATOM 11071 C C . GLU B 1 649 ? -17.672 -44.969 -24.609 1 97.88 649 GLU B C 1
ATOM 11073 O O . GLU B 1 649 ? -17.469 -43.812 -25.047 1 97.88 649 GLU B O 1
ATOM 11078 N N . LEU B 1 650 ? -17.125 -46.125 -25.062 1 97.31 650 LEU B N 1
ATOM 11079 C CA . LEU B 1 650 ? -16.281 -46.094 -26.25 1 97.31 650 LEU B CA 1
ATOM 11080 C C . LEU B 1 650 ? -17.031 -46.625 -27.453 1 97.31 650 LEU B C 1
ATOM 11082 O O . LEU B 1 650 ? -17.656 -47.688 -27.391 1 97.31 650 LEU B O 1
ATOM 11086 N N . ASP B 1 651 ? -17.078 -45.844 -28.594 1 95.94 651 ASP B N 1
ATOM 11087 C CA . ASP B 1 651 ? -17.578 -46.312 -29.875 1 95.94 651 ASP B CA 1
ATOM 11088 C C . ASP B 1 651 ? -16.453 -46.906 -30.734 1 95.94 651 ASP B C 1
ATOM 11090 O O . ASP B 1 651 ? -15.617 -46.156 -31.25 1 95.94 651 ASP B O 1
ATOM 11094 N N . PRO B 1 652 ? -16.453 -48.125 -30.938 1 94 652 PRO B N 1
ATOM 11095 C CA . PRO B 1 652 ? -15.312 -48.75 -31.609 1 94 652 PRO B CA 1
ATOM 11096 C C . PRO B 1 652 ? -15.25 -48.406 -33.094 1 94 652 PRO B C 1
ATOM 11098 O O . PRO B 1 652 ? -14.219 -48.625 -33.75 1 94 652 PRO B O 1
ATOM 11101 N N . VAL B 1 653 ? -16.328 -47.906 -33.656 1 94.88 653 VAL B N 1
ATOM 11102 C CA . VAL B 1 653 ? -16.375 -47.594 -35.094 1 94.88 653 VAL B CA 1
ATOM 11103 C C . VAL B 1 653 ? -15.789 -46.219 -35.312 1 94.88 653 VAL B C 1
ATOM 11105 O O . VAL B 1 653 ? -14.969 -46.031 -36.219 1 94.88 653 VAL B O 1
ATOM 11108 N N . THR B 1 654 ? -16.172 -45.344 -34.531 1 95.62 654 THR B N 1
ATOM 11109 C CA . THR B 1 654 ? -15.75 -43.969 -34.719 1 95.62 654 THR B CA 1
ATOM 11110 C C . THR B 1 654 ? -14.531 -43.625 -33.875 1 95.62 654 THR B C 1
ATOM 11112 O O . THR B 1 654 ? -13.82 -42.656 -34.156 1 95.62 654 THR B O 1
ATOM 11115 N N . GLY B 1 655 ? -14.312 -44.375 -32.844 1 95.5 655 GLY B N 1
ATOM 11116 C CA . GLY B 1 655 ? -13.227 -44.125 -31.922 1 95.5 655 GLY B CA 1
ATOM 11117 C C . GLY B 1 655 ? -13.555 -43.062 -30.891 1 95.5 655 GLY B C 1
ATOM 11118 O O . GLY B 1 655 ? -12.734 -42.781 -30.016 1 95.5 655 GLY B O 1
ATOM 11119 N N . PHE B 1 656 ? -14.805 -42.531 -30.938 1 95.25 656 PHE B N 1
ATOM 11120 C CA . PHE B 1 656 ? -15.188 -41.469 -30 1 95.25 656 PHE B CA 1
ATOM 11121 C C . PHE B 1 656 ? -15.406 -42.062 -28.609 1 95.25 656 PHE B C 1
ATOM 11123 O O . PHE B 1 656 ? -15.953 -43.156 -28.469 1 95.25 656 PHE B O 1
ATOM 11130 N N . VAL B 1 657 ? -14.93 -41.312 -27.625 1 96.44 657 VAL B N 1
ATOM 11131 C CA . VAL B 1 657 ? -15.102 -41.656 -26.219 1 96.44 657 VAL B CA 1
ATOM 11132 C C . VAL B 1 657 ? -15.961 -40.625 -25.516 1 96.44 657 VAL B C 1
ATOM 11134 O O . VAL B 1 657 ? -15.648 -39.438 -25.562 1 96.44 657 VAL B O 1
ATOM 11137 N N . LYS B 1 658 ? -17.047 -40.969 -24.922 1 95.56 658 LYS B N 1
ATOM 11138 C CA . LYS B 1 658 ? -17.906 -40.094 -24.125 1 95.56 658 LYS B CA 1
ATOM 11139 C C . LYS B 1 658 ? -17.766 -40.375 -22.641 1 95.56 658 LYS B C 1
ATOM 11141 O O . LYS B 1 658 ? -17.875 -41.531 -22.203 1 95.56 658 LYS B O 1
ATOM 11146 N N . VAL B 1 659 ? -17.453 -39.344 -21.875 1 97.12 659 VAL B N 1
ATOM 11147 C CA . VAL B 1 659 ? -17.406 -39.5 -20.422 1 97.12 659 VAL B CA 1
ATOM 11148 C C . VAL B 1 659 ? -18.812 -39.438 -19.844 1 97.12 659 VAL B C 1
ATOM 11150 O O . VAL B 1 659 ? -19.469 -38.375 -19.938 1 97.12 659 VAL B O 1
ATOM 11153 N N . GLU B 1 660 ? -19.25 -40.406 -19.203 1 96.81 660 GLU B N 1
ATOM 11154 C CA . GLU B 1 660 ? -20.609 -40.5 -18.703 1 96.81 660 GLU B CA 1
ATOM 11155 C C . GLU B 1 660 ? -20.719 -39.906 -17.297 1 96.81 660 GLU B C 1
ATOM 11157 O O . GLU B 1 660 ? -21.703 -39.219 -16.984 1 96.81 660 GLU B O 1
ATOM 11162 N N . LYS B 1 661 ? -19.797 -40.188 -16.516 1 97.5 661 LYS B N 1
ATOM 11163 C CA . LYS B 1 661 ? -19.875 -39.781 -15.109 1 97.5 661 LYS B CA 1
ATOM 11164 C C . LYS B 1 661 ? -18.5 -39.688 -14.477 1 97.5 661 LYS B C 1
ATOM 11166 O O . LYS B 1 661 ? -17.578 -40.438 -14.852 1 97.5 661 LYS B O 1
ATOM 11171 N N . VAL B 1 662 ? -18.359 -38.719 -13.57 1 98.19 662 VAL B N 1
ATOM 11172 C CA . VAL B 1 662 ? -17.125 -38.531 -12.82 1 98.19 662 VAL B CA 1
ATOM 11173 C C . VAL B 1 662 ? -17.422 -38.656 -11.32 1 98.19 662 VAL B C 1
ATOM 11175 O O . VAL B 1 662 ? -18.375 -38.062 -10.82 1 98.19 662 VAL B O 1
ATOM 11178 N N . TYR B 1 663 ? -16.672 -39.469 -10.633 1 98.69 663 TYR B N 1
ATOM 11179 C CA . TYR B 1 663 ? -16.641 -39.562 -9.172 1 98.69 663 TYR B CA 1
ATOM 11180 C C . TYR B 1 663 ? -15.328 -39 -8.633 1 98.69 663 TYR B C 1
ATOM 11182 O O . TYR B 1 663 ? -14.25 -39.344 -9.094 1 98.69 663 TYR B O 1
ATOM 11190 N N . SER B 1 664 ? -15.445 -38.031 -7.734 1 98.38 664 SER B N 1
ATOM 11191 C CA . SER B 1 664 ? -14.258 -37.406 -7.16 1 98.38 664 SER B CA 1
ATOM 11192 C C . SER B 1 664 ? -14.289 -37.469 -5.637 1 98.38 664 SER B C 1
ATOM 11194 O O . SER B 1 664 ? -15.312 -37.188 -5.02 1 98.38 664 SER B O 1
ATOM 11196 N N . VAL B 1 665 ? -13.203 -37.938 -5.035 1 98.31 665 VAL B N 1
ATOM 11197 C CA . VAL B 1 665 ? -12.969 -37.875 -3.594 1 98.31 665 VAL B CA 1
ATOM 11198 C C . VAL B 1 665 ? -11.711 -37.062 -3.303 1 98.31 665 VAL B C 1
ATOM 11200 O O . VAL B 1 665 ? -10.641 -37.344 -3.861 1 98.31 665 VAL B O 1
ATOM 11203 N N . GLU B 1 666 ? -11.844 -36.094 -2.514 1 97 666 GLU B N 1
ATOM 11204 C CA . GLU B 1 666 ? -10.719 -35.219 -2.219 1 97 666 GLU B CA 1
ATOM 11205 C C . GLU B 1 666 ? -10.531 -35.031 -0.714 1 97 666 GLU B C 1
ATOM 11207 O O . GLU B 1 666 ? -11.508 -34.938 0.03 1 97 666 GLU B O 1
ATOM 11212 N N . ASP B 1 667 ? -9.273 -35.031 -0.254 1 97.75 667 ASP B N 1
ATOM 11213 C CA . ASP B 1 667 ? -8.898 -34.719 1.122 1 97.75 667 ASP B CA 1
ATOM 11214 C C . ASP B 1 667 ? -7.91 -33.531 1.173 1 97.75 667 ASP B C 1
ATOM 11216 O O . ASP B 1 667 ? -6.695 -33.75 1.149 1 97.75 667 ASP B O 1
ATOM 11220 N N . CYS B 1 668 ? -8.484 -32.375 1.287 1 96.38 668 CYS B N 1
ATOM 11221 C CA . CYS B 1 668 ? -7.641 -31.188 1.428 1 96.38 668 CYS B CA 1
ATOM 11222 C C . CYS B 1 668 ? -7.691 -30.641 2.852 1 96.38 668 CYS B C 1
ATOM 11224 O O . CYS B 1 668 ? -7.652 -29.438 3.061 1 96.38 668 CYS B O 1
ATOM 11226 N N . GLY B 1 669 ? -7.75 -31.516 3.793 1 96.62 669 GLY B N 1
ATOM 11227 C CA . GLY B 1 669 ? -7.891 -31.078 5.168 1 96.62 669 GLY B CA 1
ATOM 11228 C C . GLY B 1 669 ? -9.156 -30.266 5.41 1 96.62 669 GLY B C 1
ATOM 11229 O O . GLY B 1 669 ? -10.195 -30.547 4.816 1 96.62 669 GLY B O 1
ATOM 11230 N N . VAL B 1 670 ? -9.047 -29.359 6.328 1 96.44 670 VAL B N 1
ATOM 11231 C CA . VAL B 1 670 ? -10.188 -28.5 6.613 1 96.44 670 VAL B CA 1
ATOM 11232 C C . VAL B 1 670 ? -10.484 -27.625 5.402 1 96.44 670 VAL B C 1
ATOM 11234 O O . VAL B 1 670 ? -9.586 -26.984 4.855 1 96.44 670 VAL B O 1
ATOM 11237 N N . ILE B 1 671 ? -11.727 -27.641 4.992 1 97 671 ILE B N 1
ATOM 11238 C CA . ILE B 1 671 ? -12.156 -26.859 3.838 1 97 671 ILE B CA 1
ATOM 11239 C C . ILE B 1 671 ? -12.539 -25.453 4.285 1 97 671 ILE B C 1
ATOM 11241 O O . ILE B 1 671 ? -13.422 -25.281 5.129 1 97 671 ILE B O 1
ATOM 11245 N N . ILE B 1 672 ? -11.906 -24.469 3.684 1 97 672 ILE B N 1
ATOM 11246 C CA . ILE B 1 672 ? -12.227 -23.094 4.051 1 97 672 ILE B CA 1
ATOM 11247 C C . ILE B 1 672 ? -13.57 -22.703 3.445 1 97 672 ILE B C 1
ATOM 11249 O O . ILE B 1 672 ? -14.43 -22.141 4.133 1 97 672 ILE B O 1
ATOM 11253 N N . ASN B 1 673 ? -13.734 -23.016 2.199 1 97.31 673 ASN B N 1
ATOM 11254 C CA . ASN B 1 673 ? -14.953 -22.719 1.457 1 97.31 673 ASN B CA 1
ATOM 11255 C C . ASN B 1 673 ? -15.312 -23.844 0.498 1 97.31 673 ASN B C 1
ATOM 11257 O O . ASN B 1 673 ? -14.703 -23.984 -0.567 1 97.31 673 ASN B O 1
ATOM 11261 N N . PRO B 1 674 ? -16.328 -24.609 0.8 1 97.06 674 PRO B N 1
ATOM 11262 C CA . PRO B 1 674 ? -16.656 -25.781 -0.002 1 97.06 674 PRO B CA 1
ATOM 11263 C C . PRO B 1 674 ? -17 -25.438 -1.447 1 97.06 674 PRO B C 1
ATOM 11265 O O . PRO B 1 674 ? -16.656 -26.172 -2.367 1 97.06 674 PRO B O 1
ATOM 11268 N N . THR B 1 675 ? -17.656 -24.312 -1.656 1 96.31 675 THR B N 1
ATOM 11269 C CA . THR B 1 675 ? -18.031 -23.906 -3.01 1 96.31 675 THR B CA 1
ATOM 11270 C C . THR B 1 675 ? -16.781 -23.719 -3.877 1 96.31 675 THR B C 1
ATOM 11272 O O . THR B 1 675 ? -16.75 -24.156 -5.027 1 96.31 675 THR B O 1
ATOM 11275 N N . ILE B 1 676 ? -15.859 -23.109 -3.342 1 95.81 676 ILE B N 1
ATOM 11276 C CA . ILE B 1 676 ? -14.625 -22.812 -4.07 1 95.81 676 ILE B CA 1
ATOM 11277 C C . ILE B 1 676 ? -13.859 -24.109 -4.328 1 95.81 676 ILE B C 1
ATOM 11279 O O . ILE B 1 676 ? -13.367 -24.344 -5.438 1 95.81 676 ILE B O 1
ATOM 11283 N N . VAL B 1 677 ? -13.781 -24.984 -3.344 1 96.69 677 VAL B N 1
ATOM 11284 C CA . VAL B 1 677 ? -13.078 -26.25 -3.477 1 96.69 677 VAL B CA 1
ATOM 11285 C C . VAL B 1 677 ? -13.734 -27.094 -4.566 1 96.69 677 VAL B C 1
ATOM 11287 O O . VAL B 1 677 ? -13.047 -27.641 -5.438 1 96.69 677 VAL B O 1
ATOM 11290 N N . GLU B 1 678 ? -15.016 -27.172 -4.574 1 96.94 678 GLU B N 1
ATOM 11291 C CA . GLU B 1 678 ? -15.75 -27.969 -5.559 1 96.94 678 GLU B CA 1
ATOM 11292 C C . GLU B 1 678 ? -15.57 -27.406 -6.965 1 96.94 678 GLU B C 1
ATOM 11294 O O . GLU B 1 678 ? -15.477 -28.156 -7.938 1 96.94 678 GLU B O 1
ATOM 11299 N N . GLY B 1 679 ? -15.594 -26.078 -6.98 1 94.75 679 GLY B N 1
ATOM 11300 C CA . GLY B 1 679 ? -15.32 -25.453 -8.266 1 94.75 679 GLY B CA 1
ATOM 11301 C C . GLY B 1 679 ? -13.953 -25.812 -8.82 1 94.75 679 GLY B C 1
ATOM 11302 O O . GLY B 1 679 ? -13.812 -26.047 -10.023 1 94.75 679 GLY B O 1
ATOM 11303 N N . GLN B 1 680 ? -12.961 -25.844 -8 1 94.75 680 GLN B N 1
ATOM 11304 C CA . GLN B 1 680 ? -11.602 -26.188 -8.406 1 94.75 680 GLN B CA 1
ATOM 11305 C C . GLN B 1 680 ? -11.516 -27.641 -8.867 1 94.75 680 GLN B C 1
ATOM 11307 O O . GLN B 1 680 ? -10.82 -27.938 -9.836 1 94.75 680 GLN B O 1
ATOM 11312 N N . ILE B 1 681 ? -12.188 -28.5 -8.18 1 95.88 681 ILE B N 1
ATOM 11313 C CA . ILE B 1 681 ? -12.203 -29.922 -8.539 1 95.88 681 ILE B CA 1
ATOM 11314 C C . ILE B 1 681 ? -12.82 -30.094 -9.922 1 95.88 681 ILE B C 1
ATOM 11316 O O . ILE B 1 681 ? -12.227 -30.719 -10.797 1 95.88 681 ILE B O 1
ATOM 11320 N N . ARG B 1 682 ? -13.969 -29.516 -10.148 1 95.56 682 ARG B N 1
ATOM 11321 C CA . ARG B 1 682 ? -14.68 -29.641 -11.422 1 95.56 682 ARG B CA 1
ATOM 11322 C C . ARG B 1 682 ? -13.844 -29.094 -12.57 1 95.56 682 ARG B C 1
ATOM 11324 O O . ARG B 1 682 ? -13.695 -29.75 -13.609 1 95.56 682 ARG B O 1
ATOM 11331 N N . GLY B 1 683 ? -13.359 -27.906 -12.32 1 93.62 683 GLY B N 1
ATOM 11332 C CA . GLY B 1 683 ? -12.547 -27.297 -13.359 1 93.62 683 GLY B CA 1
ATOM 11333 C C . GLY B 1 683 ? -11.312 -28.094 -13.703 1 93.62 683 GLY B C 1
ATOM 11334 O O . GLY B 1 683 ? -10.969 -28.25 -14.875 1 93.62 683 GLY B O 1
ATOM 11335 N N . GLY B 1 684 ? -10.609 -28.594 -12.656 1 94.69 684 GLY B N 1
ATOM 11336 C CA . GLY B 1 684 ? -9.398 -29.375 -12.875 1 94.69 684 GLY B CA 1
ATOM 11337 C C . GLY B 1 684 ? -9.664 -30.688 -13.57 1 94.69 684 GLY B C 1
ATOM 11338 O O . GLY B 1 684 ? -8.883 -31.109 -14.43 1 94.69 684 GLY B O 1
ATOM 11339 N N . VAL B 1 685 ? -10.734 -31.359 -13.219 1 96.5 685 VAL B N 1
ATOM 11340 C CA . VAL B 1 685 ? -11.062 -32.656 -13.805 1 96.5 685 VAL B CA 1
ATOM 11341 C C . VAL B 1 685 ? -11.438 -32.469 -15.273 1 96.5 685 VAL B C 1
ATOM 11343 O O . VAL B 1 685 ? -11.031 -33.281 -16.125 1 96.5 685 VAL B O 1
ATOM 11346 N N . VAL B 1 686 ? -12.195 -31.438 -15.578 1 96 686 VAL B N 1
ATOM 11347 C CA . VAL B 1 686 ? -12.586 -31.172 -16.953 1 96 686 VAL B CA 1
ATOM 11348 C C . VAL B 1 686 ? -11.344 -30.875 -17.797 1 96 686 VAL B C 1
ATOM 11350 O O . VAL B 1 686 ? -11.242 -31.312 -18.938 1 96 686 VAL B O 1
ATOM 11353 N N . GLN B 1 687 ? -10.461 -30.141 -17.281 1 94.56 687 GLN B N 1
ATOM 11354 C CA . GLN B 1 687 ? -9.195 -29.922 -17.953 1 94.56 687 GLN B CA 1
ATOM 11355 C C . GLN B 1 687 ? -8.461 -31.234 -18.203 1 94.56 687 GLN B C 1
ATOM 11357 O O . GLN B 1 687 ? -7.797 -31.391 -19.234 1 94.56 687 GLN B O 1
ATOM 11362 N N . GLY B 1 688 ? -8.508 -32.125 -17.203 1 95.75 688 GLY B N 1
ATOM 11363 C CA . GLY B 1 688 ? -7.895 -33.406 -17.359 1 95.75 688 GLY B CA 1
ATOM 11364 C C . GLY B 1 688 ? -8.547 -34.25 -18.438 1 95.75 688 GLY B C 1
ATOM 11365 O O . GLY B 1 688 ? -7.871 -35 -19.156 1 95.75 688 GLY B O 1
ATOM 11366 N N . ILE B 1 689 ? -9.859 -34.188 -18.531 1 96.38 689 ILE B N 1
ATOM 11367 C CA . ILE B 1 689 ? -10.586 -34.875 -19.594 1 96.38 689 ILE B CA 1
ATOM 11368 C C . ILE B 1 689 ? -10.148 -34.344 -20.953 1 96.38 689 ILE B C 1
ATOM 11370 O O . ILE B 1 689 ? -9.914 -35.094 -21.891 1 96.38 689 ILE B O 1
ATOM 11374 N N . GLY B 1 690 ? -10.016 -33.031 -21.031 1 95.19 690 GLY B N 1
ATOM 11375 C CA . GLY B 1 690 ? -9.539 -32.406 -22.25 1 95.19 690 GLY B CA 1
ATOM 11376 C C . GLY B 1 690 ? -8.164 -32.906 -22.672 1 95.19 690 GLY B C 1
ATOM 11377 O O . GLY B 1 690 ? -7.953 -33.25 -23.828 1 95.19 690 GLY B O 1
ATOM 11378 N N . MET B 1 691 ? -7.262 -32.938 -21.75 1 95.62 691 MET B N 1
ATOM 11379 C CA . MET B 1 691 ? -5.906 -33.438 -22 1 95.62 691 MET B CA 1
ATOM 11380 C C . MET B 1 691 ? -5.918 -34.906 -22.391 1 95.62 691 MET B C 1
ATOM 11382 O O . MET B 1 691 ? -5.094 -35.344 -23.203 1 95.62 691 MET B O 1
ATOM 11386 N N . GLY B 1 692 ? -6.812 -35.625 -21.875 1 96.56 692 GLY B N 1
ATOM 11387 C CA . GLY B 1 692 ? -6.871 -37.062 -22.062 1 96.56 692 GLY B CA 1
ATOM 11388 C C . GLY B 1 692 ? -7.469 -37.469 -23.406 1 96.56 692 GLY B C 1
ATOM 11389 O O . GLY B 1 692 ? -7.129 -38.531 -23.953 1 96.56 692 GLY B O 1
ATOM 11390 N N . LEU B 1 693 ? -8.344 -36.594 -23.953 1 95.62 693 LEU B N 1
ATOM 11391 C CA . LEU B 1 693 ? -9.117 -37.062 -25.078 1 95.62 693 LEU B CA 1
ATOM 11392 C C . LEU B 1 693 ? -8.977 -36.156 -26.281 1 95.62 693 LEU B C 1
ATOM 11394 O O . LEU B 1 693 ? -9.211 -36.531 -27.422 1 95.62 693 LEU B O 1
ATOM 11398 N N . PHE B 1 694 ? -8.664 -34.812 -26.016 1 91.88 694 PHE B N 1
ATOM 11399 C CA . PHE B 1 694 ? -8.867 -33.844 -27.094 1 91.88 694 PHE B CA 1
ATOM 11400 C C . PHE B 1 694 ? -7.59 -33.062 -27.359 1 91.88 694 PHE B C 1
ATOM 11402 O O . PHE B 1 694 ? -7.125 -33 -28.5 1 91.88 694 PHE B O 1
ATOM 11409 N N . GLU B 1 695 ? -7.004 -32.531 -26.406 1 94.31 695 GLU B N 1
ATOM 11410 C CA . GLU B 1 695 ? -6.055 -31.422 -26.516 1 94.31 695 GLU B CA 1
ATOM 11411 C C . GLU B 1 695 ? -4.668 -31.922 -26.906 1 94.31 695 GLU B C 1
ATOM 11413 O O . GLU B 1 695 ? -4.113 -32.812 -26.25 1 94.31 695 GLU B O 1
ATOM 11418 N N . GLN B 1 696 ? -4.109 -31.281 -27.891 1 94.56 696 GLN B N 1
ATOM 11419 C CA . GLN B 1 696 ? -2.744 -31.594 -28.297 1 94.56 696 GLN B CA 1
ATOM 11420 C C . GLN B 1 696 ? -2.166 -30.484 -29.172 1 94.56 696 GLN B C 1
ATOM 11422 O O . GLN B 1 696 ? -2.85 -29.969 -30.047 1 94.56 696 GLN B O 1
ATOM 11427 N N . LEU B 1 697 ? -1.002 -30.094 -28.859 1 96.31 697 LEU B N 1
ATOM 11428 C CA . LEU B 1 697 ? -0.204 -29.266 -29.766 1 96.31 697 LEU B CA 1
ATOM 11429 C C . LEU B 1 697 ? 0.632 -30.125 -30.703 1 96.31 697 LEU B C 1
ATOM 11431 O O . LEU B 1 697 ? 1.594 -30.766 -30.266 1 96.31 697 LEU B O 1
ATOM 11435 N N . ALA B 1 698 ? 0.302 -30.047 -31.938 1 95.12 698 ALA B N 1
ATOM 11436 C CA . ALA B 1 698 ? 0.949 -30.922 -32.938 1 95.12 698 ALA B CA 1
ATOM 11437 C C . ALA B 1 698 ? 1.917 -30.125 -33.781 1 95.12 698 ALA B C 1
ATOM 11439 O O . ALA B 1 698 ? 1.604 -29 -34.219 1 95.12 698 ALA B O 1
ATOM 11440 N N . TYR B 1 699 ? 3.1 -30.688 -33.969 1 96.38 699 TYR B N 1
ATOM 11441 C CA . TYR B 1 699 ? 4.125 -30.094 -34.812 1 96.38 699 TYR B CA 1
ATOM 11442 C C . TYR B 1 699 ? 4.32 -30.922 -36.062 1 96.38 699 TYR B C 1
ATOM 11444 O O . TYR B 1 699 ? 4.27 -32.156 -36.031 1 96.38 699 TYR B O 1
ATOM 11452 N N . ASP B 1 700 ? 4.562 -30.266 -37.188 1 96.12 700 ASP B N 1
ATOM 11453 C CA . ASP B 1 700 ? 4.914 -30.984 -38.406 1 96.12 700 ASP B CA 1
ATOM 11454 C C . ASP B 1 700 ? 6.418 -31.25 -38.469 1 96.12 700 ASP B C 1
ATOM 11456 O O . ASP B 1 700 ? 7.156 -30.906 -37.531 1 96.12 700 ASP B O 1
ATOM 11460 N N . ASN B 1 701 ? 6.848 -31.844 -39.531 1 94.94 701 ASN B N 1
ATOM 11461 C CA . ASN B 1 701 ? 8.234 -32.281 -39.625 1 94.94 701 ASN B CA 1
ATOM 11462 C C . ASN B 1 701 ? 9.188 -31.109 -39.812 1 94.94 701 ASN B C 1
ATOM 11464 O O . ASN B 1 701 ? 10.398 -31.266 -39.625 1 94.94 701 ASN B O 1
ATOM 11468 N N . ALA B 1 702 ? 8.625 -29.969 -40.125 1 96 702 ALA B N 1
ATOM 11469 C CA . ALA B 1 702 ? 9.445 -28.781 -40.281 1 96 702 ALA B CA 1
ATOM 11470 C C . ALA B 1 702 ? 9.484 -27.953 -39 1 96 702 ALA B C 1
ATOM 11472 O O . ALA B 1 702 ? 10.164 -26.922 -38.938 1 96 702 ALA B O 1
ATOM 11473 N N . GLY B 1 703 ? 8.836 -28.422 -38 1 96.56 703 GLY B N 1
ATOM 11474 C CA . GLY B 1 703 ? 8.836 -27.734 -36.719 1 96.56 703 GLY B CA 1
ATOM 11475 C C . GLY B 1 703 ? 7.762 -26.672 -36.625 1 96.56 703 GLY B C 1
ATOM 11476 O O . GLY B 1 703 ? 7.762 -25.875 -35.688 1 96.56 703 GLY B O 1
ATOM 11477 N N . ASN B 1 704 ? 6.852 -26.672 -37.562 1 96.31 704 ASN B N 1
ATOM 11478 C CA . ASN B 1 704 ? 5.723 -25.75 -37.5 1 96.31 704 ASN B CA 1
ATOM 11479 C C . ASN B 1 704 ? 4.605 -26.312 -36.625 1 96.31 704 ASN B C 1
ATOM 11481 O O . ASN B 1 704 ? 4.281 -27.5 -36.719 1 96.31 704 ASN B O 1
ATOM 11485 N N . LEU B 1 705 ? 4.102 -25.453 -35.75 1 95.69 705 LEU B N 1
ATOM 11486 C CA . LEU B 1 705 ? 2.924 -25.844 -35 1 95.69 705 LEU B CA 1
ATOM 11487 C C . LEU B 1 705 ? 1.688 -25.891 -35.875 1 95.69 705 LEU B C 1
ATOM 11489 O O . LEU B 1 705 ? 1.316 -24.891 -36.5 1 95.69 705 LEU B O 1
ATOM 11493 N N . SER B 1 706 ? 1.036 -26.984 -35.906 1 93.12 706 SER B N 1
ATOM 11494 C CA . SER B 1 706 ? -0.129 -27.141 -36.781 1 93.12 706 SER B CA 1
ATOM 11495 C C . SER B 1 706 ? -1.415 -26.766 -36.062 1 93.12 706 SER B C 1
ATOM 11497 O O . SER B 1 706 ? -2.438 -26.5 -36.688 1 93.12 706 SER B O 1
ATOM 11499 N N . THR B 1 707 ? -1.478 -26.781 -34.812 1 92.62 707 THR B N 1
ATOM 11500 C CA . THR B 1 707 ? -2.631 -26.453 -34 1 92.62 707 THR B CA 1
ATOM 11501 C C . THR B 1 707 ? -2.564 -24.984 -33.531 1 92.62 707 THR B C 1
ATOM 11503 O O . THR B 1 707 ? -2.197 -24.703 -32.406 1 92.62 707 THR B O 1
ATOM 11506 N N . THR B 1 708 ? -3.018 -24.062 -34.375 1 92.12 708 THR B N 1
ATOM 11507 C CA . THR B 1 708 ? -2.801 -22.641 -34.094 1 92.12 708 THR B CA 1
ATOM 11508 C C . THR B 1 708 ? -4.125 -21.938 -33.812 1 92.12 708 THR B C 1
ATOM 11510 O O . THR B 1 708 ? -4.188 -20.703 -33.812 1 92.12 708 THR B O 1
ATOM 11513 N N . SER B 1 709 ? -5.238 -22.766 -33.656 1 91.88 709 SER B N 1
ATOM 11514 C CA . SER B 1 709 ? -6.547 -22.25 -33.25 1 91.88 709 SER B CA 1
ATOM 11515 C C . SER B 1 709 ? -7.246 -23.188 -32.281 1 91.88 709 SER B C 1
ATOM 11517 O O . SER B 1 709 ? -6.84 -24.344 -32.156 1 91.88 709 SER B O 1
ATOM 11519 N N . PHE B 1 710 ? -8.297 -22.656 -31.703 1 90.56 710 PHE B N 1
ATOM 11520 C CA . PHE B 1 710 ? -9.055 -23.484 -30.781 1 90.56 710 PHE B CA 1
ATOM 11521 C C . PHE B 1 710 ? -9.828 -24.562 -31.547 1 90.56 710 PHE B C 1
ATOM 11523 O O . PHE B 1 710 ? -10.242 -25.562 -30.953 1 90.56 710 PHE B O 1
ATOM 11530 N N . LEU B 1 711 ? -10.023 -24.328 -32.75 1 86.25 711 LEU B N 1
ATOM 11531 C CA . LEU B 1 711 ? -10.648 -25.359 -33.594 1 86.25 711 LEU B CA 1
ATOM 11532 C C . LEU B 1 711 ? -9.734 -26.578 -33.719 1 86.25 711 LEU B C 1
ATOM 11534 O O . LEU B 1 711 ? -10.195 -27.719 -33.625 1 86.25 711 LEU B O 1
ATOM 11538 N N . ASP B 1 712 ? -8.469 -26.281 -33.906 1 87.5 712 ASP B N 1
ATOM 11539 C CA . ASP B 1 712 ? -7.488 -27.359 -34.062 1 87.5 712 ASP B CA 1
ATOM 11540 C C . ASP B 1 712 ? -7.078 -27.938 -32.719 1 87.5 712 ASP B C 1
ATOM 11542 O O . ASP B 1 712 ? -6.859 -29.141 -32.594 1 87.5 712 ASP B O 1
ATOM 11546 N N . TYR B 1 713 ? -6.934 -27.172 -31.75 1 88.75 713 TYR B N 1
ATOM 11547 C CA . TYR B 1 713 ? -6.477 -27.562 -30.422 1 88.75 713 TYR B CA 1
ATOM 11548 C C . TYR B 1 713 ? -7.582 -28.297 -29.672 1 88.75 713 TYR B C 1
ATOM 11550 O O . TYR B 1 713 ? -7.305 -29.141 -28.812 1 88.75 713 TYR B O 1
ATOM 11558 N N . GLN B 1 714 ? -8.828 -27.984 -29.875 1 86.12 714 GLN B N 1
ATOM 11559 C CA . GLN B 1 714 ? -10.039 -28.625 -29.359 1 86.12 714 GLN B CA 1
ATOM 11560 C C . GLN B 1 714 ? -10.125 -28.5 -27.844 1 86.12 714 GLN B C 1
ATOM 11562 O O . GLN B 1 714 ? -10.312 -29.5 -27.141 1 86.12 714 GLN B O 1
ATOM 11567 N N . THR B 1 715 ? -10.117 -27.328 -27.328 1 84.06 715 THR B N 1
ATOM 11568 C CA . THR B 1 715 ? -10.375 -27.094 -25.906 1 84.06 715 THR B CA 1
ATOM 11569 C C . THR B 1 715 ? -11.805 -27.5 -25.547 1 84.06 715 THR B C 1
ATOM 11571 O O . THR B 1 715 ? -12.75 -27.156 -26.25 1 84.06 715 THR B O 1
ATOM 11574 N N . PRO B 1 716 ? -11.883 -28.188 -24.438 1 83.25 716 PRO B N 1
ATOM 11575 C CA . PRO B 1 716 ? -13.234 -28.625 -24.078 1 83.25 716 PRO B CA 1
ATOM 11576 C C . PRO B 1 716 ? -14.195 -27.453 -23.859 1 83.25 716 PRO B C 1
ATOM 11578 O O . PRO B 1 716 ? -13.805 -26.422 -23.281 1 83.25 716 PRO B O 1
ATOM 11581 N N . THR B 1 717 ? -15.383 -27.609 -24.344 1 80.5 717 THR B N 1
ATOM 11582 C CA . THR B 1 717 ? -16.469 -26.672 -24.078 1 80.5 717 THR B CA 1
ATOM 11583 C C . THR B 1 717 ? -17.422 -27.25 -23.031 1 80.5 717 THR B C 1
ATOM 11585 O O . THR B 1 717 ? -17.281 -28.406 -22.609 1 80.5 717 THR B O 1
ATOM 11588 N N . MET B 1 718 ? -18.281 -26.469 -22.578 1 77.94 718 MET B N 1
ATOM 11589 C CA . MET B 1 718 ? -19.156 -26.828 -21.469 1 77.94 718 MET B CA 1
ATOM 11590 C C . MET B 1 718 ? -20.016 -28.047 -21.844 1 77.94 718 MET B C 1
ATOM 11592 O O . MET B 1 718 ? -20.453 -28.781 -20.953 1 77.94 718 MET B O 1
ATOM 11596 N N . ASP B 1 719 ? -20.188 -28.297 -22.984 1 76.06 719 ASP B N 1
ATOM 11597 C CA . ASP B 1 719 ? -21.047 -29.391 -23.422 1 76.06 719 ASP B CA 1
ATOM 11598 C C . ASP B 1 719 ? -20.391 -30.75 -23.156 1 76.06 719 ASP B C 1
ATOM 11600 O O . ASP B 1 719 ? -21.062 -31.781 -23.125 1 76.06 719 ASP B O 1
ATOM 11604 N N . VAL B 1 720 ? -19.141 -30.719 -22.938 1 79.38 720 VAL B N 1
ATOM 11605 C CA . VAL B 1 720 ? -18.453 -31.984 -22.734 1 79.38 720 VAL B CA 1
ATOM 11606 C C . VAL B 1 720 ? -18.312 -32.25 -21.234 1 79.38 720 VAL B C 1
ATOM 11608 O O . VAL B 1 720 ? -17.875 -33.344 -20.828 1 79.38 720 VAL B O 1
ATOM 11611 N N . SER B 1 721 ? -18.734 -31.328 -20.453 1 86.06 721 SER B N 1
ATOM 11612 C CA . SER B 1 721 ? -18.609 -31.531 -19.016 1 86.06 721 SER B CA 1
ATOM 11613 C C . SER B 1 721 ? -19.625 -32.562 -18.516 1 86.06 721 SER B C 1
ATOM 11615 O O . SER B 1 721 ? -20.828 -32.344 -18.656 1 86.06 721 SER B O 1
ATOM 11617 N N . PRO B 1 722 ? -19.141 -33.531 -17.844 1 93.88 722 PRO B N 1
ATOM 11618 C CA . PRO B 1 722 ? -20.031 -34.562 -17.359 1 93.88 722 PRO B CA 1
ATOM 11619 C C . PRO B 1 722 ? -20.594 -34.281 -15.977 1 93.88 722 PRO B C 1
ATOM 11621 O O . PRO B 1 722 ? -20.156 -33.344 -15.32 1 93.88 722 PRO B O 1
ATOM 11624 N N . PRO B 1 723 ? -21.625 -35.062 -15.547 1 96.06 723 PRO B N 1
ATOM 11625 C CA . PRO B 1 723 ? -22.078 -34.938 -14.156 1 96.06 723 PRO B CA 1
ATOM 11626 C C . PRO B 1 723 ? -21.031 -35.406 -13.156 1 96.06 723 PRO B C 1
ATOM 11628 O O . PRO B 1 723 ? -20.312 -36.375 -13.422 1 96.06 723 PRO B O 1
ATOM 11631 N N . PHE B 1 724 ? -20.969 -34.688 -12.031 1 97.12 724 PHE B N 1
ATOM 11632 C CA . PHE B 1 724 ? -20 -35 -10.984 1 97.12 724 PHE B CA 1
ATOM 11633 C C . PHE B 1 724 ? -20.703 -35.5 -9.727 1 97.12 724 PHE B C 1
ATOM 11635 O O . PHE B 1 724 ? -21.781 -35 -9.383 1 97.12 724 PHE B O 1
ATOM 11642 N N . GLU B 1 725 ? -20.203 -36.438 -9.094 1 98.19 725 GLU B N 1
ATOM 11643 C CA . GLU B 1 725 ? -20.422 -36.719 -7.676 1 98.19 725 GLU B CA 1
ATOM 11644 C C . GLU B 1 725 ? -19.141 -36.531 -6.871 1 98.19 725 GLU B C 1
ATOM 11646 O O . GLU B 1 725 ? -18.109 -37.125 -7.164 1 98.19 725 GLU B O 1
ATOM 11651 N N . ILE B 1 726 ? -19.156 -35.562 -5.93 1 98.19 726 ILE B N 1
ATOM 11652 C CA . ILE B 1 726 ? -17.953 -35.188 -5.18 1 98.19 726 ILE B CA 1
ATOM 11653 C C . ILE B 1 726 ? -18.156 -35.531 -3.701 1 98.19 726 ILE B C 1
ATOM 11655 O O . ILE B 1 726 ? -19.188 -35.219 -3.117 1 98.19 726 ILE B O 1
ATOM 11659 N N . ARG B 1 727 ? -17.25 -36.25 -3.141 1 98.06 727 ARG B N 1
ATOM 11660 C CA . ARG B 1 727 ? -17.203 -36.531 -1.709 1 98.06 727 ARG B CA 1
ATOM 11661 C C . ARG B 1 727 ? -15.922 -35.969 -1.086 1 98.06 727 ARG B C 1
ATOM 11663 O O . ARG B 1 727 ? -14.844 -36.031 -1.683 1 98.06 727 ARG B O 1
ATOM 11670 N N . HIS B 1 728 ? -16.109 -35.344 0.088 1 97.44 728 HIS B N 1
ATOM 11671 C CA . HIS B 1 728 ? -14.961 -34.781 0.786 1 97.44 728 HIS B CA 1
ATOM 11672 C C . HIS B 1 728 ? -14.578 -35.625 1.997 1 97.44 728 HIS B C 1
ATOM 11674 O O . HIS B 1 728 ? -15.453 -36.156 2.697 1 97.44 728 HIS B O 1
ATOM 11680 N N . ILE B 1 729 ? -13.297 -35.875 2.166 1 97.44 729 ILE B N 1
ATOM 11681 C CA . ILE B 1 729 ? -12.703 -36.375 3.391 1 97.44 729 ILE B CA 1
ATOM 11682 C C . ILE B 1 729 ? -11.836 -35.312 4.043 1 97.44 729 ILE B C 1
ATOM 11684 O O . ILE B 1 729 ? -11.125 -34.562 3.352 1 97.44 729 ILE B O 1
ATOM 11688 N N . GLU B 1 730 ? -11.93 -35.125 5.301 1 96.38 730 GLU B N 1
ATOM 11689 C CA . GLU B 1 730 ? -11.125 -34.125 5.996 1 96.38 730 GLU B CA 1
ATOM 11690 C C . GLU B 1 730 ? -10.141 -34.812 6.961 1 96.38 730 GLU B C 1
ATOM 11692 O O . GLU B 1 730 ? -10.547 -35.312 8.008 1 96.38 730 GLU B O 1
ATOM 11697 N N . THR B 1 731 ? -8.953 -34.812 6.629 1 97.19 731 THR B N 1
ATOM 11698 C CA . THR B 1 731 ? -7.836 -35.094 7.516 1 97.19 731 THR B CA 1
ATOM 11699 C C . THR B 1 731 ? -7.027 -33.844 7.812 1 97.19 731 THR B C 1
ATOM 11701 O O . THR B 1 731 ? -6.105 -33.5 7.07 1 97.19 731 THR B O 1
ATOM 11704 N N . PRO B 1 732 ? -7.336 -33.156 8.922 1 95.81 732 PRO B N 1
ATOM 11705 C CA . PRO B 1 732 ? -6.695 -31.859 9.211 1 95.81 732 PRO B CA 1
ATOM 11706 C C . PRO B 1 732 ? -5.176 -31.953 9.273 1 95.81 732 PRO B C 1
ATOM 11708 O O . PRO B 1 732 ? -4.641 -32.938 9.828 1 95.81 732 PRO B O 1
ATOM 11711 N N . SER B 1 733 ? -4.492 -31.031 8.688 1 94.5 733 SER B N 1
ATOM 11712 C CA . SER B 1 733 ? -3.037 -30.969 8.773 1 94.5 733 SER B CA 1
ATOM 11713 C C . SER B 1 733 ? -2.586 -30.609 10.188 1 94.5 733 SER B C 1
ATOM 11715 O O . SER B 1 733 ? -3.195 -29.766 10.852 1 94.5 733 SER B O 1
ATOM 11717 N N . VAL B 1 734 ? -1.491 -31.172 10.633 1 90.75 734 VAL B N 1
ATOM 11718 C CA . VAL B 1 734 ? -0.94 -30.891 11.953 1 90.75 734 VAL B CA 1
ATOM 11719 C C . VAL B 1 734 ? -0.08 -29.625 11.891 1 90.75 734 VAL B C 1
ATOM 11721 O O . VAL B 1 734 ? 0.243 -29.031 12.922 1 90.75 734 VAL B O 1
ATOM 11724 N N . MET B 1 735 ? 0.176 -29.141 10.695 1 89.62 735 MET B N 1
ATOM 11725 C CA . MET B 1 735 ? 1.116 -28.031 10.516 1 89.62 735 MET B CA 1
ATOM 11726 C C . MET B 1 735 ? 0.382 -26.703 10.453 1 89.62 735 MET B C 1
ATOM 11728 O O . MET B 1 735 ? 0.922 -25.672 10.852 1 89.62 735 MET B O 1
ATOM 11732 N N . THR B 1 736 ? -0.823 -26.688 9.945 1 91.81 736 THR B N 1
ATOM 11733 C CA . THR B 1 736 ? -1.552 -25.453 9.719 1 91.81 736 THR B CA 1
ATOM 11734 C C . THR B 1 736 ? -2.6 -25.234 10.805 1 91.81 736 THR B C 1
ATOM 11736 O O . THR B 1 736 ? -3.098 -26.188 11.398 1 91.81 736 THR B O 1
ATOM 11739 N N . ALA B 1 737 ? -2.883 -24.031 11.164 1 82.94 737 ALA B N 1
ATOM 11740 C CA . ALA B 1 737 ? -3.781 -23.703 12.266 1 82.94 737 ALA B CA 1
ATOM 11741 C C . ALA B 1 737 ? -5.168 -24.297 12.047 1 82.94 737 ALA B C 1
ATOM 11743 O O . ALA B 1 737 ? -5.773 -24.844 12.969 1 82.94 737 ALA B O 1
ATOM 11744 N N . SER B 1 738 ? -5.785 -24.234 11.023 1 85.88 738 SER B N 1
ATOM 11745 C CA . SER B 1 738 ? -7.129 -24.766 10.797 1 85.88 738 SER B CA 1
ATOM 11746 C C . SER B 1 738 ? -7.078 -26.156 10.172 1 85.88 738 SER B C 1
ATOM 11748 O O . SER B 1 738 ? -8.117 -26.797 9.977 1 85.88 738 SER B O 1
ATOM 11750 N N . GLY B 1 739 ? -5.91 -26.672 10.023 1 94.25 739 GLY B N 1
ATOM 11751 C CA . GLY B 1 739 ? -5.777 -27.984 9.398 1 94.25 739 GLY B CA 1
ATOM 11752 C C . GLY B 1 739 ? -5.922 -27.938 7.887 1 94.25 739 GLY B C 1
ATOM 11753 O O . GLY B 1 739 ? -6.113 -28.969 7.246 1 94.25 739 GLY B O 1
ATOM 11754 N N . VAL B 1 740 ? -5.797 -26.781 7.34 1 94.88 740 VAL B N 1
ATOM 11755 C CA . VAL B 1 740 ? -6.035 -26.578 5.918 1 94.88 740 VAL B CA 1
ATOM 11756 C C . VAL B 1 740 ? -4.895 -27.172 5.102 1 94.88 740 VAL B C 1
ATOM 11758 O O . VAL B 1 740 ? -3.73 -27.094 5.504 1 94.88 740 VAL B O 1
ATOM 11761 N N . LYS B 1 741 ? -5.219 -27.859 4.008 1 95.38 741 LYS B N 1
ATOM 11762 C CA . LYS B 1 741 ? -4.281 -28.297 2.98 1 95.38 741 LYS B CA 1
ATOM 11763 C C . LYS B 1 741 ? -4.641 -27.719 1.618 1 95.38 741 LYS B C 1
ATOM 11765 O O . LYS B 1 741 ? -5.73 -27.172 1.442 1 95.38 741 LYS B O 1
ATOM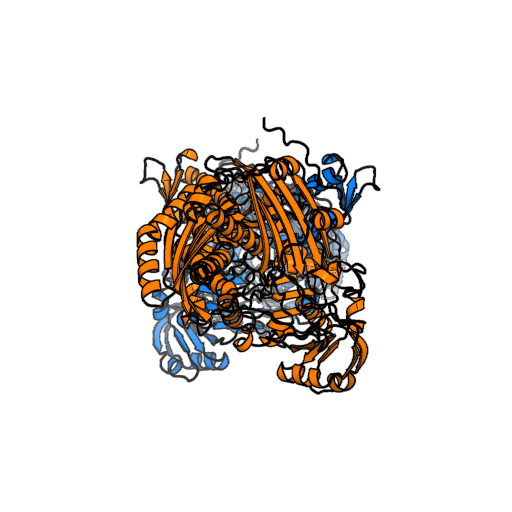 11770 N N . GLY B 1 742 ? -3.689 -27.75 0.692 1 93.31 742 GLY B N 1
ATOM 11771 C CA . GLY B 1 742 ? -3.926 -27.25 -0.651 1 93.31 742 GLY B CA 1
ATOM 11772 C C . GLY B 1 742 ? -4.551 -28.281 -1.573 1 93.31 742 GLY B C 1
ATOM 11773 O O . GLY B 1 742 ? -4.332 -29.484 -1.412 1 93.31 742 GLY B O 1
ATOM 11774 N N . MET B 1 743 ? -5.355 -27.797 -2.566 1 89.81 743 MET B N 1
ATOM 11775 C CA . MET B 1 743 ? -5.992 -28.766 -3.449 1 89.81 743 MET B CA 1
ATOM 11776 C C . MET B 1 743 ? -6.156 -28.203 -4.855 1 89.81 743 MET B C 1
ATOM 11778 O O . MET B 1 743 ? -6.965 -28.703 -5.641 1 89.81 743 MET B O 1
ATOM 11782 N N . GLY B 1 744 ? -5.445 -27.172 -5.23 1 90.12 744 GLY B N 1
ATOM 11783 C CA . GLY B 1 744 ? -5.668 -26.469 -6.484 1 90.12 744 GLY B CA 1
ATOM 11784 C C . GLY B 1 744 ? -5.23 -27.266 -7.703 1 90.12 744 GLY B C 1
ATOM 11785 O O . GLY B 1 744 ? -5.664 -26.984 -8.82 1 90.12 744 GLY B O 1
ATOM 11786 N N . GLU B 1 745 ? -4.477 -28.359 -7.531 1 91.81 745 GLU B N 1
ATOM 11787 C CA . GLU B 1 745 ? -3.867 -29.047 -8.672 1 91.81 745 GLU B CA 1
ATOM 11788 C C . GLU B 1 745 ? -4.488 -30.422 -8.883 1 91.81 745 GLU B C 1
ATOM 11790 O O . GLU B 1 745 ? -4.242 -31.078 -9.898 1 91.81 745 GLU B O 1
ATOM 11795 N N . SER B 1 746 ? -5.367 -30.859 -8.023 1 90.19 746 SER B N 1
ATOM 11796 C CA . SER B 1 746 ? -5.805 -32.25 -7.871 1 90.19 746 SER B CA 1
ATOM 11797 C C . SER B 1 746 ? -6.469 -32.75 -9.148 1 90.19 746 SER B C 1
ATOM 11799 O O . SER B 1 746 ? -6.148 -33.844 -9.625 1 90.19 746 SER B O 1
ATOM 11801 N N . GLY B 1 747 ? -7.312 -31.953 -9.703 1 92.31 747 GLY B N 1
ATOM 11802 C CA . GLY B 1 747 ? -8.094 -32.406 -10.844 1 92.31 747 GLY B CA 1
ATOM 11803 C C . GLY B 1 747 ? -7.238 -32.812 -12.031 1 92.31 747 GLY B C 1
ATOM 11804 O O . GLY B 1 747 ? -7.402 -33.906 -12.578 1 92.31 747 GLY B O 1
ATOM 11805 N N . LEU B 1 748 ? -6.293 -31.969 -12.297 1 94.62 748 LEU B N 1
ATOM 11806 C CA . LEU B 1 748 ? -5.469 -32.25 -13.469 1 94.62 748 LEU B CA 1
ATOM 11807 C C . LEU B 1 748 ? -4.418 -33.312 -13.148 1 94.62 748 LEU B C 1
ATOM 11809 O O . LEU B 1 748 ? -3.969 -34.031 -14.047 1 94.62 748 LEU B O 1
ATOM 11813 N N . ILE B 1 749 ? -4.062 -33.438 -11.914 1 96.31 749 ILE B N 1
ATOM 11814 C CA . ILE B 1 749 ? -3.061 -34.438 -11.523 1 96.31 749 ILE B CA 1
ATOM 11815 C C . ILE B 1 749 ? -3.609 -35.844 -11.734 1 96.31 749 ILE B C 1
ATOM 11817 O O . ILE B 1 749 ? -2.908 -36.719 -12.25 1 96.31 749 ILE B O 1
ATOM 11821 N N . SER B 1 750 ? -4.805 -36.062 -11.5 1 96.75 750 SER B N 1
ATOM 11822 C CA . SER B 1 750 ? -5.34 -37.438 -11.383 1 96.75 750 SER B CA 1
ATOM 11823 C C . SER B 1 750 ? -6.188 -37.781 -12.602 1 96.75 750 SER B C 1
ATOM 11825 O O . SER B 1 750 ? -6.18 -38.938 -13.047 1 96.75 750 SER B O 1
ATOM 11827 N N . ALA B 1 751 ? -6.91 -36.906 -13.156 1 97.31 751 ALA B N 1
ATOM 11828 C CA . ALA B 1 751 ? -7.973 -37.188 -14.117 1 97.31 751 ALA B CA 1
ATOM 11829 C C . ALA B 1 751 ? -7.414 -37.781 -15.391 1 97.31 751 ALA B C 1
ATOM 11831 O O . ALA B 1 751 ? -8.008 -38.719 -15.953 1 97.31 751 ALA B O 1
ATOM 11832 N N . PRO B 1 752 ? -6.312 -37.344 -15.906 1 97.88 752 PRO B N 1
ATOM 11833 C CA . PRO B 1 752 ? -5.816 -37.969 -17.156 1 97.88 752 PRO B CA 1
ATOM 11834 C C . PRO B 1 752 ? -5.559 -39.469 -17.016 1 97.88 752 PRO B C 1
ATOM 11836 O O . PRO B 1 752 ? -5.867 -40.219 -17.938 1 97.88 752 PRO B O 1
ATOM 11839 N N . ALA B 1 753 ? -4.98 -39.875 -15.914 1 98.31 753 ALA B N 1
ATOM 11840 C CA . ALA B 1 753 ? -4.762 -41.312 -15.68 1 98.31 753 ALA B CA 1
ATOM 11841 C C . ALA B 1 753 ? -6.086 -42.062 -15.617 1 98.31 753 ALA B C 1
ATOM 11843 O O . ALA B 1 753 ? -6.203 -43.188 -16.156 1 98.31 753 ALA B O 1
ATOM 11844 N N . ALA B 1 754 ? -7.066 -41.469 -14.953 1 98.69 75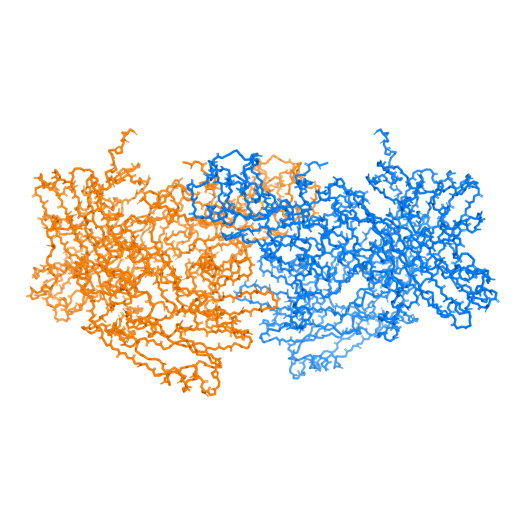4 ALA B N 1
ATOM 11845 C CA . ALA B 1 754 ? -8.383 -42.094 -14.867 1 98.69 754 ALA B CA 1
ATOM 11846 C C . ALA B 1 754 ? -9.016 -42.25 -16.25 1 98.69 754 ALA B C 1
ATOM 11848 O O . ALA B 1 754 ? -9.656 -43.25 -16.547 1 98.69 754 ALA B O 1
ATOM 11849 N N . VAL B 1 755 ? -8.844 -41.281 -17.078 1 98.25 755 VAL B N 1
ATOM 11850 C CA . VAL B 1 755 ? -9.367 -41.312 -18.438 1 98.25 755 VAL B CA 1
ATOM 11851 C C . VAL B 1 755 ? -8.719 -42.438 -19.219 1 98.25 755 VAL B C 1
ATOM 11853 O O . VAL B 1 755 ? -9.414 -43.25 -19.844 1 98.25 755 VAL B O 1
ATOM 11856 N N . LEU B 1 756 ? -7.391 -42.469 -19.203 1 98.5 756 LEU B N 1
ATOM 11857 C CA . LEU B 1 756 ? -6.68 -43.5 -19.969 1 98.5 756 LEU B CA 1
ATOM 11858 C C . LEU B 1 756 ? -7.07 -44.906 -19.484 1 98.5 756 LEU B C 1
ATOM 11860 O O . LEU B 1 756 ? -7.281 -45.812 -20.297 1 98.5 756 LEU B O 1
ATOM 11864 N N . ASN B 1 757 ? -7.133 -45.094 -18.188 1 98.75 757 ASN B N 1
ATOM 11865 C CA . ASN B 1 757 ? -7.531 -46.375 -17.625 1 98.75 757 ASN B CA 1
ATOM 11866 C C . ASN B 1 757 ? -8.945 -46.75 -18.047 1 98.75 757 ASN B C 1
ATOM 11868 O O . ASN B 1 757 ? -9.227 -47.938 -18.297 1 98.75 757 ASN B O 1
ATOM 11872 N N . ALA B 1 758 ? -9.852 -45.781 -18.062 1 98.75 758 ALA B N 1
ATOM 11873 C CA . ALA B 1 758 ? -11.219 -46.031 -18.5 1 98.75 758 ALA B CA 1
ATOM 11874 C C . ALA B 1 758 ? -11.25 -46.469 -19.969 1 98.75 758 ALA B C 1
ATOM 11876 O O . ALA B 1 758 ? -11.969 -47.406 -20.328 1 98.75 758 ALA B O 1
ATOM 11877 N N . VAL B 1 759 ? -10.531 -45.781 -20.781 1 98.44 759 VAL B N 1
ATOM 11878 C CA . VAL B 1 759 ? -10.445 -46.125 -22.203 1 98.44 759 VAL B CA 1
ATOM 11879 C C . VAL B 1 759 ? -9.883 -47.531 -22.359 1 98.44 759 VAL B C 1
ATOM 11881 O O . VAL B 1 759 ? -10.414 -48.312 -23.141 1 98.44 759 VAL B O 1
ATOM 11884 N N . ASN B 1 760 ? -8.789 -47.844 -21.688 1 98.12 760 ASN B N 1
ATOM 11885 C CA . ASN B 1 760 ? -8.156 -49.156 -21.781 1 98.12 760 ASN B CA 1
ATOM 11886 C C . ASN B 1 760 ? -9.086 -50.281 -21.297 1 98.12 760 ASN B C 1
ATOM 11888 O O . ASN B 1 760 ? -9.07 -51.375 -21.828 1 98.12 760 ASN B O 1
ATOM 11892 N N . ASP B 1 761 ? -9.844 -49.969 -20.266 1 98.31 761 ASP B N 1
ATOM 11893 C CA . ASP B 1 761 ? -10.852 -50.938 -19.812 1 98.31 761 ASP B CA 1
ATOM 11894 C C . ASP B 1 761 ? -11.891 -51.188 -20.891 1 98.31 761 ASP B C 1
ATOM 11896 O O . ASP B 1 761 ? -12.273 -52.344 -21.125 1 98.31 761 ASP B O 1
ATOM 11900 N N . ALA B 1 762 ? -12.336 -50.156 -21.531 1 97.94 762 ALA B N 1
ATOM 11901 C CA . ALA B 1 762 ? -13.305 -50.312 -22.609 1 97.94 762 ALA B CA 1
ATOM 11902 C C . ALA B 1 762 ? -12.695 -51.031 -23.797 1 97.94 762 ALA B C 1
ATOM 11904 O O . ALA B 1 762 ? -13.398 -51.75 -24.531 1 97.94 762 ALA B O 1
ATOM 11905 N N . LEU B 1 763 ? -11.422 -50.969 -23.969 1 96.81 763 LEU B N 1
ATOM 11906 C CA . LEU B 1 763 ? -10.711 -51.594 -25.078 1 96.81 763 LEU B CA 1
ATOM 11907 C C . LEU B 1 763 ? -10.375 -53.031 -24.781 1 96.81 763 LEU B C 1
ATOM 11909 O O . LEU B 1 763 ? -9.977 -53.781 -25.672 1 96.81 763 LEU B O 1
ATOM 11913 N N . SER B 1 764 ? -10.555 -53.469 -23.578 1 95.44 764 SER B N 1
ATOM 11914 C CA . SER B 1 764 ? -10.094 -54.781 -23.109 1 95.44 764 SER B CA 1
ATOM 11915 C C . SER B 1 764 ? -10.609 -55.875 -24 1 95.44 764 SER B C 1
ATOM 11917 O O . SER B 1 764 ? -9.898 -56.844 -24.281 1 95.44 764 SER B O 1
ATOM 11919 N N . PRO B 1 765 ? -11.898 -55.875 -24.5 1 94.81 765 PRO B N 1
ATOM 11920 C CA . PRO B 1 765 ? -12.398 -56.938 -25.359 1 94.81 765 PRO B CA 1
ATOM 11921 C C . PRO B 1 765 ? -11.625 -57.062 -26.672 1 94.81 765 PRO B C 1
ATOM 11923 O O . PRO B 1 765 ? -11.68 -58.094 -27.328 1 94.81 765 PRO B O 1
ATOM 11926 N N . PHE B 1 766 ? -10.953 -56.031 -26.984 1 95.38 766 PHE B N 1
ATOM 11927 C CA . PHE B 1 766 ? -10.203 -56.031 -28.234 1 95.38 766 PHE B CA 1
ATOM 11928 C C . PHE B 1 766 ? -8.758 -56.438 -28 1 95.38 766 PHE B C 1
ATOM 11930 O O . PHE B 1 766 ? -7.973 -56.531 -28.938 1 95.38 766 PHE B O 1
ATOM 11937 N N . GLY B 1 767 ? -8.32 -56.625 -26.781 1 93.56 767 GLY B N 1
ATOM 11938 C CA . GLY B 1 767 ? -6.984 -57.094 -26.422 1 93.56 767 GLY B CA 1
ATOM 11939 C C . GLY B 1 767 ? -5.914 -56.031 -26.625 1 93.56 767 GLY B C 1
ATOM 11940 O O . GLY B 1 767 ? -4.758 -56.375 -26.891 1 93.56 767 GLY B O 1
ATOM 11941 N N . SER B 1 768 ? -6.305 -54.812 -26.562 1 94.62 768 SER B N 1
ATOM 11942 C CA . SER B 1 768 ? -5.371 -53.719 -26.781 1 94.62 768 SER B CA 1
ATOM 11943 C C . SER B 1 768 ? -5.266 -52.812 -25.562 1 94.62 768 SER B C 1
ATOM 11945 O O . SER B 1 768 ? -6.227 -52.688 -24.797 1 94.62 768 SER B O 1
ATOM 11947 N N . VAL B 1 769 ? -4.082 -52.188 -25.375 1 95.5 769 VAL B N 1
ATOM 11948 C CA . VAL B 1 769 ? -3.83 -51.25 -24.312 1 95.5 769 VAL B CA 1
ATOM 11949 C C . VAL B 1 769 ? -3.105 -50 -24.875 1 95.5 769 VAL B C 1
ATOM 11951 O O . VAL B 1 769 ? -2.072 -50.156 -25.531 1 95.5 769 VAL B O 1
ATOM 11954 N N . LEU B 1 770 ? -3.662 -48.812 -24.641 1 96.25 770 LEU B N 1
ATOM 11955 C CA . LEU B 1 770 ? -3.041 -47.562 -25.047 1 96.25 770 LEU B CA 1
ATOM 11956 C C . LEU B 1 770 ? -2.152 -47 -23.938 1 96.25 770 LEU B C 1
ATOM 11958 O O . LEU B 1 770 ? -2.482 -47.125 -22.75 1 96.25 770 LEU B O 1
ATOM 11962 N N . TYR B 1 771 ? -1.02 -46.344 -24.312 1 96.75 771 TYR B N 1
ATOM 11963 C CA . TYR B 1 771 ? -0.077 -45.781 -23.344 1 96.75 771 TYR B CA 1
ATOM 11964 C C . TYR B 1 771 ? 0.217 -44.312 -23.672 1 96.75 771 TYR B C 1
ATOM 11966 O O . TYR B 1 771 ? 1.144 -43.719 -23.109 1 96.75 771 TYR B O 1
ATOM 11974 N N . GLU B 1 772 ? -0.514 -43.719 -24.531 1 95.75 772 GLU B N 1
ATOM 11975 C CA . GLU B 1 772 ? -0.266 -42.344 -24.938 1 95.75 772 GLU B CA 1
ATOM 11976 C C . GLU B 1 772 ? -1.539 -41.5 -24.859 1 95.75 772 GLU B C 1
ATOM 11978 O O . GLU B 1 772 ? -2.641 -42.031 -25.078 1 95.75 772 GLU B O 1
ATOM 11983 N N . LEU B 1 773 ? -1.401 -40.312 -24.5 1 96.44 773 LEU B N 1
ATOM 11984 C CA . LEU B 1 773 ? -2.473 -39.312 -24.516 1 96.44 773 LEU B CA 1
ATOM 11985 C C . LEU B 1 773 ? -2.18 -38.219 -25.531 1 96.44 773 LEU B C 1
ATOM 11987 O O . LEU B 1 773 ? -1.017 -37.938 -25.828 1 96.44 773 LEU B O 1
ATOM 11991 N N . PRO B 1 774 ? -3.201 -37.531 -26.062 1 96.62 774 PRO B N 1
ATOM 11992 C CA . PRO B 1 774 ? -4.609 -37.906 -25.875 1 96.62 774 PRO B CA 1
ATOM 11993 C C . PRO B 1 774 ? -4.984 -39.188 -26.594 1 96.62 774 PRO B C 1
ATOM 11995 O O . PRO B 1 774 ? -4.383 -39.531 -27.625 1 96.62 774 PRO B O 1
ATOM 11998 N N . ALA B 1 775 ? -5.918 -39.844 -25.984 1 97 775 ALA B N 1
ATOM 11999 C CA . ALA B 1 775 ? -6.531 -40.969 -26.672 1 97 775 ALA B CA 1
ATOM 12000 C C . ALA B 1 775 ? -7.504 -40.5 -27.75 1 97 775 ALA B C 1
ATOM 12002 O O . ALA B 1 775 ? -8.719 -40.594 -27.578 1 97 775 ALA B O 1
ATOM 12003 N N . THR B 1 776 ? -6.934 -40.094 -28.906 1 94.75 776 THR B N 1
ATOM 12004 C CA . THR B 1 776 ? -7.75 -39.562 -29.984 1 94.75 776 THR B CA 1
ATOM 12005 C C . THR B 1 776 ? -8.586 -40.656 -30.625 1 94.75 776 THR B C 1
ATOM 12007 O O . THR B 1 776 ? -8.258 -41.844 -30.516 1 94.75 776 THR B O 1
ATOM 12010 N N . PRO B 1 777 ? -9.664 -40.219 -31.328 1 95.56 777 PRO B N 1
ATOM 12011 C CA . PRO B 1 777 ? -10.469 -41.219 -32.031 1 95.56 777 PRO B CA 1
ATOM 12012 C C . PRO B 1 777 ? -9.648 -42.094 -32.969 1 95.56 777 PRO B C 1
ATOM 12014 O O . PRO B 1 777 ? -9.875 -43.312 -33.062 1 95.56 777 PRO B O 1
ATOM 12017 N N . GLU B 1 778 ? -8.727 -41.5 -33.594 1 95.44 778 GLU B N 1
ATOM 12018 C CA . GLU B 1 778 ? -7.871 -42.25 -34.5 1 95.44 778 GLU B CA 1
ATOM 12019 C C . GLU B 1 778 ? -7.074 -43.312 -33.75 1 95.44 778 GLU B C 1
ATOM 12021 O O . GLU B 1 778 ? -7 -44.438 -34.219 1 95.44 778 GLU B O 1
ATOM 12026 N N . LYS B 1 779 ? -6.473 -42.969 -32.688 1 95.94 779 LYS B N 1
ATOM 12027 C CA . LYS B 1 779 ? -5.691 -43.906 -31.891 1 95.94 779 LYS B CA 1
ATOM 12028 C C . LYS B 1 779 ? -6.574 -45.031 -31.344 1 95.94 779 LYS B C 1
ATOM 12030 O O . LYS B 1 779 ? -6.16 -46.188 -31.312 1 95.94 779 LYS B O 1
ATOM 12035 N N . VAL B 1 780 ? -7.758 -44.688 -30.953 1 96.75 780 VAL B N 1
ATOM 12036 C CA . VAL B 1 780 ? -8.703 -45.656 -30.406 1 96.75 780 VAL B CA 1
ATOM 12037 C C . VAL B 1 780 ? -9.109 -46.656 -31.484 1 96.75 780 VAL B C 1
ATOM 12039 O O . VAL B 1 780 ? -9.102 -47.875 -31.25 1 96.75 780 VAL B O 1
ATOM 12042 N N . VAL B 1 781 ? -9.438 -46.125 -32.656 1 97 781 VAL B N 1
ATOM 12043 C CA . VAL B 1 781 ? -9.828 -47 -33.75 1 97 781 VAL B CA 1
ATOM 12044 C C . VAL B 1 781 ? -8.68 -47.938 -34.094 1 97 781 VAL B C 1
ATOM 12046 O O . VAL B 1 781 ? -8.891 -49.156 -34.312 1 97 781 VAL B O 1
ATOM 12049 N N . ARG B 1 782 ? -7.52 -47.406 -34.156 1 96.75 782 ARG B N 1
ATOM 12050 C CA . ARG B 1 782 ? -6.352 -48.219 -34.469 1 96.75 782 ARG B CA 1
ATOM 12051 C C . ARG B 1 782 ? -6.148 -49.281 -33.406 1 96.75 782 ARG B C 1
ATOM 12053 O O . ARG B 1 782 ? -5.828 -50.438 -33.719 1 96.75 782 ARG B O 1
ATOM 12060 N N . ALA B 1 783 ? -6.316 -48.938 -32.219 1 95.94 783 ALA B N 1
ATOM 12061 C CA . ALA B 1 783 ? -6.156 -49.875 -31.109 1 95.94 783 ALA B CA 1
ATOM 12062 C C . ALA B 1 783 ? -7.152 -51.031 -31.219 1 95.94 783 ALA B C 1
ATOM 12064 O O . ALA B 1 783 ? -6.832 -52.156 -30.875 1 95.94 783 ALA B O 1
ATOM 12065 N N . THR B 1 784 ? -8.422 -50.75 -31.656 1 95.44 784 THR B N 1
ATOM 12066 C CA . THR B 1 784 ? -9.422 -51.812 -31.797 1 95.44 784 THR B CA 1
ATOM 12067 C C . THR B 1 784 ? -9.008 -52.812 -32.875 1 95.44 784 THR B C 1
ATOM 12069 O O . THR B 1 784 ? -9.523 -53.938 -32.906 1 95.44 784 THR B O 1
ATOM 12072 N N . LYS B 1 785 ? -8.07 -52.375 -33.625 1 95.56 785 LYS B N 1
ATOM 12073 C CA . LYS B 1 785 ? -7.566 -53.25 -34.688 1 95.56 785 LYS B CA 1
ATOM 12074 C C . LYS B 1 785 ? -6.219 -53.875 -34.281 1 95.56 785 LYS B C 1
ATOM 12076 O O . LYS B 1 785 ? -5.551 -54.5 -35.125 1 95.56 785 LYS B O 1
ATOM 12081 N N . GLY B 1 786 ? -5.758 -53.594 -33.156 1 92.5 786 GLY B N 1
ATOM 12082 C CA . GLY B 1 786 ? -4.527 -54.156 -32.625 1 92.5 786 GLY B CA 1
ATOM 12083 C C . GLY B 1 786 ? -3.297 -53.344 -33 1 92.5 786 GLY B C 1
ATOM 12084 O O . GLY B 1 786 ? -2.17 -53.812 -32.844 1 92.5 786 GLY B O 1
ATOM 12085 N N . ILE B 1 787 ? -3.502 -52.156 -33.375 1 91.81 787 ILE B N 1
ATOM 12086 C CA . ILE B 1 787 ? -2.393 -51.312 -33.812 1 91.81 787 ILE B CA 1
ATOM 12087 C C . ILE B 1 787 ? -2.094 -50.25 -32.719 1 91.81 787 ILE B C 1
ATOM 12089 O O . ILE B 1 787 ? -2.934 -49.406 -32.406 1 91.81 787 ILE B O 1
ATOM 12093 N N . ILE B 1 788 ? -0.868 -50.375 -32.156 1 86.38 788 ILE B N 1
ATOM 12094 C CA . ILE B 1 788 ? -0.383 -49.406 -31.172 1 86.38 788 ILE B CA 1
ATOM 12095 C C . ILE B 1 788 ? 0.912 -48.781 -31.656 1 86.38 788 ILE B C 1
ATOM 12097 O O . ILE B 1 788 ? 1.892 -49.469 -31.938 1 86.38 788 ILE B O 1
ATOM 12101 N N . ASP B 1 789 ? 1.021 -47.5 -31.688 1 81.06 789 ASP B N 1
ATOM 12102 C CA . ASP B 1 789 ? 2.104 -46.781 -32.312 1 81.06 789 ASP B CA 1
ATOM 12103 C C . ASP B 1 789 ? 3.273 -46.562 -31.359 1 81.06 789 ASP B C 1
ATOM 12105 O O . ASP B 1 789 ? 4.43 -46.5 -31.797 1 81.06 789 ASP B O 1
ATOM 12109 N N . LEU B 1 790 ? 3.068 -46.406 -30.125 1 85 790 LEU B N 1
ATOM 12110 C CA . LEU B 1 790 ? 4.121 -46.094 -29.172 1 85 790 LEU B CA 1
ATOM 12111 C C . LEU B 1 790 ? 5.027 -47.281 -28.922 1 85 790 LEU B C 1
ATOM 12113 O O . LEU B 1 790 ? 4.543 -48.375 -28.594 1 85 790 LEU B O 1
ATOM 12117 N N . GLN B 1 791 ? 6.348 -47.031 -29.141 1 82.81 791 GLN B N 1
ATOM 12118 C CA . GLN B 1 791 ? 7.316 -48.094 -28.938 1 82.81 791 GLN B CA 1
ATOM 12119 C C . GLN B 1 791 ? 7.398 -48.5 -27.453 1 82.81 791 GLN B C 1
ATOM 12121 O O . GLN B 1 791 ? 7.02 -47.719 -26.578 1 82.81 791 GLN B O 1
ATOM 12126 N N . GLY B 1 792 ? 7.824 -49.625 -27.219 1 85.44 792 GLY B N 1
ATOM 12127 C CA . GLY B 1 792 ? 8 -50.094 -25.844 1 85.44 792 GLY B CA 1
ATOM 12128 C C . GLY B 1 792 ? 9.141 -49.406 -25.125 1 85.44 792 GLY B C 1
ATOM 12129 O O . GLY B 1 792 ? 9.875 -48.625 -25.719 1 85.44 792 GLY B O 1
ATOM 12130 N N . PRO B 1 793 ? 9.266 -49.594 -23.859 1 90.44 793 PRO B N 1
ATOM 12131 C CA . PRO B 1 793 ? 10.305 -48.938 -23.062 1 90.44 793 PRO B CA 1
ATOM 12132 C C . PRO B 1 793 ? 11.711 -49.375 -23.438 1 90.44 793 PRO B C 1
ATOM 12134 O O . PRO B 1 793 ? 11.906 -50.531 -23.812 1 90.44 793 PRO B O 1
ATOM 12137 N N . GLN B 1 794 ? 12.609 -48.469 -23.297 1 89.06 794 GLN B N 1
ATOM 12138 C CA . GLN B 1 794 ? 14.023 -48.844 -23.422 1 89.06 794 GLN B CA 1
ATOM 12139 C C . GLN B 1 794 ? 14.5 -49.625 -22.219 1 89.06 794 GLN B C 1
ATOM 12141 O O . GLN B 1 794 ? 13.875 -49.594 -21.156 1 89.06 794 GLN B O 1
ATOM 12146 N N . ASP B 1 795 ? 15.688 -50.312 -22.5 1 91.38 795 ASP B N 1
ATOM 12147 C CA . ASP B 1 795 ? 16.297 -51.031 -21.391 1 91.38 795 ASP B CA 1
ATOM 12148 C C . ASP B 1 795 ? 16.719 -50.094 -20.281 1 91.38 795 ASP B C 1
ATOM 12150 O O . ASP B 1 795 ? 17.344 -49.062 -20.531 1 91.38 795 ASP B O 1
ATOM 12154 N N . TRP B 1 796 ? 16.453 -50.469 -19.078 1 92.06 796 TRP B N 1
ATOM 12155 C CA . TRP B 1 796 ? 16.719 -49.625 -17.922 1 92.06 796 TRP B CA 1
ATOM 12156 C C . TRP B 1 796 ? 18.203 -49.312 -17.812 1 92.06 796 TRP B C 1
ATOM 12158 O O . TRP B 1 796 ? 18.594 -48.219 -17.469 1 92.06 796 TRP B O 1
ATOM 12168 N N . SER B 1 797 ? 19.016 -50.344 -18.016 1 90.19 797 SER B N 1
ATOM 12169 C CA . SER B 1 797 ? 20.453 -50.156 -17.875 1 90.19 797 SER B CA 1
ATOM 12170 C C . SER B 1 797 ? 20.984 -49.094 -18.812 1 90.19 797 SER B C 1
ATOM 12172 O O . SER B 1 797 ? 21.891 -48.344 -18.438 1 90.19 797 SER B O 1
ATOM 12174 N N . GLU B 1 798 ? 20.406 -49 -19.891 1 89.5 798 GLU B N 1
ATOM 12175 C CA . GLU B 1 798 ? 20.812 -48 -20.859 1 89.5 798 GLU B CA 1
ATOM 12176 C C . GLU B 1 798 ? 20.422 -46.594 -20.375 1 89.5 798 GLU B C 1
ATOM 12178 O O . GLU B 1 798 ? 21.188 -45.656 -20.5 1 89.5 798 GLU B O 1
ATOM 12183 N N . LEU B 1 799 ? 19.234 -46.531 -19.875 1 91.25 799 LEU B N 1
ATOM 12184 C CA . LEU B 1 799 ? 18.734 -45.25 -19.359 1 91.25 799 LEU B CA 1
ATOM 12185 C C . LEU B 1 799 ? 19.562 -44.781 -18.156 1 91.25 799 LEU B C 1
ATOM 12187 O O . LEU B 1 799 ? 19.938 -43.625 -18.062 1 91.25 799 LEU B O 1
ATOM 12191 N N . TRP B 1 800 ? 19.906 -45.688 -17.266 1 91.38 800 TRP B N 1
ATOM 12192 C CA . TRP B 1 800 ? 20.672 -45.406 -16.047 1 91.38 800 TRP B CA 1
ATOM 12193 C C . TRP B 1 800 ? 22.094 -45 -16.391 1 91.38 800 TRP B C 1
ATOM 12195 O O . TRP B 1 800 ? 22.625 -44.031 -15.805 1 91.38 800 TRP B O 1
ATOM 12205 N N . GLU B 1 801 ? 22.719 -45.594 -17.328 1 86 801 GLU B N 1
ATOM 12206 C CA . GLU B 1 801 ? 24.109 -45.312 -17.719 1 86 801 GLU B CA 1
ATOM 12207 C C . GLU B 1 801 ? 24.219 -43.969 -18.406 1 86 801 GLU B C 1
ATOM 12209 O O . GLU B 1 801 ? 25.188 -43.25 -18.219 1 86 801 GLU B O 1
ATOM 12214 N N . ARG B 1 802 ? 23.297 -43.656 -19.078 1 82.56 802 ARG B N 1
ATOM 12215 C CA . ARG B 1 802 ? 23.312 -42.406 -19.828 1 82.56 802 ARG B CA 1
ATOM 12216 C C . ARG B 1 802 ? 23.219 -41.219 -18.875 1 82.56 802 ARG B C 1
ATOM 12218 O O . ARG B 1 802 ? 23.797 -40.156 -19.156 1 82.56 802 ARG B O 1
ATOM 12225 N N . ALA B 1 803 ? 22.547 -41.406 -17.875 1 78.44 803 ALA B N 1
ATOM 12226 C CA . ALA B 1 803 ? 22.391 -40.281 -16.938 1 78.44 803 ALA B CA 1
ATOM 12227 C C . ALA B 1 803 ? 23.734 -39.875 -16.359 1 78.44 803 ALA B C 1
ATOM 12229 O O . ALA B 1 803 ? 23.953 -38.719 -16.047 1 78.44 803 ALA B O 1
ATOM 12230 N N . GLY B 1 804 ? 24.781 -40.688 -16.359 1 65.31 804 GLY B N 1
ATOM 12231 C CA . GLY B 1 804 ? 26.188 -40.406 -16.109 1 65.31 804 GLY B CA 1
ATOM 12232 C C . GLY B 1 804 ? 26.438 -39.75 -14.766 1 65.31 804 GLY B C 1
ATOM 12233 O O . GLY B 1 804 ? 27.531 -39.25 -14.508 1 65.31 804 GLY B O 1
ATOM 12234 N N . VAL B 1 805 ? 25.469 -39.219 -14.039 1 59.66 805 VAL B N 1
ATOM 12235 C CA . VAL B 1 805 ? 25.781 -38.469 -12.812 1 59.66 805 VAL B CA 1
ATOM 12236 C C . VAL B 1 805 ? 25.875 -39.469 -11.641 1 59.66 805 VAL B C 1
ATOM 12238 O O . VAL B 1 805 ? 25.25 -40.531 -11.664 1 59.66 805 VAL B O 1
ATOM 12241 N N . PRO B 1 806 ? 26.906 -39.188 -10.781 1 55.19 806 PRO B N 1
ATOM 12242 C CA . PRO B 1 806 ? 26.969 -40.031 -9.578 1 55.19 806 PRO B CA 1
ATOM 12243 C C . PRO B 1 806 ? 25.625 -40.094 -8.852 1 55.19 806 PRO B C 1
ATOM 12245 O O . PRO B 1 806 ? 24.922 -39.094 -8.75 1 55.19 806 PRO B O 1
ATOM 12248 N N . ALA B 1 807 ? 25.094 -41.25 -8.742 1 54.72 807 ALA B N 1
ATOM 12249 C CA . ALA B 1 807 ? 23.844 -41.469 -8.008 1 54.72 807 ALA B CA 1
ATOM 12250 C C . ALA B 1 807 ? 23.906 -40.812 -6.633 1 54.72 807 ALA B C 1
ATOM 12252 O O . ALA B 1 807 ? 24.938 -40.844 -5.965 1 54.72 807 ALA B O 1
ATOM 12253 N N . LEU B 1 808 ? 22.984 -39.875 -6.301 1 55 808 LEU B N 1
ATOM 12254 C CA . LEU B 1 808 ? 22.891 -39.312 -4.953 1 55 808 LEU B CA 1
ATOM 12255 C C . LEU B 1 808 ? 22.781 -40.438 -3.914 1 55 808 LEU B C 1
ATOM 12257 O O . LEU B 1 808 ? 21.969 -41.344 -4.055 1 55 808 LEU B O 1
ATOM 12261 N N . ASP B 1 809 ? 23.891 -41.031 -3.389 1 45.94 809 ASP B N 1
ATOM 12262 C CA . ASP B 1 809 ? 23.812 -42 -2.289 1 45.94 809 ASP B CA 1
ATOM 12263 C C . ASP B 1 809 ? 23.328 -41.312 -1.007 1 45.94 809 ASP B C 1
ATOM 12265 O O . ASP B 1 809 ? 24.078 -40.594 -0.365 1 45.94 809 ASP B O 1
ATOM 12269 N N . ARG B 1 810 ? 22 -41 -0.889 1 50.81 810 ARG B N 1
ATOM 12270 C CA . ARG B 1 810 ? 21.641 -40.562 0.452 1 50.81 810 ARG B CA 1
ATOM 12271 C C . ARG B 1 810 ? 21.656 -41.719 1.438 1 50.81 810 ARG B C 1
ATOM 12273 O O . ARG B 1 810 ? 21 -42.75 1.205 1 50.81 810 ARG B O 1
ATOM 12280 N N . GLY B 1 811 ? 22.859 -42.062 2.035 1 44.16 811 GLY B N 1
ATOM 12281 C CA . GLY B 1 811 ? 23.031 -43.031 3.109 1 44.16 811 GLY B CA 1
ATOM 12282 C C . GLY B 1 811 ? 21.734 -43.469 3.75 1 44.16 811 GLY B C 1
ATOM 12283 O O . GLY B 1 811 ? 20.688 -42.844 3.525 1 44.16 811 GLY B O 1
ATOM 12284 N N . PRO B 1 812 ? 21.609 -44.688 4.309 1 38.69 812 PRO B N 1
ATOM 12285 C CA . PRO B 1 812 ? 20.422 -45.156 5.027 1 38.69 812 PRO B CA 1
ATOM 12286 C C . PRO B 1 812 ? 19.844 -44.094 5.973 1 38.69 812 PRO B C 1
ATOM 12288 O O . PRO B 1 812 ? 20.594 -43.438 6.688 1 38.69 812 PRO B O 1
ATOM 12291 N N . MET B 1 813 ? 18.906 -43.344 5.605 1 37.62 813 MET B N 1
ATOM 12292 C CA . MET B 1 813 ? 18.297 -42.5 6.648 1 37.62 813 MET B CA 1
ATOM 12293 C C . MET B 1 813 ? 18.094 -43.312 7.926 1 37.62 813 MET B C 1
ATOM 12295 O O . MET B 1 813 ? 17.641 -44.438 7.879 1 37.62 813 MET B O 1
ATOM 12299 N N . ASP B 1 814 ? 18.859 -43.125 9.008 1 32.94 814 ASP B N 1
ATOM 12300 C CA . ASP B 1 814 ? 18.656 -43.812 10.289 1 32.94 814 ASP B CA 1
ATOM 12301 C C . ASP B 1 814 ? 17.172 -43.844 10.656 1 32.94 814 ASP B C 1
ATOM 12303 O O . ASP B 1 814 ? 16.516 -42.781 10.711 1 32.94 814 ASP B O 1
ATOM 12307 N N . ARG B 1 815 ? 16.344 -44.781 10.359 1 36.78 815 ARG B N 1
ATOM 12308 C CA . ARG B 1 815 ? 15.023 -45.125 10.898 1 36.78 815 ARG B CA 1
ATOM 12309 C C . ARG B 1 815 ? 15.023 -45.062 12.422 1 36.78 815 ARG B C 1
ATOM 12311 O O . ARG B 1 815 ? 15.258 -46.062 13.086 1 36.78 815 ARG B O 1
ATOM 12318 N N . GLU B 1 816 ? 15.906 -44.375 13.297 1 28.62 816 GLU B N 1
ATOM 12319 C CA . GLU B 1 816 ? 15.531 -44.438 14.703 1 28.62 816 GLU B CA 1
ATOM 12320 C C . GLU B 1 816 ? 14.281 -43.625 14.977 1 28.62 816 GLU B C 1
ATOM 12322 O O . GLU B 1 816 ? 14.164 -42.5 14.492 1 28.62 816 GLU B O 1
#

GO terms:
  GO:0005737 cytoplasm (C, EXP)
  GO:0018535 nicotine dehydrogenase activity (F, EXP)

Radius of gyration: 38.79 Å; Cα contacts (8 Å, |Δi|>4): 4413; chains: 2; bounding box: 77×127×90 Å

pLDDT: mean 94.04, std 7.69, range [28.62, 98.88]

Foldseek 3Di:
DPDPQLDFDFFDCPQFPDFDDFPPCPCVVVVNFDAQVNDDDPQAKEKDFQWDQFLKWFWPDKDLPQLCPQPFWDDKDFLVRCCVQFVADWEFFQDPFADIDGHGLADDTMAQATLGTGMMIIGRDPVSNVVSSVVMDTDTGGDDFFDDQVVQCPADDAREPVCRSQFRGKDKFKFDDQVVLQVQFPDKFKWKFWQFKFALQWPFFWKKKWAAAPVQLAIEMETQALAQVVLLVCLCVGRNRDSLRYKYFHGAHADCQWLRHFDHSRSNVQNVVCNVSVGMYIYGDDLLSCLQAGAMEDGKIKMKMFGHHLVLATAEMEIEIEFAFEARFTPHCGSQNQQLCLFQPQQQFQFAHAIYIYMGTYGYGSGHGHTHGFCRNLQNNQLRRLLSLVVSCVVSVHDSLVSCLNTGDDDPQDAYSLGATAHDDDQNVQSVVQCVVVVVVVVVVVQVVQVVVVWFKFKFKTKGKFFFADACQQQVSSPGRDGFKKKKKWFAALQGAIEIETAGDDNQLSLQQLLLSLLCRLQQEDSVSYGYDYRMPNPDMHGRGDDRLRSCPRVSSNSSVLSNVLNQQLLQLLCLVLVHDSVQWDRHHQWTAGHPGRVSIDGSSNSSNCLVPNCVSHDPPDDGGSMDMGMHGNPHTYMWIWMKMWMWIADLVQLDIATAEMEIETEFARRRHPVSLVVLQQVLQLQLVCSQEAAHFDADPSNDTPQSDCVRRVRDDPVRRYYYDYDYDHDFCPSHNRSGTGDNRPNNSHNNSRSQNRLQRSLVVQVFHANYPNSYSVQSNCRSVVDYDDDTDDDVVVSVVSSVDDHPCPDPPPPD/DPDPQLDFDFFDCPQFPDFDDFPPCPCVVVVNFDAQVNDDDPQAKEKDFQWDQFLKWFWPDKALPQLCPQPFWDDKDFLVRCCVQFVADWEFFQDPFADIDGHGLADDTMAQATLGTGMMIIGRDPVSNVVSSVVMDTDTGGDDFFDDQVVQCPADDAREPVCRSQFRGKDKFKFDDQVVLQVQFPDKFKWKFWQFKFAQQWPFFWKKKWAAAPVQRAIEMETQALFQVVLLVCLCVGRNRDSVRYKYFHGQHADCQWLRHFDHSRSNVQNVVCNVSVGMYIYGDDLLSCLQAGAMEDGKIKMKMFGHHLVLATAEMEIEIEFAFEARFTPHCGSQNQQLCLFQPQQQFQFAHAIYIYMGTYGYGSGHGHTHGFCRNLQNNQLRNLLSLVVSCVVSVHDSLVSCLNTGDDDPQDAYRLGATAHDDDQNVQSVVQCVVVVVVVVVVVQVVQVVVVWFKFKFKTKGKFFFADACQQQVSSPGRDGFKKKKKWFAALQGAIEIETAGDDNQLSLQQLLLSLLCRLQQEDSVSYGYDYRMPNPDMHGRGDDRLRRCPRVSSNSSVLSNVLNQQLLQLLCLVLVHDSVQWDRHHQWTAGHPGRVSIDGSSNSSNCLVPNCVSHDPPDDGGSMDMGMHGLNHTYMWIWMKMWMWIADLVQLDIATAEMEIETEFARGRHPVSLVVLQQVLQLQQVCSQEAAHFDADPSNDTPQSDCVRRVRDDPVRRYYYDYHYDHDFCPSHNRSGTGDNRPNNSTNNSRSQNRLQRSLVVQVFHANYPRSYSVQSNCRSVVDYDDDTDDDPVVSVVSSVDPHPCPDDPPPD

Organism: Paenarthrobacter nicotinovorans (NCBI:txid29320)

InterPro domains:
  IPR000674 Aldehyde oxidase/xanthine dehydrogenase, a/b hammerhead [PF01315] (30-143)
  IPR000674 Aldehyde oxidase/xanthine dehydrogenase, a/b hammerhead [SM01008] (30-144)
  IPR008274 Aldehyde oxidase/xanthine dehydrogenase, first molybdopterin binding domain [PF02738] (164-408)
  IPR016208 Aldehyde oxidase/xanthine dehydrogenase-like [PTHR11908] (15-784)
  IPR036856 Aldehyde oxidase/xanthine dehydrogenase, a/b hammerhead superfamily [SSF54665] (12-164)
  IPR037165 Aldehyde oxidase/xanthine dehydrogenase, molybdopterin binding domain superfamily [SSF56003] (138-785)
  IPR046867 Aldehyde oxidase/xanthine dehydrogenase, second molybdopterin binding domain [PF20256] (434-721)